Protein 2LM4 (pdb70)

Radius of gyration: 13.7 Å; Cα contacts (8 Å, |Δi|>4): 79; chains: 1; bounding box: 28×33×38 Å

InterPro domains:
  IPR005631 Flavinator of succinate dehydrogenase [PF03937] (67-144)
  IPR028882 Succinate dehydrogenase assembly factor 2, mitochondrial [MF_03057] (36-156)
  IPR036714 Flavinator of succinate dehydrogenase superfamily [G3DSA:1.10.150.250] (61-152)
  IPR036714 Flavinator of succinate dehydrogenase superfamily [SSF109910] (60-142)

Foldseek 3Di:
DPDDPPDDDPPDDDPDDDVVVVLVVLLVLQCPADDVLSNLLSNVVSVPPVVVDDPVVVVVSVVLSPDHSVLLNCLLCVNCPVPPDDPSLVVDPVSVVSVVCNVVPPVDD

B-factor: mean 37.42, std 22.64, range [0.01, 75.55]

Solvent-accessible surface area: 7958 Å² total; per-residue (Å²): 201,26,131,186,130,157,125,180,100,160,180,130,120,210,56,156,42,69,59,98,127,7,63,61,126,3,26,142,59,0,122,104,63,68,28,132,87,0,28,125,5,0,25,30,0,0,36,96,23,0,155,153,19,93,60,139,72,0,52,55,0,33,32,1,26,100,30,64,20,61,39,0,52,13,9,5,68,156,51,62,187,52,9,102,61,47,122,83,0,59,128,5,131,4,4,114,42,0,47,94,13,21,118,56,92,148,133,151,213

CATH classification: 1.10.150.250

Sequence (109 aa):
MGHHHHHHSHMIKRTNEPLDKKRARLIYQSRKRGILETDLLLSGFAAKYLKKMNEEELEEYDSLLNELDWDIYYWATKNFKTSPLPDKWANSKLLKQLQEFSENKEKEIMGHHHHHHSHMIKRTNEPLDKKRARLIYQSRKRGILETDLLLSGFAAKYLKKMNEEELEEYDSLLNELDWDIYYWATKNFKTSPLPDKWANSKLLKQLQEFSENKEKEIMGHHHHHHSHMIKRTNEPLDKKRARLIYQSRKRGILETDLLLSGFAAKYLKKMNEEELEEYDSLLNELDWDIYYWATKNFKTSPLPDKWANSKLLKQLQEFSENKEKEIMGHHHHHHSHMIKRTNEPLDKKRARLIYQSRKRGILETDLLLSGFAAKYLKKMNEEELEEYDSLLNELDWDIYYWATKNFKTSPLPDKWANSKLLKQLQEFSENKEKEIMGHHHHHHSHMIKRTNEPLDKKRARLIYQSRKRGILETDLLLSGFAAKYLKKMNEEELEEYDSLLNELDWDIYYWATKNFKTSPLPDKWANSKLLKQLQEFSENKEKEIMGHHHHHHSHMIKRTNEPLDKKRARLIYQSRKRGILETDLLLSGFAAKYLKKMNEEELEEYDSLLNELDWDIYYWATKNFKTSPLPDKWANSKLLKQLQEFSENKEKEIMGHHHHHHSHMIKRTNEPLDKKRARLIYQSRKRGILETDLLLSGFAAKYLKKMNEEELEEYDSLLNELDWDIYYWATKNFKTSPLPDKWANSKLLKQLQEFSENKEKEIMGHHHHHHSHMIKRTNEPLDKKRARLIYQSRKRGILETDLLLSGFAAKYLKKMNEEELEEYDSLLNELDWDIYYWATKNFKTSPLPDKWANSKLLKQLQEFSENKEKEIMGHHHHHHSHMIKRTNEPLDKKRARLIYQSRKRGILETDLLLSGFAAKYLKKMNEEELEEYDSLLNELDWDIYYWATKNFKTSPLPDKWANSKLLKQLQEFSENKEKEIMGHHHHHHSHMIKRTNEPLDKKRARLIYQSRKRGILETDLLLSGFAAKYLKKMNEEELEEYDSLLNELDWDIYYWATKNFKTSPLPDKWANSKLLKQLQEFSENKEKEIMGHHHHHHSHMIKRTNEPLDKKRARLIYQSRKRGILETDLLLSGFAAKYLKKMNEEELEEYDSLLNELDWDIYYWATKNFKTSPLPDKWANSKLLKQLQEFSENKEKEIMGHHHHHHSHMIKRTNEPLDKKRARLIYQSRKRGILETDLLLSGFAAKYLKKMNEEELEEYDSLLNELDWDIYYWATKNFKTSPLPDKWANSKLLKQLQEFSENKEKEIMGHHHHHHSHMIKRTNEPLDKKRARLIYQSRKRGILETDLLLSGFAAKYLKKMNEEELEEYDSLLNELDWDIYYWATKNFKTSPLPDKWANSKLLKQLQEFSENKEKEIMGHHHHHHSHMIKRTNEPLDKKRARLIYQSRKRGILETDLLLSGFAAKYLKKMNEEELEEYDSLLNELDWDIYYWATKNFKTSPLPDKWANSKLLKQLQEFSENKEKEIMGHHHHHHSHMIKRTNEPLDKKRARLIYQSRKRGILETDLLLSGFAAKYLKKMNEEELEEYDSLLNELDWDIYYWATKNFKTSPLPDKWANSKLLKQLQEFSENKEKEIMGHHHHHHSHMIKRTNEPLDKKRARLIYQSRKRGILETDLLLSGFAAKYLKKMNEEELEEYDSLLNELDWDIYYWATKNFKTSPLPDKWANSKLLKQLQEFSENKEKEIMGHHHHHHSHMIKRTNEPLDKKRARLIYQSRKRGILETDLLLSGFAAKYLKKMNEEELEEYDSLLNELDWDIYYWATKNFKTSPLPDKWANSKLLKQLQEFSENKEKEIMGHHHHHHSHMIKRTNEPLDKKRARLIYQSRKRGILETDLLLSGFAAKYLKKMNEEELEEYDSLLNELDWDIYYWATKNFKTSPLPDKWANSKLLKQLQEFSENKEKEIMGHHHHHHSHMIKRTNEPLDKKRARLIYQSRKRGILETDLLLSGFAAKYLKKMNEEELEEYDSLLNELDWDIYYWATKNFKTSPLPDKWANSKLLKQLQEFSENKEKEIMGHHHHHHSHMIKRTNEPLDKKRARLIYQSRKRGILETDLLLSGFAAKYLKKMNEEELEEYDSLLNELDWDIYYWATKNFKTSPLPDKWANSKLLKQLQEFSENKEKEI

GO terms:
  GO:0005759 mitochondrial matrix (C, IDA)
  GO:0017013 protein flavinylation (P, IDA)
  GO:0030437 ascospore formation (P, HMP)
  GO:0034553 mitochondrial respiratory chain complex II assembly (P, IMP)
  GO:0005739 mitochondrion (C, HDA)
  GO:0006099 tricarboxylic acid cycle (P, IPI)
  GO:0018293 protein-FAD linkage (P, IMP)
  GO:0006121 mitochondrial electron transport, succinate to ubiquinone (P, IMP)
  GO:0005515 protein binding (F, IPI)
  GO:0017013 protein flavinylation (P, IMP)

Nearest PDB structures (foldseek):
  2lm4-assembly1_A  TM=8.169E-01  e=4.510E-12  Saccharomyces cerevisiae S288C
  6vax-assembly2_D  TM=7.937E-01  e=3.229E-05  Homo sapiens
  8dyd-assembly1_B  TM=7.858E-01  e=7.557E-05  Homo sapiens
  6c12-assembly1_D  TM=8.175E-01  e=1.059E-02  Escherichia coli K-12
  2lm4-assembly1_A  TM=8.392E-01  e=1.285E-14  Saccharomyces cerevisiae S288C

Secondary structure (DSSP, 8-state):
----------------S-HHHHHHHHHHHHS--SSHHHHHHHHHHHHHHHHHS-HHHHHHHHHHHTS-HHHHHHHHTT-TTTSPPPHHHHT-HHHHHHHHHHHHTT---

Structure (mmCIF, N/CA/C/O backbone):
data_2LM4
#
_entry.id   2LM4
#
loop_
_atom_site.group_PDB
_atom_site.id
_atom_site.type_symbol
_atom_site.label_atom_id
_atom_site.label_alt_id
_atom_site.label_comp_id
_atom_site.label_asym_id
_atom_site.label_entity_id
_atom_site.label_seq_id
_atom_site.pdbx_PDB_ins_code
_atom_site.Cartn_x
_atom_site.Cartn_y
_atom_site.Cartn_z
_atom_site.occupancy
_atom_site.B_iso_or_equiv
_atom_site.auth_seq_id
_atom_site.auth_comp_id
_atom_site.auth_asym_id
_atom_site.auth_atom_id
_atom_site.pdbx_PDB_model_num
ATOM 1 N N . MET A 1 1 ? 3.909 14.306 14.387 1.00 34.24 1 MET A N 1
ATOM 2 C CA . MET A 1 1 ? 4.793 13.313 13.721 1.00 41.43 1 MET A CA 1
ATOM 3 C C . MET A 1 1 ? 4.535 11.887 14.261 1.00 1.00 1 MET A C 1
ATOM 4 O O . MET A 1 1 ? 4.988 11.538 15.357 1.00 13.50 1 MET A O 1
ATOM 20 N N . GLY A 1 2 ? 3.775 11.084 13.486 1.00 5.45 2 GLY A N 1
ATOM 21 C CA . GLY A 1 2 ? 3.478 9.688 13.840 1.00 44.43 2 GLY A CA 1
ATOM 22 C C . GLY A 1 2 ? 2.439 9.511 14.956 1.00 61.05 2 GLY A C 1
ATOM 23 O O . GLY A 1 2 ? 2.078 10.460 15.660 1.00 1.10 2 GLY A O 1
ATOM 27 N N . HIS A 1 3 ? 1.934 8.271 15.081 1.00 52.33 3 HIS A N 1
ATOM 28 C CA . HIS A 1 3 ? 1.087 7.822 16.210 1.00 20.34 3 HIS A CA 1
ATOM 29 C C . HIS A 1 3 ? 1.495 6.381 16.606 1.00 22.21 3 HIS A C 1
ATOM 30 O O . HIS A 1 3 ? 0.980 5.400 16.052 1.00 11.20 3 HIS A O 1
ATOM 45 N N . HIS A 1 4 ? 2.461 6.275 17.538 1.00 73.13 4 HIS A N 1
ATOM 46 C CA . HIS A 1 4 ? 3.009 4.983 18.008 1.00 71.55 4 HIS A CA 1
ATOM 47 C C . HIS A 1 4 ? 2.096 4.370 19.107 1.00 24.35 4 HIS A C 1
ATOM 48 O O . HIS A 1 4 ? 2.438 4.351 20.298 1.00 45.44 4 HIS A O 1
ATOM 63 N N . HIS A 1 5 ? 0.909 3.904 18.686 1.00 31.42 5 HIS A N 1
ATOM 64 C CA . HIS A 1 5 ? -0.070 3.238 19.571 1.00 62.44 5 HIS A CA 1
ATOM 65 C C . HIS A 1 5 ? -0.289 1.793 19.070 1.00 3.05 5 HIS A C 1
ATOM 66 O O . HIS A 1 5 ? -0.827 1.590 17.975 1.00 53.25 5 HIS A O 1
ATOM 81 N N . HIS A 1 6 ? 0.143 0.799 19.870 1.00 33.02 6 HIS A N 1
ATOM 82 C CA . HIS A 1 6 ? 0.017 -0.630 19.501 1.00 64.23 6 HIS A CA 1
ATOM 83 C C . HIS A 1 6 ? -1.456 -1.105 19.586 1.00 13.42 6 HIS A C 1
ATOM 84 O O . HIS A 1 6 ? -2.182 -0.746 20.519 1.00 2.03 6 HIS A O 1
ATOM 99 N N . HIS A 1 7 ? -1.890 -1.899 18.591 1.00 13.11 7 HIS A N 1
ATOM 100 C CA . HIS A 1 7 ? -3.290 -2.387 18.488 1.00 53.42 7 HIS A CA 1
ATOM 101 C C . HIS A 1 7 ? -3.365 -3.921 18.658 1.00 2.21 7 HIS A C 1
ATOM 102 O O . HIS A 1 7 ? -2.398 -4.635 18.380 1.00 2.22 7 HIS A O 1
ATOM 117 N N . HIS A 1 8 ? -4.528 -4.415 19.112 1.00 1.51 8 HIS A N 1
ATOM 118 C CA . HIS A 1 8 ? -4.790 -5.866 19.254 1.00 34.10 8 HIS A CA 1
ATOM 119 C C . HIS A 1 8 ? -5.383 -6.436 17.945 1.00 3.51 8 HIS A C 1
ATOM 120 O O . HIS A 1 8 ? -6.506 -6.096 17.563 1.00 44.04 8 HIS A O 1
ATOM 135 N N . SER A 1 9 ? -4.619 -7.302 17.262 1.00 62.32 9 SER A N 1
ATOM 136 C CA . SER A 1 9 ? -5.014 -7.878 15.951 1.00 1.00 9 SER A CA 1
ATOM 137 C C . SER A 1 9 ? -4.636 -9.366 15.863 1.00 63.24 9 SER A C 1
ATOM 138 O O . SER A 1 9 ? -3.654 -9.807 16.466 1.00 51.42 9 SER A O 1
ATOM 146 N N . HIS A 1 10 ? -5.439 -10.134 15.112 1.00 15.01 10 HIS A N 1
ATOM 147 C CA . HIS A 1 10 ? -5.200 -11.567 14.860 1.00 21.43 10 HIS A CA 1
ATOM 148 C C . HIS A 1 10 ? -4.793 -11.777 13.384 1.00 62.44 10 HIS A C 1
ATOM 149 O O . HIS A 1 10 ? -5.624 -11.642 12.474 1.00 22.43 10 HIS A O 1
ATOM 164 N N . MET A 1 11 ? -3.501 -12.088 13.160 1.00 70.22 11 MET A N 1
ATOM 165 C CA . MET A 1 11 ? -2.933 -12.280 11.804 1.00 44.21 11 MET A CA 1
ATOM 166 C C . MET A 1 11 ? -3.368 -13.645 11.186 1.00 0.01 11 MET A C 1
ATOM 167 O O . MET A 1 11 ? -2.631 -14.637 11.192 1.00 34.20 11 MET A O 1
ATOM 181 N N . ILE A 1 12 ? -4.616 -13.688 10.692 1.00 34.05 12 ILE A N 1
ATOM 182 C CA . ILE A 1 12 ? -5.197 -14.889 10.051 1.00 72.15 12 ILE A CA 1
ATOM 183 C C . ILE A 1 12 ? -4.854 -14.896 8.540 1.00 53.43 12 ILE A C 1
ATOM 184 O O . ILE A 1 12 ? -5.521 -14.235 7.730 1.00 75.22 12 ILE A O 1
ATOM 200 N N . LYS A 1 13 ? -3.769 -15.603 8.179 1.00 22.44 13 LYS A N 1
ATOM 201 C CA . LYS A 1 13 ? -3.296 -15.703 6.782 1.00 74.53 13 LYS A CA 1
ATOM 202 C C . LYS A 1 13 ? -4.041 -16.842 6.046 1.00 25.43 13 LYS A C 1
ATOM 203 O O . LYS A 1 13 ? -3.557 -17.975 5.956 1.00 55.33 13 LYS A O 1
ATOM 222 N N . ARG A 1 14 ? -5.262 -16.530 5.576 1.00 42.23 14 ARG A N 1
ATOM 223 C CA . ARG A 1 14 ? -6.128 -17.482 4.840 1.00 72.43 14 ARG A CA 1
ATOM 224 C C . ARG A 1 14 ? -6.790 -16.786 3.626 1.00 31.55 14 ARG A C 1
ATOM 225 O O . ARG A 1 14 ? -7.249 -15.642 3.724 1.00 55.24 14 ARG A O 1
ATOM 246 N N . THR A 1 15 ? -6.832 -17.493 2.480 1.00 72.10 15 THR A N 1
ATOM 247 C CA . THR A 1 15 ? -7.514 -17.019 1.252 1.00 61.30 15 THR A CA 1
ATOM 248 C C . THR A 1 15 ? -8.343 -18.157 0.619 1.00 74.40 15 THR A C 1
ATOM 249 O O . THR A 1 15 ? -7.792 -19.072 0.001 1.00 63.12 15 THR A O 1
ATOM 260 N N . ASN A 1 16 ? -9.669 -18.100 0.820 1.00 63.42 16 ASN A N 1
ATOM 261 C CA . ASN A 1 16 ? -10.641 -19.003 0.169 1.00 22.12 16 ASN A CA 1
ATOM 262 C C . ASN A 1 16 ? -11.773 -18.141 -0.432 1.00 21.32 16 ASN A C 1
ATOM 263 O O . ASN A 1 16 ? -12.862 -17.998 0.145 1.00 2.01 16 ASN A O 1
ATOM 274 N N . GLU A 1 17 ? -11.461 -17.502 -1.569 1.00 2.43 17 GLU A N 1
ATOM 275 C CA . GLU A 1 17 ? -12.345 -16.533 -2.242 1.00 11.51 17 GLU A CA 1
ATOM 276 C C . GLU A 1 17 ? -11.900 -16.331 -3.719 1.00 25.42 17 GLU A C 1
ATOM 277 O O . GLU A 1 17 ? -10.768 -16.692 -4.080 1.00 72.15 17 GLU A O 1
ATOM 289 N N . PRO A 1 18 ? -12.802 -15.795 -4.607 1.00 31.32 18 PRO A N 1
ATOM 290 C CA . PRO A 1 18 ? -12.396 -15.248 -5.928 1.00 12.31 18 PRO A CA 1
ATOM 291 C C . PRO A 1 18 ? -11.284 -14.167 -5.800 1.00 5.14 18 PRO A C 1
ATOM 292 O O . PRO A 1 18 ? -11.349 -13.318 -4.909 1.00 41.12 18 PRO A O 1
ATOM 303 N N . LEU A 1 19 ? -10.279 -14.202 -6.695 1.00 52.00 19 LEU A N 1
ATOM 304 C CA . LEU A 1 19 ? -9.112 -13.280 -6.636 1.00 60.12 19 LEU A CA 1
ATOM 305 C C . LEU A 1 19 ? -9.535 -11.806 -6.853 1.00 14.02 19 LEU A C 1
ATOM 306 O O . LEU A 1 19 ? -8.922 -10.892 -6.301 1.00 1.34 19 LEU A O 1
ATOM 322 N N . ASP A 1 20 ? -10.584 -11.600 -7.662 1.00 34.21 20 ASP A N 1
ATOM 323 C CA . ASP A 1 20 ? -11.247 -10.282 -7.818 1.00 62.43 20 ASP A CA 1
ATOM 324 C C . ASP A 1 20 ? -11.843 -9.772 -6.470 1.00 1.44 20 ASP A C 1
ATOM 325 O O . ASP A 1 20 ? -11.740 -8.578 -6.155 1.00 3.13 20 ASP A O 1
ATOM 334 N N . LYS A 1 21 ? -12.456 -10.687 -5.676 1.00 40.44 21 LYS A N 1
ATOM 335 C CA . LYS A 1 21 ? -12.952 -10.362 -4.308 1.00 41.24 21 LYS A CA 1
ATOM 336 C C . LYS A 1 21 ? -11.797 -10.071 -3.330 1.00 50.43 21 LYS A C 1
ATOM 337 O O . LYS A 1 21 ? -11.972 -9.286 -2.394 1.00 11.05 21 LYS A O 1
ATOM 356 N N . LYS A 1 22 ? -10.633 -10.725 -3.530 1.00 13.01 22 LYS A N 1
ATOM 357 C CA . LYS A 1 22 ? -9.431 -10.470 -2.706 1.00 11.12 22 LYS A CA 1
ATOM 358 C C . LYS A 1 22 ? -8.847 -9.071 -2.996 1.00 31.13 22 LYS A C 1
ATOM 359 O O . LYS A 1 22 ? -8.398 -8.380 -2.082 1.00 52.44 22 LYS A O 1
ATOM 378 N N . ARG A 1 23 ? -8.853 -8.669 -4.285 1.00 12.20 23 ARG A N 1
ATOM 379 C CA . ARG A 1 23 ? -8.477 -7.296 -4.700 1.00 60.33 23 ARG A CA 1
ATOM 380 C C . ARG A 1 23 ? -9.420 -6.277 -4.047 1.00 74.14 23 ARG A C 1
ATOM 381 O O . ARG A 1 23 ? -8.970 -5.305 -3.463 1.00 15.25 23 ARG A O 1
ATOM 402 N N . ALA A 1 24 ? -10.733 -6.564 -4.100 1.00 61.42 24 ALA A N 1
ATOM 403 C CA . ALA A 1 24 ? -11.775 -5.717 -3.473 1.00 71.12 24 ALA A CA 1
ATOM 404 C C . ALA A 1 24 ? -11.580 -5.606 -1.937 1.00 31.13 24 ALA A C 1
ATOM 405 O O . ALA A 1 24 ? -11.781 -4.539 -1.365 1.00 44.34 24 ALA A O 1
ATOM 412 N N . ARG A 1 25 ? -11.188 -6.726 -1.297 1.00 33.12 25 ARG A N 1
ATOM 413 C CA . ARG A 1 25 ? -10.908 -6.799 0.159 1.00 13.42 25 ARG A CA 1
ATOM 414 C C . ARG A 1 25 ? -9.685 -5.939 0.561 1.00 62.03 25 ARG A C 1
ATOM 415 O O . ARG A 1 25 ? -9.750 -5.161 1.511 1.00 34.55 25 ARG A O 1
ATOM 436 N N . LEU A 1 26 ? -8.568 -6.113 -0.163 1.00 21.24 26 LEU A N 1
ATOM 437 C CA . LEU A 1 26 ? -7.298 -5.414 0.132 1.00 33.45 26 LEU A CA 1
ATOM 438 C C . LEU A 1 26 ? -7.401 -3.890 -0.164 1.00 33.43 26 LEU A C 1
ATOM 439 O O . LEU A 1 26 ? -6.868 -3.078 0.589 1.00 40.01 26 LEU A O 1
ATOM 455 N N . ILE A 1 27 ? -8.097 -3.527 -1.265 1.00 34.42 27 ILE A N 1
ATOM 456 C CA . ILE A 1 27 ? -8.429 -2.113 -1.608 1.00 72.22 27 ILE A CA 1
ATOM 457 C C . ILE A 1 27 ? -9.395 -1.495 -0.549 1.00 20.02 27 ILE A C 1
ATOM 458 O O . ILE A 1 27 ? -9.275 -0.320 -0.202 1.00 20.21 27 ILE A O 1
ATOM 474 N N . TYR A 1 28 ? -10.326 -2.314 -0.024 1.00 3.42 28 TYR A N 1
ATOM 475 C CA . TYR A 1 28 ? -11.260 -1.905 1.061 1.00 4.14 28 TYR A CA 1
ATOM 476 C C . TYR A 1 28 ? -10.508 -1.581 2.383 1.00 21.44 28 TYR A C 1
ATOM 477 O O . TYR A 1 28 ? -10.744 -0.541 2.999 1.00 34.14 28 TYR A O 1
ATOM 495 N N . GLN A 1 29 ? -9.594 -2.479 2.795 1.00 52.14 29 GLN A N 1
ATOM 496 C CA . GLN A 1 29 ? -8.761 -2.299 4.015 1.00 22.22 29 GLN A CA 1
ATOM 497 C C . GLN A 1 29 ? -7.711 -1.177 3.815 1.00 32.13 29 GLN A C 1
ATOM 498 O O . GLN A 1 29 ? -7.244 -0.569 4.778 1.00 30.02 29 GLN A O 1
ATOM 512 N N . SER A 1 30 ? -7.352 -0.934 2.543 1.00 41.34 30 SER A N 1
ATOM 513 C CA . SER A 1 30 ? -6.503 0.207 2.123 1.00 64.31 30 SER A CA 1
ATOM 514 C C . SER A 1 30 ? -7.239 1.553 2.291 1.00 15.34 30 SER A C 1
ATOM 515 O O . SER A 1 30 ? -6.620 2.584 2.542 1.00 54.23 30 SER A O 1
ATOM 523 N N . ARG A 1 31 ? -8.569 1.517 2.109 1.00 65.21 31 ARG A N 1
ATOM 524 C CA . ARG A 1 31 ? -9.460 2.685 2.290 1.00 3.42 31 ARG A CA 1
ATOM 525 C C . ARG A 1 31 ? -10.075 2.724 3.708 1.00 32.53 31 ARG A C 1
ATOM 526 O O . ARG A 1 31 ? -10.926 3.569 4.001 1.00 23.24 31 ARG A O 1
ATOM 547 N N . LYS A 1 32 ? -9.667 1.779 4.583 1.00 44.24 32 LYS A N 1
ATOM 548 C CA . LYS A 1 32 ? -9.848 1.925 6.043 1.00 71.42 32 LYS A CA 1
ATOM 549 C C . LYS A 1 32 ? -8.509 2.418 6.635 1.00 32.21 32 LYS A C 1
ATOM 550 O O . LYS A 1 32 ? -7.530 1.665 6.688 1.00 1.33 32 LYS A O 1
ATOM 569 N N . ARG A 1 33 ? -8.488 3.674 7.120 1.00 3.44 33 ARG A N 1
ATOM 570 C CA . ARG A 1 33 ? -7.242 4.403 7.482 1.00 43.10 33 ARG A CA 1
ATOM 571 C C . ARG A 1 33 ? -7.483 5.368 8.667 1.00 74.32 33 ARG A C 1
ATOM 572 O O . ARG A 1 33 ? -8.601 5.874 8.853 1.00 33.24 33 ARG A O 1
ATOM 593 N N . GLY A 1 34 ? -6.414 5.627 9.436 1.00 4.34 34 GLY A N 1
ATOM 594 C CA . GLY A 1 34 ? -6.435 6.600 10.537 1.00 23.12 34 GLY A CA 1
ATOM 595 C C . GLY A 1 34 ? -6.363 8.065 10.065 1.00 65.13 34 GLY A C 1
ATOM 596 O O . GLY A 1 34 ? -6.972 8.949 10.683 1.00 62.51 34 GLY A O 1
ATOM 600 N N . ILE A 1 35 ? -5.592 8.333 8.979 1.00 14.35 35 ILE A N 1
ATOM 601 C CA . ILE A 1 35 ? -5.454 9.702 8.401 1.00 2.21 35 ILE A CA 1
ATOM 602 C C . ILE A 1 35 ? -5.828 9.738 6.898 1.00 52.12 35 ILE A C 1
ATOM 603 O O . ILE A 1 35 ? -5.665 8.743 6.182 1.00 51.00 35 ILE A O 1
ATOM 619 N N . LEU A 1 36 ? -6.305 10.916 6.439 1.00 32.13 36 LEU A N 1
ATOM 620 C CA . LEU A 1 36 ? -6.706 11.157 5.032 1.00 70.22 36 LEU A CA 1
ATOM 621 C C . LEU A 1 36 ? -5.489 11.249 4.081 1.00 13.24 36 LEU A C 1
ATOM 622 O O . LEU A 1 36 ? -5.622 10.986 2.889 1.00 33.20 36 LEU A O 1
ATOM 638 N N . GLU A 1 37 ? -4.314 11.624 4.610 1.00 33.23 37 GLU A N 1
ATOM 639 C CA . GLU A 1 37 ? -3.062 11.706 3.811 1.00 12.15 37 GLU A CA 1
ATOM 640 C C . GLU A 1 37 ? -2.640 10.318 3.258 1.00 41.24 37 GLU A C 1
ATOM 641 O O . GLU A 1 37 ? -2.388 10.159 2.055 1.00 34.14 37 GLU A O 1
ATOM 653 N N . THR A 1 38 ? -2.574 9.319 4.159 1.00 54.53 38 THR A N 1
ATOM 654 C CA . THR A 1 38 ? -2.290 7.908 3.792 1.00 15.43 38 THR A CA 1
ATOM 655 C C . THR A 1 38 ? -3.503 7.257 3.087 1.00 31.11 38 THR A C 1
ATOM 656 O O . THR A 1 38 ? -3.335 6.347 2.272 1.00 51.24 38 THR A O 1
ATOM 667 N N . ASP A 1 39 ? -4.725 7.719 3.431 1.00 22.12 39 ASP A N 1
ATOM 668 C CA . ASP A 1 39 ? -5.975 7.266 2.773 1.00 55.52 39 ASP A CA 1
ATOM 669 C C . ASP A 1 39 ? -5.962 7.553 1.251 1.00 33.32 39 ASP A C 1
ATOM 670 O O . ASP A 1 39 ? -6.141 6.645 0.464 1.00 43.31 39 ASP A O 1
ATOM 679 N N . LEU A 1 40 ? -5.729 8.819 0.862 1.00 24.40 40 LEU A N 1
ATOM 680 C CA . LEU A 1 40 ? -5.659 9.243 -0.564 1.00 14.14 40 LEU A CA 1
ATOM 681 C C . LEU A 1 40 ? -4.489 8.552 -1.311 1.00 34.24 40 LEU A C 1
ATOM 682 O O . LEU A 1 40 ? -4.620 8.171 -2.485 1.00 4.03 40 LEU A O 1
ATOM 698 N N . LEU A 1 41 ? -3.354 8.399 -0.600 1.00 53.34 41 LEU A N 1
ATOM 699 C CA . LEU A 1 41 ? -2.148 7.706 -1.111 1.00 21.34 41 LEU A CA 1
ATOM 700 C C . LEU A 1 41 ? -2.450 6.228 -1.483 1.00 45.31 41 LEU A C 1
ATOM 701 O O . LEU A 1 41 ? -2.330 5.831 -2.642 1.00 13.10 41 LEU A O 1
ATOM 717 N N . LEU A 1 42 ? -2.902 5.447 -0.493 1.00 13.44 42 LEU A N 1
ATOM 718 C CA . LEU A 1 42 ? -3.164 4.004 -0.658 1.00 33.33 42 LEU A CA 1
ATOM 719 C C . LEU A 1 42 ? -4.459 3.713 -1.451 1.00 64.32 42 LEU A C 1
ATOM 720 O O . LEU A 1 42 ? -4.559 2.666 -2.058 1.00 45.51 42 LEU A O 1
ATOM 736 N N . SER A 1 43 ? -5.444 4.628 -1.434 1.00 60.34 43 SER A N 1
ATOM 737 C CA . SER A 1 43 ? -6.710 4.476 -2.224 1.00 41.11 43 SER A CA 1
ATOM 738 C C . SER A 1 43 ? -6.436 4.493 -3.739 1.00 62.41 43 SER A C 1
ATOM 739 O O . SER A 1 43 ? -6.929 3.632 -4.480 1.00 15.22 43 SER A O 1
ATOM 747 N N . GLY A 1 44 ? -5.643 5.490 -4.175 1.00 12.34 44 GLY A N 1
ATOM 748 C CA . GLY A 1 44 ? -5.225 5.604 -5.577 1.00 11.22 44 GLY A CA 1
ATOM 749 C C . GLY A 1 44 ? -4.243 4.501 -5.995 1.00 52.54 44 GLY A C 1
ATOM 750 O O . GLY A 1 44 ? -4.330 3.972 -7.108 1.00 4.41 44 GLY A O 1
ATOM 754 N N . PHE A 1 45 ? -3.303 4.173 -5.085 1.00 34.22 45 PHE A N 1
ATOM 755 C CA . PHE A 1 45 ? -2.304 3.098 -5.283 1.00 43.22 45 PHE A CA 1
ATOM 756 C C . PHE A 1 45 ? -2.978 1.714 -5.437 1.00 12.35 45 PHE A C 1
ATOM 757 O O . PHE A 1 45 ? -2.670 0.967 -6.354 1.00 1.40 45 PHE A O 1
ATOM 774 N N . ALA A 1 46 ? -3.906 1.404 -4.528 1.00 44.11 46 ALA A N 1
ATOM 775 C CA . ALA A 1 46 ? -4.601 0.100 -4.489 1.00 42.41 46 ALA A CA 1
ATOM 776 C C . ALA A 1 46 ? -5.496 -0.114 -5.717 1.00 41.34 46 ALA A C 1
ATOM 777 O O . ALA A 1 46 ? -5.425 -1.157 -6.377 1.00 42.23 46 ALA A O 1
ATOM 784 N N . ALA A 1 47 ? -6.314 0.907 -6.028 1.00 42.41 47 ALA A N 1
ATOM 785 C CA . ALA A 1 47 ? -7.253 0.874 -7.173 1.00 44.32 47 ALA A CA 1
ATOM 786 C C . ALA A 1 47 ? -6.523 0.717 -8.530 1.00 33.50 47 ALA A C 1
ATOM 787 O O . ALA A 1 47 ? -7.110 0.237 -9.487 1.00 65.32 47 ALA A O 1
ATOM 794 N N . LYS A 1 48 ? -5.248 1.146 -8.583 1.00 71.15 48 LYS A N 1
ATOM 795 C CA . LYS A 1 48 ? -4.408 1.099 -9.802 1.00 75.22 48 LYS A CA 1
ATOM 796 C C . LYS A 1 48 ? -3.593 -0.222 -9.913 1.00 23.31 48 LYS A C 1
ATOM 797 O O . LYS A 1 48 ? -3.666 -0.943 -10.916 1.00 71.51 48 LYS A O 1
ATOM 816 N N . TYR A 1 49 ? -2.818 -0.516 -8.859 1.00 53.01 49 TYR A N 1
ATOM 817 C CA . TYR A 1 49 ? -1.789 -1.578 -8.852 1.00 74.11 49 TYR A CA 1
ATOM 818 C C . TYR A 1 49 ? -2.376 -2.988 -8.638 1.00 72.21 49 TYR A C 1
ATOM 819 O O . TYR A 1 49 ? -1.880 -3.942 -9.229 1.00 5.41 49 TYR A O 1
ATOM 837 N N . LEU A 1 50 ? -3.424 -3.131 -7.804 1.00 52.34 50 LEU A N 1
ATOM 838 C CA . LEU A 1 50 ? -4.036 -4.466 -7.542 1.00 22.50 50 LEU A CA 1
ATOM 839 C C . LEU A 1 50 ? -4.681 -5.084 -8.801 1.00 20.21 50 LEU A C 1
ATOM 840 O O . LEU A 1 50 ? -4.852 -6.299 -8.865 1.00 51.30 50 LEU A O 1
ATOM 856 N N . LYS A 1 51 ? -5.034 -4.246 -9.785 1.00 43.52 51 LYS A N 1
ATOM 857 C CA . LYS A 1 51 ? -5.521 -4.716 -11.101 1.00 12.12 51 LYS A CA 1
ATOM 858 C C . LYS A 1 51 ? -4.402 -5.455 -11.891 1.00 14.33 51 LYS A C 1
ATOM 859 O O . LYS A 1 51 ? -4.637 -6.520 -12.467 1.00 44.21 51 LYS A O 1
ATOM 878 N N . LYS A 1 52 ? -3.177 -4.884 -11.889 1.00 62.50 52 LYS A N 1
ATOM 879 C CA . LYS A 1 52 ? -2.031 -5.422 -12.671 1.00 12.05 52 LYS A CA 1
ATOM 880 C C . LYS A 1 52 ? -1.204 -6.481 -11.887 1.00 31.32 52 LYS A C 1
ATOM 881 O O . LYS A 1 52 ? -0.527 -7.318 -12.499 1.00 23.53 52 LYS A O 1
ATOM 900 N N . MET A 1 53 ? -1.253 -6.438 -10.540 1.00 64.23 53 MET A N 1
ATOM 901 C CA . MET A 1 53 ? -0.410 -7.310 -9.676 1.00 64.31 53 MET A CA 1
ATOM 902 C C . MET A 1 53 ? -1.006 -8.728 -9.479 1.00 35.41 53 MET A C 1
ATOM 903 O O . MET A 1 53 ? -2.223 -8.901 -9.356 1.00 43.21 53 MET A O 1
ATOM 917 N N . ASN A 1 54 ? -0.100 -9.725 -9.426 1.00 12.35 54 ASN A N 1
ATOM 918 C CA . ASN A 1 54 ? -0.423 -11.140 -9.103 1.00 22.15 54 ASN A CA 1
ATOM 919 C C . ASN A 1 54 ? -0.635 -11.297 -7.577 1.00 73.40 54 ASN A C 1
ATOM 920 O O . ASN A 1 54 ? -0.213 -10.428 -6.814 1.00 30.21 54 ASN A O 1
ATOM 931 N N . GLU A 1 55 ? -1.253 -12.421 -7.141 1.00 52.15 55 GLU A N 1
ATOM 932 C CA . GLU A 1 55 ? -1.576 -12.664 -5.717 1.00 64.35 55 GLU A CA 1
ATOM 933 C C . GLU A 1 55 ? -0.324 -12.564 -4.798 1.00 74.52 55 GLU A C 1
ATOM 934 O O . GLU A 1 55 ? -0.422 -12.080 -3.677 1.00 51.32 55 GLU A O 1
ATOM 946 N N . GLU A 1 56 ? 0.843 -12.999 -5.309 1.00 51.34 56 GLU A N 1
ATOM 947 C CA . GLU A 1 56 ? 2.149 -12.896 -4.596 1.00 25.42 56 GLU A CA 1
ATOM 948 C C . GLU A 1 56 ? 2.471 -11.424 -4.214 1.00 21.41 56 GLU A C 1
ATOM 949 O O . GLU A 1 56 ? 2.816 -11.121 -3.064 1.00 72.45 56 GLU A O 1
ATOM 961 N N . GLU A 1 57 ? 2.331 -10.521 -5.204 1.00 21.43 57 GLU A N 1
ATOM 962 C CA . GLU A 1 57 ? 2.487 -9.059 -5.012 1.00 14.52 57 GLU A CA 1
ATOM 963 C C . GLU A 1 57 ? 1.387 -8.481 -4.081 1.00 40.31 57 GLU A C 1
ATOM 964 O O . GLU A 1 57 ? 1.640 -7.566 -3.297 1.00 14.12 57 GLU A O 1
ATOM 976 N N . LEU A 1 58 ? 0.154 -9.010 -4.222 1.00 53.15 58 LEU A N 1
ATOM 977 C CA . LEU A 1 58 ? -0.994 -8.683 -3.328 1.00 62.14 58 LEU A CA 1
ATOM 978 C C . LEU A 1 58 ? -0.740 -9.106 -1.852 1.00 54.12 58 LEU A C 1
ATOM 979 O O . LEU A 1 58 ? -1.301 -8.509 -0.933 1.00 40.25 58 LEU A O 1
ATOM 995 N N . GLU A 1 59 ? 0.072 -10.162 -1.641 1.00 13.21 59 GLU A N 1
ATOM 996 C CA . GLU A 1 59 ? 0.480 -10.624 -0.289 1.00 64.35 59 GLU A CA 1
ATOM 997 C C . GLU A 1 59 ? 1.577 -9.723 0.312 1.00 32.43 59 GLU A C 1
ATOM 998 O O . GLU A 1 59 ? 1.640 -9.537 1.533 1.00 40.14 59 GLU A O 1
ATOM 1010 N N . GLU A 1 60 ? 2.434 -9.162 -0.555 1.00 54.24 60 GLU A N 1
ATOM 1011 C CA . GLU A 1 60 ? 3.361 -8.088 -0.161 1.00 40.44 60 GLU A CA 1
ATOM 1012 C C . GLU A 1 60 ? 2.559 -6.809 0.196 1.00 62.04 60 GLU A C 1
ATOM 1013 O O . GLU A 1 60 ? 2.913 -6.069 1.121 1.00 14.23 60 GLU A O 1
ATOM 1025 N N . TYR A 1 61 ? 1.453 -6.581 -0.546 1.00 22.42 61 TYR A N 1
ATOM 1026 C CA . TYR A 1 61 ? 0.525 -5.464 -0.286 1.00 34.13 61 TYR A CA 1
ATOM 1027 C C . TYR A 1 61 ? -0.271 -5.683 1.025 1.00 52.22 61 TYR A C 1
ATOM 1028 O O . TYR A 1 61 ? -0.592 -4.724 1.737 1.00 44.41 61 TYR A O 1
ATOM 1046 N N . ASP A 1 62 ? -0.591 -6.951 1.329 1.00 1.23 62 ASP A N 1
ATOM 1047 C CA . ASP A 1 62 ? -1.209 -7.348 2.611 1.00 33.13 62 ASP A CA 1
ATOM 1048 C C . ASP A 1 62 ? -0.268 -6.977 3.781 1.00 13.44 62 ASP A C 1
ATOM 1049 O O . ASP A 1 62 ? -0.704 -6.414 4.789 1.00 34.30 62 ASP A O 1
ATOM 1058 N N . SER A 1 63 ? 1.037 -7.260 3.596 1.00 55.23 63 SER A N 1
ATOM 1059 C CA . SER A 1 63 ? 2.107 -6.854 4.540 1.00 52.12 63 SER A CA 1
ATOM 1060 C C . SER A 1 63 ? 2.165 -5.316 4.745 1.00 1.31 63 SER A C 1
ATOM 1061 O O . SER A 1 63 ? 2.566 -4.853 5.814 1.00 62.35 63 SER A O 1
ATOM 1069 N N . LEU A 1 64 ? 1.775 -4.537 3.705 1.00 3.25 64 LEU A N 1
ATOM 1070 C CA . LEU A 1 64 ? 1.681 -3.053 3.775 1.00 35.50 64 LEU A CA 1
ATOM 1071 C C . LEU A 1 64 ? 0.430 -2.597 4.574 1.00 50.02 64 LEU A C 1
ATOM 1072 O O . LEU A 1 64 ? 0.466 -1.578 5.270 1.00 50.55 64 LEU A O 1
ATOM 1088 N N . LEU A 1 65 ? -0.669 -3.369 4.471 1.00 51.31 65 LEU A N 1
ATOM 1089 C CA . LEU A 1 65 ? -1.924 -3.098 5.222 1.00 62.12 65 LEU A CA 1
ATOM 1090 C C . LEU A 1 65 ? -1.759 -3.339 6.746 1.00 13.42 65 LEU A C 1
ATOM 1091 O O . LEU A 1 65 ? -2.504 -2.769 7.552 1.00 70.12 65 LEU A O 1
ATOM 1107 N N . ASN A 1 66 ? -0.788 -4.195 7.124 1.00 22.13 66 ASN A N 1
ATOM 1108 C CA . ASN A 1 66 ? -0.426 -4.447 8.545 1.00 74.15 66 ASN A CA 1
ATOM 1109 C C . ASN A 1 66 ? 0.371 -3.264 9.173 1.00 44.13 66 ASN A C 1
ATOM 1110 O O . ASN A 1 66 ? 0.489 -3.183 10.400 1.00 63.35 66 ASN A O 1
ATOM 1121 N N . GLU A 1 67 ? 0.897 -2.352 8.330 1.00 73.15 67 GLU A N 1
ATOM 1122 C CA . GLU A 1 67 ? 1.736 -1.213 8.785 1.00 31.03 67 GLU A CA 1
ATOM 1123 C C . GLU A 1 67 ? 0.862 0.013 9.181 1.00 33.43 67 GLU A C 1
ATOM 1124 O O . GLU A 1 67 ? -0.303 0.130 8.765 1.00 3.50 67 GLU A O 1
ATOM 1136 N N . LEU A 1 68 ? 1.450 0.934 9.973 1.00 75.41 68 LEU A N 1
ATOM 1137 C CA . LEU A 1 68 ? 0.744 2.140 10.479 1.00 40.14 68 LEU A CA 1
ATOM 1138 C C . LEU A 1 68 ? 0.723 3.273 9.430 1.00 15.24 68 LEU A C 1
ATOM 1139 O O . LEU A 1 68 ? 1.689 3.438 8.688 1.00 31.31 68 LEU A O 1
ATOM 1155 N N . ASP A 1 69 ? -0.393 4.038 9.412 1.00 74.44 69 ASP A N 1
ATOM 1156 C CA . ASP A 1 69 ? -0.632 5.186 8.493 1.00 34.02 69 ASP A CA 1
ATOM 1157 C C . ASP A 1 69 ? 0.603 6.083 8.263 1.00 64.40 69 ASP A C 1
ATOM 1158 O O . ASP A 1 69 ? 1.135 6.136 7.149 1.00 72.55 69 ASP A O 1
ATOM 1167 N N . TRP A 1 70 ? 1.056 6.760 9.333 1.00 11.12 70 TRP A N 1
ATOM 1168 C CA . TRP A 1 70 ? 2.155 7.738 9.244 1.00 20.11 70 TRP A CA 1
ATOM 1169 C C . TRP A 1 70 ? 3.475 7.089 8.803 1.00 55.03 70 TRP A C 1
ATOM 1170 O O . TRP A 1 70 ? 4.216 7.697 8.045 1.00 4.01 70 TRP A O 1
ATOM 1191 N N . ASP A 1 71 ? 3.733 5.841 9.242 1.00 52.03 71 ASP A N 1
ATOM 1192 C CA . ASP A 1 71 ? 4.953 5.100 8.850 1.00 51.32 71 ASP A CA 1
ATOM 1193 C C . ASP A 1 71 ? 4.976 4.848 7.319 1.00 34.44 71 ASP A C 1
ATOM 1194 O O . ASP A 1 71 ? 5.961 5.164 6.653 1.00 34.32 71 ASP A O 1
ATOM 1203 N N . ILE A 1 72 ? 3.849 4.333 6.778 1.00 1.43 72 ILE A N 1
ATOM 1204 C CA . ILE A 1 72 ? 3.636 4.149 5.314 1.00 72.21 72 ILE A CA 1
ATOM 1205 C C . ILE A 1 72 ? 3.845 5.481 4.547 1.00 70.22 72 ILE A C 1
ATOM 1206 O O . ILE A 1 72 ? 4.529 5.525 3.515 1.00 25.51 72 ILE A O 1
ATOM 1222 N N . TYR A 1 73 ? 3.265 6.561 5.100 1.00 34.12 73 TYR A N 1
ATOM 1223 C CA . TYR A 1 73 ? 3.305 7.908 4.501 1.00 50.44 73 TYR A CA 1
ATOM 1224 C C . TYR A 1 73 ? 4.748 8.475 4.464 1.00 2.43 73 TYR A C 1
ATOM 1225 O O . TYR A 1 73 ? 5.148 9.077 3.473 1.00 52.12 73 TYR A O 1
ATOM 1243 N N . TYR A 1 74 ? 5.525 8.248 5.541 1.00 1.00 74 TYR A N 1
ATOM 1244 C CA . TYR A 1 74 ? 6.920 8.739 5.647 1.00 34.52 74 TYR A CA 1
ATOM 1245 C C . TYR A 1 74 ? 7.867 7.973 4.703 1.00 61.01 74 TYR A C 1
ATOM 1246 O O . TYR A 1 74 ? 8.722 8.580 4.073 1.00 72.13 74 TYR A O 1
ATOM 1264 N N . TRP A 1 75 ? 7.695 6.645 4.590 1.00 32.14 75 TRP A N 1
ATOM 1265 C CA . TRP A 1 75 ? 8.510 5.822 3.661 1.00 51.00 75 TRP A CA 1
ATOM 1266 C C . TRP A 1 75 ? 8.230 6.199 2.182 1.00 24.54 75 TRP A C 1
ATOM 1267 O O . TRP A 1 75 ? 9.138 6.200 1.348 1.00 5.12 75 TRP A O 1
ATOM 1288 N N . ALA A 1 76 ? 6.959 6.532 1.888 1.00 30.32 76 ALA A N 1
ATOM 1289 C CA . ALA A 1 76 ? 6.515 6.987 0.550 1.00 43.35 76 ALA A CA 1
ATOM 1290 C C . ALA A 1 76 ? 7.052 8.399 0.197 1.00 14.44 76 ALA A C 1
ATOM 1291 O O . ALA A 1 76 ? 7.442 8.661 -0.948 1.00 64.21 76 ALA A O 1
ATOM 1298 N N . THR A 1 77 ? 7.055 9.309 1.196 1.00 1.13 77 THR A N 1
ATOM 1299 C CA . THR A 1 77 ? 7.566 10.704 1.038 1.00 74.45 77 THR A CA 1
ATOM 1300 C C . THR A 1 77 ? 9.097 10.794 1.255 1.00 10.22 77 THR A C 1
ATOM 1301 O O . THR A 1 77 ? 9.669 11.886 1.145 1.00 71.33 77 THR A O 1
ATOM 1312 N N . LYS A 1 78 ? 9.734 9.640 1.574 1.00 72.40 78 LYS A N 1
ATOM 1313 C CA . LYS A 1 78 ? 11.198 9.507 1.804 1.00 40.21 78 LYS A CA 1
ATOM 1314 C C . LYS A 1 78 ? 11.662 10.206 3.129 1.00 53.14 78 LYS A C 1
ATOM 1315 O O . LYS A 1 78 ? 12.855 10.473 3.343 1.00 11.41 78 LYS A O 1
ATOM 1334 N N . ASN A 1 79 ? 10.706 10.461 4.044 1.00 72.40 79 ASN A N 1
ATOM 1335 C CA . ASN A 1 79 ? 10.987 10.974 5.403 1.00 4.44 79 ASN A CA 1
ATOM 1336 C C . ASN A 1 79 ? 11.386 9.792 6.348 1.00 1.31 79 ASN A C 1
ATOM 1337 O O . ASN A 1 79 ? 10.666 9.438 7.296 1.00 34.44 79 ASN A O 1
ATOM 1348 N N . PHE A 1 80 ? 12.554 9.188 6.054 1.00 0.13 80 PHE A N 1
ATOM 1349 C CA . PHE A 1 80 ? 13.130 8.074 6.847 1.00 52.12 80 PHE A CA 1
ATOM 1350 C C . PHE A 1 80 ? 13.765 8.572 8.171 1.00 44.10 80 PHE A C 1
ATOM 1351 O O . PHE A 1 80 ? 14.154 7.766 9.028 1.00 21.34 80 PHE A O 1
ATOM 1368 N N . LYS A 1 81 ? 13.879 9.907 8.313 1.00 1.20 81 LYS A N 1
ATOM 1369 C CA . LYS A 1 81 ? 14.300 10.570 9.560 1.00 22.22 81 LYS A CA 1
ATOM 1370 C C . LYS A 1 81 ? 13.315 10.261 10.716 1.00 51.51 81 LYS A C 1
ATOM 1371 O O . LYS A 1 81 ? 13.729 9.848 11.806 1.00 42.03 81 LYS A O 1
ATOM 1390 N N . THR A 1 82 ? 12.007 10.470 10.460 1.00 45.41 82 THR A N 1
ATOM 1391 C CA . THR A 1 82 ? 10.954 10.258 11.481 1.00 50.24 82 THR A CA 1
ATOM 1392 C C . THR A 1 82 ? 10.672 8.749 11.668 1.00 62.42 82 THR A C 1
ATOM 1393 O O . THR A 1 82 ? 10.762 8.226 12.783 1.00 63.43 82 THR A O 1
ATOM 1404 N N . SER A 1 83 ? 10.341 8.057 10.561 1.00 22.42 83 SER A N 1
ATOM 1405 C CA . SER A 1 83 ? 10.112 6.588 10.552 1.00 20.41 83 SER A CA 1
ATOM 1406 C C . SER A 1 83 ? 11.227 5.869 9.752 1.00 23.53 83 SER A C 1
ATOM 1407 O O . SER A 1 83 ? 11.215 5.916 8.516 1.00 14.11 83 SER A O 1
ATOM 1415 N N . PRO A 1 84 ? 12.230 5.211 10.442 1.00 32.12 84 PRO A N 1
ATOM 1416 C CA . PRO A 1 84 ? 13.296 4.412 9.763 1.00 2.34 84 PRO A CA 1
ATOM 1417 C C . PRO A 1 84 ? 12.723 3.263 8.900 1.00 13.33 84 PRO A C 1
ATOM 1418 O O . PRO A 1 84 ? 11.675 2.694 9.229 1.00 42.45 84 PRO A O 1
ATOM 1429 N N . LEU A 1 85 ? 13.414 2.930 7.801 1.00 25.30 85 LEU A N 1
ATOM 1430 C CA . LEU A 1 85 ? 12.960 1.894 6.863 1.00 65.01 85 LEU A CA 1
ATOM 1431 C C . LEU A 1 85 ? 13.316 0.463 7.367 1.00 51.43 85 LEU A C 1
ATOM 1432 O O . LEU A 1 85 ? 14.502 0.157 7.530 1.00 75.24 85 LEU A O 1
ATOM 1448 N N . PRO A 1 86 ? 12.294 -0.432 7.623 1.00 22.32 86 PRO A N 1
ATOM 1449 C CA . PRO A 1 86 ? 12.527 -1.848 8.032 1.00 1.34 86 PRO A CA 1
ATOM 1450 C C . PRO A 1 86 ? 13.057 -2.735 6.879 1.00 31.41 86 PRO A C 1
ATOM 1451 O O . PRO A 1 86 ? 12.958 -2.364 5.703 1.00 3.43 86 PRO A O 1
ATOM 1462 N N . ASP A 1 87 ? 13.578 -3.928 7.246 1.00 33.50 87 ASP A N 1
ATOM 1463 C CA . ASP A 1 87 ? 14.160 -4.914 6.293 1.00 50.13 87 ASP A CA 1
ATOM 1464 C C . ASP A 1 87 ? 13.149 -5.351 5.209 1.00 72.52 87 ASP A C 1
ATOM 1465 O O . ASP A 1 87 ? 13.483 -5.383 4.020 1.00 23.22 87 ASP A O 1
ATOM 1474 N N . LYS A 1 88 ? 11.912 -5.667 5.650 1.00 2.24 88 LYS A N 1
ATOM 1475 C CA . LYS A 1 88 ? 10.802 -6.106 4.760 1.00 34.15 88 LYS A CA 1
ATOM 1476 C C . LYS A 1 88 ? 10.500 -5.104 3.612 1.00 75.42 88 LYS A C 1
ATOM 1477 O O . LYS A 1 88 ? 9.950 -5.494 2.582 1.00 45.50 88 LYS A O 1
ATOM 1496 N N . TRP A 1 89 ? 10.853 -3.812 3.806 1.00 61.12 89 TRP A N 1
ATOM 1497 C CA . TRP A 1 89 ? 10.663 -2.756 2.780 1.00 61.42 89 TRP A CA 1
ATOM 1498 C C . TRP A 1 89 ? 11.987 -2.331 2.117 1.00 5.13 89 TRP A C 1
ATOM 1499 O O . TRP A 1 89 ? 11.984 -1.840 0.984 1.00 22.45 89 TRP A O 1
ATOM 1520 N N . ALA A 1 90 ? 13.109 -2.555 2.820 1.00 44.54 90 ALA A N 1
ATOM 1521 C CA . ALA A 1 90 ? 14.469 -2.199 2.346 1.00 22.15 90 ALA A CA 1
ATOM 1522 C C . ALA A 1 90 ? 14.835 -2.886 1.006 1.00 30.34 90 ALA A C 1
ATOM 1523 O O . ALA A 1 90 ? 15.525 -2.302 0.158 1.00 11.21 90 ALA A O 1
ATOM 1530 N N . ASN A 1 91 ? 14.375 -4.141 0.832 1.00 72.23 91 ASN A N 1
ATOM 1531 C CA . ASN A 1 91 ? 14.587 -4.919 -0.419 1.00 75.42 91 ASN A CA 1
ATOM 1532 C C . ASN A 1 91 ? 13.262 -5.143 -1.205 1.00 21.14 91 ASN A C 1
ATOM 1533 O O . ASN A 1 91 ? 13.228 -5.928 -2.156 1.00 11.51 91 ASN A O 1
ATOM 1544 N N . SER A 1 92 ? 12.183 -4.429 -0.817 1.00 2.40 92 SER A N 1
ATOM 1545 C CA . SER A 1 92 ? 10.839 -4.596 -1.436 1.00 71.31 92 SER A CA 1
ATOM 1546 C C . SER A 1 92 ? 10.657 -3.692 -2.664 1.00 55.11 92 SER A C 1
ATOM 1547 O O . SER A 1 92 ? 10.965 -2.492 -2.620 1.00 4.21 92 SER A O 1
ATOM 1555 N N . LYS A 1 93 ? 10.146 -4.279 -3.762 1.00 73.54 93 LYS A N 1
ATOM 1556 C CA . LYS A 1 93 ? 9.746 -3.519 -4.958 1.00 70.41 93 LYS A CA 1
ATOM 1557 C C . LYS A 1 93 ? 8.478 -2.670 -4.687 1.00 52.40 93 LYS A C 1
ATOM 1558 O O . LYS A 1 93 ? 8.391 -1.537 -5.153 1.00 2.53 93 LYS A O 1
ATOM 1577 N N . LEU A 1 94 ? 7.517 -3.227 -3.908 1.00 30.14 94 LEU A N 1
ATOM 1578 C CA . LEU A 1 94 ? 6.224 -2.559 -3.579 1.00 72.42 94 LEU A CA 1
ATOM 1579 C C . LEU A 1 94 ? 6.428 -1.169 -2.934 1.00 62.11 94 LEU A C 1
ATOM 1580 O O . LEU A 1 94 ? 5.719 -0.209 -3.266 1.00 63.03 94 LEU A O 1
ATOM 1596 N N . LEU A 1 95 ? 7.387 -1.089 -1.996 1.00 72.12 95 LEU A N 1
ATOM 1597 C CA . LEU A 1 95 ? 7.776 0.184 -1.353 1.00 4.55 95 LEU A CA 1
ATOM 1598 C C . LEU A 1 95 ? 8.200 1.238 -2.405 1.00 54.54 95 LEU A C 1
ATOM 1599 O O . LEU A 1 95 ? 7.757 2.391 -2.375 1.00 72.33 95 LEU A O 1
ATOM 1615 N N . LYS A 1 96 ? 9.078 0.804 -3.324 1.00 54.33 96 LYS A N 1
ATOM 1616 C CA . LYS A 1 96 ? 9.620 1.663 -4.394 1.00 72.42 96 LYS A CA 1
ATOM 1617 C C . LYS A 1 96 ? 8.519 2.069 -5.393 1.00 43.21 96 LYS A C 1
ATOM 1618 O O . LYS A 1 96 ? 8.550 3.166 -5.917 1.00 70.55 96 LYS A O 1
ATOM 1637 N N . GLN A 1 97 ? 7.527 1.174 -5.607 1.00 50.44 97 GLN A N 1
ATOM 1638 C CA . GLN A 1 97 ? 6.317 1.468 -6.414 1.00 60.01 97 GLN A CA 1
ATOM 1639 C C . GLN A 1 97 ? 5.480 2.584 -5.756 1.00 42.41 97 GLN A C 1
ATOM 1640 O O . GLN A 1 97 ? 4.929 3.439 -6.443 1.00 41.32 97 GLN A O 1
ATOM 1654 N N . LEU A 1 98 ? 5.389 2.532 -4.411 1.00 11.53 98 LEU A N 1
ATOM 1655 C CA . LEU A 1 98 ? 4.634 3.508 -3.591 1.00 53.11 98 LEU A CA 1
ATOM 1656 C C . LEU A 1 98 ? 5.309 4.904 -3.611 1.00 11.14 98 LEU A C 1
ATOM 1657 O O . LEU A 1 98 ? 4.629 5.927 -3.637 1.00 1.43 98 LEU A O 1
ATOM 1673 N N . GLN A 1 99 ? 6.655 4.920 -3.611 1.00 1.20 99 GLN A N 1
ATOM 1674 C CA . GLN A 1 99 ? 7.456 6.166 -3.745 1.00 61.43 99 GLN A CA 1
ATOM 1675 C C . GLN A 1 99 ? 7.329 6.768 -5.172 1.00 54.03 99 GLN A C 1
ATOM 1676 O O . GLN A 1 99 ? 7.111 7.977 -5.333 1.00 33.22 99 GLN A O 1
ATOM 1690 N N . GLU A 1 100 ? 7.454 5.899 -6.195 1.00 34.34 100 GLU A N 1
ATOM 1691 C CA . GLU A 1 100 ? 7.276 6.271 -7.622 1.00 4.03 100 GLU A CA 1
ATOM 1692 C C . GLU A 1 100 ? 5.819 6.667 -7.933 1.00 4.14 100 GLU A C 1
ATOM 1693 O O . GLU A 1 100 ? 5.554 7.370 -8.900 1.00 41.04 100 GLU A O 1
ATOM 1705 N N . PHE A 1 101 ? 4.882 6.179 -7.124 1.00 74.41 101 PHE A N 1
ATOM 1706 C CA . PHE A 1 101 ? 3.479 6.627 -7.163 1.00 64.40 101 PHE A CA 1
ATOM 1707 C C . PHE A 1 101 ? 3.346 8.037 -6.541 1.00 20.23 101 PHE A C 1
ATOM 1708 O O . PHE A 1 101 ? 2.736 8.921 -7.140 1.00 15.03 101 PHE A O 1
ATOM 1725 N N . SER A 1 102 ? 3.953 8.228 -5.352 1.00 43.33 102 SER A N 1
ATOM 1726 C CA . SER A 1 102 ? 3.864 9.492 -4.565 1.00 32.34 102 SER A CA 1
ATOM 1727 C C . SER A 1 102 ? 4.321 10.740 -5.359 1.00 75.50 102 SER A C 1
ATOM 1728 O O . SER A 1 102 ? 3.732 11.818 -5.219 1.00 34.02 102 SER A O 1
ATOM 1736 N N . GLU A 1 103 ? 5.375 10.584 -6.184 1.00 52.31 103 GLU A N 1
ATOM 1737 C CA . GLU A 1 103 ? 5.898 11.680 -7.039 1.00 1.34 103 GLU A CA 1
ATOM 1738 C C . GLU A 1 103 ? 4.893 12.062 -8.163 1.00 34.11 103 GLU A C 1
ATOM 1739 O O . GLU A 1 103 ? 4.788 13.236 -8.547 1.00 53.30 103 GLU A O 1
ATOM 1751 N N . ASN A 1 104 ? 4.134 11.062 -8.666 1.00 11.32 104 ASN A N 1
ATOM 1752 C CA . ASN A 1 104 ? 3.124 11.272 -9.724 1.00 72.12 104 ASN A CA 1
ATOM 1753 C C . ASN A 1 104 ? 1.730 11.607 -9.125 1.00 11.31 104 ASN A C 1
ATOM 1754 O O . ASN A 1 104 ? 1.359 12.783 -9.053 1.00 31.32 104 ASN A O 1
ATOM 1765 N N . LYS A 1 105 ? 1.034 10.566 -8.625 1.00 22.35 105 LYS A N 1
ATOM 1766 C CA . LYS A 1 105 ? -0.367 10.617 -8.112 1.00 32.40 105 LYS A CA 1
ATOM 1767 C C . LYS A 1 105 ? -1.346 11.403 -9.048 1.00 1.11 105 LYS A C 1
ATOM 1768 O O . LYS A 1 105 ? -2.069 10.800 -9.846 1.00 71.30 105 LYS A O 1
ATOM 1787 N N . GLU A 1 106 ? -1.339 12.746 -8.957 1.00 25.23 106 GLU A N 1
ATOM 1788 C CA . GLU A 1 106 ? -2.245 13.630 -9.734 1.00 24.54 106 GLU A CA 1
ATOM 1789 C C . GLU A 1 106 ? -1.587 14.112 -11.058 1.00 2.42 106 GLU A C 1
ATOM 1790 O O . GLU A 1 106 ? -2.211 14.820 -11.858 1.00 61.31 106 GLU A O 1
ATOM 1802 N N . LYS A 1 107 ? -0.326 13.715 -11.270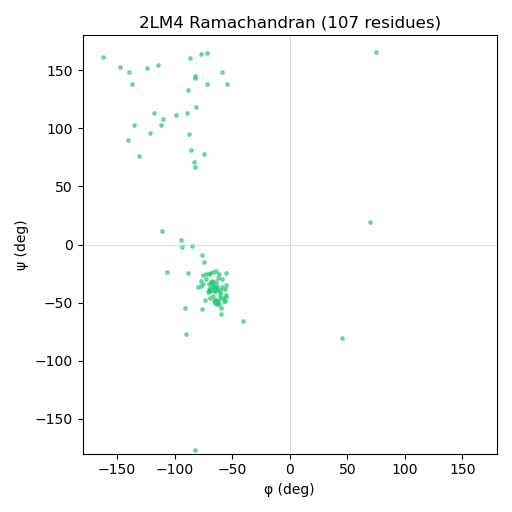 1.00 40.24 107 LYS A N 1
ATOM 1803 C CA . LYS A 1 107 ? 0.470 14.059 -12.467 1.00 10.21 107 LYS A CA 1
ATOM 1804 C C . LYS A 1 107 ? 0.935 12.773 -13.188 1.00 30.44 107 LYS A C 1
ATOM 1805 O O . LYS A 1 107 ? 1.922 12.160 -12.792 1.00 44.12 107 LYS A O 1
ATOM 1824 N N . GLU A 1 108 ? 0.191 12.344 -14.211 1.00 63.31 108 GLU A N 1
ATOM 1825 C CA . GLU A 1 108 ? 0.612 11.234 -15.101 1.00 52.44 108 GLU A CA 1
ATOM 1826 C C . GLU A 1 108 ? 1.576 11.742 -16.208 1.00 53.33 108 GLU A C 1
ATOM 1827 O O . GLU A 1 108 ? 1.948 12.923 -16.218 1.00 64.23 108 GLU A O 1
ATOM 1839 N N . ILE A 1 109 ? 1.977 10.834 -17.124 1.00 21.13 109 ILE A N 1
ATOM 1840 C CA . ILE A 1 109 ? 2.858 11.152 -18.281 1.00 40.01 109 ILE A CA 1
ATOM 1841 C C . ILE A 1 109 ? 4.246 11.671 -17.816 1.00 21.13 109 ILE A C 1
ATOM 1842 O O . ILE A 1 109 ? 5.133 10.889 -17.463 1.00 11.42 109 ILE A O 1
ATOM 1858 N N . MET A 1 1 ? -24.748 23.165 -2.561 1.00 0.00 1 MET A N 2
ATOM 1859 C CA . MET A 1 1 ? -23.392 22.637 -2.871 1.00 52.33 1 MET A CA 2
ATOM 1860 C C . MET A 1 1 ? -23.134 21.290 -2.161 1.00 45.23 1 MET A C 2
ATOM 1861 O O . MET A 1 1 ? -23.923 20.857 -1.312 1.00 52.32 1 MET A O 2
ATOM 1877 N N . GLY A 1 2 ? -22.010 20.639 -2.520 1.00 34.21 2 GLY A N 2
ATOM 1878 C CA . GLY A 1 2 ? -21.595 19.367 -1.896 1.00 0.05 2 GLY A CA 2
ATOM 1879 C C . GLY A 1 2 ? -22.124 18.117 -2.607 1.00 24.34 2 GLY A C 2
ATOM 1880 O O . GLY A 1 2 ? -22.945 18.206 -3.531 1.00 71.44 2 GLY A O 2
ATOM 1884 N N . HIS A 1 3 ? -21.643 16.941 -2.157 1.00 43.24 3 HIS A N 2
ATOM 1885 C CA . HIS A 1 3 ? -22.027 15.622 -2.712 1.00 51.23 3 HIS A CA 2
ATOM 1886 C C . HIS A 1 3 ? -21.726 14.499 -1.679 1.00 71.45 3 HIS A C 2
ATOM 1887 O O . HIS A 1 3 ? -20.588 14.373 -1.196 1.00 54.04 3 HIS A O 2
ATOM 1902 N N . HIS A 1 4 ? -22.749 13.693 -1.333 1.00 12.13 4 HIS A N 2
ATOM 1903 C CA . HIS A 1 4 ? -22.610 12.613 -0.327 1.00 44.04 4 HIS A CA 2
ATOM 1904 C C . HIS A 1 4 ? -23.657 11.490 -0.566 1.00 23.31 4 HIS A C 2
ATOM 1905 O O . HIS A 1 4 ? -24.706 11.442 0.089 1.00 43.34 4 HIS A O 2
ATOM 1920 N N . HIS A 1 5 ? -23.366 10.606 -1.545 1.00 1.15 5 HIS A N 2
ATOM 1921 C CA . HIS A 1 5 ? -24.215 9.430 -1.885 1.00 25.14 5 HIS A CA 2
ATOM 1922 C C . HIS A 1 5 ? -23.335 8.203 -2.232 1.00 71.24 5 HIS A C 2
ATOM 1923 O O . HIS A 1 5 ? -22.442 8.295 -3.081 1.00 73.01 5 HIS A O 2
ATOM 1938 N N . HIS A 1 6 ? -23.595 7.063 -1.559 1.00 1.34 6 HIS A N 2
ATOM 1939 C CA . HIS A 1 6 ? -22.959 5.762 -1.880 1.00 44.11 6 HIS A CA 2
ATOM 1940 C C . HIS A 1 6 ? -23.845 4.586 -1.399 1.00 65.33 6 HIS A C 2
ATOM 1941 O O . HIS A 1 6 ? -24.289 4.564 -0.246 1.00 20.10 6 HIS A O 2
ATOM 1956 N N . HIS A 1 7 ? -24.120 3.625 -2.303 1.00 24.43 7 HIS A N 2
ATOM 1957 C CA . HIS A 1 7 ? -24.920 2.412 -2.003 1.00 74.33 7 HIS A CA 2
ATOM 1958 C C . HIS A 1 7 ? -24.239 1.163 -2.607 1.00 65.13 7 HIS A C 2
ATOM 1959 O O . HIS A 1 7 ? -24.012 1.104 -3.822 1.00 30.33 7 HIS A O 2
ATOM 1974 N N . HIS A 1 8 ? -23.923 0.171 -1.754 1.00 50.30 8 HIS A N 2
ATOM 1975 C CA . HIS A 1 8 ? -23.315 -1.106 -2.183 1.00 1.42 8 HIS A CA 2
ATOM 1976 C C . HIS A 1 8 ? -23.734 -2.245 -1.222 1.00 23.11 8 HIS A C 2
ATOM 1977 O O . HIS A 1 8 ? -23.295 -2.286 -0.063 1.00 40.34 8 HIS A O 2
ATOM 1992 N N . SER A 1 9 ? -24.592 -3.154 -1.711 1.00 22.34 9 SER A N 2
ATOM 1993 C CA . SER A 1 9 ? -25.049 -4.340 -0.953 1.00 5.21 9 SER A CA 2
ATOM 1994 C C . SER A 1 9 ? -23.997 -5.469 -1.002 1.00 41.23 9 SER A C 2
ATOM 1995 O O . SER A 1 9 ? -23.281 -5.622 -2.000 1.00 25.34 9 SER A O 2
ATOM 2003 N N . HIS A 1 10 ? -23.917 -6.265 0.083 1.00 5.45 10 HIS A N 2
ATOM 2004 C CA . HIS A 1 10 ? -22.985 -7.410 0.184 1.00 32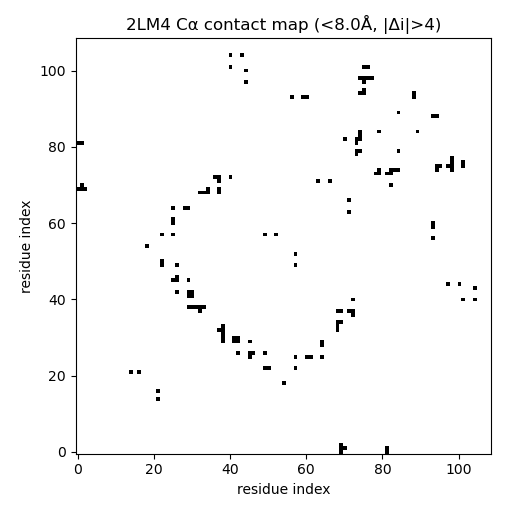.14 10 HIS A CA 2
ATOM 2005 C C . HIS A 1 10 ? -23.554 -8.494 1.135 1.00 63.45 10 HIS A C 2
ATOM 2006 O O . HIS A 1 10 ? -24.043 -8.181 2.229 1.00 2.41 10 HIS A O 2
ATOM 2021 N N . MET A 1 11 ? -23.511 -9.762 0.699 1.00 61.21 11 MET A N 2
ATOM 2022 C CA . MET A 1 11 ? -23.964 -10.910 1.515 1.00 52.20 11 MET A CA 2
ATOM 2023 C C . MET A 1 11 ? -22.796 -11.444 2.377 1.00 51.40 11 MET A C 2
ATOM 2024 O O . MET A 1 11 ? -21.681 -11.652 1.874 1.00 25.25 11 MET A O 2
ATOM 2038 N N . ILE A 1 12 ? -23.044 -11.633 3.687 1.00 53.03 12 ILE A N 2
ATOM 2039 C CA . ILE A 1 12 ? -22.019 -12.120 4.636 1.00 5.44 12 ILE A CA 2
ATOM 2040 C C . ILE A 1 12 ? -21.909 -13.665 4.555 1.00 50.32 12 ILE A C 2
ATOM 2041 O O . ILE A 1 12 ? -22.492 -14.405 5.358 1.00 44.15 12 ILE A O 2
ATOM 2057 N N . LYS A 1 13 ? -21.220 -14.130 3.497 1.00 43.25 13 LYS A N 2
ATOM 2058 C CA . LYS A 1 13 ? -20.923 -15.555 3.254 1.00 24.35 13 LYS A CA 2
ATOM 2059 C C . LYS A 1 13 ? -19.455 -15.696 2.791 1.00 34.03 13 LYS A C 2
ATOM 2060 O O . LYS A 1 13 ? -19.131 -15.400 1.635 1.00 75.14 13 LYS A O 2
ATOM 2079 N N . ARG A 1 14 ? -18.567 -16.106 3.712 1.00 23.20 14 ARG A N 2
ATOM 2080 C CA . ARG A 1 14 ? -17.129 -16.293 3.421 1.00 22.24 14 ARG A CA 2
ATOM 2081 C C . ARG A 1 14 ? -16.902 -17.662 2.722 1.00 25.22 14 ARG A C 2
ATOM 2082 O O . ARG A 1 14 ? -16.475 -18.648 3.338 1.00 21.31 14 ARG A O 2
ATOM 2103 N N . THR A 1 15 ? -17.268 -17.723 1.428 1.00 41.50 15 THR A N 2
ATOM 2104 C CA . THR A 1 15 ? -17.133 -18.939 0.601 1.00 61.15 15 THR A CA 2
ATOM 2105 C C . THR A 1 15 ? -15.735 -18.961 -0.057 1.00 64.11 15 THR A C 2
ATOM 2106 O O . THR A 1 15 ? -15.563 -18.494 -1.193 1.00 44.23 15 THR A O 2
ATOM 2117 N N . ASN A 1 16 ? -14.733 -19.444 0.716 1.00 73.02 16 ASN A N 2
ATOM 2118 C CA . ASN A 1 16 ? -13.293 -19.411 0.329 1.00 62.13 16 ASN A CA 2
ATOM 2119 C C . ASN A 1 16 ? -12.793 -17.950 0.098 1.00 25.44 16 ASN A C 2
ATOM 2120 O O . ASN A 1 16 ? -13.417 -16.990 0.576 1.00 54.23 16 ASN A O 2
ATOM 2131 N N . GLU A 1 17 ? -11.648 -17.788 -0.600 1.00 64.12 17 GLU A N 2
ATOM 2132 C CA . GLU A 1 17 ? -11.126 -16.458 -0.999 1.00 51.44 17 GLU A CA 2
ATOM 2133 C C . GLU A 1 17 ? -11.116 -16.330 -2.550 1.00 41.34 17 GLU A C 2
ATOM 2134 O O . GLU A 1 17 ? -10.190 -16.829 -3.204 1.00 5.42 17 GLU A O 2
ATOM 2146 N N . PRO A 1 18 ? -12.183 -15.720 -3.174 1.00 43.45 18 PRO A N 2
ATOM 2147 C CA . PRO A 1 18 ? -12.138 -15.283 -4.598 1.00 33.41 18 PRO A CA 2
ATOM 2148 C C . PRO A 1 18 ? -11.039 -14.218 -4.830 1.00 34.43 18 PRO A C 2
ATOM 2149 O O . PRO A 1 18 ? -10.783 -13.393 -3.949 1.00 40.04 18 PRO A O 2
ATOM 2160 N N . LEU A 1 19 ? -10.405 -14.236 -6.015 1.00 31.52 19 LEU A N 2
ATOM 2161 C CA . LEU A 1 19 ? -9.208 -13.405 -6.297 1.00 52.32 19 LEU A CA 2
ATOM 2162 C C . LEU A 1 19 ? -9.558 -11.897 -6.399 1.00 5.12 19 LEU A C 2
ATOM 2163 O O . LEU A 1 19 ? -8.794 -11.045 -5.935 1.00 35.24 19 LEU A O 2
ATOM 2179 N N . ASP A 1 20 ? -10.704 -11.574 -7.019 1.00 23.11 20 ASP A N 2
ATOM 2180 C CA . ASP A 1 20 ? -11.229 -10.190 -7.047 1.00 72.25 20 ASP A CA 2
ATOM 2181 C C . ASP A 1 20 ? -11.829 -9.754 -5.681 1.00 61.03 20 ASP A C 2
ATOM 2182 O O . ASP A 1 20 ? -11.871 -8.561 -5.392 1.00 61.03 20 ASP A O 2
ATOM 2191 N N . LYS A 1 21 ? -12.336 -10.708 -4.860 1.00 41.32 21 LYS A N 2
ATOM 2192 C CA . LYS A 1 21 ? -12.697 -10.418 -3.442 1.00 11.20 21 LYS A CA 2
ATOM 2193 C C . LYS A 1 21 ? -11.443 -10.130 -2.586 1.00 14.20 21 LYS A C 2
ATOM 2194 O O . LYS A 1 21 ? -11.517 -9.361 -1.630 1.00 33.22 21 LYS A O 2
ATOM 2213 N N . LYS A 1 22 ? -10.310 -10.776 -2.918 1.00 35.54 22 LYS A N 2
ATOM 2214 C CA . LYS A 1 22 ? -9.008 -10.481 -2.280 1.00 0.40 22 LYS A CA 2
ATOM 2215 C C . LYS A 1 22 ? -8.598 -9.042 -2.637 1.00 30.32 22 LYS A C 2
ATOM 2216 O O . LYS A 1 22 ? -8.375 -8.220 -1.759 1.00 3.24 22 LYS A O 2
ATOM 2235 N N . ARG A 1 23 ? -8.567 -8.771 -3.959 1.00 1.44 23 ARG A N 2
ATOM 2236 C CA . ARG A 1 23 ? -8.221 -7.457 -4.545 1.00 1.13 23 ARG A CA 2
ATOM 2237 C C . ARG A 1 23 ? -9.076 -6.309 -3.952 1.00 61.44 23 ARG A C 2
ATOM 2238 O O . ARG A 1 23 ? -8.534 -5.346 -3.421 1.00 64.33 23 ARG A O 2
ATOM 2259 N N . ALA A 1 24 ? -10.408 -6.454 -4.011 1.00 72.33 24 ALA A N 2
ATOM 2260 C CA . ALA A 1 24 ? -11.366 -5.441 -3.496 1.00 43.34 24 ALA A CA 2
ATOM 2261 C C . ALA A 1 24 ? -11.193 -5.183 -1.980 1.00 34.55 24 ALA A C 2
ATOM 2262 O O . ALA A 1 24 ? -11.341 -4.051 -1.512 1.00 31.23 24 ALA A O 2
ATOM 2269 N N . ARG A 1 25 ? -10.893 -6.259 -1.231 1.00 64.31 25 ARG A N 2
ATOM 2270 C CA . ARG A 1 25 ? -10.645 -6.201 0.226 1.00 2.10 25 ARG A CA 2
ATOM 2271 C C . ARG A 1 25 ? -9.280 -5.540 0.553 1.00 64.33 25 ARG A C 2
ATOM 2272 O O . ARG A 1 25 ? -9.146 -4.877 1.580 1.00 70.12 25 ARG A O 2
ATOM 2293 N N . LEU A 1 26 ? -8.270 -5.715 -0.326 1.00 11.12 26 LEU A N 2
ATOM 2294 C CA . LEU A 1 26 ? -6.966 -5.018 -0.187 1.00 24.14 26 LEU A CA 2
ATOM 2295 C C . LEU A 1 26 ? -7.148 -3.490 -0.378 1.00 54.22 26 LEU A C 2
ATOM 2296 O O . LEU A 1 26 ? -6.649 -2.686 0.416 1.00 21.21 26 LEU A O 2
ATOM 2312 N N . ILE A 1 27 ? -7.882 -3.123 -1.449 1.00 21.45 27 ILE A N 2
ATOM 2313 C CA . ILE A 1 27 ? -8.257 -1.719 -1.754 1.00 71.22 27 ILE A CA 2
ATOM 2314 C C . ILE A 1 27 ? -9.155 -1.112 -0.632 1.00 64.33 27 ILE A C 2
ATOM 2315 O O . ILE A 1 27 ? -9.110 0.089 -0.366 1.00 24.42 27 ILE A O 2
ATOM 2331 N N . TYR A 1 28 ? -9.959 -1.970 0.017 1.00 61.32 28 TYR A N 2
ATOM 2332 C CA . TYR A 1 28 ? -10.816 -1.589 1.166 1.00 41.22 28 TYR A CA 2
ATOM 2333 C C . TYR A 1 28 ? -9.966 -1.227 2.415 1.00 13.32 28 TYR A C 2
ATOM 2334 O O . TYR A 1 28 ? -10.143 -0.164 3.006 1.00 62.03 28 TYR A O 2
ATOM 2352 N N . GLN A 1 29 ? -9.034 -2.120 2.789 1.00 34.13 29 GLN A N 2
ATOM 2353 C CA . GLN A 1 29 ? -8.178 -1.949 3.997 1.00 12.14 29 GLN A CA 2
ATOM 2354 C C . GLN A 1 29 ? -7.072 -0.880 3.790 1.00 51.05 29 GLN A C 2
ATOM 2355 O O . GLN A 1 29 ? -6.408 -0.472 4.747 1.00 61.42 29 GLN A O 2
ATOM 2369 N N . SER A 1 30 ? -6.855 -0.472 2.531 1.00 24.11 30 SER A N 2
ATOM 2370 C CA . SER A 1 30 ? -5.930 0.629 2.182 1.00 31.42 30 SER A CA 2
ATOM 2371 C C . SER A 1 30 ? -6.653 1.992 2.198 1.00 12.01 30 SER A C 2
ATOM 2372 O O . SER A 1 30 ? -6.075 3.007 2.605 1.00 44.30 30 SER A O 2
ATOM 2380 N N . ARG A 1 31 ? -7.922 2.008 1.716 1.00 11.14 31 ARG A N 2
ATOM 2381 C CA . ARG A 1 31 ? -8.784 3.212 1.774 1.00 21.55 31 ARG A CA 2
ATOM 2382 C C . ARG A 1 31 ? -9.357 3.391 3.206 1.00 62.32 31 ARG A C 2
ATOM 2383 O O . ARG A 1 31 ? -10.020 4.382 3.509 1.00 22.35 31 ARG A O 2
ATOM 2404 N N . LYS A 1 32 ? -9.157 2.371 4.060 1.00 24.11 32 LYS A N 2
ATOM 2405 C CA . LYS A 1 32 ? -9.300 2.491 5.521 1.00 20.52 32 LYS A CA 2
ATOM 2406 C C . LYS A 1 32 ? -7.896 2.714 6.137 1.00 61.25 32 LYS A C 2
ATOM 2407 O O . LYS A 1 32 ? -7.078 1.806 6.149 1.00 50.30 32 LYS A O 2
ATOM 2426 N N . ARG A 1 33 ? -7.656 3.916 6.678 1.00 1.23 33 ARG A N 2
ATOM 2427 C CA . ARG A 1 33 ? -6.393 4.298 7.374 1.00 30.41 33 ARG A CA 2
ATOM 2428 C C . ARG A 1 33 ? -6.712 5.290 8.520 1.00 74.54 33 ARG A C 2
ATOM 2429 O O . ARG A 1 33 ? -7.836 5.810 8.606 1.00 1.53 33 ARG A O 2
ATOM 2450 N N . GLY A 1 34 ? -5.715 5.545 9.392 1.00 33.31 34 GLY A N 2
ATOM 2451 C CA . GLY A 1 34 ? -5.851 6.540 10.465 1.00 12.22 34 GLY A CA 2
ATOM 2452 C C . GLY A 1 34 ? -5.966 7.979 9.940 1.00 62.21 34 GLY A C 2
ATOM 2453 O O . GLY A 1 34 ? -6.960 8.668 10.197 1.00 33.12 34 GLY A O 2
ATOM 2457 N N . ILE A 1 35 ? -4.940 8.424 9.195 1.00 62.33 35 ILE A N 2
ATOM 2458 C CA . ILE A 1 35 ? -4.904 9.780 8.591 1.00 53.30 35 ILE A CA 2
ATOM 2459 C C . ILE A 1 35 ? -5.384 9.785 7.119 1.00 44.14 35 ILE A C 2
ATOM 2460 O O . ILE A 1 35 ? -5.283 8.776 6.407 1.00 43.34 35 ILE A O 2
ATOM 2476 N N . LEU A 1 36 ? -5.891 10.956 6.679 1.00 14.25 36 LEU A N 2
ATOM 2477 C CA . LEU A 1 36 ? -6.339 11.185 5.285 1.00 12.23 36 LEU A CA 2
ATOM 2478 C C . LEU A 1 36 ? -5.134 11.281 4.306 1.00 21.45 36 LEU A C 2
ATOM 2479 O O . LEU A 1 36 ? -5.283 11.052 3.108 1.00 73.13 36 LEU A O 2
ATOM 2495 N N . GLU A 1 37 ? -3.948 11.624 4.837 1.00 3.13 37 GLU A N 2
ATOM 2496 C CA . GLU A 1 37 ? -2.703 11.771 4.036 1.00 4.31 37 GLU A CA 2
ATOM 2497 C C . GLU A 1 37 ? -2.298 10.424 3.389 1.00 3.24 37 GLU A C 2
ATOM 2498 O O . GLU A 1 37 ? -2.076 10.338 2.172 1.00 2.21 37 GLU A O 2
ATOM 2510 N N . THR A 1 38 ? -2.215 9.380 4.225 1.00 15.12 38 THR A N 2
ATOM 2511 C CA . THR A 1 38 ? -1.935 7.995 3.778 1.00 65.11 38 THR A CA 2
ATOM 2512 C C . THR A 1 38 ? -3.165 7.371 3.072 1.00 23.34 38 THR A C 2
ATOM 2513 O O . THR A 1 38 ? -3.007 6.500 2.221 1.00 30.21 38 THR A O 2
ATOM 2524 N N . ASP A 1 39 ? -4.387 7.792 3.473 1.00 3.23 39 ASP A N 2
ATOM 2525 C CA . ASP A 1 39 ? -5.648 7.378 2.800 1.00 75.02 39 ASP A CA 2
ATOM 2526 C C . ASP A 1 39 ? -5.610 7.685 1.277 1.00 32.32 39 ASP A C 2
ATOM 2527 O O . ASP A 1 39 ? -5.726 6.776 0.470 1.00 64.24 39 ASP A O 2
ATOM 2536 N N . LEU A 1 40 ? -5.424 8.972 0.912 1.00 54.21 40 LEU A N 2
ATOM 2537 C CA . LEU A 1 40 ? -5.341 9.426 -0.509 1.00 42.12 40 LEU A CA 2
ATOM 2538 C C . LEU A 1 40 ? -4.230 8.669 -1.292 1.00 73.45 40 LEU A C 2
ATOM 2539 O O . LEU A 1 40 ? -4.383 8.358 -2.482 1.00 75.30 40 LEU A O 2
ATOM 2555 N N . LEU A 1 41 ? -3.128 8.371 -0.584 1.00 75.51 41 LEU A N 2
ATOM 2556 C CA . LEU A 1 41 ? -1.967 7.631 -1.129 1.00 44.10 41 LEU A CA 2
ATOM 2557 C C . LEU A 1 41 ? -2.334 6.157 -1.490 1.00 45.01 41 LEU A C 2
ATOM 2558 O O . LEU A 1 41 ? -2.261 5.759 -2.654 1.00 61.13 41 LEU A O 2
ATOM 2574 N N . LEU A 1 42 ? -2.772 5.385 -0.477 1.00 14.44 42 LEU A N 2
ATOM 2575 C CA . LEU A 1 42 ? -3.039 3.929 -0.601 1.00 11.44 42 LEU A CA 2
ATOM 2576 C C . LEU A 1 42 ? -4.358 3.590 -1.337 1.00 0.21 42 LEU A C 2
ATOM 2577 O O . LEU A 1 42 ? -4.444 2.545 -1.964 1.00 35.44 42 LEU A O 2
ATOM 2593 N N . SER A 1 43 ? -5.391 4.444 -1.214 1.00 33.01 43 SER A N 2
ATOM 2594 C CA . SER A 1 43 ? -6.705 4.230 -1.899 1.00 35.23 43 SER A CA 2
ATOM 2595 C C . SER A 1 43 ? -6.534 4.235 -3.434 1.00 13.24 43 SER A C 2
ATOM 2596 O O . SER A 1 43 ? -7.019 3.332 -4.130 1.00 54.14 43 SER A O 2
ATOM 2604 N N . GLY A 1 44 ? -5.821 5.264 -3.934 1.00 10.11 44 GLY A N 2
ATOM 2605 C CA . GLY A 1 44 ? -5.475 5.374 -5.355 1.00 2.03 44 GLY A CA 2
ATOM 2606 C C . GLY A 1 44 ? -4.492 4.290 -5.820 1.00 32.42 44 GLY A C 2
ATOM 2607 O O . GLY A 1 44 ? -4.687 3.682 -6.873 1.00 14.55 44 GLY A O 2
ATOM 2611 N N . PHE A 1 45 ? -3.440 4.052 -5.004 1.00 40.04 45 PHE A N 2
ATOM 2612 C CA . PHE A 1 45 ? -2.392 3.026 -5.272 1.00 31.12 45 PHE A CA 2
ATOM 2613 C C . PHE A 1 45 ? -2.997 1.623 -5.436 1.00 22.23 45 PHE A C 2
ATOM 2614 O O . PHE A 1 45 ? -2.616 0.863 -6.320 1.00 73.43 45 PHE A O 2
ATOM 2631 N N . ALA A 1 46 ? -3.941 1.310 -4.557 1.00 43.01 46 ALA A N 2
ATOM 2632 C CA . ALA A 1 46 ? -4.623 0.016 -4.542 1.00 3.21 46 ALA A CA 2
ATOM 2633 C C . ALA A 1 46 ? -5.547 -0.159 -5.760 1.00 61.23 46 ALA A C 2
ATOM 2634 O O . ALA A 1 46 ? -5.521 -1.190 -6.434 1.00 12.54 46 ALA A O 2
ATOM 2641 N N . ALA A 1 47 ? -6.349 0.871 -6.039 1.00 0.40 47 ALA A N 2
ATOM 2642 C CA . ALA A 1 47 ? -7.301 0.862 -7.166 1.00 61.13 47 ALA A CA 2
ATOM 2643 C C . ALA A 1 47 ? -6.580 0.764 -8.538 1.00 3.31 47 ALA A C 2
ATOM 2644 O O . ALA A 1 47 ? -7.102 0.169 -9.477 1.00 42.32 47 ALA A O 2
ATOM 2651 N N . LYS A 1 48 ? -5.371 1.341 -8.610 1.00 75.44 48 LYS A N 2
ATOM 2652 C CA . LYS A 1 48 ? -4.589 1.471 -9.863 1.00 31.12 48 LYS A CA 2
ATOM 2653 C C . LYS A 1 48 ? -3.627 0.263 -10.092 1.00 24.21 48 LYS A C 2
ATOM 2654 O O . LYS A 1 48 ? -3.686 -0.407 -11.126 1.00 63.42 48 LYS A O 2
ATOM 2673 N N . TYR A 1 49 ? -2.746 -0.008 -9.103 1.00 24.33 49 TYR A N 2
ATOM 2674 C CA . TYR A 1 49 ? -1.634 -1.000 -9.227 1.00 75.12 49 TYR A CA 2
ATOM 2675 C C . TYR A 1 49 ? -2.093 -2.471 -9.066 1.00 4.31 49 TYR A C 2
ATOM 2676 O O . TYR A 1 49 ? -1.447 -3.373 -9.607 1.00 3.43 49 TYR A O 2
ATOM 2694 N N . LEU A 1 50 ? -3.192 -2.724 -8.328 1.00 21.43 50 LEU A N 2
ATOM 2695 C CA . LEU A 1 50 ? -3.739 -4.111 -8.186 1.00 32.14 50 LEU A CA 2
ATOM 2696 C C . LEU A 1 50 ? -4.287 -4.658 -9.520 1.00 34.14 50 LEU A C 2
ATOM 2697 O O . LEU A 1 50 ? -4.387 -5.876 -9.692 1.00 24.52 50 LEU A O 2
ATOM 2713 N N . LYS A 1 51 ? -4.637 -3.750 -10.447 1.00 73.14 51 LYS A N 2
ATOM 2714 C CA . LYS A 1 51 ? -5.090 -4.117 -11.804 1.00 64.21 51 LYS A CA 2
ATOM 2715 C C . LYS A 1 51 ? -3.975 -4.856 -12.590 1.00 72.20 51 LYS A C 2
ATOM 2716 O O . LYS A 1 51 ? -4.250 -5.844 -13.285 1.00 3.11 51 LYS A O 2
ATOM 2735 N N . LYS A 1 52 ? -2.716 -4.363 -12.470 1.00 24.52 52 LYS A N 2
ATOM 2736 C CA . LYS A 1 52 ? -1.543 -5.002 -13.117 1.00 12.30 52 LYS A CA 2
ATOM 2737 C C . LYS A 1 52 ? -0.905 -6.114 -12.237 1.00 60.21 52 LYS A C 2
ATOM 2738 O O . LYS A 1 52 ? -0.217 -6.993 -12.769 1.00 35.11 52 LYS A O 2
ATOM 2757 N N . MET A 1 53 ? -1.126 -6.082 -10.897 1.00 62.14 53 MET A N 2
ATOM 2758 C CA . MET A 1 53 ? -0.494 -7.059 -9.968 1.00 31.33 53 MET A CA 2
ATOM 2759 C C . MET A 1 53 ? -1.257 -8.407 -9.934 1.00 3.21 53 MET A C 2
ATOM 2760 O O . MET A 1 53 ? -2.495 -8.449 -9.899 1.00 2.52 53 MET A O 2
ATOM 2774 N N . ASN A 1 54 ? -0.462 -9.490 -9.918 1.00 40.32 54 ASN A N 2
ATOM 2775 C CA . ASN A 1 54 ? -0.927 -10.890 -9.949 1.00 20.13 54 ASN A CA 2
ATOM 2776 C C . ASN A 1 54 ? -0.984 -11.462 -8.497 1.00 74.22 54 ASN A C 2
ATOM 2777 O O . ASN A 1 54 ? -0.541 -10.794 -7.555 1.00 51.32 54 ASN A O 2
ATOM 2788 N N . GLU A 1 55 ? -1.491 -12.707 -8.343 1.00 51.25 55 GLU A N 2
ATOM 2789 C CA . GLU A 1 55 ? -1.842 -13.338 -7.033 1.00 54.13 55 GLU A CA 2
ATOM 2790 C C . GLU A 1 55 ? -0.731 -13.201 -5.953 1.00 45.14 55 GLU A C 2
ATOM 2791 O O . GLU A 1 55 ? -1.005 -12.816 -4.811 1.00 54.34 55 GLU A O 2
ATOM 2803 N N . GLU A 1 56 ? 0.510 -13.506 -6.350 1.00 3.21 56 GLU A N 2
ATOM 2804 C CA . GLU A 1 56 ? 1.676 -13.566 -5.434 1.00 33.24 56 GLU A CA 2
ATOM 2805 C C . GLU A 1 56 ? 2.107 -12.143 -4.975 1.00 52.51 56 GLU A C 2
ATOM 2806 O O . GLU A 1 56 ? 2.513 -11.938 -3.825 1.00 64.14 56 GLU A O 2
ATOM 2818 N N . GLU A 1 57 ? 2.022 -11.171 -5.905 1.00 72.11 57 GLU A N 2
ATOM 2819 C CA . GLU A 1 57 ? 2.304 -9.734 -5.632 1.00 35.24 57 GLU A CA 2
ATOM 2820 C C . GLU A 1 57 ? 1.278 -9.128 -4.630 1.00 30.43 57 GLU A C 2
ATOM 2821 O O . GLU A 1 57 ? 1.641 -8.355 -3.732 1.00 52.14 57 GLU A O 2
ATOM 2833 N N . LEU A 1 58 ? -0.004 -9.497 -4.814 1.00 35.15 58 LEU A N 2
ATOM 2834 C CA . LEU A 1 58 ? -1.130 -9.073 -3.932 1.00 42.14 58 LEU A CA 2
ATOM 2835 C C . LEU A 1 58 ? -0.932 -9.492 -2.445 1.00 23.33 58 LEU A C 2
ATOM 2836 O O . LEU A 1 58 ? -1.431 -8.824 -1.535 1.00 25.40 58 LEU A O 2
ATOM 2852 N N . GLU A 1 59 ? -0.210 -10.605 -2.214 1.00 62.35 59 GLU A N 2
ATOM 2853 C CA . GLU A 1 59 ? 0.103 -11.098 -0.848 1.00 45.41 59 GLU A CA 2
ATOM 2854 C C . GLU A 1 59 ? 1.094 -10.165 -0.112 1.00 74.21 59 GLU A C 2
ATOM 2855 O O . GLU A 1 59 ? 0.965 -9.935 1.099 1.00 31.34 59 GLU A O 2
ATOM 2867 N N . GLU A 1 60 ? 2.089 -9.642 -0.857 1.00 40.42 60 GLU A N 2
ATOM 2868 C CA . GLU A 1 60 ? 3.063 -8.657 -0.326 1.00 52.44 60 GLU A CA 2
ATOM 2869 C C . GLU A 1 60 ? 2.350 -7.328 0.017 1.00 52.53 60 GLU A C 2
ATOM 2870 O O . GLU A 1 60 ? 2.711 -6.643 0.983 1.00 1.31 60 GLU A O 2
ATOM 2882 N N . TYR A 1 61 ? 1.318 -6.979 -0.783 1.00 65.44 61 TYR A N 2
ATOM 2883 C CA . TYR A 1 61 ? 0.482 -5.787 -0.531 1.00 45.25 61 TYR A CA 2
ATOM 2884 C C . TYR A 1 61 ? -0.367 -5.938 0.755 1.00 75.21 61 TYR A C 2
ATOM 2885 O O . TYR A 1 61 ? -0.523 -4.979 1.522 1.00 42.54 61 TYR A O 2
ATOM 2903 N N . ASP A 1 62 ? -0.905 -7.150 0.971 1.00 42.04 62 ASP A N 2
ATOM 2904 C CA . ASP A 1 62 ? -1.688 -7.488 2.181 1.00 61.11 62 ASP A CA 2
ATOM 2905 C C . ASP A 1 62 ? -0.838 -7.282 3.466 1.00 62.41 62 ASP A C 2
ATOM 2906 O O . ASP A 1 62 ? -1.349 -6.845 4.500 1.00 34.42 62 ASP A O 2
ATOM 2915 N N . SER A 1 63 ? 0.475 -7.561 3.353 1.00 41.14 63 SER A N 2
ATOM 2916 C CA . SER A 1 63 ? 1.468 -7.319 4.429 1.00 25.41 63 SER A CA 2
ATOM 2917 C C . SER A 1 63 ? 1.601 -5.808 4.784 1.00 73.00 63 SER A C 2
ATOM 2918 O O . SER A 1 63 ? 1.756 -5.456 5.957 1.00 65.42 63 SER A O 2
ATOM 2926 N N . LEU A 1 64 ? 1.532 -4.924 3.760 1.00 11.41 64 LEU A N 2
ATOM 2927 C CA . LEU A 1 64 ? 1.665 -3.446 3.939 1.00 63.23 64 LEU A CA 2
ATOM 2928 C C . LEU A 1 64 ? 0.474 -2.847 4.729 1.00 23.04 64 LEU A C 2
ATOM 2929 O O . LEU A 1 64 ? 0.623 -1.858 5.456 1.00 32.35 64 LEU A O 2
ATOM 2945 N N . LEU A 1 65 ? -0.705 -3.469 4.578 1.00 34.54 65 LEU A N 2
ATOM 2946 C CA . LEU A 1 65 ? -1.954 -3.023 5.242 1.00 34.30 65 LEU A CA 2
ATOM 2947 C C . LEU A 1 65 ? -1.907 -3.223 6.785 1.00 32.25 65 LEU A C 2
ATOM 2948 O O . LEU A 1 65 ? -2.641 -2.558 7.525 1.00 40.54 65 LEU A O 2
ATOM 2964 N N . ASN A 1 66 ? -1.020 -4.128 7.261 1.00 21.41 66 ASN A N 2
ATOM 2965 C CA . ASN A 1 66 ? -0.822 -4.386 8.713 1.00 63.35 66 ASN A CA 2
ATOM 2966 C C . ASN A 1 66 ? 0.129 -3.343 9.365 1.00 2.35 66 ASN A C 2
ATOM 2967 O O . ASN A 1 66 ? 0.298 -3.340 10.591 1.00 22.22 66 ASN A O 2
ATOM 2978 N N . GLU A 1 67 ? 0.739 -2.464 8.545 1.00 41.21 67 GLU A N 2
ATOM 2979 C CA . GLU A 1 67 ? 1.637 -1.392 9.036 1.00 0.54 67 GLU A CA 2
ATOM 2980 C C . GLU A 1 67 ? 0.819 -0.123 9.400 1.00 12.24 67 GLU A C 2
ATOM 2981 O O . GLU A 1 67 ? -0.342 0.021 8.990 1.00 25.50 67 GLU A O 2
ATOM 2993 N N . LEU A 1 68 ? 1.435 0.800 10.159 1.00 63.01 68 LEU A N 2
ATOM 2994 C CA . LEU A 1 68 ? 0.763 2.045 10.609 1.00 42.14 68 LEU A CA 2
ATOM 2995 C C . LEU A 1 68 ? 0.779 3.116 9.500 1.00 44.34 68 LEU A C 2
ATOM 2996 O O . LEU A 1 68 ? 1.797 3.290 8.831 1.00 15.10 68 LEU A O 2
ATOM 3012 N N . ASP A 1 69 ? -0.361 3.811 9.324 1.00 13.20 69 ASP A N 2
ATOM 3013 C CA . ASP A 1 69 ? -0.545 4.859 8.290 1.00 13.35 69 ASP A CA 2
ATOM 3014 C C . ASP A 1 69 ? 0.622 5.897 8.229 1.00 30.32 69 ASP A C 2
ATOM 3015 O O . ASP A 1 69 ? 1.198 6.109 7.154 1.00 54.34 69 ASP A O 2
ATOM 3024 N N . TRP A 1 70 ? 0.982 6.506 9.383 1.00 4.32 70 TRP A N 2
ATOM 3025 C CA . TRP A 1 70 ? 2.113 7.477 9.463 1.00 31.52 70 TRP A CA 2
ATOM 3026 C C . TRP A 1 70 ? 3.445 6.870 8.959 1.00 3.44 70 TRP A C 2
ATOM 3027 O O . TRP A 1 70 ? 4.164 7.517 8.193 1.00 74.52 70 TRP A O 2
ATOM 3048 N N . ASP A 1 71 ? 3.750 5.621 9.371 1.00 2.31 71 ASP A N 2
ATOM 3049 C CA . ASP A 1 71 ? 4.985 4.922 8.946 1.00 41.34 71 ASP A CA 2
ATOM 3050 C C . ASP A 1 71 ? 5.006 4.711 7.416 1.00 31.02 71 ASP A C 2
ATOM 3051 O O . ASP A 1 71 ? 5.965 5.101 6.750 1.00 41.42 71 ASP A O 2
ATOM 3060 N N . ILE A 1 72 ? 3.904 4.141 6.877 1.00 62.34 72 ILE A N 2
ATOM 3061 C CA . ILE A 1 72 ? 3.698 3.939 5.412 1.00 11.41 72 ILE A CA 2
ATOM 3062 C C . ILE A 1 72 ? 3.923 5.259 4.622 1.00 14.42 72 ILE A C 2
ATOM 3063 O O . ILE A 1 72 ? 4.505 5.254 3.531 1.00 51.15 72 ILE A O 2
ATOM 3079 N N . TYR A 1 73 ? 3.478 6.382 5.217 1.00 2.33 73 TYR A N 2
ATOM 3080 C CA . TYR A 1 73 ? 3.589 7.717 4.601 1.00 4.42 73 TYR A CA 2
ATOM 3081 C C . TYR A 1 73 ? 5.064 8.192 4.531 1.00 3.44 73 TYR A C 2
ATOM 3082 O O . TYR A 1 73 ? 5.516 8.631 3.484 1.00 34.22 73 TYR A O 2
ATOM 3100 N N . TYR A 1 74 ? 5.813 8.058 5.643 1.00 31.31 74 TYR A N 2
ATOM 3101 C CA . TYR A 1 74 ? 7.223 8.537 5.721 1.00 61.23 74 TYR A CA 2
ATOM 3102 C C . TYR A 1 74 ? 8.198 7.620 4.951 1.00 14.25 74 TYR A C 2
ATOM 3103 O O . TYR A 1 74 ? 9.316 8.039 4.623 1.00 63.33 74 TYR A O 2
ATOM 3121 N N . TRP A 1 75 ? 7.777 6.368 4.697 1.00 43.23 75 TRP A N 2
ATOM 3122 C CA . TRP A 1 75 ? 8.521 5.432 3.831 1.00 35.22 75 TRP A CA 2
ATOM 3123 C C . TRP A 1 75 ? 8.300 5.778 2.336 1.00 21.31 75 TRP A C 2
ATOM 3124 O O . TRP A 1 75 ? 9.246 5.779 1.537 1.00 44.42 75 TRP A O 2
ATOM 3145 N N . ALA A 1 76 ? 7.029 6.052 1.974 1.00 14.10 76 ALA A N 2
ATOM 3146 C CA . ALA A 1 76 ? 6.641 6.447 0.600 1.00 2.54 76 ALA A CA 2
ATOM 3147 C C . ALA A 1 76 ? 7.183 7.852 0.249 1.00 33.43 76 ALA A C 2
ATOM 3148 O O . ALA A 1 76 ? 8.083 7.988 -0.587 1.00 52.45 76 ALA A O 2
ATOM 3155 N N . THR A 1 77 ? 6.616 8.892 0.898 1.00 24.55 77 THR A N 2
ATOM 3156 C CA . THR A 1 77 ? 7.131 10.272 0.806 1.00 72.52 77 THR A CA 2
ATOM 3157 C C . THR A 1 77 ? 8.411 10.379 1.669 1.00 22.42 77 THR A C 2
ATOM 3158 O O . THR A 1 77 ? 8.348 10.262 2.898 1.00 10.41 77 THR A O 2
ATOM 3169 N N . LYS A 1 78 ? 9.573 10.551 1.009 1.00 34.23 78 LYS A N 2
ATOM 3170 C CA . LYS A 1 78 ? 10.901 10.459 1.642 1.00 24.43 78 LYS A CA 2
ATOM 3171 C C . LYS A 1 78 ? 11.158 11.605 2.647 1.00 73.11 78 LYS A C 2
ATOM 3172 O O . LYS A 1 78 ? 11.712 12.655 2.307 1.00 21.12 78 LYS A O 2
ATOM 3191 N N . ASN A 1 79 ? 10.682 11.392 3.873 1.00 30.20 79 ASN A N 2
ATOM 3192 C CA . ASN A 1 79 ? 10.976 12.259 5.034 1.00 71.34 79 ASN A CA 2
ATOM 3193 C C . ASN A 1 79 ? 11.882 11.499 6.034 1.00 63.50 79 ASN A C 2
ATOM 3194 O O . ASN A 1 79 ? 12.990 11.950 6.349 1.00 41.15 79 ASN A O 2
ATOM 3205 N N . PHE A 1 80 ? 11.373 10.338 6.533 1.00 61.41 80 PHE A N 2
ATOM 3206 C CA . PHE A 1 80 ? 12.087 9.449 7.506 1.00 63.25 80 PHE A CA 2
ATOM 3207 C C . PHE A 1 80 ? 12.550 10.191 8.803 1.00 41.32 80 PHE A C 2
ATOM 3208 O O . PHE A 1 80 ? 13.393 9.694 9.558 1.00 21.04 80 PHE A O 2
ATOM 3225 N N . LYS A 1 81 ? 11.917 11.346 9.083 1.00 53.20 81 LYS A N 2
ATOM 3226 C CA . LYS A 1 81 ? 12.308 12.277 10.181 1.00 55.43 81 LYS A CA 2
ATOM 3227 C C . LYS A 1 81 ? 11.757 11.854 11.570 1.00 65.11 81 LYS A C 2
ATOM 3228 O O . LYS A 1 81 ? 11.913 12.579 12.557 1.00 54.13 81 LYS A O 2
ATOM 3247 N N . THR A 1 82 ? 11.114 10.679 11.616 1.00 13.12 82 THR A N 2
ATOM 3248 C CA . THR A 1 82 ? 10.522 10.098 12.848 1.00 4.23 82 THR A CA 2
ATOM 3249 C C . THR A 1 82 ? 10.247 8.589 12.659 1.00 11.54 82 THR A C 2
ATOM 3250 O O . THR A 1 82 ? 10.325 7.807 13.612 1.00 15.45 82 THR A O 2
ATOM 3261 N N . SER A 1 83 ? 9.914 8.190 11.412 1.00 52.31 83 SER A N 2
ATOM 3262 C CA . SER A 1 83 ? 9.747 6.766 11.020 1.00 64.15 83 SER A CA 2
ATOM 3263 C C . SER A 1 83 ? 10.898 6.316 10.080 1.00 51.12 83 SER A C 2
ATOM 3264 O O . SER A 1 83 ? 10.870 6.626 8.884 1.00 34.42 83 SER A O 2
ATOM 3272 N N . PRO A 1 84 ? 11.962 5.632 10.615 1.00 62.24 84 PRO A N 2
ATOM 3273 C CA . PRO A 1 84 ? 13.016 5.010 9.767 1.00 20.51 84 PRO A CA 2
ATOM 3274 C C . PRO A 1 84 ? 12.498 3.753 9.018 1.00 20.25 84 PRO A C 2
ATOM 3275 O O . PRO A 1 84 ? 11.514 3.122 9.439 1.00 31.51 84 PRO A O 2
ATOM 3286 N N . LEU A 1 85 ? 13.169 3.399 7.910 1.00 14.10 85 LEU A N 2
ATOM 3287 C CA . LEU A 1 85 ? 12.758 2.274 7.050 1.00 34.43 85 LEU A CA 2
ATOM 3288 C C . LEU A 1 85 ? 13.326 0.924 7.569 1.00 71.44 85 LEU A C 2
ATOM 3289 O O . LEU A 1 85 ? 14.551 0.782 7.687 1.00 3.40 85 LEU A O 2
ATOM 3305 N N . PRO A 1 86 ? 12.450 -0.089 7.882 1.00 73.13 86 PRO A N 2
ATOM 3306 C CA . PRO A 1 86 ? 12.899 -1.451 8.252 1.00 70.21 86 PRO A CA 2
ATOM 3307 C C . PRO A 1 86 ? 13.345 -2.280 7.014 1.00 63.13 86 PRO A C 2
ATOM 3308 O O . PRO A 1 86 ? 12.965 -1.981 5.874 1.00 51.41 86 PRO A O 2
ATOM 3319 N N . ASP A 1 87 ? 14.132 -3.343 7.272 1.00 63.42 87 ASP A N 2
ATOM 3320 C CA . ASP A 1 87 ? 14.689 -4.246 6.231 1.00 63.51 87 ASP A CA 2
ATOM 3321 C C . ASP A 1 87 ? 13.572 -4.965 5.429 1.00 53.24 87 ASP A C 2
ATOM 3322 O O . ASP A 1 87 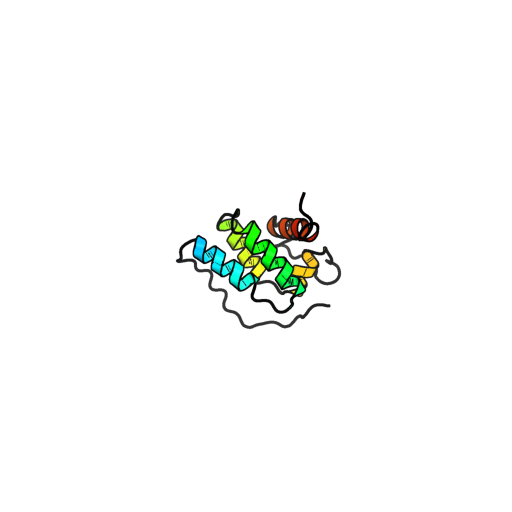? 13.717 -5.223 4.224 1.00 53.22 87 ASP A O 2
ATOM 3331 N N . LYS A 1 88 ? 12.458 -5.259 6.127 1.00 23.04 88 LYS A N 2
ATOM 3332 C CA . LYS A 1 88 ? 11.249 -5.899 5.550 1.00 34.35 88 LYS A CA 2
ATOM 3333 C C . LYS A 1 88 ? 10.616 -5.082 4.384 1.00 75.32 88 LYS A C 2
ATOM 3334 O O . LYS A 1 88 ? 9.881 -5.643 3.569 1.00 31.22 88 LYS A O 2
ATOM 3353 N N . TRP A 1 89 ? 10.878 -3.752 4.333 1.00 32.30 89 TRP A N 2
ATOM 3354 C CA . TRP A 1 89 ? 10.403 -2.868 3.228 1.00 25.02 89 TRP A CA 2
ATOM 3355 C C . TRP A 1 89 ? 11.560 -2.272 2.408 1.00 14.34 89 TRP A C 2
ATOM 3356 O O . TRP A 1 89 ? 11.341 -1.788 1.292 1.00 13.02 89 TRP A O 2
ATOM 3377 N N . ALA A 1 90 ? 12.784 -2.320 2.958 1.00 65.41 90 ALA A N 2
ATOM 3378 C CA . ALA A 1 90 ? 14.007 -1.874 2.249 1.00 54.15 90 ALA A CA 2
ATOM 3379 C C . ALA A 1 90 ? 14.279 -2.746 0.996 1.00 72.05 90 ALA A C 2
ATOM 3380 O O . ALA A 1 90 ? 14.705 -2.247 -0.051 1.00 1.42 90 ALA A O 2
ATOM 3387 N N . ASN A 1 91 ? 14.005 -4.057 1.124 1.00 60.22 91 ASN A N 2
ATOM 3388 C CA . ASN A 1 91 ? 14.196 -5.049 0.038 1.00 1.25 91 ASN A CA 2
ATOM 3389 C C . ASN A 1 91 ? 12.866 -5.377 -0.711 1.00 15.31 91 ASN A C 2
ATOM 3390 O O . ASN A 1 91 ? 12.820 -6.312 -1.521 1.00 65.35 91 ASN A O 2
ATOM 3401 N N . SER A 1 92 ? 11.797 -4.601 -0.444 1.00 15.32 92 SER A N 2
ATOM 3402 C CA . SER A 1 92 ? 10.477 -4.779 -1.115 1.00 24.01 92 SER A CA 2
ATOM 3403 C C . SER A 1 92 ? 10.303 -3.784 -2.282 1.00 25.22 92 SER A C 2
ATOM 3404 O O . SER A 1 92 ? 10.440 -2.566 -2.099 1.00 61.52 92 SER A O 2
ATOM 3412 N N . LYS A 1 93 ? 9.987 -4.316 -3.481 1.00 25.31 93 LYS A N 2
ATOM 3413 C CA . LYS A 1 93 ? 9.688 -3.486 -4.669 1.00 30.45 93 LYS A CA 2
ATOM 3414 C C . LYS A 1 93 ? 8.331 -2.756 -4.507 1.00 2.32 93 LYS A C 2
ATOM 3415 O O . LYS A 1 93 ? 8.142 -1.682 -5.068 1.00 63.45 93 LYS A O 2
ATOM 3434 N N . LEU A 1 94 ? 7.405 -3.348 -3.716 1.00 71.14 94 LEU A N 2
ATOM 3435 C CA . LEU A 1 94 ? 6.084 -2.739 -3.396 1.00 74.03 94 LEU A CA 2
ATOM 3436 C C . LEU A 1 94 ? 6.219 -1.292 -2.856 1.00 71.50 94 LEU A C 2
ATOM 3437 O O . LEU A 1 94 ? 5.444 -0.399 -3.225 1.00 54.24 94 LEU A O 2
ATOM 3453 N N . LEU A 1 95 ? 7.206 -1.095 -1.966 1.00 75.02 95 LEU A N 2
ATOM 3454 C CA . LEU A 1 95 ? 7.524 0.230 -1.409 1.00 52.54 95 LEU A CA 2
ATOM 3455 C C . LEU A 1 95 ? 7.951 1.216 -2.518 1.00 14.15 95 LEU A C 2
ATOM 3456 O O . LEU A 1 95 ? 7.500 2.351 -2.553 1.00 35.44 95 LEU A O 2
ATOM 3472 N N . LYS A 1 96 ? 8.832 0.751 -3.410 1.00 62.00 96 LYS A N 2
ATOM 3473 C CA . LYS A 1 96 ? 9.370 1.564 -4.528 1.00 74.41 96 LYS A CA 2
ATOM 3474 C C . LYS A 1 96 ? 8.269 1.892 -5.571 1.00 50.33 96 LYS A C 2
ATOM 3475 O O . LYS A 1 96 ? 8.322 2.926 -6.235 1.00 61.12 96 LYS A O 2
ATOM 3494 N N . GLN A 1 97 ? 7.270 0.995 -5.674 1.00 33.34 97 GLN A N 2
ATOM 3495 C CA . GLN A 1 97 ? 6.024 1.223 -6.444 1.00 0.13 97 GLN A CA 2
ATOM 3496 C C . GLN A 1 97 ? 5.162 2.332 -5.785 1.00 4.43 97 GLN A C 2
ATOM 3497 O O . GLN A 1 97 ? 4.495 3.110 -6.469 1.00 53.40 97 GLN A O 2
ATOM 3511 N N . LEU A 1 98 ? 5.174 2.367 -4.446 1.00 24.44 98 LEU A N 2
ATOM 3512 C CA . LEU A 1 98 ? 4.429 3.363 -3.639 1.00 14.01 98 LEU A CA 2
ATOM 3513 C C . LEU A 1 98 ? 5.132 4.753 -3.663 1.00 4.35 98 LEU A C 2
ATOM 3514 O O . LEU A 1 98 ? 4.471 5.797 -3.639 1.00 52.03 98 LEU A O 2
ATOM 3530 N N . GLN A 1 99 ? 6.480 4.738 -3.721 1.00 60.12 99 GLN A N 2
ATOM 3531 C CA . GLN A 1 99 ? 7.319 5.960 -3.809 1.00 35.12 99 GLN A CA 2
ATOM 3532 C C . GLN A 1 99 ? 7.155 6.655 -5.182 1.00 30.05 99 GLN A C 2
ATOM 3533 O O . GLN A 1 99 ? 6.984 7.878 -5.251 1.00 71.24 99 GLN A O 2
ATOM 3547 N N . GLU A 1 100 ? 7.201 5.854 -6.272 1.00 34.44 100 GLU A N 2
ATOM 3548 C CA . GLU A 1 100 ? 7.000 6.364 -7.650 1.00 12.24 100 GLU A CA 2
ATOM 3549 C C . GLU A 1 100 ? 5.534 6.828 -7.855 1.00 42.24 100 GLU A C 2
ATOM 3550 O O . GLU A 1 100 ? 5.289 7.823 -8.535 1.00 63.13 100 GLU A O 2
ATOM 3562 N N . PHE A 1 101 ? 4.563 6.101 -7.244 1.00 21.01 101 PHE A N 2
ATOM 3563 C CA . PHE A 1 101 ? 3.133 6.471 -7.318 1.00 2.54 101 PHE A CA 2
ATOM 3564 C C . PHE A 1 101 ? 2.863 7.803 -6.595 1.00 11.52 101 PHE A C 2
ATOM 3565 O O . PHE A 1 101 ? 2.039 8.597 -7.047 1.00 3.01 101 PHE A O 2
ATOM 3582 N N . SER A 1 102 ? 3.554 8.026 -5.465 1.00 32.43 102 SER A N 2
ATOM 3583 C CA . SER A 1 102 ? 3.454 9.292 -4.695 1.00 33.12 102 SER A CA 2
ATOM 3584 C C . SER A 1 102 ? 3.766 10.528 -5.580 1.00 42.44 102 SER A C 2
ATOM 3585 O O . SER A 1 102 ? 3.237 11.621 -5.354 1.00 43.15 102 SER A O 2
ATOM 3593 N N . GLU A 1 103 ? 4.609 10.315 -6.605 1.00 53.00 103 GLU A N 2
ATOM 3594 C CA . GLU A 1 103 ? 4.915 11.322 -7.643 1.00 24.40 103 GLU A CA 2
ATOM 3595 C C . GLU A 1 103 ? 3.778 11.384 -8.715 1.00 54.44 103 GLU A C 2
ATOM 3596 O O . GLU A 1 103 ? 3.352 12.461 -9.134 1.00 2.21 103 GLU A O 2
ATOM 3608 N N . ASN A 1 104 ? 3.297 10.199 -9.137 1.00 31.32 104 ASN A N 2
ATOM 3609 C CA . ASN A 1 104 ? 2.432 10.023 -10.341 1.00 32.25 104 ASN A CA 2
ATOM 3610 C C . ASN A 1 104 ? 0.906 10.134 -10.066 1.00 44.54 104 ASN A C 2
ATOM 3611 O O . ASN A 1 104 ? 0.115 10.214 -11.016 1.00 51.42 104 ASN A O 2
ATOM 3622 N N . LYS A 1 105 ? 0.505 10.148 -8.782 1.00 31.14 105 LYS A N 2
ATOM 3623 C CA . LYS A 1 105 ? -0.937 10.188 -8.379 1.00 32.55 105 LYS A CA 2
ATOM 3624 C C . LYS A 1 105 ? -1.656 11.487 -8.812 1.00 3.04 105 LYS A C 2
ATOM 3625 O O . LYS A 1 105 ? -2.873 11.501 -9.005 1.00 1.20 105 LYS A O 2
ATOM 3644 N N . GLU A 1 106 ? -0.887 12.572 -8.954 1.00 72.53 106 GLU A N 2
ATOM 3645 C CA . GLU A 1 106 ? -1.409 13.907 -9.333 1.00 61.42 106 GLU A CA 2
ATOM 3646 C C . GLU A 1 106 ? -1.109 14.236 -10.815 1.00 31.32 106 GLU A C 2
ATOM 3647 O O . GLU A 1 106 ? -1.428 15.331 -11.290 1.00 5.03 106 GLU A O 2
ATOM 3659 N N . LYS A 1 107 ? -0.476 13.285 -11.531 1.00 30.32 107 LYS A N 2
ATOM 3660 C CA . LYS A 1 107 ? -0.145 13.421 -12.977 1.00 54.14 107 LYS A CA 2
ATOM 3661 C C . LYS A 1 107 ? -1.129 12.640 -13.884 1.00 74.44 107 LYS A C 2
ATOM 3662 O O . LYS A 1 107 ? -1.006 12.659 -15.114 1.00 31.22 107 LYS A O 2
ATOM 3681 N N . GLU A 1 108 ? -2.099 11.959 -13.257 1.00 33.41 108 GLU A N 2
ATOM 3682 C CA . GLU A 1 108 ? -3.205 11.267 -13.956 1.00 34.30 108 GLU A CA 2
ATOM 3683 C C . GLU A 1 108 ? -4.464 12.168 -13.971 1.00 0.44 108 GLU A C 2
ATOM 3684 O O . GLU A 1 108 ? -4.632 13.039 -13.106 1.00 63.22 108 GLU A O 2
ATOM 3696 N N . ILE A 1 109 ? -5.343 11.951 -14.959 1.00 63.23 109 ILE A N 2
ATOM 3697 C CA . ILE A 1 109 ? -6.556 12.786 -15.161 1.00 65.25 109 ILE A CA 2
ATOM 3698 C C . ILE A 1 109 ? -7.753 12.265 -14.334 1.00 53.34 109 ILE A C 2
ATOM 3699 O O . ILE A 1 109 ? -7.685 11.241 -13.642 1.00 12.43 109 ILE A O 2
ATOM 3715 N N . MET A 1 1 ? -23.968 1.370 11.026 1.00 64.22 1 MET A N 3
ATOM 3716 C CA . MET A 1 1 ? -22.599 0.943 11.424 1.00 32.31 1 MET A CA 3
ATOM 3717 C C . MET A 1 1 ? -22.367 1.140 12.938 1.00 21.32 1 MET A C 3
ATOM 3718 O O . MET A 1 1 ? -23.153 1.806 13.622 1.00 13.12 1 MET A O 3
ATOM 3734 N N . GLY A 1 2 ? -21.269 0.537 13.442 1.00 40.25 2 GLY A N 3
ATOM 3735 C CA . GLY A 1 2 ? -20.888 0.634 14.856 1.00 23.43 2 GLY A CA 3
ATOM 3736 C C . GLY A 1 2 ? -19.914 -0.467 15.264 1.00 32.34 2 GLY A C 3
ATOM 3737 O O . GLY A 1 2 ? -20.226 -1.290 16.135 1.00 53.34 2 GLY A O 3
ATOM 3741 N N . HIS A 1 3 ? -18.728 -0.484 14.616 1.00 55.21 3 HIS A N 3
ATOM 3742 C CA . HIS A 1 3 ? -17.697 -1.520 14.856 1.00 12.11 3 HIS A CA 3
ATOM 3743 C C . HIS A 1 3 ? -17.111 -1.443 16.289 1.00 43.33 3 HIS A C 3
ATOM 3744 O O . HIS A 1 3 ? -16.702 -0.374 16.761 1.00 44.50 3 HIS A O 3
ATOM 3759 N N . HIS A 1 4 ? -17.098 -2.594 16.975 1.00 31.45 4 HIS A N 3
ATOM 3760 C CA . HIS A 1 4 ? -16.478 -2.736 18.305 1.00 74.33 4 HIS A CA 3
ATOM 3761 C C . HIS A 1 4 ? -14.969 -3.014 18.142 1.00 34.24 4 HIS A C 3
ATOM 3762 O O . HIS A 1 4 ? -14.563 -3.763 17.243 1.00 64.02 4 HIS A O 3
ATOM 3777 N N . HIS A 1 5 ? -14.143 -2.397 18.996 1.00 65.24 5 HIS A N 3
ATOM 3778 C CA . HIS A 1 5 ? -12.671 -2.547 18.955 1.00 2.41 5 HIS A CA 3
ATOM 3779 C C . HIS A 1 5 ? -12.226 -3.814 19.723 1.00 1.34 5 HIS A C 3
ATOM 3780 O O . HIS A 1 5 ? -11.637 -3.738 20.804 1.00 24.34 5 HIS A O 3
ATOM 3795 N N . HIS A 1 6 ? -12.552 -4.987 19.148 1.00 13.43 6 HIS A N 3
ATOM 3796 C CA . HIS A 1 6 ? -12.196 -6.297 19.730 1.00 43.12 6 HIS A CA 3
ATOM 3797 C C . HIS A 1 6 ? -10.865 -6.815 19.129 1.00 72.14 6 HIS A C 3
ATOM 3798 O O . HIS A 1 6 ? -10.842 -7.646 18.213 1.00 32.33 6 HIS A O 3
ATOM 3813 N N . HIS A 1 7 ? -9.749 -6.266 19.637 1.00 11.24 7 HIS A N 3
ATOM 3814 C CA . HIS A 1 7 ? -8.389 -6.678 19.237 1.00 21.53 7 HIS A CA 3
ATOM 3815 C C . HIS A 1 7 ? -7.986 -7.954 20.028 1.00 1.21 7 HIS A C 3
ATOM 3816 O O . HIS A 1 7 ? -7.189 -7.908 20.971 1.00 31.31 7 HIS A O 3
ATOM 3831 N N . HIS A 1 8 ? -8.617 -9.084 19.659 1.00 0.40 8 HIS A N 3
ATOM 3832 C CA . HIS A 1 8 ? -8.447 -10.387 20.336 1.00 24.52 8 HIS A CA 3
ATOM 3833 C C . HIS A 1 8 ? -8.112 -11.476 19.294 1.00 40.14 8 HIS A C 3
ATOM 3834 O O . HIS A 1 8 ? -9.022 -12.041 18.663 1.00 1.24 8 HIS A O 3
ATOM 3849 N N . SER A 1 9 ? -6.792 -11.716 19.098 1.00 53.32 9 SER A N 3
ATOM 3850 C CA . SER A 1 9 ? -6.241 -12.677 18.102 1.00 75.22 9 SER A CA 3
ATOM 3851 C C . SER A 1 9 ? -6.604 -12.294 16.638 1.00 1.04 9 SER A C 3
ATOM 3852 O O . SER A 1 9 ? -7.256 -11.275 16.383 1.00 33.11 9 SER A O 3
ATOM 3860 N N . HIS A 1 10 ? -6.142 -13.106 15.670 1.00 52.01 10 HIS A N 3
ATOM 3861 C CA . HIS A 1 10 ? -6.472 -12.923 14.236 1.00 11.14 10 HIS A CA 3
ATOM 3862 C C . HIS A 1 10 ? -7.230 -14.160 13.691 1.00 73.23 10 HIS A C 3
ATOM 3863 O O . HIS A 1 10 ? -6.613 -15.161 13.317 1.00 23.14 10 HIS A O 3
ATOM 3878 N N . MET A 1 11 ? -8.580 -14.090 13.692 1.00 31.12 11 MET A N 3
ATOM 3879 C CA . MET A 1 11 ? -9.446 -15.132 13.087 1.00 71.44 11 MET A CA 3
ATOM 3880 C C . MET A 1 11 ? -9.509 -14.934 11.550 1.00 60.33 11 MET A C 3
ATOM 3881 O O . MET A 1 11 ? -10.460 -14.350 11.015 1.00 72.24 11 MET A O 3
ATOM 3895 N N . ILE A 1 12 ? -8.436 -15.359 10.863 1.00 44.13 12 ILE A N 3
ATOM 3896 C CA . ILE A 1 12 ? -8.259 -15.145 9.412 1.00 21.10 12 ILE A CA 3
ATOM 3897 C C . ILE A 1 12 ? -8.954 -16.261 8.593 1.00 12.24 12 ILE A C 3
ATOM 3898 O O . ILE A 1 12 ? -8.599 -17.444 8.710 1.00 62.52 12 ILE A O 3
ATOM 3914 N N . LYS A 1 13 ? -9.956 -15.876 7.777 1.00 45.23 13 LYS A N 3
ATOM 3915 C CA . LYS A 1 13 ? -10.627 -16.789 6.825 1.00 10.12 13 LYS A CA 3
ATOM 3916 C C . LYS A 1 13 ? -10.163 -16.516 5.377 1.00 22.23 13 LYS A C 3
ATOM 3917 O O . LYS A 1 13 ? -10.698 -15.652 4.677 1.00 11.03 13 LYS A O 3
ATOM 3936 N N . ARG A 1 14 ? -9.114 -17.243 4.979 1.00 63.15 14 ARG A N 3
ATOM 3937 C CA . ARG A 1 14 ? -8.612 -17.297 3.590 1.00 53.52 14 ARG A CA 3
ATOM 3938 C C . ARG A 1 14 ? -9.386 -18.389 2.783 1.00 52.34 14 ARG A C 3
ATOM 3939 O O . ARG A 1 14 ? -9.257 -18.497 1.554 1.00 1.34 14 ARG A O 3
ATOM 3960 N N . THR A 1 15 ? -10.191 -19.188 3.517 1.00 23.14 15 THR A N 3
ATOM 3961 C CA . THR A 1 15 ? -10.994 -20.305 2.978 1.00 55.34 15 THR A CA 3
ATOM 3962 C C . THR A 1 15 ? -12.095 -19.818 2.000 1.00 32.01 15 THR A C 3
ATOM 3963 O O . THR A 1 15 ? -12.895 -18.941 2.354 1.00 20.33 15 THR A O 3
ATOM 3974 N N . ASN A 1 16 ? -12.103 -20.395 0.771 1.00 61.30 16 ASN A N 3
ATOM 3975 C CA . ASN A 1 16 ? -13.091 -20.085 -0.308 1.00 64.31 16 ASN A CA 3
ATOM 3976 C C . ASN A 1 16 ? -13.052 -18.594 -0.756 1.00 14.13 16 ASN A C 3
ATOM 3977 O O . ASN A 1 16 ? -14.049 -18.079 -1.275 1.00 54.33 16 ASN A O 3
ATOM 3988 N N . GLU A 1 17 ? -11.900 -17.918 -0.570 1.00 42.41 17 GLU A N 3
ATOM 3989 C CA . GLU A 1 17 ? -11.689 -16.546 -1.071 1.00 54.43 17 GLU A CA 3
ATOM 3990 C C . GLU A 1 17 ? -10.993 -16.580 -2.458 1.00 15.22 17 GLU A C 3
ATOM 3991 O O . GLU A 1 17 ? -9.823 -16.988 -2.550 1.00 54.50 17 GLU A O 3
ATOM 4003 N N . PRO A 1 18 ? -11.720 -16.202 -3.572 1.00 31.04 18 PRO A N 3
ATOM 4004 C CA . PRO A 1 18 ? -11.085 -15.923 -4.884 1.00 11.42 18 PRO A CA 3
ATOM 4005 C C . PRO A 1 18 ? -10.076 -14.756 -4.793 1.00 23.52 18 PRO A C 3
ATOM 4006 O O . PRO A 1 18 ? -10.292 -13.808 -4.033 1.00 23.41 18 PRO A O 3
ATOM 4017 N N . LEU A 1 19 ? -8.998 -14.833 -5.591 1.00 13.41 19 LEU A N 3
ATOM 4018 C CA . LEU A 1 19 ? -7.923 -13.818 -5.619 1.00 34.21 19 LEU A CA 3
ATOM 4019 C C . LEU A 1 19 ? -8.492 -12.414 -6.004 1.00 63.23 19 LEU A C 3
ATOM 4020 O O . LEU A 1 19 ? -8.011 -11.386 -5.517 1.00 70.12 19 LEU A O 3
ATOM 4036 N N . ASP A 1 20 ? -9.528 -12.403 -6.862 1.00 44.31 20 ASP A N 3
ATOM 4037 C CA . ASP A 1 20 ? -10.232 -11.169 -7.285 1.00 11.41 20 ASP A CA 3
ATOM 4038 C C . ASP A 1 20 ? -11.009 -10.520 -6.099 1.00 41.05 20 ASP A C 3
ATOM 4039 O O . ASP A 1 20 ? -11.038 -9.290 -5.954 1.00 3.13 20 ASP A O 3
ATOM 4048 N N . LYS A 1 21 ? -11.637 -11.372 -5.257 1.00 45.21 21 LYS A N 3
ATOM 4049 C CA . LYS A 1 21 ? -12.341 -10.918 -4.027 1.00 23.20 21 LYS A CA 3
ATOM 4050 C C . LYS A 1 21 ? -11.344 -10.499 -2.921 1.00 72.50 21 LYS A C 3
ATOM 4051 O O . LYS A 1 21 ? -11.662 -9.644 -2.091 1.00 0.42 21 LYS A O 3
ATOM 4070 N N . LYS A 1 22 ? -10.146 -11.111 -2.913 1.00 31.42 22 LYS A N 3
ATOM 4071 C CA . LYS A 1 22 ? -9.019 -10.657 -2.065 1.00 61.24 22 LYS A CA 3
ATOM 4072 C C . LYS A 1 22 ? -8.593 -9.230 -2.451 1.00 5.30 22 LYS A C 3
ATOM 4073 O O . LYS A 1 22 ? -8.396 -8.378 -1.588 1.00 34.13 22 LYS A O 3
ATOM 4092 N N . ARG A 1 23 ? -8.449 -9.008 -3.768 1.00 31.01 23 ARG A N 3
ATOM 4093 C CA . ARG A 1 23 ? -8.107 -7.697 -4.353 1.00 52.01 23 ARG A CA 3
ATOM 4094 C C . ARG A 1 23 ? -9.131 -6.616 -3.919 1.00 71.02 23 ARG A C 3
ATOM 4095 O O . ARG A 1 23 ? -8.757 -5.487 -3.609 1.00 63.51 23 ARG A O 3
ATOM 4116 N N . ALA A 1 24 ? -10.423 -7.006 -3.873 1.00 14.24 24 ALA A N 3
ATOM 4117 C CA . ALA A 1 24 ? -11.521 -6.148 -3.352 1.00 23.14 24 ALA A CA 3
ATOM 4118 C C . ALA A 1 24 ? -11.348 -5.844 -1.838 1.00 61.32 24 ALA A C 3
ATOM 4119 O O . ALA A 1 24 ? -11.530 -4.706 -1.403 1.00 44.43 24 ALA A O 3
ATOM 4126 N N . ARG A 1 25 ? -10.997 -6.887 -1.058 1.00 52.14 25 ARG A N 3
ATOM 4127 C CA . ARG A 1 25 ? -10.733 -6.781 0.400 1.00 15.21 25 ARG A CA 3
ATOM 4128 C C . ARG A 1 25 ? -9.508 -5.870 0.713 1.00 53.43 25 ARG A C 3
ATOM 4129 O O . ARG A 1 25 ? -9.487 -5.172 1.734 1.00 42.23 25 ARG A O 3
ATOM 4150 N N . LEU A 1 26 ? -8.495 -5.881 -0.177 1.00 71.51 26 LEU A N 3
ATOM 4151 C CA . LEU A 1 26 ? -7.276 -5.059 -0.011 1.00 71.11 26 LEU A CA 3
ATOM 4152 C C . LEU A 1 26 ? -7.560 -3.566 -0.328 1.00 21.45 26 LEU A C 3
ATOM 4153 O O . LEU A 1 26 ? -7.196 -2.693 0.459 1.00 43.25 26 LEU A O 3
ATOM 4169 N N . ILE A 1 27 ? -8.212 -3.294 -1.488 1.00 70.10 27 ILE A N 3
ATOM 4170 C CA . ILE A 1 27 ? -8.673 -1.923 -1.870 1.00 41.32 27 ILE A CA 3
ATOM 4171 C C . ILE A 1 27 ? -9.633 -1.329 -0.793 1.00 54.34 27 ILE A C 3
ATOM 4172 O O . ILE A 1 27 ? -9.638 -0.119 -0.540 1.00 43.12 27 ILE A O 3
ATOM 4188 N N . TYR A 1 28 ? -10.420 -2.209 -0.153 1.00 21.20 28 TYR A N 3
ATOM 4189 C CA . TYR A 1 28 ? -11.316 -1.846 0.967 1.00 32.10 28 TYR A CA 3
ATOM 4190 C C . TYR A 1 28 ? -10.511 -1.329 2.198 1.00 15.13 28 TYR A C 3
ATOM 4191 O O . TYR A 1 28 ? -10.808 -0.260 2.741 1.00 43.53 28 TYR A O 3
ATOM 4209 N N . GLN A 1 29 ? -9.485 -2.100 2.607 1.00 71.34 29 GLN A N 3
ATOM 4210 C CA . GLN A 1 29 ? -8.639 -1.778 3.789 1.00 20.34 29 GLN A CA 3
ATOM 4211 C C . GLN A 1 29 ? -7.529 -0.741 3.465 1.00 53.12 29 GLN A C 3
ATOM 4212 O O . GLN A 1 29 ? -6.834 -0.272 4.371 1.00 54.33 29 GLN A O 3
ATOM 4226 N N . SER A 1 30 ? -7.352 -0.414 2.171 1.00 64.23 30 SER A N 3
ATOM 4227 C CA . SER A 1 30 ? -6.382 0.613 1.723 1.00 72.31 30 SER A CA 3
ATOM 4228 C C . SER A 1 30 ? -6.996 2.015 1.809 1.00 64.23 30 SER A C 3
ATOM 4229 O O . SER A 1 30 ? -6.362 2.959 2.295 1.00 74.25 30 SER A O 3
ATOM 4237 N N . ARG A 1 31 ? -8.247 2.134 1.311 1.00 25.22 31 ARG A N 3
ATOM 4238 C CA . ARG A 1 31 ? -9.020 3.388 1.391 1.00 11.12 31 ARG A CA 3
ATOM 4239 C C . ARG A 1 31 ? -9.654 3.577 2.788 1.00 54.41 31 ARG A C 3
ATOM 4240 O O . ARG A 1 31 ? -10.430 4.507 2.985 1.00 2.33 31 ARG A O 3
ATOM 4261 N N . LYS A 1 32 ? -9.381 2.647 3.728 1.00 33.45 32 LYS A N 3
ATOM 4262 C CA . LYS A 1 32 ? -9.622 2.866 5.166 1.00 54.11 32 LYS A CA 3
ATOM 4263 C C . LYS A 1 32 ? -8.274 2.869 5.919 1.00 21.04 32 LYS A C 3
ATOM 4264 O O . LYS A 1 32 ? -7.624 1.830 6.050 1.00 25.53 32 LYS A O 3
ATOM 4283 N N . ARG A 1 33 ? -7.890 4.040 6.443 1.00 64.41 33 ARG A N 3
ATOM 4284 C CA . ARG A 1 33 ? -6.657 4.248 7.240 1.00 14.20 33 ARG A CA 3
ATOM 4285 C C . ARG A 1 33 ? -6.972 5.146 8.464 1.00 65.52 33 ARG A C 3
ATOM 4286 O O . ARG A 1 33 ? -8.037 5.782 8.526 1.00 54.51 33 ARG A O 3
ATOM 4307 N N . GLY A 1 34 ? -6.036 5.192 9.429 1.00 61.12 34 GLY A N 3
ATOM 4308 C CA . GLY A 1 34 ? -6.151 6.068 10.608 1.00 24.45 34 GLY A CA 3
ATOM 4309 C C . GLY A 1 34 ? -6.084 7.566 10.264 1.00 15.24 34 GLY A C 3
ATOM 4310 O O . GLY A 1 34 ? -6.828 8.372 10.836 1.00 31.01 34 GLY A O 3
ATOM 4314 N N . ILE A 1 35 ? -5.188 7.940 9.322 1.00 72.13 35 ILE A N 3
ATOM 4315 C CA . ILE A 1 35 ? -5.092 9.335 8.808 1.00 23.02 35 ILE A CA 3
ATOM 4316 C C . ILE A 1 35 ? -5.616 9.424 7.357 1.00 70.31 35 ILE A C 3
ATOM 4317 O O . ILE A 1 35 ? -5.496 8.466 6.584 1.00 2.32 35 ILE A O 3
ATOM 4333 N N . LEU A 1 36 ? -6.179 10.594 7.001 1.00 12.23 36 LEU A N 3
ATOM 4334 C CA . LEU A 1 36 ? -6.772 10.852 5.667 1.00 71.30 36 LEU A CA 3
ATOM 4335 C C . LEU A 1 36 ? -5.700 11.034 4.556 1.00 24.34 36 LEU A C 3
ATOM 4336 O O . LEU A 1 36 ? -6.006 10.843 3.371 1.00 13.00 36 LEU A O 3
ATOM 4352 N N . GLU A 1 37 ? -4.453 11.396 4.935 1.00 3.43 37 GLU A N 3
ATOM 4353 C CA . GLU A 1 37 ? -3.336 11.544 3.963 1.00 42.11 37 GLU A CA 3
ATOM 4354 C C . GLU A 1 37 ? -2.957 10.183 3.322 1.00 15.14 37 GLU A C 3
ATOM 4355 O O . GLU A 1 37 ? -2.913 10.050 2.094 1.00 53.22 37 GLU A O 3
ATOM 4367 N N . THR A 1 38 ? -2.707 9.177 4.178 1.00 2.14 38 THR A N 3
ATOM 4368 C CA . THR A 1 38 ? -2.393 7.792 3.740 1.00 21.21 38 THR A CA 3
ATOM 4369 C C . THR A 1 38 ? -3.649 7.075 3.193 1.00 52.21 38 THR A C 3
ATOM 4370 O O . THR A 1 38 ? -3.544 6.188 2.345 1.00 62.14 38 THR A O 3
ATOM 4381 N N . ASP A 1 39 ? -4.830 7.460 3.718 1.00 15.43 39 ASP A N 3
ATOM 4382 C CA . ASP A 1 39 ? -6.148 6.954 3.253 1.00 13.30 39 ASP A CA 3
ATOM 4383 C C . ASP A 1 39 ? -6.318 7.159 1.727 1.00 43.31 39 ASP A C 3
ATOM 4384 O O . ASP A 1 39 ? -6.553 6.202 0.989 1.00 74.33 39 ASP A O 3
ATOM 4393 N N . LEU A 1 40 ? -6.152 8.419 1.282 1.00 2.30 40 LEU A N 3
ATOM 4394 C CA . LEU A 1 40 ? -6.234 8.809 -0.146 1.00 32.32 40 LEU A CA 3
ATOM 4395 C C . LEU A 1 40 ? -5.020 8.291 -0.962 1.00 5.41 40 LEU A C 3
ATOM 4396 O O . LEU A 1 40 ? -5.160 7.972 -2.151 1.00 31.33 40 LEU A O 3
ATOM 4412 N N . LEU A 1 41 ? -3.835 8.224 -0.316 1.00 11.54 41 LEU A N 3
ATOM 4413 C CA . LEU A 1 41 ? -2.588 7.719 -0.949 1.00 74.40 41 LEU A CA 3
ATOM 4414 C C . LEU A 1 41 ? -2.745 6.248 -1.409 1.00 53.34 41 LEU A C 3
ATOM 4415 O O . LEU A 1 41 ? -2.573 5.934 -2.590 1.00 35.53 41 LEU A O 3
ATOM 4431 N N . LEU A 1 42 ? -3.101 5.370 -0.457 1.00 11.31 42 LEU A N 3
ATOM 4432 C CA . LEU A 1 42 ? -3.306 3.928 -0.709 1.00 60.43 42 LEU A CA 3
ATOM 4433 C C . LEU A 1 42 ? -4.623 3.644 -1.459 1.00 23.32 42 LEU A C 3
ATOM 4434 O O . LEU A 1 42 ? -4.737 2.604 -2.092 1.00 51.30 42 LEU A O 3
ATOM 4450 N N . SER A 1 43 ? -5.620 4.550 -1.355 1.00 30.42 43 SER A N 3
ATOM 4451 C CA . SER A 1 43 ? -6.875 4.458 -2.153 1.00 15.10 43 SER A CA 3
ATOM 4452 C C . SER A 1 43 ? -6.578 4.569 -3.668 1.00 52.14 43 SER A C 3
ATOM 4453 O O . SER A 1 43 ? -6.938 3.678 -4.443 1.00 13.41 43 SER A O 3
ATOM 4461 N N . GLY A 1 44 ? -5.891 5.665 -4.059 1.00 42.00 44 GLY A N 3
ATOM 4462 C CA . GLY A 1 44 ? -5.478 5.885 -5.457 1.00 13.42 44 GLY A CA 3
ATOM 4463 C C . GLY A 1 44 ? -4.461 4.849 -5.955 1.00 21.50 44 GLY A C 3
ATOM 4464 O O . GLY A 1 44 ? -4.519 4.410 -7.112 1.00 11.44 44 GLY A O 3
ATOM 4468 N N . PHE A 1 45 ? -3.526 4.465 -5.058 1.00 10.14 45 PHE A N 3
ATOM 4469 C CA . PHE A 1 45 ? -2.524 3.407 -5.313 1.00 54.33 45 PHE A CA 3
ATOM 4470 C C . PHE A 1 45 ? -3.203 2.047 -5.579 1.00 3.32 45 PHE A C 3
ATOM 4471 O O . PHE A 1 45 ? -2.815 1.325 -6.482 1.00 74.24 45 PHE A O 3
ATOM 4488 N N . ALA A 1 46 ? -4.223 1.716 -4.777 1.00 41.33 46 ALA A N 3
ATOM 4489 C CA . ALA A 1 46 ? -4.961 0.442 -4.906 1.00 32.12 46 ALA A CA 3
ATOM 4490 C C . ALA A 1 46 ? -5.840 0.407 -6.170 1.00 52.11 46 ALA A C 3
ATOM 4491 O O . ALA A 1 46 ? -5.964 -0.629 -6.828 1.00 21.13 46 ALA A O 3
ATOM 4498 N N . ALA A 1 47 ? -6.421 1.563 -6.502 1.00 64.41 47 ALA A N 3
ATOM 4499 C CA . ALA A 1 47 ? -7.297 1.725 -7.677 1.00 44.21 47 ALA A CA 3
ATOM 4500 C C . ALA A 1 47 ? -6.523 1.546 -9.010 1.00 42.15 47 ALA A C 3
ATOM 4501 O O . ALA A 1 47 ? -7.042 0.964 -9.972 1.00 45.12 47 ALA A O 3
ATOM 4508 N N . LYS A 1 48 ? -5.274 2.047 -9.041 1.00 22.31 48 LYS A N 3
ATOM 4509 C CA . LYS A 1 48 ? -4.395 1.952 -10.227 1.00 71.31 48 LYS A CA 3
ATOM 4510 C C . LYS A 1 48 ? -3.604 0.616 -10.250 1.00 15.12 48 LYS A C 3
ATOM 4511 O O . LYS A 1 48 ? -3.693 -0.158 -11.212 1.00 12.11 48 LYS A O 3
ATOM 4530 N N . TYR A 1 49 ? -2.852 0.351 -9.165 1.00 71.54 49 TYR A N 3
ATOM 4531 C CA . TYR A 1 49 ? -1.872 -0.761 -9.110 1.00 44.35 49 TYR A CA 3
ATOM 4532 C C . TYR A 1 49 ? -2.531 -2.141 -8.961 1.00 3.12 49 TYR A C 3
ATOM 4533 O O . TYR A 1 49 ? -2.264 -2.997 -9.787 1.00 12.12 49 TYR A O 3
ATOM 4551 N N . LEU A 1 50 ? -3.402 -2.352 -7.936 1.00 73.11 50 LEU A N 3
ATOM 4552 C CA . LEU A 1 50 ? -4.055 -3.688 -7.700 1.00 1.03 50 LEU A CA 3
ATOM 4553 C C . LEU A 1 50 ? -4.798 -4.229 -8.943 1.00 34.32 50 LEU A C 3
ATOM 4554 O O . LEU A 1 50 ? -4.883 -5.444 -9.142 1.00 10.24 50 LEU A O 3
ATOM 4570 N N . LYS A 1 51 ? -5.310 -3.309 -9.761 1.00 2.25 51 LYS A N 3
ATOM 4571 C CA . LYS A 1 51 ? -6.041 -3.632 -11.001 1.00 62.51 51 LYS A CA 3
ATOM 4572 C C . LYS A 1 51 ? -5.147 -4.384 -12.034 1.00 34.24 51 LYS A C 3
ATOM 4573 O O . LYS A 1 51 ? -5.643 -5.189 -12.825 1.00 44.51 51 LYS A O 3
ATOM 4592 N N . LYS A 1 52 ? -3.823 -4.113 -12.004 1.00 11.45 52 LYS A N 3
ATOM 4593 C CA . LYS A 1 52 ? -2.823 -4.744 -12.917 1.00 14.22 52 LYS A CA 3
ATOM 4594 C C . LYS A 1 52 ? -1.690 -5.496 -12.151 1.00 15.34 52 LYS A C 3
ATOM 4595 O O . LYS A 1 52 ? -0.822 -6.116 -12.780 1.00 42.15 52 LYS A O 3
ATOM 4614 N N . MET A 1 53 ? -1.695 -5.425 -10.804 1.00 61.42 53 MET A N 3
ATOM 4615 C CA . MET A 1 53 ? -0.638 -5.989 -9.944 1.00 2.43 53 MET A CA 3
ATOM 4616 C C . MET A 1 53 ? -0.705 -7.535 -9.903 1.00 13.23 53 MET A C 3
ATOM 4617 O O . MET A 1 53 ? -1.790 -8.121 -10.015 1.00 35.21 53 MET A O 3
ATOM 4631 N N . ASN A 1 54 ? 0.459 -8.182 -9.711 1.00 5.15 54 ASN A N 3
ATOM 4632 C CA . ASN A 1 54 ? 0.570 -9.652 -9.666 1.00 35.54 54 ASN A CA 3
ATOM 4633 C C . ASN A 1 54 ? 0.093 -10.202 -8.303 1.00 44.02 54 ASN A C 3
ATOM 4634 O O . ASN A 1 54 ? 0.213 -9.530 -7.272 1.00 13.32 54 ASN A O 3
ATOM 4645 N N . GLU A 1 55 ? -0.413 -11.446 -8.327 1.00 71.51 55 GLU A N 3
ATOM 4646 C CA . GLU A 1 55 ? -0.945 -12.162 -7.141 1.00 31.41 55 GLU A CA 3
ATOM 4647 C C . GLU A 1 55 ? 0.113 -12.251 -6.006 1.00 50.33 55 GLU A C 3
ATOM 4648 O O . GLU A 1 55 ? -0.200 -12.060 -4.830 1.00 34.34 55 GLU A O 3
ATOM 4660 N N . GLU A 1 56 ? 1.371 -12.505 -6.411 1.00 24.21 56 GLU A N 3
ATOM 4661 C CA . GLU A 1 56 ? 2.550 -12.552 -5.511 1.00 41.01 56 GLU A CA 3
ATOM 4662 C C . GLU A 1 56 ? 2.807 -11.203 -4.765 1.00 5.22 56 GLU A C 3
ATOM 4663 O O . GLU A 1 56 ? 3.280 -11.193 -3.627 1.00 1.23 56 GLU A O 3
ATOM 4675 N N . GLU A 1 57 ? 2.533 -10.075 -5.448 1.00 34.10 57 GLU A N 3
ATOM 4676 C CA . GLU A 1 57 ? 2.674 -8.716 -4.867 1.00 73.23 57 GLU A CA 3
ATOM 4677 C C . GLU A 1 57 ? 1.483 -8.350 -3.942 1.00 5.54 57 GLU A C 3
ATOM 4678 O O . GLU A 1 57 ? 1.658 -7.609 -2.977 1.00 3.20 57 GLU A O 3
ATOM 4690 N N . LEU A 1 58 ? 0.271 -8.854 -4.268 1.00 52.22 58 LEU A N 3
ATOM 4691 C CA . LEU A 1 58 ? -0.974 -8.572 -3.488 1.00 10.32 58 LEU A CA 3
ATOM 4692 C C . LEU A 1 58 ? -0.902 -9.036 -2.007 1.00 23.31 58 LEU A C 3
ATOM 4693 O O . LEU A 1 58 ? -1.463 -8.386 -1.118 1.00 21.55 58 LEU A O 3
ATOM 4709 N N . GLU A 1 59 ? -0.233 -10.171 -1.751 1.00 3.30 59 GLU A N 3
ATOM 4710 C CA . GLU A 1 59 ? -0.015 -10.678 -0.371 1.00 64.01 59 GLU A CA 3
ATOM 4711 C C . GLU A 1 59 ? 1.028 -9.826 0.394 1.00 64.02 59 GLU A C 3
ATOM 4712 O O . GLU A 1 59 ? 0.971 -9.714 1.623 1.00 1.13 59 GLU A O 3
ATOM 4724 N N . GLU A 1 60 ? 1.968 -9.222 -0.352 1.00 75.01 60 GLU A N 3
ATOM 4725 C CA . GLU A 1 60 ? 2.929 -8.243 0.201 1.00 25.33 60 GLU A CA 3
ATOM 4726 C C . GLU A 1 60 ? 2.206 -6.899 0.509 1.00 65.43 60 GLU A C 3
ATOM 4727 O O . GLU A 1 60 ? 2.542 -6.206 1.480 1.00 71.44 60 GLU A O 3
ATOM 4739 N N . TYR A 1 61 ? 1.189 -6.551 -0.323 1.00 10.14 61 TYR A N 3
ATOM 4740 C CA . TYR A 1 61 ? 0.311 -5.379 -0.087 1.00 23.32 61 TYR A CA 3
ATOM 4741 C C . TYR A 1 61 ? -0.570 -5.560 1.167 1.00 13.01 61 TYR A C 3
ATOM 4742 O O . TYR A 1 61 ? -0.826 -4.594 1.896 1.00 34.14 61 TYR A O 3
ATOM 4760 N N . ASP A 1 62 ? -1.039 -6.800 1.388 1.00 3.22 62 ASP A N 3
ATOM 4761 C CA . ASP A 1 62 ? -1.782 -7.182 2.608 1.00 2.33 62 ASP A CA 3
ATOM 4762 C C . ASP A 1 62 ? -0.957 -6.831 3.872 1.00 74.32 62 ASP A C 3
ATOM 4763 O O . ASP A 1 62 ? -1.470 -6.213 4.808 1.00 32.41 62 ASP A O 3
ATOM 4772 N N . SER A 1 63 ? 0.345 -7.188 3.834 1.00 32.22 63 SER A N 3
ATOM 4773 C CA . SER A 1 63 ? 1.321 -6.879 4.909 1.00 12.33 63 SER A CA 3
ATOM 4774 C C . SER A 1 63 ? 1.456 -5.352 5.160 1.00 53.44 63 SER A C 3
ATOM 4775 O O . SER A 1 63 ? 1.618 -4.923 6.304 1.00 54.04 63 SER A O 3
ATOM 4783 N N . LEU A 1 64 ? 1.376 -4.544 4.072 1.00 44.53 64 LEU A N 3
ATOM 4784 C CA . LEU A 1 64 ? 1.452 -3.061 4.148 1.00 44.43 64 LEU A CA 3
ATOM 4785 C C . LEU A 1 64 ? 0.222 -2.456 4.872 1.00 2.23 64 LEU A C 3
ATOM 4786 O O . LEU A 1 64 ? 0.336 -1.449 5.571 1.00 42.31 64 LEU A O 3
ATOM 4802 N N . LEU A 1 65 ? -0.948 -3.088 4.691 1.00 15.33 65 LEU A N 3
ATOM 4803 C CA . LEU A 1 65 ? -2.207 -2.660 5.346 1.00 51.45 65 LEU A CA 3
ATOM 4804 C C . LEU A 1 65 ? -2.201 -2.965 6.870 1.00 15.02 65 LEU A C 3
ATOM 4805 O O . LEU A 1 65 ? -2.989 -2.384 7.627 1.00 24.12 65 LEU A O 3
ATOM 4821 N N . ASN A 1 66 ? -1.304 -3.881 7.305 1.00 42.33 66 ASN A N 3
ATOM 4822 C CA . ASN A 1 66 ? -1.053 -4.165 8.744 1.00 51.35 66 ASN A CA 3
ATOM 4823 C C . ASN A 1 66 ? -0.031 -3.167 9.371 1.00 42.05 66 ASN A C 3
ATOM 4824 O O . ASN A 1 66 ? 0.183 -3.187 10.590 1.00 43.32 66 ASN A O 3
ATOM 4835 N N . GLU A 1 67 ? 0.606 -2.313 8.538 1.00 64.31 67 GLU A N 3
ATOM 4836 C CA . GLU A 1 67 ? 1.571 -1.285 9.016 1.00 72.52 67 GLU A CA 3
ATOM 4837 C C . GLU A 1 67 ? 0.850 0.004 9.482 1.00 31.22 67 GLU A C 3
ATOM 4838 O O . GLU A 1 67 ? -0.347 0.204 9.220 1.00 15.15 67 GLU A O 3
ATOM 4850 N N . LEU A 1 68 ? 1.612 0.877 10.168 1.00 34.34 68 LEU A N 3
ATOM 4851 C CA . LEU A 1 68 ? 1.110 2.176 10.659 1.00 72.45 68 LEU A CA 3
ATOM 4852 C C . LEU A 1 68 ? 1.035 3.205 9.512 1.00 62.14 68 LEU A C 3
ATOM 4853 O O . LEU A 1 68 ? 1.988 3.348 8.742 1.00 34.43 68 LEU A O 3
ATOM 4869 N N . ASP A 1 69 ? -0.103 3.910 9.450 1.00 23.02 69 ASP A N 3
ATOM 4870 C CA . ASP A 1 69 ? -0.466 4.860 8.361 1.00 41.12 69 ASP A CA 3
ATOM 4871 C C . ASP A 1 69 ? 0.659 5.876 8.045 1.00 20.24 69 ASP A C 3
ATOM 4872 O O . ASP A 1 69 ? 1.094 5.992 6.895 1.00 35.32 69 ASP A O 3
ATOM 4881 N N . TRP A 1 70 ? 1.122 6.597 9.093 1.00 13.31 70 TRP A N 3
ATOM 4882 C CA . TRP A 1 70 ? 2.235 7.571 8.985 1.00 2.11 70 TRP A CA 3
ATOM 4883 C C . TRP A 1 70 ? 3.505 6.943 8.375 1.00 35.41 70 TRP A C 3
ATOM 4884 O O . TRP A 1 70 ? 4.091 7.510 7.456 1.00 60.04 70 TRP A O 3
ATOM 4905 N N . ASP A 1 71 ? 3.890 5.754 8.874 1.00 71.21 71 ASP A N 3
ATOM 4906 C CA . ASP A 1 71 ? 5.108 5.043 8.426 1.00 24.22 71 ASP A CA 3
ATOM 4907 C C . ASP A 1 71 ? 5.037 4.691 6.918 1.00 52.20 71 ASP A C 3
ATOM 4908 O O . ASP A 1 71 ? 5.992 4.938 6.184 1.00 54.10 71 ASP A O 3
ATOM 4917 N N . ILE A 1 72 ? 3.874 4.157 6.479 1.00 10.32 72 ILE A N 3
ATOM 4918 C CA . ILE A 1 72 ? 3.577 3.865 5.043 1.00 55.42 72 ILE A CA 3
ATOM 4919 C C . ILE A 1 72 ? 3.804 5.122 4.160 1.00 43.44 72 ILE A C 3
ATOM 4920 O O . ILE A 1 72 ? 4.457 5.065 3.107 1.00 63.24 72 ILE A O 3
ATOM 4936 N N . TYR A 1 73 ? 3.266 6.253 4.647 1.00 44.22 73 TYR A N 3
ATOM 4937 C CA . TYR A 1 73 ? 3.353 7.567 3.988 1.00 62.44 73 TYR A CA 3
ATOM 4938 C C . TYR A 1 73 ? 4.825 8.043 3.862 1.00 50.42 73 TYR A C 3
ATOM 4939 O O . TYR A 1 73 ? 5.237 8.504 2.800 1.00 52.03 73 TYR A O 3
ATOM 4957 N N . TYR A 1 74 ? 5.603 7.904 4.954 1.00 5.40 74 TYR A N 3
ATOM 4958 C CA . TYR A 1 74 ? 7.003 8.399 5.028 1.00 21.14 74 TYR A CA 3
ATOM 4959 C C . TYR A 1 74 ? 7.975 7.590 4.143 1.00 13.33 74 TYR A C 3
ATOM 4960 O O . TYR A 1 74 ? 8.868 8.168 3.518 1.00 22.15 74 TYR A O 3
ATOM 4978 N N . TRP A 1 75 ? 7.808 6.250 4.108 1.00 62.54 75 TRP A N 3
ATOM 4979 C CA . TRP A 1 75 ? 8.646 5.366 3.259 1.00 32.52 75 TRP A CA 3
ATOM 4980 C C . TRP A 1 75 ? 8.425 5.672 1.760 1.00 1.55 75 TRP A C 3
ATOM 4981 O O . TRP A 1 75 ? 9.368 5.657 0.958 1.00 22.15 75 TRP A O 3
ATOM 5002 N N . ALA A 1 76 ? 7.159 5.958 1.421 1.00 12.53 76 ALA A N 3
ATOM 5003 C CA . ALA A 1 76 ? 6.735 6.324 0.060 1.00 2.45 76 ALA A CA 3
ATOM 5004 C C . ALA A 1 76 ? 7.308 7.696 -0.372 1.00 21.23 76 ALA A C 3
ATOM 5005 O O . ALA A 1 76 ? 7.999 7.809 -1.390 1.00 61.54 76 ALA A O 3
ATOM 5012 N N . THR A 1 77 ? 7.030 8.730 0.445 1.00 14.13 77 THR A N 3
ATOM 5013 C CA . THR A 1 77 ? 7.390 10.145 0.150 1.00 3.11 77 THR A CA 3
ATOM 5014 C C . THR A 1 77 ? 8.844 10.486 0.552 1.00 2.32 77 THR A C 3
ATOM 5015 O O . THR A 1 77 ? 9.244 11.656 0.494 1.00 13.02 77 THR A O 3
ATOM 5026 N N . LYS A 1 78 ? 9.613 9.453 0.974 1.00 14.31 78 LYS A N 3
ATOM 5027 C CA . LYS A 1 78 ? 11.067 9.548 1.285 1.00 52.55 78 LYS A CA 3
ATOM 5028 C C . LYS A 1 78 ? 11.368 10.416 2.540 1.00 3.53 78 LYS A C 3
ATOM 5029 O O . LYS A 1 78 ? 12.508 10.849 2.755 1.00 32.42 78 LYS A O 3
ATOM 5048 N N . ASN A 1 79 ? 10.346 10.605 3.395 1.00 65.01 79 ASN A N 3
ATOM 5049 C CA . ASN A 1 79 ? 10.463 11.371 4.656 1.00 53.20 79 ASN A CA 3
ATOM 5050 C C . ASN A 1 79 ? 10.874 10.447 5.833 1.00 61.30 79 ASN A C 3
ATOM 5051 O O . ASN A 1 79 ? 10.170 10.332 6.848 1.00 62.13 79 ASN A O 3
ATOM 5062 N N . PHE A 1 80 ? 12.063 9.820 5.703 1.00 25.21 80 PHE A N 3
ATOM 5063 C CA . PHE A 1 80 ? 12.624 8.895 6.732 1.00 34.14 80 PHE A CA 3
ATOM 5064 C C . PHE A 1 80 ? 13.178 9.650 7.973 1.00 11.32 80 PHE A C 3
ATOM 5065 O O . PHE A 1 80 ? 13.677 9.022 8.912 1.00 24.43 80 PHE A O 3
ATOM 5082 N N . LYS A 1 81 ? 13.057 10.991 7.952 1.00 25.12 81 LYS A N 3
ATOM 5083 C CA . LYS A 1 81 ? 13.499 11.913 9.024 1.00 21.05 81 LYS A CA 3
ATOM 5084 C C . LYS A 1 81 ? 12.943 11.550 10.436 1.00 45.54 81 LYS A C 3
ATOM 5085 O O . LYS A 1 81 ? 13.563 11.880 11.452 1.00 50.40 81 LYS A O 3
ATOM 5104 N N . THR A 1 82 ? 11.774 10.870 10.482 1.00 42.41 82 THR A N 3
ATOM 5105 C CA . THR A 1 82 ? 11.101 10.486 11.752 1.00 5.15 82 THR A CA 3
ATOM 5106 C C . THR A 1 82 ? 10.740 8.974 11.785 1.00 31.32 82 THR A C 3
ATOM 5107 O O . THR A 1 82 ? 10.796 8.343 12.849 1.00 73.54 82 THR A O 3
ATOM 5118 N N . SER A 1 83 ? 10.355 8.396 10.623 1.00 53.02 83 SER A N 3
ATOM 5119 C CA . SER A 1 83 ? 10.105 6.934 10.488 1.00 31.45 83 SER A CA 3
ATOM 5120 C C . SER A 1 83 ? 11.116 6.307 9.501 1.00 24.30 83 SER A C 3
ATOM 5121 O O . SER A 1 83 ? 10.952 6.441 8.281 1.00 72.44 83 SER A O 3
ATOM 5129 N N . PRO A 1 84 ? 12.196 5.629 10.013 1.00 4.21 84 PRO A N 3
ATOM 5130 C CA . PRO A 1 84 ? 13.202 4.949 9.152 1.00 72.32 84 PRO A CA 3
ATOM 5131 C C . PRO A 1 84 ? 12.644 3.669 8.468 1.00 73.42 84 PRO A C 3
ATOM 5132 O O . PRO A 1 84 ? 11.637 3.093 8.917 1.00 21.55 84 PRO A O 3
ATOM 5143 N N . LEU A 1 85 ? 13.316 3.229 7.387 1.00 40.50 85 LEU A N 3
ATOM 5144 C CA . LEU A 1 85 ? 12.894 2.048 6.609 1.00 33.40 85 LEU A CA 3
ATOM 5145 C C . LEU A 1 85 ? 13.370 0.731 7.285 1.00 71.24 85 LEU A C 3
ATOM 5146 O O . LEU A 1 85 ? 14.574 0.565 7.516 1.00 14.12 85 LEU A O 3
ATOM 5162 N N . PRO A 1 86 ? 12.433 -0.225 7.620 1.00 31.42 86 PRO A N 3
ATOM 5163 C CA . PRO A 1 86 ? 12.795 -1.547 8.187 1.00 62.43 86 PRO A CA 3
ATOM 5164 C C . PRO A 1 86 ? 13.302 -2.551 7.112 1.00 10.51 86 PRO A C 3
ATOM 5165 O O . PRO A 1 86 ? 13.104 -2.349 5.906 1.00 10.51 86 PRO A O 3
ATOM 5176 N N . ASP A 1 87 ? 13.924 -3.646 7.591 1.00 52.44 87 ASP A N 3
ATOM 5177 C CA . ASP A 1 87 ? 14.510 -4.715 6.739 1.00 13.34 87 ASP A CA 3
ATOM 5178 C C . ASP A 1 87 ? 13.427 -5.468 5.921 1.00 21.53 87 ASP A C 3
ATOM 5179 O O . ASP A 1 87 ? 13.682 -5.926 4.800 1.00 22.02 87 ASP A O 3
ATOM 5188 N N . LYS A 1 88 ? 12.220 -5.575 6.511 1.00 1.44 88 LYS A N 3
ATOM 5189 C CA . LYS A 1 88 ? 11.045 -6.225 5.884 1.00 34.23 88 LYS A CA 3
ATOM 5190 C C . LYS A 1 88 ? 10.578 -5.506 4.583 1.00 5.25 88 LYS A C 3
ATOM 5191 O O . LYS A 1 88 ? 10.010 -6.147 3.697 1.00 34.31 88 LYS A O 3
ATOM 5210 N N . TRP A 1 89 ? 10.802 -4.174 4.481 1.00 64.22 89 TRP A N 3
ATOM 5211 C CA . TRP A 1 89 ? 10.439 -3.383 3.267 1.00 33.33 89 TRP A CA 3
ATOM 5212 C C . TRP A 1 89 ? 11.659 -3.054 2.390 1.00 72.33 89 TRP A C 3
ATOM 5213 O O . TRP A 1 89 ? 11.499 -2.716 1.214 1.00 62.11 89 TRP A O 3
ATOM 5234 N N . ALA A 1 90 ? 12.870 -3.188 2.962 1.00 61.22 90 ALA A N 3
ATOM 5235 C CA . ALA A 1 90 ? 14.150 -3.006 2.228 1.00 71.33 90 ALA A CA 3
ATOM 5236 C C . ALA A 1 90 ? 14.269 -3.952 0.997 1.00 25.34 90 ALA A C 3
ATOM 5237 O O . ALA A 1 90 ? 14.886 -3.603 -0.011 1.00 71.23 90 ALA A O 3
ATOM 5244 N N . ASN A 1 91 ? 13.659 -5.147 1.105 1.00 63.41 91 ASN A N 3
ATOM 5245 C CA . ASN A 1 91 ? 13.701 -6.195 0.052 1.00 30.33 91 ASN A CA 3
ATOM 5246 C C . ASN A 1 91 ? 12.415 -6.214 -0.826 1.00 52.40 91 ASN A C 3
ATOM 5247 O O . ASN A 1 91 ? 12.351 -6.949 -1.818 1.00 31.23 91 ASN A O 3
ATOM 5258 N N . SER A 1 92 ? 11.409 -5.395 -0.467 1.00 70.22 92 SER A N 3
ATOM 5259 C CA . SER A 1 92 ? 10.056 -5.448 -1.083 1.00 52.10 92 SER A CA 3
ATOM 5260 C C . SER A 1 92 ? 9.959 -4.666 -2.413 1.00 71.22 92 SER A C 3
ATOM 5261 O O . SER A 1 92 ? 10.413 -3.522 -2.513 1.00 74.21 92 SER A O 3
ATOM 5269 N N . LYS A 1 93 ? 9.343 -5.309 -3.420 1.00 45.23 93 LYS A N 3
ATOM 5270 C CA . LYS A 1 93 ? 9.024 -4.691 -4.729 1.00 3.03 93 LYS A CA 3
ATOM 5271 C C . LYS A 1 93 ? 7.903 -3.636 -4.586 1.00 72.30 93 LYS A C 3
ATOM 5272 O O . LYS A 1 93 ? 7.963 -2.559 -5.186 1.00 32.44 93 LYS A O 3
ATOM 5291 N N . LEU A 1 94 ? 6.890 -3.991 -3.770 1.00 14.54 94 LEU A N 3
ATOM 5292 C CA . LEU A 1 94 ? 5.717 -3.144 -3.455 1.00 2.12 94 LEU A CA 3
ATOM 5293 C C . LEU A 1 94 ? 6.112 -1.731 -2.973 1.00 24.21 94 LEU A C 3
ATOM 5294 O O . LEU A 1 94 ? 5.489 -0.735 -3.366 1.00 33.31 94 LEU A O 3
ATOM 5310 N N . LEU A 1 95 ? 7.118 -1.677 -2.075 1.00 22.42 95 LEU A N 3
ATOM 5311 C CA . LEU A 1 95 ? 7.651 -0.408 -1.543 1.00 54.12 95 LEU A CA 3
ATOM 5312 C C . LEU A 1 95 ? 8.061 0.538 -2.693 1.00 74.42 95 LEU A C 3
ATOM 5313 O O . LEU A 1 95 ? 7.668 1.697 -2.720 1.00 65.40 95 LEU A O 3
ATOM 5329 N N . LYS A 1 96 ? 8.816 -0.021 -3.652 1.00 3.32 96 LYS A N 3
ATOM 5330 C CA . LYS A 1 96 ? 9.327 0.712 -4.828 1.00 73.33 96 LYS A CA 3
ATOM 5331 C C . LYS A 1 96 ? 8.169 1.200 -5.734 1.00 21.11 96 LYS A C 3
ATOM 5332 O O . LYS A 1 96 ? 8.226 2.309 -6.267 1.00 73.53 96 LYS A O 3
ATOM 5351 N N . GLN A 1 97 ? 7.112 0.366 -5.860 1.00 24.11 97 GLN A N 3
ATOM 5352 C CA . GLN A 1 97 ? 5.862 0.714 -6.591 1.00 70.34 97 GLN A CA 3
ATOM 5353 C C . GLN A 1 97 ? 5.178 1.959 -5.962 1.00 0.43 97 GLN A C 3
ATOM 5354 O O . GLN A 1 97 ? 4.740 2.878 -6.667 1.00 31.21 97 GLN A O 3
ATOM 5368 N N . LEU A 1 98 ? 5.117 1.964 -4.615 1.00 11.12 98 LEU A N 3
ATOM 5369 C CA . LEU A 1 98 ? 4.459 3.027 -3.819 1.00 72.51 98 LEU A CA 3
ATOM 5370 C C . LEU A 1 98 ? 5.290 4.333 -3.808 1.00 11.30 98 LEU A C 3
ATOM 5371 O O . LEU A 1 98 ? 4.730 5.424 -3.768 1.00 52.33 98 LEU A O 3
ATOM 5387 N N . GLN A 1 99 ? 6.623 4.198 -3.841 1.00 70.42 99 GLN A N 3
ATOM 5388 C CA . GLN A 1 99 ? 7.563 5.344 -3.930 1.00 24.40 99 GLN A CA 3
ATOM 5389 C C . GLN A 1 99 ? 7.449 6.061 -5.299 1.00 52.53 99 GLN A C 3
ATOM 5390 O O . GLN A 1 99 ? 7.479 7.293 -5.363 1.00 64.13 99 GLN A O 3
ATOM 5404 N N . GLU A 1 100 ? 7.290 5.272 -6.383 1.00 13.35 100 GLU A N 3
ATOM 5405 C CA . GLU A 1 100 ? 7.064 5.813 -7.749 1.00 2.31 100 GLU A CA 3
ATOM 5406 C C . GLU A 1 100 ? 5.694 6.510 -7.867 1.00 4.14 100 GLU A C 3
ATOM 5407 O O . GLU A 1 100 ? 5.565 7.522 -8.561 1.00 24.23 100 GLU A O 3
ATOM 5419 N N . PHE A 1 101 ? 4.672 5.952 -7.191 1.00 20.53 101 PHE A N 3
ATOM 5420 C CA . PHE A 1 101 ? 3.312 6.531 -7.204 1.00 42.21 101 PHE A CA 3
ATOM 5421 C C . PHE A 1 101 ? 3.249 7.853 -6.397 1.00 1.04 101 PHE A C 3
ATOM 5422 O O . PHE A 1 101 ? 2.913 8.889 -6.946 1.00 30.25 101 PHE A O 3
ATOM 5439 N N . SER A 1 102 ? 3.649 7.795 -5.115 1.00 74.02 102 SER A N 3
ATOM 5440 C CA . SER A 1 102 ? 3.443 8.891 -4.122 1.00 24.13 102 SER A CA 3
ATOM 5441 C C . SER A 1 102 ? 4.095 10.222 -4.543 1.00 13.34 102 SER A C 3
ATOM 5442 O O . SER A 1 102 ? 3.481 11.293 -4.445 1.00 53.23 102 SER A O 3
ATOM 5450 N N . GLU A 1 103 ? 5.342 10.128 -5.010 1.00 72.33 103 GLU A N 3
ATOM 5451 C CA . GLU A 1 103 ? 6.145 11.294 -5.419 1.00 35.10 103 GLU A CA 3
ATOM 5452 C C . GLU A 1 103 ? 5.669 11.883 -6.777 1.00 20.34 103 GLU A C 3
ATOM 5453 O O . GLU A 1 103 ? 5.859 13.074 -7.043 1.00 34.11 103 GLU A O 3
ATOM 5465 N N . ASN A 1 104 ? 5.037 11.039 -7.627 1.00 71.11 104 ASN A N 3
ATOM 5466 C CA . ASN A 1 104 ? 4.640 11.420 -9.015 1.00 60.04 104 ASN A CA 3
ATOM 5467 C C . ASN A 1 104 ? 3.102 11.376 -9.267 1.00 51.35 104 ASN A C 3
ATOM 5468 O O . ASN A 1 104 ? 2.668 11.498 -10.419 1.00 53.00 104 ASN A O 3
ATOM 5479 N N . LYS A 1 105 ? 2.270 11.230 -8.205 1.00 21.23 105 LYS A N 3
ATOM 5480 C CA . LYS A 1 105 ? 0.778 11.163 -8.358 1.00 70.53 105 LYS A CA 3
ATOM 5481 C C . LYS A 1 105 ? 0.123 12.548 -8.574 1.00 70.24 105 LYS A C 3
ATOM 5482 O O . LYS A 1 105 ? -1.086 12.651 -8.785 1.00 25.23 105 LYS A O 3
ATOM 5501 N N . GLU A 1 106 ? 0.952 13.597 -8.531 1.00 23.11 106 GLU A N 3
ATOM 5502 C CA . GLU A 1 106 ? 0.560 14.981 -8.885 1.00 43.33 106 GLU A CA 3
ATOM 5503 C C . GLU A 1 106 ? 0.922 15.303 -10.359 1.00 5.21 106 GLU A C 3
ATOM 5504 O O . GLU A 1 106 ? 0.406 16.269 -10.928 1.00 54.22 106 GLU A O 3
ATOM 5516 N N . LYS A 1 107 ? 1.784 14.437 -10.956 1.00 44.31 107 LYS A N 3
ATOM 5517 C CA . LYS A 1 107 ? 2.345 14.567 -12.317 1.00 71.44 107 LYS A CA 3
ATOM 5518 C C . LYS A 1 107 ? 2.816 16.006 -12.672 1.00 25.33 107 LYS A C 3
ATOM 5519 O O . LYS A 1 107 ? 2.069 16.794 -13.263 1.00 13.23 107 LYS A O 3
ATOM 5538 N N . GLU A 1 108 ? 4.055 16.334 -12.279 1.00 35.34 108 GLU A N 3
ATOM 5539 C CA . GLU A 1 108 ? 4.666 17.658 -12.522 1.00 74.13 108 GLU A CA 3
ATOM 5540 C C . GLU A 1 108 ? 6.199 17.530 -12.711 1.00 61.41 108 GLU A C 3
ATOM 5541 O O . GLU A 1 108 ? 6.747 16.418 -12.702 1.00 30.03 108 GLU A O 3
ATOM 5553 N N . ILE A 1 109 ? 6.885 18.678 -12.878 1.00 44.21 109 ILE A N 3
ATOM 5554 C CA . ILE A 1 109 ? 8.357 18.727 -13.064 1.00 35.04 109 ILE A CA 3
ATOM 5555 C C . ILE A 1 109 ? 9.115 18.483 -11.736 1.00 73.22 109 ILE A C 3
ATOM 5556 O O . ILE A 1 109 ? 8.575 18.647 -10.634 1.00 1.13 109 ILE A O 3
ATOM 5572 N N . MET A 1 1 ? -25.814 -14.153 -28.602 1.00 44.13 1 MET A N 4
ATOM 5573 C CA . MET A 1 1 ? -24.758 -13.219 -28.129 1.00 3.13 1 MET A CA 4
ATOM 5574 C C . MET A 1 1 ? -23.761 -12.899 -29.265 1.00 54.11 1 MET A C 4
ATOM 5575 O O . MET A 1 1 ? -23.701 -11.761 -29.748 1.00 25.24 1 MET A O 4
ATOM 5591 N N . GLY A 1 2 ? -22.989 -13.919 -29.685 1.00 53.42 2 GLY A N 4
ATOM 5592 C CA . GLY A 1 2 ? -21.954 -13.763 -30.718 1.00 61.50 2 GLY A CA 4
ATOM 5593 C C . GLY A 1 2 ? -20.815 -14.769 -30.543 1.00 61.02 2 GLY A C 4
ATOM 5594 O O . GLY A 1 2 ? -20.309 -14.936 -29.429 1.00 51.12 2 GLY A O 4
ATOM 5598 N N . HIS A 1 3 ? -20.408 -15.427 -31.647 1.00 41.41 3 HIS A N 4
ATOM 5599 C CA . HIS A 1 3 ? -19.396 -16.513 -31.622 1.00 74.02 3 HIS A CA 4
ATOM 5600 C C . HIS A 1 3 ? -17.954 -15.975 -31.400 1.00 22.42 3 HIS A C 4
ATOM 5601 O O . HIS A 1 3 ? -17.114 -16.659 -30.811 1.00 52.21 3 HIS A O 4
ATOM 5616 N N . HIS A 1 4 ? -17.680 -14.756 -31.888 1.00 64.33 4 HIS A N 4
ATOM 5617 C CA . HIS A 1 4 ? -16.356 -14.096 -31.749 1.00 13.23 4 HIS A CA 4
ATOM 5618 C C . HIS A 1 4 ? -16.384 -13.020 -30.640 1.00 30.31 4 HIS A C 4
ATOM 5619 O O . HIS A 1 4 ? -17.391 -12.326 -30.483 1.00 2.40 4 HIS A O 4
ATOM 5634 N N . HIS A 1 5 ? -15.256 -12.897 -29.901 1.00 41.03 5 HIS A N 4
ATOM 5635 C CA . HIS A 1 5 ? -15.041 -11.870 -28.845 1.00 45.44 5 HIS A CA 4
ATOM 5636 C C . HIS A 1 5 ? -16.160 -11.884 -27.758 1.00 51.12 5 HIS A C 4
ATOM 5637 O O . HIS A 1 5 ? -17.107 -11.087 -27.807 1.00 63.31 5 HIS A O 4
ATOM 5652 N N . HIS A 1 6 ? -16.053 -12.822 -26.802 1.00 32.50 6 HIS A N 4
ATOM 5653 C CA . HIS A 1 6 ? -17.063 -13.020 -25.735 1.00 21.04 6 HIS A CA 4
ATOM 5654 C C . HIS A 1 6 ? -16.808 -12.057 -24.545 1.00 34.52 6 HIS A C 4
ATOM 5655 O O . HIS A 1 6 ? -16.007 -12.346 -23.652 1.00 52.34 6 HIS A O 4
ATOM 5670 N N . HIS A 1 7 ? -17.469 -10.886 -24.580 1.00 13.00 7 HIS A N 4
ATOM 5671 C CA . HIS A 1 7 ? -17.373 -9.852 -23.516 1.00 62.30 7 HIS A CA 4
ATOM 5672 C C . HIS A 1 7 ? -18.596 -9.919 -22.564 1.00 65.14 7 HIS A C 4
ATOM 5673 O O . HIS A 1 7 ? -19.736 -10.029 -23.016 1.00 2.32 7 HIS A O 4
ATOM 5688 N N . HIS A 1 8 ? -18.334 -9.843 -21.246 1.00 10.24 8 HIS A N 4
ATOM 5689 C CA . HIS A 1 8 ? -19.376 -9.933 -20.190 1.00 13.53 8 HIS A CA 4
ATOM 5690 C C . HIS A 1 8 ? -19.969 -8.539 -19.854 1.00 62.41 8 HIS A C 4
ATOM 5691 O O . HIS A 1 8 ? -19.341 -7.502 -20.100 1.00 43.12 8 HIS A O 4
ATOM 5706 N N . SER A 1 9 ? -21.185 -8.540 -19.276 1.00 24.13 9 SER A N 4
ATOM 5707 C CA . SER A 1 9 ? -21.912 -7.303 -18.882 1.00 3.03 9 SER A CA 4
ATOM 5708 C C . SER A 1 9 ? -22.545 -7.468 -17.482 1.00 1.04 9 SER A C 4
ATOM 5709 O O . SER A 1 9 ? -22.118 -6.829 -16.511 1.00 34.15 9 SER A O 4
ATOM 5717 N N . HIS A 1 10 ? -23.569 -8.340 -17.381 1.00 61.13 10 HIS A N 4
ATOM 5718 C CA . HIS A 1 10 ? -24.253 -8.639 -16.102 1.00 72.54 10 HIS A CA 4
ATOM 5719 C C . HIS A 1 10 ? -23.525 -9.789 -15.358 1.00 11.33 10 HIS A C 4
ATOM 5720 O O . HIS A 1 10 ? -23.986 -10.936 -15.336 1.00 51.24 10 HIS A O 4
ATOM 5735 N N . MET A 1 11 ? -22.350 -9.468 -14.787 1.00 2.22 11 MET A N 4
ATOM 5736 C CA . MET A 1 11 ? -21.499 -10.436 -14.059 1.00 45.51 11 MET A CA 4
ATOM 5737 C C . MET A 1 11 ? -21.483 -10.116 -12.541 1.00 72.14 11 MET A C 4
ATOM 5738 O O . MET A 1 11 ? -20.681 -9.307 -12.066 1.00 33.43 11 MET A O 4
ATOM 5752 N N . ILE A 1 12 ? -22.435 -10.714 -11.803 1.00 11.30 12 ILE A N 4
ATOM 5753 C CA . ILE A 1 12 ? -22.508 -10.643 -10.319 1.00 42.13 12 ILE A CA 4
ATOM 5754 C C . ILE A 1 12 ? -22.167 -12.036 -9.733 1.00 74.45 12 ILE A C 4
ATOM 5755 O O . ILE A 1 12 ? -22.791 -13.027 -10.133 1.00 72.32 12 ILE A O 4
ATOM 5771 N N . LYS A 1 13 ? -21.183 -12.090 -8.800 1.00 11.51 13 LYS A N 4
ATOM 5772 C CA . LYS A 1 13 ? -20.692 -13.346 -8.181 1.00 33.44 13 LYS A CA 4
ATOM 5773 C C . LYS A 1 13 ? -20.031 -14.272 -9.239 1.00 3.20 13 LYS A C 4
ATOM 5774 O O . LYS A 1 13 ? -20.720 -15.015 -9.948 1.00 65.41 13 LYS A O 4
ATOM 5793 N N . ARG A 1 14 ? -18.693 -14.191 -9.358 1.00 43.14 14 ARG A N 4
ATOM 5794 C CA . ARG A 1 14 ? -17.927 -14.968 -10.361 1.00 23.52 14 ARG A CA 4
ATOM 5795 C C . ARG A 1 14 ? -17.965 -16.492 -10.051 1.00 33.11 14 ARG A C 4
ATOM 5796 O O . ARG A 1 14 ? -18.283 -17.305 -10.929 1.00 41.20 14 ARG A O 4
ATOM 5817 N N . THR A 1 15 ? -17.640 -16.866 -8.789 1.00 63.25 15 THR A N 4
ATOM 5818 C CA . THR A 1 15 ? -17.717 -18.278 -8.311 1.00 64.31 15 THR A CA 4
ATOM 5819 C C . THR A 1 15 ? -17.988 -18.329 -6.779 1.00 23.30 15 THR A C 4
ATOM 5820 O O . THR A 1 15 ? -19.131 -18.532 -6.351 1.00 44.02 15 THR A O 4
ATOM 5831 N N . ASN A 1 16 ? -16.930 -18.113 -5.965 1.00 63.45 16 ASN A N 4
ATOM 5832 C CA . ASN A 1 16 ? -17.008 -18.144 -4.481 1.00 21.14 16 ASN A CA 4
ATOM 5833 C C . ASN A 1 16 ? -16.158 -16.989 -3.902 1.00 75.55 16 ASN A C 4
ATOM 5834 O O . ASN A 1 16 ? -16.686 -16.046 -3.305 1.00 62.44 16 ASN A O 4
ATOM 5845 N N . GLU A 1 17 ? -14.832 -17.076 -4.108 1.00 42.22 17 GLU A N 4
ATOM 5846 C CA . GLU A 1 17 ? -13.880 -15.999 -3.774 1.00 4.14 17 GLU A CA 4
ATOM 5847 C C . GLU A 1 17 ? -12.810 -15.893 -4.896 1.00 50.31 17 GLU A C 4
ATOM 5848 O O . GLU A 1 17 ? -11.746 -16.522 -4.811 1.00 32.42 17 GLU A O 4
ATOM 5860 N N . PRO A 1 18 ? -13.115 -15.159 -6.016 1.00 22.13 18 PRO A N 4
ATOM 5861 C CA . PRO A 1 18 ? -12.118 -14.871 -7.082 1.00 24.11 18 PRO A CA 4
ATOM 5862 C C . PRO A 1 18 ? -10.972 -13.941 -6.613 1.00 44.30 18 PRO A C 4
ATOM 5863 O O . PRO A 1 18 ? -11.005 -13.380 -5.506 1.00 55.12 18 PRO A O 4
ATOM 5874 N N . LEU A 1 19 ? -9.975 -13.775 -7.495 1.00 23.41 19 LEU A N 4
ATOM 5875 C CA . LEU A 1 19 ? -8.840 -12.842 -7.296 1.00 14.24 19 LEU A CA 4
ATOM 5876 C C . LEU A 1 19 ? -9.358 -11.377 -7.244 1.00 25.51 19 LEU A C 4
ATOM 5877 O O . LEU A 1 19 ? -8.775 -10.515 -6.585 1.00 70.12 19 LEU A O 4
ATOM 5893 N N . ASP A 1 20 ? -10.476 -11.147 -7.949 1.00 3.53 20 ASP A N 4
ATOM 5894 C CA . ASP A 1 20 ? -11.218 -9.871 -7.958 1.00 63.32 20 ASP A CA 4
ATOM 5895 C C . ASP A 1 20 ? -11.750 -9.491 -6.545 1.00 1.40 20 ASP A C 4
ATOM 5896 O O . ASP A 1 20 ? -11.735 -8.313 -6.174 1.00 3.22 20 ASP A O 4
ATOM 5905 N N . LYS A 1 21 ? -12.214 -10.499 -5.758 1.00 63.31 21 LYS A N 4
ATOM 5906 C CA . LYS A 1 21 ? -12.660 -10.275 -4.353 1.00 12.15 21 LYS A CA 4
ATOM 5907 C C . LYS A 1 21 ? -11.476 -9.954 -3.426 1.00 34.31 21 LYS A C 4
ATOM 5908 O O . LYS A 1 21 ? -11.618 -9.133 -2.517 1.00 40.24 21 LYS A O 4
ATOM 5927 N N . LYS A 1 22 ? -10.322 -10.618 -3.651 1.00 32.15 22 LYS A N 4
ATOM 5928 C CA . LYS A 1 22 ? -9.084 -10.345 -2.884 1.00 61.12 22 LYS A CA 4
ATOM 5929 C C . LYS A 1 22 ? -8.641 -8.879 -3.091 1.00 63.12 22 LYS A C 4
ATOM 5930 O O . LYS A 1 22 ? -8.355 -8.165 -2.129 1.00 65.01 22 LYS A O 4
ATOM 5949 N N . ARG A 1 23 ? -8.614 -8.457 -4.375 1.00 70.41 23 ARG A N 4
ATOM 5950 C CA . ARG A 1 23 ? -8.294 -7.070 -4.777 1.00 25.34 23 ARG A CA 4
ATOM 5951 C C . ARG A 1 23 ? -9.232 -6.062 -4.098 1.00 14.43 23 ARG A C 4
ATOM 5952 O O . ARG A 1 23 ? -8.765 -5.184 -3.390 1.00 51.52 23 ARG A O 4
ATOM 5973 N N . ALA A 1 24 ? -10.554 -6.256 -4.267 1.00 3.21 24 ALA A N 4
ATOM 5974 C CA . ALA A 1 24 ? -11.594 -5.366 -3.682 1.00 52.11 24 ALA A CA 4
ATOM 5975 C C . ALA A 1 24 ? -11.463 -5.243 -2.141 1.00 40.22 24 ALA A C 4
ATOM 5976 O O . ALA A 1 24 ? -11.677 -4.169 -1.571 1.00 71.32 24 ALA A O 4
ATOM 5983 N N . ARG A 1 25 ? -11.102 -6.368 -1.498 1.00 65.15 25 ARG A N 4
ATOM 5984 C CA . ARG A 1 25 ? -10.875 -6.465 -0.036 1.00 3.11 25 ARG A CA 4
ATOM 5985 C C . ARG A 1 25 ? -9.629 -5.667 0.426 1.00 63.02 25 ARG A C 4
ATOM 5986 O O . ARG A 1 25 ? -9.646 -5.045 1.487 1.00 12.33 25 ARG A O 4
ATOM 6007 N N . LEU A 1 26 ? -8.545 -5.711 -0.367 1.00 40.41 26 LEU A N 4
ATOM 6008 C CA . LEU A 1 26 ? -7.293 -4.978 -0.051 1.00 1.03 26 LEU A CA 4
ATOM 6009 C C . LEU A 1 26 ? -7.451 -3.456 -0.305 1.00 21.45 26 LEU A C 4
ATOM 6010 O O . LEU A 1 26 ? -6.964 -2.638 0.477 1.00 62.42 26 LEU A O 4
ATOM 6026 N N . ILE A 1 27 ? -8.135 -3.106 -1.416 1.00 71.31 27 ILE A N 4
ATOM 6027 C CA . ILE A 1 27 ? -8.581 -1.719 -1.709 1.00 1.43 27 ILE A CA 4
ATOM 6028 C C . ILE A 1 27 ? -9.518 -1.201 -0.572 1.00 51.12 27 ILE A C 4
ATOM 6029 O O . ILE A 1 27 ? -9.515 -0.019 -0.227 1.00 11.23 27 ILE A O 4
ATOM 6045 N N . TYR A 1 28 ? -10.319 -2.114 0.005 1.00 73.14 28 TYR A N 4
ATOM 6046 C CA . TYR A 1 28 ? -11.168 -1.834 1.190 1.00 3.00 28 TYR A CA 4
ATOM 6047 C C . TYR A 1 28 ? -10.312 -1.601 2.465 1.00 15.14 28 TYR A C 4
ATOM 6048 O O . TYR A 1 28 ? -10.619 -0.719 3.267 1.00 74.05 28 TYR A O 4
ATOM 6066 N N . GLN A 1 29 ? -9.234 -2.389 2.633 1.00 34.34 29 GLN A N 4
ATOM 6067 C CA . GLN A 1 29 ? -8.315 -2.274 3.799 1.00 52.51 29 GLN A CA 4
ATOM 6068 C C . GLN A 1 29 ? -7.319 -1.092 3.652 1.00 54.25 29 GLN A C 4
ATOM 6069 O O . GLN A 1 29 ? -6.593 -0.780 4.594 1.00 15.11 29 GLN A O 4
ATOM 6083 N N . SER A 1 30 ? -7.258 -0.475 2.454 1.00 50.11 30 SER A N 4
ATOM 6084 C CA . SER A 1 30 ? -6.553 0.818 2.240 1.00 24.32 30 SER A CA 4
ATOM 6085 C C . SER A 1 30 ? -7.506 2.001 2.504 1.00 23.22 30 SER A C 4
ATOM 6086 O O . SER A 1 30 ? -7.078 3.065 2.963 1.00 54.15 30 SER A O 4
ATOM 6094 N N . ARG A 1 31 ? -8.808 1.780 2.199 1.00 45.54 31 ARG A N 4
ATOM 6095 C CA . ARG A 1 31 ? -9.910 2.706 2.556 1.00 13.51 31 ARG A CA 4
ATOM 6096 C C . ARG A 1 31 ? -10.269 2.592 4.063 1.00 23.54 31 ARG A C 4
ATOM 6097 O O . ARG A 1 31 ? -11.067 3.375 4.577 1.00 15.44 31 ARG A O 4
ATOM 6118 N N . LYS A 1 32 ? -9.711 1.574 4.746 1.00 71.34 32 LYS A N 4
ATOM 6119 C CA . LYS A 1 32 ? -9.593 1.561 6.216 1.00 53.52 32 LYS A CA 4
ATOM 6120 C C . LYS A 1 32 ? -8.159 1.999 6.588 1.00 70.12 32 LYS A C 4
ATOM 6121 O O . LYS A 1 32 ? -7.197 1.299 6.261 1.00 21.04 32 LYS A O 4
ATOM 6140 N N . ARG A 1 33 ? -8.014 3.137 7.277 1.00 71.15 33 ARG A N 4
ATOM 6141 C CA . ARG A 1 33 ? -6.686 3.680 7.655 1.00 23.35 33 ARG A CA 4
ATOM 6142 C C . ARG A 1 33 ? -6.797 4.506 8.963 1.00 74.10 33 ARG A C 4
ATOM 6143 O O . ARG A 1 33 ? -7.904 4.704 9.489 1.00 35.54 33 ARG A O 4
ATOM 6164 N N . GLY A 1 34 ? -5.647 4.952 9.510 1.00 41.44 34 GLY A N 4
ATOM 6165 C CA . GLY A 1 34 ? -5.640 5.929 10.613 1.00 70.23 34 GLY A CA 4
ATOM 6166 C C . GLY A 1 34 ? -5.875 7.360 10.116 1.00 64.04 34 GLY A C 4
ATOM 6167 O O . GLY A 1 34 ? -6.876 7.993 10.470 1.00 1.20 34 GLY A O 4
ATOM 6171 N N . ILE A 1 35 ? -4.941 7.863 9.284 1.00 13.24 35 ILE A N 4
ATOM 6172 C CA . ILE A 1 35 ? -5.059 9.199 8.644 1.00 24.21 35 ILE A CA 4
ATOM 6173 C C . ILE A 1 35 ? -5.568 9.103 7.185 1.00 42.23 35 ILE A C 4
ATOM 6174 O O . ILE A 1 35 ? -5.363 8.090 6.502 1.00 74.31 35 ILE A O 4
ATOM 6190 N N . LEU A 1 36 ? -6.221 10.187 6.722 1.00 51.24 36 LEU A N 4
ATOM 6191 C CA . LEU A 1 36 ? -6.752 10.301 5.343 1.00 74.42 36 LEU A CA 4
ATOM 6192 C C . LEU A 1 36 ? -5.632 10.526 4.292 1.00 54.03 36 LEU A C 4
ATOM 6193 O O . LEU A 1 36 ? -5.816 10.199 3.114 1.00 22.31 36 LEU A O 4
ATOM 6209 N N . GLU A 1 37 ? -4.480 11.086 4.721 1.00 21.01 37 GLU A N 4
ATOM 6210 C CA . GLU A 1 37 ? -3.305 11.295 3.829 1.00 50.25 37 GLU A CA 4
ATOM 6211 C C . GLU A 1 37 ? -2.786 9.962 3.226 1.00 25.20 37 GLU A C 4
ATOM 6212 O O . GLU A 1 37 ? -2.646 9.829 2.003 1.00 64.44 37 GLU A O 4
ATOM 6224 N N . THR A 1 38 ? -2.511 8.983 4.102 1.00 1.24 38 THR A N 4
ATOM 6225 C CA . THR A 1 38 ? -2.070 7.630 3.685 1.00 62.11 38 THR A CA 4
ATOM 6226 C C . THR A 1 38 ? -3.236 6.809 3.092 1.00 52.32 38 THR A C 4
ATOM 6227 O O . THR A 1 38 ? -3.013 5.930 2.259 1.00 71.24 38 THR A O 4
ATOM 6238 N N . ASP A 1 39 ? -4.469 7.081 3.570 1.00 73.50 39 ASP A N 4
ATOM 6239 C CA . ASP A 1 39 ? -5.700 6.422 3.068 1.00 32.45 39 ASP A CA 4
ATOM 6240 C C . ASP A 1 39 ? -5.829 6.583 1.534 1.00 23.42 39 ASP A C 4
ATOM 6241 O O . ASP A 1 39 ? -5.898 5.600 0.811 1.00 51.21 39 ASP A O 4
ATOM 6250 N N . LEU A 1 40 ? -5.807 7.845 1.065 1.00 14.34 40 LEU A N 4
ATOM 6251 C CA . LEU A 1 40 ? -5.933 8.188 -0.373 1.00 41.42 40 LEU A CA 4
ATOM 6252 C C . LEU A 1 40 ? -4.670 7.790 -1.181 1.00 3.43 40 LEU A C 4
ATOM 6253 O O . LEU A 1 40 ? -4.766 7.472 -2.376 1.00 31.45 40 LEU A O 4
ATOM 6269 N N . LEU A 1 41 ? -3.491 7.819 -0.519 1.00 2.25 41 LEU A N 4
ATOM 6270 C CA . LEU A 1 41 ? -2.210 7.358 -1.117 1.00 21.32 41 LEU A CA 4
ATOM 6271 C C . LEU A 1 41 ? -2.289 5.855 -1.499 1.00 60.21 41 LEU A C 4
ATOM 6272 O O . LEU A 1 41 ? -2.022 5.476 -2.640 1.00 24.01 41 LEU A O 4
ATOM 6288 N N . LEU A 1 42 ? -2.698 5.022 -0.531 1.00 53.41 42 LEU A N 4
ATOM 6289 C CA . LEU A 1 42 ? -2.819 3.561 -0.713 1.00 72.54 42 LEU A CA 4
ATOM 6290 C C . LEU A 1 42 ? -4.055 3.175 -1.554 1.00 31.51 42 LEU A C 4
ATOM 6291 O O . LEU A 1 42 ? -3.982 2.229 -2.318 1.00 34.44 42 LEU A O 4
ATOM 6307 N N . SER A 1 43 ? -5.173 3.915 -1.413 1.00 24.02 43 SER A N 4
ATOM 6308 C CA . SER A 1 43 ? -6.454 3.609 -2.131 1.00 24.11 43 SER A CA 4
ATOM 6309 C C . SER A 1 43 ? -6.386 3.956 -3.635 1.00 1.34 43 SER A C 4
ATOM 6310 O O . SER A 1 43 ? -6.971 3.248 -4.465 1.00 40.53 43 SER A O 4
ATOM 6318 N N . GLY A 1 44 ? -5.675 5.050 -3.975 1.00 24.52 44 GLY A N 4
ATOM 6319 C CA . GLY A 1 44 ? -5.371 5.384 -5.382 1.00 63.02 44 GLY A CA 4
ATOM 6320 C C . GLY A 1 44 ? -4.386 4.386 -6.011 1.00 51.22 44 GLY A C 4
ATOM 6321 O O . GLY A 1 44 ? -4.534 3.976 -7.171 1.00 35.24 44 GLY A O 4
ATOM 6325 N N . PHE A 1 45 ? -3.370 4.005 -5.204 1.00 60.32 45 PHE A N 4
ATOM 6326 C CA . PHE A 1 45 ? -2.397 2.932 -5.532 1.00 21.41 45 PHE A CA 4
ATOM 6327 C C . PHE A 1 45 ? -3.121 1.581 -5.707 1.00 14.23 45 PHE A C 4
ATOM 6328 O O . PHE A 1 45 ? -2.747 0.760 -6.541 1.00 10.11 45 PHE A O 4
ATOM 6345 N N . ALA A 1 46 ? -4.176 1.387 -4.910 1.00 41.34 46 ALA A N 4
ATOM 6346 C CA . ALA A 1 46 ? -4.956 0.146 -4.887 1.00 52.22 46 ALA A CA 4
ATOM 6347 C C . ALA A 1 46 ? -5.858 -0.007 -6.124 1.00 31.21 46 ALA A C 4
ATOM 6348 O O . ALA A 1 46 ? -6.009 -1.106 -6.664 1.00 62.43 46 ALA A O 4
ATOM 6355 N N . ALA A 1 47 ? -6.446 1.109 -6.564 1.00 43.22 47 ALA A N 4
ATOM 6356 C CA . ALA A 1 47 ? -7.275 1.154 -7.789 1.00 41.43 47 ALA A CA 4
ATOM 6357 C C . ALA A 1 47 ? -6.442 0.878 -9.070 1.00 34.23 47 ALA A C 4
ATOM 6358 O O . ALA A 1 47 ? -6.918 0.235 -10.015 1.00 54.41 47 ALA A O 4
ATOM 6365 N N . LYS A 1 48 ? -5.186 1.361 -9.074 1.00 32.05 48 LYS A N 4
ATOM 6366 C CA . LYS A 1 48 ? -4.294 1.306 -10.254 1.00 15.43 48 LYS A CA 4
ATOM 6367 C C . LYS A 1 48 ? -3.461 -0.011 -10.323 1.00 54.54 48 LYS A C 4
ATOM 6368 O O . LYS A 1 48 ? -3.511 -0.740 -11.318 1.00 3.45 48 LYS A O 4
ATOM 6387 N N . TYR A 1 49 ? -2.714 -0.302 -9.244 1.00 20.20 49 TYR A N 4
ATOM 6388 C CA . TYR A 1 49 ? -1.690 -1.378 -9.223 1.00 43.14 49 TYR A CA 4
ATOM 6389 C C . TYR A 1 49 ? -2.291 -2.785 -9.012 1.00 1.20 49 TYR A C 4
ATOM 6390 O O . TYR A 1 49 ? -1.959 -3.702 -9.769 1.00 3.14 49 TYR A O 4
ATOM 6408 N N . LEU A 1 50 ? -3.163 -2.951 -7.984 1.00 22.44 50 LEU A N 4
ATOM 6409 C CA . LEU A 1 50 ? -3.766 -4.279 -7.630 1.00 3.22 50 LEU A CA 4
ATOM 6410 C C . LEU A 1 50 ? -4.378 -5.010 -8.835 1.00 61.35 50 LEU A C 4
ATOM 6411 O O . LEU A 1 50 ? -4.203 -6.222 -8.996 1.00 61.10 50 LEU A O 4
ATOM 6427 N N . LYS A 1 51 ? -5.068 -4.233 -9.674 1.00 43.33 51 LYS A N 4
ATOM 6428 C CA . LYS A 1 51 ? -5.857 -4.737 -10.808 1.00 23.21 51 LYS A CA 4
ATOM 6429 C C . LYS A 1 51 ? -4.975 -5.453 -11.872 1.00 51.44 51 LYS A C 4
ATOM 6430 O O . LYS A 1 51 ? -5.466 -6.268 -12.661 1.00 31.34 51 LYS A O 4
ATOM 6449 N N . LYS A 1 52 ? -3.668 -5.135 -11.869 1.00 4.12 52 LYS A N 4
ATOM 6450 C CA . LYS A 1 52 ? -2.664 -5.756 -12.760 1.00 55.13 52 LYS A CA 4
ATOM 6451 C C . LYS A 1 52 ? -1.648 -6.637 -11.970 1.00 1.01 52 LYS A C 4
ATOM 6452 O O . LYS A 1 52 ? -0.969 -7.483 -12.567 1.00 25.15 52 LYS A O 4
ATOM 6471 N N . MET A 1 53 ? -1.539 -6.434 -10.631 1.00 23.44 53 MET A N 4
ATOM 6472 C CA . MET A 1 53 ? -0.632 -7.244 -9.765 1.00 55.15 53 MET A CA 4
ATOM 6473 C C . MET A 1 53 ? -1.214 -8.651 -9.478 1.00 41.50 53 MET A C 4
ATOM 6474 O O . MET A 1 53 ? -2.435 -8.846 -9.419 1.00 35.55 53 MET A O 4
ATOM 6488 N N . ASN A 1 54 ? -0.302 -9.614 -9.272 1.00 2.55 54 ASN A N 4
ATOM 6489 C CA . ASN A 1 54 ? -0.640 -11.028 -8.990 1.00 13.30 54 ASN A CA 4
ATOM 6490 C C . ASN A 1 54 ? -0.848 -11.254 -7.476 1.00 63.42 54 ASN A C 4
ATOM 6491 O O . ASN A 1 54 ? -0.399 -10.446 -6.662 1.00 53.10 54 ASN A O 4
ATOM 6502 N N . GLU A 1 55 ? -1.478 -12.396 -7.128 1.00 11.42 55 GLU A N 4
ATOM 6503 C CA . GLU A 1 55 ? -1.859 -12.767 -5.734 1.00 74.32 55 GLU A CA 4
ATOM 6504 C C . GLU A 1 55 ? -0.661 -12.644 -4.750 1.00 30.20 55 GLU A C 4
ATOM 6505 O O . GLU A 1 55 ? -0.815 -12.155 -3.630 1.00 62.41 55 GLU A O 4
ATOM 6517 N N . GLU A 1 56 ? 0.524 -13.078 -5.222 1.00 72.22 56 GLU A N 4
ATOM 6518 C CA . GLU A 1 56 ? 1.801 -13.027 -4.465 1.00 32.05 56 GLU A CA 4
ATOM 6519 C C . GLU A 1 56 ? 2.226 -11.577 -4.083 1.00 33.41 56 GLU A C 4
ATOM 6520 O O . GLU A 1 56 ? 2.703 -11.335 -2.966 1.00 42.11 56 GLU A O 4
ATOM 6532 N N . GLU A 1 57 ? 2.068 -10.631 -5.026 1.00 52.55 57 GLU A N 4
ATOM 6533 C CA . GLU A 1 57 ? 2.372 -9.190 -4.808 1.00 22.13 57 GLU A CA 4
ATOM 6534 C C . GLU A 1 57 ? 1.335 -8.553 -3.859 1.00 55.34 57 GLU A C 4
ATOM 6535 O O . GLU A 1 57 ? 1.673 -7.776 -2.963 1.00 34.40 57 GLU A O 4
ATOM 6547 N N . LEU A 1 58 ? 0.065 -8.894 -4.112 1.00 65.21 58 LEU A N 4
ATOM 6548 C CA . LEU A 1 58 ? -1.087 -8.533 -3.253 1.00 64.10 58 LEU A CA 4
ATOM 6549 C C . LEU A 1 58 ? -0.925 -8.997 -1.773 1.00 43.14 58 LEU A C 4
ATOM 6550 O O . LEU A 1 58 ? -1.441 -8.346 -0.861 1.00 55.20 58 LEU A O 4
ATOM 6566 N N . GLU A 1 59 ? -0.226 -10.129 -1.549 1.00 2.23 59 GLU A N 4
ATOM 6567 C CA . GLU A 1 59 ? 0.118 -10.616 -0.186 1.00 23.01 59 GLU A CA 4
ATOM 6568 C C . GLU A 1 59 ? 1.078 -9.654 0.548 1.00 63.03 59 GLU A C 4
ATOM 6569 O O . GLU A 1 59 ? 0.910 -9.379 1.744 1.00 43.13 59 GLU A O 4
ATOM 6581 N N . GLU A 1 60 ? 2.082 -9.143 -0.179 1.00 1.22 60 GLU A N 4
ATOM 6582 C CA . GLU A 1 60 ? 3.018 -8.139 0.359 1.00 53.15 60 GLU A CA 4
ATOM 6583 C C . GLU A 1 60 ? 2.286 -6.788 0.591 1.00 11.23 60 GLU A C 4
ATOM 6584 O O . GLU A 1 60 ? 2.578 -6.067 1.555 1.00 30.43 60 GLU A O 4
ATOM 6596 N N . TYR A 1 61 ? 1.308 -6.478 -0.292 1.00 61.01 61 TYR A N 4
ATOM 6597 C CA . TYR A 1 61 ? 0.436 -5.291 -0.142 1.00 1.31 61 TYR A CA 4
ATOM 6598 C C . TYR A 1 61 ? -0.439 -5.393 1.130 1.00 20.40 61 TYR A C 4
ATOM 6599 O O . TYR A 1 61 ? -0.658 -4.394 1.811 1.00 31.14 61 TYR A O 4
ATOM 6617 N N . ASP A 1 62 ? -0.908 -6.614 1.444 1.00 53.10 62 ASP A N 4
ATOM 6618 C CA . ASP A 1 62 ? -1.681 -6.901 2.676 1.00 64.31 62 ASP A CA 4
ATOM 6619 C C . ASP A 1 62 ? -0.841 -6.564 3.943 1.00 20.45 62 ASP A C 4
ATOM 6620 O O . ASP A 1 62 ? -1.354 -5.992 4.910 1.00 43.33 62 ASP A O 4
ATOM 6629 N N . SER A 1 63 ? 0.460 -6.912 3.899 1.00 0.53 63 SER A N 4
ATOM 6630 C CA . SER A 1 63 ? 1.437 -6.561 4.963 1.00 60.25 63 SER A CA 4
ATOM 6631 C C . SER A 1 63 ? 1.644 -5.031 5.075 1.00 53.02 63 SER A C 4
ATOM 6632 O O . SER A 1 63 ? 1.846 -4.523 6.172 1.00 23.51 63 SER A O 4
ATOM 6640 N N . LEU A 1 64 ? 1.577 -4.305 3.935 1.00 21.32 64 LEU A N 4
ATOM 6641 C CA . LEU A 1 64 ? 1.680 -2.821 3.913 1.00 23.34 64 LEU A CA 4
ATOM 6642 C C . LEU A 1 64 ? 0.424 -2.165 4.549 1.00 11.54 64 LEU A C 4
ATOM 6643 O O . LEU A 1 64 ? 0.518 -1.145 5.230 1.00 24.54 64 LEU A O 4
ATOM 6659 N N . LEU A 1 65 ? -0.751 -2.783 4.322 1.00 2.42 65 LEU A N 4
ATOM 6660 C CA . LEU A 1 65 ? -2.026 -2.392 4.977 1.00 14.24 65 LEU A CA 4
ATOM 6661 C C . LEU A 1 65 ? -1.959 -2.645 6.501 1.00 3.35 65 LEU A C 4
ATOM 6662 O O . LEU A 1 65 ? -2.506 -1.878 7.301 1.00 72.03 65 LEU A O 4
ATOM 6678 N N . ASN A 1 66 ? -1.264 -3.735 6.864 1.00 41.23 66 ASN A N 4
ATOM 6679 C CA . ASN A 1 66 ? -0.986 -4.133 8.261 1.00 73.35 66 ASN A CA 4
ATOM 6680 C C . ASN A 1 66 ? -0.038 -3.120 8.979 1.00 62.45 66 ASN A C 4
ATOM 6681 O O . ASN A 1 66 ? -0.037 -3.038 10.213 1.00 42.10 66 ASN A O 4
ATOM 6692 N N . GLU A 1 67 ? 0.737 -2.332 8.200 1.00 22.53 67 GLU A N 4
ATOM 6693 C CA . GLU A 1 67 ? 1.651 -1.300 8.760 1.00 55.42 67 GLU A CA 4
ATOM 6694 C C . GLU A 1 67 ? 0.876 -0.043 9.215 1.00 44.31 67 GLU A C 4
ATOM 6695 O O . GLU A 1 67 ? -0.237 0.226 8.739 1.00 63.52 67 GLU A O 4
ATOM 6707 N N . LEU A 1 68 ? 1.489 0.722 10.133 1.00 34.22 68 LEU A N 4
ATOM 6708 C CA . LEU A 1 68 ? 0.913 1.962 10.672 1.00 35.04 68 LEU A CA 4
ATOM 6709 C C . LEU A 1 68 ? 1.027 3.096 9.610 1.00 65.03 68 LEU A C 4
ATOM 6710 O O . LEU A 1 68 ? 2.122 3.382 9.110 1.00 33.41 68 LEU A O 4
ATOM 6726 N N . ASP A 1 69 ? -0.130 3.708 9.299 1.00 71.12 69 ASP A N 4
ATOM 6727 C CA . ASP A 1 69 ? -0.312 4.735 8.237 1.00 75.43 69 ASP A CA 4
ATOM 6728 C C . ASP A 1 69 ? 0.799 5.822 8.158 1.00 31.12 69 ASP A C 4
ATOM 6729 O O . ASP A 1 69 ? 1.359 6.047 7.073 1.00 64.13 69 ASP A O 4
ATOM 6738 N N . TRP A 1 70 ? 1.106 6.495 9.290 1.00 45.50 70 TRP A N 4
ATOM 6739 C CA . TRP A 1 70 ? 2.156 7.549 9.331 1.00 41.51 70 TRP A CA 4
ATOM 6740 C C . TRP A 1 70 ? 3.526 7.034 8.826 1.00 75.53 70 TRP A C 4
ATOM 6741 O O . TRP A 1 70 ? 4.160 7.699 8.002 1.00 54.32 70 TRP A O 4
ATOM 6762 N N . ASP A 1 71 ? 3.938 5.831 9.281 1.00 35.22 71 ASP A N 4
ATOM 6763 C CA . ASP A 1 71 ? 5.228 5.220 8.880 1.00 20.51 71 ASP A CA 4
ATOM 6764 C C . ASP A 1 71 ? 5.279 4.968 7.355 1.00 33.50 71 ASP A C 4
ATOM 6765 O O . ASP A 1 71 ? 6.245 5.348 6.697 1.00 55.50 71 ASP A O 4
ATOM 6774 N N . ILE A 1 72 ? 4.195 4.364 6.817 1.00 41.45 72 ILE A N 4
ATOM 6775 C CA . ILE A 1 72 ? 4.005 4.125 5.353 1.00 12.54 72 ILE A CA 4
ATOM 6776 C C . ILE A 1 72 ? 4.203 5.427 4.538 1.00 70.44 72 ILE A C 4
ATOM 6777 O O . ILE A 1 72 ? 4.899 5.450 3.515 1.00 71.44 72 ILE A O 4
ATOM 6793 N N . TYR A 1 73 ? 3.585 6.507 5.044 1.00 74.51 73 TYR A N 4
ATOM 6794 C CA . TYR A 1 73 ? 3.577 7.827 4.393 1.00 23.30 73 TYR A CA 4
ATOM 6795 C C . TYR A 1 73 ? 4.992 8.447 4.374 1.00 51.33 73 TYR A C 4
ATOM 6796 O O . TYR A 1 73 ? 5.416 9.002 3.361 1.00 4.42 73 TYR A O 4
ATOM 6814 N N . TYR A 1 74 ? 5.719 8.315 5.502 1.00 70.11 74 TYR A N 4
ATOM 6815 C CA . TYR A 1 74 ? 7.093 8.849 5.645 1.00 43.21 74 TYR A CA 4
ATOM 6816 C C . TYR A 1 74 ? 8.104 8.080 4.763 1.00 63.04 74 TYR A C 4
ATOM 6817 O O . TYR A 1 74 ? 9.046 8.671 4.240 1.00 75.11 74 TYR A O 4
ATOM 6835 N N . TRP A 1 75 ? 7.896 6.761 4.595 1.00 24.04 75 TRP A N 4
ATOM 6836 C CA . TRP A 1 75 ? 8.728 5.935 3.684 1.00 2.43 75 TRP A CA 4
ATOM 6837 C C . TRP A 1 75 ? 8.465 6.324 2.204 1.00 34.32 75 TRP A C 4
ATOM 6838 O O . TRP A 1 75 ? 9.388 6.361 1.383 1.00 40.11 75 TRP A O 4
ATOM 6859 N N . ALA A 1 76 ? 7.191 6.639 1.895 1.00 5.02 76 ALA A N 4
ATOM 6860 C CA . ALA A 1 76 ? 6.756 7.087 0.551 1.00 71.45 76 ALA A CA 4
ATOM 6861 C C . ALA A 1 76 ? 7.152 8.560 0.245 1.00 43.33 76 ALA A C 4
ATOM 6862 O O . ALA A 1 76 ? 7.104 8.986 -0.913 1.00 2.20 76 ALA A O 4
ATOM 6869 N N . THR A 1 77 ? 7.520 9.338 1.292 1.00 23.11 77 THR A N 4
ATOM 6870 C CA . THR A 1 77 ? 7.946 10.767 1.149 1.00 54.03 77 THR A CA 4
ATOM 6871 C C . THR A 1 77 ? 9.434 10.993 1.533 1.00 12.22 77 THR A C 4
ATOM 6872 O O . THR A 1 77 ? 9.893 12.141 1.544 1.00 54.45 77 THR A O 4
ATOM 6883 N N . LYS A 1 78 ? 10.168 9.893 1.832 1.00 64.30 78 LYS A N 4
ATOM 6884 C CA . LYS A 1 78 ? 11.633 9.905 2.166 1.00 10.22 78 LYS A CA 4
ATOM 6885 C C . LYS A 1 78 ? 11.975 10.594 3.522 1.00 73.23 78 LYS A C 4
ATOM 6886 O O . LYS A 1 78 ? 13.127 10.990 3.756 1.00 42.40 78 LYS A O 4
ATOM 6905 N N . ASN A 1 79 ? 10.990 10.692 4.425 1.00 44.12 79 ASN A N 4
ATOM 6906 C CA . ASN A 1 79 ? 11.191 11.214 5.800 1.00 62.23 79 ASN A CA 4
ATOM 6907 C C . ASN A 1 79 ? 11.678 10.083 6.755 1.00 2.10 79 ASN A C 4
ATOM 6908 O O . ASN A 1 79 ? 11.049 9.785 7.782 1.00 62.53 79 ASN A O 4
ATOM 6919 N N . PHE A 1 80 ? 12.834 9.477 6.410 1.00 15.23 80 PHE A N 4
ATOM 6920 C CA . PHE A 1 80 ? 13.436 8.357 7.177 1.00 33.13 80 PHE A CA 4
ATOM 6921 C C . PHE A 1 80 ? 14.124 8.838 8.483 1.00 62.44 80 PHE A C 4
ATOM 6922 O O . PHE A 1 80 ? 14.538 8.027 9.321 1.00 5.11 80 PHE A O 4
ATOM 6939 N N . LYS A 1 81 ? 14.263 10.166 8.626 1.00 42.43 81 LYS A N 4
ATOM 6940 C CA . LYS A 1 81 ? 14.766 10.806 9.858 1.00 25.00 81 LYS A CA 4
ATOM 6941 C C . LYS A 1 81 ? 13.757 10.677 11.034 1.00 23.33 81 LYS A C 4
ATOM 6942 O O . LYS A 1 81 ? 14.159 10.450 12.182 1.00 62.14 81 LYS A O 4
ATOM 6961 N N . THR A 1 82 ? 12.441 10.821 10.742 1.00 0.00 82 THR A N 4
ATOM 6962 C CA . THR A 1 82 ? 11.367 10.716 11.772 1.00 72.53 82 THR A CA 4
ATOM 6963 C C . THR A 1 82 ? 10.835 9.264 11.882 1.00 74.13 82 THR A C 4
ATOM 6964 O O . THR A 1 82 ? 10.580 8.773 12.990 1.00 52.22 82 THR A O 4
ATOM 6975 N N . SER A 1 83 ? 10.676 8.583 10.725 1.00 12.42 83 SER A N 4
ATOM 6976 C CA . SER A 1 83 ? 10.328 7.137 10.662 1.00 42.31 83 SER A CA 4
ATOM 6977 C C . SER A 1 83 ? 11.348 6.393 9.782 1.00 5.42 83 SER A C 4
ATOM 6978 O O . SER A 1 83 ? 11.222 6.409 8.548 1.00 55.32 83 SER A O 4
ATOM 6986 N N . PRO A 1 84 ? 12.388 5.741 10.393 1.00 75.23 84 PRO A N 4
ATOM 6987 C CA . PRO A 1 84 ? 13.418 4.995 9.631 1.00 23.44 84 PRO A CA 4
ATOM 6988 C C . PRO A 1 84 ? 12.843 3.755 8.924 1.00 75.13 84 PRO A C 4
ATOM 6989 O O . PRO A 1 84 ? 11.842 3.165 9.367 1.00 72.12 84 PRO A O 4
ATOM 7000 N N . LEU A 1 85 ? 13.483 3.368 7.817 1.00 54.30 85 LEU A N 4
ATOM 7001 C CA . LEU A 1 85 ? 13.061 2.217 7.023 1.00 51.25 85 LEU A CA 4
ATOM 7002 C C . LEU A 1 85 ? 13.520 0.893 7.693 1.00 44.14 85 LEU A C 4
ATOM 7003 O O . LEU A 1 85 ? 14.716 0.728 7.970 1.00 5.05 85 LEU A O 4
ATOM 7019 N N . PRO A 1 86 ? 12.580 -0.062 7.976 1.00 1.15 86 PRO A N 4
ATOM 7020 C CA . PRO A 1 86 ? 12.934 -1.389 8.505 1.00 25.40 86 PRO A CA 4
ATOM 7021 C C . PRO A 1 86 ? 13.355 -2.366 7.375 1.00 13.04 86 PRO A C 4
ATOM 7022 O O . PRO A 1 86 ? 12.985 -2.188 6.206 1.00 71.02 86 PRO A O 4
ATOM 7033 N N . ASP A 1 87 ? 14.126 -3.398 7.756 1.00 14.53 87 ASP A N 4
ATOM 7034 C CA . ASP A 1 87 ? 14.719 -4.388 6.822 1.00 33.41 87 ASP A CA 4
ATOM 7035 C C . ASP A 1 87 ? 13.644 -5.169 6.024 1.00 2.13 87 ASP A C 4
ATOM 7036 O O . ASP A 1 87 ? 13.888 -5.584 4.889 1.00 33.44 87 ASP A O 4
ATOM 7045 N N . LYS A 1 88 ? 12.457 -5.338 6.634 1.00 43.23 88 LYS A N 4
ATOM 7046 C CA . LYS A 1 88 ? 11.279 -5.978 5.991 1.00 73.32 88 LYS A CA 4
ATOM 7047 C C . LYS A 1 88 ? 10.775 -5.212 4.727 1.00 3.54 88 LYS A C 4
ATOM 7048 O O . LYS A 1 88 ? 10.153 -5.814 3.848 1.00 42.33 88 LYS A O 4
ATOM 7067 N N . TRP A 1 89 ? 11.009 -3.880 4.661 1.00 23.44 89 TRP A N 4
ATOM 7068 C CA . TRP A 1 89 ? 10.655 -3.050 3.469 1.00 12.30 89 TRP A CA 4
ATOM 7069 C C . TRP A 1 89 ? 11.903 -2.527 2.722 1.00 51.24 89 TRP A C 4
ATOM 7070 O O . TRP A 1 89 ? 11.785 -1.990 1.618 1.00 14.14 89 TRP A O 4
ATOM 7091 N N . ALA A 1 90 ? 13.100 -2.723 3.309 1.00 54.04 90 ALA A N 4
ATOM 7092 C CA . ALA A 1 90 ? 14.383 -2.264 2.712 1.00 42.45 90 ALA A CA 4
ATOM 7093 C C . ALA A 1 90 ? 14.849 -3.135 1.510 1.00 32.21 90 ALA A C 4
ATOM 7094 O O . ALA A 1 90 ? 15.916 -2.887 0.933 1.00 32.33 90 ALA A O 4
ATOM 7101 N N . ASN A 1 91 ? 14.050 -4.156 1.147 1.00 70.15 91 ASN A N 4
ATOM 7102 C CA . ASN A 1 91 ? 14.266 -4.966 -0.080 1.00 23.03 91 ASN A CA 4
ATOM 7103 C C . ASN A 1 91 ? 12.917 -5.259 -0.802 1.00 42.33 91 ASN A C 4
ATOM 7104 O O . ASN A 1 91 ? 12.835 -6.150 -1.656 1.00 24.32 91 ASN A O 4
ATOM 7115 N N . SER A 1 92 ? 11.881 -4.461 -0.471 1.00 74.41 92 SER A N 4
ATOM 7116 C CA . SER A 1 92 ? 10.531 -4.566 -1.079 1.00 45.40 92 SER A CA 4
ATOM 7117 C C . SER A 1 92 ? 10.424 -3.753 -2.386 1.00 42.53 92 SER A C 4
ATOM 7118 O O . SER A 1 92 ? 10.787 -2.567 -2.423 1.00 40.32 92 SER A O 4
ATOM 7126 N N . LYS A 1 93 ? 9.916 -4.404 -3.452 1.00 35.44 93 LYS A N 4
ATOM 7127 C CA . LYS A 1 93 ? 9.559 -3.728 -4.716 1.00 65.01 93 LYS A CA 4
ATOM 7128 C C . LYS A 1 93 ? 8.316 -2.829 -4.512 1.00 40.24 93 LYS A C 4
ATOM 7129 O O . LYS A 1 93 ? 8.286 -1.693 -4.977 1.00 21.34 93 LYS A O 4
ATOM 7148 N N . LEU A 1 94 ? 7.312 -3.374 -3.786 1.00 64.44 94 LEU A N 4
ATOM 7149 C CA . LEU A 1 94 ? 6.015 -2.704 -3.486 1.00 1.24 94 LEU A CA 4
ATOM 7150 C C . LEU A 1 94 ? 6.188 -1.275 -2.918 1.00 1.41 94 LEU A C 4
ATOM 7151 O O . LEU A 1 94 ? 5.508 -0.331 -3.344 1.00 21.14 94 LEU A O 4
ATOM 7167 N N . LEU A 1 95 ? 7.093 -1.152 -1.934 1.00 35.21 95 LEU A N 4
ATOM 7168 C CA . LEU A 1 95 ? 7.444 0.132 -1.293 1.00 73.14 95 LEU A CA 4
ATOM 7169 C C . LEU A 1 95 ? 7.923 1.178 -2.331 1.00 13.33 95 LEU A C 4
ATOM 7170 O O . LEU A 1 95 ? 7.501 2.339 -2.316 1.00 32.30 95 LEU A O 4
ATOM 7186 N N . LYS A 1 96 ? 8.815 0.729 -3.224 1.00 54.24 96 LYS A N 4
ATOM 7187 C CA . LYS A 1 96 ? 9.424 1.577 -4.266 1.00 62.25 96 LYS A CA 4
ATOM 7188 C C . LYS A 1 96 ? 8.401 1.938 -5.368 1.00 62.44 96 LYS A C 4
ATOM 7189 O O . LYS A 1 96 ? 8.448 3.036 -5.911 1.00 35.23 96 LYS A O 4
ATOM 7208 N N . GLN A 1 97 ? 7.464 1.005 -5.655 1.00 73.05 97 GLN A N 4
ATOM 7209 C CA . GLN A 1 97 ? 6.302 1.245 -6.552 1.00 14.15 97 GLN A CA 4
ATOM 7210 C C . GLN A 1 97 ? 5.374 2.342 -5.972 1.00 13.02 97 GLN A C 4
ATOM 7211 O O . GLN A 1 97 ? 4.820 3.153 -6.714 1.00 75.44 97 GLN A O 4
ATOM 7225 N N . LEU A 1 98 ? 5.214 2.330 -4.631 1.00 73.20 98 LEU A N 4
ATOM 7226 C CA . LEU A 1 98 ? 4.409 3.327 -3.883 1.00 32.35 98 LEU A CA 4
ATOM 7227 C C . LEU A 1 98 ? 5.058 4.734 -3.942 1.00 33.21 98 LEU A C 4
ATOM 7228 O O . LEU A 1 98 ? 4.361 5.745 -4.022 1.00 31.33 98 LEU A O 4
ATOM 7244 N N . GLN A 1 99 ? 6.401 4.767 -3.891 1.00 54.01 99 GLN A N 4
ATOM 7245 C CA . GLN A 1 99 ? 7.203 6.010 -4.014 1.00 3.34 99 GLN A CA 4
ATOM 7246 C C . GLN A 1 99 ? 7.163 6.582 -5.454 1.00 22.00 99 GLN A C 4
ATOM 7247 O O . GLN A 1 99 ? 7.048 7.802 -5.640 1.00 71.41 99 GLN A O 4
ATOM 7261 N N . GLU A 1 100 ? 7.265 5.687 -6.457 1.00 30.33 100 GLU A N 4
ATOM 7262 C CA . GLU A 1 100 ? 7.106 6.037 -7.896 1.00 55.02 100 GLU A CA 4
ATOM 7263 C C . GLU A 1 100 ? 5.714 6.662 -8.150 1.00 34.00 100 GLU A C 4
ATOM 7264 O O . GLU A 1 100 ? 5.595 7.717 -8.776 1.00 11.31 100 GLU A O 4
ATOM 7276 N N . PHE A 1 101 ? 4.683 5.988 -7.610 1.00 54.35 101 PHE A N 4
ATOM 7277 C CA . PHE A 1 101 ? 3.277 6.448 -7.626 1.00 2.15 101 PHE A CA 4
ATOM 7278 C C . PHE A 1 101 ? 3.128 7.837 -6.948 1.00 63.03 101 PHE A C 4
ATOM 7279 O O . PHE A 1 101 ? 2.536 8.753 -7.523 1.00 33.24 101 PHE A O 4
ATOM 7296 N N . SER A 1 102 ? 3.735 7.972 -5.745 1.00 73.01 102 SER A N 4
ATOM 7297 C CA . SER A 1 102 ? 3.614 9.170 -4.857 1.00 24.21 102 SER A CA 4
ATOM 7298 C C . SER A 1 102 ? 3.974 10.508 -5.562 1.00 74.20 102 SER A C 4
ATOM 7299 O O . SER A 1 102 ? 3.480 11.571 -5.176 1.00 25.15 102 SER A O 4
ATOM 7307 N N . GLU A 1 103 ? 4.813 10.441 -6.611 1.00 53.11 103 GLU A N 4
ATOM 7308 C CA . GLU A 1 103 ? 5.265 11.636 -7.361 1.00 63.30 103 GLU A CA 4
ATOM 7309 C C . GLU A 1 103 ? 4.191 12.159 -8.366 1.00 10.14 103 GLU A C 4
ATOM 7310 O O . GLU A 1 103 ? 3.951 13.372 -8.454 1.00 60.23 103 GLU A O 4
ATOM 7322 N N . ASN A 1 104 ? 3.534 11.239 -9.097 1.00 14.33 104 ASN A N 4
ATOM 7323 C CA . ASN A 1 104 ? 2.638 11.591 -10.251 1.00 52.52 104 ASN A CA 4
ATOM 7324 C C . ASN A 1 104 ? 1.155 11.184 -10.039 1.00 70.21 104 ASN A C 4
ATOM 7325 O O . ASN A 1 104 ? 0.352 11.223 -10.982 1.00 61.24 104 ASN A O 4
ATOM 7336 N N . LYS A 1 105 ? 0.798 10.832 -8.795 1.00 15.05 105 LYS A N 4
ATOM 7337 C CA . LYS A 1 105 ? -0.557 10.302 -8.447 1.00 62.54 105 LYS A CA 4
ATOM 7338 C C . LYS A 1 105 ? -1.730 11.309 -8.608 1.00 3.12 105 LYS A C 4
ATOM 7339 O O . LYS A 1 105 ? -2.896 10.898 -8.634 1.00 3.23 105 LYS A O 4
ATOM 7358 N N . GLU A 1 106 ? -1.426 12.611 -8.692 1.00 10.21 106 GLU A N 4
ATOM 7359 C CA . GLU A 1 106 ? -2.434 13.674 -8.979 1.00 61.31 106 GLU A CA 4
ATOM 7360 C C . GLU A 1 106 ? -2.072 14.452 -10.262 1.00 11.40 106 GLU A C 4
ATOM 7361 O O . GLU A 1 106 ? -2.750 15.414 -10.629 1.00 42.34 106 GLU A O 4
ATOM 7373 N N . LYS A 1 107 ? -1.001 14.011 -10.944 1.00 74.33 107 LYS A N 4
ATOM 7374 C CA . LYS A 1 107 ? -0.443 14.686 -12.140 1.00 4.31 107 LYS A CA 4
ATOM 7375 C C . LYS A 1 107 ? -0.596 13.821 -13.416 1.00 32.12 107 LYS A C 4
ATOM 7376 O O . LYS A 1 107 ? -0.035 14.140 -14.472 1.00 3.53 107 LYS A O 4
ATOM 7395 N N . GLU A 1 108 ? -1.371 12.733 -13.298 1.00 43.43 108 GLU A N 4
ATOM 7396 C CA . GLU A 1 108 ? -1.650 11.782 -14.401 1.00 4.55 108 GLU A CA 4
ATOM 7397 C C . GLU A 1 108 ? -2.876 12.225 -15.250 1.00 43.42 108 GLU A C 4
ATOM 7398 O O . GLU A 1 108 ? -3.341 13.368 -15.148 1.00 52.40 108 GLU A O 4
ATOM 7410 N N . ILE A 1 109 ? -3.375 11.301 -16.105 1.00 53.14 109 ILE A N 4
ATOM 7411 C CA . ILE A 1 109 ? -4.621 11.489 -16.886 1.00 74.10 109 ILE A CA 4
ATOM 7412 C C . ILE A 1 109 ? -5.825 11.807 -15.962 1.00 42.51 109 ILE A C 4
ATOM 7413 O O . ILE A 1 109 ? -6.962 11.996 -16.416 1.00 44.22 109 ILE A O 4
ATOM 7429 N N . MET A 1 1 ? -43.267 -32.501 22.646 1.00 24.12 1 MET A N 5
ATOM 7430 C CA . MET A 1 1 ? -44.078 -32.633 21.399 1.00 74.31 1 MET A CA 5
ATOM 7431 C C . MET A 1 1 ? -43.215 -32.344 20.146 1.00 74.52 1 MET A C 5
ATOM 7432 O O . MET A 1 1 ? -42.154 -31.711 20.241 1.00 20.14 1 MET A O 5
ATOM 7448 N N . GLY A 1 2 ? -43.688 -32.818 18.972 1.00 41.02 2 GLY A N 5
ATOM 7449 C CA . GLY A 1 2 ? -42.943 -32.699 17.705 1.00 23.35 2 GLY A CA 5
ATOM 7450 C C . GLY A 1 2 ? -41.872 -33.785 17.514 1.00 61.34 2 GLY A C 5
ATOM 7451 O O . GLY A 1 2 ? -41.482 -34.462 18.472 1.00 11.41 2 GLY A O 5
ATOM 7455 N N . HIS A 1 3 ? -41.404 -33.954 16.262 1.00 1.22 3 HIS A N 5
ATOM 7456 C CA . HIS A 1 3 ? -40.362 -34.953 15.899 1.00 43.35 3 HIS A CA 5
ATOM 7457 C C . HIS A 1 3 ? -39.106 -34.251 15.318 1.00 61.12 3 HIS A C 5
ATOM 7458 O O . HIS A 1 3 ? -39.204 -33.150 14.756 1.00 13.42 3 HIS A O 5
ATOM 7473 N N . HIS A 1 4 ? -37.929 -34.900 15.453 1.00 62.41 4 HIS A N 5
ATOM 7474 C CA . HIS A 1 4 ? -36.643 -34.353 14.951 1.00 40.20 4 HIS A CA 5
ATOM 7475 C C . HIS A 1 4 ? -36.575 -34.406 13.400 1.00 32.22 4 HIS A C 5
ATOM 7476 O O . HIS A 1 4 ? -36.431 -35.481 12.806 1.00 12.14 4 HIS A O 5
ATOM 7491 N N . HIS A 1 5 ? -36.672 -33.222 12.752 1.00 63.30 5 HIS A N 5
ATOM 7492 C CA . HIS A 1 5 ? -36.744 -33.103 11.275 1.00 3.22 5 HIS A CA 5
ATOM 7493 C C . HIS A 1 5 ? -35.684 -32.119 10.716 1.00 53.24 5 HIS A C 5
ATOM 7494 O O . HIS A 1 5 ? -34.962 -31.453 11.476 1.00 15.01 5 HIS A O 5
ATOM 7509 N N . HIS A 1 6 ? -35.623 -32.035 9.371 1.00 75.32 6 HIS A N 5
ATOM 7510 C CA . HIS A 1 6 ? -34.665 -31.166 8.642 1.00 42.42 6 HIS A CA 5
ATOM 7511 C C . HIS A 1 6 ? -35.037 -29.671 8.785 1.00 50.02 6 HIS A C 5
ATOM 7512 O O . HIS A 1 6 ? -36.199 -29.300 8.609 1.00 72.44 6 HIS A O 5
ATOM 7527 N N . HIS A 1 7 ? -34.039 -28.813 9.100 1.00 30.33 7 HIS A N 5
ATOM 7528 C CA . HIS A 1 7 ? -34.268 -27.357 9.318 1.00 32.44 7 HIS A CA 5
ATOM 7529 C C . HIS A 1 7 ? -33.332 -26.455 8.462 1.00 61.51 7 HIS A C 5
ATOM 7530 O O . HIS A 1 7 ? -33.724 -25.332 8.125 1.00 62.02 7 HIS A O 5
ATOM 7545 N N . HIS A 1 8 ? -32.109 -26.936 8.123 1.00 10.35 8 HIS A N 5
ATOM 7546 C CA . HIS A 1 8 ? -31.225 -26.265 7.119 1.00 13.21 8 HIS A CA 5
ATOM 7547 C C . HIS A 1 8 ? -30.037 -27.166 6.709 1.00 23.43 8 HIS A C 5
ATOM 7548 O O . HIS A 1 8 ? -29.679 -28.104 7.425 1.00 13.15 8 HIS A O 5
ATOM 7563 N N . SER A 1 9 ? -29.433 -26.858 5.548 1.00 63.20 9 SER A N 5
ATOM 7564 C CA . SER A 1 9 ? -28.214 -27.543 5.051 1.00 11.30 9 SER A CA 5
ATOM 7565 C C . SER A 1 9 ? -27.222 -26.509 4.461 1.00 61.51 9 SER A C 5
ATOM 7566 O O . SER A 1 9 ? -27.532 -25.312 4.380 1.00 52.13 9 SER A O 5
ATOM 7574 N N . HIS A 1 10 ? -26.023 -26.975 4.059 1.00 32.41 10 HIS A N 5
ATOM 7575 C CA . HIS A 1 10 ? -24.957 -26.106 3.500 1.00 32.02 10 HIS A CA 5
ATOM 7576 C C . HIS A 1 10 ? -24.331 -26.743 2.234 1.00 15.30 10 HIS A C 5
ATOM 7577 O O . HIS A 1 10 ? -23.851 -27.884 2.267 1.00 25.12 10 HIS A O 5
ATOM 7592 N N . MET A 1 11 ? -24.364 -25.994 1.117 1.00 42.23 11 MET A N 5
ATOM 7593 C CA . MET A 1 11 ? -23.737 -26.403 -0.156 1.00 23.55 11 MET A CA 5
ATOM 7594 C C . MET A 1 11 ? -22.202 -26.229 -0.080 1.00 51.54 11 MET A C 5
ATOM 7595 O O . MET A 1 11 ? -21.702 -25.358 0.651 1.00 33.42 11 MET A O 5
ATOM 7609 N N . ILE A 1 12 ? -21.466 -27.058 -0.836 1.00 1.13 12 ILE A N 5
ATOM 7610 C CA . ILE A 1 12 ? -19.987 -27.126 -0.756 1.00 31.20 12 ILE A CA 5
ATOM 7611 C C . ILE A 1 12 ? -19.323 -25.830 -1.297 1.00 41.30 12 ILE A C 5
ATOM 7612 O O . ILE A 1 12 ? -19.536 -25.444 -2.454 1.00 10.01 12 ILE A O 5
ATOM 7628 N N . LYS A 1 13 ? -18.521 -25.176 -0.427 1.00 3.42 13 LYS A N 5
ATOM 7629 C CA . LYS A 1 13 ? -17.819 -23.914 -0.744 1.00 25.04 13 LYS A CA 5
ATOM 7630 C C . LYS A 1 13 ? -16.680 -24.179 -1.761 1.00 24.42 13 LYS A C 5
ATOM 7631 O O . LYS A 1 13 ? -15.550 -24.514 -1.385 1.00 31.43 13 LYS A O 5
ATOM 7650 N N . ARG A 1 14 ? -17.021 -24.080 -3.056 1.00 23.24 14 ARG A N 5
ATOM 7651 C CA . ARG A 1 14 ? -16.072 -24.279 -4.174 1.00 13.03 14 ARG A CA 5
ATOM 7652 C C . ARG A 1 14 ? -15.017 -23.152 -4.224 1.00 43.20 14 ARG A C 5
ATOM 7653 O O . ARG A 1 14 ? -13.817 -23.411 -4.395 1.00 73.13 14 ARG A O 5
ATOM 7674 N N . THR A 1 15 ? -15.476 -21.904 -4.056 1.00 11.41 15 THR A N 5
ATOM 7675 C CA . THR A 1 15 ? -14.595 -20.711 -4.010 1.00 1.23 15 THR A CA 5
ATOM 7676 C C . THR A 1 15 ? -14.624 -20.074 -2.602 1.00 72.51 15 THR A C 5
ATOM 7677 O O . THR A 1 15 ? -15.692 -19.930 -1.995 1.00 41.54 15 THR A O 5
ATOM 7688 N N . ASN A 1 16 ? -13.437 -19.709 -2.088 1.00 62.02 16 ASN A N 5
ATOM 7689 C CA . ASN A 1 16 ? -13.282 -19.070 -0.762 1.00 21.24 16 ASN A CA 5
ATOM 7690 C C . ASN A 1 16 ? -12.204 -17.960 -0.862 1.00 45.34 16 ASN A C 5
ATOM 7691 O O . ASN A 1 16 ? -10.997 -18.241 -0.815 1.00 3.44 16 ASN A O 5
ATOM 7702 N N . GLU A 1 17 ? -12.680 -16.709 -1.015 1.00 3.52 17 GLU A N 5
ATOM 7703 C CA . GLU A 1 17 ? -11.875 -15.531 -1.428 1.00 33.00 17 GLU A CA 5
ATOM 7704 C C . GLU A 1 17 ? -11.145 -15.781 -2.789 1.00 2.31 17 GLU A C 5
ATOM 7705 O O . GLU A 1 17 ? -9.963 -16.159 -2.808 1.00 44.22 17 GLU A O 5
ATOM 7717 N N . PRO A 1 18 ? -11.881 -15.648 -3.953 1.00 55.22 18 PRO A N 5
ATOM 7718 C CA . PRO A 1 18 ? -11.261 -15.569 -5.312 1.00 34.32 18 PRO A CA 5
ATOM 7719 C C . PRO A 1 18 ? -10.217 -14.425 -5.436 1.00 62.33 18 PRO A C 5
ATOM 7720 O O . PRO A 1 18 ? -10.130 -13.557 -4.568 1.00 1.14 18 PRO A O 5
ATOM 7731 N N . LEU A 1 19 ? -9.449 -14.424 -6.539 1.00 23.21 19 LEU A N 5
ATOM 7732 C CA . LEU A 1 19 ? -8.303 -13.504 -6.720 1.00 43.41 19 LEU A CA 5
ATOM 7733 C C . LEU A 1 19 ? -8.767 -12.031 -6.897 1.00 70.10 19 LEU A C 5
ATOM 7734 O O . LEU A 1 19 ? -8.171 -11.119 -6.319 1.00 61.42 19 LEU A O 5
ATOM 7750 N N . ASP A 1 20 ? -9.824 -11.815 -7.697 1.00 31.24 20 ASP A N 5
ATOM 7751 C CA . ASP A 1 20 ? -10.415 -10.471 -7.906 1.00 54.41 20 ASP A CA 5
ATOM 7752 C C . ASP A 1 20 ? -11.216 -9.978 -6.672 1.00 12.41 20 ASP A C 5
ATOM 7753 O O . ASP A 1 20 ? -11.278 -8.769 -6.413 1.00 44.02 20 ASP A O 5
ATOM 7762 N N . LYS A 1 21 ? -11.824 -10.912 -5.905 1.00 40.31 21 LYS A N 5
ATOM 7763 C CA . LYS A 1 21 ? -12.485 -10.565 -4.619 1.00 44.34 21 LYS A CA 5
ATOM 7764 C C . LYS A 1 21 ? -11.444 -10.238 -3.516 1.00 10.13 21 LYS A C 5
ATOM 7765 O O . LYS A 1 21 ? -11.706 -9.403 -2.645 1.00 51.11 21 LYS A O 5
ATOM 7784 N N . LYS A 1 22 ? -10.270 -10.903 -3.568 1.00 61.24 22 LYS A N 5
ATOM 7785 C CA . LYS A 1 22 ? -9.119 -10.587 -2.686 1.00 24.04 22 LYS A CA 5
ATOM 7786 C C . LYS A 1 22 ? -8.590 -9.188 -3.011 1.00 21.04 22 LYS A C 5
ATOM 7787 O O . LYS A 1 22 ? -8.361 -8.377 -2.115 1.00 1.44 22 LYS A O 5
ATOM 7806 N N . ARG A 1 23 ? -8.390 -8.957 -4.322 1.00 53.15 23 ARG A N 5
ATOM 7807 C CA . ARG A 1 23 ? -7.936 -7.675 -4.893 1.00 4.24 23 ARG A CA 5
ATOM 7808 C C . ARG A 1 23 ? -8.784 -6.512 -4.333 1.00 10.34 23 ARG A C 5
ATOM 7809 O O . ARG A 1 23 ? -8.256 -5.555 -3.776 1.00 4.31 23 ARG A O 5
ATOM 7830 N N . ALA A 1 24 ? -10.117 -6.675 -4.426 1.00 0.31 24 ALA A N 5
ATOM 7831 C CA . ALA A 1 24 ? -11.102 -5.707 -3.899 1.00 10.45 24 ALA A CA 5
ATOM 7832 C C . ALA A 1 24 ? -11.032 -5.569 -2.351 1.00 4.53 24 ALA A C 5
ATOM 7833 O O . ALA A 1 24 ? -11.170 -4.467 -1.815 1.00 1.21 24 ALA A O 5
ATOM 7840 N N . ARG A 1 25 ? -10.856 -6.707 -1.648 1.00 54.34 25 ARG A N 5
ATOM 7841 C CA . ARG A 1 25 ? -10.792 -6.750 -0.157 1.00 3.32 25 ARG A CA 5
ATOM 7842 C C . ARG A 1 25 ? -9.539 -6.003 0.383 1.00 74.14 25 ARG A C 5
ATOM 7843 O O . ARG A 1 25 ? -9.582 -5.399 1.462 1.00 41.11 25 ARG A O 5
ATOM 7864 N N . LEU A 1 26 ? -8.435 -6.048 -0.384 1.00 11.12 26 LEU A N 5
ATOM 7865 C CA . LEU A 1 26 ? -7.195 -5.312 -0.053 1.00 71.03 26 LEU A CA 5
ATOM 7866 C C . LEU A 1 26 ? -7.393 -3.784 -0.255 1.00 42.03 26 LEU A C 5
ATOM 7867 O O . LEU A 1 26 ? -6.976 -2.977 0.586 1.00 33.00 26 LEU A O 5
ATOM 7883 N N . ILE A 1 27 ? -8.014 -3.416 -1.404 1.00 40.33 27 ILE A N 5
ATOM 7884 C CA . ILE A 1 27 ? -8.441 -2.020 -1.706 1.00 35.45 27 ILE A CA 5
ATOM 7885 C C . ILE A 1 27 ? -9.348 -1.443 -0.577 1.00 23.13 27 ILE A C 5
ATOM 7886 O O . ILE A 1 27 ? -9.213 -0.288 -0.188 1.00 42.13 27 ILE A O 5
ATOM 7902 N N . TYR A 1 28 ? -10.255 -2.284 -0.057 1.00 3.02 28 TYR A N 5
ATOM 7903 C CA . TYR A 1 28 ? -11.171 -1.926 1.056 1.00 43.01 28 TYR A CA 5
ATOM 7904 C C . TYR A 1 28 ? -10.395 -1.500 2.336 1.00 42.22 28 TYR A C 5
ATOM 7905 O O . TYR A 1 28 ? -10.661 -0.435 2.913 1.00 22.44 28 TYR A O 5
ATOM 7923 N N . GLN A 1 29 ? -9.431 -2.338 2.752 1.00 14.33 29 GLN A N 5
ATOM 7924 C CA . GLN A 1 29 ? -8.651 -2.120 3.994 1.00 23.21 29 GLN A CA 5
ATOM 7925 C C . GLN A 1 29 ? -7.628 -0.957 3.862 1.00 42.24 29 GLN A C 5
ATOM 7926 O O . GLN A 1 29 ? -7.080 -0.489 4.863 1.00 75.14 29 GLN A O 5
ATOM 7940 N N . SER A 1 30 ? -7.351 -0.519 2.620 1.00 11.15 30 SER A N 5
ATOM 7941 C CA . SER A 1 30 ? -6.497 0.669 2.350 1.00 31.11 30 SER A CA 5
ATOM 7942 C C . SER A 1 30 ? -7.314 1.974 2.287 1.00 61.35 30 SER A C 5
ATOM 7943 O O . SER A 1 30 ? -6.798 3.051 2.612 1.00 63.15 30 SER A O 5
ATOM 7951 N N . ARG A 1 31 ? -8.582 1.869 1.841 1.00 73.34 31 ARG A N 5
ATOM 7952 C CA . ARG A 1 31 ? -9.506 3.025 1.762 1.00 32.30 31 ARG A CA 5
ATOM 7953 C C . ARG A 1 31 ? -10.079 3.400 3.145 1.00 30.22 31 ARG A C 5
ATOM 7954 O O . ARG A 1 31 ? -10.750 4.425 3.283 1.00 0.13 31 ARG A O 5
ATOM 7975 N N . LYS A 1 32 ? -9.853 2.536 4.148 1.00 53.52 32 LYS A N 5
ATOM 7976 C CA . LYS A 1 32 ? -10.016 2.894 5.566 1.00 31.22 32 LYS A CA 5
ATOM 7977 C C . LYS A 1 32 ? -8.620 3.062 6.205 1.00 52.31 32 LYS A C 5
ATOM 7978 O O . LYS A 1 32 ? -7.879 2.082 6.360 1.00 32.53 32 LYS A O 5
ATOM 7997 N N . ARG A 1 33 ? -8.285 4.308 6.596 1.00 42.21 33 ARG A N 5
ATOM 7998 C CA . ARG A 1 33 ? -6.987 4.662 7.230 1.00 43.13 33 ARG A CA 5
ATOM 7999 C C . ARG A 1 33 ? -7.157 5.854 8.208 1.00 61.33 33 ARG A C 5
ATOM 8000 O O . ARG A 1 33 ? -7.967 6.754 7.968 1.00 25.41 33 ARG A O 5
ATOM 8021 N N . GLY A 1 34 ? -6.376 5.846 9.308 1.00 34.34 34 GLY A N 5
ATOM 8022 C CA . GLY A 1 34 ? -6.461 6.880 10.358 1.00 63.41 34 GLY A CA 5
ATOM 8023 C C . GLY A 1 34 ? -5.952 8.270 9.929 1.00 4.10 34 GLY A C 5
ATOM 8024 O O . GLY A 1 34 ? -6.378 9.290 10.480 1.00 75.44 34 GLY A O 5
ATOM 8028 N N . ILE A 1 35 ? -5.015 8.306 8.960 1.00 61.10 35 ILE A N 5
ATOM 8029 C CA . ILE A 1 35 ? -4.457 9.568 8.405 1.00 71.00 35 ILE A CA 5
ATOM 8030 C C . ILE A 1 35 ? -5.035 9.836 7.000 1.00 44.41 35 ILE A C 5
ATOM 8031 O O . ILE A 1 35 ? -5.076 8.926 6.180 1.00 42.14 35 ILE A O 5
ATOM 8047 N N . LEU A 1 36 ? -5.460 11.094 6.731 1.00 25.33 36 LEU A N 5
ATOM 8048 C CA . LEU A 1 36 ? -6.072 11.490 5.427 1.00 74.30 36 LEU A CA 5
ATOM 8049 C C . LEU A 1 36 ? -5.079 11.351 4.242 1.00 71.40 36 LEU A C 5
ATOM 8050 O O . LEU A 1 36 ? -5.462 10.898 3.165 1.00 40.11 36 LEU A O 5
ATOM 8066 N N . GLU A 1 37 ? -3.813 11.750 4.451 1.00 12.52 37 GLU A N 5
ATOM 8067 C CA . GLU A 1 37 ? -2.760 11.650 3.403 1.00 34.25 37 GLU A CA 5
ATOM 8068 C C . GLU A 1 37 ? -2.354 10.188 3.114 1.00 40.31 37 GLU A C 5
ATOM 8069 O O . GLU A 1 37 ? -2.092 9.832 1.963 1.00 20.45 37 GLU A O 5
ATOM 8081 N N . THR A 1 38 ? -2.295 9.361 4.169 1.00 15.24 38 THR A N 5
ATOM 8082 C CA . THR A 1 38 ? -2.055 7.903 4.044 1.00 74.44 38 THR A CA 5
ATOM 8083 C C . THR A 1 38 ? -3.260 7.202 3.376 1.00 31.31 38 THR A C 5
ATOM 8084 O O . THR A 1 38 ? -3.094 6.247 2.610 1.00 63.35 38 THR A O 5
ATOM 8095 N N . ASP A 1 39 ? -4.465 7.705 3.689 1.00 42.41 39 ASP A N 5
ATOM 8096 C CA . ASP A 1 39 ? -5.740 7.199 3.149 1.00 5.45 39 ASP A CA 5
ATOM 8097 C C . ASP A 1 39 ? -5.788 7.373 1.616 1.00 33.14 39 ASP A C 5
ATOM 8098 O O . ASP A 1 39 ? -5.936 6.401 0.897 1.00 4.03 39 ASP A O 5
ATOM 8107 N N . LEU A 1 40 ? -5.615 8.622 1.146 1.00 53.45 40 LEU A N 5
ATOM 8108 C CA . LEU A 1 40 ? -5.632 8.965 -0.300 1.00 73.10 40 LEU A CA 5
ATOM 8109 C C . LEU A 1 40 ? -4.425 8.345 -1.062 1.00 43.14 40 LEU A C 5
ATOM 8110 O O . LEU A 1 40 ? -4.518 8.064 -2.265 1.00 52.12 40 LEU A O 5
ATOM 8126 N N . LEU A 1 41 ? -3.303 8.139 -0.341 1.00 11.13 41 LEU A N 5
ATOM 8127 C CA . LEU A 1 41 ? -2.107 7.441 -0.877 1.00 43.13 41 LEU A CA 5
ATOM 8128 C C . LEU A 1 41 ? -2.436 5.965 -1.210 1.00 34.44 41 LEU A C 5
ATOM 8129 O O . LEU A 1 41 ? -2.333 5.547 -2.359 1.00 42.03 41 LEU A O 5
ATOM 8145 N N . LEU A 1 42 ? -2.881 5.205 -0.200 1.00 14.21 42 LEU A N 5
ATOM 8146 C CA . LEU A 1 42 ? -3.156 3.753 -0.334 1.00 42.12 42 LEU A CA 5
ATOM 8147 C C . LEU A 1 42 ? -4.459 3.456 -1.113 1.00 54.32 42 LEU A C 5
ATOM 8148 O O . LEU A 1 42 ? -4.568 2.418 -1.756 1.00 40.02 42 LEU A O 5
ATOM 8164 N N . SER A 1 43 ? -5.442 4.365 -1.027 1.00 40.43 43 SER A N 5
ATOM 8165 C CA . SER A 1 43 ? -6.726 4.262 -1.784 1.00 62.12 43 SER A CA 5
ATOM 8166 C C . SER A 1 43 ? -6.495 4.306 -3.311 1.00 52.33 43 SER A C 5
ATOM 8167 O O . SER A 1 43 ? -6.888 3.385 -4.039 1.00 32.43 43 SER A O 5
ATOM 8175 N N . GLY A 1 44 ? -5.845 5.394 -3.773 1.00 0.22 44 GLY A N 5
ATOM 8176 C CA . GLY A 1 44 ? -5.533 5.577 -5.196 1.00 42.45 44 GLY A CA 5
ATOM 8177 C C . GLY A 1 44 ? -4.505 4.568 -5.724 1.00 61.52 44 GLY A C 5
ATOM 8178 O O . GLY A 1 44 ? -4.553 4.171 -6.898 1.00 52.54 44 GLY A O 5
ATOM 8182 N N . PHE A 1 45 ? -3.556 4.186 -4.843 1.00 60.44 45 PHE A N 5
ATOM 8183 C CA . PHE A 1 45 ? -2.569 3.116 -5.111 1.00 24.43 45 PHE A CA 5
ATOM 8184 C C . PHE A 1 45 ? -3.285 1.781 -5.380 1.00 63.33 45 PHE A C 5
ATOM 8185 O O . PHE A 1 45 ? -2.910 1.027 -6.271 1.00 51.32 45 PHE A O 5
ATOM 8202 N N . ALA A 1 46 ? -4.314 1.512 -4.577 1.00 62.44 46 ALA A N 5
ATOM 8203 C CA . ALA A 1 46 ? -5.067 0.257 -4.641 1.00 50.04 46 ALA A CA 5
ATOM 8204 C C . ALA A 1 46 ? -5.926 0.144 -5.921 1.00 35.03 46 ALA A C 5
ATOM 8205 O O . ALA A 1 46 ? -6.006 -0.926 -6.532 1.00 4.13 46 ALA A O 5
ATOM 8212 N N . ALA A 1 47 ? -6.553 1.256 -6.323 1.00 43.23 47 ALA A N 5
ATOM 8213 C CA . ALA A 1 47 ? -7.377 1.312 -7.553 1.00 10.12 47 ALA A CA 5
ATOM 8214 C C . ALA A 1 47 ? -6.526 1.126 -8.841 1.00 14.12 47 ALA A C 5
ATOM 8215 O O . ALA A 1 47 ? -6.957 0.475 -9.804 1.00 74.51 47 ALA A O 5
ATOM 8222 N N . LYS A 1 48 ? -5.305 1.688 -8.818 1.00 65.20 48 LYS A N 5
ATOM 8223 C CA . LYS A 1 48 ? -4.396 1.707 -9.988 1.00 43.14 48 LYS A CA 5
ATOM 8224 C C . LYS A 1 48 ? -3.507 0.435 -10.079 1.00 42.32 48 LYS A C 5
ATOM 8225 O O . LYS A 1 48 ? -3.498 -0.264 -11.098 1.00 70.42 48 LYS A O 5
ATOM 8244 N N . TYR A 1 49 ? -2.758 0.155 -9.000 1.00 54.20 49 TYR A N 5
ATOM 8245 C CA . TYR A 1 49 ? -1.700 -0.885 -8.994 1.00 22.41 49 TYR A CA 5
ATOM 8246 C C . TYR A 1 49 ? -2.266 -2.305 -8.824 1.00 5.40 49 TYR A C 5
ATOM 8247 O O . TYR A 1 49 ? -1.893 -3.187 -9.585 1.00 43.23 49 TYR A O 5
ATOM 8265 N N . LEU A 1 50 ? -3.163 -2.525 -7.831 1.00 13.22 50 LEU A N 5
ATOM 8266 C CA . LEU A 1 50 ? -3.784 -3.870 -7.606 1.00 61.10 50 LEU A CA 5
ATOM 8267 C C . LEU A 1 50 ? -4.493 -4.406 -8.865 1.00 73.41 50 LEU A C 5
ATOM 8268 O O . LEU A 1 50 ? -4.573 -5.618 -9.063 1.00 0.14 50 LEU A O 5
ATOM 8284 N N . LYS A 1 51 ? -4.988 -3.480 -9.696 1.00 12.31 51 LYS A N 5
ATOM 8285 C CA . LYS A 1 51 ? -5.637 -3.783 -10.985 1.00 3.53 51 LYS A CA 5
ATOM 8286 C C . LYS A 1 51 ? -4.720 -4.639 -11.903 1.00 61.21 51 LYS A C 5
ATOM 8287 O O . LYS A 1 51 ? -5.167 -5.602 -12.536 1.00 33.42 51 LYS A O 5
ATOM 8306 N N . LYS A 1 52 ? -3.424 -4.271 -11.933 1.00 35.34 52 LYS A N 5
ATOM 8307 C CA . LYS A 1 52 ? -2.399 -4.895 -12.809 1.00 75.33 52 LYS A CA 5
ATOM 8308 C C . LYS A 1 52 ? -1.410 -5.813 -12.031 1.00 41.30 52 LYS A C 5
ATOM 8309 O O . LYS A 1 52 ? -0.674 -6.592 -12.644 1.00 61.14 52 LYS A O 5
ATOM 8328 N N . MET A 1 53 ? -1.411 -5.710 -10.685 1.00 52.24 53 MET A N 5
ATOM 8329 C CA . MET A 1 53 ? -0.434 -6.366 -9.792 1.00 10.31 53 MET A CA 5
ATOM 8330 C C . MET A 1 53 ? -0.589 -7.914 -9.740 1.00 44.03 53 MET A C 5
ATOM 8331 O O . MET A 1 53 ? -1.705 -8.441 -9.823 1.00 33.42 53 MET A O 5
ATOM 8345 N N . ASN A 1 54 ? 0.555 -8.616 -9.582 1.00 73.23 54 ASN A N 5
ATOM 8346 C CA . ASN A 1 54 ? 0.606 -10.097 -9.480 1.00 55.35 54 ASN A CA 5
ATOM 8347 C C . ASN A 1 54 ? 0.084 -10.607 -8.106 1.00 44.31 54 ASN A C 5
ATOM 8348 O O . ASN A 1 54 ? 0.154 -9.899 -7.097 1.00 41.53 54 ASN A O 5
ATOM 8359 N N . GLU A 1 55 ? -0.379 -11.871 -8.109 1.00 64.23 55 GLU A N 5
ATOM 8360 C CA . GLU A 1 55 ? -0.945 -12.598 -6.929 1.00 64.33 55 GLU A CA 5
ATOM 8361 C C . GLU A 1 55 ? -0.012 -12.532 -5.694 1.00 51.15 55 GLU A C 5
ATOM 8362 O O . GLU A 1 55 ? -0.456 -12.310 -4.561 1.00 60.12 55 GLU A O 5
ATOM 8374 N N . GLU A 1 56 ? 1.290 -12.732 -5.957 1.00 14.31 56 GLU A N 5
ATOM 8375 C CA . GLU A 1 56 ? 2.356 -12.742 -4.930 1.00 4.11 56 GLU A CA 5
ATOM 8376 C C . GLU A 1 56 ? 2.518 -11.361 -4.254 1.00 22.33 56 GLU A C 5
ATOM 8377 O O . GLU A 1 56 ? 2.597 -11.250 -3.024 1.00 54.10 56 GLU A O 5
ATOM 8389 N N . GLU A 1 57 ? 2.564 -10.320 -5.095 1.00 43.44 57 GLU A N 5
ATOM 8390 C CA . GLU A 1 57 ? 2.710 -8.913 -4.660 1.00 21.34 57 GLU A CA 5
ATOM 8391 C C . GLU A 1 57 ? 1.432 -8.395 -3.940 1.00 0.22 57 GLU A C 5
ATOM 8392 O O . GLU A 1 57 ? 1.514 -7.484 -3.114 1.00 11.22 57 GLU A O 5
ATOM 8404 N N . LEU A 1 58 ? 0.249 -8.957 -4.296 1.00 2.24 58 LEU A N 5
ATOM 8405 C CA . LEU A 1 58 ? -1.021 -8.704 -3.560 1.00 22.34 58 LEU A CA 5
ATOM 8406 C C . LEU A 1 58 ? -0.927 -9.156 -2.077 1.00 15.13 58 LEU A C 5
ATOM 8407 O O . LEU A 1 58 ? -1.494 -8.516 -1.190 1.00 54.54 58 LEU A O 5
ATOM 8423 N N . GLU A 1 59 ? -0.227 -10.278 -1.824 1.00 55.44 59 GLU A N 5
ATOM 8424 C CA . GLU A 1 59 ? 0.013 -10.781 -0.450 1.00 75.00 59 GLU A CA 5
ATOM 8425 C C . GLU A 1 59 ? 1.051 -9.904 0.295 1.00 51.51 59 GLU A C 5
ATOM 8426 O O . GLU A 1 59 ? 1.000 -9.768 1.523 1.00 15.22 59 GLU A O 5
ATOM 8438 N N . GLU A 1 60 ? 1.991 -9.317 -0.464 1.00 64.40 60 GLU A N 5
ATOM 8439 C CA . GLU A 1 60 ? 2.927 -8.300 0.063 1.00 41.43 60 GLU A CA 5
ATOM 8440 C C . GLU A 1 60 ? 2.156 -7.005 0.442 1.00 12.23 60 GLU A C 5
ATOM 8441 O O . GLU A 1 60 ? 2.503 -6.314 1.405 1.00 62.20 60 GLU A O 5
ATOM 8453 N N . TYR A 1 61 ? 1.099 -6.686 -0.340 1.00 21.51 61 TYR A N 5
ATOM 8454 C CA . TYR A 1 61 ? 0.179 -5.564 -0.048 1.00 51.12 61 TYR A CA 5
ATOM 8455 C C . TYR A 1 61 ? -0.694 -5.839 1.199 1.00 40.21 61 TYR A C 5
ATOM 8456 O O . TYR A 1 61 ? -1.002 -4.919 1.965 1.00 40.34 61 TYR A O 5
ATOM 8474 N N . ASP A 1 62 ? -1.094 -7.111 1.374 1.00 11.32 62 ASP A N 5
ATOM 8475 C CA . ASP A 1 62 ? -1.831 -7.586 2.570 1.00 53.00 62 ASP A CA 5
ATOM 8476 C C . ASP A 1 62 ? -1.017 -7.253 3.856 1.00 10.02 62 ASP A C 5
ATOM 8477 O O . ASP A 1 62 ? -1.567 -6.801 4.862 1.00 41.41 62 ASP A O 5
ATOM 8486 N N . SER A 1 63 ? 0.312 -7.444 3.755 1.00 24.23 63 SER A N 5
ATOM 8487 C CA . SER A 1 63 ? 1.289 -7.071 4.806 1.00 11.34 63 SER A CA 5
ATOM 8488 C C . SER A 1 63 ? 1.273 -5.545 5.108 1.00 41.25 63 SER A C 5
ATOM 8489 O O . SER A 1 63 ? 1.294 -5.137 6.270 1.00 61.24 63 SER A O 5
ATOM 8497 N N . LEU A 1 64 ? 1.219 -4.714 4.035 1.00 53.44 64 LEU A N 5
ATOM 8498 C CA . LEU A 1 64 ? 1.232 -3.227 4.130 1.00 21.22 64 LEU A CA 5
ATOM 8499 C C . LEU A 1 64 ? -0.012 -2.675 4.882 1.00 32.43 64 LEU A C 5
ATOM 8500 O O . LEU A 1 64 ? 0.038 -1.618 5.520 1.00 73.42 64 LEU A O 5
ATOM 8516 N N . LEU A 1 65 ? -1.125 -3.415 4.793 1.00 51.51 65 LEU A N 5
ATOM 8517 C CA . LEU A 1 65 ? -2.401 -3.057 5.455 1.00 45.31 65 LEU A CA 5
ATOM 8518 C C . LEU A 1 65 ? -2.341 -3.215 6.999 1.00 34.33 65 LEU A C 5
ATOM 8519 O O . LEU A 1 65 ? -3.139 -2.606 7.720 1.00 50.24 65 LEU A O 5
ATOM 8535 N N . ASN A 1 66 ? -1.373 -4.016 7.488 1.00 12.02 66 ASN A N 5
ATOM 8536 C CA . ASN A 1 66 ? -1.099 -4.178 8.939 1.00 64.31 66 ASN A CA 5
ATOM 8537 C C . ASN A 1 66 ? -0.112 -3.096 9.464 1.00 11.44 66 ASN A C 5
ATOM 8538 O O . ASN A 1 66 ? 0.038 -2.929 10.682 1.00 53.04 66 ASN A O 5
ATOM 8549 N N . GLU A 1 67 ? 0.556 -2.369 8.541 1.00 0.34 67 GLU A N 5
ATOM 8550 C CA . GLU A 1 67 ? 1.596 -1.369 8.895 1.00 41.54 67 GLU A CA 5
ATOM 8551 C C . GLU A 1 67 ? 0.994 -0.028 9.381 1.00 54.41 67 GLU A C 5
ATOM 8552 O O . GLU A 1 67 ? -0.187 0.266 9.154 1.00 53.10 67 GLU A O 5
ATOM 8564 N N . LEU A 1 68 ? 1.848 0.779 10.033 1.00 52.13 68 LEU A N 5
ATOM 8565 C CA . LEU A 1 68 ? 1.464 2.065 10.650 1.00 62.44 68 LEU A CA 5
ATOM 8566 C C . LEU A 1 68 ? 1.313 3.193 9.600 1.00 0.33 68 LEU A C 5
ATOM 8567 O O . LEU A 1 68 ? 2.189 3.373 8.757 1.00 2.24 68 LEU A O 5
ATOM 8583 N N . ASP A 1 69 ? 0.204 3.944 9.704 1.00 1.14 69 ASP A N 5
ATOM 8584 C CA . ASP A 1 69 ? -0.210 4.996 8.736 1.00 52.34 69 ASP A CA 5
ATOM 8585 C C . ASP A 1 69 ? 0.904 5.997 8.317 1.00 31.50 69 ASP A C 5
ATOM 8586 O O . ASP A 1 69 ? 1.324 5.990 7.147 1.00 75.45 69 ASP A O 5
ATOM 8595 N N . TRP A 1 70 ? 1.355 6.868 9.251 1.00 13.33 70 TRP A N 5
ATOM 8596 C CA . TRP A 1 70 ? 2.423 7.863 8.955 1.00 41.21 70 TRP A CA 5
ATOM 8597 C C . TRP A 1 70 ? 3.709 7.179 8.442 1.00 34.44 70 TRP A C 5
ATOM 8598 O O . TRP A 1 70 ? 4.338 7.679 7.516 1.00 54.44 70 TRP A O 5
ATOM 8619 N N . ASP A 1 71 ? 4.054 6.007 9.014 1.00 61.31 71 ASP A N 5
ATOM 8620 C CA . ASP A 1 71 ? 5.277 5.265 8.632 1.00 0.23 71 ASP A CA 5
ATOM 8621 C C . ASP A 1 71 ? 5.257 4.883 7.130 1.00 53.45 71 ASP A C 5
ATOM 8622 O O . ASP A 1 71 ? 6.224 5.140 6.422 1.00 35.13 71 ASP A O 5
ATOM 8631 N N . ILE A 1 72 ? 4.120 4.328 6.664 1.00 71.23 72 ILE A N 5
ATOM 8632 C CA . ILE A 1 72 ? 3.872 4.017 5.226 1.00 51.40 72 ILE A CA 5
ATOM 8633 C C . ILE A 1 72 ? 4.094 5.260 4.330 1.00 22.12 72 ILE A C 5
ATOM 8634 O O . ILE A 1 72 ? 4.747 5.184 3.283 1.00 65.22 72 ILE A O 5
ATOM 8650 N N . TYR A 1 73 ? 3.550 6.399 4.788 1.00 64.13 73 TYR A N 5
ATOM 8651 C CA . TYR A 1 73 ? 3.628 7.687 4.077 1.00 34.53 73 TYR A CA 5
ATOM 8652 C C . TYR A 1 73 ? 5.097 8.162 3.903 1.00 2.12 73 TYR A C 5
ATOM 8653 O O . TYR A 1 73 ? 5.486 8.608 2.826 1.00 1.24 73 TYR A O 5
ATOM 8671 N N . TYR A 1 74 ? 5.901 8.044 4.973 1.00 40.52 74 TYR A N 5
ATOM 8672 C CA . TYR A 1 74 ? 7.305 8.521 4.981 1.00 43.33 74 TYR A CA 5
ATOM 8673 C C . TYR A 1 74 ? 8.271 7.553 4.266 1.00 42.24 74 TYR A C 5
ATOM 8674 O O . TYR A 1 74 ? 9.318 7.980 3.779 1.00 2.13 74 TYR A O 5
ATOM 8692 N N . TRP A 1 75 ? 7.931 6.252 4.220 1.00 13.42 75 TRP A N 5
ATOM 8693 C CA . TRP A 1 75 ? 8.672 5.272 3.392 1.00 1.43 75 TRP A CA 5
ATOM 8694 C C . TRP A 1 75 ? 8.442 5.558 1.890 1.00 61.50 75 TRP A C 5
ATOM 8695 O O . TRP A 1 75 ? 9.362 5.469 1.071 1.00 24.31 75 TRP A O 5
ATOM 8716 N N . ALA A 1 76 ? 7.184 5.897 1.566 1.00 62.51 76 ALA A N 5
ATOM 8717 C CA . ALA A 1 76 ? 6.751 6.237 0.200 1.00 25.10 76 ALA A CA 5
ATOM 8718 C C . ALA A 1 76 ? 7.371 7.571 -0.300 1.00 32.30 76 ALA A C 5
ATOM 8719 O O . ALA A 1 76 ? 7.740 7.696 -1.470 1.00 44.22 76 ALA A O 5
ATOM 8726 N N . THR A 1 77 ? 7.473 8.564 0.604 1.00 42.35 77 THR A N 5
ATOM 8727 C CA . THR A 1 77 ? 8.088 9.887 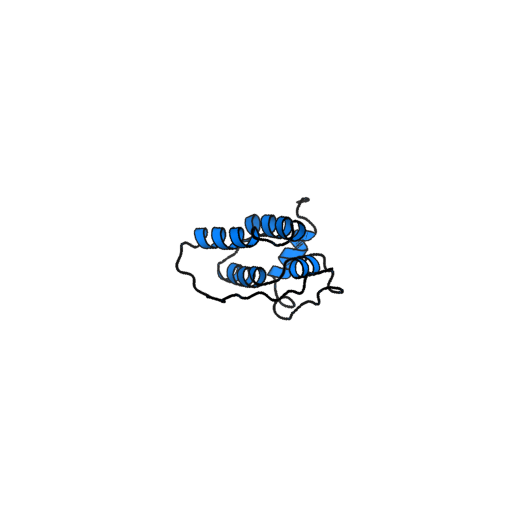0.295 1.00 72.01 77 THR A CA 5
ATOM 8728 C C . THR A 1 77 ? 9.623 9.889 0.513 1.00 55.42 77 THR A C 5
ATOM 8729 O O . THR A 1 77 ? 10.293 10.888 0.213 1.00 54.01 77 THR A O 5
ATOM 8740 N N . LYS A 1 78 ? 10.153 8.768 1.063 1.00 74.41 78 LYS A N 5
ATOM 8741 C CA . LYS A 1 78 ? 11.597 8.564 1.365 1.00 23.11 78 LYS A CA 5
ATOM 8742 C C . LYS A 1 78 ? 12.116 9.567 2.460 1.00 74.45 78 LYS A C 5
ATOM 8743 O O . LYS A 1 78 ? 13.323 9.809 2.607 1.00 64.14 78 LYS A O 5
ATOM 8762 N N . ASN A 1 79 ? 11.168 10.101 3.262 1.00 72.12 79 ASN A N 5
ATOM 8763 C CA . ASN A 1 79 ? 11.452 11.029 4.383 1.00 53.14 79 ASN A CA 5
ATOM 8764 C C . ASN A 1 79 ? 11.611 10.244 5.706 1.00 41.21 79 ASN A C 5
ATOM 8765 O O . ASN A 1 79 ? 10.700 10.201 6.542 1.00 31.22 79 ASN A O 5
ATOM 8776 N N . PHE A 1 80 ? 12.790 9.634 5.900 1.00 12.44 80 PHE A N 5
ATOM 8777 C CA . PHE A 1 80 ? 13.049 8.724 7.046 1.00 63.50 80 PHE A CA 5
ATOM 8778 C C . PHE A 1 80 ? 13.432 9.477 8.356 1.00 72.14 80 PHE A C 5
ATOM 8779 O O . PHE A 1 80 ? 13.821 8.848 9.347 1.00 4.05 80 PHE A O 5
ATOM 8796 N N . LYS A 1 81 ? 13.277 10.817 8.357 1.00 30.31 81 LYS A N 5
ATOM 8797 C CA . LYS A 1 81 ? 13.564 11.683 9.530 1.00 52.55 81 LYS A CA 5
ATOM 8798 C C . LYS A 1 81 ? 12.679 11.332 10.757 1.00 75.11 81 LYS A C 5
ATOM 8799 O O . LYS A 1 81 ? 13.161 11.290 11.893 1.00 14.14 81 LYS A O 5
ATOM 8818 N N . THR A 1 82 ? 11.378 11.110 10.502 1.00 43.25 82 THR A N 5
ATOM 8819 C CA . THR A 1 82 ? 10.387 10.741 11.548 1.00 32.21 82 THR A CA 5
ATOM 8820 C C . THR A 1 82 ? 10.204 9.210 11.617 1.00 0.13 82 THR A C 5
ATOM 8821 O O . THR A 1 82 ? 10.024 8.631 12.693 1.00 23.12 82 THR A O 5
ATOM 8832 N N . SER A 1 83 ? 10.253 8.575 10.434 1.00 62.21 83 SER A N 5
ATOM 8833 C CA . SER A 1 83 ? 9.904 7.154 10.242 1.00 22.44 83 SER A CA 5
ATOM 8834 C C . SER A 1 83 ? 10.952 6.445 9.355 1.00 50.12 83 SER A C 5
ATOM 8835 O O . SER A 1 83 ? 10.817 6.432 8.125 1.00 21.12 83 SER A O 5
ATOM 8843 N N . PRO A 1 84 ? 12.058 5.899 9.967 1.00 30.34 84 PRO A N 5
ATOM 8844 C CA . PRO A 1 84 ? 13.081 5.107 9.228 1.00 50.53 84 PRO A CA 5
ATOM 8845 C C . PRO A 1 84 ? 12.509 3.825 8.570 1.00 44.23 84 PRO A C 5
ATOM 8846 O O . PRO A 1 84 ? 11.529 3.245 9.055 1.00 73.23 84 PRO A O 5
ATOM 8857 N N . LEU A 1 85 ? 13.145 3.392 7.472 1.00 30.54 85 LEU A N 5
ATOM 8858 C CA . LEU A 1 85 ? 12.739 2.194 6.721 1.00 60.12 85 LEU A CA 5
ATOM 8859 C C . LEU A 1 85 ? 13.267 0.905 7.398 1.00 3.51 85 LEU A C 5
ATOM 8860 O O . LEU A 1 85 ? 14.482 0.776 7.596 1.00 44.30 85 LEU A O 5
ATOM 8876 N N . PRO A 1 86 ? 12.369 -0.068 7.772 1.00 53.12 86 PRO A N 5
ATOM 8877 C CA . PRO A 1 86 ? 12.788 -1.400 8.261 1.00 33.42 86 PRO A CA 5
ATOM 8878 C C . PRO A 1 86 ? 13.311 -2.302 7.110 1.00 51.15 86 PRO A C 5
ATOM 8879 O O . PRO A 1 86 ? 12.914 -2.141 5.945 1.00 22.13 86 PRO A O 5
ATOM 8890 N N . ASP A 1 87 ? 14.183 -3.260 7.470 1.00 11.02 87 ASP A N 5
ATOM 8891 C CA . ASP A 1 87 ? 14.865 -4.169 6.514 1.00 1.21 87 ASP A CA 5
ATOM 8892 C C . ASP A 1 87 ? 13.871 -4.992 5.647 1.00 53.45 87 ASP A C 5
ATOM 8893 O O . ASP A 1 87 ? 14.175 -5.322 4.499 1.00 23.40 87 ASP A O 5
ATOM 8902 N N . LYS A 1 88 ? 12.684 -5.298 6.215 1.00 4.30 88 LYS A N 5
ATOM 8903 C CA . LYS A 1 88 ? 11.587 -5.995 5.499 1.00 44.42 88 LYS A CA 5
ATOM 8904 C C . LYS A 1 88 ? 11.169 -5.264 4.185 1.00 3.45 88 LYS A C 5
ATOM 8905 O O . LYS A 1 88 ? 11.108 -5.885 3.116 1.00 63.41 88 LYS A O 5
ATOM 8924 N N . TRP A 1 89 ? 10.933 -3.939 4.265 1.00 62.51 89 TRP A N 5
ATOM 8925 C CA . TRP A 1 89 ? 10.462 -3.134 3.105 1.00 20.14 89 TRP A CA 5
ATOM 8926 C C . TRP A 1 89 ? 11.622 -2.688 2.195 1.00 14.33 89 TRP A C 5
ATOM 8927 O O . TRP A 1 89 ? 11.395 -2.358 1.028 1.00 60.31 89 TRP A O 5
ATOM 8948 N N . ALA A 1 90 ? 12.855 -2.718 2.731 1.00 21.54 90 ALA A N 5
ATOM 8949 C CA . ALA A 1 90 ? 14.085 -2.315 2.000 1.00 23.51 90 ALA A CA 5
ATOM 8950 C C . ALA A 1 90 ? 14.288 -3.085 0.663 1.00 63.51 90 ALA A C 5
ATOM 8951 O O . ALA A 1 90 ? 14.909 -2.566 -0.271 1.00 51.30 90 ALA A O 5
ATOM 8958 N N . ASN A 1 91 ? 13.760 -4.323 0.587 1.00 50.32 91 ASN A N 5
ATOM 8959 C CA . ASN A 1 91 ? 13.904 -5.204 -0.603 1.00 21.45 91 ASN A CA 5
ATOM 8960 C C . ASN A 1 91 ? 12.538 -5.498 -1.292 1.00 75.24 91 ASN A C 5
ATOM 8961 O O . ASN A 1 91 ? 12.491 -6.226 -2.289 1.00 11.53 91 ASN A O 5
ATOM 8972 N N . SER A 1 92 ? 11.435 -4.925 -0.766 1.00 22.52 92 SER A N 5
ATOM 8973 C CA . SER A 1 92 ? 10.062 -5.208 -1.269 1.00 70.13 92 SER A CA 5
ATOM 8974 C C . SER A 1 92 ? 9.774 -4.546 -2.638 1.00 4.33 92 SER A C 5
ATOM 8975 O O . SER A 1 92 ? 10.034 -3.352 -2.832 1.00 12.41 92 SER A O 5
ATOM 8983 N N . LYS A 1 93 ? 9.223 -5.352 -3.568 1.00 31.12 93 LYS A N 5
ATOM 8984 C CA . LYS A 1 93 ? 8.704 -4.887 -4.881 1.00 50.40 93 LYS A CA 5
ATOM 8985 C C . LYS A 1 93 ? 7.605 -3.814 -4.701 1.00 14.30 93 LYS A C 5
ATOM 8986 O O . LYS A 1 93 ? 7.595 -2.787 -5.387 1.00 14.23 93 LYS A O 5
ATOM 9005 N N . LEU A 1 94 ? 6.702 -4.083 -3.745 1.00 11.51 94 LEU A N 5
ATOM 9006 C CA . LEU A 1 94 ? 5.557 -3.210 -3.418 1.00 74.14 94 LEU A CA 5
ATOM 9007 C C . LEU A 1 94 ? 5.984 -1.770 -3.038 1.00 61.31 94 LEU A C 5
ATOM 9008 O O . LEU A 1 94 ? 5.388 -0.806 -3.513 1.00 65.43 94 LEU A O 5
ATOM 9024 N N . LEU A 1 95 ? 7.004 -1.650 -2.158 1.00 11.31 95 LEU A N 5
ATOM 9025 C CA . LEU A 1 95 ? 7.502 -0.336 -1.678 1.00 41.23 95 LEU A CA 5
ATOM 9026 C C . LEU A 1 95 ? 8.008 0.547 -2.844 1.00 73.33 95 LEU A C 5
ATOM 9027 O O . LEU A 1 95 ? 7.792 1.756 -2.853 1.00 53.01 95 LEU A O 5
ATOM 9043 N N . LYS A 1 96 ? 8.685 -0.087 -3.813 1.00 21.45 96 LYS A N 5
ATOM 9044 C CA . LYS A 1 96 ? 9.203 0.593 -5.023 1.00 33.43 96 LYS A CA 5
ATOM 9045 C C . LYS A 1 96 ? 8.050 1.196 -5.860 1.00 32.13 96 LYS A C 5
ATOM 9046 O O . LYS A 1 96 ? 8.145 2.325 -6.345 1.00 55.25 96 LYS A O 5
ATOM 9065 N N . GLN A 1 97 ? 6.956 0.425 -5.976 1.00 41.20 97 GLN A N 5
ATOM 9066 C CA . GLN A 1 97 ? 5.700 0.857 -6.637 1.00 55.22 97 GLN A CA 5
ATOM 9067 C C . GLN A 1 97 ? 4.985 1.970 -5.819 1.00 44.01 97 GLN A C 5
ATOM 9068 O O . GLN A 1 97 ? 4.374 2.884 -6.385 1.00 23.53 97 GLN A O 5
ATOM 9082 N N . LEU A 1 98 ? 5.076 1.861 -4.479 1.00 30.52 98 LEU A N 5
ATOM 9083 C CA . LEU A 1 98 ? 4.439 2.802 -3.525 1.00 74.21 98 LEU A CA 5
ATOM 9084 C C . LEU A 1 98 ? 5.097 4.200 -3.599 1.00 74.14 98 LEU A C 5
ATOM 9085 O O . LEU A 1 98 ? 4.415 5.218 -3.516 1.00 52.42 98 LEU A O 5
ATOM 9101 N N . GLN A 1 99 ? 6.433 4.214 -3.758 1.00 51.14 99 GLN A N 5
ATOM 9102 C CA . GLN A 1 99 ? 7.220 5.446 -4.008 1.00 1.42 99 GLN A CA 5
ATOM 9103 C C . GLN A 1 99 ? 6.860 6.090 -5.372 1.00 70.52 99 GLN A C 5
ATOM 9104 O O . GLN A 1 99 ? 6.787 7.322 -5.483 1.00 70.30 99 GLN A O 5
ATOM 9118 N N . GLU A 1 100 ? 6.618 5.246 -6.398 1.00 20.42 100 GLU A N 5
ATOM 9119 C CA . GLU A 1 100 ? 6.187 5.714 -7.741 1.00 50.32 100 GLU A CA 5
ATOM 9120 C C . GLU A 1 100 ? 4.825 6.427 -7.690 1.00 24.01 100 GLU A C 5
ATOM 9121 O O . GLU A 1 100 ? 4.621 7.430 -8.373 1.00 21.13 100 GLU A O 5
ATOM 9133 N N . PHE A 1 101 ? 3.894 5.899 -6.879 1.00 62.13 101 PHE A N 5
ATOM 9134 C CA . PHE A 1 101 ? 2.572 6.525 -6.706 1.00 12.32 101 PHE A CA 5
ATOM 9135 C C . PHE A 1 101 ? 2.664 7.797 -5.837 1.00 11.30 101 PHE A C 5
ATOM 9136 O O . PHE A 1 101 ? 2.086 8.824 -6.178 1.00 61.41 101 PHE A O 5
ATOM 9153 N N . SER A 1 102 ? 3.399 7.686 -4.720 1.00 1.21 102 SER A N 5
ATOM 9154 C CA . SER A 1 102 ? 3.552 8.764 -3.709 1.00 51.30 102 SER A CA 5
ATOM 9155 C C . SER A 1 102 ? 3.945 10.114 -4.327 1.00 12.20 102 SER A C 5
ATOM 9156 O O . SER A 1 102 ? 3.266 11.123 -4.128 1.00 23.35 102 SER A O 5
ATOM 9164 N N . GLU A 1 103 ? 5.033 10.099 -5.098 1.00 33.11 103 GLU A N 5
ATOM 9165 C CA . GLU A 1 103 ? 5.619 11.316 -5.701 1.00 52.32 103 GLU A CA 5
ATOM 9166 C C . GLU A 1 103 ? 4.816 11.788 -6.932 1.00 35.40 103 GLU A C 5
ATOM 9167 O O . GLU A 1 103 ? 4.853 12.965 -7.301 1.00 44.44 103 GLU A O 5
ATOM 9179 N N . ASN A 1 104 ? 4.078 10.848 -7.550 1.00 64.02 104 ASN A N 5
ATOM 9180 C CA . ASN A 1 104 ? 3.260 11.104 -8.765 1.00 51.23 104 ASN A CA 5
ATOM 9181 C C . ASN A 1 104 ? 1.743 10.929 -8.480 1.00 64.21 104 ASN A C 5
ATOM 9182 O O . ASN A 1 104 ? 0.996 10.418 -9.330 1.00 44.02 104 ASN A O 5
ATOM 9193 N N . LYS A 1 105 ? 1.287 11.362 -7.273 1.00 72.24 105 LYS A N 5
ATOM 9194 C CA . LYS A 1 105 ? -0.165 11.430 -6.946 1.00 31.25 105 LYS A CA 5
ATOM 9195 C C . LYS A 1 105 ? -0.840 12.542 -7.783 1.00 73.32 105 LYS A C 5
ATOM 9196 O O . LYS A 1 105 ? -0.901 13.706 -7.375 1.00 4.21 105 LYS A O 5
ATOM 9215 N N . GLU A 1 106 ? -1.285 12.154 -8.988 1.00 34.51 106 GLU A N 5
ATOM 9216 C CA . GLU A 1 106 ? -1.907 13.063 -9.973 1.00 41.23 106 GLU A CA 5
ATOM 9217 C C . GLU A 1 106 ? -3.326 12.579 -10.363 1.00 51.15 106 GLU A C 5
ATOM 9218 O O . GLU A 1 106 ? -3.840 12.966 -11.419 1.00 75.43 106 GLU A O 5
ATOM 9230 N N . LYS A 1 107 ? -3.958 11.746 -9.497 1.00 32.23 107 LYS A N 5
ATOM 9231 C CA . LYS A 1 107 ? -5.347 11.256 -9.699 1.00 53.24 107 LYS A CA 5
ATOM 9232 C C . LYS A 1 107 ? -6.375 12.386 -9.445 1.00 54.11 107 LYS A C 5
ATOM 9233 O O . LYS A 1 107 ? -7.023 12.460 -8.393 1.00 34.14 107 LYS A O 5
ATOM 9252 N N . GLU A 1 108 ? -6.455 13.281 -10.434 1.00 74.20 108 GLU A N 5
ATOM 9253 C CA . GLU A 1 108 ? -7.293 14.486 -10.408 1.00 64.30 108 GLU A CA 5
ATOM 9254 C C . GLU A 1 108 ? -7.528 14.998 -11.852 1.00 3.21 108 GLU A C 5
ATOM 9255 O O . GLU A 1 108 ? -6.866 14.552 -12.801 1.00 13.23 108 GLU A O 5
ATOM 9267 N N . ILE A 1 109 ? -8.486 15.918 -12.013 1.00 13.22 109 ILE A N 5
ATOM 9268 C CA . ILE A 1 109 ? -8.857 16.480 -13.337 1.00 43.33 109 ILE A CA 5
ATOM 9269 C C . ILE A 1 109 ? -7.969 17.695 -13.686 1.00 13.34 109 ILE A C 5
ATOM 9270 O O . ILE A 1 109 ? -7.601 18.507 -12.832 1.00 52.20 109 ILE A O 5
ATOM 9286 N N . MET A 1 1 ? -21.637 -39.010 -16.265 1.00 30.32 1 MET A N 6
ATOM 9287 C CA . MET A 1 1 ? -20.548 -38.050 -15.916 1.00 22.43 1 MET A CA 6
ATOM 9288 C C . MET A 1 1 ? -21.134 -36.651 -15.609 1.00 3.15 1 MET A C 6
ATOM 9289 O O . MET A 1 1 ? -22.136 -36.246 -16.217 1.00 31.30 1 MET A O 6
ATOM 9305 N N . GLY A 1 2 ? -20.512 -35.918 -14.660 1.00 1.32 2 GLY A N 6
ATOM 9306 C CA . GLY A 1 2 ? -20.965 -34.562 -14.309 1.00 10.11 2 GLY A CA 6
ATOM 9307 C C . GLY A 1 2 ? -20.375 -34.036 -12.995 1.00 42.53 2 GLY A C 6
ATOM 9308 O O . GLY A 1 2 ? -20.302 -34.768 -12.003 1.00 21.42 2 GLY A O 6
ATOM 9312 N N . HIS A 1 3 ? -19.952 -32.758 -12.991 1.00 51.04 3 HIS A N 6
ATOM 9313 C CA . HIS A 1 3 ? -19.473 -32.061 -11.780 1.00 25.25 3 HIS A CA 6
ATOM 9314 C C . HIS A 1 3 ? -20.578 -31.105 -11.261 1.00 71.30 3 HIS A C 6
ATOM 9315 O O . HIS A 1 3 ? -20.570 -29.904 -11.543 1.00 13.22 3 HIS A O 6
ATOM 9330 N N . HIS A 1 4 ? -21.562 -31.679 -10.543 1.00 44.03 4 HIS A N 6
ATOM 9331 C CA . HIS A 1 4 ? -22.717 -30.933 -9.996 1.00 30.21 4 HIS A CA 6
ATOM 9332 C C . HIS A 1 4 ? -22.333 -30.205 -8.683 1.00 55.35 4 HIS A C 6
ATOM 9333 O O . HIS A 1 4 ? -21.938 -30.847 -7.696 1.00 72.52 4 HIS A O 6
ATOM 9348 N N . HIS A 1 5 ? -22.452 -28.861 -8.687 1.00 40.23 5 HIS A N 6
ATOM 9349 C CA . HIS A 1 5 ? -22.221 -28.027 -7.485 1.00 33.04 5 HIS A CA 6
ATOM 9350 C C . HIS A 1 5 ? -23.287 -28.324 -6.390 1.00 45.43 5 HIS A C 6
ATOM 9351 O O . HIS A 1 5 ? -24.475 -28.485 -6.691 1.00 1.31 5 HIS A O 6
ATOM 9366 N N . HIS A 1 6 ? -22.849 -28.385 -5.121 1.00 62.40 6 HIS A N 6
ATOM 9367 C CA . HIS A 1 6 ? -23.690 -28.860 -3.991 1.00 41.21 6 HIS A CA 6
ATOM 9368 C C . HIS A 1 6 ? -24.439 -27.675 -3.315 1.00 61.02 6 HIS A C 6
ATOM 9369 O O . HIS A 1 6 ? -24.134 -27.288 -2.176 1.00 65.13 6 HIS A O 6
ATOM 9384 N N . HIS A 1 7 ? -25.416 -27.100 -4.046 1.00 22.41 7 HIS A N 6
ATOM 9385 C CA . HIS A 1 7 ? -26.163 -25.896 -3.607 1.00 43.24 7 HIS A CA 6
ATOM 9386 C C . HIS A 1 7 ? -27.323 -26.265 -2.643 1.00 23.11 7 HIS A C 6
ATOM 9387 O O . HIS A 1 7 ? -28.485 -26.411 -3.047 1.00 61.45 7 HIS A O 6
ATOM 9402 N N . HIS A 1 8 ? -26.967 -26.474 -1.363 1.00 61.31 8 HIS A N 6
ATOM 9403 C CA . HIS A 1 8 ? -27.936 -26.698 -0.263 1.00 52.32 8 HIS A CA 6
ATOM 9404 C C . HIS A 1 8 ? -27.503 -25.872 0.973 1.00 14.15 8 HIS A C 6
ATOM 9405 O O . HIS A 1 8 ? -26.398 -26.057 1.500 1.00 31.20 8 HIS A O 6
ATOM 9420 N N . SER A 1 9 ? -28.402 -24.983 1.435 1.00 72.42 9 SER A N 6
ATOM 9421 C CA . SER A 1 9 ? -28.101 -23.950 2.461 1.00 63.43 9 SER A CA 6
ATOM 9422 C C . SER A 1 9 ? -27.748 -24.531 3.853 1.00 63.33 9 SER A C 6
ATOM 9423 O O . SER A 1 9 ? -27.069 -23.862 4.639 1.00 74.40 9 SER A O 6
ATOM 9431 N N . HIS A 1 10 ? -28.205 -25.766 4.156 1.00 22.35 10 HIS A N 6
ATOM 9432 C CA . HIS A 1 10 ? -27.966 -26.398 5.481 1.00 14.41 10 HIS A CA 6
ATOM 9433 C C . HIS A 1 10 ? -26.477 -26.805 5.682 1.00 74.43 10 HIS A C 6
ATOM 9434 O O . HIS A 1 10 ? -25.984 -26.838 6.814 1.00 63.11 10 HIS A O 6
ATOM 9449 N N . MET A 1 11 ? -25.771 -27.110 4.572 1.00 32.44 11 MET A N 6
ATOM 9450 C CA . MET A 1 11 ? -24.352 -27.543 4.615 1.00 4.21 11 MET A CA 6
ATOM 9451 C C . MET A 1 11 ? -23.424 -26.318 4.801 1.00 61.23 11 MET A C 6
ATOM 9452 O O . MET A 1 11 ? -23.433 -25.398 3.977 1.00 31.51 11 MET A O 6
ATOM 9466 N N . ILE A 1 12 ? -22.628 -26.324 5.891 1.00 14.54 12 ILE A N 6
ATOM 9467 C CA . ILE A 1 12 ? -21.752 -25.188 6.268 1.00 14.53 12 ILE A CA 6
ATOM 9468 C C . ILE A 1 12 ? -20.428 -25.206 5.454 1.00 60.41 12 ILE A C 6
ATOM 9469 O O . ILE A 1 12 ? -19.545 -26.045 5.682 1.00 72.45 12 ILE A O 6
ATOM 9485 N N . LYS A 1 13 ? -20.317 -24.270 4.499 1.00 15.11 13 LYS A N 6
ATOM 9486 C CA . LYS A 1 13 ? -19.129 -24.100 3.629 1.00 0.55 13 LYS A CA 6
ATOM 9487 C C . LYS A 1 13 ? -18.675 -22.615 3.630 1.00 23.22 13 LYS A C 6
ATOM 9488 O O . LYS A 1 13 ? -19.127 -21.795 2.824 1.00 12.53 13 LYS A O 6
ATOM 9507 N N . ARG A 1 14 ? -17.806 -22.278 4.594 1.00 23.20 14 ARG A N 6
ATOM 9508 C CA . ARG A 1 14 ? -17.348 -20.889 4.834 1.00 75.35 14 ARG A CA 6
ATOM 9509 C C . ARG A 1 14 ? -16.414 -20.377 3.707 1.00 35.21 14 ARG A C 6
ATOM 9510 O O . ARG A 1 14 ? -16.573 -19.245 3.227 1.00 44.55 14 ARG A O 6
ATOM 9531 N N . THR A 1 15 ? -15.432 -21.214 3.303 1.00 13.11 15 THR A N 6
ATOM 9532 C CA . THR A 1 15 ? -14.431 -20.840 2.276 1.00 21.23 15 THR A CA 6
ATOM 9533 C C . THR A 1 15 ? -15.074 -20.786 0.864 1.00 62.12 15 THR A C 6
ATOM 9534 O O . THR A 1 15 ? -15.091 -21.777 0.122 1.00 33.21 15 THR A O 6
ATOM 9545 N N . ASN A 1 16 ? -15.673 -19.627 0.545 1.00 34.21 16 ASN A N 6
ATOM 9546 C CA . ASN A 1 16 ? -16.198 -19.301 -0.797 1.00 2.53 16 ASN A CA 6
ATOM 9547 C C . ASN A 1 16 ? -15.456 -18.048 -1.331 1.00 72.34 16 ASN A C 6
ATOM 9548 O O . ASN A 1 16 ? -16.061 -17.132 -1.903 1.00 64.31 16 ASN A O 6
ATOM 9559 N N . GLU A 1 17 ? -14.123 -18.055 -1.146 1.00 25.40 17 GLU A N 6
ATOM 9560 C CA . GLU A 1 17 ? -13.221 -16.933 -1.496 1.00 24.00 17 GLU A CA 6
ATOM 9561 C C . GLU A 1 17 ? -12.565 -17.142 -2.894 1.00 15.23 17 GLU A C 6
ATOM 9562 O O . GLU A 1 17 ? -11.740 -18.053 -3.057 1.00 50.22 17 GLU A O 6
ATOM 9574 N N . PRO A 1 18 ? -12.945 -16.338 -3.935 1.00 34.30 18 PRO A N 6
ATOM 9575 C CA . PRO A 1 18 ? -12.093 -16.134 -5.129 1.00 73.22 18 PRO A CA 6
ATOM 9576 C C . PRO A 1 18 ? -10.912 -15.184 -4.816 1.00 52.41 18 PRO A C 6
ATOM 9577 O O . PRO A 1 18 ? -10.926 -14.453 -3.814 1.00 53.10 18 PRO A O 6
ATOM 9588 N N . LEU A 1 19 ? -9.905 -15.185 -5.697 1.00 20.41 19 LEU A N 6
ATOM 9589 C CA . LEU A 1 19 ? -8.729 -14.296 -5.584 1.00 42.12 19 LEU A CA 6
ATOM 9590 C C . LEU A 1 19 ? -9.168 -12.806 -5.742 1.00 71.04 19 LEU A C 6
ATOM 9591 O O . LEU A 1 19 ? -8.553 -11.895 -5.184 1.00 55.23 19 LEU A O 6
ATOM 9607 N N . ASP A 1 20 ? -10.267 -12.594 -6.489 1.00 13.42 20 ASP A N 6
ATOM 9608 C CA . ASP A 1 20 ? -10.916 -11.272 -6.637 1.00 40.31 20 ASP A CA 6
ATOM 9609 C C . ASP A 1 20 ? -11.468 -10.714 -5.296 1.00 23.50 20 ASP A C 6
ATOM 9610 O O . ASP A 1 20 ? -11.524 -9.500 -5.126 1.00 53.14 20 ASP A O 6
ATOM 9619 N N . LYS A 1 21 ? -11.884 -11.597 -4.356 1.00 41.21 21 LYS A N 6
ATOM 9620 C CA . LYS A 1 21 ? -12.297 -11.168 -2.990 1.00 13.51 21 LYS A CA 6
ATOM 9621 C C . LYS A 1 21 ? -11.091 -10.721 -2.138 1.00 13.32 21 LYS A C 6
ATOM 9622 O O . LYS A 1 21 ? -11.258 -9.902 -1.233 1.00 35.04 21 LYS A O 6
ATOM 9641 N N . LYS A 1 22 ? -9.889 -11.268 -2.417 1.00 72.41 22 LYS A N 6
ATOM 9642 C CA . LYS A 1 22 ? -8.639 -10.772 -1.796 1.00 54.30 22 LYS A CA 6
ATOM 9643 C C . LYS A 1 22 ? -8.314 -9.360 -2.325 1.00 64.41 22 LYS A C 6
ATOM 9644 O O . LYS A 1 22 ? -8.074 -8.443 -1.549 1.00 13.21 22 LYS A O 6
ATOM 9663 N N . ARG A 1 23 ? -8.321 -9.213 -3.666 1.00 11.40 23 ARG A N 6
ATOM 9664 C CA . ARG A 1 23 ? -8.085 -7.919 -4.352 1.00 15.41 23 ARG A CA 6
ATOM 9665 C C . ARG A 1 23 ? -9.089 -6.828 -3.880 1.00 23.13 23 ARG A C 6
ATOM 9666 O O . ARG A 1 23 ? -8.704 -5.686 -3.617 1.00 72.23 23 ARG A O 6
ATOM 9687 N N . ALA A 1 24 ? -10.370 -7.223 -3.742 1.00 62.21 24 ALA A N 6
ATOM 9688 C CA . ALA A 1 24 ? -11.448 -6.348 -3.211 1.00 11.51 24 ALA A CA 6
ATOM 9689 C C . ALA A 1 24 ? -11.210 -5.983 -1.722 1.00 40.25 24 ALA A C 6
ATOM 9690 O O . ALA A 1 24 ? -11.473 -4.851 -1.306 1.00 65.20 24 ALA A O 6
ATOM 9697 N N . ARG A 1 25 ? -10.725 -6.969 -0.935 1.00 13.05 25 ARG A N 6
ATOM 9698 C CA . ARG A 1 25 ? -10.338 -6.781 0.491 1.00 54.21 25 ARG A CA 6
ATOM 9699 C C . ARG A 1 25 ? -9.205 -5.742 0.636 1.00 32.22 25 ARG A C 6
ATOM 9700 O O . ARG A 1 25 ? -9.226 -4.917 1.545 1.00 23.33 25 ARG A O 6
ATOM 9721 N N . LEU A 1 26 ? -8.217 -5.799 -0.270 1.00 51.21 26 LEU A N 6
ATOM 9722 C CA . LEU A 1 26 ? -7.018 -4.939 -0.208 1.00 0.14 26 LEU A CA 6
ATOM 9723 C C . LEU A 1 26 ? -7.343 -3.469 -0.553 1.00 35.22 26 LEU A C 6
ATOM 9724 O O . LEU A 1 26 ? -6.876 -2.545 0.126 1.00 33.43 26 LEU A O 6
ATOM 9740 N N . ILE A 1 27 ? -8.146 -3.269 -1.614 1.00 43.12 27 ILE A N 6
ATOM 9741 C CA . ILE A 1 27 ? -8.701 -1.940 -1.968 1.00 23.51 27 ILE A CA 6
ATOM 9742 C C . ILE A 1 27 ? -9.636 -1.405 -0.830 1.00 42.23 27 ILE A C 6
ATOM 9743 O O . ILE A 1 27 ? -9.736 -0.205 -0.613 1.00 45.21 27 ILE A O 6
ATOM 9759 N N . TYR A 1 28 ? -10.281 -2.324 -0.090 1.00 53.33 28 TYR A N 6
ATOM 9760 C CA . TYR A 1 28 ? -11.127 -1.992 1.091 1.00 11.33 28 TYR A CA 6
ATOM 9761 C C . TYR A 1 28 ? -10.277 -1.571 2.333 1.00 44.20 28 TYR A C 6
ATOM 9762 O O . TYR A 1 28 ? -10.639 -0.638 3.056 1.00 72.33 28 TYR A O 6
ATOM 9780 N N . GLN A 1 29 ? -9.145 -2.261 2.561 1.00 64.40 29 GLN A N 6
ATOM 9781 C CA . GLN A 1 29 ? -8.237 -1.985 3.713 1.00 21.15 29 GLN A CA 6
ATOM 9782 C C . GLN A 1 29 ? -7.377 -0.714 3.477 1.00 63.45 29 GLN A C 6
ATOM 9783 O O . GLN A 1 29 ? -6.759 -0.188 4.409 1.00 35.35 29 GLN A O 6
ATOM 9797 N N . SER A 1 30 ? -7.334 -0.247 2.220 1.00 32.21 30 SER A N 6
ATOM 9798 C CA . SER A 1 30 ? -6.726 1.054 1.852 1.00 54.24 30 SER A CA 6
ATOM 9799 C C . SER A 1 30 ? -7.751 2.206 1.984 1.00 1.31 30 SER A C 6
ATOM 9800 O O . SER A 1 30 ? -7.370 3.377 2.018 1.00 25.42 30 SER A O 6
ATOM 9808 N N . ARG A 1 31 ? -9.055 1.855 2.028 1.00 74.01 31 ARG A N 6
ATOM 9809 C CA . ARG A 1 31 ? -10.145 2.809 2.343 1.00 44.11 31 ARG A CA 6
ATOM 9810 C C . ARG A 1 31 ? -10.342 2.952 3.871 1.00 22.02 31 ARG A C 6
ATOM 9811 O O . ARG A 1 31 ? -10.920 3.936 4.332 1.00 34.41 31 ARG A O 6
ATOM 9832 N N . LYS A 1 32 ? -9.875 1.953 4.655 1.00 35.03 32 LYS A N 6
ATOM 9833 C CA . LYS A 1 32 ? -9.829 2.049 6.136 1.00 72.24 32 LYS A CA 6
ATOM 9834 C C . LYS A 1 32 ? -8.414 2.492 6.555 1.00 0.45 32 LYS A C 6
ATOM 9835 O O . LYS A 1 32 ? -7.464 1.716 6.456 1.00 12.33 32 LYS A O 6
ATOM 9854 N N . ARG A 1 33 ? -8.308 3.723 7.080 1.00 33.45 33 ARG A N 6
ATOM 9855 C CA . ARG A 1 33 ? -7.010 4.389 7.366 1.00 22.24 33 ARG A CA 6
ATOM 9856 C C . ARG A 1 33 ? -7.132 5.305 8.608 1.00 1.03 33 ARG A C 6
ATOM 9857 O O . ARG A 1 33 ? -8.226 5.775 8.946 1.00 74.44 33 ARG A O 6
ATOM 9878 N N . GLY A 1 34 ? -5.988 5.560 9.261 1.00 23.52 34 GLY A N 6
ATOM 9879 C CA . GLY A 1 34 ? -5.879 6.538 10.353 1.00 23.11 34 GLY A CA 6
ATOM 9880 C C . GLY A 1 34 ? -5.821 8.002 9.874 1.00 71.02 34 GLY A C 6
ATOM 9881 O O . GLY A 1 34 ? -6.338 8.897 10.553 1.00 23.54 34 GLY A O 6
ATOM 9885 N N . ILE A 1 35 ? -5.163 8.258 8.710 1.00 33.14 35 ILE A N 6
ATOM 9886 C CA . ILE A 1 35 ? -5.112 9.617 8.087 1.00 65.22 35 ILE A CA 6
ATOM 9887 C C . ILE A 1 35 ? -5.541 9.582 6.599 1.00 70.02 35 ILE A C 6
ATOM 9888 O O . ILE A 1 35 ? -5.405 8.554 5.915 1.00 44.31 35 ILE A O 6
ATOM 9904 N N . LEU A 1 36 ? -6.031 10.741 6.108 1.00 45.31 36 LEU A N 6
ATOM 9905 C CA . LEU A 1 36 ? -6.537 10.903 4.727 1.00 65.31 36 LEU A CA 6
ATOM 9906 C C . LEU A 1 36 ? -5.403 10.927 3.671 1.00 73.31 36 LEU A C 6
ATOM 9907 O O . LEU A 1 36 ? -5.620 10.526 2.533 1.00 43.01 36 LEU A O 6
ATOM 9923 N N . GLU A 1 37 ? -4.197 11.389 4.046 1.00 44.21 37 GLU A N 6
ATOM 9924 C CA . GLU A 1 37 ? -3.034 11.424 3.110 1.00 63.02 37 GLU A CA 6
ATOM 9925 C C . GLU A 1 37 ? -2.546 10.004 2.734 1.00 75.33 37 GLU A C 6
ATOM 9926 O O . GLU A 1 37 ? -2.148 9.765 1.587 1.00 22.55 37 GLU A O 6
ATOM 9938 N N . THR A 1 38 ? -2.559 9.081 3.711 1.00 44.53 38 THR A N 6
ATOM 9939 C CA . THR A 1 38 ? -2.264 7.647 3.469 1.00 15.23 38 THR A CA 6
ATOM 9940 C C . THR A 1 38 ? -3.438 6.951 2.739 1.00 24.21 38 THR A C 6
ATOM 9941 O O . THR A 1 38 ? -3.235 5.969 2.034 1.00 3.20 38 THR A O 6
ATOM 9952 N N . ASP A 1 39 ? -4.672 7.448 2.945 1.00 60.14 39 ASP A N 6
ATOM 9953 C CA . ASP A 1 39 ? -5.860 6.996 2.176 1.00 62.53 39 ASP A CA 6
ATOM 9954 C C . ASP A 1 39 ? -5.742 7.359 0.667 1.00 22.03 39 ASP A C 6
ATOM 9955 O O . ASP A 1 39 ? -5.974 6.525 -0.197 1.00 64.13 39 ASP A O 6
ATOM 9964 N N . LEU A 1 40 ? -5.387 8.617 0.363 1.00 3.33 40 LEU A N 6
ATOM 9965 C CA . LEU A 1 40 ? -5.197 9.095 -1.033 1.00 23.14 40 LEU A CA 6
ATOM 9966 C C . LEU A 1 40 ? -3.971 8.411 -1.696 1.00 51.11 40 LEU A C 6
ATOM 9967 O O . LEU A 1 40 ? -3.926 8.220 -2.920 1.00 71.24 40 LEU A O 6
ATOM 9983 N N . LEU A 1 41 ? -2.997 8.031 -0.853 1.00 13.41 41 LEU A N 6
ATOM 9984 C CA . LEU A 1 41 ? -1.799 7.277 -1.270 1.00 4.11 41 LEU A CA 6
ATOM 9985 C C . LEU A 1 41 ? -2.146 5.794 -1.595 1.00 51.32 41 LEU A C 6
ATOM 9986 O O . LEU A 1 41 ? -1.912 5.325 -2.699 1.00 53.22 41 LEU A O 6
ATOM 10002 N N . LEU A 1 42 ? -2.720 5.075 -0.623 1.00 15.45 42 LEU A N 6
ATOM 10003 C CA . LEU A 1 42 ? -3.006 3.627 -0.745 1.00 72.33 42 LEU A CA 6
ATOM 10004 C C . LEU A 1 42 ? -4.241 3.311 -1.621 1.00 52.35 42 LEU A C 6
ATOM 10005 O O . LEU A 1 42 ? -4.166 2.433 -2.461 1.00 61.23 42 LEU A O 6
ATOM 10021 N N . SER A 1 43 ? -5.368 4.016 -1.417 1.00 62.12 43 SER A N 6
ATOM 10022 C CA . SER A 1 43 ? -6.628 3.760 -2.192 1.00 14.54 43 SER A CA 6
ATOM 10023 C C . SER A 1 43 ? -6.481 4.183 -3.680 1.00 31.33 43 SER A C 6
ATOM 10024 O O . SER A 1 43 ? -7.087 3.572 -4.572 1.00 15.43 43 SER A O 6
ATOM 10032 N N . GLY A 1 44 ? -5.657 5.218 -3.937 1.00 13.03 44 GLY A N 6
ATOM 10033 C CA . GLY A 1 44 ? -5.256 5.582 -5.311 1.00 62.33 44 GLY A CA 6
ATOM 10034 C C . GLY A 1 44 ? -4.349 4.518 -5.958 1.00 21.11 44 GLY A C 6
ATOM 10035 O O . GLY A 1 44 ? -4.550 4.114 -7.107 1.00 61.34 44 GLY A O 6
ATOM 10039 N N . PHE A 1 45 ? -3.355 4.059 -5.169 1.00 25.33 45 PHE A N 6
ATOM 10040 C CA . PHE A 1 45 ? -2.453 2.931 -5.521 1.00 20.54 45 PHE A CA 6
ATOM 10041 C C . PHE A 1 45 ? -3.265 1.629 -5.762 1.00 70.53 45 PHE A C 6
ATOM 10042 O O . PHE A 1 45 ? -2.908 0.798 -6.591 1.00 72.32 45 PHE A O 6
ATOM 10059 N N . ALA A 1 46 ? -4.361 1.478 -5.012 1.00 0.13 46 ALA A N 6
ATOM 10060 C CA . ALA A 1 46 ? -5.221 0.289 -5.057 1.00 34.24 46 ALA A CA 6
ATOM 10061 C C . ALA A 1 46 ? -6.085 0.237 -6.333 1.00 21.12 46 ALA A C 6
ATOM 10062 O O . ALA A 1 46 ? -6.293 -0.836 -6.912 1.00 74.03 46 ALA A O 6
ATOM 10069 N N . ALA A 1 47 ? -6.590 1.402 -6.758 1.00 35.21 47 ALA A N 6
ATOM 10070 C CA . ALA A 1 47 ? -7.389 1.522 -7.995 1.00 21.14 47 ALA A CA 6
ATOM 10071 C C . ALA A 1 47 ? -6.519 1.365 -9.270 1.00 73.35 47 ALA A C 6
ATOM 10072 O O . ALA A 1 47 ? -6.980 0.836 -10.292 1.00 34.12 47 ALA A O 6
ATOM 10079 N N . LYS A 1 48 ? -5.259 1.820 -9.184 1.00 63.01 48 LYS A N 6
ATOM 10080 C CA . LYS A 1 48 ? -4.327 1.840 -10.331 1.00 54.13 48 LYS A CA 6
ATOM 10081 C C . LYS A 1 48 ? -3.520 0.515 -10.457 1.00 73.42 48 LYS A C 6
ATOM 10082 O O . LYS A 1 48 ? -3.592 -0.173 -11.478 1.00 71.42 48 LYS A O 6
ATOM 10101 N N . TYR A 1 49 ? -2.794 0.141 -9.389 1.00 45.14 49 TYR A N 6
ATOM 10102 C CA . TYR A 1 49 ? -1.797 -0.966 -9.425 1.00 34.04 49 TYR A CA 6
ATOM 10103 C C . TYR A 1 49 ? -2.437 -2.375 -9.298 1.00 75.50 49 TYR A C 6
ATOM 10104 O O . TYR A 1 49 ? -2.027 -3.293 -10.020 1.00 71.13 49 TYR A O 6
ATOM 10122 N N . LEU A 1 50 ? -3.442 -2.548 -8.396 1.00 14.04 50 LEU A N 6
ATOM 10123 C CA . LEU A 1 50 ? -4.128 -3.876 -8.196 1.00 21.33 50 LEU A CA 6
ATOM 10124 C C . LEU A 1 50 ? -4.823 -4.397 -9.476 1.00 22.42 50 LEU A C 6
ATOM 10125 O O . LEU A 1 50 ? -5.081 -5.600 -9.606 1.00 74.23 50 LEU A O 6
ATOM 10141 N N . LYS A 1 51 ? -5.109 -3.484 -10.402 1.00 21.03 51 LYS A N 6
ATOM 10142 C CA . LYS A 1 51 ? -5.703 -3.798 -11.717 1.00 2.13 51 LYS A CA 6
ATOM 10143 C C . LYS A 1 51 ? -4.780 -4.713 -12.585 1.00 54.21 51 LYS A C 6
ATOM 10144 O O . LYS A 1 51 ? -5.261 -5.455 -13.442 1.00 64.35 51 LYS A O 6
ATOM 10163 N N . LYS A 1 52 ? -3.451 -4.640 -12.342 1.00 72.05 52 LYS A N 6
ATOM 10164 C CA . LYS A 1 52 ? -2.429 -5.478 -13.035 1.00 32.21 52 LYS A CA 6
ATOM 10165 C C . LYS A 1 52 ? -1.710 -6.462 -12.063 1.00 34.34 52 LYS A C 6
ATOM 10166 O O . LYS A 1 52 ? -1.009 -7.383 -12.506 1.00 64.45 52 LYS A O 6
ATOM 10185 N N . MET A 1 53 ? -1.877 -6.237 -10.750 1.00 24.51 53 MET A N 6
ATOM 10186 C CA . MET A 1 53 ? -1.077 -6.874 -9.689 1.00 45.14 53 MET A CA 6
ATOM 10187 C C . MET A 1 53 ? -1.383 -8.391 -9.494 1.00 45.30 53 MET A C 6
ATOM 10188 O O . MET A 1 53 ? -2.548 -8.792 -9.370 1.00 3.42 53 MET A O 6
ATOM 10202 N N . ASN A 1 54 ? -0.308 -9.210 -9.457 1.00 62.10 54 ASN A N 6
ATOM 10203 C CA . ASN A 1 54 ? -0.389 -10.680 -9.226 1.00 14.31 54 ASN A CA 6
ATOM 10204 C C . ASN A 1 54 ? -0.474 -11.024 -7.716 1.00 12.02 54 ASN A C 6
ATOM 10205 O O . ASN A 1 54 ? -0.185 -10.176 -6.872 1.00 61.52 54 ASN A O 6
ATOM 10216 N N . GLU A 1 55 ? -0.822 -12.298 -7.405 1.00 42.03 55 GLU A N 6
ATOM 10217 C CA . GLU A 1 55 ? -1.034 -12.808 -6.016 1.00 25.41 55 GLU A CA 6
ATOM 10218 C C . GLU A 1 55 ? 0.167 -12.511 -5.081 1.00 24.22 55 GLU A C 6
ATOM 10219 O O . GLU A 1 55 ? -0.014 -12.089 -3.932 1.00 32.42 55 GLU A O 6
ATOM 10231 N N . GLU A 1 56 ? 1.380 -12.748 -5.609 1.00 41.54 56 GLU A N 6
ATOM 10232 C CA . GLU A 1 56 ? 2.668 -12.515 -4.901 1.00 30.44 56 GLU A CA 6
ATOM 10233 C C . GLU A 1 56 ? 2.864 -11.027 -4.482 1.00 13.54 56 GLU A C 6
ATOM 10234 O O . GLU A 1 56 ? 3.375 -10.732 -3.397 1.00 41.31 56 GLU A O 6
ATOM 10246 N N . GLU A 1 57 ? 2.470 -10.109 -5.370 1.00 40.52 57 GLU A N 6
ATOM 10247 C CA . GLU A 1 57 ? 2.530 -8.649 -5.129 1.00 12.21 57 GLU A CA 6
ATOM 10248 C C . GLU A 1 57 ? 1.350 -8.175 -4.226 1.00 42.42 57 GLU A C 6
ATOM 10249 O O . GLU A 1 57 ? 1.486 -7.213 -3.465 1.00 71.35 57 GLU A O 6
ATOM 10261 N N . LEU A 1 58 ? 0.190 -8.866 -4.343 1.00 63.33 58 LEU A N 6
ATOM 10262 C CA . LEU A 1 58 ? -1.041 -8.586 -3.553 1.00 53.11 58 LEU A CA 6
ATOM 10263 C C . LEU A 1 58 ? -0.832 -8.862 -2.042 1.00 22.00 58 LEU A C 6
ATOM 10264 O O . LEU A 1 58 ? -1.244 -8.064 -1.199 1.00 11.42 58 LEU A O 6
ATOM 10280 N N . GLU A 1 59 ? -0.201 -10.007 -1.712 1.00 64.32 59 GLU A N 6
ATOM 10281 C CA . GLU A 1 59 ? 0.085 -10.384 -0.302 1.00 3.54 59 GLU A CA 6
ATOM 10282 C C . GLU A 1 59 ? 1.126 -9.438 0.338 1.00 62.21 59 GLU A C 6
ATOM 10283 O O . GLU A 1 59 ? 1.106 -9.200 1.552 1.00 52.31 59 GLU A O 6
ATOM 10295 N N . GLU A 1 60 ? 2.019 -8.889 -0.505 1.00 70.00 60 GLU A N 6
ATOM 10296 C CA . GLU A 1 60 ? 2.960 -7.831 -0.100 1.00 71.32 60 GLU A CA 6
ATOM 10297 C C . GLU A 1 60 ? 2.201 -6.523 0.213 1.00 10.21 60 GLU A C 6
ATOM 10298 O O . GLU A 1 60 ? 2.485 -5.841 1.204 1.00 4.21 60 GLU A O 6
ATOM 10310 N N . TYR A 1 61 ? 1.219 -6.187 -0.659 1.00 75.12 61 TYR A N 6
ATOM 10311 C CA . TYR A 1 61 ? 0.351 -5.003 -0.486 1.00 72.10 61 TYR A CA 6
ATOM 10312 C C . TYR A 1 61 ? -0.493 -5.100 0.803 1.00 11.21 61 TYR A C 6
ATOM 10313 O O . TYR A 1 61 ? -0.702 -4.095 1.486 1.00 45.12 61 TYR A O 6
ATOM 10331 N N . ASP A 1 62 ? -0.947 -6.325 1.132 1.00 13.15 62 ASP A N 6
ATOM 10332 C CA . ASP A 1 62 ? -1.663 -6.606 2.396 1.00 53.32 62 ASP A CA 6
ATOM 10333 C C . ASP A 1 62 ? -0.805 -6.198 3.613 1.00 23.42 62 ASP A C 6
ATOM 10334 O O . ASP A 1 62 ? -1.279 -5.498 4.512 1.00 75.13 62 ASP A O 6
ATOM 10343 N N . SER A 1 63 ? 0.471 -6.616 3.590 1.00 74.33 63 SER A N 6
ATOM 10344 C CA . SER A 1 63 ? 1.462 -6.284 4.639 1.00 61.53 63 SER A CA 6
ATOM 10345 C C . SER A 1 63 ? 1.568 -4.757 4.869 1.00 23.23 63 SER A C 6
ATOM 10346 O O . SER A 1 63 ? 1.627 -4.304 6.013 1.00 13.14 63 SER A O 6
ATOM 10354 N N . LEU A 1 64 ? 1.528 -3.983 3.763 1.00 40.00 64 LEU A N 6
ATOM 10355 C CA . LEU A 1 64 ? 1.589 -2.501 3.785 1.00 24.04 64 LEU A CA 6
ATOM 10356 C C . LEU A 1 64 ? 0.329 -1.881 4.445 1.00 50.14 64 LEU A C 6
ATOM 10357 O O . LEU A 1 64 ? 0.406 -0.856 5.123 1.00 62.30 64 LEU A O 6
ATOM 10373 N N . LEU A 1 65 ? -0.822 -2.533 4.244 1.00 13.23 65 LEU A N 6
ATOM 10374 C CA . LEU A 1 65 ? -2.110 -2.137 4.864 1.00 44.10 65 LEU A CA 6
ATOM 10375 C C . LEU A 1 65 ? -2.123 -2.415 6.389 1.00 54.25 65 LEU A C 6
ATOM 10376 O O . LEU A 1 65 ? -2.828 -1.739 7.142 1.00 61.42 65 LEU A O 6
ATOM 10392 N N . ASN A 1 66 ? -1.339 -3.421 6.830 1.00 34.02 66 ASN A N 6
ATOM 10393 C CA . ASN A 1 66 ? -1.175 -3.751 8.270 1.00 13.25 66 ASN A CA 6
ATOM 10394 C C . ASN A 1 66 ? -0.087 -2.869 8.951 1.00 14.11 66 ASN A C 6
ATOM 10395 O O . ASN A 1 66 ? 0.123 -2.976 10.170 1.00 11.44 66 ASN A O 6
ATOM 10406 N N . GLU A 1 67 ? 0.596 -2.004 8.169 1.00 14.03 67 GLU A N 6
ATOM 10407 C CA . GLU A 1 67 ? 1.557 -1.013 8.711 1.00 53.41 67 GLU A CA 6
ATOM 10408 C C . GLU A 1 67 ? 0.817 0.265 9.178 1.00 13.12 67 GLU A C 6
ATOM 10409 O O . GLU A 1 67 ? -0.350 0.500 8.820 1.00 21.11 67 GLU A O 6
ATOM 10421 N N . LEU A 1 68 ? 1.514 1.093 9.973 1.00 33.41 68 LEU A N 6
ATOM 10422 C CA . LEU A 1 68 ? 0.946 2.342 10.533 1.00 51.25 68 LEU A CA 6
ATOM 10423 C C . LEU A 1 68 ? 0.989 3.474 9.486 1.00 61.34 68 LEU A C 6
ATOM 10424 O O . LEU A 1 68 ? 2.009 3.683 8.838 1.00 71.35 68 LEU A O 6
ATOM 10440 N N . ASP A 1 69 ? -0.142 4.172 9.360 1.00 0.54 69 ASP A N 6
ATOM 10441 C CA . ASP A 1 69 ? -0.408 5.199 8.311 1.00 24.45 69 ASP A CA 6
ATOM 10442 C C . ASP A 1 69 ? 0.726 6.221 8.095 1.00 71.42 69 ASP A C 6
ATOM 10443 O O . ASP A 1 69 ? 1.248 6.332 6.979 1.00 23.02 69 ASP A O 6
ATOM 10452 N N . TRP A 1 70 ? 1.101 6.965 9.157 1.00 43.30 70 TRP A N 6
ATOM 10453 C CA . TRP A 1 70 ? 2.187 7.967 9.071 1.00 74.33 70 TRP A CA 6
ATOM 10454 C C . TRP A 1 70 ? 3.527 7.318 8.657 1.00 72.33 70 TRP A C 6
ATOM 10455 O O . TRP A 1 70 ? 4.270 7.913 7.895 1.00 43.15 70 TRP A O 6
ATOM 10476 N N . ASP A 1 71 ? 3.782 6.077 9.112 1.00 41.11 71 ASP A N 6
ATOM 10477 C CA . ASP A 1 71 ? 5.026 5.337 8.794 1.00 44.53 71 ASP A CA 6
ATOM 10478 C C . ASP A 1 71 ? 5.086 4.981 7.291 1.00 74.41 71 ASP A C 6
ATOM 10479 O O . ASP A 1 71 ? 6.094 5.221 6.643 1.00 65.43 71 ASP A O 6
ATOM 10488 N N . ILE A 1 72 ? 3.966 4.440 6.757 1.00 72.43 72 ILE A N 6
ATOM 10489 C CA . ILE A 1 72 ? 3.762 4.187 5.298 1.00 44.23 72 ILE A CA 6
ATOM 10490 C C . ILE A 1 72 ? 4.080 5.463 4.477 1.00 3.21 72 ILE A C 6
ATOM 10491 O O . ILE A 1 72 ? 4.819 5.434 3.488 1.00 12.33 72 ILE A O 6
ATOM 10507 N N . TYR A 1 73 ? 3.520 6.579 4.964 1.00 50.32 73 TYR A N 6
ATOM 10508 C CA . TYR A 1 73 ? 3.634 7.908 4.343 1.00 71.44 73 TYR A CA 6
ATOM 10509 C C . TYR A 1 73 ? 5.085 8.457 4.411 1.00 71.24 73 TYR A C 6
ATOM 10510 O O . TYR A 1 73 ? 5.561 9.061 3.452 1.00 24.21 73 TYR A O 6
ATOM 10528 N N . TYR A 1 74 ? 5.782 8.221 5.542 1.00 73.12 74 TYR A N 6
ATOM 10529 C CA . TYR A 1 74 ? 7.178 8.685 5.749 1.00 53.22 74 TYR A CA 6
ATOM 10530 C C . TYR A 1 74 ? 8.170 7.892 4.878 1.00 34.43 74 TYR A C 6
ATOM 10531 O O . TYR A 1 74 ? 9.067 8.475 4.286 1.00 75.13 74 TYR A O 6
ATOM 10549 N N . TRP A 1 75 ? 7.985 6.562 4.794 1.00 71.02 75 TRP A N 6
ATOM 10550 C CA . TRP A 1 75 ? 8.797 5.692 3.908 1.00 73.34 75 TRP A CA 6
ATOM 10551 C C . TRP A 1 75 ? 8.571 6.070 2.422 1.00 73.53 75 TRP A C 6
ATOM 10552 O O . TRP A 1 75 ? 9.487 6.006 1.602 1.00 21.23 75 TRP A O 6
ATOM 10573 N N . ALA A 1 76 ? 7.326 6.477 2.112 1.00 44.42 76 ALA A N 6
ATOM 10574 C CA . ALA A 1 76 ? 6.930 6.965 0.776 1.00 25.44 76 ALA A CA 6
ATOM 10575 C C . ALA A 1 76 ? 7.525 8.366 0.446 1.00 22.02 76 ALA A C 6
ATOM 10576 O O . ALA A 1 76 ? 7.818 8.664 -0.717 1.00 60.44 76 ALA A O 6
ATOM 10583 N N . THR A 1 77 ? 7.701 9.215 1.481 1.00 65.33 77 THR A N 6
ATOM 10584 C CA . THR A 1 77 ? 8.282 10.585 1.338 1.00 20.30 77 THR A CA 6
ATOM 10585 C C . THR A 1 77 ? 9.768 10.643 1.788 1.00 73.35 77 THR A C 6
ATOM 10586 O O . THR A 1 77 ? 10.330 11.739 1.929 1.00 61.44 77 THR A O 6
ATOM 10597 N N . LYS A 1 78 ? 10.382 9.455 1.992 1.00 31.12 78 LYS A N 6
ATOM 10598 C CA . LYS A 1 78 ? 11.794 9.289 2.416 1.00 61.01 78 LYS A CA 6
ATOM 10599 C C . LYS A 1 78 ? 12.118 10.065 3.737 1.00 65.23 78 LYS A C 6
ATOM 10600 O O . LYS A 1 78 ? 12.797 11.099 3.725 1.00 25.12 78 LYS A O 6
ATOM 10619 N N . ASN A 1 79 ? 11.579 9.573 4.864 1.00 12.34 79 ASN A N 6
ATOM 10620 C CA . ASN A 1 79 ? 11.816 10.148 6.213 1.00 60.43 79 ASN A CA 6
ATOM 10621 C C . ASN A 1 79 ? 11.966 8.995 7.233 1.00 3.11 79 ASN A C 6
ATOM 10622 O O . ASN A 1 79 ? 10.980 8.379 7.648 1.00 45.05 79 ASN A O 6
ATOM 10633 N N . PHE A 1 80 ? 13.220 8.708 7.617 1.00 44.22 80 PHE A N 6
ATOM 10634 C CA . PHE A 1 80 ? 13.570 7.559 8.486 1.00 1.13 80 PHE A CA 6
ATOM 10635 C C . PHE A 1 80 ? 14.136 8.024 9.852 1.00 2.34 80 PHE A C 6
ATOM 10636 O O . PHE A 1 80 ? 14.551 7.205 10.679 1.00 21.03 80 PHE A O 6
ATOM 10653 N N . LYS A 1 81 ? 14.119 9.352 10.075 1.00 20.15 81 LYS A N 6
ATOM 10654 C CA . LYS A 1 81 ? 14.488 9.979 11.360 1.00 22.24 81 LYS A CA 6
ATOM 10655 C C . LYS A 1 81 ? 13.377 9.756 12.421 1.00 10.52 81 LYS A C 6
ATOM 10656 O O . LYS A 1 81 ? 13.662 9.522 13.600 1.00 3.21 81 LYS A O 6
ATOM 10675 N N . THR A 1 82 ? 12.103 9.864 11.980 1.00 52.12 82 THR A N 6
ATOM 10676 C CA . THR A 1 82 ? 10.912 9.644 12.847 1.00 21.15 82 THR A CA 6
ATOM 10677 C C . THR A 1 82 ? 10.339 8.208 12.694 1.00 61.45 82 THR A C 6
ATOM 10678 O O . THR A 1 82 ? 9.819 7.632 13.658 1.00 72.32 82 THR A O 6
ATOM 10689 N N . SER A 1 83 ? 10.434 7.641 11.474 1.00 73.23 83 SER A N 6
ATOM 10690 C CA . SER A 1 83 ? 9.972 6.257 11.178 1.00 52.44 83 SER A CA 6
ATOM 10691 C C . SER A 1 83 ? 11.024 5.498 10.336 1.00 52.11 83 SER A C 6
ATOM 10692 O O . SER A 1 83 ? 11.018 5.606 9.107 1.00 52.14 83 SER A O 6
ATOM 10700 N N . PRO A 1 84 ? 11.967 4.730 10.988 1.00 51.25 84 PRO A N 6
ATOM 10701 C CA . PRO A 1 84 ? 13.020 3.947 10.271 1.00 44.52 84 PRO A CA 6
ATOM 10702 C C . PRO A 1 84 ? 12.434 2.831 9.364 1.00 3.22 84 PRO A C 6
ATOM 10703 O O . PRO A 1 84 ? 11.332 2.321 9.614 1.00 4.33 84 PRO A O 6
ATOM 10714 N N . LEU A 1 85 ? 13.191 2.457 8.320 1.00 63.13 85 LEU A N 6
ATOM 10715 C CA . LEU A 1 85 ? 12.742 1.484 7.305 1.00 22.42 85 LEU A CA 6
ATOM 10716 C C . LEU A 1 85 ? 13.120 0.026 7.698 1.00 52.02 85 LEU A C 6
ATOM 10717 O O . LEU A 1 85 ? 14.302 -0.258 7.928 1.00 42.34 85 LEU A O 6
ATOM 10733 N N . PRO A 1 86 ? 12.124 -0.916 7.791 1.00 75.20 86 PRO A N 6
ATOM 10734 C CA . PRO A 1 86 ? 12.404 -2.368 7.967 1.00 64.54 86 PRO A CA 6
ATOM 10735 C C . PRO A 1 86 ? 13.019 -3.018 6.694 1.00 12.34 86 PRO A C 6
ATOM 10736 O O . PRO A 1 86 ? 12.776 -2.554 5.573 1.00 53.42 86 PRO A O 6
ATOM 10747 N N . ASP A 1 87 ? 13.802 -4.103 6.891 1.00 44.05 87 ASP A N 6
ATOM 10748 C CA . ASP A 1 87 ? 14.440 -4.883 5.791 1.00 44.53 87 ASP A CA 6
ATOM 10749 C C . ASP A 1 87 ? 13.397 -5.443 4.789 1.00 15.01 87 ASP A C 6
ATOM 10750 O O . ASP A 1 87 ? 13.673 -5.547 3.585 1.00 34.21 87 ASP A O 6
ATOM 10759 N N . LYS A 1 88 ? 12.194 -5.775 5.312 1.00 33.53 88 LYS A N 6
ATOM 10760 C CA . LYS A 1 88 ? 11.066 -6.301 4.504 1.00 75.13 88 LYS A CA 6
ATOM 10761 C C . LYS A 1 88 ? 10.561 -5.275 3.452 1.00 1.24 88 LYS A C 6
ATOM 10762 O O . LYS A 1 88 ? 9.977 -5.657 2.435 1.00 61.03 88 LYS A O 6
ATOM 10781 N N . TRP A 1 89 ? 10.776 -3.969 3.721 1.00 44.21 89 TRP A N 6
ATOM 10782 C CA . TRP A 1 89 ? 10.437 -2.879 2.775 1.00 74.41 89 TRP A CA 6
ATOM 10783 C C . TRP A 1 89 ? 11.675 -2.364 2.010 1.00 12.24 89 TRP A C 6
ATOM 10784 O O . TRP A 1 89 ? 11.546 -1.869 0.885 1.00 45.51 89 TRP A O 6
ATOM 10805 N N . ALA A 1 90 ? 12.869 -2.503 2.617 1.00 74.34 90 ALA A N 6
ATOM 10806 C CA . ALA A 1 90 ? 14.149 -2.044 2.018 1.00 55.41 90 ALA A CA 6
ATOM 10807 C C . ALA A 1 90 ? 14.466 -2.754 0.678 1.00 20.35 90 ALA A C 6
ATOM 10808 O O . ALA A 1 90 ? 15.092 -2.173 -0.213 1.00 62.15 90 ALA A O 6
ATOM 10815 N N . ASN A 1 91 ? 14.030 -4.022 0.551 1.00 10.41 91 ASN A N 6
ATOM 10816 C CA . ASN A 1 91 ? 14.216 -4.833 -0.682 1.00 40.34 91 ASN A CA 6
ATOM 10817 C C . ASN A 1 91 ? 12.899 -4.980 -1.496 1.00 70.42 91 ASN A C 6
ATOM 10818 O O . ASN A 1 91 ? 12.882 -5.644 -2.536 1.00 64.35 91 ASN A O 6
ATOM 10829 N N . SER A 1 92 ? 11.807 -4.344 -1.029 1.00 4.13 92 SER A N 6
ATOM 10830 C CA . SER A 1 92 ? 10.445 -4.553 -1.593 1.00 74.43 92 SER A CA 6
ATOM 10831 C C . SER A 1 92 ? 10.192 -3.723 -2.868 1.00 75.42 92 SER A C 6
ATOM 10832 O O . SER A 1 92 ? 10.377 -2.502 -2.872 1.00 74.20 92 SER A O 6
ATOM 10840 N N . LYS A 1 93 ? 9.732 -4.416 -3.931 1.00 13.21 93 LYS A N 6
ATOM 10841 C CA . LYS A 1 93 ? 9.255 -3.793 -5.195 1.00 2.20 93 LYS A CA 6
ATOM 10842 C C . LYS A 1 93 ? 8.050 -2.861 -4.928 1.00 53.24 93 LYS A C 6
ATOM 10843 O O . LYS A 1 93 ? 7.942 -1.787 -5.515 1.00 60.40 93 LYS A O 6
ATOM 10862 N N . LEU A 1 94 ? 7.173 -3.302 -4.008 1.00 33.03 94 LEU A N 6
ATOM 10863 C CA . LEU A 1 94 ? 5.951 -2.574 -3.618 1.00 54.03 94 LEU A CA 6
ATOM 10864 C C . LEU A 1 94 ? 6.254 -1.154 -3.082 1.00 73.22 94 LEU A C 6
ATOM 10865 O O . LEU A 1 94 ? 5.612 -0.185 -3.490 1.00 0.04 94 LEU A O 6
ATOM 10881 N N . LEU A 1 95 ? 7.232 -1.061 -2.150 1.00 51.12 95 LEU A N 6
ATOM 10882 C CA . LEU A 1 95 ? 7.637 0.228 -1.535 1.00 1.25 95 LEU A CA 6
ATOM 10883 C C . LEU A 1 95 ? 8.191 1.207 -2.597 1.00 13.21 95 LEU A C 6
ATOM 10884 O O . LEU A 1 95 ? 7.920 2.407 -2.549 1.00 33.41 95 LEU A O 6
ATOM 10900 N N . LYS A 1 96 ? 8.978 0.663 -3.542 1.00 70.01 96 LYS A N 6
ATOM 10901 C CA . LYS A 1 96 ? 9.557 1.434 -4.669 1.00 31.13 96 LYS A CA 6
ATOM 10902 C C . LYS A 1 96 ? 8.435 2.035 -5.552 1.00 12.40 96 LYS A C 6
ATOM 10903 O O . LYS A 1 96 ? 8.419 3.232 -5.816 1.00 1.33 96 LYS A O 6
ATOM 10922 N N . GLN A 1 97 ? 7.470 1.174 -5.933 1.00 5.53 97 GLN A N 6
ATOM 10923 C CA . GLN A 1 97 ? 6.262 1.562 -6.708 1.00 41.54 97 GLN A CA 6
ATOM 10924 C C . GLN A 1 97 ? 5.387 2.583 -5.934 1.00 71.31 97 GLN A C 6
ATOM 10925 O O . GLN A 1 97 ? 4.748 3.446 -6.537 1.00 13.42 97 GLN A O 6
ATOM 10939 N N . LEU A 1 98 ? 5.358 2.444 -4.591 1.00 22.01 98 LEU A N 6
ATOM 10940 C CA . LEU A 1 98 ? 4.605 3.347 -3.684 1.00 54.14 98 LEU A CA 6
ATOM 10941 C C . LEU A 1 98 ? 5.213 4.769 -3.666 1.00 33.34 98 LEU A C 6
ATOM 10942 O O . LEU A 1 98 ? 4.485 5.758 -3.707 1.00 32.32 98 LEU A O 6
ATOM 10958 N N . GLN A 1 99 ? 6.556 4.841 -3.577 1.00 4.21 99 GLN A N 6
ATOM 10959 C CA . GLN A 1 99 ? 7.316 6.115 -3.640 1.00 51.34 99 GLN A CA 6
ATOM 10960 C C . GLN A 1 99 ? 7.174 6.789 -5.026 1.00 54.25 99 GLN A C 6
ATOM 10961 O O . GLN A 1 99 ? 7.075 8.015 -5.123 1.00 12.03 99 GLN A O 6
ATOM 10975 N N . GLU A 1 100 ? 7.152 5.962 -6.088 1.00 42.01 100 GLU A N 6
ATOM 10976 C CA . GLU A 1 100 ? 6.899 6.421 -7.475 1.00 51.02 100 GLU A CA 6
ATOM 10977 C C . GLU A 1 100 ? 5.452 6.940 -7.634 1.00 73.23 100 GLU A C 6
ATOM 10978 O O . GLU A 1 100 ? 5.204 7.903 -8.366 1.00 45.55 100 GLU A O 6
ATOM 10990 N N . PHE A 1 101 ? 4.502 6.303 -6.923 1.00 34.14 101 PHE A N 6
ATOM 10991 C CA . PHE A 1 101 ? 3.102 6.772 -6.869 1.00 40.22 101 PHE A CA 6
ATOM 10992 C C . PHE A 1 101 ? 2.990 8.064 -6.026 1.00 51.23 101 PHE A C 6
ATOM 10993 O O . PHE A 1 101 ? 2.189 8.922 -6.341 1.00 24.12 101 PHE A O 6
ATOM 11010 N N . SER A 1 102 ? 3.805 8.197 -4.960 1.00 5.14 102 SER A N 6
ATOM 11011 C CA . SER A 1 102 ? 3.851 9.439 -4.126 1.00 53.12 102 SER A CA 6
ATOM 11012 C C . SER A 1 102 ? 4.271 10.662 -4.965 1.00 44.20 102 SER A C 6
ATOM 11013 O O . SER A 1 102 ? 3.831 11.786 -4.712 1.00 11.35 102 SER A O 6
ATOM 11021 N N . GLU A 1 103 ? 5.132 10.412 -5.964 1.00 51.24 103 GLU A N 6
ATOM 11022 C CA . GLU A 1 103 ? 5.545 11.427 -6.952 1.00 72.22 103 GLU A CA 6
ATOM 11023 C C . GLU A 1 103 ? 4.428 11.693 -7.999 1.00 33.30 103 GLU A C 6
ATOM 11024 O O . GLU A 1 103 ? 4.286 12.813 -8.484 1.00 30.51 103 GLU A O 6
ATOM 11036 N N . ASN A 1 104 ? 3.650 10.642 -8.338 1.00 13.11 104 ASN A N 6
ATOM 11037 C CA . ASN A 1 104 ? 2.582 10.690 -9.378 1.00 2.03 104 ASN A CA 6
ATOM 11038 C C . ASN A 1 104 ? 1.161 10.402 -8.806 1.00 52.42 104 ASN A C 6
ATOM 11039 O O . ASN A 1 104 ? 0.366 9.703 -9.444 1.00 73.42 104 ASN A O 6
ATOM 11050 N N . LYS A 1 105 ? 0.844 10.919 -7.595 1.00 50.12 105 LYS A N 6
ATOM 11051 C CA . LYS A 1 105 ? -0.530 10.804 -7.016 1.00 41.02 105 LYS A CA 6
ATOM 11052 C C . LYS A 1 105 ? -1.533 11.636 -7.843 1.00 75.32 105 LYS A C 6
ATOM 11053 O O . LYS A 1 105 ? -2.547 11.126 -8.327 1.00 75.41 105 LYS A O 6
ATOM 11072 N N . GLU A 1 106 ? -1.216 12.928 -7.986 1.00 40.12 106 GLU A N 6
ATOM 11073 C CA . GLU A 1 106 ? -2.039 13.920 -8.716 1.00 2.42 106 GLU A CA 6
ATOM 11074 C C . GLU A 1 106 ? -1.187 14.614 -9.812 1.00 30.43 106 GLU A C 6
ATOM 11075 O O . GLU A 1 106 ? -1.585 15.645 -10.362 1.00 1.34 106 GLU A O 6
ATOM 11087 N N . LYS A 1 107 ? -0.010 14.024 -10.137 1.00 11.43 107 LYS A N 6
ATOM 11088 C CA . LYS A 1 107 ? 1.037 14.681 -10.969 1.00 10.32 107 LYS A CA 6
ATOM 11089 C C . LYS A 1 107 ? 1.319 13.944 -12.305 1.00 5.33 107 LYS A C 6
ATOM 11090 O O . LYS A 1 107 ? 2.036 14.476 -13.170 1.00 23.41 107 LYS A O 6
ATOM 11109 N N . GLU A 1 108 ? 0.763 12.731 -12.461 1.00 43.44 108 GLU A N 6
ATOM 11110 C CA . GLU A 1 108 ? 0.974 11.883 -13.663 1.00 31.01 108 GLU A CA 6
ATOM 11111 C C . GLU A 1 108 ? 0.332 12.527 -14.926 1.00 13.11 108 GLU A C 6
ATOM 11112 O O . GLU A 1 108 ? -0.815 12.992 -14.895 1.00 44.04 108 GLU A O 6
ATOM 11124 N N . ILE A 1 109 ? 1.101 12.578 -16.026 1.00 71.53 109 ILE A N 6
ATOM 11125 C CA . ILE A 1 109 ? 0.670 13.202 -17.316 1.00 3.14 109 ILE A CA 6
ATOM 11126 C C . ILE A 1 109 ? 1.050 12.331 -18.532 1.00 40.14 109 ILE A C 6
ATOM 11127 O O . ILE A 1 109 ? 1.606 11.236 -18.400 1.00 31.13 109 ILE A O 6
ATOM 11143 N N . MET A 1 1 ? -15.091 -49.957 1.365 1.00 13.41 1 MET A N 7
ATOM 11144 C CA . MET A 1 1 ? -15.216 -49.561 2.796 1.00 21.03 1 MET A CA 7
ATOM 11145 C C . MET A 1 1 ? -16.275 -48.416 2.933 1.00 33.13 1 MET A C 7
ATOM 11146 O O . MET A 1 1 ? -17.455 -48.673 2.687 1.00 53.12 1 MET A O 7
ATOM 11162 N N . GLY A 1 2 ? -15.859 -47.173 3.315 1.00 52.41 2 GLY A N 7
ATOM 11163 C CA . GLY A 1 2 ? -16.722 -45.965 3.245 1.00 55.50 2 GLY A CA 7
ATOM 11164 C C . GLY A 1 2 ? -18.058 -46.012 4.020 1.00 30.20 2 GLY A C 7
ATOM 11165 O O . GLY A 1 2 ? -19.007 -45.320 3.645 1.00 23.34 2 GLY A O 7
ATOM 11169 N N . HIS A 1 3 ? -18.132 -46.805 5.105 1.00 21.54 3 HIS A N 7
ATOM 11170 C CA . HIS A 1 3 ? -19.385 -46.984 5.892 1.00 34.14 3 HIS A CA 7
ATOM 11171 C C . HIS A 1 3 ? -19.620 -45.779 6.858 1.00 54.14 3 HIS A C 7
ATOM 11172 O O . HIS A 1 3 ? -20.365 -44.857 6.521 1.00 32.53 3 HIS A O 7
ATOM 11187 N N . HIS A 1 4 ? -18.961 -45.777 8.041 1.00 23.14 4 HIS A N 7
ATOM 11188 C CA . HIS A 1 4 ? -19.087 -44.674 9.028 1.00 31.13 4 HIS A CA 7
ATOM 11189 C C . HIS A 1 4 ? -17.964 -43.633 8.773 1.00 23.10 4 HIS A C 7
ATOM 11190 O O . HIS A 1 4 ? -16.917 -43.640 9.428 1.00 20.24 4 HIS A O 7
ATOM 11205 N N . HIS A 1 5 ? -18.194 -42.761 7.775 1.00 33.04 5 HIS A N 7
ATOM 11206 C CA . HIS A 1 5 ? -17.167 -41.830 7.239 1.00 62.51 5 HIS A CA 7
ATOM 11207 C C . HIS A 1 5 ? -17.383 -40.371 7.718 1.00 30.11 5 HIS A C 7
ATOM 11208 O O . HIS A 1 5 ? -18.520 -39.942 7.936 1.00 41.43 5 HIS A O 7
ATOM 11223 N N . HIS A 1 6 ? -16.273 -39.629 7.907 1.00 32.02 6 HIS A N 7
ATOM 11224 C CA . HIS A 1 6 ? -16.293 -38.161 8.141 1.00 25.24 6 HIS A CA 7
ATOM 11225 C C . HIS A 1 6 ? -15.259 -37.467 7.216 1.00 53.13 6 HIS A C 7
ATOM 11226 O O . HIS A 1 6 ? -15.624 -36.894 6.185 1.00 31.34 6 HIS A O 7
ATOM 11241 N N . HIS A 1 7 ? -13.964 -37.526 7.586 1.00 34.04 7 HIS A N 7
ATOM 11242 C CA . HIS A 1 7 ? -12.852 -36.971 6.765 1.00 3.40 7 HIS A CA 7
ATOM 11243 C C . HIS A 1 7 ? -11.602 -37.890 6.825 1.00 32.10 7 HIS A C 7
ATOM 11244 O O . HIS A 1 7 ? -11.375 -38.691 5.906 1.00 4.31 7 HIS A O 7
ATOM 11259 N N . HIS A 1 8 ? -10.819 -37.783 7.934 1.00 53.44 8 HIS A N 7
ATOM 11260 C CA . HIS A 1 8 ? -9.461 -38.393 8.057 1.00 70.32 8 HIS A CA 7
ATOM 11261 C C . HIS A 1 8 ? -8.509 -37.864 6.941 1.00 31.32 8 HIS A C 7
ATOM 11262 O O . HIS A 1 8 ? -8.783 -36.811 6.340 1.00 22.12 8 HIS A O 7
ATOM 11277 N N . SER A 1 9 ? -7.373 -38.565 6.712 1.00 43.20 9 SER A N 7
ATOM 11278 C CA . SER A 1 9 ? -6.466 -38.319 5.555 1.00 10.42 9 SER A CA 7
ATOM 11279 C C . SER A 1 9 ? -5.728 -36.948 5.625 1.00 11.54 9 SER A C 7
ATOM 11280 O O . SER A 1 9 ? -5.796 -36.242 6.637 1.00 34.40 9 SER A O 7
ATOM 11288 N N . HIS A 1 10 ? -4.993 -36.598 4.546 1.00 63.33 10 HIS A N 7
ATOM 11289 C CA . HIS A 1 10 ? -4.199 -35.348 4.478 1.00 61.51 10 HIS A CA 7
ATOM 11290 C C . HIS A 1 10 ? -5.031 -34.169 3.901 1.00 44.34 10 HIS A C 7
ATOM 11291 O O . HIS A 1 10 ? -4.999 -33.060 4.451 1.00 74.42 10 HIS A O 7
ATOM 11306 N N . MET A 1 11 ? -5.750 -34.429 2.780 1.00 41.44 11 MET A N 7
ATOM 11307 C CA . MET A 1 11 ? -6.611 -33.431 2.068 1.00 64.45 11 MET A CA 7
ATOM 11308 C C . MET A 1 11 ? -5.807 -32.217 1.491 1.00 1.25 11 MET A C 7
ATOM 11309 O O . MET A 1 11 ? -4.581 -32.135 1.629 1.00 60.22 11 MET A O 7
ATOM 11323 N N . ILE A 1 12 ? -6.519 -31.292 0.807 1.00 32.33 12 ILE A N 7
ATOM 11324 C CA . ILE A 1 12 ? -5.927 -30.055 0.211 1.00 12.20 12 ILE A CA 7
ATOM 11325 C C . ILE A 1 12 ? -6.688 -28.795 0.719 1.00 31.31 12 ILE A C 7
ATOM 11326 O O . ILE A 1 12 ? -7.903 -28.843 0.937 1.00 33.12 12 ILE A O 7
ATOM 11342 N N . LYS A 1 13 ? -5.951 -27.675 0.897 1.00 23.53 13 LYS A N 7
ATOM 11343 C CA . LYS A 1 13 ? -6.507 -26.388 1.382 1.00 60.53 13 LYS A CA 7
ATOM 11344 C C . LYS A 1 13 ? -7.330 -25.679 0.271 1.00 54.24 13 LYS A C 7
ATOM 11345 O O . LYS A 1 13 ? -6.776 -24.986 -0.590 1.00 31.43 13 LYS A O 7
ATOM 11364 N N . ARG A 1 14 ? -8.655 -25.912 0.272 1.00 61.21 14 ARG A N 7
ATOM 11365 C CA . ARG A 1 14 ? -9.586 -25.346 -0.740 1.00 20.34 14 ARG A CA 7
ATOM 11366 C C . ARG A 1 14 ? -10.247 -24.028 -0.259 1.00 42.43 14 ARG A C 7
ATOM 11367 O O . ARG A 1 14 ? -10.620 -23.181 -1.085 1.00 41.21 14 ARG A O 7
ATOM 11388 N N . THR A 1 15 ? -10.398 -23.873 1.069 1.00 1.22 15 THR A N 7
ATOM 11389 C CA . THR A 1 15 ? -10.993 -22.658 1.678 1.00 54.23 15 THR A CA 7
ATOM 11390 C C . THR A 1 15 ? -10.008 -21.458 1.607 1.00 11.14 15 THR A C 7
ATOM 11391 O O . THR A 1 15 ? -8.974 -21.451 2.290 1.00 1.53 15 THR A O 7
ATOM 11402 N N . ASN A 1 16 ? -10.342 -20.462 0.762 1.00 14.25 16 ASN A N 7
ATOM 11403 C CA . ASN A 1 16 ? -9.564 -19.206 0.626 1.00 34.03 16 ASN A CA 7
ATOM 11404 C C . ASN A 1 16 ? -10.478 -18.025 0.204 1.00 44.51 16 ASN A C 7
ATOM 11405 O O . ASN A 1 16 ? -11.703 -18.182 0.094 1.00 3.41 16 ASN A O 7
ATOM 11416 N N . GLU A 1 17 ? -9.872 -16.850 -0.019 1.00 70.41 17 GLU A N 7
ATOM 11417 C CA . GLU A 1 17 ? -10.539 -15.718 -0.700 1.00 51.14 17 GLU A CA 7
ATOM 11418 C C . GLU A 1 17 ? -10.068 -15.646 -2.184 1.00 42.14 17 GLU A C 7
ATOM 11419 O O . GLU A 1 17 ? -8.865 -15.503 -2.442 1.00 14.11 17 GLU A O 7
ATOM 11431 N N . PRO A 1 18 ? -11.006 -15.816 -3.193 1.00 73.43 18 PRO A N 7
ATOM 11432 C CA . PRO A 1 18 ? -10.690 -15.629 -4.643 1.00 12.22 18 PRO A CA 7
ATOM 11433 C C . PRO A 1 18 ? -10.094 -14.241 -4.943 1.00 25.43 18 PRO A C 7
ATOM 11434 O O . PRO A 1 18 ? -10.395 -13.300 -4.236 1.00 73.32 18 PRO A O 7
ATOM 11445 N N . LEU A 1 19 ? -9.300 -14.122 -6.020 1.00 61.54 19 LEU A N 7
ATOM 11446 C CA . LEU A 1 19 ? -8.595 -12.853 -6.387 1.00 54.32 19 LEU A CA 7
ATOM 11447 C C . LEU A 1 19 ? -9.559 -11.672 -6.653 1.00 14.42 19 LEU A C 7
ATOM 11448 O O . LEU A 1 19 ? -9.184 -10.518 -6.464 1.00 52.01 19 LEU A O 7
ATOM 11464 N N . ASP A 1 20 ? -10.774 -11.980 -7.107 1.00 32.44 20 ASP A N 7
ATOM 11465 C CA . ASP A 1 20 ? -11.871 -10.989 -7.233 1.00 54.13 20 ASP A CA 7
ATOM 11466 C C . ASP A 1 20 ? -12.271 -10.411 -5.844 1.00 70.20 20 ASP A C 7
ATOM 11467 O O . ASP A 1 20 ? -12.378 -9.191 -5.666 1.00 70.11 20 ASP A O 7
ATOM 11476 N N . LYS A 1 21 ? -12.463 -11.310 -4.862 1.00 15.52 21 LYS A N 7
ATOM 11477 C CA . LYS A 1 21 ? -12.802 -10.933 -3.467 1.00 22.11 21 LYS A CA 7
ATOM 11478 C C . LYS A 1 21 ? -11.582 -10.352 -2.705 1.00 2.13 21 LYS A C 7
ATOM 11479 O O . LYS A 1 21 ? -11.748 -9.524 -1.814 1.00 23.53 21 LYS A O 7
ATOM 11498 N N . LYS A 1 22 ? -10.370 -10.799 -3.078 1.00 23.35 22 LYS A N 7
ATOM 11499 C CA . LYS A 1 22 ? -9.104 -10.402 -2.421 1.00 52.35 22 LYS A CA 7
ATOM 11500 C C . LYS A 1 22 ? -8.753 -8.954 -2.783 1.00 64.23 22 LYS A C 7
ATOM 11501 O O . LYS A 1 22 ? -8.538 -8.127 -1.910 1.00 63.33 22 LYS A O 7
ATOM 11520 N N . ARG A 1 23 ? -8.711 -8.681 -4.101 1.00 73.12 23 ARG A N 7
ATOM 11521 C CA . ARG A 1 23 ? -8.470 -7.333 -4.667 1.00 1.42 23 ARG A CA 7
ATOM 11522 C C . ARG A 1 23 ? -9.491 -6.304 -4.127 1.00 61.43 23 ARG A C 7
ATOM 11523 O O . ARG A 1 23 ? -9.125 -5.184 -3.780 1.00 3.01 23 ARG A O 7
ATOM 11544 N N . ALA A 1 24 ? -10.765 -6.725 -4.027 1.00 23.32 24 ALA A N 7
ATOM 11545 C CA . ALA A 1 24 ? -11.842 -5.909 -3.414 1.00 64.25 24 ALA A CA 7
ATOM 11546 C C . ALA A 1 24 ? -11.564 -5.630 -1.908 1.00 61.24 24 ALA A C 7
ATOM 11547 O O . ALA A 1 24 ? -11.710 -4.499 -1.438 1.00 64.25 24 ALA A O 7
ATOM 11554 N N . ARG A 1 25 ? -11.144 -6.686 -1.181 1.00 62.41 25 ARG A N 7
ATOM 11555 C CA . ARG A 1 25 ? -10.840 -6.633 0.275 1.00 3.22 25 ARG A CA 7
ATOM 11556 C C . ARG A 1 25 ? -9.581 -5.769 0.573 1.00 20.24 25 ARG A C 7
ATOM 11557 O O . ARG A 1 25 ? -9.500 -5.127 1.620 1.00 5.03 25 ARG A O 7
ATOM 11578 N N . LEU A 1 26 ? -8.606 -5.760 -0.351 1.00 34.25 26 LEU A N 7
ATOM 11579 C CA . LEU A 1 26 ? -7.358 -4.976 -0.198 1.00 32.05 26 LEU A CA 7
ATOM 11580 C C . LEU A 1 26 ? -7.602 -3.466 -0.433 1.00 21.53 26 LEU A C 7
ATOM 11581 O O . LEU A 1 26 ? -7.101 -2.631 0.331 1.00 22.34 26 LEU A O 7
ATOM 11597 N N . ILE A 1 27 ? -8.374 -3.126 -1.492 1.00 54.01 27 ILE A N 7
ATOM 11598 C CA . ILE A 1 27 ? -8.833 -1.731 -1.734 1.00 74.41 27 ILE A CA 7
ATOM 11599 C C . ILE A 1 27 ? -9.744 -1.242 -0.564 1.00 63.23 27 ILE A C 7
ATOM 11600 O O . ILE A 1 27 ? -9.724 -0.075 -0.191 1.00 60.10 27 ILE A O 7
ATOM 11616 N N . TYR A 1 28 ? -10.514 -2.167 0.021 1.00 54.42 28 TYR A N 7
ATOM 11617 C CA . TYR A 1 28 ? -11.292 -1.933 1.268 1.00 14.00 28 TYR A CA 7
ATOM 11618 C C . TYR A 1 28 ? -10.369 -1.540 2.468 1.00 1.31 28 TYR A C 7
ATOM 11619 O O . TYR A 1 28 ? -10.653 -0.573 3.188 1.00 32.01 28 TYR A O 7
ATOM 11637 N N . GLN A 1 29 ? -9.265 -2.291 2.657 1.00 43.13 29 GLN A N 7
ATOM 11638 C CA . GLN A 1 29 ? -8.295 -2.049 3.762 1.00 21.43 29 GLN A CA 7
ATOM 11639 C C . GLN A 1 29 ? -7.402 -0.805 3.503 1.00 24.42 29 GLN A C 7
ATOM 11640 O O . GLN A 1 29 ? -6.748 -0.310 4.424 1.00 31.54 29 GLN A O 7
ATOM 11654 N N . SER A 1 30 ? -7.340 -0.334 2.245 1.00 44.50 30 SER A N 7
ATOM 11655 C CA . SER A 1 30 ? -6.642 0.928 1.893 1.00 70.34 30 SER A CA 7
ATOM 11656 C C . SER A 1 30 ? -7.551 2.152 2.124 1.00 3.23 30 SER A C 7
ATOM 11657 O O . SER A 1 30 ? -7.059 3.267 2.333 1.00 53.42 30 SER A O 7
ATOM 11665 N N . ARG A 1 31 ? -8.879 1.930 2.047 1.00 2.33 31 ARG A N 7
ATOM 11666 C CA . ARG A 1 31 ? -9.895 2.961 2.362 1.00 1.41 31 ARG A CA 7
ATOM 11667 C C . ARG A 1 31 ? -10.213 3.002 3.883 1.00 54.11 31 ARG A C 7
ATOM 11668 O O . ARG A 1 31 ? -10.922 3.898 4.348 1.00 30.31 31 ARG A O 7
ATOM 11689 N N . LYS A 1 32 ? -9.710 2.011 4.649 1.00 73.15 32 LYS A N 7
ATOM 11690 C CA . LYS A 1 32 ? -9.646 2.088 6.126 1.00 32.04 32 LYS A CA 7
ATOM 11691 C C . LYS A 1 32 ? -8.183 2.289 6.567 1.00 2.12 32 LYS A C 7
ATOM 11692 O O . LYS A 1 32 ? -7.391 1.356 6.493 1.00 31.53 32 LYS A O 7
ATOM 11711 N N . ARG A 1 33 ? -7.858 3.475 7.105 1.00 0.41 33 ARG A N 7
ATOM 11712 C CA . ARG A 1 33 ? -6.509 3.817 7.623 1.00 40.33 33 ARG A CA 7
ATOM 11713 C C . ARG A 1 33 ? -6.632 4.601 8.959 1.00 15.44 33 ARG A C 7
ATOM 11714 O O . ARG A 1 33 ? -7.713 4.651 9.573 1.00 72.35 33 ARG A O 7
ATOM 11735 N N . GLY A 1 34 ? -5.507 5.182 9.409 1.00 74.53 34 GLY A N 7
ATOM 11736 C CA . GLY A 1 34 ? -5.474 6.071 10.584 1.00 32.23 34 GLY A CA 7
ATOM 11737 C C . GLY A 1 34 ? -5.595 7.554 10.207 1.00 24.24 34 GLY A C 7
ATOM 11738 O O . GLY A 1 34 ? -6.343 8.308 10.841 1.00 42.43 34 GLY A O 7
ATOM 11742 N N . ILE A 1 35 ? -4.839 7.970 9.165 1.00 74.21 35 ILE A N 7
ATOM 11743 C CA . ILE A 1 35 ? -4.865 9.359 8.633 1.00 1.42 35 ILE A CA 7
ATOM 11744 C C . ILE A 1 35 ? -5.353 9.377 7.161 1.00 61.31 35 ILE A C 7
ATOM 11745 O O . ILE A 1 35 ? -5.117 8.425 6.403 1.00 70.23 35 ILE A O 7
ATOM 11761 N N . LEU A 1 36 ? -5.988 10.500 6.765 1.00 52.53 36 LEU A N 7
ATOM 11762 C CA . LEU A 1 36 ? -6.581 10.668 5.417 1.00 23.24 36 LEU A CA 7
ATOM 11763 C C . LEU A 1 36 ? -5.513 10.829 4.311 1.00 32.01 36 LEU A C 7
ATOM 11764 O O . LEU A 1 36 ? -5.811 10.605 3.137 1.00 32.21 36 LEU A O 7
ATOM 11780 N N . GLU A 1 37 ? -4.275 11.207 4.683 1.00 70.32 37 GLU A N 7
ATOM 11781 C CA . GLU A 1 37 ? -3.136 11.221 3.734 1.00 63.24 37 GLU A CA 7
ATOM 11782 C C . GLU A 1 37 ? -2.770 9.795 3.269 1.00 23.04 37 GLU A C 7
ATOM 11783 O O . GLU A 1 37 ? -2.531 9.571 2.084 1.00 21.23 37 GLU A O 7
ATOM 11795 N N . THR A 1 38 ? -2.727 8.836 4.213 1.00 32.12 38 THR A N 7
ATOM 11796 C CA . THR A 1 38 ? -2.444 7.416 3.887 1.00 4.41 38 THR A CA 7
ATOM 11797 C C . THR A 1 38 ? -3.662 6.746 3.191 1.00 1.11 38 THR A C 7
ATOM 11798 O O . THR A 1 38 ? -3.481 5.812 2.409 1.00 35.43 38 THR A O 7
ATOM 11809 N N . ASP A 1 39 ? -4.907 7.205 3.505 1.00 44.40 39 ASP A N 7
ATOM 11810 C CA . ASP A 1 39 ? -6.120 6.813 2.727 1.00 2.00 39 ASP A CA 7
ATOM 11811 C C . ASP A 1 39 ? -5.967 7.187 1.232 1.00 73.14 39 ASP A C 7
ATOM 11812 O O . ASP A 1 39 ? -6.016 6.320 0.377 1.00 23.21 39 ASP A O 7
ATOM 11821 N N . LEU A 1 40 ? -5.745 8.485 0.942 1.00 45.15 40 LEU A N 7
ATOM 11822 C CA . LEU A 1 40 ? -5.593 9.002 -0.449 1.00 10.32 40 LEU A CA 7
ATOM 11823 C C . LEU A 1 40 ? -4.363 8.384 -1.170 1.00 33.41 40 LEU A C 7
ATOM 11824 O O . LEU A 1 40 ? -4.388 8.172 -2.392 1.00 75.52 40 LEU A O 7
ATOM 11840 N N . LEU A 1 41 ? -3.309 8.070 -0.394 1.00 22.34 41 LEU A N 7
ATOM 11841 C CA . LEU A 1 41 ? -2.083 7.419 -0.913 1.00 34.24 41 LEU A CA 7
ATOM 11842 C C . LEU A 1 41 ? -2.366 5.953 -1.342 1.00 50.12 41 LEU A C 7
ATOM 11843 O O . LEU A 1 41 ? -2.240 5.607 -2.512 1.00 33.24 41 LEU A O 7
ATOM 11859 N N . LEU A 1 42 ? -2.811 5.119 -0.395 1.00 51.04 42 LEU A N 7
ATOM 11860 C CA . LEU A 1 42 ? -2.989 3.667 -0.628 1.00 60.24 42 LEU A CA 7
ATOM 11861 C C . LEU A 1 42 ? -4.220 3.328 -1.485 1.00 44.22 42 LEU A C 7
ATOM 11862 O O . LEU A 1 42 ? -4.179 2.363 -2.225 1.00 63.12 42 LEU A O 7
ATOM 11878 N N . SER A 1 43 ? -5.304 4.108 -1.374 1.00 31.22 43 SER A N 7
ATOM 11879 C CA . SER A 1 43 ? -6.551 3.879 -2.167 1.00 22.11 43 SER A CA 7
ATOM 11880 C C . SER A 1 43 ? -6.344 4.216 -3.660 1.00 12.24 43 SER A C 7
ATOM 11881 O O . SER A 1 43 ? -6.892 3.536 -4.538 1.00 44.33 43 SER A O 7
ATOM 11889 N N . GLY A 1 44 ? -5.556 5.274 -3.936 1.00 40.15 44 GLY A N 7
ATOM 11890 C CA . GLY A 1 44 ? -5.127 5.593 -5.311 1.00 20.13 44 GLY A CA 7
ATOM 11891 C C . GLY A 1 44 ? -4.168 4.536 -5.875 1.00 20.30 44 GLY A C 7
ATOM 11892 O O . GLY A 1 44 ? -4.267 4.131 -7.039 1.00 31.31 44 GLY A O 7
ATOM 11896 N N . PHE A 1 45 ? -3.230 4.094 -5.006 1.00 1.22 45 PHE A N 7
ATOM 11897 C CA . PHE A 1 45 ? -2.304 2.968 -5.273 1.00 74.33 45 PHE A CA 7
ATOM 11898 C C . PHE A 1 45 ? -3.100 1.661 -5.509 1.00 43.13 45 PHE A C 7
ATOM 11899 O O . PHE A 1 45 ? -2.699 0.813 -6.296 1.00 12.11 45 PHE A O 7
ATOM 11916 N N . ALA A 1 46 ? -4.232 1.527 -4.814 1.00 2.12 46 ALA A N 7
ATOM 11917 C CA . ALA A 1 46 ? -5.085 0.335 -4.879 1.00 43.52 46 ALA A CA 7
ATOM 11918 C C . ALA A 1 46 ? -5.867 0.248 -6.207 1.00 70.30 46 ALA A C 7
ATOM 11919 O O . ALA A 1 46 ? -6.002 -0.833 -6.788 1.00 62.33 46 ALA A O 7
ATOM 11926 N N . ALA A 1 47 ? -6.369 1.396 -6.681 1.00 51.41 47 ALA A N 7
ATOM 11927 C CA . ALA A 1 47 ? -7.086 1.490 -7.975 1.00 24.12 47 ALA A CA 7
ATOM 11928 C C . ALA A 1 47 ? -6.138 1.268 -9.184 1.00 2.13 47 ALA A C 7
ATOM 11929 O O . ALA A 1 47 ? -6.529 0.693 -10.208 1.00 51.34 47 ALA A O 7
ATOM 11936 N N . LYS A 1 48 ? -4.883 1.724 -9.035 1.00 65.11 48 LYS A N 7
ATOM 11937 C CA . LYS A 1 48 ? -3.876 1.715 -10.117 1.00 14.31 48 LYS A CA 7
ATOM 11938 C C . LYS A 1 48 ? -3.082 0.387 -10.178 1.00 54.54 48 LYS A C 7
ATOM 11939 O O . LYS A 1 48 ? -2.999 -0.257 -11.228 1.00 2.32 48 LYS A O 7
ATOM 11958 N N . TYR A 1 49 ? -2.477 0.004 -9.046 1.00 31.32 49 TYR A N 7
ATOM 11959 C CA . TYR A 1 49 ? -1.517 -1.120 -8.978 1.00 11.15 49 TYR A CA 7
ATOM 11960 C C . TYR A 1 49 ? -2.183 -2.505 -8.864 1.00 53.24 49 TYR A C 7
ATOM 11961 O O . TYR A 1 49 ? -1.718 -3.436 -9.507 1.00 33.22 49 TYR A O 7
ATOM 11979 N N . LEU A 1 50 ? -3.258 -2.657 -8.051 1.00 61.40 50 LEU A N 7
ATOM 11980 C CA . LEU A 1 50 ? -4.022 -3.953 -7.977 1.00 4.31 50 LEU A CA 7
ATOM 11981 C C . LEU A 1 50 ? -4.631 -4.345 -9.343 1.00 71.42 50 LEU A C 7
ATOM 11982 O O . LEU A 1 50 ? -4.948 -5.514 -9.581 1.00 42.03 50 LEU A O 7
ATOM 11998 N N . LYS A 1 51 ? -4.804 -3.342 -10.210 1.00 2.13 51 LYS A N 7
ATOM 11999 C CA . LYS A 1 51 ? -5.266 -3.521 -11.596 1.00 2.30 51 LYS A CA 7
ATOM 12000 C C . LYS A 1 51 ? -4.274 -4.382 -12.438 1.00 43.05 51 LYS A C 7
ATOM 12001 O O . LYS A 1 51 ? -4.687 -5.072 -13.378 1.00 63.01 51 LYS A O 7
ATOM 12020 N N . LYS A 1 52 ? -2.965 -4.315 -12.094 1.00 55.04 52 LYS A N 7
ATOM 12021 C CA . LYS A 1 52 ? -1.875 -5.023 -12.826 1.00 42.42 52 LYS A CA 7
ATOM 12022 C C . LYS A 1 52 ? -1.095 -6.065 -11.965 1.00 63.10 52 LYS A C 7
ATOM 12023 O O . LYS A 1 52 ? -0.491 -6.989 -12.525 1.00 24.21 52 LYS A O 7
ATOM 12042 N N . MET A 1 53 ? -1.085 -5.912 -10.620 1.00 13.12 53 MET A N 7
ATOM 12043 C CA . MET A 1 53 ? -0.205 -6.725 -9.725 1.00 4.54 53 MET A CA 7
ATOM 12044 C C . MET A 1 53 ? -0.658 -8.201 -9.613 1.00 41.04 53 MET A C 7
ATOM 12045 O O . MET A 1 53 ? -1.854 -8.517 -9.669 1.00 61.12 53 MET A O 7
ATOM 12059 N N . ASN A 1 54 ? 0.340 -9.081 -9.427 1.00 31.32 54 ASN A N 7
ATOM 12060 C CA . ASN A 1 54 ? 0.142 -10.536 -9.279 1.00 23.21 54 ASN A CA 7
ATOM 12061 C C . ASN A 1 54 ? -0.256 -10.903 -7.834 1.00 12.21 54 ASN A C 7
ATOM 12062 O O . ASN A 1 54 ? -0.111 -10.084 -6.924 1.00 12.55 54 ASN A O 7
ATOM 12073 N N . GLU A 1 55 ? -0.726 -12.157 -7.646 1.00 53.45 55 GLU A N 7
ATOM 12074 C CA . GLU A 1 55 ? -1.206 -12.685 -6.340 1.00 34.04 55 GLU A CA 7
ATOM 12075 C C . GLU A 1 55 ? -0.200 -12.438 -5.190 1.00 0.52 55 GLU A C 7
ATOM 12076 O O . GLU A 1 55 ? -0.580 -11.963 -4.114 1.00 75.23 55 GLU A O 7
ATOM 12088 N N . GLU A 1 56 ? 1.087 -12.740 -5.469 1.00 24.53 56 GLU A N 7
ATOM 12089 C CA . GLU A 1 56 ? 2.198 -12.589 -4.497 1.00 4.23 56 GLU A CA 7
ATOM 12090 C C . GLU A 1 56 ? 2.447 -11.104 -4.089 1.00 34.42 56 GLU A C 7
ATOM 12091 O O . GLU A 1 56 ? 2.777 -10.819 -2.936 1.00 12.51 56 GLU A O 7
ATOM 12103 N N . GLU A 1 57 ? 2.281 -10.175 -5.050 1.00 31.22 57 GLU A N 7
ATOM 12104 C CA . GLU A 1 57 ? 2.411 -8.714 -4.809 1.00 34.43 57 GLU A CA 7
ATOM 12105 C C . GLU A 1 57 ? 1.214 -8.169 -3.992 1.00 11.24 57 GLU A C 7
ATOM 12106 O O . GLU A 1 57 ? 1.381 -7.310 -3.130 1.00 21.40 57 GLU A O 7
ATOM 12118 N N . LEU A 1 58 ? 0.008 -8.669 -4.313 1.00 1.02 58 LEU A N 7
ATOM 12119 C CA . LEU A 1 58 ? -1.248 -8.343 -3.592 1.00 1.42 58 LEU A CA 7
ATOM 12120 C C . LEU A 1 58 ? -1.225 -8.735 -2.087 1.00 30.41 58 LEU A C 7
ATOM 12121 O O . LEU A 1 58 ? -1.667 -7.964 -1.239 1.00 24.04 58 LEU A O 7
ATOM 12137 N N . GLU A 1 59 ? -0.741 -9.944 -1.764 1.00 52.15 59 GLU A N 7
ATOM 12138 C CA . GLU A 1 59 ? -0.648 -10.418 -0.355 1.00 3.44 59 GLU A CA 7
ATOM 12139 C C . GLU A 1 59 ? 0.503 -9.717 0.401 1.00 50.32 59 GLU A C 7
ATOM 12140 O O . GLU A 1 59 ? 0.470 -9.592 1.629 1.00 11.13 59 GLU A O 7
ATOM 12152 N N . GLU A 1 60 ? 1.525 -9.269 -0.346 1.00 25.31 60 GLU A N 7
ATOM 12153 C CA . GLU A 1 60 ? 2.560 -8.364 0.188 1.00 54.44 60 GLU A CA 7
ATOM 12154 C C . GLU A 1 60 ? 1.957 -6.959 0.476 1.00 73.43 60 GLU A C 7
ATOM 12155 O O . GLU A 1 60 ? 2.313 -6.304 1.463 1.00 54.10 60 GLU A O 7
ATOM 12167 N N . TYR A 1 61 ? 1.031 -6.513 -0.403 1.00 23.34 61 TYR A N 7
ATOM 12168 C CA . TYR A 1 61 ? 0.267 -5.261 -0.215 1.00 52.14 61 TYR A CA 7
ATOM 12169 C C . TYR A 1 61 ? -0.646 -5.346 1.023 1.00 54.45 61 TYR A C 7
ATOM 12170 O O . TYR A 1 61 ? -0.843 -4.349 1.714 1.00 34.15 61 TYR A O 7
ATOM 12188 N N . ASP A 1 62 ? -1.180 -6.549 1.295 1.00 43.13 62 ASP A N 7
ATOM 12189 C CA . ASP A 1 62 ? -1.944 -6.836 2.527 1.00 71.04 62 ASP A CA 7
ATOM 12190 C C . ASP A 1 62 ? -1.076 -6.521 3.774 1.00 44.21 62 ASP A C 7
ATOM 12191 O O . ASP A 1 62 ? -1.513 -5.822 4.682 1.00 53.21 62 ASP A O 7
ATOM 12200 N N . SER A 1 63 ? 0.183 -7.000 3.754 1.00 23.25 63 SER A N 7
ATOM 12201 C CA . SER A 1 63 ? 1.186 -6.715 4.815 1.00 20.34 63 SER A CA 7
ATOM 12202 C C . SER A 1 63 ? 1.466 -5.200 4.980 1.00 52.42 63 SER A C 7
ATOM 12203 O O . SER A 1 63 ? 1.706 -4.737 6.095 1.00 61.21 63 SER A O 7
ATOM 12211 N N . LEU A 1 64 ? 1.424 -4.440 3.859 1.00 31.13 64 LEU A N 7
ATOM 12212 C CA . LEU A 1 64 ? 1.560 -2.960 3.868 1.00 54.43 64 LEU A CA 7
ATOM 12213 C C . LEU A 1 64 ? 0.335 -2.286 4.548 1.00 22.14 64 LEU A C 7
ATOM 12214 O O . LEU A 1 64 ? 0.467 -1.267 5.224 1.00 45.15 64 LEU A O 7
ATOM 12230 N N . LEU A 1 65 ? -0.853 -2.881 4.356 1.00 73.22 65 LEU A N 7
ATOM 12231 C CA . LEU A 1 65 ? -2.111 -2.450 5.018 1.00 41.01 65 LEU A CA 7
ATOM 12232 C C . LEU A 1 65 ? -2.098 -2.786 6.536 1.00 12.30 65 LEU A C 7
ATOM 12233 O O . LEU A 1 65 ? -2.806 -2.164 7.328 1.00 33.40 65 LEU A O 7
ATOM 12249 N N . ASN A 1 66 ? -1.277 -3.778 6.933 1.00 15.15 66 ASN A N 7
ATOM 12250 C CA . ASN A 1 66 ? -1.043 -4.115 8.361 1.00 31.34 66 ASN A CA 7
ATOM 12251 C C . ASN A 1 66 ? 0.136 -3.290 8.975 1.00 5.55 66 ASN A C 7
ATOM 12252 O O . ASN A 1 66 ? 0.539 -3.546 10.117 1.00 35.22 66 ASN A O 7
ATOM 12263 N N . GLU A 1 67 ? 0.678 -2.299 8.226 1.00 63.33 67 GLU A N 7
ATOM 12264 C CA . GLU A 1 67 ? 1.728 -1.368 8.745 1.00 44.00 67 GLU A CA 7
ATOM 12265 C C . GLU A 1 67 ? 1.127 -0.080 9.350 1.00 3.22 67 GLU A C 7
ATOM 12266 O O . GLU A 1 67 ? -0.077 0.191 9.231 1.00 13.03 67 GLU A O 7
ATOM 12278 N N . LEU A 1 68 ? 2.008 0.712 9.988 1.00 33.32 68 LEU A N 7
ATOM 12279 C CA . LEU A 1 68 ? 1.660 2.013 10.592 1.00 0.10 68 LEU A CA 7
ATOM 12280 C C . LEU A 1 68 ? 1.530 3.111 9.507 1.00 10.22 68 LEU A C 7
ATOM 12281 O O . LEU A 1 68 ? 2.423 3.280 8.683 1.00 13.10 68 LEU A O 7
ATOM 12297 N N . ASP A 1 69 ? 0.403 3.829 9.544 1.00 33.23 69 ASP A N 7
ATOM 12298 C CA . ASP A 1 69 ? -0.025 4.800 8.501 1.00 4.43 69 ASP A CA 7
ATOM 12299 C C . ASP A 1 69 ? 1.030 5.877 8.156 1.00 11.30 69 ASP A C 7
ATOM 12300 O O . ASP A 1 69 ? 1.370 6.053 6.978 1.00 72.43 69 ASP A O 7
ATOM 12309 N N . TRP A 1 70 ? 1.545 6.594 9.180 1.00 35.33 70 TRP A N 7
ATOM 12310 C CA . TRP A 1 70 ? 2.613 7.610 8.980 1.00 73.44 70 TRP A CA 7
ATOM 12311 C C . TRP A 1 70 ? 3.895 6.988 8.389 1.00 12.14 70 TRP A C 7
ATOM 12312 O O . TRP A 1 70 ? 4.546 7.613 7.565 1.00 3.21 70 TRP A O 7
ATOM 12333 N N . ASP A 1 71 ? 4.224 5.745 8.792 1.00 25.40 71 ASP A N 7
ATOM 12334 C CA . ASP A 1 71 ? 5.400 5.020 8.264 1.00 1.14 71 ASP A CA 7
ATOM 12335 C C . ASP A 1 71 ? 5.251 4.769 6.751 1.00 31.25 71 ASP A C 7
ATOM 12336 O O . ASP A 1 71 ? 6.126 5.149 5.983 1.00 14.22 71 ASP A O 7
ATOM 12345 N N . ILE A 1 72 ? 4.100 4.196 6.346 1.00 25.44 72 ILE A N 7
ATOM 12346 C CA . ILE A 1 72 ? 3.727 3.987 4.916 1.00 74.11 72 ILE A CA 7
ATOM 12347 C C . ILE A 1 72 ? 3.892 5.295 4.093 1.00 72.12 72 ILE A C 7
ATOM 12348 O O . ILE A 1 72 ? 4.470 5.303 2.996 1.00 22.34 72 ILE A O 7
ATOM 12364 N N . TYR A 1 73 ? 3.406 6.399 4.685 1.00 32.34 73 TYR A N 7
ATOM 12365 C CA . TYR A 1 73 ? 3.411 7.736 4.069 1.00 13.51 73 TYR A CA 7
ATOM 12366 C C . TYR A 1 73 ? 4.853 8.300 3.918 1.00 21.03 73 TYR A C 7
ATOM 12367 O O . TYR A 1 73 ? 5.204 8.849 2.875 1.00 65.33 73 TYR A O 7
ATOM 12385 N N . TYR A 1 74 ? 5.682 8.135 4.964 1.00 53.11 74 TYR A N 7
ATOM 12386 C CA . TYR A 1 74 ? 7.069 8.667 5.001 1.00 62.52 74 TYR A CA 7
ATOM 12387 C C . TYR A 1 74 ? 8.062 7.827 4.153 1.00 65.35 74 TYR A C 7
ATOM 12388 O O . TYR A 1 74 ? 9.059 8.374 3.658 1.00 20.31 74 TYR A O 7
ATOM 12406 N N . TRP A 1 75 ? 7.794 6.513 3.993 1.00 3.41 75 TRP A N 7
ATOM 12407 C CA . TRP A 1 75 ? 8.583 5.644 3.083 1.00 32.13 75 TRP A CA 7
ATOM 12408 C C . TRP A 1 75 ? 8.321 6.050 1.611 1.00 71.51 75 TRP A C 7
ATOM 12409 O O . TRP A 1 75 ? 9.251 6.141 0.805 1.00 0.14 75 TRP A O 7
ATOM 12430 N N . ALA A 1 76 ? 7.027 6.291 1.306 1.00 21.13 76 ALA A N 7
ATOM 12431 C CA . ALA A 1 76 ? 6.544 6.685 -0.038 1.00 50.54 76 ALA A CA 7
ATOM 12432 C C . ALA A 1 76 ? 7.111 8.050 -0.487 1.00 65.22 76 ALA A C 7
ATOM 12433 O O . ALA A 1 76 ? 7.676 8.184 -1.576 1.00 13.41 76 ALA A O 7
ATOM 12440 N N . THR A 1 77 ? 6.943 9.064 0.377 1.00 14.13 77 THR A N 7
ATOM 12441 C CA . THR A 1 77 ? 7.469 10.433 0.142 1.00 4.52 77 THR A CA 7
ATOM 12442 C C . THR A 1 77 ? 9.017 10.479 0.211 1.00 33.32 77 THR A C 7
ATOM 12443 O O . THR A 1 77 ? 9.632 11.467 -0.209 1.00 55.52 77 THR A O 7
ATOM 12454 N N . LYS A 1 78 ? 9.617 9.407 0.792 1.00 32.22 78 LYS A N 7
ATOM 12455 C CA . LYS A 1 78 ? 11.081 9.241 0.970 1.00 32.52 78 LYS A CA 7
ATOM 12456 C C . LYS A 1 78 ? 11.662 10.328 1.933 1.00 54.03 78 LYS A C 7
ATOM 12457 O O . LYS A 1 78 ? 12.866 10.609 1.951 1.00 72.04 78 LYS A O 7
ATOM 12476 N N . ASN A 1 79 ? 10.771 10.910 2.759 1.00 75.44 79 ASN A N 7
ATOM 12477 C CA . ASN A 1 79 ? 11.142 11.848 3.831 1.00 5.22 79 ASN A CA 7
ATOM 12478 C C . ASN A 1 79 ? 11.728 11.042 5.014 1.00 64.13 79 ASN A C 7
ATOM 12479 O O . ASN A 1 79 ? 12.841 11.311 5.466 1.00 0.30 79 ASN A O 7
ATOM 12490 N N . PHE A 1 80 ? 10.947 10.027 5.457 1.00 33.43 80 PHE A N 7
ATOM 12491 C CA . PHE A 1 80 ? 11.209 9.190 6.649 1.00 22.03 80 PHE A CA 7
ATOM 12492 C C . PHE A 1 80 ? 11.134 10.043 7.940 1.00 20.24 80 PHE A C 7
ATOM 12493 O O . PHE A 1 80 ? 10.095 10.091 8.608 1.00 62.43 80 PHE A O 7
ATOM 12510 N N . LYS A 1 81 ? 12.227 10.773 8.188 1.00 10.01 81 LYS A N 7
ATOM 12511 C CA . LYS A 1 81 ? 12.460 11.654 9.357 1.00 43.43 81 LYS A CA 7
ATOM 12512 C C . LYS A 1 81 ? 12.202 10.962 10.726 1.00 5.30 81 LYS A C 7
ATOM 12513 O O . LYS A 1 81 ? 13.145 10.592 11.436 1.00 75.20 81 LYS A O 7
ATOM 12532 N N . THR A 1 82 ? 10.917 10.774 11.061 1.00 3.45 82 THR A N 7
ATOM 12533 C CA . THR A 1 82 ? 10.467 10.152 12.343 1.00 43.31 82 THR A CA 7
ATOM 12534 C C . THR A 1 82 ? 10.171 8.638 12.173 1.00 12.30 82 THR A C 7
ATOM 12535 O O . THR A 1 82 ? 10.220 7.870 13.142 1.00 13.04 82 THR A O 7
ATOM 12546 N N . SER A 1 83 ? 9.857 8.237 10.931 1.00 12.14 83 SER A N 7
ATOM 12547 C CA . SER A 1 83 ? 9.503 6.845 10.565 1.00 13.14 83 SER A CA 7
ATOM 12548 C C . SER A 1 83 ? 10.595 6.218 9.655 1.00 22.32 83 SER A C 7
ATOM 12549 O O . SER A 1 83 ? 10.597 6.457 8.443 1.00 53.25 83 SER A O 7
ATOM 12557 N N . PRO A 1 84 ? 11.563 5.424 10.223 1.00 10.14 84 PRO A N 7
ATOM 12558 C CA . PRO A 1 84 ? 12.653 4.782 9.433 1.00 44.04 84 PRO A CA 7
ATOM 12559 C C . PRO A 1 84 ? 12.183 3.529 8.643 1.00 45.01 84 PRO A C 7
ATOM 12560 O O . PRO A 1 84 ? 11.067 3.034 8.846 1.00 30.44 84 PRO A O 7
ATOM 12571 N N . LEU A 1 85 ? 13.047 3.020 7.746 1.00 52.33 85 LEU A N 7
ATOM 12572 C CA . LEU A 1 85 ? 12.727 1.852 6.901 1.00 22.41 85 LEU A CA 7
ATOM 12573 C C . LEU A 1 85 ? 13.120 0.516 7.600 1.00 14.01 85 LEU A C 7
ATOM 12574 O O . LEU A 1 85 ? 14.298 0.319 7.915 1.00 24.05 85 LEU A O 7
ATOM 12590 N N . PRO A 1 86 ? 12.142 -0.418 7.852 1.00 40.12 86 PRO A N 7
ATOM 12591 C CA . PRO A 1 86 ? 12.432 -1.783 8.383 1.00 43.21 86 PRO A CA 7
ATOM 12592 C C . PRO A 1 86 ? 13.111 -2.711 7.336 1.00 12.52 86 PRO A C 7
ATOM 12593 O O . PRO A 1 86 ? 13.112 -2.423 6.132 1.00 63.12 86 PRO A O 7
ATOM 12604 N N . ASP A 1 87 ? 13.648 -3.845 7.822 1.00 4.31 87 ASP A N 7
ATOM 12605 C CA . ASP A 1 87 ? 14.438 -4.805 7.008 1.00 23.31 87 ASP A CA 7
ATOM 12606 C C . ASP A 1 87 ? 13.576 -5.513 5.932 1.00 12.32 87 ASP A C 7
ATOM 12607 O O . ASP A 1 87 ? 14.017 -5.703 4.793 1.00 3.54 87 ASP A O 7
ATOM 12616 N N . LYS A 1 88 ? 12.343 -5.897 6.321 1.00 21.01 88 LYS A N 7
ATOM 12617 C CA . LYS A 1 88 ? 11.373 -6.578 5.425 1.00 61.32 88 LYS A CA 7
ATOM 12618 C C . LYS A 1 88 ? 10.858 -5.662 4.278 1.00 34.52 88 LYS A C 7
ATOM 12619 O O . LYS A 1 88 ? 10.252 -6.148 3.323 1.00 72.13 88 LYS A O 7
ATOM 12638 N N . TRP A 1 89 ? 11.097 -4.337 4.388 1.00 2.13 89 TRP A N 7
ATOM 12639 C CA . TRP A 1 89 ? 10.762 -3.353 3.323 1.00 14.35 89 TRP A CA 7
ATOM 12640 C C . TRP A 1 89 ? 12.014 -2.863 2.571 1.00 35.45 89 TRP A C 7
ATOM 12641 O O . TRP A 1 89 ? 11.899 -2.268 1.494 1.00 3.44 89 TRP A O 7
ATOM 12662 N N . ALA A 1 90 ? 13.207 -3.097 3.148 1.00 22.30 90 ALA A N 7
ATOM 12663 C CA . ALA A 1 90 ? 14.482 -2.873 2.445 1.00 12.31 90 ALA A CA 7
ATOM 12664 C C . ALA A 1 90 ? 14.593 -3.840 1.229 1.00 23.41 90 ALA A C 7
ATOM 12665 O O . ALA A 1 90 ? 14.556 -5.067 1.405 1.00 33.41 90 ALA A O 7
ATOM 12672 N N . ASN A 1 91 ? 14.681 -3.246 0.015 1.00 1.11 91 ASN A N 7
ATOM 12673 C CA . ASN A 1 91 ? 14.710 -3.954 -1.304 1.00 41.21 91 ASN A CA 7
ATOM 12674 C C . ASN A 1 91 ? 13.327 -4.574 -1.680 1.00 23.32 91 ASN A C 7
ATOM 12675 O O . ASN A 1 91 ? 13.256 -5.549 -2.439 1.00 5.23 91 ASN A O 7
ATOM 12686 N N . SER A 1 92 ? 12.227 -3.984 -1.163 1.00 62.31 92 SER A N 7
ATOM 12687 C CA . SER A 1 92 ? 10.838 -4.389 -1.529 1.00 30.41 92 SER A CA 7
ATOM 12688 C C . SER A 1 92 ? 10.395 -3.768 -2.874 1.00 54.33 92 SER A C 7
ATOM 12689 O O . SER A 1 92 ? 10.520 -2.554 -3.063 1.00 50.01 92 SER A O 7
ATOM 12697 N N . LYS A 1 93 ? 9.860 -4.610 -3.788 1.00 74.14 93 LYS A N 7
ATOM 12698 C CA . LYS A 1 93 ? 9.281 -4.147 -5.081 1.00 22.35 93 LYS A CA 7
ATOM 12699 C C . LYS A 1 93 ? 8.049 -3.249 -4.837 1.00 71.13 93 LYS A C 7
ATOM 12700 O O . LYS A 1 93 ? 7.906 -2.196 -5.461 1.00 3.21 93 LYS A O 7
ATOM 12719 N N . LEU A 1 94 ? 7.188 -3.686 -3.900 1.00 42.45 94 LEU A N 7
ATOM 12720 C CA . LEU A 1 94 ? 5.967 -2.956 -3.482 1.00 40.21 94 LEU A CA 7
ATOM 12721 C C . LEU A 1 94 ? 6.298 -1.536 -2.959 1.00 51.34 94 LEU A C 7
ATOM 12722 O O . LEU A 1 94 ? 5.580 -0.566 -3.245 1.00 75.13 94 LEU A O 7
ATOM 12738 N N . LEU A 1 95 ? 7.400 -1.438 -2.186 1.00 22.24 95 LEU A N 7
ATOM 12739 C CA . LEU A 1 95 ? 7.907 -0.151 -1.668 1.00 10.54 95 LEU A CA 7
ATOM 12740 C C . LEU A 1 95 ? 8.311 0.797 -2.821 1.00 55.13 95 LEU A C 7
ATOM 12741 O O . LEU A 1 95 ? 7.923 1.959 -2.835 1.00 31.23 95 LEU A O 7
ATOM 12757 N N . LYS A 1 96 ? 9.089 0.262 -3.782 1.00 13.03 96 LYS A N 7
ATOM 12758 C CA . LYS A 1 96 ? 9.577 1.021 -4.966 1.00 12.51 96 LYS A CA 7
ATOM 12759 C C . LYS A 1 96 ? 8.402 1.587 -5.801 1.00 24.45 96 LYS A C 7
ATOM 12760 O O . LYS A 1 96 ? 8.436 2.738 -6.246 1.00 42.23 96 LYS A O 7
ATOM 12779 N N . GLN A 1 97 ? 7.363 0.748 -5.962 1.00 53.20 97 GLN A N 7
ATOM 12780 C CA . GLN A 1 97 ? 6.081 1.115 -6.599 1.00 72.01 97 GLN A CA 7
ATOM 12781 C C . GLN A 1 97 ? 5.385 2.281 -5.850 1.00 0.23 97 GLN A C 7
ATOM 12782 O O . GLN A 1 97 ? 4.860 3.201 -6.473 1.00 62.13 97 GLN A O 7
ATOM 12796 N N . LEU A 1 98 ? 5.389 2.207 -4.506 1.00 35.40 98 LEU A N 7
ATOM 12797 C CA . LEU A 1 98 ? 4.733 3.201 -3.615 1.00 5.43 98 LEU A CA 7
ATOM 12798 C C . LEU A 1 98 ? 5.471 4.571 -3.621 1.00 73.34 98 LEU A C 7
ATOM 12799 O O . LEU A 1 98 ? 4.836 5.631 -3.553 1.00 35.42 98 LEU A O 7
ATOM 12815 N N . GLN A 1 99 ? 6.811 4.519 -3.700 1.00 24.45 99 GLN A N 7
ATOM 12816 C CA . GLN A 1 99 ? 7.679 5.722 -3.717 1.00 12.43 99 GLN A CA 7
ATOM 12817 C C . GLN A 1 99 ? 7.504 6.549 -5.009 1.00 3.34 99 GLN A C 7
ATOM 12818 O O . GLN A 1 99 ? 7.282 7.764 -4.951 1.00 45.43 99 GLN A O 7
ATOM 12832 N N . GLU A 1 100 ? 7.573 5.866 -6.167 1.00 15.11 100 GLU A N 7
ATOM 12833 C CA . GLU A 1 100 ? 7.382 6.505 -7.490 1.00 63.31 100 GLU A CA 7
ATOM 12834 C C . GLU A 1 100 ? 5.901 6.923 -7.691 1.00 65.34 100 GLU A C 7
ATOM 12835 O O . GLU A 1 100 ? 5.613 7.868 -8.436 1.00 64.22 100 GLU A O 7
ATOM 12847 N N . PHE A 1 101 ? 4.969 6.197 -7.022 1.00 24.12 101 PHE A N 7
ATOM 12848 C CA . PHE A 1 101 ? 3.541 6.553 -7.007 1.00 22.20 101 PHE A CA 7
ATOM 12849 C C . PHE A 1 101 ? 3.320 7.902 -6.291 1.00 74.30 101 PHE A C 7
ATOM 12850 O O . PHE A 1 101 ? 2.684 8.784 -6.844 1.00 4.31 101 PHE A O 7
ATOM 12867 N N . SER A 1 102 ? 3.877 8.049 -5.070 1.00 71.10 102 SER A N 7
ATOM 12868 C CA . SER A 1 102 ? 3.702 9.271 -4.225 1.00 31.35 102 SER A CA 7
ATOM 12869 C C . SER A 1 102 ? 4.116 10.571 -4.967 1.00 70.21 102 SER A C 7
ATOM 12870 O O . SER A 1 102 ? 3.591 11.661 -4.689 1.00 54.24 102 SER A O 7
ATOM 12878 N N . GLU A 1 103 ? 5.061 10.430 -5.908 1.00 41.01 103 GLU A N 7
ATOM 12879 C CA . GLU A 1 103 ? 5.514 11.527 -6.785 1.00 24.42 103 GLU A CA 7
ATOM 12880 C C . GLU A 1 103 ? 4.417 11.945 -7.804 1.00 62.30 103 GLU A C 7
ATOM 12881 O O . GLU A 1 103 ? 4.165 13.138 -8.022 1.00 24.04 103 GLU A O 7
ATOM 12893 N N . ASN A 1 104 ? 3.775 10.934 -8.422 1.00 44.32 104 ASN A N 7
ATOM 12894 C CA . ASN A 1 104 ? 2.841 11.115 -9.568 1.00 41.52 104 ASN A CA 7
ATOM 12895 C C . ASN A 1 104 ? 1.385 10.670 -9.237 1.00 62.12 104 ASN A C 7
ATOM 12896 O O . ASN A 1 104 ? 0.590 10.409 -10.151 1.00 61.44 104 ASN A O 7
ATOM 12907 N N . LYS A 1 105 ? 1.039 10.644 -7.935 1.00 71.53 105 LYS A N 7
ATOM 12908 C CA . LYS A 1 105 ? -0.226 10.027 -7.427 1.00 74.01 105 LYS A CA 7
ATOM 12909 C C . LYS A 1 105 ? -1.517 10.722 -7.914 1.00 72.30 105 LYS A C 7
ATOM 12910 O O . LYS A 1 105 ? -2.566 10.080 -8.061 1.00 73.01 105 LYS A O 7
ATOM 12929 N N . GLU A 1 106 ? -1.428 12.031 -8.174 1.00 31.42 106 GLU A N 7
ATOM 12930 C CA . GLU A 1 106 ? -2.576 12.862 -8.603 1.00 11.21 106 GLU A CA 7
ATOM 12931 C C . GLU A 1 106 ? -2.377 13.408 -10.043 1.00 2.23 106 GLU A C 7
ATOM 12932 O O . GLU A 1 106 ? -3.044 14.366 -10.460 1.00 52.33 106 GLU A O 7
ATOM 12944 N N . LYS A 1 107 ? -1.485 12.762 -10.824 1.00 13.20 107 LYS A N 7
ATOM 12945 C CA . LYS A 1 107 ? -1.216 13.145 -12.228 1.00 1.14 107 LYS A CA 7
ATOM 12946 C C . LYS A 1 107 ? -2.095 12.342 -13.212 1.00 0.23 107 LYS A C 7
ATOM 12947 O O . LYS A 1 107 ? -1.652 11.355 -13.817 1.00 20.24 107 LYS A O 7
ATOM 12966 N N . GLU A 1 108 ? -3.367 12.745 -13.323 1.00 42.35 108 GLU A N 7
ATOM 12967 C CA . GLU A 1 108 ? -4.295 12.244 -14.366 1.00 3.14 108 GLU A CA 7
ATOM 12968 C C . GLU A 1 108 ? -4.534 13.354 -15.425 1.00 24.45 108 GLU A C 7
ATOM 12969 O O . GLU A 1 108 ? -3.900 14.415 -15.358 1.00 64.40 108 GLU A O 7
ATOM 12981 N N . ILE A 1 109 ? -5.437 13.099 -16.406 1.00 23.24 109 ILE A N 7
ATOM 12982 C CA . ILE A 1 109 ? -5.820 14.092 -17.455 1.00 5.40 109 ILE A CA 7
ATOM 12983 C C . ILE A 1 109 ? -4.607 14.503 -18.332 1.00 60.41 109 ILE A C 7
ATOM 12984 O O . ILE A 1 109 ? -3.818 13.664 -18.775 1.00 52.31 109 ILE A O 7
ATOM 13000 N N . MET A 1 1 ? -9.060 -34.619 -34.852 1.00 11.52 1 MET A N 8
ATOM 13001 C CA . MET A 1 1 ? -8.885 -34.801 -33.385 1.00 41.01 1 MET A CA 8
ATOM 13002 C C . MET A 1 1 ? -10.031 -34.115 -32.605 1.00 54.33 1 MET A C 8
ATOM 13003 O O . MET A 1 1 ? -9.995 -32.900 -32.380 1.00 52.21 1 MET A O 8
ATOM 13019 N N . GLY A 1 2 ? -11.066 -34.894 -32.234 1.00 74.52 2 GLY A N 8
ATOM 13020 C CA . GLY A 1 2 ? -12.166 -34.382 -31.403 1.00 52.41 2 GLY A CA 8
ATOM 13021 C C . GLY A 1 2 ? -13.417 -35.270 -31.385 1.00 34.41 2 GLY A C 8
ATOM 13022 O O . GLY A 1 2 ? -13.404 -36.398 -31.898 1.00 41.52 2 GLY A O 8
ATOM 13026 N N . HIS A 1 3 ? -14.473 -34.757 -30.709 1.00 21.14 3 HIS A N 8
ATOM 13027 C CA . HIS A 1 3 ? -15.846 -35.333 -30.694 1.00 40.13 3 HIS A CA 8
ATOM 13028 C C . HIS A 1 3 ? -15.965 -36.699 -29.931 1.00 60.30 3 HIS A C 8
ATOM 13029 O O . HIS A 1 3 ? -17.060 -37.275 -29.860 1.00 23.13 3 HIS A O 8
ATOM 13044 N N . HIS A 1 4 ? -14.861 -37.212 -29.339 1.00 2.21 4 HIS A N 8
ATOM 13045 C CA . HIS A 1 4 ? -14.862 -38.537 -28.629 1.00 33.20 4 HIS A CA 8
ATOM 13046 C C . HIS A 1 4 ? -13.934 -38.580 -27.382 1.00 50.15 4 HIS A C 8
ATOM 13047 O O . HIS A 1 4 ? -13.971 -39.560 -26.626 1.00 51.12 4 HIS A O 8
ATOM 13062 N N . HIS A 1 5 ? -13.129 -37.526 -27.150 1.00 64.14 5 HIS A N 8
ATOM 13063 C CA . HIS A 1 5 ? -12.097 -37.530 -26.076 1.00 54.21 5 HIS A CA 8
ATOM 13064 C C . HIS A 1 5 ? -12.701 -37.319 -24.665 1.00 72.54 5 HIS A C 8
ATOM 13065 O O . HIS A 1 5 ? -12.289 -37.991 -23.712 1.00 71.40 5 HIS A O 8
ATOM 13080 N N . HIS A 1 6 ? -13.663 -36.375 -24.552 1.00 73.14 6 HIS A N 8
ATOM 13081 C CA . HIS A 1 6 ? -14.393 -36.067 -23.287 1.00 64.14 6 HIS A CA 8
ATOM 13082 C C . HIS A 1 6 ? -13.462 -35.495 -22.174 1.00 61.43 6 HIS A C 8
ATOM 13083 O O . HIS A 1 6 ? -13.720 -35.688 -20.973 1.00 60.50 6 HIS A O 8
ATOM 13098 N N . HIS A 1 7 ? -12.398 -34.761 -22.581 1.00 72.31 7 HIS A N 8
ATOM 13099 C CA . HIS A 1 7 ? -11.513 -34.047 -21.637 1.00 3.20 7 HIS A CA 8
ATOM 13100 C C . HIS A 1 7 ? -12.275 -32.839 -21.021 1.00 11.00 7 HIS A C 8
ATOM 13101 O O . HIS A 1 7 ? -12.254 -31.720 -21.550 1.00 24.00 7 HIS A O 8
ATOM 13116 N N . HIS A 1 8 ? -12.977 -33.111 -19.910 1.00 44.21 8 HIS A N 8
ATOM 13117 C CA . HIS A 1 8 ? -13.877 -32.140 -19.239 1.00 43.52 8 HIS A CA 8
ATOM 13118 C C . HIS A 1 8 ? -13.115 -31.098 -18.379 1.00 31.03 8 HIS A C 8
ATOM 13119 O O . HIS A 1 8 ? -13.689 -30.063 -18.019 1.00 21.31 8 HIS A O 8
ATOM 13134 N N . SER A 1 9 ? -11.834 -31.404 -18.044 1.00 33.22 9 SER A N 8
ATOM 13135 C CA . SER A 1 9 ? -10.953 -30.532 -17.212 1.00 11.40 9 SER A CA 8
ATOM 13136 C C . SER A 1 9 ? -11.569 -30.293 -15.797 1.00 0.02 9 SER A C 8
ATOM 13137 O O . SER A 1 9 ? -12.467 -31.034 -15.370 1.00 50.55 9 SER A O 8
ATOM 13145 N N . HIS A 1 10 ? -11.042 -29.311 -15.043 1.00 51.03 10 HIS A N 8
ATOM 13146 C CA . HIS A 1 10 ? -11.634 -28.858 -13.754 1.00 31.44 10 HIS A CA 8
ATOM 13147 C C . HIS A 1 10 ? -11.678 -27.312 -13.706 1.00 13.52 10 HIS A C 8
ATOM 13148 O O . HIS A 1 10 ? -10.804 -26.637 -14.258 1.00 23.04 10 HIS A O 8
ATOM 13163 N N . MET A 1 11 ? -12.716 -26.761 -13.056 1.00 23.14 11 MET A N 8
ATOM 13164 C CA . MET A 1 11 ? -12.867 -25.300 -12.830 1.00 72.32 11 MET A CA 8
ATOM 13165 C C . MET A 1 11 ? -12.719 -24.977 -11.318 1.00 13.42 11 MET A C 8
ATOM 13166 O O . MET A 1 11 ? -12.324 -25.847 -10.530 1.00 75.41 11 MET A O 8
ATOM 13180 N N . ILE A 1 12 ? -13.026 -23.723 -10.924 1.00 64.24 12 ILE A N 8
ATOM 13181 C CA . ILE A 1 12 ? -12.898 -23.262 -9.519 1.00 53.42 12 ILE A CA 8
ATOM 13182 C C . ILE A 1 12 ? -14.090 -23.802 -8.665 1.00 42.21 12 ILE A C 8
ATOM 13183 O O . ILE A 1 12 ? -15.180 -23.214 -8.642 1.00 31.14 12 ILE A O 8
ATOM 13199 N N . LYS A 1 13 ? -13.879 -24.979 -8.040 1.00 1.30 13 LYS A N 8
ATOM 13200 C CA . LYS A 1 13 ? -14.857 -25.622 -7.117 1.00 20.54 13 LYS A CA 8
ATOM 13201 C C . LYS A 1 13 ? -14.435 -25.407 -5.643 1.00 34.13 13 LYS A C 8
ATOM 13202 O O . LYS A 1 13 ? -13.246 -25.503 -5.319 1.00 52.10 13 LYS A O 8
ATOM 13221 N N . ARG A 1 14 ? -15.444 -25.140 -4.774 1.00 71.24 14 ARG A N 8
ATOM 13222 C CA . ARG A 1 14 ? -15.293 -25.019 -3.297 1.00 63.33 14 ARG A CA 8
ATOM 13223 C C . ARG A 1 14 ? -14.251 -23.955 -2.881 1.00 44.43 14 ARG A C 8
ATOM 13224 O O . ARG A 1 14 ? -13.084 -24.268 -2.609 1.00 42.22 14 ARG A O 8
ATOM 13245 N N . THR A 1 15 ? -14.695 -22.692 -2.852 1.00 42.31 15 THR A N 8
ATOM 13246 C CA . THR A 1 15 ? -13.838 -21.534 -2.533 1.00 13.02 15 THR A CA 8
ATOM 13247 C C . THR A 1 15 ? -14.569 -20.550 -1.589 1.00 45.15 15 THR A C 8
ATOM 13248 O O . THR A 1 15 ? -15.764 -20.279 -1.762 1.00 45.24 15 THR A O 8
ATOM 13259 N N . ASN A 1 16 ? -13.852 -20.057 -0.570 1.00 41.43 16 ASN A N 8
ATOM 13260 C CA . ASN A 1 16 ? -14.362 -19.018 0.358 1.00 3.13 16 ASN A CA 8
ATOM 13261 C C . ASN A 1 16 ? -14.079 -17.618 -0.231 1.00 51.13 16 ASN A C 8
ATOM 13262 O O . ASN A 1 16 ? -14.974 -16.762 -0.337 1.00 71.43 16 ASN A O 8
ATOM 13273 N N . GLU A 1 17 ? -12.811 -17.419 -0.636 1.00 60.15 17 GLU A N 8
ATOM 13274 C CA . GLU A 1 17 ? -12.331 -16.193 -1.279 1.00 22.24 17 GLU A CA 8
ATOM 13275 C C . GLU A 1 17 ? -11.508 -16.537 -2.551 1.00 21.25 17 GLU A C 8
ATOM 13276 O O . GLU A 1 17 ? -10.350 -16.980 -2.448 1.00 70.33 17 GLU A O 8
ATOM 13288 N N . PRO A 1 18 ? -12.119 -16.410 -3.773 1.00 44.43 18 PRO A N 8
ATOM 13289 C CA . PRO A 1 18 ? -11.351 -16.284 -5.034 1.00 1.12 18 PRO A CA 8
ATOM 13290 C C . PRO A 1 18 ? -10.418 -15.045 -5.014 1.00 35.34 18 PRO A C 8
ATOM 13291 O O . PRO A 1 18 ? -10.638 -14.105 -4.239 1.00 62.00 18 PRO A O 8
ATOM 13302 N N . LEU A 1 19 ? -9.407 -15.034 -5.893 1.00 74.05 19 LEU A N 8
ATOM 13303 C CA . LEU A 1 19 ? -8.397 -13.947 -5.954 1.00 25.13 19 LEU A CA 8
ATOM 13304 C C . LEU A 1 19 ? -9.054 -12.583 -6.315 1.00 3.34 19 LEU A C 8
ATOM 13305 O O . LEU A 1 19 ? -8.570 -11.523 -5.915 1.00 73.24 19 LEU A O 8
ATOM 13321 N N . ASP A 1 20 ? -10.168 -12.642 -7.062 1.00 52.42 20 ASP A N 8
ATOM 13322 C CA . ASP A 1 20 ? -11.002 -11.462 -7.385 1.00 64.32 20 ASP A CA 8
ATOM 13323 C C . ASP A 1 20 ? -11.560 -10.787 -6.096 1.00 5.42 20 ASP A C 8
ATOM 13324 O O . ASP A 1 20 ? -11.555 -9.551 -5.978 1.00 44.40 20 ASP A O 8
ATOM 13333 N N . LYS A 1 21 ? -12.016 -11.621 -5.122 1.00 2.04 21 LYS A N 8
ATOM 13334 C CA . LYS A 1 21 ? -12.476 -11.128 -3.797 1.00 71.14 21 LYS A CA 8
ATOM 13335 C C . LYS A 1 21 ? -11.308 -10.536 -2.960 1.00 4.43 21 LYS A C 8
ATOM 13336 O O . LYS A 1 21 ? -11.515 -9.563 -2.228 1.00 63.42 21 LYS A O 8
ATOM 13355 N N . LYS A 1 22 ? -10.096 -11.150 -3.045 1.00 63.04 22 LYS A N 8
ATOM 13356 C CA . LYS A 1 22 ? -8.877 -10.622 -2.362 1.00 45.04 22 LYS A CA 8
ATOM 13357 C C . LYS A 1 22 ? -8.534 -9.202 -2.862 1.00 21.55 22 LYS A C 8
ATOM 13358 O O . LYS A 1 22 ? -8.320 -8.299 -2.057 1.00 43.14 22 LYS A O 8
ATOM 13377 N N . ARG A 1 23 ? -8.488 -9.038 -4.197 1.00 55.41 23 ARG A N 8
ATOM 13378 C CA . ARG A 1 23 ? -8.231 -7.739 -4.857 1.00 73.42 23 ARG A CA 8
ATOM 13379 C C . ARG A 1 23 ? -9.211 -6.647 -4.357 1.00 2.32 23 ARG A C 8
ATOM 13380 O O . ARG A 1 23 ? -8.792 -5.568 -3.932 1.00 14.34 23 ARG A O 8
ATOM 13401 N N . ALA A 1 24 ? -10.514 -6.969 -4.375 1.00 64.23 24 ALA A N 8
ATOM 13402 C CA . ALA A 1 24 ? -11.581 -6.050 -3.914 1.00 54.13 24 ALA A CA 8
ATOM 13403 C C . ALA A 1 24 ? -11.455 -5.702 -2.402 1.00 44.54 24 ALA A C 8
ATOM 13404 O O . ALA A 1 24 ? -11.674 -4.549 -2.001 1.00 22.02 24 ALA A O 8
ATOM 13411 N N . ARG A 1 25 ? -11.097 -6.717 -1.580 1.00 44.43 25 ARG A N 8
ATOM 13412 C CA . ARG A 1 25 ? -10.875 -6.550 -0.121 1.00 51.15 25 ARG A CA 8
ATOM 13413 C C . ARG A 1 25 ? -9.681 -5.609 0.173 1.00 3.35 25 ARG A C 8
ATOM 13414 O O . ARG A 1 25 ? -9.763 -4.762 1.054 1.00 74.24 25 ARG A O 8
ATOM 13435 N N . LEU A 1 26 ? -8.580 -5.773 -0.580 1.00 4.33 26 LEU A N 8
ATOM 13436 C CA . LEU A 1 26 ? -7.355 -4.960 -0.407 1.00 42.02 26 LEU A CA 8
ATOM 13437 C C . LEU A 1 26 ? -7.608 -3.475 -0.720 1.00 43.53 26 LEU A C 8
ATOM 13438 O O . LEU A 1 26 ? -7.177 -2.605 0.033 1.00 71.52 26 LEU A O 8
ATOM 13454 N N . ILE A 1 27 ? -8.325 -3.202 -1.835 1.00 21.14 27 ILE A N 8
ATOM 13455 C CA . ILE A 1 27 ? -8.766 -1.830 -2.195 1.00 53.25 27 ILE A CA 8
ATOM 13456 C C . ILE A 1 27 ? -9.593 -1.195 -1.039 1.00 63.11 27 ILE A C 8
ATOM 13457 O O . ILE A 1 27 ? -9.382 -0.038 -0.681 1.00 64.21 27 ILE A O 8
ATOM 13473 N N . TYR A 1 28 ? -10.497 -1.996 -0.440 1.00 40.24 28 TYR A N 8
ATOM 13474 C CA . TYR A 1 28 ? -11.283 -1.587 0.753 1.00 0.23 28 TYR A CA 8
ATOM 13475 C C . TYR A 1 28 ? -10.363 -1.259 1.973 1.00 62.01 28 TYR A C 8
ATOM 13476 O O . TYR A 1 28 ? -10.543 -0.231 2.621 1.00 72.03 28 TYR A O 8
ATOM 13494 N N . GLN A 1 29 ? -9.376 -2.139 2.252 1.00 72.34 29 GLN A N 8
ATOM 13495 C CA . GLN A 1 29 ? -8.428 -1.978 3.398 1.00 53.44 29 GLN A CA 8
ATOM 13496 C C . GLN A 1 29 ? -7.407 -0.829 3.158 1.00 2.12 29 GLN A C 8
ATOM 13497 O O . GLN A 1 29 ? -6.713 -0.395 4.082 1.00 45.40 29 GLN A O 8
ATOM 13511 N N . SER A 1 30 ? -7.301 -0.389 1.900 1.00 24.01 30 SER A N 8
ATOM 13512 C CA . SER A 1 30 ? -6.502 0.790 1.499 1.00 40.15 30 SER A CA 8
ATOM 13513 C C . SER A 1 30 ? -7.253 2.096 1.805 1.00 34.22 30 SER A C 8
ATOM 13514 O O . SER A 1 30 ? -6.662 3.089 2.242 1.00 50.13 30 SER A O 8
ATOM 13522 N N . ARG A 1 31 ? -8.570 2.071 1.544 1.00 12.34 31 ARG A N 8
ATOM 13523 C CA . ARG A 1 31 ? -9.486 3.189 1.856 1.00 12.44 31 ARG A CA 8
ATOM 13524 C C . ARG A 1 31 ? -9.880 3.176 3.353 1.00 62.22 31 ARG A C 8
ATOM 13525 O O . ARG A 1 31 ? -10.440 4.146 3.870 1.00 61.21 31 ARG A O 8
ATOM 13546 N N . LYS A 1 32 ? -9.602 2.042 4.031 1.00 1.12 32 LYS A N 8
ATOM 13547 C CA . LYS A 1 32 ? -9.714 1.918 5.494 1.00 34.42 32 LYS A CA 8
ATOM 13548 C C . LYS A 1 32 ? -8.371 2.388 6.101 1.00 23.55 32 LYS A C 8
ATOM 13549 O O . LYS A 1 32 ? -7.348 1.714 5.932 1.00 3.12 32 LYS A O 8
ATOM 13568 N N . ARG A 1 33 ? -8.366 3.536 6.800 1.00 12.41 33 ARG A N 8
ATOM 13569 C CA . ARG A 1 33 ? -7.103 4.156 7.277 1.00 54.11 33 ARG A CA 8
ATOM 13570 C C . ARG A 1 33 ? -7.340 5.041 8.529 1.00 21.31 33 ARG A C 8
ATOM 13571 O O . ARG A 1 33 ? -8.426 5.624 8.704 1.00 2.22 33 ARG A O 8
ATOM 13592 N N . GLY A 1 34 ? -6.307 5.135 9.383 1.00 24.31 34 GLY A N 8
ATOM 13593 C CA . GLY A 1 34 ? -6.316 6.007 10.564 1.00 15.24 34 GLY A CA 8
ATOM 13594 C C . GLY A 1 34 ? -6.167 7.497 10.233 1.00 65.14 34 GLY A C 8
ATOM 13595 O O . GLY A 1 34 ? -6.846 8.342 10.830 1.00 32.40 34 GLY A O 8
ATOM 13599 N N . ILE A 1 35 ? -5.262 7.828 9.289 1.00 44.52 35 ILE A N 8
ATOM 13600 C CA . ILE A 1 35 ? -5.035 9.228 8.846 1.00 53.23 35 ILE A CA 8
ATOM 13601 C C . ILE A 1 35 ? -5.403 9.416 7.357 1.00 44.40 35 ILE A C 8
ATOM 13602 O O . ILE A 1 35 ? -5.353 8.467 6.566 1.00 72.13 35 ILE A O 8
ATOM 13618 N N . LEU A 1 36 ? -5.754 10.665 6.996 1.00 2.15 36 LEU A N 8
ATOM 13619 C CA . LEU A 1 36 ? -6.124 11.058 5.612 1.00 13.00 36 LEU A CA 8
ATOM 13620 C C . LEU A 1 36 ? -4.903 11.125 4.661 1.00 50.50 36 LEU A C 8
ATOM 13621 O O . LEU A 1 36 ? -5.057 10.980 3.442 1.00 51.04 36 LEU A O 8
ATOM 13637 N N . GLU A 1 37 ? -3.700 11.332 5.223 1.00 63.24 37 GLU A N 8
ATOM 13638 C CA . GLU A 1 37 ? -2.447 11.405 4.431 1.00 72.12 37 GLU A CA 8
ATOM 13639 C C . GLU A 1 37 ? -2.134 10.055 3.742 1.00 31.24 37 GLU A C 8
ATOM 13640 O O . GLU A 1 37 ? -1.927 9.986 2.522 1.00 64.10 37 GLU A O 8
ATOM 13652 N N . THR A 1 38 ? -2.109 8.987 4.550 1.00 14.35 38 THR A N 8
ATOM 13653 C CA . THR A 1 38 ? -1.902 7.598 4.076 1.00 52.02 38 THR A CA 8
ATOM 13654 C C . THR A 1 38 ? -3.153 7.062 3.343 1.00 53.44 38 THR A C 8
ATOM 13655 O O . THR A 1 38 ? -3.042 6.194 2.473 1.00 31.20 38 THR A O 8
ATOM 13666 N N . ASP A 1 39 ? -4.340 7.561 3.744 1.00 33.13 39 ASP A N 8
ATOM 13667 C CA . ASP A 1 39 ? -5.631 7.206 3.112 1.00 41.20 39 ASP A CA 8
ATOM 13668 C C . ASP A 1 39 ? -5.626 7.478 1.588 1.00 44.41 39 ASP A C 8
ATOM 13669 O O . ASP A 1 39 ? -5.816 6.564 0.802 1.00 71.20 39 ASP A O 8
ATOM 13678 N N . LEU A 1 40 ? -5.385 8.743 1.199 1.00 10.11 40 LEU A N 8
ATOM 13679 C CA . LEU A 1 40 ? -5.364 9.168 -0.228 1.00 41.51 40 LEU A CA 8
ATOM 13680 C C . LEU A 1 40 ? -4.175 8.529 -1.003 1.00 60.21 40 LEU A C 8
ATOM 13681 O O . LEU A 1 40 ? -4.247 8.325 -2.227 1.00 63.35 40 LEU A O 8
ATOM 13697 N N . LEU A 1 41 ? -3.090 8.222 -0.268 1.00 54.32 41 LEU A N 8
ATOM 13698 C CA . LEU A 1 41 ? -1.902 7.516 -0.805 1.00 51.35 41 LEU A CA 8
ATOM 13699 C C . LEU A 1 41 ? -2.251 6.067 -1.259 1.00 31.13 41 LEU A C 8
ATOM 13700 O O . LEU A 1 41 ? -2.103 5.725 -2.439 1.00 22.05 41 LEU A O 8
ATOM 13716 N N . LEU A 1 42 ? -2.742 5.247 -0.311 1.00 0.14 42 LEU A N 8
ATOM 13717 C CA . LEU A 1 42 ? -3.058 3.816 -0.543 1.00 21.42 42 LEU A CA 8
ATOM 13718 C C . LEU A 1 42 ? -4.363 3.604 -1.341 1.00 40.33 42 LEU A C 8
ATOM 13719 O O . LEU A 1 42 ? -4.467 2.632 -2.079 1.00 54.42 42 LEU A O 8
ATOM 13735 N N . SER A 1 43 ? -5.359 4.496 -1.171 1.00 42.43 43 SER A N 8
ATOM 13736 C CA . SER A 1 43 ? -6.656 4.422 -1.914 1.00 21.53 43 SER A CA 8
ATOM 13737 C C . SER A 1 43 ? -6.430 4.582 -3.433 1.00 42.43 43 SER A C 8
ATOM 13738 O O . SER A 1 43 ? -6.950 3.800 -4.240 1.00 0.44 43 SER A O 8
ATOM 13746 N N . GLY A 1 44 ? -5.626 5.602 -3.795 1.00 20.13 44 GLY A N 8
ATOM 13747 C CA . GLY A 1 44 ? -5.220 5.829 -5.187 1.00 64.31 44 GLY A CA 8
ATOM 13748 C C . GLY A 1 44 ? -4.307 4.720 -5.731 1.00 35.11 44 GLY A C 8
ATOM 13749 O O . GLY A 1 44 ? -4.434 4.310 -6.887 1.00 34.10 44 GLY A O 8
ATOM 13753 N N . PHE A 1 45 ? -3.382 4.246 -4.875 1.00 1.33 45 PHE A N 8
ATOM 13754 C CA . PHE A 1 45 ? -2.444 3.146 -5.201 1.00 12.13 45 PHE A CA 8
ATOM 13755 C C . PHE A 1 45 ? -3.204 1.835 -5.514 1.00 55.10 45 PHE A C 8
ATOM 13756 O O . PHE A 1 45 ? -2.863 1.116 -6.447 1.00 3.25 45 PHE A O 8
ATOM 13773 N N . ALA A 1 46 ? -4.240 1.552 -4.721 1.00 55.32 46 ALA A N 8
ATOM 13774 C CA . ALA A 1 46 ? -5.038 0.320 -4.847 1.00 14.50 46 ALA A CA 8
ATOM 13775 C C . ALA A 1 46 ? -5.916 0.315 -6.115 1.00 20.04 46 ALA A C 8
ATOM 13776 O O . ALA A 1 46 ? -6.044 -0.711 -6.795 1.00 21.40 46 ALA A O 8
ATOM 13783 N N . ALA A 1 47 ? -6.501 1.476 -6.423 1.00 3.34 47 ALA A N 8
ATOM 13784 C CA . ALA A 1 47 ? -7.354 1.664 -7.617 1.00 0.21 47 ALA A CA 8
ATOM 13785 C C . ALA A 1 47 ? -6.537 1.613 -8.937 1.00 74.24 47 ALA A C 8
ATOM 13786 O O . ALA A 1 47 ? -7.074 1.304 -10.001 1.00 54.23 47 ALA A O 8
ATOM 13793 N N . LYS A 1 48 ? -5.244 1.949 -8.849 1.00 14.05 48 LYS A N 8
ATOM 13794 C CA . LYS A 1 48 ? -4.329 2.004 -10.012 1.00 23.41 48 LYS A CA 8
ATOM 13795 C C . LYS A 1 48 ? -3.572 0.661 -10.251 1.00 71.34 48 LYS A C 8
ATOM 13796 O O . LYS A 1 48 ? -3.608 0.100 -11.349 1.00 74.40 48 LYS A O 8
ATOM 13815 N N . TYR A 1 49 ? -2.888 0.170 -9.200 1.00 12.14 49 TYR A N 8
ATOM 13816 C CA . TYR A 1 49 ? -1.904 -0.944 -9.282 1.00 75.31 49 TYR A CA 8
ATOM 13817 C C . TYR A 1 49 ? -2.544 -2.352 -9.274 1.00 30.24 49 TYR A C 8
ATOM 13818 O O . TYR A 1 49 ? -2.163 -3.194 -10.093 1.00 53.44 49 TYR A O 8
ATOM 13836 N N . LEU A 1 50 ? -3.509 -2.604 -8.355 1.00 10.33 50 LEU A N 8
ATOM 13837 C CA . LEU A 1 50 ? -4.178 -3.950 -8.220 1.00 31.32 50 LEU A CA 8
ATOM 13838 C C . LEU A 1 50 ? -4.804 -4.472 -9.541 1.00 32.01 50 LEU A C 8
ATOM 13839 O O . LEU A 1 50 ? -5.078 -5.673 -9.676 1.00 73.42 50 LEU A O 8
ATOM 13855 N N . LYS A 1 51 ? -5.058 -3.547 -10.476 1.00 24.43 51 LYS A N 8
ATOM 13856 C CA . LYS A 1 51 ? -5.542 -3.859 -11.834 1.00 72.03 51 LYS A CA 8
ATOM 13857 C C . LYS A 1 51 ? -4.609 -4.865 -12.584 1.00 33.15 51 LYS A C 8
ATOM 13858 O O . LYS A 1 51 ? -5.093 -5.778 -13.262 1.00 61.55 51 LYS A O 8
ATOM 13877 N N . LYS A 1 52 ? -3.270 -4.674 -12.469 1.00 1.33 52 LYS A N 8
ATOM 13878 C CA . LYS A 1 52 ? -2.254 -5.524 -13.163 1.00 5.10 52 LYS A CA 8
ATOM 13879 C C . LYS A 1 52 ? -1.395 -6.358 -12.172 1.00 11.04 52 LYS A C 8
ATOM 13880 O O . LYS A 1 52 ? -0.818 -7.382 -12.568 1.00 12.30 52 LYS A O 8
ATOM 13899 N N . MET A 1 53 ? -1.303 -5.919 -10.900 1.00 52.33 53 MET A N 8
ATOM 13900 C CA . MET A 1 53 ? -0.369 -6.483 -9.912 1.00 33.31 53 MET A CA 8
ATOM 13901 C C . MET A 1 53 ? -0.776 -7.924 -9.473 1.00 1.04 53 MET A C 8
ATOM 13902 O O . MET A 1 53 ? -1.943 -8.185 -9.168 1.00 62.13 53 MET A O 8
ATOM 13916 N N . ASN A 1 54 ? 0.222 -8.835 -9.449 1.00 32.43 54 ASN A N 8
ATOM 13917 C CA . ASN A 1 54 ? 0.021 -10.297 -9.259 1.00 64.15 54 ASN A CA 8
ATOM 13918 C C . ASN A 1 54 ? -0.428 -10.689 -7.836 1.00 3.34 54 ASN A C 8
ATOM 13919 O O . ASN A 1 54 ? -0.186 -9.975 -6.876 1.00 10.42 54 ASN A O 8
ATOM 13930 N N . GLU A 1 55 ? -1.010 -11.899 -7.759 1.00 32.30 55 GLU A N 8
ATOM 13931 C CA . GLU A 1 55 ? -1.584 -12.525 -6.532 1.00 33.23 55 GLU A CA 8
ATOM 13932 C C . GLU A 1 55 ? -0.613 -12.452 -5.336 1.00 33.11 55 GLU A C 8
ATOM 13933 O O . GLU A 1 55 ? -0.965 -12.021 -4.236 1.00 42.05 55 GLU A O 8
ATOM 13945 N N . GLU A 1 56 ? 0.611 -12.907 -5.607 1.00 31.51 56 GLU A N 8
ATOM 13946 C CA . GLU A 1 56 ? 1.714 -12.965 -4.634 1.00 55.11 56 GLU A CA 8
ATOM 13947 C C . GLU A 1 56 ? 2.179 -11.556 -4.171 1.00 44.41 56 GLU A C 8
ATOM 13948 O O . GLU A 1 56 ? 2.531 -11.363 -3.000 1.00 51.10 56 GLU A O 8
ATOM 13960 N N . GLU A 1 57 ? 2.168 -10.583 -5.101 1.00 32.14 57 GLU A N 8
ATOM 13961 C CA . GLU A 1 57 ? 2.490 -9.164 -4.803 1.00 75.33 57 GLU A CA 8
ATOM 13962 C C . GLU A 1 57 ? 1.360 -8.494 -3.969 1.00 13.43 57 GLU A C 8
ATOM 13963 O O . GLU A 1 57 ? 1.617 -7.606 -3.151 1.00 64.52 57 GLU A O 8
ATOM 13975 N N . LEU A 1 58 ? 0.109 -8.939 -4.207 1.00 62.25 58 LEU A N 8
ATOM 13976 C CA . LEU A 1 58 ? -1.094 -8.479 -3.467 1.00 23.43 58 LEU A CA 8
ATOM 13977 C C . LEU A 1 58 ? -1.046 -8.873 -1.969 1.00 11.34 58 LEU A C 8
ATOM 13978 O O . LEU A 1 58 ? -1.572 -8.160 -1.113 1.00 1.53 58 LEU A O 8
ATOM 13994 N N . GLU A 1 59 ? -0.424 -10.023 -1.670 1.00 73.42 59 GLU A N 8
ATOM 13995 C CA . GLU A 1 59 ? -0.245 -10.506 -0.283 1.00 24.42 59 GLU A CA 8
ATOM 13996 C C . GLU A 1 59 ? 0.864 -9.718 0.461 1.00 43.43 59 GLU A C 8
ATOM 13997 O O . GLU A 1 59 ? 0.816 -9.575 1.692 1.00 5.10 59 GLU A O 8
ATOM 14009 N N . GLU A 1 60 ? 1.860 -9.206 -0.298 1.00 74.11 60 GLU A N 8
ATOM 14010 C CA . GLU A 1 60 ? 2.845 -8.230 0.233 1.00 52.12 60 GLU A CA 8
ATOM 14011 C C . GLU A 1 60 ? 2.147 -6.875 0.519 1.00 33.22 60 GLU A C 8
ATOM 14012 O O . GLU A 1 60 ? 2.491 -6.174 1.481 1.00 53.40 60 GLU A O 8
ATOM 14024 N N . TYR A 1 61 ? 1.149 -6.521 -0.323 1.00 52.20 61 TYR A N 8
ATOM 14025 C CA . TYR A 1 61 ? 0.328 -5.308 -0.119 1.00 31.14 61 TYR A CA 8
ATOM 14026 C C . TYR A 1 61 ? -0.550 -5.410 1.147 1.00 45.02 61 TYR A C 8
ATOM 14027 O O . TYR A 1 61 ? -0.713 -4.424 1.866 1.00 55.23 61 TYR A O 8
ATOM 14045 N N . ASP A 1 62 ? -1.097 -6.611 1.409 1.00 4.25 62 ASP A N 8
ATOM 14046 C CA . ASP A 1 62 ? -1.880 -6.901 2.636 1.00 62.44 62 ASP A CA 8
ATOM 14047 C C . ASP A 1 62 ? -1.030 -6.638 3.907 1.00 65.02 62 ASP A C 8
ATOM 14048 O O . ASP A 1 62 ? -1.521 -6.070 4.890 1.00 64.33 62 ASP A O 8
ATOM 14057 N N . SER A 1 63 ? 0.256 -7.030 3.841 1.00 31.23 63 SER A N 8
ATOM 14058 C CA . SER A 1 63 ? 1.254 -6.754 4.905 1.00 23.21 63 SER A CA 8
ATOM 14059 C C . SER A 1 63 ? 1.412 -5.233 5.163 1.00 34.03 63 SER A C 8
ATOM 14060 O O . SER A 1 63 ? 1.484 -4.796 6.315 1.00 25.52 63 SER A O 8
ATOM 14068 N N . LEU A 1 64 ? 1.442 -4.434 4.071 1.00 3.32 64 LEU A N 8
ATOM 14069 C CA . LEU A 1 64 ? 1.567 -2.955 4.141 1.00 4.22 64 LEU A CA 8
ATOM 14070 C C . LEU A 1 64 ? 0.289 -2.301 4.726 1.00 70.01 64 LEU A C 8
ATOM 14071 O O . LEU A 1 64 ? 0.363 -1.302 5.441 1.00 60.35 64 LEU A O 8
ATOM 14087 N N . LEU A 1 65 ? -0.881 -2.884 4.417 1.00 2.22 65 LEU A N 8
ATOM 14088 C CA . LEU A 1 65 ? -2.189 -2.422 4.955 1.00 0.42 65 LEU A CA 8
ATOM 14089 C C . LEU A 1 65 ? -2.322 -2.726 6.470 1.00 31.32 65 LEU A C 8
ATOM 14090 O O . LEU A 1 65 ? -3.162 -2.136 7.158 1.00 2.31 65 LEU A O 8
ATOM 14106 N N . ASN A 1 66 ? -1.490 -3.663 6.970 1.00 65.33 66 ASN A N 8
ATOM 14107 C CA . ASN A 1 66 ? -1.389 -4.003 8.411 1.00 42.51 66 ASN A CA 8
ATOM 14108 C C . ASN A 1 66 ? -0.233 -3.234 9.118 1.00 42.42 66 ASN A C 8
ATOM 14109 O O . ASN A 1 66 ? -0.031 -3.397 10.328 1.00 22.32 66 ASN A O 8
ATOM 14120 N N . GLU A 1 67 ? 0.519 -2.400 8.361 1.00 63.30 67 GLU A N 8
ATOM 14121 C CA . GLU A 1 67 ? 1.556 -1.488 8.928 1.00 44.12 67 GLU A CA 8
ATOM 14122 C C . GLU A 1 67 ? 0.914 -0.218 9.545 1.00 44.13 67 GLU A C 8
ATOM 14123 O O . GLU A 1 67 ? -0.281 0.049 9.352 1.00 53.12 67 GLU A O 8
ATOM 14135 N N . LEU A 1 68 ? 1.732 0.563 10.278 1.00 2.42 68 LEU A N 8
ATOM 14136 C CA . LEU A 1 68 ? 1.289 1.822 10.918 1.00 55.41 68 LEU A CA 8
ATOM 14137 C C . LEU A 1 68 ? 1.118 2.953 9.877 1.00 54.23 68 LEU A C 8
ATOM 14138 O O . LEU A 1 68 ? 1.948 3.097 8.969 1.00 52.24 68 LEU A O 8
ATOM 14154 N N . ASP A 1 69 ? 0.052 3.757 10.069 1.00 74.41 69 ASP A N 8
ATOM 14155 C CA . ASP A 1 69 ? -0.392 4.806 9.120 1.00 32.53 69 ASP A CA 8
ATOM 14156 C C . ASP A 1 69 ? 0.740 5.772 8.694 1.00 2.35 69 ASP A C 8
ATOM 14157 O O . ASP A 1 69 ? 1.204 5.711 7.548 1.00 54.25 69 ASP A O 8
ATOM 14166 N N . TRP A 1 70 ? 1.208 6.615 9.640 1.00 54.42 70 TRP A N 8
ATOM 14167 C CA . TRP A 1 70 ? 2.234 7.658 9.370 1.00 40.14 70 TRP A CA 8
ATOM 14168 C C . TRP A 1 70 ? 3.519 7.080 8.724 1.00 33.04 70 TRP A C 8
ATOM 14169 O O . TRP A 1 70 ? 4.094 7.706 7.837 1.00 3.13 70 TRP A O 8
ATOM 14190 N N . ASP A 1 71 ? 3.915 5.867 9.148 1.00 63.10 71 ASP A N 8
ATOM 14191 C CA . ASP A 1 71 ? 5.129 5.180 8.651 1.00 43.14 71 ASP A CA 8
ATOM 14192 C C . ASP A 1 71 ? 5.053 4.898 7.131 1.00 10.02 71 ASP A C 8
ATOM 14193 O O . ASP A 1 71 ? 5.984 5.235 6.399 1.00 2.22 71 ASP A O 8
ATOM 14202 N N . ILE A 1 72 ? 3.921 4.308 6.678 1.00 65.11 72 ILE A N 8
ATOM 14203 C CA . ILE A 1 72 ? 3.653 4.027 5.231 1.00 3.10 72 ILE A CA 8
ATOM 14204 C C . ILE A 1 72 ? 3.820 5.312 4.375 1.00 34.01 72 ILE A C 8
ATOM 14205 O O . ILE A 1 72 ? 4.446 5.300 3.303 1.00 32.31 72 ILE A O 8
ATOM 14221 N N . TYR A 1 73 ? 3.269 6.417 4.904 1.00 10.12 73 TYR A N 8
ATOM 14222 C CA . TYR A 1 73 ? 3.302 7.741 4.258 1.00 35.01 73 TYR A CA 8
ATOM 14223 C C . TYR A 1 73 ? 4.743 8.290 4.152 1.00 1.13 73 TYR A C 8
ATOM 14224 O O . TYR A 1 73 ? 5.155 8.755 3.093 1.00 12.44 73 TYR A O 8
ATOM 14242 N N . TYR A 1 74 ? 5.502 8.204 5.257 1.00 22.43 74 TYR A N 8
ATOM 14243 C CA . TYR A 1 74 ? 6.872 8.764 5.345 1.00 12.25 74 TYR A CA 8
ATOM 14244 C C . TYR A 1 74 ? 7.894 7.982 4.483 1.00 12.55 74 TYR A C 8
ATOM 14245 O O . TYR A 1 74 ? 8.835 8.577 3.950 1.00 73.00 74 TYR A O 8
ATOM 14263 N N . TRP A 1 75 ? 7.701 6.654 4.349 1.00 34.33 75 TRP A N 8
ATOM 14264 C CA . TRP A 1 75 ? 8.539 5.813 3.457 1.00 60.13 75 TRP A CA 8
ATOM 14265 C C . TRP A 1 75 ? 8.304 6.187 1.975 1.00 10.03 75 TRP A C 8
ATOM 14266 O O . TRP A 1 75 ? 9.243 6.240 1.174 1.00 62.31 75 TRP A O 8
ATOM 14287 N N . ALA A 1 76 ? 7.030 6.450 1.639 1.00 24.23 76 ALA A N 8
ATOM 14288 C CA . ALA A 1 76 ? 6.613 6.860 0.285 1.00 31.53 76 ALA A CA 8
ATOM 14289 C C . ALA A 1 76 ? 7.080 8.300 -0.054 1.00 51.54 76 ALA A C 8
ATOM 14290 O O . ALA A 1 76 ? 7.406 8.602 -1.205 1.00 42.11 76 ALA A O 8
ATOM 14297 N N . THR A 1 77 ? 7.104 9.183 0.966 1.00 31.50 77 THR A N 8
ATOM 14298 C CA . THR A 1 77 ? 7.478 10.617 0.807 1.00 12.21 77 THR A CA 8
ATOM 14299 C C . THR A 1 77 ? 8.947 10.896 1.204 1.00 64.02 77 THR A C 8
ATOM 14300 O O . THR A 1 77 ? 9.317 12.062 1.403 1.00 4.14 77 THR A O 8
ATOM 14311 N N . LYS A 1 78 ? 9.779 9.820 1.326 1.00 62.31 78 LYS A N 8
ATOM 14312 C CA . LYS A 1 78 ? 11.250 9.919 1.538 1.00 24.42 78 LYS A CA 8
ATOM 14313 C C . LYS A 1 78 ? 11.636 10.516 2.943 1.00 52.32 78 LYS A C 8
ATOM 14314 O O . LYS A 1 78 ? 12.819 10.681 3.273 1.00 44.53 78 LYS A O 8
ATOM 14333 N N . ASN A 1 79 ? 10.637 10.766 3.807 1.00 14.11 79 ASN A N 8
ATOM 14334 C CA . ASN A 1 79 ? 10.848 11.412 5.121 1.00 52.13 79 ASN A CA 8
ATOM 14335 C C . ASN A 1 79 ? 11.175 10.345 6.212 1.00 71.31 79 ASN A C 8
ATOM 14336 O O . ASN A 1 79 ? 10.377 10.070 7.114 1.00 42.44 79 ASN A O 8
ATOM 14347 N N . PHE A 1 80 ? 12.383 9.747 6.102 1.00 71.20 80 PHE A N 8
ATOM 14348 C CA . PHE A 1 80 ? 12.842 8.644 6.986 1.00 10.33 80 PHE A CA 8
ATOM 14349 C C . PHE A 1 80 ? 13.386 9.145 8.349 1.00 23.25 80 PHE A C 8
ATOM 14350 O O . PHE A 1 80 ? 13.618 8.339 9.253 1.00 2.43 80 PHE A O 8
ATOM 14367 N N . LYS A 1 81 ? 13.603 10.466 8.484 1.00 45.33 81 LYS A N 8
ATOM 14368 C CA . LYS A 1 81 ? 14.072 11.096 9.754 1.00 23.31 81 LYS A CA 8
ATOM 14369 C C . LYS A 1 81 ? 13.111 10.791 10.932 1.00 45.32 81 LYS A C 8
ATOM 14370 O O . LYS A 1 81 ? 13.539 10.449 12.040 1.00 30.32 81 LYS A O 8
ATOM 14389 N N . THR A 1 82 ? 11.809 10.915 10.648 1.00 21.43 82 THR A N 8
ATOM 14390 C CA . THR A 1 82 ? 10.728 10.661 11.628 1.00 2.00 82 THR A CA 8
ATOM 14391 C C . THR A 1 82 ? 10.328 9.163 11.671 1.00 21.31 82 THR A C 8
ATOM 14392 O O . THR A 1 82 ? 10.106 8.620 12.753 1.00 40.45 82 THR A O 8
ATOM 14403 N N . SER A 1 83 ? 10.230 8.505 10.495 1.00 2.32 83 SER A N 8
ATOM 14404 C CA . SER A 1 83 ? 9.962 7.039 10.401 1.00 54.20 83 SER A CA 8
ATOM 14405 C C . SER A 1 83 ? 11.027 6.343 9.531 1.00 31.32 83 SER A C 8
ATOM 14406 O O . SER A 1 83 ? 10.911 6.338 8.298 1.00 43.35 83 SER A O 8
ATOM 14414 N N . PRO A 1 84 ? 12.108 5.771 10.163 1.00 5.42 84 PRO A N 8
ATOM 14415 C CA . PRO A 1 84 ? 13.178 5.034 9.434 1.00 41.20 84 PRO A CA 8
ATOM 14416 C C . PRO A 1 84 ? 12.649 3.794 8.678 1.00 43.33 84 PRO A C 8
ATOM 14417 O O . PRO A 1 84 ? 11.658 3.177 9.094 1.00 64.12 84 PRO A O 8
ATOM 14428 N N . LEU A 1 85 ? 13.324 3.431 7.573 1.00 22.12 85 LEU A N 8
ATOM 14429 C CA . LEU A 1 85 ? 12.935 2.278 6.749 1.00 5.21 85 LEU A CA 8
ATOM 14430 C C . LEU A 1 85 ? 13.487 0.955 7.351 1.00 50.13 85 LEU A C 8
ATOM 14431 O O . LEU A 1 85 ? 14.709 0.815 7.497 1.00 71.34 85 LEU A O 8
ATOM 14447 N N . PRO A 1 86 ? 12.601 -0.027 7.720 1.00 3.24 86 PRO A N 8
ATOM 14448 C CA . PRO A 1 86 ? 13.034 -1.371 8.170 1.00 25.54 86 PRO A CA 8
ATOM 14449 C C . PRO A 1 86 ? 13.537 -2.258 6.994 1.00 15.50 86 PRO A C 8
ATOM 14450 O O . PRO A 1 86 ? 13.166 -2.044 5.830 1.00 25.04 86 PRO A O 8
ATOM 14461 N N . ASP A 1 87 ? 14.357 -3.274 7.336 1.00 55.14 87 ASP A N 8
ATOM 14462 C CA . ASP A 1 87 ? 14.957 -4.226 6.365 1.00 63.24 87 ASP A CA 8
ATOM 14463 C C . ASP A 1 87 ? 13.877 -5.020 5.580 1.00 74.01 87 ASP A C 8
ATOM 14464 O O . ASP A 1 87 ? 14.080 -5.375 4.409 1.00 64.05 87 ASP A O 8
ATOM 14473 N N . LYS A 1 88 ? 12.730 -5.271 6.246 1.00 23.31 88 LYS A N 8
ATOM 14474 C CA . LYS A 1 88 ? 11.571 -5.992 5.664 1.00 41.40 88 LYS A CA 8
ATOM 14475 C C . LYS A 1 88 ? 10.961 -5.278 4.427 1.00 40.21 88 LYS A C 8
ATOM 14476 O O . LYS A 1 88 ? 10.340 -5.931 3.584 1.00 0.23 88 LYS A O 8
ATOM 14495 N N . TRP A 1 89 ? 11.113 -3.939 4.335 1.00 34.24 89 TRP A N 8
ATOM 14496 C CA . TRP A 1 89 ? 10.632 -3.148 3.165 1.00 10.32 89 TRP A CA 8
ATOM 14497 C C . TRP A 1 89 ? 11.785 -2.659 2.263 1.00 3.11 89 TRP A C 8
ATOM 14498 O O . TRP A 1 89 ? 11.535 -2.201 1.143 1.00 23.14 89 TRP A O 8
ATOM 14519 N N . ALA A 1 90 ? 13.038 -2.798 2.740 1.00 50.55 90 ALA A N 8
ATOM 14520 C CA . ALA A 1 90 ? 14.252 -2.321 2.023 1.00 24.21 90 ALA A CA 8
ATOM 14521 C C . ALA A 1 90 ? 14.389 -2.915 0.593 1.00 3.41 90 ALA A C 8
ATOM 14522 O O . ALA A 1 90 ? 14.816 -2.229 -0.343 1.00 3.14 90 ALA A O 8
ATOM 14529 N N . ASN A 1 91 ? 14.023 -4.202 0.442 1.00 3.13 91 ASN A N 8
ATOM 14530 C CA . ASN A 1 91 ? 14.156 -4.950 -0.843 1.00 54.12 91 ASN A CA 8
ATOM 14531 C C . ASN A 1 91 ? 12.777 -5.248 -1.499 1.00 23.21 91 ASN A C 8
ATOM 14532 O O . ASN A 1 91 ? 12.713 -5.931 -2.528 1.00 63.01 91 ASN A O 8
ATOM 14543 N N . SER A 1 92 ? 11.688 -4.725 -0.900 1.00 21.04 92 SER A N 8
ATOM 14544 C CA . SER A 1 92 ? 10.297 -5.022 -1.333 1.00 50.32 92 SER A CA 8
ATOM 14545 C C . SER A 1 92 ? 9.922 -4.317 -2.653 1.00 72.44 92 SER A C 8
ATOM 14546 O O . SER A 1 92 ? 10.039 -3.094 -2.762 1.00 74.40 92 SER A O 8
ATOM 14554 N N . LYS A 1 93 ? 9.440 -5.117 -3.628 1.00 52.34 93 LYS A N 8
ATOM 14555 C CA . LYS A 1 93 ? 8.904 -4.634 -4.927 1.00 51.23 93 LYS A CA 8
ATOM 14556 C C . LYS A 1 93 ? 7.806 -3.556 -4.719 1.00 22.11 93 LYS A C 8
ATOM 14557 O O . LYS A 1 93 ? 7.847 -2.479 -5.325 1.00 33.34 93 LYS A O 8
ATOM 14576 N N . LEU A 1 94 ? 6.865 -3.880 -3.823 1.00 34.23 94 LEU A N 8
ATOM 14577 C CA . LEU A 1 94 ? 5.715 -3.032 -3.457 1.00 20.04 94 LEU A CA 8
ATOM 14578 C C . LEU A 1 94 ? 6.107 -1.594 -3.042 1.00 51.43 94 LEU A C 8
ATOM 14579 O O . LEU A 1 94 ? 5.484 -0.623 -3.481 1.00 34.22 94 LEU A O 8
ATOM 14595 N N . LEU A 1 95 ? 7.123 -1.480 -2.164 1.00 35.22 95 LEU A N 8
ATOM 14596 C CA . LEU A 1 95 ? 7.554 -0.180 -1.611 1.00 42.22 95 LEU A CA 8
ATOM 14597 C C . LEU A 1 95 ? 8.069 0.764 -2.721 1.00 51.32 95 LEU A C 8
ATOM 14598 O O . LEU A 1 95 ? 7.764 1.953 -2.717 1.00 63.52 95 LEU A O 8
ATOM 14614 N N . LYS A 1 96 ? 8.843 0.205 -3.666 1.00 32.15 96 LYS A N 8
ATOM 14615 C CA . LYS A 1 96 ? 9.385 0.971 -4.812 1.00 1.55 96 LYS A CA 8
ATOM 14616 C C . LYS A 1 96 ? 8.244 1.457 -5.738 1.00 31.12 96 LYS A C 8
ATOM 14617 O O . LYS A 1 96 ? 8.289 2.578 -6.235 1.00 51.44 96 LYS A O 8
ATOM 14636 N N . GLN A 1 97 ? 7.209 0.609 -5.913 1.00 34.21 97 GLN A N 8
ATOM 14637 C CA . GLN A 1 97 ? 5.947 0.981 -6.609 1.00 32.43 97 GLN A CA 8
ATOM 14638 C C . GLN A 1 97 ? 5.239 2.166 -5.897 1.00 12.33 97 GLN A C 8
ATOM 14639 O O . GLN A 1 97 ? 4.740 3.093 -6.544 1.00 1.53 97 GLN A O 8
ATOM 14653 N N . LEU A 1 98 ? 5.214 2.106 -4.549 1.00 62.04 98 LEU A N 8
ATOM 14654 C CA . LEU A 1 98 ? 4.537 3.103 -3.682 1.00 14.25 98 LEU A CA 8
ATOM 14655 C C . LEU A 1 98 ? 5.241 4.479 -3.739 1.00 72.21 98 LEU A C 8
ATOM 14656 O O . LEU A 1 98 ? 4.586 5.521 -3.749 1.00 61.53 98 LEU A O 8
ATOM 14672 N N . GLN A 1 99 ? 6.584 4.452 -3.763 1.00 73.44 99 GLN A N 8
ATOM 14673 C CA . GLN A 1 99 ? 7.429 5.664 -3.884 1.00 73.24 99 GLN A CA 8
ATOM 14674 C C . GLN A 1 99 ? 7.288 6.317 -5.282 1.00 72.21 99 GLN A C 8
ATOM 14675 O O . GLN A 1 99 ? 7.251 7.549 -5.390 1.00 61.11 99 GLN A O 8
ATOM 14689 N N . GLU A 1 100 ? 7.197 5.473 -6.336 1.00 35.22 100 GLU A N 8
ATOM 14690 C CA . GLU A 1 100 ? 6.937 5.930 -7.725 1.00 63.54 100 GLU A CA 8
ATOM 14691 C C . GLU A 1 100 ? 5.569 6.637 -7.831 1.00 71.31 100 GLU A C 8
ATOM 14692 O O . GLU A 1 100 ? 5.454 7.684 -8.469 1.00 42.31 100 GLU A O 8
ATOM 14704 N N . PHE A 1 101 ? 4.542 6.052 -7.185 1.00 65.24 101 PHE A N 8
ATOM 14705 C CA . PHE A 1 101 ? 3.180 6.624 -7.172 1.00 42.03 101 PHE A CA 8
ATOM 14706 C C . PHE A 1 101 ? 3.108 7.917 -6.335 1.00 43.12 101 PHE A C 8
ATOM 14707 O O . PHE A 1 101 ? 2.507 8.891 -6.768 1.00 23.24 101 PHE A O 8
ATOM 14724 N N . SER A 1 102 ? 3.729 7.900 -5.143 1.00 5.33 102 SER A N 8
ATOM 14725 C CA . SER A 1 102 ? 3.643 9.003 -4.146 1.00 24.03 102 SER A CA 8
ATOM 14726 C C . SER A 1 102 ? 3.984 10.384 -4.747 1.00 3.04 102 SER A C 8
ATOM 14727 O O . SER A 1 102 ? 3.219 11.338 -4.601 1.00 63.20 102 SER A O 8
ATOM 14735 N N . GLU A 1 103 ? 5.124 10.462 -5.440 1.00 44.30 103 GLU A N 8
ATOM 14736 C CA . GLU A 1 103 ? 5.565 11.698 -6.123 1.00 3.45 103 GLU A CA 8
ATOM 14737 C C . GLU A 1 103 ? 4.755 11.954 -7.430 1.00 72.20 103 GLU A C 8
ATOM 14738 O O . GLU A 1 103 ? 4.453 13.100 -7.773 1.00 5.22 103 GLU A O 8
ATOM 14750 N N . ASN A 1 104 ? 4.378 10.866 -8.133 1.00 21.41 104 ASN A N 8
ATOM 14751 C CA . ASN A 1 104 ? 3.768 10.924 -9.485 1.00 52.24 104 ASN A CA 8
ATOM 14752 C C . ASN A 1 104 ? 2.279 10.477 -9.486 1.00 1.02 104 ASN A C 8
ATOM 14753 O O . ASN A 1 104 ? 1.842 9.770 -10.406 1.00 74.25 104 ASN A O 8
ATOM 14764 N N . LYS A 1 105 ? 1.501 10.879 -8.450 1.00 44.23 105 LYS A N 8
ATOM 14765 C CA . LYS A 1 105 ? 0.034 10.616 -8.410 1.00 55.01 105 LYS A CA 8
ATOM 14766 C C . LYS A 1 105 ? -0.672 11.351 -9.574 1.00 0.44 105 LYS A C 8
ATOM 14767 O O . LYS A 1 105 ? -1.331 10.729 -10.413 1.00 4.21 105 LYS A O 8
ATOM 14786 N N . GLU A 1 106 ? -0.531 12.689 -9.590 1.00 5.50 106 GLU A N 8
ATOM 14787 C CA . GLU A 1 106 ? -1.038 13.579 -10.664 1.00 20.02 106 GLU A CA 8
ATOM 14788 C C . GLU A 1 106 ? -0.056 14.768 -10.837 1.00 44.03 106 GLU A C 8
ATOM 14789 O O . GLU A 1 106 ? 0.725 14.819 -11.794 1.00 53.13 106 GLU A O 8
ATOM 14801 N N . LYS A 1 107 ? -0.103 15.720 -9.873 1.00 3.22 107 LYS A N 8
ATOM 14802 C CA . LYS A 1 107 ? 0.776 16.901 -9.824 1.00 72.11 107 LYS A CA 8
ATOM 14803 C C . LYS A 1 107 ? 1.074 17.306 -8.343 1.00 2.14 107 LYS A C 8
ATOM 14804 O O . LYS A 1 107 ? 0.225 17.882 -7.646 1.00 1.31 107 LYS A O 8
ATOM 14823 N N . GLU A 1 108 ? 2.277 16.940 -7.855 1.00 13.24 108 GLU A N 8
ATOM 14824 C CA . GLU A 1 108 ? 2.752 17.298 -6.499 1.00 35.03 108 GLU A CA 8
ATOM 14825 C C . GLU A 1 108 ? 4.290 17.167 -6.389 1.00 30.24 108 GLU A C 8
ATOM 14826 O O . GLU A 1 108 ? 4.962 16.791 -7.355 1.00 51.21 108 GLU A O 8
ATOM 14838 N N . ILE A 1 109 ? 4.839 17.509 -5.204 1.00 45.42 109 ILE A N 8
ATOM 14839 C CA . ILE A 1 109 ? 6.282 17.355 -4.909 1.00 60.15 109 ILE A CA 8
ATOM 14840 C C . ILE A 1 109 ? 6.507 16.258 -3.844 1.00 3.34 109 ILE A C 8
ATOM 14841 O O . ILE A 1 109 ? 7.611 15.721 -3.712 1.00 21.02 109 ILE A O 8
ATOM 14857 N N . MET A 1 1 ? 25.800 -25.373 -3.201 1.00 51.44 1 MET A N 9
ATOM 14858 C CA . MET A 1 1 ? 24.638 -24.624 -2.641 1.00 73.55 1 MET A CA 9
ATOM 14859 C C . MET A 1 1 ? 23.758 -24.045 -3.775 1.00 64.34 1 MET A C 9
ATOM 14860 O O . MET A 1 1 ? 24.284 -23.498 -4.753 1.00 2.23 1 MET A O 9
ATOM 14876 N N . GLY A 1 2 ? 22.423 -24.185 -3.637 1.00 44.31 2 GLY A N 9
ATOM 14877 C CA . GLY A 1 2 ? 21.461 -23.645 -4.615 1.00 65.10 2 GLY A CA 9
ATOM 14878 C C . GLY A 1 2 ? 20.380 -24.655 -4.997 1.00 32.24 2 GLY A C 9
ATOM 14879 O O . GLY A 1 2 ? 20.384 -25.203 -6.109 1.00 45.04 2 GLY A O 9
ATOM 14883 N N . HIS A 1 3 ? 19.447 -24.915 -4.060 1.00 40.10 3 HIS A N 9
ATOM 14884 C CA . HIS A 1 3 ? 18.318 -25.850 -4.285 1.00 3.03 3 HIS A CA 9
ATOM 14885 C C . HIS A 1 3 ? 16.995 -25.097 -4.568 1.00 72.11 3 HIS A C 9
ATOM 14886 O O . HIS A 1 3 ? 16.862 -23.907 -4.274 1.00 24.12 3 HIS A O 9
ATOM 14901 N N . HIS A 1 4 ? 16.017 -25.832 -5.115 1.00 13.32 4 HIS A N 9
ATOM 14902 C CA . HIS A 1 4 ? 14.662 -25.316 -5.418 1.00 0.23 4 HIS A CA 9
ATOM 14903 C C . HIS A 1 4 ? 13.600 -26.394 -5.120 1.00 64.14 4 HIS A C 9
ATOM 14904 O O . HIS A 1 4 ? 13.933 -27.572 -4.941 1.00 0.14 4 HIS A O 9
ATOM 14919 N N . HIS A 1 5 ? 12.328 -25.975 -5.065 1.00 1.14 5 HIS A N 9
ATOM 14920 C CA . HIS A 1 5 ? 11.180 -26.890 -4.880 1.00 64.10 5 HIS A CA 9
ATOM 14921 C C . HIS A 1 5 ? 10.738 -27.498 -6.233 1.00 42.34 5 HIS A C 9
ATOM 14922 O O . HIS A 1 5 ? 10.948 -26.897 -7.296 1.00 3.21 5 HIS A O 9
ATOM 14937 N N . HIS A 1 6 ? 10.132 -28.699 -6.179 1.00 41.51 6 HIS A N 9
ATOM 14938 C CA . HIS A 1 6 ? 9.585 -29.377 -7.373 1.00 62.41 6 HIS A CA 9
ATOM 14939 C C . HIS A 1 6 ? 8.245 -28.710 -7.794 1.00 33.51 6 HIS A C 9
ATOM 14940 O O . HIS A 1 6 ? 7.150 -29.168 -7.426 1.00 62.13 6 HIS A O 9
ATOM 14955 N N . HIS A 1 7 ? 8.355 -27.600 -8.544 1.00 24.51 7 HIS A N 9
ATOM 14956 C CA . HIS A 1 7 ? 7.199 -26.792 -8.974 1.00 71.33 7 HIS A CA 9
ATOM 14957 C C . HIS A 1 7 ? 6.770 -27.172 -10.416 1.00 72.23 7 HIS A C 9
ATOM 14958 O O . HIS A 1 7 ? 6.996 -26.426 -11.379 1.00 52.21 7 HIS A O 9
ATOM 14973 N N . HIS A 1 8 ? 6.176 -28.374 -10.535 1.00 13.21 8 HIS A N 9
ATOM 14974 C CA . HIS A 1 8 ? 5.672 -28.925 -11.822 1.00 73.01 8 HIS A CA 9
ATOM 14975 C C . HIS A 1 8 ? 4.665 -30.091 -11.570 1.00 73.24 8 HIS A C 9
ATOM 14976 O O . HIS A 1 8 ? 4.267 -30.806 -12.497 1.00 61.04 8 HIS A O 9
ATOM 14991 N N . SER A 1 9 ? 4.231 -30.247 -10.303 1.00 12.44 9 SER A N 9
ATOM 14992 C CA . SER A 1 9 ? 3.351 -31.361 -9.873 1.00 33.41 9 SER A CA 9
ATOM 14993 C C . SER A 1 9 ? 1.856 -31.001 -10.038 1.00 15.43 9 SER A C 9
ATOM 14994 O O . SER A 1 9 ? 1.505 -29.849 -10.316 1.00 3.33 9 SER A O 9
ATOM 15002 N N . HIS A 1 10 ? 0.978 -32.000 -9.861 1.00 44.41 10 HIS A N 9
ATOM 15003 C CA . HIS A 1 10 ? -0.482 -31.811 -9.953 1.00 1.54 10 HIS A CA 9
ATOM 15004 C C . HIS A 1 10 ? -1.057 -31.253 -8.627 1.00 2.32 10 HIS A C 9
ATOM 15005 O O . HIS A 1 10 ? -1.404 -32.017 -7.716 1.00 43.43 10 HIS A O 9
ATOM 15020 N N . MET A 1 11 ? -1.126 -29.909 -8.514 1.00 33.02 11 MET A N 9
ATOM 15021 C CA . MET A 1 11 ? -1.742 -29.240 -7.347 1.00 51.34 11 MET A CA 9
ATOM 15022 C C . MET A 1 11 ? -2.460 -27.930 -7.757 1.00 20.40 11 MET A C 9
ATOM 15023 O O . MET A 1 11 ? -1.943 -26.818 -7.581 1.00 63.05 11 MET A O 9
ATOM 15037 N N . ILE A 1 12 ? -3.634 -28.092 -8.387 1.00 5.55 12 ILE A N 9
ATOM 15038 C CA . ILE A 1 12 ? -4.613 -27.003 -8.580 1.00 22.45 12 ILE A CA 9
ATOM 15039 C C . ILE A 1 12 ? -5.722 -27.179 -7.509 1.00 41.31 12 ILE A C 9
ATOM 15040 O O . ILE A 1 12 ? -6.810 -27.700 -7.778 1.00 15.24 12 ILE A O 9
ATOM 15056 N N . LYS A 1 13 ? -5.384 -26.806 -6.265 1.00 63.41 13 LYS A N 9
ATOM 15057 C CA . LYS A 1 13 ? -6.208 -27.108 -5.068 1.00 65.14 13 LYS A CA 9
ATOM 15058 C C . LYS A 1 13 ? -6.880 -25.844 -4.481 1.00 24.21 13 LYS A C 9
ATOM 15059 O O . LYS A 1 13 ? -7.977 -25.923 -3.906 1.00 21.25 13 LYS A O 9
ATOM 15078 N N . ARG A 1 14 ? -6.228 -24.680 -4.636 1.00 63.44 14 ARG A N 9
ATOM 15079 C CA . ARG A 1 14 ? -6.710 -23.412 -4.040 1.00 33.22 14 ARG A CA 9
ATOM 15080 C C . ARG A 1 14 ? -8.024 -22.913 -4.692 1.00 64.14 14 ARG A C 9
ATOM 15081 O O . ARG A 1 14 ? -8.041 -22.486 -5.847 1.00 33.14 14 ARG A O 9
ATOM 15102 N N . THR A 1 15 ? -9.123 -23.033 -3.940 1.00 33.15 15 THR A N 9
ATOM 15103 C CA . THR A 1 15 ? -10.409 -22.352 -4.228 1.00 55.14 15 THR A CA 9
ATOM 15104 C C . THR A 1 15 ? -10.697 -21.342 -3.079 1.00 54.20 15 THR A C 9
ATOM 15105 O O . THR A 1 15 ? -10.069 -21.425 -2.012 1.00 14.54 15 THR A O 9
ATOM 15116 N N . ASN A 1 16 ? -11.611 -20.375 -3.316 1.00 63.23 16 ASN A N 9
ATOM 15117 C CA . ASN A 1 16 ? -11.992 -19.317 -2.336 1.00 3.42 16 ASN A CA 9
ATOM 15118 C C . ASN A 1 16 ? -10.874 -18.252 -2.161 1.00 13.32 16 ASN A C 9
ATOM 15119 O O . ASN A 1 16 ? -9.708 -18.474 -2.529 1.00 73.22 16 ASN A O 9
ATOM 15130 N N . GLU A 1 17 ? -11.262 -17.103 -1.559 1.00 4.41 17 GLU A N 9
ATOM 15131 C CA . GLU A 1 17 ? -10.504 -15.831 -1.648 1.00 13.52 17 GLU A CA 9
ATOM 15132 C C . GLU A 1 17 ? -10.190 -15.514 -3.144 1.00 1.01 17 GLU A C 9
ATOM 15133 O O . GLU A 1 17 ? -9.019 -15.523 -3.558 1.00 65.44 17 GLU A O 9
ATOM 15145 N N . PRO A 1 18 ? -11.259 -15.297 -4.008 1.00 33.35 18 PRO A N 9
ATOM 15146 C CA . PRO A 1 18 ? -11.075 -14.977 -5.446 1.00 52.54 18 PRO A CA 9
ATOM 15147 C C . PRO A 1 18 ? -10.301 -13.663 -5.638 1.00 31.41 18 PRO A C 9
ATOM 15148 O O . PRO A 1 18 ? -10.495 -12.745 -4.865 1.00 24.40 18 PRO A O 9
ATOM 15159 N N . LEU A 1 19 ? -9.445 -13.582 -6.668 1.00 63.23 19 LEU A N 9
ATOM 15160 C CA . LEU A 1 19 ? -8.611 -12.379 -6.942 1.00 0.44 19 LEU A CA 9
ATOM 15161 C C . LEU A 1 19 ? -9.466 -11.107 -7.135 1.00 63.30 19 LEU A C 9
ATOM 15162 O O . LEU A 1 19 ? -9.042 -10.017 -6.776 1.00 12.44 19 LEU A O 9
ATOM 15178 N N . ASP A 1 20 ? -10.670 -11.288 -7.683 1.00 1.21 20 ASP A N 9
ATOM 15179 C CA . ASP A 1 20 ? -11.684 -10.215 -7.813 1.00 0.14 20 ASP A CA 9
ATOM 15180 C C . ASP A 1 20 ? -12.052 -9.632 -6.416 1.00 11.20 20 ASP A C 9
ATOM 15181 O O . ASP A 1 20 ? -12.027 -8.414 -6.197 1.00 24.32 20 ASP A O 9
ATOM 15190 N N . LYS A 1 21 ? -12.361 -10.547 -5.478 1.00 30.14 21 LYS A N 9
ATOM 15191 C CA . LYS A 1 21 ? -12.739 -10.217 -4.084 1.00 72.42 21 LYS A CA 9
ATOM 15192 C C . LYS A 1 21 ? -11.519 -9.849 -3.201 1.00 35.21 21 LYS A C 9
ATOM 15193 O O . LYS A 1 21 ? -11.667 -9.111 -2.224 1.00 44.33 21 LYS A O 9
ATOM 15212 N N . LYS A 1 22 ? -10.325 -10.375 -3.540 1.00 24.01 22 LYS A N 9
ATOM 15213 C CA . LYS A 1 22 ? -9.083 -10.129 -2.772 1.00 43.41 22 LYS A CA 9
ATOM 15214 C C . LYS A 1 22 ? -8.628 -8.689 -3.003 1.00 2.01 22 LYS A C 9
ATOM 15215 O O . LYS A 1 22 ? -8.268 -7.982 -2.067 1.00 31.33 22 LYS A O 9
ATOM 15234 N N . ARG A 1 23 ? -8.649 -8.282 -4.288 1.00 64.13 23 ARG A N 9
ATOM 15235 C CA . ARG A 1 23 ? -8.397 -6.891 -4.698 1.00 51.42 23 ARG A CA 9
ATOM 15236 C C . ARG A 1 23 ? -9.395 -5.941 -4.020 1.00 64.52 23 ARG A C 9
ATOM 15237 O O . ARG A 1 23 ? -8.990 -4.960 -3.433 1.00 24.23 23 ARG A O 9
ATOM 15258 N N . ALA A 1 24 ? -10.693 -6.295 -4.047 1.00 30.44 24 ALA A N 9
ATOM 15259 C CA . ALA A 1 24 ? -11.766 -5.483 -3.412 1.00 71.22 24 ALA A CA 9
ATOM 15260 C C . ALA A 1 24 ? -11.518 -5.288 -1.887 1.00 53.10 24 ALA A C 9
ATOM 15261 O O . ALA A 1 24 ? -11.677 -4.188 -1.353 1.00 12.12 24 ALA A O 9
ATOM 15268 N N . ARG A 1 25 ? -11.122 -6.385 -1.218 1.00 31.33 25 ARG A N 9
ATOM 15269 C CA . ARG A 1 25 ? -10.835 -6.421 0.238 1.00 65.44 25 ARG A CA 9
ATOM 15270 C C . ARG A 1 25 ? -9.545 -5.630 0.604 1.00 0.11 25 ARG A C 9
ATOM 15271 O O . ARG A 1 25 ? -9.499 -4.961 1.643 1.00 0.01 25 ARG A O 9
ATOM 15292 N N . LEU A 1 26 ? -8.500 -5.712 -0.248 1.00 21.12 26 LEU A N 9
ATOM 15293 C CA . LEU A 1 26 ? -7.223 -4.987 -0.015 1.00 50.03 26 LEU A CA 9
ATOM 15294 C C . LEU A 1 26 ? -7.392 -3.457 -0.266 1.00 11.02 26 LEU A C 9
ATOM 15295 O O . LEU A 1 26 ? -6.916 -2.639 0.523 1.00 15.24 26 LEU A O 9
ATOM 15311 N N . ILE A 1 27 ? -8.070 -3.096 -1.379 1.00 4.25 27 ILE A N 9
ATOM 15312 C CA . ILE A 1 27 ? -8.449 -1.688 -1.695 1.00 74.22 27 ILE A CA 9
ATOM 15313 C C . ILE A 1 27 ? -9.407 -1.106 -0.609 1.00 5.21 27 ILE A C 9
ATOM 15314 O O . ILE A 1 27 ? -9.385 0.092 -0.324 1.00 62.21 27 ILE A O 9
ATOM 15330 N N . TYR A 1 28 ? -10.235 -1.971 0.007 1.00 33.51 28 TYR A N 9
ATOM 15331 C CA . TYR A 1 28 ? -11.076 -1.586 1.168 1.00 43.23 28 TYR A CA 9
ATOM 15332 C C . TYR A 1 28 ? -10.203 -1.188 2.385 1.00 34.23 28 TYR A C 9
ATOM 15333 O O . TYR A 1 28 ? -10.434 -0.151 3.000 1.00 34.13 28 TYR A O 9
ATOM 15351 N N . GLN A 1 29 ? -9.205 -2.022 2.714 1.00 74.23 29 GLN A N 9
ATOM 15352 C CA . GLN A 1 29 ? -8.318 -1.804 3.888 1.00 41.34 29 GLN A CA 9
ATOM 15353 C C . GLN A 1 29 ? -7.188 -0.777 3.601 1.00 12.11 29 GLN A C 9
ATOM 15354 O O . GLN A 1 29 ? -6.420 -0.412 4.503 1.00 72.44 29 GLN A O 9
ATOM 15368 N N . SER A 1 30 ? -7.082 -0.335 2.339 1.00 55.32 30 SER A N 9
ATOM 15369 C CA . SER A 1 30 ? -6.243 0.826 1.963 1.00 70.55 30 SER A CA 9
ATOM 15370 C C . SER A 1 30 ? -7.039 2.130 2.143 1.00 12.02 30 SER A C 9
ATOM 15371 O O . SER A 1 30 ? -6.466 3.198 2.373 1.00 25.11 30 SER A O 9
ATOM 15379 N N . ARG A 1 31 ? -8.375 2.024 1.990 1.00 73.44 31 ARG A N 9
ATOM 15380 C CA . ARG A 1 31 ? -9.311 3.114 2.321 1.00 35.20 31 ARG A CA 9
ATOM 15381 C C . ARG A 1 31 ? -9.687 3.111 3.820 1.00 22.40 31 ARG A C 9
ATOM 15382 O O . ARG A 1 31 ? -10.141 4.130 4.353 1.00 33.13 31 ARG A O 9
ATOM 15403 N N . LYS A 1 32 ? -9.479 1.968 4.499 1.00 22.11 32 LYS A N 9
ATOM 15404 C CA . LYS A 1 32 ? -9.737 1.845 5.939 1.00 34.05 32 LYS A CA 9
ATOM 15405 C C . LYS A 1 32 ? -8.408 2.132 6.660 1.00 61.12 32 LYS A C 9
ATOM 15406 O O . LYS A 1 32 ? -7.478 1.328 6.602 1.00 24.44 32 LYS A O 9
ATOM 15425 N N . ARG A 1 33 ? -8.350 3.268 7.364 1.00 63.35 33 ARG A N 9
ATOM 15426 C CA . ARG A 1 33 ? -7.082 3.881 7.825 1.00 41.20 33 ARG A CA 9
ATOM 15427 C C . ARG A 1 33 ? -7.271 4.639 9.157 1.00 53.21 33 ARG A C 9
ATOM 15428 O O . ARG A 1 33 ? -8.401 4.865 9.612 1.00 71.24 33 ARG A O 9
ATOM 15449 N N . GLY A 1 34 ? -6.132 5.034 9.753 1.00 30.52 34 GLY A N 9
ATOM 15450 C CA . GLY A 1 34 ? -6.105 6.014 10.840 1.00 25.35 34 GLY A CA 9
ATOM 15451 C C . GLY A 1 34 ? -6.313 7.443 10.313 1.00 71.02 34 GLY A C 9
ATOM 15452 O O . GLY A 1 34 ? -7.284 8.119 10.683 1.00 71.31 34 GLY A O 9
ATOM 15456 N N . ILE A 1 35 ? -5.412 7.886 9.403 1.00 53.11 35 ILE A N 9
ATOM 15457 C CA . ILE A 1 35 ? -5.461 9.252 8.812 1.00 13.33 35 ILE A CA 9
ATOM 15458 C C . ILE A 1 35 ? -5.913 9.215 7.325 1.00 40.15 35 ILE A C 9
ATOM 15459 O O . ILE A 1 35 ? -5.649 8.243 6.600 1.00 3.22 35 ILE A O 9
ATOM 15475 N N . LEU A 1 36 ? -6.594 10.294 6.884 1.00 63.43 36 LEU A N 9
ATOM 15476 C CA . LEU A 1 36 ? -7.103 10.429 5.495 1.00 50.33 36 LEU A CA 9
ATOM 15477 C C . LEU A 1 36 ? -5.975 10.724 4.463 1.00 13.21 36 LEU A C 9
ATOM 15478 O O . LEU A 1 36 ? -6.192 10.565 3.262 1.00 61.54 36 LEU A O 9
ATOM 15494 N N . GLU A 1 37 ? -4.784 11.162 4.925 1.00 61.33 37 GLU A N 9
ATOM 15495 C CA . GLU A 1 37 ? -3.621 11.411 4.024 1.00 51.42 37 GLU A CA 9
ATOM 15496 C C . GLU A 1 37 ? -3.037 10.085 3.474 1.00 34.03 37 GLU A C 9
ATOM 15497 O O . GLU A 1 37 ? -2.763 9.960 2.270 1.00 22.43 37 GLU A O 9
ATOM 15509 N N . THR A 1 38 ? -2.853 9.100 4.374 1.00 45.42 38 THR A N 9
ATOM 15510 C CA . THR A 1 38 ? -2.425 7.730 3.998 1.00 0.34 38 THR A CA 9
ATOM 15511 C C . THR A 1 38 ? -3.559 6.984 3.251 1.00 44.35 38 THR A C 9
ATOM 15512 O O . THR A 1 38 ? -3.287 6.110 2.421 1.00 23.22 38 THR A O 9
ATOM 15523 N N . ASP A 1 39 ? -4.829 7.321 3.574 1.00 11.53 39 ASP A N 9
ATOM 15524 C CA . ASP A 1 39 ? -6.005 6.878 2.782 1.00 45.12 39 ASP A CA 9
ATOM 15525 C C . ASP A 1 39 ? -5.849 7.267 1.290 1.00 15.12 39 ASP A C 9
ATOM 15526 O O . ASP A 1 39 ? -5.855 6.402 0.441 1.00 23.03 39 ASP A O 9
ATOM 15535 N N . LEU A 1 40 ? -5.682 8.566 0.998 1.00 31.20 40 LEU A N 9
ATOM 15536 C CA . LEU A 1 40 ? -5.535 9.083 -0.394 1.00 33.15 40 LEU A CA 9
ATOM 15537 C C . LEU A 1 40 ? -4.302 8.472 -1.124 1.00 72.14 40 LEU A C 9
ATOM 15538 O O . LEU A 1 40 ? -4.333 8.251 -2.344 1.00 40.33 40 LEU A O 9
ATOM 15554 N N . LEU A 1 41 ? -3.233 8.199 -0.355 1.00 13.22 41 LEU A N 9
ATOM 15555 C CA . LEU A 1 41 ? -2.006 7.538 -0.857 1.00 45.11 41 LEU A CA 9
ATOM 15556 C C . LEU A 1 41 ? -2.282 6.078 -1.317 1.00 10.04 41 LEU A C 9
ATOM 15557 O O . LEU A 1 41 ? -2.105 5.737 -2.494 1.00 72.32 41 LEU A O 9
ATOM 15573 N N . LEU A 1 42 ? -2.752 5.247 -0.373 1.00 20.43 42 LEU A N 9
ATOM 15574 C CA . LEU A 1 42 ? -2.961 3.799 -0.587 1.00 0.53 42 LEU A CA 9
ATOM 15575 C C . LEU A 1 42 ? -4.219 3.486 -1.425 1.00 24.24 42 LEU A C 9
ATOM 15576 O O . LEU A 1 42 ? -4.268 2.454 -2.065 1.00 2.53 42 LEU A O 9
ATOM 15592 N N . SER A 1 43 ? -5.233 4.364 -1.388 1.00 74.32 43 SER A N 9
ATOM 15593 C CA . SER A 1 43 ? -6.502 4.188 -2.161 1.00 11.23 43 SER A CA 9
ATOM 15594 C C . SER A 1 43 ? -6.239 4.228 -3.679 1.00 24.11 43 SER A C 9
ATOM 15595 O O . SER A 1 43 ? -6.675 3.337 -4.420 1.00 72.01 43 SER A O 9
ATOM 15603 N N . GLY A 1 44 ? -5.515 5.275 -4.122 1.00 4.40 44 GLY A N 9
ATOM 15604 C CA . GLY A 1 44 ? -5.119 5.416 -5.532 1.00 51.42 44 GLY A CA 9
ATOM 15605 C C . GLY A 1 44 ? -4.131 4.332 -5.985 1.00 70.42 44 GLY A C 9
ATOM 15606 O O . GLY A 1 44 ? -4.243 3.799 -7.097 1.00 40.13 44 GLY A O 9
ATOM 15610 N N . PHE A 1 45 ? -3.154 4.018 -5.102 1.00 42.32 45 PHE A N 9
ATOM 15611 C CA . PHE A 1 45 ? -2.149 2.950 -5.331 1.00 35.33 45 PHE A CA 9
ATOM 15612 C C . PHE A 1 45 ? -2.837 1.587 -5.516 1.00 55.34 45 PHE A C 9
ATOM 15613 O O . PHE A 1 45 ? -2.486 0.808 -6.401 1.00 34.02 45 PHE A O 9
ATOM 15630 N N . ALA A 1 46 ? -3.830 1.336 -4.667 1.00 50.43 46 ALA A N 9
ATOM 15631 C CA . ALA A 1 46 ? -4.585 0.082 -4.664 1.00 74.20 46 ALA A CA 9
ATOM 15632 C C . ALA A 1 46 ? -5.434 -0.089 -5.941 1.00 15.32 46 ALA A C 9
ATOM 15633 O O . ALA A 1 46 ? -5.426 -1.148 -6.572 1.00 12.33 46 ALA A O 9
ATOM 15640 N N . ALA A 1 47 ? -6.140 0.982 -6.320 1.00 23.32 47 ALA A N 9
ATOM 15641 C CA . ALA A 1 47 ? -7.030 0.986 -7.501 1.00 0.45 47 ALA A CA 9
ATOM 15642 C C . ALA A 1 47 ? -6.248 0.844 -8.833 1.00 50.45 47 ALA A C 9
ATOM 15643 O O . ALA A 1 47 ? -6.744 0.261 -9.789 1.00 23.22 47 ALA A O 9
ATOM 15650 N N . LYS A 1 48 ? -5.020 1.381 -8.873 1.00 43.43 48 LYS A N 9
ATOM 15651 C CA . LYS A 1 48 ? -4.161 1.345 -10.079 1.00 30.20 48 LYS A CA 9
ATOM 15652 C C . LYS A 1 48 ? -3.381 0.004 -10.197 1.00 30.14 48 LYS A C 9
ATOM 15653 O O . LYS A 1 48 ? -3.453 -0.690 -11.220 1.00 60.03 48 LYS A O 9
ATOM 15672 N N . TYR A 1 49 ? -2.648 -0.345 -9.133 1.00 33.30 49 TYR A N 9
ATOM 15673 C CA . TYR A 1 49 ? -1.650 -1.440 -9.146 1.00 3.33 49 TYR A CA 9
ATOM 15674 C C . TYR A 1 49 ? -2.263 -2.847 -8.962 1.00 63.44 49 TYR A C 9
ATOM 15675 O O . TYR A 1 49 ? -1.833 -3.783 -9.633 1.00 61.23 49 TYR A O 9
ATOM 15693 N N . LEU A 1 50 ? -3.248 -3.005 -8.051 1.00 11.20 50 LEU A N 9
ATOM 15694 C CA . LEU A 1 50 ? -3.831 -4.351 -7.747 1.00 42.12 50 LEU A CA 9
ATOM 15695 C C . LEU A 1 50 ? -4.457 -5.028 -8.980 1.00 41.34 50 LEU A C 9
ATOM 15696 O O . LEU A 1 50 ? -4.328 -6.238 -9.148 1.00 12.22 50 LEU A O 9
ATOM 15712 N N . LYS A 1 51 ? -5.110 -4.223 -9.829 1.00 53.15 51 LYS A N 9
ATOM 15713 C CA . LYS A 1 51 ? -5.797 -4.705 -11.053 1.00 12.41 51 LYS A CA 9
ATOM 15714 C C . LYS A 1 51 ? -4.831 -5.430 -12.022 1.00 2.32 51 LYS A C 9
ATOM 15715 O O . LYS A 1 51 ? -5.229 -6.369 -12.727 1.00 44.41 51 LYS A O 9
ATOM 15734 N N . LYS A 1 52 ? -3.568 -4.969 -12.061 1.00 40.31 52 LYS A N 9
ATOM 15735 C CA . LYS A 1 52 ? -2.509 -5.570 -12.904 1.00 51.21 52 LYS A CA 9
ATOM 15736 C C . LYS A 1 52 ? -1.579 -6.517 -12.092 1.00 10.11 52 LYS A C 9
ATOM 15737 O O . LYS A 1 52 ? -0.812 -7.283 -12.683 1.00 4.31 52 LYS A O 9
ATOM 15756 N N . MET A 1 53 ? -1.643 -6.462 -10.739 1.00 3.14 53 MET A N 9
ATOM 15757 C CA . MET A 1 53 ? -0.851 -7.365 -9.857 1.00 30.33 53 MET A CA 9
ATOM 15758 C C . MET A 1 53 ? -1.604 -8.689 -9.560 1.00 42.23 53 MET A C 9
ATOM 15759 O O . MET A 1 53 ? -2.812 -8.700 -9.308 1.00 24.04 53 MET A O 9
ATOM 15773 N N . ASN A 1 54 ? -0.840 -9.794 -9.558 1.00 22.11 54 ASN A N 9
ATOM 15774 C CA . ASN A 1 54 ? -1.346 -11.153 -9.248 1.00 21.44 54 ASN A CA 9
ATOM 15775 C C . ASN A 1 54 ? -1.216 -11.430 -7.733 1.00 25.13 54 ASN A C 9
ATOM 15776 O O . ASN A 1 54 ? -0.592 -10.653 -7.026 1.00 4.52 54 ASN A O 9
ATOM 15787 N N . GLU A 1 55 ? -1.746 -12.577 -7.260 1.00 61.54 55 GLU A N 9
ATOM 15788 C CA . GLU A 1 55 ? -1.856 -12.892 -5.814 1.00 24.22 55 GLU A CA 9
ATOM 15789 C C . GLU A 1 55 ? -0.467 -12.988 -5.121 1.00 73.52 55 GLU A C 9
ATOM 15790 O O . GLU A 1 55 ? -0.314 -12.613 -3.951 1.00 54.11 55 GLU A O 9
ATOM 15802 N N . GLU A 1 56 ? 0.529 -13.474 -5.877 1.00 12.10 56 GLU A N 9
ATOM 15803 C CA . GLU A 1 56 ? 1.939 -13.560 -5.429 1.00 54.22 56 GLU A CA 9
ATOM 15804 C C . GLU A 1 56 ? 2.568 -12.160 -5.166 1.00 70.41 56 GLU A C 9
ATOM 15805 O O . GLU A 1 56 ? 3.492 -12.026 -4.368 1.00 73.13 56 GLU A O 9
ATOM 15817 N N . GLU A 1 57 ? 2.105 -11.143 -5.907 1.00 4.54 57 GLU A N 9
ATOM 15818 C CA . GLU A 1 57 ? 2.454 -9.720 -5.663 1.00 33.32 57 GLU A CA 9
ATOM 15819 C C . GLU A 1 57 ? 1.591 -9.121 -4.505 1.00 22.23 57 GLU A C 9
ATOM 15820 O O . GLU A 1 57 ? 2.102 -8.445 -3.603 1.00 43.22 57 GLU A O 9
ATOM 15832 N N . LEU A 1 58 ? 0.272 -9.398 -4.565 1.00 31.32 58 LEU A N 9
ATOM 15833 C CA . LEU A 1 58 ? -0.747 -8.943 -3.569 1.00 44.52 58 LEU A CA 9
ATOM 15834 C C . LEU A 1 58 ? -0.475 -9.397 -2.113 1.00 41.31 58 LEU A C 9
ATOM 15835 O O . LEU A 1 58 ? -0.970 -8.765 -1.184 1.00 61.02 58 LEU A O 9
ATOM 15851 N N . GLU A 1 59 ? 0.224 -10.534 -1.921 1.00 22.21 59 GLU A N 9
ATOM 15852 C CA . GLU A 1 59 ? 0.598 -11.026 -0.563 1.00 32.34 59 GLU A CA 9
ATOM 15853 C C . GLU A 1 59 ? 1.585 -10.061 0.158 1.00 5.41 59 GLU A C 9
ATOM 15854 O O . GLU A 1 59 ? 1.554 -9.933 1.388 1.00 52.31 59 GLU A O 9
ATOM 15866 N N . GLU A 1 60 ? 2.454 -9.379 -0.625 1.00 61.24 60 GLU A N 9
ATOM 15867 C CA . GLU A 1 60 ? 3.363 -8.333 -0.096 1.00 1.31 60 GLU A CA 9
ATOM 15868 C C . GLU A 1 60 ? 2.559 -7.048 0.228 1.00 13.32 60 GLU A C 9
ATOM 15869 O O . GLU A 1 60 ? 2.808 -6.376 1.238 1.00 13.10 60 GLU A O 9
ATOM 15881 N N . TYR A 1 61 ? 1.558 -6.744 -0.627 1.00 44.21 61 TYR A N 9
ATOM 15882 C CA . TYR A 1 61 ? 0.630 -5.608 -0.407 1.00 23.40 61 TYR A CA 9
ATOM 15883 C C . TYR A 1 61 ? -0.290 -5.850 0.816 1.00 23.03 61 TYR A C 9
ATOM 15884 O O . TYR A 1 61 ? -0.683 -4.907 1.514 1.00 51.52 61 TYR A O 9
ATOM 15902 N N . ASP A 1 62 ? -0.611 -7.130 1.058 1.00 42.41 62 ASP A N 9
ATOM 15903 C CA . ASP A 1 62 ? -1.463 -7.578 2.185 1.00 2.40 62 ASP A CA 9
ATOM 15904 C C . ASP A 1 62 ? -0.813 -7.166 3.538 1.00 63.15 62 ASP A C 9
ATOM 15905 O O . ASP A 1 62 ? -1.491 -6.784 4.496 1.00 11.34 62 ASP A O 9
ATOM 15914 N N . SER A 1 63 ? 0.532 -7.216 3.548 1.00 2.44 63 SER A N 9
ATOM 15915 C CA . SER A 1 63 ? 1.369 -6.858 4.713 1.00 32.42 63 SER A CA 9
ATOM 15916 C C . SER A 1 63 ? 1.454 -5.323 4.926 1.00 2.42 63 SER A C 9
ATOM 15917 O O . SER A 1 63 ? 1.596 -4.861 6.058 1.00 41.13 63 SER A O 9
ATOM 15925 N N . LEU A 1 64 ? 1.361 -4.543 3.825 1.00 23.14 64 LEU A N 9
ATOM 15926 C CA . LEU A 1 64 ? 1.467 -3.059 3.862 1.00 34.32 64 LEU A CA 9
ATOM 15927 C C . LEU A 1 64 ? 0.265 -2.412 4.598 1.00 41.22 64 LEU A C 9
ATOM 15928 O O . LEU A 1 64 ? 0.401 -1.376 5.254 1.00 42.22 64 LEU A O 9
ATOM 15944 N N . LEU A 1 65 ? -0.906 -3.053 4.486 1.00 21.24 65 LEU A N 9
ATOM 15945 C CA . LEU A 1 65 ? -2.151 -2.605 5.158 1.00 24.12 65 LEU A CA 9
ATOM 15946 C C . LEU A 1 65 ? -2.096 -2.828 6.696 1.00 11.23 65 LEU A C 9
ATOM 15947 O O . LEU A 1 65 ? -2.858 -2.211 7.451 1.00 60.53 65 LEU A O 9
ATOM 15963 N N . ASN A 1 66 ? -1.185 -3.713 7.139 1.00 72.54 66 ASN A N 9
ATOM 15964 C CA . ASN A 1 66 ? -0.933 -3.988 8.576 1.00 22.00 66 ASN A CA 9
ATOM 15965 C C . ASN A 1 66 ? 0.024 -2.940 9.200 1.00 2.20 66 ASN A C 9
ATOM 15966 O O . ASN A 1 66 ? 0.174 -2.879 10.426 1.00 73.00 66 ASN A O 9
ATOM 15977 N N . GLU A 1 67 ? 0.661 -2.111 8.348 1.00 14.30 67 GLU A N 9
ATOM 15978 C CA . GLU A 1 67 ? 1.672 -1.124 8.785 1.00 44.51 67 GLU A CA 9
ATOM 15979 C C . GLU A 1 67 ? 1.028 0.195 9.270 1.00 75.40 67 GLU A C 9
ATOM 15980 O O . GLU A 1 67 ? -0.164 0.454 9.049 1.00 64.32 67 GLU A O 9
ATOM 15992 N N . LEU A 1 68 ? 1.857 1.028 9.908 1.00 42.05 68 LEU A N 9
ATOM 15993 C CA . LEU A 1 68 ? 1.418 2.265 10.585 1.00 15.30 68 LEU A CA 9
ATOM 15994 C C . LEU A 1 68 ? 1.236 3.419 9.572 1.00 4.32 68 LEU A C 9
ATOM 15995 O O . LEU A 1 68 ? 2.145 3.682 8.804 1.00 45.20 68 LEU A O 9
ATOM 16011 N N . ASP A 1 69 ? 0.063 4.084 9.599 1.00 14.12 69 ASP A N 9
ATOM 16012 C CA . ASP A 1 69 ? -0.322 5.171 8.639 1.00 62.14 69 ASP A CA 9
ATOM 16013 C C . ASP A 1 69 ? 0.806 6.189 8.323 1.00 64.43 69 ASP A C 9
ATOM 16014 O O . ASP A 1 69 ? 1.246 6.281 7.168 1.00 75.24 69 ASP A O 9
ATOM 16023 N N . TRP A 1 70 ? 1.264 6.942 9.346 1.00 24.20 70 TRP A N 9
ATOM 16024 C CA . TRP A 1 70 ? 2.327 7.967 9.169 1.00 74.24 70 TRP A CA 9
ATOM 16025 C C . TRP A 1 70 ? 3.631 7.351 8.629 1.00 32.25 70 TRP A C 9
ATOM 16026 O O . TRP A 1 70 ? 4.298 7.958 7.796 1.00 24.32 70 TRP A O 9
ATOM 16047 N N . ASP A 1 71 ? 3.957 6.126 9.081 1.00 14.30 71 ASP A N 9
ATOM 16048 C CA . ASP A 1 71 ? 5.173 5.411 8.650 1.00 1.12 71 ASP A CA 9
ATOM 16049 C C . ASP A 1 71 ? 5.107 5.056 7.146 1.00 22.51 71 ASP A C 9
ATOM 16050 O O . ASP A 1 71 ? 6.057 5.308 6.424 1.00 5.31 71 ASP A O 9
ATOM 16059 N N . ILE A 1 72 ? 3.952 4.523 6.690 1.00 11.24 72 ILE A N 9
ATOM 16060 C CA . ILE A 1 72 ? 3.689 4.219 5.252 1.00 50.13 72 ILE A CA 9
ATOM 16061 C C . ILE A 1 72 ? 3.868 5.489 4.393 1.00 30.22 72 ILE A C 9
ATOM 16062 O O . ILE A 1 72 ? 4.517 5.459 3.344 1.00 70.44 72 ILE A O 9
ATOM 16078 N N . TYR A 1 73 ? 3.295 6.598 4.891 1.00 15.35 73 TYR A N 9
ATOM 16079 C CA . TYR A 1 73 ? 3.331 7.907 4.220 1.00 64.03 73 TYR A CA 9
ATOM 16080 C C . TYR A 1 73 ? 4.779 8.442 4.093 1.00 31.25 73 TYR A C 9
ATOM 16081 O O . TYR A 1 73 ? 5.166 8.940 3.040 1.00 3.24 73 TYR A O 9
ATOM 16099 N N . TYR A 1 74 ? 5.574 8.305 5.169 1.00 41.32 74 TYR A N 9
ATOM 16100 C CA . TYR A 1 74 ? 6.961 8.823 5.208 1.00 40.01 74 TYR A CA 9
ATOM 16101 C C . TYR A 1 74 ? 7.930 7.954 4.380 1.00 14.30 74 TYR A C 9
ATOM 16102 O O . TYR A 1 74 ? 8.833 8.481 3.741 1.00 53.01 74 TYR A O 9
ATOM 16120 N N . TRP A 1 75 ? 7.739 6.623 4.393 1.00 2.13 75 TRP A N 9
ATOM 16121 C CA . TRP A 1 75 ? 8.510 5.706 3.522 1.00 44.03 75 TRP A CA 9
ATOM 16122 C C . TRP A 1 75 ? 8.217 6.019 2.032 1.00 31.54 75 TRP A C 9
ATOM 16123 O O . TRP A 1 75 ? 9.120 6.019 1.194 1.00 23.32 75 TRP A O 9
ATOM 16144 N N . ALA A 1 76 ? 6.936 6.315 1.741 1.00 55.14 76 ALA A N 9
ATOM 16145 C CA . ALA A 1 76 ? 6.452 6.666 0.387 1.00 1.41 76 ALA A CA 9
ATOM 16146 C C . ALA A 1 76 ? 6.964 8.047 -0.100 1.00 63.34 76 ALA A C 9
ATOM 16147 O O . ALA A 1 76 ? 7.185 8.243 -1.295 1.00 61.24 76 ALA A O 9
ATOM 16154 N N . THR A 1 77 ? 7.132 9.007 0.831 1.00 51.32 77 THR A N 9
ATOM 16155 C CA . THR A 1 77 ? 7.662 10.366 0.510 1.00 30.40 77 THR A CA 9
ATOM 16156 C C . THR A 1 77 ? 9.199 10.453 0.709 1.00 32.33 77 THR A C 9
ATOM 16157 O O . THR A 1 77 ? 9.779 11.540 0.596 1.00 73.11 77 THR A O 9
ATOM 16168 N N . LYS A 1 78 ? 9.834 9.293 1.016 1.00 71.33 78 LYS A N 9
ATOM 16169 C CA . LYS A 1 78 ? 11.294 9.159 1.270 1.00 10.42 78 LYS A CA 9
ATOM 16170 C C . LYS A 1 78 ? 11.745 9.918 2.568 1.00 2.12 78 LYS A C 9
ATOM 16171 O O . LYS A 1 78 ? 12.939 10.079 2.837 1.00 62.32 78 LYS A O 9
ATOM 16190 N N . ASN A 1 79 ? 10.772 10.340 3.397 1.00 33.21 79 ASN A N 9
ATOM 16191 C CA . ASN A 1 79 ? 11.028 11.028 4.682 1.00 25.23 79 ASN A CA 9
ATOM 16192 C C . ASN A 1 79 ? 11.360 9.990 5.797 1.00 45.45 79 ASN A C 9
ATOM 16193 O O . ASN A 1 79 ? 10.621 9.827 6.781 1.00 50.11 79 ASN A O 9
ATOM 16204 N N . PHE A 1 80 ? 12.498 9.285 5.623 1.00 62.44 80 PHE A N 9
ATOM 16205 C CA . PHE A 1 80 ? 12.956 8.223 6.556 1.00 41.33 80 PHE A CA 9
ATOM 16206 C C . PHE A 1 80 ? 13.525 8.804 7.875 1.00 21.52 80 PHE A C 9
ATOM 16207 O O . PHE A 1 80 ? 13.739 8.064 8.842 1.00 52.35 80 PHE A O 9
ATOM 16224 N N . LYS A 1 81 ? 13.762 10.129 7.889 1.00 71.03 81 LYS A N 9
ATOM 16225 C CA . LYS A 1 81 ? 14.280 10.864 9.064 1.00 55.40 81 LYS A CA 9
ATOM 16226 C C . LYS A 1 81 ? 13.330 10.755 10.291 1.00 50.50 81 LYS A C 9
ATOM 16227 O O . LYS A 1 81 ? 13.792 10.663 11.429 1.00 40.43 81 LYS A O 9
ATOM 16246 N N . THR A 1 82 ? 12.006 10.761 10.038 1.00 23.42 82 THR A N 9
ATOM 16247 C CA . THR A 1 82 ? 10.973 10.659 11.097 1.00 71.11 82 THR A CA 9
ATOM 16248 C C . THR A 1 82 ? 10.600 9.181 11.345 1.00 53.34 82 THR A C 9
ATOM 16249 O O . THR A 1 82 ? 10.593 8.708 12.488 1.00 53.41 82 THR A O 9
ATOM 16260 N N . SER A 1 83 ? 10.286 8.465 10.248 1.00 14.12 83 SER A N 9
ATOM 16261 C CA . SER A 1 83 ? 9.934 7.025 10.282 1.00 15.12 83 SER A CA 9
ATOM 16262 C C . SER A 1 83 ? 11.035 6.171 9.617 1.00 23.41 83 SER A C 9
ATOM 16263 O O . SER A 1 83 ? 11.161 6.182 8.386 1.00 13.23 83 SER A O 9
ATOM 16271 N N . PRO A 1 84 ? 11.861 5.422 10.423 1.00 71.21 84 PRO A N 9
ATOM 16272 C CA . PRO A 1 84 ? 12.952 4.572 9.879 1.00 45.41 84 PRO A CA 9
ATOM 16273 C C . PRO A 1 84 ? 12.408 3.356 9.086 1.00 64.31 84 PRO A C 9
ATOM 16274 O O . PRO A 1 84 ? 11.335 2.817 9.402 1.00 34.12 84 PRO A O 9
ATOM 16285 N N . LEU A 1 85 ? 13.150 2.943 8.047 1.00 13.51 85 LEU A N 9
ATOM 16286 C CA . LEU A 1 85 ? 12.754 1.826 7.173 1.00 24.44 85 LEU A CA 9
ATOM 16287 C C . LEU A 1 85 ? 13.144 0.458 7.804 1.00 25.23 85 LEU A C 9
ATOM 16288 O O . LEU A 1 85 ? 14.326 0.246 8.097 1.00 50.34 85 LEU A O 9
ATOM 16304 N N . PRO A 1 86 ? 12.159 -0.480 8.037 1.00 74.22 86 PRO A N 9
ATOM 16305 C CA . PRO A 1 86 ? 12.444 -1.853 8.538 1.00 73.21 86 PRO A CA 9
ATOM 16306 C C . PRO A 1 86 ? 13.118 -2.755 7.471 1.00 22.03 86 PRO A C 9
ATOM 16307 O O . PRO A 1 86 ? 13.029 -2.480 6.272 1.00 23.21 86 PRO A O 9
ATOM 16318 N N . ASP A 1 87 ? 13.763 -3.848 7.929 1.00 12.43 87 ASP A N 9
ATOM 16319 C CA . ASP A 1 87 ? 14.406 -4.853 7.047 1.00 74.12 87 ASP A CA 9
ATOM 16320 C C . ASP A 1 87 ? 13.367 -5.584 6.156 1.00 44.14 87 ASP A C 9
ATOM 16321 O O . ASP A 1 87 ? 13.645 -5.919 5.000 1.00 74.13 87 ASP A O 9
ATOM 16330 N N . LYS A 1 88 ? 12.158 -5.803 6.713 1.00 14.41 88 LYS A N 9
ATOM 16331 C CA . LYS A 1 88 ? 11.005 -6.389 5.973 1.00 32.13 88 LYS A CA 9
ATOM 16332 C C . LYS A 1 88 ? 10.294 -5.370 5.021 1.00 0.44 88 LYS A C 9
ATOM 16333 O O . LYS A 1 88 ? 9.219 -5.670 4.492 1.00 34.13 88 LYS A O 9
ATOM 16352 N N . TRP A 1 89 ? 10.893 -4.165 4.828 1.00 62.44 89 TRP A N 9
ATOM 16353 C CA . TRP A 1 89 ? 10.543 -3.227 3.715 1.00 52.11 89 TRP A CA 9
ATOM 16354 C C . TRP A 1 89 ? 11.809 -2.628 3.049 1.00 35.00 89 TRP A C 9
ATOM 16355 O O . TRP A 1 89 ? 11.701 -1.781 2.149 1.00 13.45 89 TRP A O 9
ATOM 16376 N N . ALA A 1 90 ? 13.004 -3.089 3.474 1.00 72.11 90 ALA A N 9
ATOM 16377 C CA . ALA A 1 90 ? 14.296 -2.569 2.973 1.00 53.10 90 ALA A CA 9
ATOM 16378 C C . ALA A 1 90 ? 14.525 -2.952 1.491 1.00 24.31 90 ALA A C 9
ATOM 16379 O O . ALA A 1 90 ? 14.769 -4.127 1.175 1.00 15.11 90 ALA A O 9
ATOM 16386 N N . ASN A 1 91 ? 14.399 -1.938 0.600 1.00 33.32 91 ASN A N 9
ATOM 16387 C CA . ASN A 1 91 ? 14.530 -2.087 -0.875 1.00 70.24 91 ASN A CA 9
ATOM 16388 C C . ASN A 1 91 ? 13.446 -3.032 -1.475 1.00 4.13 91 ASN A C 9
ATOM 16389 O O . ASN A 1 91 ? 13.647 -3.623 -2.544 1.00 53.50 91 ASN A O 9
ATOM 16400 N N . SER A 1 92 ? 12.289 -3.140 -0.785 1.00 1.34 92 SER A N 9
ATOM 16401 C CA . SER A 1 92 ? 11.145 -3.958 -1.263 1.00 62.41 92 SER A CA 9
ATOM 16402 C C . SER A 1 92 ? 10.530 -3.357 -2.550 1.00 53.41 92 SER A C 9
ATOM 16403 O O . SER A 1 92 ? 10.410 -2.134 -2.683 1.00 2.21 92 SER A O 9
ATOM 16411 N N . LYS A 1 93 ? 10.147 -4.242 -3.486 1.00 40.15 93 LYS A N 9
ATOM 16412 C CA . LYS A 1 93 ? 9.622 -3.873 -4.823 1.00 1.11 93 LYS A CA 9
ATOM 16413 C C . LYS A 1 93 ? 8.324 -3.028 -4.712 1.00 50.25 93 LYS A C 9
ATOM 16414 O O . LYS A 1 93 ? 8.151 -2.037 -5.436 1.00 24.44 93 LYS A O 9
ATOM 16433 N N . LEU A 1 94 ? 7.440 -3.438 -3.786 1.00 4.44 94 LEU A N 9
ATOM 16434 C CA . LEU A 1 94 ? 6.180 -2.720 -3.472 1.00 44.41 94 LEU A CA 9
ATOM 16435 C C . LEU A 1 94 ? 6.440 -1.261 -3.024 1.00 70.35 94 LEU A C 9
ATOM 16436 O O . LEU A 1 94 ? 5.750 -0.333 -3.466 1.00 54.43 94 LEU A O 9
ATOM 16452 N N . LEU A 1 95 ? 7.438 -1.081 -2.131 1.00 14.41 95 LEU A N 9
ATOM 16453 C CA . LEU A 1 95 ? 7.829 0.251 -1.619 1.00 44.15 95 LEU A CA 9
ATOM 16454 C C . LEU A 1 95 ? 8.331 1.162 -2.756 1.00 51.40 95 LEU A C 9
ATOM 16455 O O . LEU A 1 95 ? 7.962 2.326 -2.819 1.00 33.24 95 LEU A O 9
ATOM 16471 N N . LYS A 1 96 ? 9.174 0.607 -3.644 1.00 51.31 96 LYS A N 9
ATOM 16472 C CA . LYS A 1 96 ? 9.729 1.347 -4.807 1.00 64.31 96 LYS A CA 9
ATOM 16473 C C . LYS A 1 96 ? 8.603 1.902 -5.712 1.00 0.05 96 LYS A C 9
ATOM 16474 O O . LYS A 1 96 ? 8.659 3.052 -6.150 1.00 73.42 96 LYS A O 9
ATOM 16493 N N . GLN A 1 97 ? 7.571 1.071 -5.943 1.00 22.04 97 GLN A N 9
ATOM 16494 C CA . GLN A 1 97 ? 6.344 1.479 -6.663 1.00 23.43 97 GLN A CA 9
ATOM 16495 C C . GLN A 1 97 ? 5.576 2.586 -5.904 1.00 62.51 97 GLN A C 9
ATOM 16496 O O . GLN A 1 97 ? 5.094 3.534 -6.516 1.00 42.13 97 GLN A O 9
ATOM 16510 N N . LEU A 1 98 ? 5.461 2.425 -4.569 1.00 51.31 98 LEU A N 9
ATOM 16511 C CA . LEU A 1 98 ? 4.708 3.349 -3.675 1.00 50.51 98 LEU A CA 9
ATOM 16512 C C . LEU A 1 98 ? 5.349 4.763 -3.632 1.00 0.20 98 LEU A C 9
ATOM 16513 O O . LEU A 1 98 ? 4.648 5.776 -3.629 1.00 64.41 98 LEU A O 9
ATOM 16529 N N . GLN A 1 99 ? 6.691 4.798 -3.607 1.00 52.35 99 GLN A N 9
ATOM 16530 C CA . GLN A 1 99 ? 7.485 6.049 -3.622 1.00 64.31 99 GLN A CA 9
ATOM 16531 C C . GLN A 1 99 ? 7.320 6.808 -4.958 1.00 22.21 99 GLN A C 9
ATOM 16532 O O . GLN A 1 99 ? 7.048 8.016 -4.977 1.00 21.45 99 GLN A O 9
ATOM 16546 N N . GLU A 1 100 ? 7.480 6.069 -6.067 1.00 12.22 100 GLU A N 9
ATOM 16547 C CA . GLU A 1 100 ? 7.326 6.613 -7.435 1.00 1.33 100 GLU A CA 9
ATOM 16548 C C . GLU A 1 100 ? 5.851 6.962 -7.743 1.00 31.42 100 GLU A C 9
ATOM 16549 O O . GLU A 1 100 ? 5.571 7.803 -8.596 1.00 50.42 100 GLU A O 9
ATOM 16561 N N . PHE A 1 101 ? 4.910 6.285 -7.060 1.00 74.31 101 PHE A N 9
ATOM 16562 C CA . PHE A 1 101 ? 3.468 6.602 -7.158 1.00 34.32 101 PHE A CA 9
ATOM 16563 C C . PHE A 1 101 ? 3.108 7.890 -6.381 1.00 63.23 101 PHE A C 9
ATOM 16564 O O . PHE A 1 101 ? 2.234 8.634 -6.816 1.00 2.11 101 PHE A O 9
ATOM 16581 N N . SER A 1 102 ? 3.748 8.128 -5.220 1.00 44.54 102 SER A N 9
ATOM 16582 C CA . SER A 1 102 ? 3.496 9.346 -4.392 1.00 33.15 102 SER A CA 9
ATOM 16583 C C . SER A 1 102 ? 3.689 10.645 -5.212 1.00 61.43 102 SER A C 9
ATOM 16584 O O . SER A 1 102 ? 2.878 11.580 -5.125 1.00 12.05 102 SER A O 9
ATOM 16592 N N . GLU A 1 103 ? 4.746 10.662 -6.043 1.00 51.21 103 GLU A N 9
ATOM 16593 C CA . GLU A 1 103 ? 5.017 11.770 -6.989 1.00 2.44 103 GLU A CA 9
ATOM 16594 C C . GLU A 1 103 ? 4.148 11.701 -8.279 1.00 2.21 103 GLU A C 9
ATOM 16595 O O . GLU A 1 103 ? 4.138 12.636 -9.077 1.00 71.05 103 GLU A O 9
ATOM 16607 N N . ASN A 1 104 ? 3.439 10.585 -8.483 1.00 1.33 104 ASN A N 9
ATOM 16608 C CA . ASN A 1 104 ? 2.523 10.388 -9.644 1.00 25.53 104 ASN A CA 9
ATOM 16609 C C . ASN A 1 104 ? 1.031 10.211 -9.222 1.00 51.45 104 ASN A C 9
ATOM 16610 O O . ASN A 1 104 ? 0.220 9.705 -10.010 1.00 31.33 104 ASN A O 9
ATOM 16621 N N . LYS A 1 105 ? 0.671 10.634 -7.988 1.00 41.22 105 LYS A N 9
ATOM 16622 C CA . LYS A 1 105 ? -0.749 10.655 -7.532 1.00 43.44 105 LYS A CA 9
ATOM 16623 C C . LYS A 1 105 ? -1.540 11.746 -8.287 1.00 74.43 105 LYS A C 9
ATOM 16624 O O . LYS A 1 105 ? -2.582 11.476 -8.894 1.00 2.41 105 LYS A O 9
ATOM 16643 N N . GLU A 1 106 ? -1.014 12.980 -8.243 1.00 1.11 106 GLU A N 9
ATOM 16644 C CA . GLU A 1 106 ? -1.597 14.158 -8.935 1.00 1.24 106 GLU A CA 9
ATOM 16645 C C . GLU A 1 106 ? -0.597 14.744 -9.971 1.00 31.40 106 GLU A C 9
ATOM 16646 O O . GLU A 1 106 ? -0.823 15.834 -10.506 1.00 5.21 106 GLU A O 9
ATOM 16658 N N . LYS A 1 107 ? 0.472 13.966 -10.267 1.00 71.44 107 LYS A N 9
ATOM 16659 C CA . LYS A 1 107 ? 1.615 14.362 -11.122 1.00 53.00 107 LYS A CA 9
ATOM 16660 C C . LYS A 1 107 ? 2.371 15.604 -10.547 1.00 21.35 107 LYS A C 9
ATOM 16661 O O . LYS A 1 107 ? 1.918 16.751 -10.655 1.00 21.22 107 LYS A O 9
ATOM 16680 N N . GLU A 1 108 ? 3.534 15.337 -9.947 1.00 41.54 108 GLU A N 9
ATOM 16681 C CA . GLU A 1 108 ? 4.420 16.361 -9.353 1.00 72.30 108 GLU A CA 9
ATOM 16682 C C . GLU A 1 108 ? 5.907 15.965 -9.571 1.00 71.05 108 GLU A C 9
ATOM 16683 O O . GLU A 1 108 ? 6.204 14.995 -10.287 1.00 51.43 108 GLU A O 9
ATOM 16695 N N . ILE A 1 109 ? 6.837 16.732 -8.966 1.00 41.42 109 ILE A N 9
ATOM 16696 C CA . ILE A 1 109 ? 8.281 16.404 -8.979 1.00 55.31 109 ILE A CA 9
ATOM 16697 C C . ILE A 1 109 ? 8.548 15.207 -8.042 1.00 52.40 109 ILE A C 9
ATOM 16698 O O . ILE A 1 109 ? 8.050 15.147 -6.916 1.00 23.40 109 ILE A O 9
ATOM 16714 N N . MET A 1 1 ? -4.572 -59.906 9.194 1.00 21.13 1 MET A N 10
ATOM 16715 C CA . MET A 1 1 ? -3.888 -59.004 10.168 1.00 74.51 1 MET A CA 10
ATOM 16716 C C . MET A 1 1 ? -2.967 -57.992 9.438 1.00 31.32 1 MET A C 10
ATOM 16717 O O . MET A 1 1 ? -2.875 -58.009 8.205 1.00 10.40 1 MET A O 10
ATOM 16733 N N . GLY A 1 2 ? -2.303 -57.098 10.203 1.00 25.54 2 GLY A N 10
ATOM 16734 C CA . GLY A 1 2 ? -1.288 -56.190 9.638 1.00 73.40 2 GLY A CA 10
ATOM 16735 C C . GLY A 1 2 ? -1.327 -54.773 10.203 1.00 54.03 2 GLY A C 10
ATOM 16736 O O . GLY A 1 2 ? -2.098 -54.470 11.117 1.00 21.51 2 GLY A O 10
ATOM 16740 N N . HIS A 1 3 ? -0.468 -53.907 9.643 1.00 43.14 3 HIS A N 10
ATOM 16741 C CA . HIS A 1 3 ? -0.384 -52.479 10.022 1.00 34.45 3 HIS A CA 10
ATOM 16742 C C . HIS A 1 3 ? -1.456 -51.639 9.269 1.00 63.44 3 HIS A C 10
ATOM 16743 O O . HIS A 1 3 ? -1.245 -51.186 8.135 1.00 71.34 3 HIS A O 10
ATOM 16758 N N . HIS A 1 4 ? -2.624 -51.469 9.915 1.00 73.41 4 HIS A N 10
ATOM 16759 C CA . HIS A 1 4 ? -3.761 -50.697 9.365 1.00 51.54 4 HIS A CA 10
ATOM 16760 C C . HIS A 1 4 ? -3.640 -49.206 9.787 1.00 22.42 4 HIS A C 10
ATOM 16761 O O . HIS A 1 4 ? -3.849 -48.868 10.958 1.00 65.53 4 HIS A O 10
ATOM 16776 N N . HIS A 1 5 ? -3.272 -48.330 8.831 1.00 3.40 5 HIS A N 10
ATOM 16777 C CA . HIS A 1 5 ? -3.064 -46.879 9.084 1.00 4.43 5 HIS A CA 10
ATOM 16778 C C . HIS A 1 5 ? -4.298 -46.032 8.697 1.00 65.51 5 HIS A C 10
ATOM 16779 O O . HIS A 1 5 ? -5.143 -46.466 7.906 1.00 75.12 5 HIS A O 10
ATOM 16794 N N . HIS A 1 6 ? -4.370 -44.811 9.259 1.00 20.32 6 HIS A N 10
ATOM 16795 C CA . HIS A 1 6 ? -5.450 -43.834 8.974 1.00 2.11 6 HIS A CA 10
ATOM 16796 C C . HIS A 1 6 ? -5.075 -42.906 7.780 1.00 1.13 6 HIS A C 10
ATOM 16797 O O . HIS A 1 6 ? -3.896 -42.635 7.529 1.00 75.20 6 HIS A O 10
ATOM 16812 N N . HIS A 1 7 ? -6.108 -42.420 7.062 1.00 51.35 7 HIS A N 10
ATOM 16813 C CA . HIS A 1 7 ? -5.956 -41.467 5.933 1.00 1.24 7 HIS A CA 10
ATOM 16814 C C . HIS A 1 7 ? -7.091 -40.404 5.954 1.00 21.11 7 HIS A C 10
ATOM 16815 O O . HIS A 1 7 ? -8.107 -40.581 6.639 1.00 4.40 7 HIS A O 10
ATOM 16830 N N . HIS A 1 8 ? -6.897 -39.300 5.204 1.00 53.31 8 HIS A N 10
ATOM 16831 C CA . HIS A 1 8 ? -7.931 -38.247 5.013 1.00 42.54 8 HIS A CA 10
ATOM 16832 C C . HIS A 1 8 ? -9.006 -38.697 3.999 1.00 3.23 8 HIS A C 10
ATOM 16833 O O . HIS A 1 8 ? -8.795 -39.639 3.229 1.00 1.33 8 HIS A O 10
ATOM 16848 N N . SER A 1 9 ? -10.158 -37.999 4.012 1.00 1.15 9 SER A N 10
ATOM 16849 C CA . SER A 1 9 ? -11.296 -38.299 3.121 1.00 25.11 9 SER A CA 10
ATOM 16850 C C . SER A 1 9 ? -10.952 -37.964 1.643 1.00 71.23 9 SER A C 10
ATOM 16851 O O . SER A 1 9 ? -10.459 -38.837 0.918 1.00 72.21 9 SER A O 10
ATOM 16859 N N . HIS A 1 10 ? -11.189 -36.694 1.206 1.00 61.20 10 HIS A N 10
ATOM 16860 C CA . HIS A 1 10 ? -10.908 -36.225 -0.188 1.00 43.33 10 HIS A CA 10
ATOM 16861 C C . HIS A 1 10 ? -10.661 -34.695 -0.215 1.00 22.24 10 HIS A C 10
ATOM 16862 O O . HIS A 1 10 ? -11.255 -33.950 0.571 1.00 1.31 10 HIS A O 10
ATOM 16877 N N . MET A 1 11 ? -9.781 -34.244 -1.122 1.00 42.14 11 MET A N 10
ATOM 16878 C CA . MET A 1 11 ? -9.613 -32.807 -1.435 1.00 1.52 11 MET A CA 10
ATOM 16879 C C . MET A 1 11 ? -10.650 -32.382 -2.505 1.00 32.45 11 MET A C 10
ATOM 16880 O O . MET A 1 11 ? -10.607 -32.868 -3.640 1.00 4.23 11 MET A O 10
ATOM 16894 N N . ILE A 1 12 ? -11.579 -31.486 -2.125 1.00 34.24 12 ILE A N 10
ATOM 16895 C CA . ILE A 1 12 ? -12.615 -30.953 -3.037 1.00 73.14 12 ILE A CA 10
ATOM 16896 C C . ILE A 1 12 ? -11.999 -29.848 -3.936 1.00 0.21 12 ILE A C 10
ATOM 16897 O O . ILE A 1 12 ? -11.589 -28.791 -3.438 1.00 31.02 12 ILE A O 10
ATOM 16913 N N . LYS A 1 13 ? -11.908 -30.121 -5.255 1.00 72.01 13 LYS A N 10
ATOM 16914 C CA . LYS A 1 13 ? -11.427 -29.138 -6.244 1.00 14.41 13 LYS A CA 10
ATOM 16915 C C . LYS A 1 13 ? -12.458 -27.999 -6.417 1.00 44.25 13 LYS A C 10
ATOM 16916 O O . LYS A 1 13 ? -13.483 -28.167 -7.087 1.00 54.13 13 LYS A O 10
ATOM 16935 N N . ARG A 1 14 ? -12.194 -26.868 -5.758 1.00 44.52 14 ARG A N 10
ATOM 16936 C CA . ARG A 1 14 ? -13.001 -25.642 -5.879 1.00 14.32 14 ARG A CA 10
ATOM 16937 C C . ARG A 1 14 ? -12.156 -24.427 -5.456 1.00 51.04 14 ARG A C 10
ATOM 16938 O O . ARG A 1 14 ? -11.509 -24.454 -4.402 1.00 44.01 14 ARG A O 10
ATOM 16959 N N . THR A 1 15 ? -12.158 -23.372 -6.289 1.00 32.11 15 THR A N 10
ATOM 16960 C CA . THR A 1 15 ? -11.448 -22.108 -5.990 1.00 24.43 15 THR A CA 10
ATOM 16961 C C . THR A 1 15 ? -12.225 -21.276 -4.937 1.00 52.44 15 THR A C 10
ATOM 16962 O O . THR A 1 15 ? -12.978 -20.346 -5.262 1.00 71.34 15 THR A O 10
ATOM 16973 N N . ASN A 1 16 ? -12.081 -21.682 -3.660 1.00 5.04 16 ASN A N 10
ATOM 16974 C CA . ASN A 1 16 ? -12.694 -20.995 -2.507 1.00 61.10 16 ASN A CA 10
ATOM 16975 C C . ASN A 1 16 ? -11.981 -19.655 -2.236 1.00 12.40 16 ASN A C 10
ATOM 16976 O O . ASN A 1 16 ? -10.743 -19.613 -2.168 1.00 32.10 16 ASN A O 10
ATOM 16987 N N . GLU A 1 17 ? -12.797 -18.587 -2.073 1.00 31.33 17 GLU A N 10
ATOM 16988 C CA . GLU A 1 17 ? -12.350 -17.183 -2.008 1.00 1.25 17 GLU A CA 10
ATOM 16989 C C . GLU A 1 17 ? -11.692 -16.755 -3.350 1.00 72.23 17 GLU A C 10
ATOM 16990 O O . GLU A 1 17 ? -10.490 -16.985 -3.550 1.00 60.23 17 GLU A O 10
ATOM 17002 N N . PRO A 1 18 ? -12.489 -16.177 -4.321 1.00 1.03 18 PRO A N 10
ATOM 17003 C CA . PRO A 1 18 ? -11.934 -15.554 -5.555 1.00 24.43 18 PRO A CA 10
ATOM 17004 C C . PRO A 1 18 ? -10.804 -14.532 -5.260 1.00 72.35 18 PRO A C 10
ATOM 17005 O O . PRO A 1 18 ? -10.850 -13.814 -4.258 1.00 20.11 18 PRO A O 10
ATOM 17016 N N . LEU A 1 19 ? -9.802 -14.478 -6.144 1.00 42.22 19 LEU A N 10
ATOM 17017 C CA . LEU A 1 19 ? -8.687 -13.508 -6.050 1.00 51.43 19 LEU A CA 10
ATOM 17018 C C . LEU A 1 19 ? -9.201 -12.064 -6.315 1.00 14.45 19 LEU A C 10
ATOM 17019 O O . LEU A 1 19 ? -8.574 -11.086 -5.919 1.00 1.11 19 LEU A O 10
ATOM 17035 N N . ASP A 1 20 ? -10.321 -11.966 -7.043 1.00 52.01 20 ASP A N 10
ATOM 17036 C CA . ASP A 1 20 ? -11.118 -10.722 -7.154 1.00 31.44 20 ASP A CA 10
ATOM 17037 C C . ASP A 1 20 ? -11.61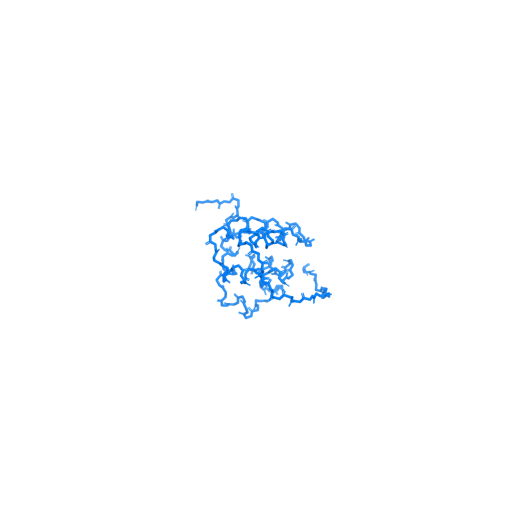3 -10.222 -5.756 1.00 4.23 20 ASP A C 10
ATOM 17038 O O . ASP A 1 20 ? -11.669 -9.012 -5.512 1.00 53.20 20 ASP A O 10
ATOM 17047 N N . LYS A 1 21 ? -11.981 -11.162 -4.854 1.00 50.01 21 LYS A N 10
ATOM 17048 C CA . LYS A 1 21 ? -12.357 -10.834 -3.446 1.00 21.02 21 LYS A CA 10
ATOM 17049 C C . LYS A 1 21 ? -11.124 -10.443 -2.597 1.00 23.22 21 LYS A C 10
ATOM 17050 O O . LYS A 1 21 ? -11.227 -9.593 -1.710 1.00 74.21 21 LYS A O 10
ATOM 17069 N N . LYS A 1 22 ? -9.974 -11.101 -2.863 1.00 44.42 22 LYS A N 10
ATOM 17070 C CA . LYS A 1 22 ? -8.651 -10.701 -2.306 1.00 60.13 22 LYS A CA 10
ATOM 17071 C C . LYS A 1 22 ? -8.336 -9.231 -2.683 1.00 14.32 22 LYS A C 10
ATOM 17072 O O . LYS A 1 22 ? -7.990 -8.411 -1.832 1.00 11.25 22 LYS A O 10
ATOM 17091 N N . ARG A 1 23 ? -8.498 -8.939 -3.977 1.00 45.45 23 ARG A N 10
ATOM 17092 C CA . ARG A 1 23 ? -8.225 -7.625 -4.588 1.00 54.13 23 ARG A CA 10
ATOM 17093 C C . ARG A 1 23 ? -9.138 -6.525 -3.994 1.00 52.35 23 ARG A C 10
ATOM 17094 O O . ARG A 1 23 ? -8.668 -5.449 -3.628 1.00 63.43 23 ARG A O 10
ATOM 17115 N N . ALA A 1 24 ? -10.441 -6.838 -3.871 1.00 33.24 24 ALA A N 10
ATOM 17116 C CA . ALA A 1 24 ? -11.442 -5.917 -3.272 1.00 72.40 24 ALA A CA 10
ATOM 17117 C C . ALA A 1 24 ? -11.158 -5.657 -1.770 1.00 42.32 24 ALA A C 10
ATOM 17118 O O . ALA A 1 24 ? -11.344 -4.541 -1.285 1.00 14.24 24 ALA A O 10
ATOM 17125 N N . ARG A 1 25 ? -10.723 -6.718 -1.054 1.00 4.42 25 ARG A N 10
ATOM 17126 C CA . ARG A 1 25 ? -10.333 -6.642 0.381 1.00 40.34 25 ARG A CA 10
ATOM 17127 C C . ARG A 1 25 ? -9.186 -5.631 0.603 1.00 54.45 25 ARG A C 10
ATOM 17128 O O . ARG A 1 25 ? -9.179 -4.887 1.583 1.00 63.13 25 ARG A O 10
ATOM 17149 N N . LEU A 1 26 ? -8.196 -5.661 -0.301 1.00 13.04 26 LEU A N 10
ATOM 17150 C CA . LEU A 1 26 ? -7.022 -4.778 -0.227 1.00 20.04 26 LEU A CA 10
ATOM 17151 C C . LEU A 1 26 ? -7.407 -3.301 -0.434 1.00 41.00 26 LEU A C 10
ATOM 17152 O O . LEU A 1 26 ? -7.058 -2.451 0.383 1.00 54.43 26 LEU A O 10
ATOM 17168 N N . ILE A 1 27 ? -8.145 -3.026 -1.527 1.00 61.15 27 ILE A N 10
ATOM 17169 C CA . ILE A 1 27 ? -8.683 -1.676 -1.826 1.00 24.23 27 ILE A CA 10
ATOM 17170 C C . ILE A 1 27 ? -9.562 -1.153 -0.645 1.00 63.25 27 ILE A C 10
ATOM 17171 O O . ILE A 1 27 ? -9.563 0.039 -0.339 1.00 34.21 27 ILE A O 10
ATOM 17187 N N . TYR A 1 28 ? -10.266 -2.085 0.023 1.00 61.04 28 TYR A N 10
ATOM 17188 C CA . TYR A 1 28 ? -11.063 -1.814 1.246 1.00 25.33 28 TYR A CA 10
ATOM 17189 C C . TYR A 1 28 ? -10.157 -1.360 2.432 1.00 14.52 28 TYR A C 10
ATOM 17190 O O . TYR A 1 28 ? -10.432 -0.345 3.072 1.00 71.51 28 TYR A O 10
ATOM 17208 N N . GLN A 1 29 ? -9.078 -2.126 2.700 1.00 15.23 29 GLN A N 10
ATOM 17209 C CA . GLN A 1 29 ? -8.105 -1.824 3.797 1.00 33.42 29 GLN A CA 10
ATOM 17210 C C . GLN A 1 29 ? -7.263 -0.554 3.493 1.00 73.30 29 GLN A C 10
ATOM 17211 O O . GLN A 1 29 ? -6.642 0.025 4.389 1.00 73.34 29 GLN A O 10
ATOM 17225 N N . SER A 1 30 ? -7.216 -0.176 2.210 1.00 52.23 30 SER A N 10
ATOM 17226 C CA . SER A 1 30 ? -6.606 1.082 1.740 1.00 4.42 30 SER A CA 10
ATOM 17227 C C . SER A 1 30 ? -7.534 2.283 2.031 1.00 22.54 30 SER A C 10
ATOM 17228 O O . SER A 1 30 ? -7.069 3.370 2.384 1.00 24.21 30 SER A O 10
ATOM 17236 N N . ARG A 1 31 ? -8.854 2.052 1.848 1.00 62.53 31 ARG A N 10
ATOM 17237 C CA . ARG A 1 31 ? -9.918 3.046 2.132 1.00 32.02 31 ARG A CA 10
ATOM 17238 C C . ARG A 1 31 ? -10.234 3.149 3.643 1.00 52.23 31 ARG A C 10
ATOM 17239 O O . ARG A 1 31 ? -11.008 4.018 4.056 1.00 42.42 31 ARG A O 10
ATOM 17260 N N . LYS A 1 32 ? -9.688 2.225 4.458 1.00 63.13 32 LYS A N 10
ATOM 17261 C CA . LYS A 1 32 ? -9.718 2.338 5.935 1.00 24.43 32 LYS A CA 10
ATOM 17262 C C . LYS A 1 32 ? -8.297 2.656 6.444 1.00 33.34 32 LYS A C 10
ATOM 17263 O O . LYS A 1 32 ? -7.421 1.790 6.419 1.00 53.35 32 LYS A O 10
ATOM 17282 N N . ARG A 1 33 ? -8.095 3.887 6.956 1.00 2.00 33 ARG A N 10
ATOM 17283 C CA . ARG A 1 33 ? -6.781 4.360 7.456 1.00 22.33 33 ARG A CA 10
ATOM 17284 C C . ARG A 1 33 ? -6.969 5.432 8.559 1.00 54.32 33 ARG A C 10
ATOM 17285 O O . ARG A 1 33 ? -7.937 6.203 8.524 1.00 44.34 33 ARG A O 10
ATOM 17306 N N . GLY A 1 34 ? -6.026 5.476 9.526 1.00 22.24 34 GLY A N 10
ATOM 17307 C CA . GLY A 1 34 ? -6.042 6.492 10.593 1.00 13.21 34 GLY A CA 10
ATOM 17308 C C . GLY A 1 34 ? -5.536 7.875 10.136 1.00 12.51 34 GLY A C 10
ATOM 17309 O O . GLY A 1 34 ? -5.758 8.871 10.822 1.00 72.55 34 GLY A O 10
ATOM 17313 N N . ILE A 1 35 ? -4.837 7.926 8.972 1.00 5.12 35 ILE A N 10
ATOM 17314 C CA . ILE A 1 35 ? -4.278 9.183 8.398 1.00 51.40 35 ILE A CA 10
ATOM 17315 C C . ILE A 1 35 ? -4.917 9.462 7.022 1.00 2.42 35 ILE A C 10
ATOM 17316 O O . ILE A 1 35 ? -4.934 8.575 6.174 1.00 70.52 35 ILE A O 10
ATOM 17332 N N . LEU A 1 36 ? -5.411 10.701 6.808 1.00 22.40 36 LEU A N 10
ATOM 17333 C CA . LEU A 1 36 ? -6.031 11.125 5.518 1.00 21.32 36 LEU A CA 10
ATOM 17334 C C . LEU A 1 36 ? -5.005 11.149 4.359 1.00 25.41 36 LEU A C 10
ATOM 17335 O O . LEU A 1 36 ? -5.337 10.780 3.229 1.00 34.44 36 LEU A O 10
ATOM 17351 N N . GLU A 1 37 ? -3.764 11.582 4.654 1.00 2.33 37 GLU A N 10
ATOM 17352 C CA . GLU A 1 37 ? -2.649 11.566 3.669 1.00 25.04 37 GLU A CA 10
ATOM 17353 C C . GLU A 1 37 ? -2.344 10.127 3.186 1.00 1.43 37 GLU A C 10
ATOM 17354 O O . GLU A 1 37 ? -2.242 9.871 1.982 1.00 50.21 37 GLU A O 10
ATOM 17366 N N . THR A 1 38 ? -2.219 9.203 4.150 1.00 14.14 38 THR A N 10
ATOM 17367 C CA . THR A 1 38 ? -1.959 7.770 3.884 1.00 41.05 38 THR A CA 10
ATOM 17368 C C . THR A 1 38 ? -3.180 7.077 3.230 1.00 22.43 38 THR A C 10
ATOM 17369 O O . THR A 1 38 ? -3.023 6.136 2.445 1.00 70.43 38 THR A O 10
ATOM 17380 N N . ASP A 1 39 ? -4.386 7.550 3.589 1.00 24.54 39 ASP A N 10
ATOM 17381 C CA . ASP A 1 39 ? -5.664 7.008 3.079 1.00 34.30 39 ASP A CA 10
ATOM 17382 C C . ASP A 1 39 ? -5.771 7.206 1.553 1.00 75.34 39 ASP A C 10
ATOM 17383 O O . ASP A 1 39 ? -5.904 6.243 0.810 1.00 22.34 39 ASP A O 10
ATOM 17392 N N . LEU A 1 40 ? -5.648 8.467 1.109 1.00 11.01 40 LEU A N 10
ATOM 17393 C CA . LEU A 1 40 ? -5.731 8.842 -0.325 1.00 13.24 40 LEU A CA 10
ATOM 17394 C C . LEU A 1 40 ? -4.524 8.282 -1.134 1.00 2.24 40 LEU A C 10
ATOM 17395 O O . LEU A 1 40 ? -4.648 7.989 -2.332 1.00 61.45 40 LEU A O 10
ATOM 17411 N N . LEU A 1 41 ? -3.366 8.137 -0.451 1.00 23.53 41 LEU A N 10
ATOM 17412 C CA . LEU A 1 41 ? -2.152 7.485 -1.009 1.00 24.54 41 LEU A CA 10
ATOM 17413 C C . LEU A 1 41 ? -2.429 6.005 -1.382 1.00 14.10 41 LEU A C 10
ATOM 17414 O O . LEU A 1 41 ? -2.316 5.613 -2.542 1.00 11.01 41 LEU A O 10
ATOM 17430 N N . LEU A 1 42 ? -2.832 5.206 -0.383 1.00 54.34 42 LEU A N 10
ATOM 17431 C CA . LEU A 1 42 ? -3.054 3.753 -0.555 1.00 53.44 42 LEU A CA 10
ATOM 17432 C C . LEU A 1 42 ? -4.304 3.456 -1.403 1.00 10.02 42 LEU A C 10
ATOM 17433 O O . LEU A 1 42 ? -4.295 2.520 -2.183 1.00 14.54 42 LEU A O 10
ATOM 17449 N N . SE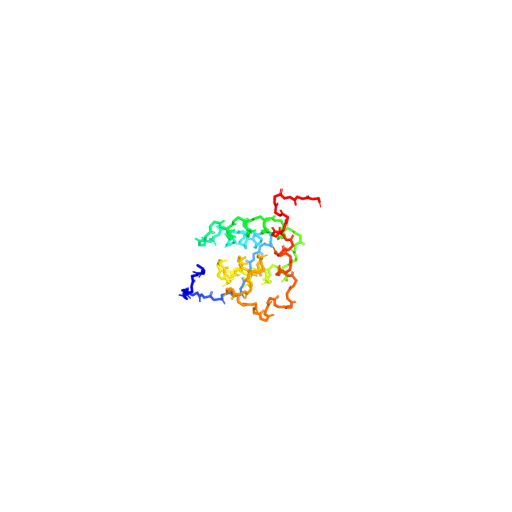R A 1 43 ? -5.367 4.257 -1.232 1.00 62.22 43 SER A N 10
ATOM 17450 C CA . SER A 1 43 ? -6.637 4.111 -2.007 1.00 54.33 43 SER A CA 10
ATOM 17451 C C . SER A 1 43 ? -6.420 4.357 -3.517 1.00 35.21 43 SER A C 10
ATOM 17452 O O . SER A 1 43 ? -6.911 3.591 -4.356 1.00 72.12 43 SER A O 10
ATOM 17460 N N . GLY A 1 44 ? -5.673 5.429 -3.848 1.00 51.14 44 GLY A N 10
ATOM 17461 C CA . GLY A 1 44 ? -5.286 5.723 -5.239 1.00 53.33 44 GLY A CA 10
ATOM 17462 C C . GLY A 1 44 ? -4.372 4.643 -5.838 1.00 64.02 44 GLY A C 10
ATOM 17463 O O . GLY A 1 44 ? -4.531 4.244 -6.997 1.00 71.13 44 GLY A O 10
ATOM 17467 N N . PHE A 1 45 ? -3.417 4.168 -5.012 1.00 43.24 45 PHE A N 10
ATOM 17468 C CA . PHE A 1 45 ? -2.501 3.052 -5.353 1.00 2.03 45 PHE A CA 10
ATOM 17469 C C . PHE A 1 45 ? -3.291 1.736 -5.563 1.00 54.22 45 PHE A C 10
ATOM 17470 O O . PHE A 1 45 ? -2.947 0.923 -6.415 1.00 15.44 45 PHE A O 10
ATOM 17487 N N . ALA A 1 46 ? -4.355 1.557 -4.772 1.00 3.30 46 ALA A N 10
ATOM 17488 C CA . ALA A 1 46 ? -5.151 0.318 -4.756 1.00 20.21 46 ALA A CA 10
ATOM 17489 C C . ALA A 1 46 ? -6.025 0.166 -6.016 1.00 43.02 46 ALA A C 10
ATOM 17490 O O . ALA A 1 46 ? -6.073 -0.903 -6.631 1.00 53.00 46 ALA A O 10
ATOM 17497 N N . ALA A 1 47 ? -6.699 1.252 -6.392 1.00 22.52 47 ALA A N 10
ATOM 17498 C CA . ALA A 1 47 ? -7.570 1.290 -7.588 1.00 64.04 47 ALA A CA 10
ATOM 17499 C C . ALA A 1 47 ? -6.756 1.198 -8.908 1.00 34.04 47 ALA A C 10
ATOM 17500 O O . ALA A 1 47 ? -7.267 0.743 -9.933 1.00 12.33 47 ALA A O 10
ATOM 17507 N N . LYS A 1 48 ? -5.493 1.657 -8.857 1.00 55.34 48 LYS A N 10
ATOM 17508 C CA . LYS A 1 48 ? -4.600 1.758 -10.033 1.00 42.32 48 LYS A CA 10
ATOM 17509 C C . LYS A 1 48 ? -3.724 0.487 -10.251 1.00 45.20 48 LYS A C 10
ATOM 17510 O O . LYS A 1 48 ? -3.733 -0.113 -11.329 1.00 2.41 48 LYS A O 10
ATOM 17529 N N . TYR A 1 49 ? -2.967 0.094 -9.211 1.00 62.12 49 TYR A N 10
ATOM 17530 C CA . TYR A 1 49 ? -1.906 -0.947 -9.310 1.00 72.21 49 TYR A CA 10
ATOM 17531 C C . TYR A 1 49 ? -2.454 -2.386 -9.251 1.00 41.23 49 TYR A C 10
ATOM 17532 O O . TYR A 1 49 ? -1.949 -3.272 -9.951 1.00 42.23 49 TYR A O 10
ATOM 17550 N N . LEU A 1 50 ? -3.474 -2.621 -8.413 1.00 54.01 50 LEU A N 10
ATOM 17551 C CA . LEU A 1 50 ? -4.083 -3.971 -8.251 1.00 65.10 50 LEU A CA 10
ATOM 17552 C C . LEU A 1 50 ? -4.678 -4.526 -9.567 1.00 63.21 50 LEU A C 10
ATOM 17553 O O . LEU A 1 50 ? -4.857 -5.733 -9.693 1.00 64.14 50 LEU A O 10
ATOM 17569 N N . LYS A 1 51 ? -4.989 -3.626 -10.514 1.00 11.43 51 LYS A N 10
ATOM 17570 C CA . LYS A 1 51 ? -5.538 -3.979 -11.844 1.00 62.25 51 LYS A CA 10
ATOM 17571 C C . LYS A 1 51 ? -4.660 -5.008 -12.608 1.00 44.14 51 LYS A C 10
ATOM 17572 O O . LYS A 1 51 ? -5.180 -5.966 -13.196 1.00 42.32 51 LYS A O 10
ATOM 17591 N N . LYS A 1 52 ? -3.329 -4.806 -12.575 1.00 22.35 52 LYS A N 10
ATOM 17592 C CA . LYS A 1 52 ? -2.359 -5.670 -13.301 1.00 43.32 52 LYS A CA 10
ATOM 17593 C C . LYS A 1 52 ? -1.431 -6.466 -12.346 1.00 52.52 52 LYS A C 10
ATOM 17594 O O . LYS A 1 52 ? -0.668 -7.326 -12.810 1.00 13.11 52 LYS A O 10
ATOM 17613 N N . MET A 1 53 ? -1.484 -6.186 -11.021 1.00 63.10 53 MET A N 10
ATOM 17614 C CA . MET A 1 53 ? -0.631 -6.896 -10.032 1.00 23.34 53 MET A CA 10
ATOM 17615 C C . MET A 1 53 ? -1.111 -8.350 -9.773 1.00 75.25 53 MET A C 10
ATOM 17616 O O . MET A 1 53 ? -2.310 -8.620 -9.625 1.00 73.42 53 MET A O 10
ATOM 17630 N N . ASN A 1 54 ? -0.125 -9.264 -9.714 1.00 21.11 54 ASN A N 10
ATOM 17631 C CA . ASN A 1 54 ? -0.333 -10.712 -9.475 1.00 21.23 54 ASN A CA 10
ATOM 17632 C C . ASN A 1 54 ? -0.640 -11.014 -7.983 1.00 65.44 54 ASN A C 10
ATOM 17633 O O . ASN A 1 54 ? -0.527 -10.137 -7.124 1.00 22.11 54 ASN A O 10
ATOM 17644 N N . GLU A 1 55 ? -0.982 -12.291 -7.711 1.00 10.05 55 GLU A N 10
ATOM 17645 C CA . GLU A 1 55 ? -1.275 -12.827 -6.349 1.00 72.53 55 GLU A CA 10
ATOM 17646 C C . GLU A 1 55 ? -0.155 -12.474 -5.334 1.00 3.41 55 GLU A C 10
ATOM 17647 O O . GLU A 1 55 ? -0.432 -12.046 -4.209 1.00 13.50 55 GLU A O 10
ATOM 17659 N N . GLU A 1 56 ? 1.103 -12.640 -5.788 1.00 75.41 56 GLU A N 10
ATOM 17660 C CA . GLU A 1 56 ? 2.314 -12.438 -4.959 1.00 22.44 56 GLU A CA 10
ATOM 17661 C C . GLU A 1 56 ? 2.523 -10.945 -4.601 1.00 3.31 56 GLU A C 10
ATOM 17662 O O . GLU A 1 56 ? 2.968 -10.613 -3.497 1.00 52.30 56 GLU A O 10
ATOM 17674 N N . GLU A 1 57 ? 2.199 -10.064 -5.555 1.00 20.32 57 GLU A N 10
ATOM 17675 C CA . GLU A 1 57 ? 2.244 -8.597 -5.353 1.00 13.25 57 GLU A CA 10
ATOM 17676 C C . GLU A 1 57 ? 1.169 -8.157 -4.327 1.00 20.31 57 GLU A C 10
ATOM 17677 O O . GLU A 1 57 ? 1.435 -7.380 -3.406 1.00 12.04 57 GLU A O 10
ATOM 17689 N N . LEU A 1 58 ? -0.064 -8.655 -4.559 1.00 15.21 58 LEU A N 10
ATOM 17690 C CA . LEU A 1 58 ? -1.249 -8.414 -3.695 1.00 13.03 58 LEU A CA 10
ATOM 17691 C C . LEU A 1 58 ? -1.055 -8.827 -2.212 1.00 51.53 58 LEU A C 10
ATOM 17692 O O . LEU A 1 58 ? -1.519 -8.128 -1.309 1.00 24.25 58 LEU A O 10
ATOM 17708 N N . GLU A 1 59 ? -0.414 -9.979 -1.964 1.00 2.01 59 GLU A N 10
ATOM 17709 C CA . GLU A 1 59 ? -0.179 -10.472 -0.584 1.00 72.32 59 GLU A CA 10
ATOM 17710 C C . GLU A 1 59 ? 0.966 -9.702 0.117 1.00 5.21 59 GLU A C 10
ATOM 17711 O O . GLU A 1 59 ? 0.974 -9.583 1.346 1.00 2.11 59 GLU A O 10
ATOM 17723 N N . GLU A 1 60 ? 1.930 -9.182 -0.677 1.00 32.23 60 GLU A N 10
ATOM 17724 C CA . GLU A 1 60 ? 2.955 -8.235 -0.170 1.00 32.13 60 GLU A CA 10
ATOM 17725 C C . GLU A 1 60 ? 2.274 -6.892 0.216 1.00 25.02 60 GLU A C 10
ATOM 17726 O O . GLU A 1 60 ? 2.615 -6.265 1.229 1.00 73.02 60 GLU A O 10
ATOM 17738 N N . TYR A 1 61 ? 1.277 -6.484 -0.603 1.00 23.52 61 TYR A N 10
ATOM 17739 C CA . TYR A 1 61 ? 0.452 -5.283 -0.352 1.00 50.22 61 TYR A CA 10
ATOM 17740 C C . TYR A 1 61 ? -0.456 -5.455 0.888 1.00 13.00 61 TYR A C 10
ATOM 17741 O O . TYR A 1 61 ? -0.702 -4.494 1.613 1.00 71.20 61 TYR A O 10
ATOM 17759 N N . ASP A 1 62 ? -0.936 -6.691 1.117 1.00 24.40 62 ASP A N 10
ATOM 17760 C CA . ASP A 1 62 ? -1.747 -7.044 2.306 1.00 24.41 62 ASP A CA 10
ATOM 17761 C C . ASP A 1 62 ? -0.947 -6.734 3.594 1.00 2.50 62 ASP A C 10
ATOM 17762 O O . ASP A 1 62 ? -1.445 -6.072 4.506 1.00 33.20 62 ASP A O 10
ATOM 17771 N N . SER A 1 63 ? 0.320 -7.192 3.610 1.00 5.40 63 SER A N 10
ATOM 17772 C CA . SER A 1 63 ? 1.275 -6.940 4.716 1.00 31.11 63 SER A CA 10
ATOM 17773 C C . SER A 1 63 ? 1.489 -5.429 4.976 1.00 4.10 63 SER A C 10
ATOM 17774 O O . SER A 1 63 ? 1.629 -5.015 6.129 1.00 54.43 63 SER A O 10
ATOM 17782 N N . LEU A 1 64 ? 1.500 -4.617 3.892 1.00 23.05 64 LEU A N 10
ATOM 17783 C CA . LEU A 1 64 ? 1.618 -3.138 3.980 1.00 32.25 64 LEU A CA 10
ATOM 17784 C C . LEU A 1 64 ? 0.359 -2.507 4.634 1.00 30.42 64 LEU A C 10
ATOM 17785 O O . LEU A 1 64 ? 0.447 -1.524 5.367 1.00 1.31 64 LEU A O 10
ATOM 17801 N N . LEU A 1 65 ? -0.813 -3.092 4.352 1.00 50.30 65 LEU A N 10
ATOM 17802 C CA . LEU A 1 65 ? -2.105 -2.651 4.928 1.00 25.23 65 LEU A CA 10
ATOM 17803 C C . LEU A 1 65 ? -2.257 -3.072 6.414 1.00 45.43 65 LEU A C 10
ATOM 17804 O O . LEU A 1 65 ? -3.114 -2.539 7.128 1.00 54.40 65 LEU A O 10
ATOM 17820 N N . ASN A 1 66 ? -1.420 -4.027 6.869 1.00 70.44 66 ASN A N 10
ATOM 17821 C CA . ASN A 1 66 ? -1.305 -4.387 8.305 1.00 73.30 66 ASN A CA 10
ATOM 17822 C C . ASN A 1 66 ? -0.211 -3.542 9.027 1.00 61.32 66 ASN A C 10
ATOM 17823 O O . ASN A 1 66 ? 0.041 -3.746 10.222 1.00 73.30 66 ASN A O 10
ATOM 17834 N N . GLU A 1 67 ? 0.441 -2.599 8.306 1.00 23.34 67 GLU A N 10
ATOM 17835 C CA . GLU A 1 67 ? 1.445 -1.675 8.907 1.00 72.13 67 GLU A CA 10
ATOM 17836 C C . GLU A 1 67 ? 0.790 -0.407 9.505 1.00 1.21 67 GLU A C 10
ATOM 17837 O O . GLU A 1 67 ? -0.405 -0.136 9.303 1.00 30.00 67 GLU A O 10
ATOM 17849 N N . LEU A 1 68 ? 1.615 0.376 10.225 1.00 62.54 68 LEU A N 10
ATOM 17850 C CA . LEU A 1 68 ? 1.208 1.656 10.839 1.00 74.15 68 LEU A CA 10
ATOM 17851 C C . LEU A 1 68 ? 1.037 2.747 9.756 1.00 43.12 68 LEU A C 10
ATOM 17852 O O . LEU A 1 68 ? 1.981 3.040 9.021 1.00 24.44 68 LEU A O 10
ATOM 17868 N N . ASP A 1 69 ? -0.178 3.321 9.681 1.00 61.44 69 ASP A N 10
ATOM 17869 C CA . ASP A 1 69 ? -0.578 4.305 8.638 1.00 14.14 69 ASP A CA 10
ATOM 17870 C C . ASP A 1 69 ? 0.459 5.450 8.392 1.00 74.52 69 ASP A C 10
ATOM 17871 O O . ASP A 1 69 ? 0.929 5.599 7.258 1.00 33.14 69 ASP A O 10
ATOM 17880 N N . TRP A 1 70 ? 0.826 6.240 9.432 1.00 4.23 70 TRP A N 10
ATOM 17881 C CA . TRP A 1 70 ? 1.821 7.340 9.276 1.00 1.23 70 TRP A CA 10
ATOM 17882 C C . TRP A 1 70 ? 3.158 6.842 8.675 1.00 13.21 70 TRP A C 10
ATOM 17883 O O . TRP A 1 70 ? 3.693 7.462 7.748 1.00 40.14 70 TRP A O 10
ATOM 17904 N N . ASP A 1 71 ? 3.652 5.707 9.197 1.00 10.42 71 ASP A N 10
ATOM 17905 C CA . ASP A 1 71 ? 4.946 5.118 8.789 1.00 60.15 71 ASP A CA 10
ATOM 17906 C C . ASP A 1 71 ? 4.959 4.770 7.282 1.00 42.41 71 ASP A C 10
ATOM 17907 O O . ASP A 1 71 ? 5.940 5.039 6.596 1.00 24.42 71 ASP A O 10
ATOM 17916 N N . ILE A 1 72 ? 3.831 4.215 6.783 1.00 51.14 72 ILE A N 10
ATOM 17917 C CA . ILE A 1 72 ? 3.626 3.907 5.338 1.00 5.51 72 ILE A CA 10
ATOM 17918 C C . ILE A 1 72 ? 3.849 5.160 4.452 1.00 3.32 72 ILE A C 10
ATOM 17919 O O . ILE A 1 72 ? 4.498 5.079 3.407 1.00 44.01 72 ILE A O 10
ATOM 17935 N N . TYR A 1 73 ? 3.307 6.311 4.895 1.00 52.05 73 TYR A N 10
ATOM 17936 C CA . TYR A 1 73 ? 3.408 7.588 4.153 1.00 14.21 73 TYR A CA 10
ATOM 17937 C C . TYR A 1 73 ? 4.866 8.118 4.129 1.00 50.14 73 TYR A C 10
ATOM 17938 O O . TYR A 1 73 ? 5.323 8.652 3.117 1.00 14.44 73 TYR A O 10
ATOM 17956 N N . TYR A 1 74 ? 5.583 7.955 5.258 1.00 63.33 74 TYR A N 10
ATOM 17957 C CA . TYR A 1 74 ? 6.994 8.402 5.391 1.00 3.10 74 TYR A CA 10
ATOM 17958 C C . TYR A 1 74 ? 7.966 7.502 4.589 1.00 51.01 74 TYR A C 10
ATOM 17959 O O . TYR A 1 74 ? 9.038 7.957 4.172 1.00 41.22 74 TYR A O 10
ATOM 17977 N N . TRP A 1 75 ? 7.585 6.222 4.401 1.00 24.52 75 TRP A N 10
ATOM 17978 C CA . TRP A 1 75 ? 8.342 5.267 3.558 1.00 54.22 75 TRP A CA 10
ATOM 17979 C C . TRP A 1 75 ? 8.047 5.498 2.060 1.00 22.34 75 TRP A C 10
ATOM 17980 O O . TRP A 1 75 ? 8.923 5.325 1.210 1.00 65.34 75 TRP A O 10
ATOM 18001 N N . ALA A 1 76 ? 6.783 5.854 1.758 1.00 50.34 76 ALA A N 10
ATOM 18002 C CA . ALA A 1 76 ? 6.336 6.219 0.393 1.00 2.40 76 ALA A CA 10
ATOM 18003 C C . ALA A 1 76 ? 7.051 7.486 -0.120 1.00 44.34 76 ALA A C 10
ATOM 18004 O O . ALA A 1 76 ? 7.317 7.637 -1.314 1.00 21.11 76 ALA A O 10
ATOM 18011 N N . THR A 1 77 ? 7.319 8.407 0.808 1.00 74.42 77 THR A N 10
ATOM 18012 C CA . THR A 1 77 ? 8.131 9.608 0.550 1.00 41.12 77 THR A CA 10
ATOM 18013 C C . THR A 1 77 ? 9.589 9.365 1.009 1.00 51.00 77 THR A C 10
ATOM 18014 O O . THR A 1 77 ? 9.968 8.242 1.359 1.00 71.14 77 THR A O 10
ATOM 18025 N N . LYS A 1 78 ? 10.419 10.417 0.982 1.00 25.42 78 LYS A N 10
ATOM 18026 C CA . LYS A 1 78 ? 11.806 10.361 1.502 1.00 12.11 78 LYS A CA 10
ATOM 18027 C C . LYS A 1 78 ? 11.903 11.067 2.877 1.00 73.41 78 LYS A C 10
ATOM 18028 O O . LYS A 1 78 ? 12.934 11.646 3.238 1.00 53.54 78 LYS A O 10
ATOM 18047 N N . ASN A 1 79 ? 10.812 10.953 3.663 1.00 55.31 79 ASN A N 10
ATOM 18048 C CA . ASN A 1 79 ? 10.723 11.477 5.048 1.00 60.43 79 ASN A CA 10
ATOM 18049 C C . ASN A 1 79 ? 11.083 10.374 6.080 1.00 51.23 79 ASN A C 10
ATOM 18050 O O . ASN A 1 79 ? 10.407 10.204 7.108 1.00 53.21 79 ASN A O 10
ATOM 18061 N N . PHE A 1 80 ? 12.219 9.684 5.833 1.00 13.02 80 PHE A N 10
ATOM 18062 C CA . PHE A 1 80 ? 12.729 8.591 6.704 1.00 11.32 80 PHE A CA 10
ATOM 18063 C C . PHE A 1 80 ? 13.408 9.118 8.013 1.00 11.13 80 PHE A C 10
ATOM 18064 O O . PHE A 1 80 ? 14.133 8.373 8.683 1.00 72.43 80 PHE A O 10
ATOM 18081 N N . LYS A 1 81 ? 13.165 10.395 8.371 1.00 61.14 81 LYS A N 10
ATOM 18082 C CA . LYS A 1 81 ? 13.703 11.017 9.594 1.00 4.11 81 LYS A CA 10
ATOM 18083 C C . LYS A 1 81 ? 12.945 10.515 10.851 1.00 74.02 81 LYS A C 10
ATOM 18084 O O . LYS A 1 81 ? 13.523 9.831 11.708 1.00 12.05 81 LYS A O 10
ATOM 18103 N N . THR A 1 82 ? 11.638 10.853 10.942 1.00 22.30 82 THR A N 10
ATOM 18104 C CA . THR A 1 82 ? 10.778 10.478 12.098 1.00 15.14 82 THR A CA 10
ATOM 18105 C C . THR A 1 82 ? 10.344 8.990 12.051 1.00 74.31 82 THR A C 10
ATOM 18106 O O . THR A 1 82 ? 10.184 8.348 13.096 1.00 42.20 82 THR A O 10
ATOM 18117 N N . SER A 1 83 ? 10.150 8.451 10.833 1.00 54.24 83 SER A N 10
ATOM 18118 C CA . SER A 1 83 ? 9.883 7.004 10.618 1.00 53.55 83 SER A CA 10
ATOM 18119 C C . SER A 1 83 ? 10.896 6.427 9.607 1.00 33.34 83 SER A C 10
ATOM 18120 O O . SER A 1 83 ? 10.677 6.512 8.390 1.00 24.24 83 SER A O 10
ATOM 18128 N N . PRO A 1 84 ? 12.062 5.884 10.093 1.00 21.55 84 PRO A N 10
ATOM 18129 C CA . PRO A 1 84 ? 13.065 5.236 9.212 1.00 40.32 84 PRO A CA 10
ATOM 18130 C C . PRO A 1 84 ? 12.585 3.874 8.664 1.00 5.52 84 PRO A C 10
ATOM 18131 O O . PRO A 1 84 ? 11.650 3.258 9.202 1.00 3.13 84 PRO A O 10
ATOM 18142 N N . LEU A 1 85 ? 13.239 3.413 7.592 1.00 13.32 85 LEU A N 10
ATOM 18143 C CA . LEU A 1 85 ? 12.830 2.205 6.868 1.00 45.01 85 LEU A CA 10
ATOM 18144 C C . LEU A 1 85 ? 13.342 0.915 7.576 1.00 41.54 85 LEU A C 10
ATOM 18145 O O . LEU A 1 85 ? 14.552 0.774 7.792 1.00 41.35 85 LEU A O 10
ATOM 18161 N N . PRO A 1 86 ? 12.430 -0.048 7.940 1.00 10.35 86 PRO A N 10
ATOM 18162 C CA . PRO A 1 86 ? 12.820 -1.330 8.566 1.00 75.10 86 PRO A CA 10
ATOM 18163 C C . PRO A 1 86 ? 13.310 -2.364 7.517 1.00 73.34 86 PRO A C 10
ATOM 18164 O O . PRO A 1 86 ? 13.047 -2.224 6.316 1.00 15.34 86 PRO A O 10
ATOM 18175 N N . ASP A 1 87 ? 14.004 -3.407 8.002 1.00 51.44 87 ASP A N 10
ATOM 18176 C CA . ASP A 1 87 ? 14.639 -4.447 7.153 1.00 0.41 87 ASP A CA 10
ATOM 18177 C C . ASP A 1 87 ? 13.605 -5.235 6.303 1.00 4.11 87 ASP A C 10
ATOM 18178 O O . ASP A 1 87 ? 13.901 -5.667 5.183 1.00 70.11 87 ASP A O 10
ATOM 18187 N N . LYS A 1 88 ? 12.385 -5.382 6.851 1.00 60.32 88 LYS A N 10
ATOM 18188 C CA . LYS A 1 88 ? 11.246 -6.045 6.171 1.00 2.21 88 LYS A CA 10
ATOM 18189 C C . LYS A 1 88 ? 10.756 -5.272 4.910 1.00 4.53 88 LYS A C 10
ATOM 18190 O O . LYS A 1 88 ? 10.139 -5.867 4.019 1.00 23.35 88 LYS A O 10
ATOM 18209 N N . TRP A 1 89 ? 10.997 -3.940 4.855 1.00 53.54 89 TRP A N 10
ATOM 18210 C CA . TRP A 1 89 ? 10.641 -3.097 3.677 1.00 22.54 89 TRP A CA 10
ATOM 18211 C C . TRP A 1 89 ? 11.889 -2.464 3.013 1.00 61.13 89 TRP A C 10
ATOM 18212 O O . TRP A 1 89 ? 11.751 -1.678 2.066 1.00 12.13 89 TRP A O 10
ATOM 18233 N N . ALA A 1 90 ? 13.100 -2.808 3.504 1.00 32.23 90 ALA A N 10
ATOM 18234 C CA . ALA A 1 90 ? 14.371 -2.302 2.932 1.00 41.53 90 ALA A CA 10
ATOM 18235 C C . ALA A 1 90 ? 14.553 -2.793 1.471 1.00 4.23 90 ALA A C 10
ATOM 18236 O O . ALA A 1 90 ? 14.879 -3.965 1.237 1.00 71.22 90 ALA A O 10
ATOM 18243 N N . ASN A 1 91 ? 14.273 -1.878 0.513 1.00 44.15 91 ASN A N 10
ATOM 18244 C CA . ASN A 1 91 ? 14.310 -2.140 -0.946 1.00 31.20 91 ASN A CA 10
ATOM 18245 C C . ASN A 1 91 ? 13.212 -3.151 -1.384 1.00 15.20 91 ASN A C 10
ATOM 18246 O O . ASN A 1 91 ? 13.394 -3.918 -2.335 1.00 33.23 91 ASN A O 10
ATOM 18257 N N . SER A 1 92 ? 12.060 -3.112 -0.681 1.00 75.00 92 SER A N 10
ATOM 18258 C CA . SER A 1 92 ? 10.851 -3.889 -1.062 1.00 30.21 92 SER A CA 10
ATOM 18259 C C . SER A 1 92 ? 10.342 -3.473 -2.460 1.00 10.13 92 SER A C 10
ATOM 18260 O O . SER A 1 92 ? 10.268 -2.283 -2.762 1.00 12.30 92 SER A O 10
ATOM 18268 N N . LYS A 1 93 ? 9.991 -4.471 -3.289 1.00 42.20 93 LYS A N 10
ATOM 18269 C CA . LYS A 1 93 ? 9.514 -4.265 -4.677 1.00 65.12 93 LYS A CA 10
ATOM 18270 C C . LYS A 1 93 ? 8.222 -3.404 -4.689 1.00 14.03 93 LYS A C 10
ATOM 18271 O O . LYS A 1 93 ? 8.117 -2.423 -5.445 1.00 73.32 93 LYS A O 10
ATOM 18290 N N . LEU A 1 94 ? 7.258 -3.795 -3.839 1.00 63.45 94 LEU A N 10
ATOM 18291 C CA . LEU A 1 94 ? 6.012 -3.030 -3.587 1.00 22.14 94 LEU A CA 10
ATOM 18292 C C . LEU A 1 94 ? 6.297 -1.562 -3.195 1.00 54.04 94 LEU A C 10
ATOM 18293 O O . LEU A 1 94 ? 5.688 -0.630 -3.738 1.00 52.44 94 LEU A O 10
ATOM 18309 N N . LEU A 1 95 ? 7.221 -1.383 -2.225 1.00 52.15 95 LEU A N 10
ATOM 18310 C CA . LEU A 1 95 ? 7.587 -0.054 -1.693 1.00 5.42 95 LEU A CA 10
ATOM 18311 C C . LEU A 1 95 ? 8.088 0.888 -2.807 1.00 75.34 95 LEU A C 10
ATOM 18312 O O . LEU A 1 95 ? 7.719 2.051 -2.842 1.00 42.31 95 LEU A O 10
ATOM 18328 N N . LYS A 1 96 ? 8.930 0.357 -3.711 1.00 73.50 96 LYS A N 10
ATOM 18329 C CA . LYS A 1 96 ? 9.491 1.136 -4.837 1.00 4.11 96 LYS A CA 10
ATOM 18330 C C . LYS A 1 96 ? 8.383 1.636 -5.795 1.00 1.22 96 LYS A C 10
ATOM 18331 O O . LYS A 1 96 ? 8.461 2.756 -6.298 1.00 63.01 96 LYS A O 10
ATOM 18350 N N . GLN A 1 97 ? 7.348 0.800 -6.016 1.00 40.34 97 GLN A N 10
ATOM 18351 C CA . GLN A 1 97 ? 6.133 1.194 -6.777 1.00 62.10 97 GLN A CA 10
ATOM 18352 C C . GLN A 1 97 ? 5.340 2.309 -6.053 1.00 61.14 97 GLN A C 10
ATOM 18353 O O . GLN A 1 97 ? 4.777 3.198 -6.696 1.00 73.22 97 GLN A O 10
ATOM 18367 N N . LEU A 1 98 ? 5.301 2.230 -4.709 1.00 3.33 98 LEU A N 10
ATOM 18368 C CA . LEU A 1 98 ? 4.592 3.204 -3.838 1.00 33.52 98 LEU A CA 10
ATOM 18369 C C . LEU A 1 98 ? 5.330 4.576 -3.790 1.00 10.14 98 LEU A C 10
ATOM 18370 O O . LEU A 1 98 ? 4.694 5.630 -3.726 1.00 53.11 98 LEU A O 10
ATOM 18386 N N . GLN A 1 99 ? 6.673 4.531 -3.815 1.00 12.31 99 GLN A N 10
ATOM 18387 C CA . GLN A 1 99 ? 7.546 5.735 -3.864 1.00 33.44 99 GLN A CA 10
ATOM 18388 C C . GLN A 1 99 ? 7.435 6.459 -5.222 1.00 10.32 99 GLN A C 10
ATOM 18389 O O . GLN A 1 99 ? 7.365 7.695 -5.278 1.00 62.40 99 GLN A O 10
ATOM 18403 N N . GLU A 1 100 ? 7.400 5.667 -6.307 1.00 14.21 100 GLU A N 10
ATOM 18404 C CA . GLU A 1 100 ? 7.139 6.172 -7.672 1.00 31.23 100 GLU A CA 10
ATOM 18405 C C . GLU A 1 100 ? 5.714 6.760 -7.778 1.00 24.35 100 GLU A C 10
ATOM 18406 O O . GLU A 1 100 ? 5.495 7.760 -8.474 1.00 33.02 100 GLU A O 10
ATOM 18418 N N . PHE A 1 101 ? 4.751 6.104 -7.099 1.00 3.12 101 PHE A N 10
ATOM 18419 C CA . PHE A 1 101 ? 3.347 6.563 -7.046 1.00 61.55 101 PHE A CA 10
ATOM 18420 C C . PHE A 1 101 ? 3.219 7.918 -6.316 1.00 73.30 101 PHE A C 10
ATOM 18421 O O . PHE A 1 101 ? 2.493 8.783 -6.771 1.00 21.01 101 PHE A O 10
ATOM 18438 N N . SER A 1 102 ? 3.912 8.067 -5.175 1.00 1.45 102 SER A N 10
ATOM 18439 C CA . SER A 1 102 ? 3.896 9.320 -4.369 1.00 72.51 102 SER A CA 10
ATOM 18440 C C . SER A 1 102 ? 4.242 10.559 -5.221 1.00 53.25 102 SER A C 10
ATOM 18441 O O . SER A 1 102 ? 3.587 11.606 -5.110 1.00 24.33 102 SER A O 10
ATOM 18449 N N . GLU A 1 103 ? 5.259 10.404 -6.088 1.00 45.23 103 GLU A N 10
ATOM 18450 C CA . GLU A 1 103 ? 5.660 11.433 -7.069 1.00 22.22 103 GLU A CA 10
ATOM 18451 C C . GLU A 1 103 ? 4.510 11.738 -8.063 1.00 64.13 103 GLU A C 10
ATOM 18452 O O . GLU A 1 103 ? 4.121 12.887 -8.255 1.00 72.02 103 GLU A O 10
ATOM 18464 N N . ASN A 1 104 ? 3.958 10.667 -8.657 1.00 34.14 104 ASN A N 10
ATOM 18465 C CA . ASN A 1 104 ? 2.994 10.748 -9.780 1.00 24.13 104 ASN A CA 10
ATOM 18466 C C . ASN A 1 104 ? 1.516 10.619 -9.321 1.00 21.34 104 ASN A C 10
ATOM 18467 O O . ASN A 1 104 ? 0.635 10.408 -10.148 1.00 14.52 104 ASN A O 10
ATOM 18478 N N . LYS A 1 105 ? 1.259 10.761 -8.010 1.00 65.25 105 LYS A N 10
ATOM 18479 C CA . LYS A 1 105 ? -0.078 10.665 -7.417 1.00 43.40 105 LYS A CA 10
ATOM 18480 C C . LYS A 1 105 ? -1.056 11.689 -8.042 1.00 32.22 105 LYS A C 10
ATOM 18481 O O . LYS A 1 105 ? -2.188 11.357 -8.411 1.00 0.23 105 LYS A O 10
ATOM 18500 N N . GLU A 1 106 ? -0.581 12.935 -8.160 1.00 51.34 106 GLU A N 10
ATOM 18501 C CA . GLU A 1 106 ? -1.342 14.066 -8.736 1.00 12.12 106 GLU A CA 10
ATOM 18502 C C . GLU A 1 106 ? -0.702 14.550 -10.058 1.00 14.33 106 GLU A C 10
ATOM 18503 O O . GLU A 1 106 ? -1.225 15.454 -10.722 1.00 41.40 106 GLU A O 10
ATOM 18515 N N . LYS A 1 107 ? 0.431 13.929 -10.436 1.00 41.20 107 LYS A N 10
ATOM 18516 C CA . LYS A 1 107 ? 1.340 14.446 -11.492 1.00 4.50 107 LYS A CA 10
ATOM 18517 C C . LYS A 1 107 ? 1.450 13.481 -12.694 1.00 14.53 107 LYS A C 10
ATOM 18518 O O . LYS A 1 107 ? 2.218 13.733 -13.634 1.00 54.31 107 LYS A O 10
ATOM 18537 N N . GLU A 1 108 ? 0.695 12.378 -12.647 1.00 40.01 108 GLU A N 10
ATOM 18538 C CA . GLU A 1 108 ? 0.733 11.323 -13.672 1.00 53.32 108 GLU A CA 10
ATOM 18539 C C . GLU A 1 108 ? 0.105 11.806 -15.001 1.00 11.43 108 GLU A C 10
ATOM 18540 O O . GLU A 1 108 ? -1.030 12.305 -15.000 1.00 64.41 108 GLU A O 10
ATOM 18552 N N . ILE A 1 109 ? 0.854 11.605 -16.112 1.00 62.00 109 ILE A N 10
ATOM 18553 C CA . ILE A 1 109 ? 0.471 11.970 -17.509 1.00 12.23 109 ILE A CA 10
ATOM 18554 C C . ILE A 1 109 ? -0.345 13.278 -17.638 1.00 33.32 109 ILE A C 10
ATOM 18555 O O . ILE A 1 109 ? -0.216 14.028 -18.610 1.00 34.55 109 ILE A O 10
ATOM 18571 N N . MET A 1 1 ? 23.309 -20.148 -11.170 1.00 2.50 1 MET A N 11
ATOM 18572 C CA . MET A 1 1 ? 22.273 -20.015 -10.108 1.00 53.43 1 MET A CA 11
ATOM 18573 C C . MET A 1 1 ? 21.889 -21.387 -9.516 1.00 53.50 1 MET A C 11
ATOM 18574 O O . MET A 1 1 ? 21.850 -22.397 -10.232 1.00 35.43 1 MET A O 11
ATOM 18590 N N . GLY A 1 2 ? 21.618 -21.403 -8.195 1.00 75.31 2 GLY A N 11
ATOM 18591 C CA . GLY A 1 2 ? 21.221 -22.624 -7.482 1.00 4.55 2 GLY A CA 11
ATOM 18592 C C . GLY A 1 2 ? 20.457 -22.360 -6.184 1.00 44.13 2 GLY A C 11
ATOM 18593 O O . GLY A 1 2 ? 20.298 -23.271 -5.364 1.00 13.01 2 GLY A O 11
ATOM 18597 N N . HIS A 1 3 ? 19.973 -21.114 -5.993 1.00 54.13 3 HIS A N 11
ATOM 18598 C CA . HIS A 1 3 ? 19.167 -20.739 -4.812 1.00 10.25 3 HIS A CA 11
ATOM 18599 C C . HIS A 1 3 ? 17.723 -21.291 -4.943 1.00 54.41 3 HIS A C 11
ATOM 18600 O O . HIS A 1 3 ? 16.887 -20.738 -5.664 1.00 41.53 3 HIS A O 11
ATOM 18615 N N . HIS A 1 4 ? 17.463 -22.425 -4.271 1.00 14.52 4 HIS A N 11
ATOM 18616 C CA . HIS A 1 4 ? 16.143 -23.094 -4.286 1.00 51.52 4 HIS A CA 11
ATOM 18617 C C . HIS A 1 4 ? 15.605 -23.320 -2.852 1.00 12.04 4 HIS A C 11
ATOM 18618 O O . HIS A 1 4 ? 14.812 -24.238 -2.621 1.00 11.15 4 HIS A O 11
ATOM 18633 N N . HIS A 1 5 ? 16.018 -22.456 -1.903 1.00 31.11 5 HIS A N 11
ATOM 18634 C CA . HIS A 1 5 ? 15.527 -22.491 -0.504 1.00 75.05 5 HIS A CA 11
ATOM 18635 C C . HIS A 1 5 ? 13.998 -22.212 -0.451 1.00 21.21 5 HIS A C 11
ATOM 18636 O O . HIS A 1 5 ? 13.560 -21.058 -0.499 1.00 74.10 5 HIS A O 11
ATOM 18651 N N . HIS A 1 6 ? 13.195 -23.294 -0.393 1.00 34.44 6 HIS A N 11
ATOM 18652 C CA . HIS A 1 6 ? 11.713 -23.223 -0.403 1.00 64.12 6 HIS A CA 11
ATOM 18653 C C . HIS A 1 6 ? 11.101 -24.239 0.583 1.00 45.02 6 HIS A C 11
ATOM 18654 O O . HIS A 1 6 ? 11.675 -25.296 0.848 1.00 11.52 6 HIS A O 11
ATOM 18669 N N . HIS A 1 7 ? 9.922 -23.891 1.115 1.00 21.53 7 HIS A N 11
ATOM 18670 C CA . HIS A 1 7 ? 9.063 -24.800 1.905 1.00 2.40 7 HIS A CA 11
ATOM 18671 C C . HIS A 1 7 ? 7.604 -24.705 1.410 1.00 0.24 7 HIS A C 11
ATOM 18672 O O . HIS A 1 7 ? 6.883 -25.714 1.384 1.00 1.04 7 HIS A O 11
ATOM 18687 N N . HIS A 1 8 ? 7.182 -23.464 1.042 1.00 32.20 8 HIS A N 11
ATOM 18688 C CA . HIS A 1 8 ? 5.825 -23.160 0.509 1.00 21.43 8 HIS A CA 11
ATOM 18689 C C . HIS A 1 8 ? 4.706 -23.516 1.540 1.00 11.44 8 HIS A C 11
ATOM 18690 O O . HIS A 1 8 ? 3.528 -23.629 1.192 1.00 43.45 8 HIS A O 11
ATOM 18705 N N . SER A 1 9 ? 5.094 -23.644 2.826 1.00 55.02 9 SER A N 11
ATOM 18706 C CA . SER A 1 9 ? 4.182 -24.058 3.910 1.00 61.45 9 SER A CA 11
ATOM 18707 C C . SER A 1 9 ? 3.266 -22.886 4.331 1.00 52.12 9 SER A C 11
ATOM 18708 O O . SER A 1 9 ? 3.606 -22.093 5.218 1.00 74.53 9 SER A O 11
ATOM 18716 N N . HIS A 1 10 ? 2.125 -22.759 3.626 1.00 1.54 10 HIS A N 11
ATOM 18717 C CA . HIS A 1 10 ? 1.128 -21.701 3.871 1.00 72.11 10 HIS A CA 11
ATOM 18718 C C . HIS A 1 10 ? 0.391 -21.954 5.210 1.00 14.11 10 HIS A C 11
ATOM 18719 O O . HIS A 1 10 ? -0.345 -22.940 5.331 1.00 43.13 10 HIS A O 11
ATOM 18734 N N . MET A 1 11 ? 0.621 -21.063 6.204 1.00 61.33 11 MET A N 11
ATOM 18735 C CA . MET A 1 11 ? -0.012 -21.142 7.548 1.00 60.35 11 MET A CA 11
ATOM 18736 C C . MET A 1 11 ? -1.557 -21.174 7.443 1.00 60.04 11 MET A C 11
ATOM 18737 O O . MET A 1 11 ? -2.184 -20.139 7.167 1.00 30.10 11 MET A O 11
ATOM 18751 N N . ILE A 1 12 ? -2.134 -22.387 7.658 1.00 71.34 12 ILE A N 11
ATOM 18752 C CA . ILE A 1 12 ? -3.574 -22.693 7.495 1.00 20.12 12 ILE A CA 11
ATOM 18753 C C . ILE A 1 12 ? -4.028 -22.509 6.016 1.00 60.22 12 ILE A C 11
ATOM 18754 O O . ILE A 1 12 ? -3.804 -21.459 5.407 1.00 55.05 12 ILE A O 11
ATOM 18770 N N . LYS A 1 13 ? -4.696 -23.523 5.444 1.00 34.01 13 LYS A N 11
ATOM 18771 C CA . LYS A 1 13 ? -5.232 -23.458 4.056 1.00 71.44 13 LYS A CA 11
ATOM 18772 C C . LYS A 1 13 ? -6.627 -22.773 4.060 1.00 31.34 13 LYS A C 11
ATOM 18773 O O . LYS A 1 13 ? -7.618 -23.300 3.541 1.00 35.44 13 LYS A O 11
ATOM 18792 N N . ARG A 1 14 ? -6.650 -21.572 4.664 1.00 11.41 14 ARG A N 11
ATOM 18793 C CA . ARG A 1 14 ? -7.844 -20.726 4.867 1.00 0.43 14 ARG A CA 11
ATOM 18794 C C . ARG A 1 14 ? -8.396 -20.178 3.533 1.00 41.10 14 ARG A C 11
ATOM 18795 O O . ARG A 1 14 ? -9.612 -20.068 3.350 1.00 11.35 14 ARG A O 11
ATOM 18816 N N . THR A 1 15 ? -7.473 -19.841 2.613 1.00 20.14 15 THR A N 11
ATOM 18817 C CA . THR A 1 15 ? -7.790 -19.202 1.318 1.00 61.22 15 THR A CA 11
ATOM 18818 C C . THR A 1 15 ? -8.513 -20.165 0.341 1.00 61.43 15 THR A C 11
ATOM 18819 O O . THR A 1 15 ? -7.897 -20.801 -0.523 1.00 20.12 15 THR A O 11
ATOM 18830 N N . ASN A 1 16 ? -9.833 -20.299 0.547 1.00 12.21 16 ASN A N 11
ATOM 18831 C CA . ASN A 1 16 ? -10.753 -21.014 -0.362 1.00 11.33 16 ASN A CA 11
ATOM 18832 C C . ASN A 1 16 ? -11.505 -19.989 -1.255 1.00 35.44 16 ASN A C 11
ATOM 18833 O O . ASN A 1 16 ? -12.066 -20.344 -2.301 1.00 24.10 16 ASN A O 11
ATOM 18844 N N . GLU A 1 17 ? -11.499 -18.711 -0.815 1.00 5.54 17 GLU A N 11
ATOM 18845 C CA . GLU A 1 17 ? -12.111 -17.584 -1.550 1.00 62.11 17 GLU A CA 11
ATOM 18846 C C . GLU A 1 17 ? -11.441 -17.364 -2.940 1.00 0.50 17 GLU A C 11
ATOM 18847 O O . GLU A 1 17 ? -10.249 -17.669 -3.112 1.00 32.32 17 GLU A O 11
ATOM 18859 N N . PRO A 1 18 ? -12.213 -16.875 -3.964 1.00 2.54 18 PRO A N 11
ATOM 18860 C CA . PRO A 1 18 ? -11.637 -16.373 -5.241 1.00 14.40 18 PRO A CA 11
ATOM 18861 C C . PRO A 1 18 ? -10.557 -15.272 -5.052 1.00 12.32 18 PRO A C 11
ATOM 18862 O O . PRO A 1 18 ? -10.586 -14.508 -4.079 1.00 21.35 18 PRO A O 11
ATOM 18873 N N . LEU A 1 19 ? -9.624 -15.203 -6.012 1.00 4.41 19 LEU A N 11
ATOM 18874 C CA . LEU A 1 19 ? -8.538 -14.197 -6.033 1.00 42.14 19 LEU A CA 11
ATOM 18875 C C . LEU A 1 19 ? -9.123 -12.766 -6.233 1.00 33.41 19 LEU A C 11
ATOM 18876 O O . LEU A 1 19 ? -8.570 -11.774 -5.736 1.00 12.23 19 LEU A O 11
ATOM 18892 N N . ASP A 1 20 ? -10.249 -12.693 -6.974 1.00 73.52 20 ASP A N 11
ATOM 18893 C CA . ASP A 1 20 ? -11.042 -11.454 -7.148 1.00 73.23 20 ASP A CA 11
ATOM 18894 C C . ASP A 1 20 ? -11.515 -10.870 -5.788 1.00 72.24 20 ASP A C 11
ATOM 18895 O O . ASP A 1 20 ? -11.506 -9.642 -5.593 1.00 71.44 20 ASP A O 11
ATOM 18904 N N . LYS A 1 21 ? -11.942 -11.759 -4.869 1.00 24.33 21 LYS A N 11
ATOM 18905 C CA . LYS A 1 21 ? -12.368 -11.357 -3.511 1.00 40.43 21 LYS A CA 11
ATOM 18906 C C . LYS A 1 21 ? -11.227 -10.697 -2.709 1.00 64.43 21 LYS A C 11
ATOM 18907 O O . LYS A 1 21 ? -11.460 -9.692 -2.035 1.00 34.13 21 LYS A O 11
ATOM 18926 N N . LYS A 1 22 ? -10.010 -11.269 -2.779 1.00 4.15 22 LYS A N 11
ATOM 18927 C CA . LYS A 1 22 ? -8.825 -10.691 -2.107 1.00 45.51 22 LYS A CA 11
ATOM 18928 C C . LYS A 1 22 ? -8.516 -9.271 -2.643 1.00 21.53 22 LYS A C 11
ATOM 18929 O O . LYS A 1 22 ? -8.288 -8.354 -1.858 1.00 51.35 22 LYS A O 11
ATOM 18948 N N . ARG A 1 23 ? -8.532 -9.115 -3.985 1.00 52.53 23 ARG A N 11
ATOM 18949 C CA . ARG A 1 23 ? -8.370 -7.800 -4.670 1.00 3.54 23 ARG A CA 11
ATOM 18950 C C . ARG A 1 23 ? -9.318 -6.724 -4.070 1.00 13.15 23 ARG A C 11
ATOM 18951 O O . ARG A 1 23 ? -8.887 -5.618 -3.721 1.00 0.11 23 ARG A O 11
ATOM 18972 N N . ALA A 1 24 ? -10.604 -7.089 -3.925 1.00 14.32 24 ALA A N 11
ATOM 18973 C CA . ALA A 1 24 ? -11.628 -6.212 -3.314 1.00 1.00 24 ALA A CA 11
ATOM 18974 C C . ALA A 1 24 ? -11.339 -5.925 -1.815 1.00 51.20 24 ALA A C 11
ATOM 18975 O O . ALA A 1 24 ? -11.493 -4.795 -1.355 1.00 25.32 24 ALA A O 11
ATOM 18982 N N . ARG A 1 25 ? -10.913 -6.963 -1.069 1.00 30.20 25 ARG A N 11
ATOM 18983 C CA . ARG A 1 25 ? -10.569 -6.862 0.380 1.00 12.31 25 ARG A CA 11
ATOM 18984 C C . ARG A 1 25 ? -9.391 -5.894 0.650 1.00 63.43 25 ARG A C 11
ATOM 18985 O O . ARG A 1 25 ? -9.344 -5.243 1.696 1.00 74.12 25 ARG A O 11
ATOM 19006 N N . LEU A 1 26 ? -8.437 -5.828 -0.283 1.00 31.22 26 LEU A N 11
ATOM 19007 C CA . LEU A 1 26 ? -7.252 -4.956 -0.160 1.00 4.33 26 LEU A CA 11
ATOM 19008 C C . LEU A 1 26 ? -7.630 -3.469 -0.322 1.00 21.01 26 LEU A C 11
ATOM 19009 O O . LEU A 1 26 ? -7.242 -2.617 0.491 1.00 3.45 26 LEU A O 11
ATOM 19025 N N . ILE A 1 27 ? -8.385 -3.183 -1.392 1.00 20.34 27 ILE A N 11
ATOM 19026 C CA . ILE A 1 27 ? -8.951 -1.840 -1.654 1.00 10.30 27 ILE A CA 11
ATOM 19027 C C . ILE A 1 27 ? -9.908 -1.410 -0.501 1.00 35.32 27 ILE A C 11
ATOM 19028 O O . ILE A 1 27 ? -9.996 -0.234 -0.166 1.00 25.03 27 ILE A O 11
ATOM 19044 N N . TYR A 1 28 ? -10.586 -2.394 0.114 1.00 14.54 28 TYR A N 11
ATOM 19045 C CA . TYR A 1 28 ? -11.404 -2.195 1.335 1.00 33.52 28 TYR A CA 11
ATOM 19046 C C . TYR A 1 28 ? -10.537 -1.697 2.529 1.00 5.32 28 TYR A C 11
ATOM 19047 O O . TYR A 1 28 ? -10.906 -0.737 3.209 1.00 41.21 28 TYR A O 11
ATOM 19065 N N . GLN A 1 29 ? -9.377 -2.343 2.755 1.00 33.44 29 GLN A N 11
ATOM 19066 C CA . GLN A 1 29 ? -8.454 -1.995 3.874 1.00 23.43 29 GLN A CA 11
ATOM 19067 C C . GLN A 1 29 ? -7.759 -0.619 3.672 1.00 52.04 29 GLN A C 11
ATOM 19068 O O . GLN A 1 29 ? -7.319 0.002 4.644 1.00 72.25 29 GLN A O 11
ATOM 19082 N N . SER A 1 30 ? -7.670 -0.148 2.411 1.00 11.13 30 SER A N 11
ATOM 19083 C CA . SER A 1 30 ? -7.110 1.197 2.103 1.00 54.33 30 SER A CA 11
ATOM 19084 C C . SER A 1 30 ? -8.127 2.323 2.451 1.00 50.21 30 SER A C 11
ATOM 19085 O O . SER A 1 30 ? -7.762 3.500 2.478 1.00 34.31 30 SER A O 11
ATOM 19093 N N . ARG A 1 31 ? -9.409 1.939 2.703 1.00 11.30 31 ARG A N 11
ATOM 19094 C CA . ARG A 1 31 ? -10.471 2.870 3.180 1.00 3.50 31 ARG A CA 11
ATOM 19095 C C . ARG A 1 31 ? -10.467 3.028 4.722 1.00 1.31 31 ARG A C 11
ATOM 19096 O O . ARG A 1 31 ? -11.080 3.966 5.242 1.00 34.05 31 ARG A O 11
ATOM 19117 N N . LYS A 1 32 ? -9.807 2.111 5.468 1.00 44.32 32 LYS A N 11
ATOM 19118 C CA . LYS A 1 32 ? -9.622 2.291 6.930 1.00 13.50 32 LYS A CA 11
ATOM 19119 C C . LYS A 1 32 ? -8.146 2.658 7.207 1.00 40.21 32 LYS A C 11
ATOM 19120 O O . LYS A 1 32 ? -7.252 1.820 7.052 1.00 60.44 32 LYS A O 11
ATOM 19139 N N . ARG A 1 33 ? -7.925 3.905 7.652 1.00 33.22 33 ARG A N 11
ATOM 19140 C CA . ARG A 1 33 ? -6.585 4.473 7.924 1.00 74.05 33 ARG A CA 11
ATOM 19141 C C . ARG A 1 33 ? -6.704 5.550 9.035 1.00 2.14 33 ARG A C 11
ATOM 19142 O O . ARG A 1 33 ? -7.775 6.151 9.214 1.00 74.13 33 ARG A O 11
ATOM 19163 N N . GLY A 1 34 ? -5.602 5.792 9.771 1.00 44.31 34 GLY A N 11
ATOM 19164 C CA . GLY A 1 34 ? -5.572 6.825 10.823 1.00 3.45 34 GLY A CA 11
ATOM 19165 C C . GLY A 1 34 ? -5.628 8.264 10.280 1.00 71.13 34 GLY A C 11
ATOM 19166 O O . GLY A 1 34 ? -6.108 9.180 10.959 1.00 63.25 34 GLY A O 11
ATOM 19170 N N . ILE A 1 35 ? -5.133 8.453 9.037 1.00 14.35 35 ILE A N 11
ATOM 19171 C CA . ILE A 1 35 ? -5.019 9.782 8.386 1.00 55.21 35 ILE A CA 11
ATOM 19172 C C . ILE A 1 35 ? -5.448 9.740 6.904 1.00 24.04 35 ILE A C 11
ATOM 19173 O O . ILE A 1 35 ? -5.362 8.693 6.245 1.00 24.35 35 ILE A O 11
ATOM 19189 N N . LEU A 1 36 ? -5.885 10.909 6.387 1.00 33.22 36 LEU A N 11
ATOM 19190 C CA . LEU A 1 36 ? -6.219 11.094 4.958 1.00 0.52 36 LEU A CA 11
ATOM 19191 C C . LEU A 1 36 ? -4.945 11.131 4.071 1.00 53.51 36 LEU A C 11
ATOM 19192 O O . LEU A 1 36 ? -5.006 10.803 2.886 1.00 0.54 36 LEU A O 11
ATOM 19208 N N . GLU A 1 37 ? -3.792 11.512 4.664 1.00 24.33 37 GLU A N 11
ATOM 19209 C CA . GLU A 1 37 ? -2.482 11.556 3.950 1.00 63.04 37 GLU A CA 11
ATOM 19210 C C . GLU A 1 37 ? -2.133 10.189 3.300 1.00 25.35 37 GLU A C 11
ATOM 19211 O O . GLU A 1 37 ? -1.889 10.098 2.085 1.00 74.51 37 GLU A O 11
ATOM 19223 N N . THR A 1 38 ? -2.141 9.134 4.125 1.00 4.51 38 THR A N 11
ATOM 19224 C CA . THR A 1 38 ? -1.892 7.747 3.676 1.00 72.45 38 THR A CA 11
ATOM 19225 C C . THR A 1 38 ? -3.104 7.152 2.930 1.00 61.13 38 THR A C 11
ATOM 19226 O O . THR A 1 38 ? -2.941 6.291 2.073 1.00 63.42 38 THR A O 11
ATOM 19237 N N . ASP A 1 39 ? -4.320 7.591 3.301 1.00 65.31 39 ASP A N 11
ATOM 19238 C CA . ASP A 1 39 ? -5.578 7.121 2.669 1.00 50.14 39 ASP A CA 11
ATOM 19239 C C . ASP A 1 39 ? -5.605 7.440 1.145 1.00 64.24 39 ASP A C 11
ATOM 19240 O O . ASP A 1 39 ? -5.869 6.563 0.335 1.00 14.21 39 ASP A O 11
ATOM 19249 N N . LEU A 1 40 ? -5.307 8.704 0.784 1.00 41.44 40 LEU A N 11
ATOM 19250 C CA . LEU A 1 40 ? -5.196 9.156 -0.634 1.00 12.00 40 LEU A CA 11
ATOM 19251 C C . LEU A 1 40 ? -4.070 8.397 -1.385 1.00 54.13 40 LEU A C 11
ATOM 19252 O O . LEU A 1 40 ? -4.189 8.087 -2.581 1.00 74.43 40 LEU A O 11
ATOM 19268 N N . LEU A 1 41 ? -2.982 8.120 -0.653 1.00 12.41 41 LEU A N 11
ATOM 19269 C CA . LEU A 1 41 ? -1.813 7.377 -1.166 1.00 55.45 41 LEU A CA 11
ATOM 19270 C C . LEU A 1 41 ? -2.184 5.913 -1.543 1.00 0.22 41 LEU A C 11
ATOM 19271 O O . LEU A 1 41 ? -1.992 5.492 -2.675 1.00 20.30 41 LEU A O 11
ATOM 19287 N N . LEU A 1 42 ? -2.752 5.166 -0.584 1.00 51.42 42 LEU A N 11
ATOM 19288 C CA . LEU A 1 42 ? -3.079 3.730 -0.748 1.00 34.42 42 LEU A CA 11
ATOM 19289 C C . LEU A 1 42 ? -4.320 3.487 -1.630 1.00 14.23 42 LEU A C 11
ATOM 19290 O O . LEU A 1 42 ? -4.353 2.516 -2.370 1.00 65.12 42 LEU A O 11
ATOM 19306 N N . SER A 1 43 ? -5.337 4.357 -1.529 1.00 14.40 43 SER A N 11
ATOM 19307 C CA . SER A 1 43 ? -6.587 4.234 -2.332 1.00 24.31 43 SER A CA 11
ATOM 19308 C C . SER A 1 43 ? -6.322 4.493 -3.832 1.00 70.31 43 SER A C 11
ATOM 19309 O O . SER A 1 43 ? -6.866 3.793 -4.696 1.00 52.23 43 SER A O 11
ATOM 19317 N N . GLY A 1 44 ? -5.472 5.497 -4.126 1.00 54.24 44 GLY A N 11
ATOM 19318 C CA . GLY A 1 44 ? -5.002 5.751 -5.500 1.00 65.01 44 GLY A CA 11
ATOM 19319 C C . GLY A 1 44 ? -4.091 4.633 -6.027 1.00 44.12 44 GLY A C 11
ATOM 19320 O O . GLY A 1 44 ? -4.206 4.206 -7.181 1.00 54.13 44 GLY A O 11
ATOM 19324 N N . PHE A 1 45 ? -3.185 4.162 -5.146 1.00 64.30 45 PHE A N 11
ATOM 19325 C CA . PHE A 1 45 ? -2.278 3.020 -5.416 1.00 41.03 45 PHE A CA 11
ATOM 19326 C C . PHE A 1 45 ? -3.093 1.725 -5.673 1.00 74.43 45 PHE A C 11
ATOM 19327 O O . PHE A 1 45 ? -2.697 0.874 -6.463 1.00 12.32 45 PHE A O 11
ATOM 19344 N N . ALA A 1 46 ? -4.236 1.603 -4.986 1.00 43.21 46 ALA A N 11
ATOM 19345 C CA . ALA A 1 46 ? -5.135 0.444 -5.106 1.00 54.33 46 ALA A CA 11
ATOM 19346 C C . ALA A 1 46 ? -5.899 0.445 -6.447 1.00 61.04 46 ALA A C 11
ATOM 19347 O O . ALA A 1 46 ? -6.051 -0.596 -7.097 1.00 4.52 46 ALA A O 11
ATOM 19354 N N . ALA A 1 47 ? -6.363 1.637 -6.851 1.00 12.12 47 ALA A N 11
ATOM 19355 C CA . ALA A 1 47 ? -7.107 1.831 -8.116 1.00 44.44 47 ALA A CA 11
ATOM 19356 C C . ALA A 1 47 ? -6.184 1.798 -9.359 1.00 43.53 47 ALA A C 11
ATOM 19357 O O . ALA A 1 47 ? -6.655 1.618 -10.485 1.00 44.23 47 ALA A O 11
ATOM 19364 N N . LYS A 1 48 ? -4.879 2.029 -9.153 1.00 42.24 48 LYS A N 11
ATOM 19365 C CA . LYS A 1 48 ? -3.881 1.979 -10.242 1.00 25.05 48 LYS A CA 11
ATOM 19366 C C . LYS A 1 48 ? -3.190 0.586 -10.362 1.00 4.20 48 LYS A C 11
ATOM 19367 O O . LYS A 1 48 ? -3.257 -0.069 -11.407 1.00 20.23 48 LYS A O 11
ATOM 19386 N N . TYR A 1 49 ? -2.551 0.131 -9.271 1.00 73.54 49 TYR A N 11
ATOM 19387 C CA . TYR A 1 49 ? -1.619 -1.026 -9.300 1.00 60.45 49 TYR A CA 11
ATOM 19388 C C . TYR A 1 49 ? -2.315 -2.411 -9.223 1.00 2.20 49 TYR A C 11
ATOM 19389 O O . TYR A 1 49 ? -1.899 -3.326 -9.931 1.00 71.11 49 TYR A O 11
ATOM 19407 N N . LEU A 1 50 ? -3.367 -2.570 -8.377 1.00 0.13 50 LEU A N 11
ATOM 19408 C CA . LEU A 1 50 ? -4.058 -3.901 -8.192 1.00 25.12 50 LEU A CA 11
ATOM 19409 C C . LEU A 1 50 ? -4.616 -4.500 -9.512 1.00 51.31 50 LEU A C 11
ATOM 19410 O O . LEU A 1 50 ? -4.845 -5.713 -9.607 1.00 23.42 50 LEU A O 11
ATOM 19426 N N . LYS A 1 51 ? -4.842 -3.636 -10.506 1.00 54.34 51 LYS A N 11
ATOM 19427 C CA . LYS A 1 51 ? -5.276 -4.033 -11.865 1.00 0.30 51 LYS A CA 11
ATOM 19428 C C . LYS A 1 51 ? -4.204 -4.922 -12.558 1.00 63.40 51 LYS A C 11
ATOM 19429 O O . LYS A 1 51 ? -4.529 -5.914 -13.218 1.00 0.34 51 LYS A O 11
ATOM 19448 N N . LYS A 1 52 ? -2.926 -4.550 -12.377 1.00 52.20 52 LYS A N 11
ATOM 19449 C CA . LYS A 1 52 ? -1.764 -5.208 -13.033 1.00 62.04 52 LYS A CA 11
ATOM 19450 C C . LYS A 1 52 ? -0.954 -6.119 -12.055 1.00 72.11 52 LYS A C 11
ATOM 19451 O O . LYS A 1 52 ? -0.070 -6.868 -12.491 1.00 20.42 52 LYS A O 11
ATOM 19470 N N . MET A 1 53 ? -1.255 -6.029 -10.746 1.00 54.04 53 MET A N 11
ATOM 19471 C CA . MET A 1 53 ? -0.494 -6.691 -9.670 1.00 74.33 53 MET A CA 11
ATOM 19472 C C . MET A 1 53 ? -0.764 -8.226 -9.600 1.00 61.24 53 MET A C 11
ATOM 19473 O O . MET A 1 53 ? -1.893 -8.680 -9.839 1.00 40.33 53 MET A O 11
ATOM 19487 N N . ASN A 1 54 ? 0.292 -9.013 -9.287 1.00 15.40 54 ASN A N 11
ATOM 19488 C CA . ASN A 1 54 ? 0.203 -10.497 -9.166 1.00 24.21 54 ASN A CA 11
ATOM 19489 C C . ASN A 1 54 ? -0.431 -10.941 -7.825 1.00 74.11 54 ASN A C 11
ATOM 19490 O O . ASN A 1 54 ? -0.405 -10.201 -6.851 1.00 32.21 54 ASN A O 11
ATOM 19501 N N . GLU A 1 55 ? -0.955 -12.181 -7.805 1.00 53.13 55 GLU A N 11
ATOM 19502 C CA . GLU A 1 55 ? -1.612 -12.813 -6.628 1.00 2.13 55 GLU A CA 11
ATOM 19503 C C . GLU A 1 55 ? -0.745 -12.724 -5.342 1.00 52.40 55 GLU A C 11
ATOM 19504 O O . GLU A 1 55 ? -1.222 -12.332 -4.269 1.00 52.15 55 GLU A O 11
ATOM 19516 N N . GLU A 1 56 ? 0.525 -13.121 -5.491 1.00 41.04 56 GLU A N 11
ATOM 19517 C CA . GLU A 1 56 ? 1.548 -13.065 -4.419 1.00 41.01 56 GLU A CA 11
ATOM 19518 C C . GLU A 1 56 ? 1.839 -11.609 -3.953 1.00 34.15 56 GLU A C 11
ATOM 19519 O O . GLU A 1 56 ? 1.969 -11.345 -2.753 1.00 12.33 56 GLU A O 11
ATOM 19531 N N . GLU A 1 57 ? 1.926 -10.675 -4.922 1.00 54.55 57 GLU A N 11
ATOM 19532 C CA . GLU A 1 57 ? 2.175 -9.237 -4.653 1.00 21.44 57 GLU A CA 11
ATOM 19533 C C . GLU A 1 57 ? 0.968 -8.571 -3.944 1.00 25.30 57 GLU A C 11
ATOM 19534 O O . GLU A 1 57 ? 1.136 -7.584 -3.234 1.00 41.05 57 GLU A O 11
ATOM 19546 N N . LEU A 1 58 ? -0.246 -9.085 -4.210 1.00 1.25 58 LEU A N 11
ATOM 19547 C CA . LEU A 1 58 ? -1.486 -8.651 -3.524 1.00 71.12 58 LEU A CA 11
ATOM 19548 C C . LEU A 1 58 ? -1.419 -8.940 -1.996 1.00 35.44 58 LEU A C 11
ATOM 19549 O O . LEU A 1 58 ? -1.898 -8.150 -1.185 1.00 21.33 58 LEU A O 11
ATOM 19565 N N . GLU A 1 59 ? -0.816 -10.080 -1.622 1.00 54.44 59 GLU A N 11
ATOM 19566 C CA . GLU A 1 59 ? -0.580 -10.438 -0.198 1.00 2.41 59 GLU A CA 11
ATOM 19567 C C . GLU A 1 59 ? 0.569 -9.609 0.419 1.00 31.41 59 GLU A C 11
ATOM 19568 O O . GLU A 1 59 ? 0.607 -9.385 1.638 1.00 63.54 59 GLU A O 11
ATOM 19580 N N . GLU A 1 60 ? 1.514 -9.182 -0.429 1.00 51.24 60 GLU A N 11
ATOM 19581 C CA . GLU A 1 60 ? 2.564 -8.226 -0.034 1.00 41.00 60 GLU A CA 11
ATOM 19582 C C . GLU A 1 60 ? 1.942 -6.832 0.247 1.00 41.22 60 GLU A C 11
ATOM 19583 O O . GLU A 1 60 ? 2.338 -6.138 1.191 1.00 35.10 60 GLU A O 11
ATOM 19595 N N . TYR A 1 61 ? 0.954 -6.440 -0.591 1.00 30.30 61 TYR A N 11
ATOM 19596 C CA . TYR A 1 61 ? 0.153 -5.214 -0.386 1.00 42.33 61 TYR A CA 11
ATOM 19597 C C . TYR A 1 61 ? -0.723 -5.335 0.882 1.00 74.54 61 TYR A C 11
ATOM 19598 O O . TYR A 1 61 ? -0.928 -4.352 1.590 1.00 22.12 61 TYR A O 11
ATOM 19616 N N . ASP A 1 62 ? -1.222 -6.556 1.159 1.00 62.14 62 ASP A N 11
ATOM 19617 C CA . ASP A 1 62 ? -1.962 -6.864 2.407 1.00 61.33 62 ASP A CA 11
ATOM 19618 C C . ASP A 1 62 ? -1.064 -6.587 3.637 1.00 41.23 62 ASP A C 11
ATOM 19619 O O . ASP A 1 62 ? -1.505 -5.993 4.619 1.00 71.02 62 ASP A O 11
ATOM 19628 N N . SER A 1 63 ? 0.211 -7.007 3.540 1.00 3.55 63 SER A N 11
ATOM 19629 C CA . SER A 1 63 ? 1.240 -6.748 4.579 1.00 64.12 63 SER A CA 11
ATOM 19630 C C . SER A 1 63 ? 1.452 -5.233 4.805 1.00 3.31 63 SER A C 11
ATOM 19631 O O . SER A 1 63 ? 1.624 -4.788 5.945 1.00 11.24 63 SER A O 11
ATOM 19639 N N . LEU A 1 64 ? 1.420 -4.451 3.706 1.00 4.05 64 LEU A N 11
ATOM 19640 C CA . LEU A 1 64 ? 1.500 -2.970 3.752 1.00 11.25 64 LEU A CA 11
ATOM 19641 C C . LEU A 1 64 ? 0.245 -2.363 4.446 1.00 23.31 64 LEU A C 11
ATOM 19642 O O . LEU A 1 64 ? 0.331 -1.346 5.133 1.00 25.12 64 LEU A O 11
ATOM 19658 N N . LEU A 1 65 ? -0.915 -3.020 4.266 1.00 33.30 65 LEU A N 11
ATOM 19659 C CA . LEU A 1 65 ? -2.184 -2.656 4.943 1.00 14.11 65 LEU A CA 11
ATOM 19660 C C . LEU A 1 65 ? -2.171 -3.060 6.444 1.00 60.10 65 LEU A C 11
ATOM 19661 O O . LEU A 1 65 ? -2.944 -2.515 7.240 1.00 24.21 65 LEU A O 11
ATOM 19677 N N . ASN A 1 66 ? -1.292 -4.022 6.816 1.00 3.43 66 ASN A N 11
ATOM 19678 C CA . ASN A 1 66 ? -1.030 -4.386 8.237 1.00 50.34 66 ASN A CA 11
ATOM 19679 C C . ASN A 1 66 ? 0.064 -3.475 8.877 1.00 3.20 66 ASN A C 11
ATOM 19680 O O . ASN A 1 66 ? 0.393 -3.642 10.060 1.00 73.34 66 ASN A O 11
ATOM 19691 N N . GLU A 1 67 ? 0.630 -2.527 8.098 1.00 32.53 67 GLU A N 11
ATOM 19692 C CA . GLU A 1 67 ? 1.565 -1.492 8.624 1.00 34.11 67 GLU A CA 11
ATOM 19693 C C . GLU A 1 67 ? 0.803 -0.221 9.077 1.00 34.11 67 GLU A C 11
ATOM 19694 O O . GLU A 1 67 ? -0.330 0.029 8.644 1.00 5.14 67 GLU A O 11
ATOM 19706 N N . LEU A 1 68 ? 1.447 0.577 9.947 1.00 72.24 68 LEU A N 11
ATOM 19707 C CA . LEU A 1 68 ? 0.888 1.842 10.461 1.00 44.31 68 LEU A CA 11
ATOM 19708 C C . LEU A 1 68 ? 0.947 2.943 9.361 1.00 43.32 68 LEU A C 11
ATOM 19709 O O . LEU A 1 68 ? 1.972 3.105 8.695 1.00 2.33 68 LEU A O 11
ATOM 19725 N N . ASP A 1 69 ? -0.177 3.670 9.190 1.00 32.45 69 ASP A N 11
ATOM 19726 C CA . ASP A 1 69 ? -0.347 4.735 8.164 1.00 3.42 69 ASP A CA 11
ATOM 19727 C C . ASP A 1 69 ? 0.846 5.736 8.070 1.00 12.22 69 ASP A C 11
ATOM 19728 O O . ASP A 1 69 ? 1.382 5.948 6.971 1.00 3.11 69 ASP A O 11
ATOM 19737 N N . TRP A 1 70 ? 1.252 6.336 9.215 1.00 72.52 70 TRP A N 11
ATOM 19738 C CA . TRP A 1 70 ? 2.402 7.286 9.266 1.00 64.10 70 TRP A CA 11
ATOM 19739 C C . TRP A 1 70 ? 3.679 6.695 8.622 1.00 55.05 70 TRP A C 11
ATOM 19740 O O . TRP A 1 70 ? 4.311 7.353 7.786 1.00 40.32 70 TRP A O 11
ATOM 19761 N N . ASP A 1 71 ? 4.009 5.437 8.978 1.00 73.12 71 ASP A N 11
ATOM 19762 C CA . ASP A 1 71 ? 5.164 4.709 8.404 1.00 21.13 71 ASP A CA 11
ATOM 19763 C C . ASP A 1 71 ? 5.064 4.627 6.862 1.00 42.42 71 ASP A C 11
ATOM 19764 O O . ASP A 1 71 ? 5.960 5.085 6.157 1.00 23.31 71 ASP A O 11
ATOM 19773 N N . ILE A 1 72 ? 3.926 4.095 6.375 1.00 22.24 72 ILE A N 11
ATOM 19774 C CA . ILE A 1 72 ? 3.638 3.901 4.923 1.00 15.45 72 ILE A CA 11
ATOM 19775 C C . ILE A 1 72 ? 3.866 5.203 4.103 1.00 44.12 72 ILE A C 11
ATOM 19776 O O . ILE A 1 72 ? 4.487 5.186 3.031 1.00 54.24 72 ILE A O 11
ATOM 19792 N N . TYR A 1 73 ? 3.370 6.328 4.650 1.00 20.52 73 TYR A N 11
ATOM 19793 C CA . TYR A 1 73 ? 3.425 7.642 3.981 1.00 30.33 73 TYR A CA 11
ATOM 19794 C C . TYR A 1 73 ? 4.868 8.203 3.944 1.00 13.54 73 TYR A C 11
ATOM 19795 O O . TYR A 1 73 ? 5.311 8.692 2.909 1.00 40.44 73 TYR A O 11
ATOM 19813 N N . TYR A 1 74 ? 5.595 8.102 5.073 1.00 73.30 74 TYR A N 11
ATOM 19814 C CA . TYR A 1 74 ? 6.975 8.643 5.193 1.00 45.15 74 TYR A CA 11
ATOM 19815 C C . TYR A 1 74 ? 8.029 7.771 4.473 1.00 1.31 74 TYR A C 11
ATOM 19816 O O . TYR A 1 74 ? 9.130 8.245 4.173 1.00 11.40 74 TYR A O 11
ATOM 19834 N N . TRP A 1 75 ? 7.700 6.496 4.222 1.00 40.34 75 TRP A N 11
ATOM 19835 C CA . TRP A 1 75 ? 8.521 5.624 3.359 1.00 51.24 75 TRP A CA 11
ATOM 19836 C C . TRP A 1 75 ? 8.381 6.053 1.883 1.00 0.22 75 TRP A C 11
ATOM 19837 O O . TRP A 1 75 ? 9.375 6.193 1.164 1.00 64.50 75 TRP A O 11
ATOM 19858 N N . ALA A 1 76 ? 7.118 6.268 1.470 1.00 33.54 76 ALA A N 11
ATOM 19859 C CA . ALA A 1 76 ? 6.761 6.677 0.098 1.00 42.21 76 ALA A CA 11
ATOM 19860 C C . ALA A 1 76 ? 7.379 8.049 -0.269 1.00 54.02 76 ALA A C 11
ATOM 19861 O O . ALA A 1 76 ? 8.032 8.202 -1.310 1.00 51.02 76 ALA A O 11
ATOM 19868 N N . THR A 1 77 ? 7.189 9.033 0.626 1.00 22.34 77 THR A N 11
ATOM 19869 C CA . THR A 1 77 ? 7.688 10.419 0.442 1.00 52.12 77 THR A CA 11
ATOM 19870 C C . THR A 1 77 ? 9.214 10.541 0.696 1.00 43.24 77 THR A C 11
ATOM 19871 O O . THR A 1 77 ? 9.763 11.644 0.607 1.00 0.30 77 THR A O 11
ATOM 19882 N N . LYS A 1 78 ? 9.882 9.397 1.002 1.00 34.43 78 LYS A N 11
ATOM 19883 C CA . LYS A 1 78 ? 11.360 9.297 1.170 1.00 23.45 78 LYS A CA 11
ATOM 19884 C C . LYS A 1 78 ? 11.872 10.117 2.387 1.00 63.10 78 LYS A C 11
ATOM 19885 O O . LYS A 1 78 ? 13.046 10.510 2.444 1.00 13.04 78 LYS A O 11
ATOM 19904 N N . ASN A 1 79 ? 10.975 10.319 3.370 1.00 32.41 79 ASN A N 11
ATOM 19905 C CA . ASN A 1 79 ? 11.275 11.027 4.628 1.00 74.31 79 ASN A CA 11
ATOM 19906 C C . ASN A 1 79 ? 12.312 10.227 5.471 1.00 63.54 79 ASN A C 11
ATOM 19907 O O . ASN A 1 79 ? 13.474 10.627 5.572 1.00 45.40 79 ASN A O 11
ATOM 19918 N N . PHE A 1 80 ? 11.858 9.096 6.067 1.00 2.43 80 PHE A N 11
ATOM 19919 C CA . PHE A 1 80 ? 12.694 8.174 6.899 1.00 43.42 80 PHE A CA 11
ATOM 19920 C C . PHE A 1 80 ? 13.248 8.827 8.208 1.00 42.30 80 PHE A C 11
ATOM 19921 O O . PHE A 1 80 ? 13.949 8.168 8.985 1.00 21.43 80 PHE A O 11
ATOM 19938 N N . LYS A 1 81 ? 12.896 10.104 8.456 1.00 12.22 81 LYS A N 11
ATOM 19939 C CA . LYS A 1 81 ? 13.397 10.890 9.605 1.00 41.13 81 LYS A CA 11
ATOM 19940 C C . LYS A 1 81 ? 12.636 10.512 10.898 1.00 24.51 81 LYS A C 11
ATOM 19941 O O . LYS A 1 81 ? 13.231 10.073 11.888 1.00 60.15 81 LYS A O 11
ATOM 19960 N N . THR A 1 82 ? 11.302 10.701 10.858 1.00 53.01 82 THR A N 11
ATOM 19961 C CA . THR A 1 82 ? 10.390 10.385 11.987 1.00 70.30 82 THR A CA 11
ATOM 19962 C C . THR A 1 82 ? 9.914 8.910 11.948 1.00 1.15 82 THR A C 11
ATOM 19963 O O . THR A 1 82 ? 9.710 8.288 12.999 1.00 23.41 82 THR A O 11
ATOM 19974 N N . SER A 1 83 ? 9.754 8.356 10.733 1.00 0.54 83 SER A N 11
ATOM 19975 C CA . SER A 1 83 ? 9.393 6.926 10.524 1.00 62.22 83 SER A CA 11
ATOM 19976 C C . SER A 1 83 ? 10.469 6.222 9.652 1.00 0.45 83 SER A C 11
ATOM 19977 O O . SER A 1 83 ? 10.409 6.296 8.420 1.00 61.40 83 SER A O 11
ATOM 19985 N N . PRO A 1 84 ? 11.505 5.561 10.293 1.00 53.25 84 PRO A N 11
ATOM 19986 C CA . PRO A 1 84 ? 12.614 4.867 9.560 1.00 0.54 84 PRO A CA 11
ATOM 19987 C C . PRO A 1 84 ? 12.147 3.592 8.809 1.00 22.44 84 PRO A C 11
ATOM 19988 O O . PRO A 1 84 ? 11.086 3.040 9.107 1.00 2.33 84 PRO A O 11
ATOM 19999 N N . LEU A 1 85 ? 12.966 3.121 7.850 1.00 20.34 85 LEU A N 11
ATOM 20000 C CA . LEU A 1 85 ? 12.624 1.963 6.995 1.00 41.35 85 LEU A CA 11
ATOM 20001 C C . LEU A 1 85 ? 13.152 0.624 7.589 1.00 65.04 85 LEU A C 11
ATOM 20002 O O . LEU A 1 85 ? 14.356 0.504 7.839 1.00 2.14 85 LEU A O 11
ATOM 20018 N N . PRO A 1 86 ? 12.256 -0.396 7.833 1.00 21.32 86 PRO A N 11
ATOM 20019 C CA . PRO A 1 86 ? 12.680 -1.770 8.212 1.00 23.21 86 PRO A CA 11
ATOM 20020 C C . PRO A 1 86 ? 13.235 -2.586 7.006 1.00 21.25 86 PRO A C 11
ATOM 20021 O O . PRO A 1 86 ? 12.930 -2.291 5.840 1.00 34.15 86 PRO A O 11
ATOM 20032 N N . ASP A 1 87 ? 14.021 -3.641 7.320 1.00 65.33 87 ASP A N 11
ATOM 20033 C CA . ASP A 1 87 ? 14.697 -4.513 6.316 1.00 22.43 87 ASP A CA 11
ATOM 20034 C C . ASP A 1 87 ? 13.690 -5.263 5.396 1.00 52.53 87 ASP A C 11
ATOM 20035 O O . ASP A 1 87 ? 14.017 -5.595 4.246 1.00 32.12 87 ASP A O 11
ATOM 20044 N N . LYS A 1 88 ? 12.481 -5.523 5.934 1.00 20.04 88 LYS A N 11
ATOM 20045 C CA . LYS A 1 88 ? 11.362 -6.162 5.196 1.00 53.14 88 LYS A CA 11
ATOM 20046 C C . LYS A 1 88 ? 10.978 -5.380 3.905 1.00 73.20 88 LYS A C 11
ATOM 20047 O O . LYS A 1 88 ? 10.740 -5.983 2.852 1.00 55.00 88 LYS A O 11
ATOM 20066 N N . TRP A 1 89 ? 10.951 -4.033 3.991 1.00 40.51 89 TRP A N 11
ATOM 20067 C CA . TRP A 1 89 ? 10.576 -3.165 2.845 1.00 14.34 89 TRP A CA 11
ATOM 20068 C C . TRP A 1 89 ? 11.809 -2.640 2.076 1.00 33.30 89 TRP A C 11
ATOM 20069 O O . TRP A 1 89 ? 11.677 -2.224 0.924 1.00 35.53 89 TRP A O 11
ATOM 20090 N N . ALA A 1 90 ? 12.996 -2.691 2.715 1.00 74.34 90 ALA A N 11
ATOM 20091 C CA . ALA A 1 90 ? 14.274 -2.191 2.133 1.00 1.22 90 ALA A CA 11
ATOM 20092 C C . ALA A 1 90 ? 14.588 -2.798 0.735 1.00 10.03 90 ALA A C 11
ATOM 20093 O O . ALA A 1 90 ? 15.142 -2.126 -0.141 1.00 42.10 90 ALA A O 11
ATOM 20100 N N . ASN A 1 91 ? 14.206 -4.072 0.547 1.00 2.21 91 ASN A N 11
ATOM 20101 C CA . ASN A 1 91 ? 14.419 -4.824 -0.717 1.00 61.32 91 ASN A CA 11
ATOM 20102 C C . ASN A 1 91 ? 13.082 -5.131 -1.461 1.00 60.30 91 ASN A C 11
ATOM 20103 O O . ASN A 1 91 ? 13.081 -5.832 -2.480 1.00 23.43 91 ASN A O 11
ATOM 20114 N N . SER A 1 92 ? 11.956 -4.591 -0.950 1.00 13.00 92 SER A N 11
ATOM 20115 C CA . SER A 1 92 ? 10.603 -4.798 -1.542 1.00 73.55 92 SER A CA 11
ATOM 20116 C C . SER A 1 92 ? 10.357 -3.842 -2.730 1.00 11.54 92 SER A C 11
ATOM 20117 O O . SER A 1 92 ? 10.548 -2.627 -2.608 1.00 23.44 92 SER A O 11
ATOM 20125 N N . LYS A 1 93 ? 9.922 -4.404 -3.872 1.00 60.01 93 LYS A N 11
ATOM 20126 C CA . LYS A 1 93 ? 9.568 -3.612 -5.070 1.00 41.24 93 LYS A CA 11
ATOM 20127 C C . LYS A 1 93 ? 8.275 -2.797 -4.839 1.00 34.13 93 LYS A C 11
ATOM 20128 O O . LYS A 1 93 ? 8.176 -1.666 -5.304 1.00 41.13 93 LYS A O 11
ATOM 20147 N N . LEU A 1 94 ? 7.300 -3.398 -4.112 1.00 62.44 94 LEU A N 11
ATOM 20148 C CA . LEU A 1 94 ? 6.009 -2.746 -3.744 1.00 53.04 94 LEU A CA 11
ATOM 20149 C C . LEU A 1 94 ? 6.236 -1.347 -3.124 1.00 14.43 94 LEU A C 11
ATOM 20150 O O . LEU A 1 94 ? 5.560 -0.368 -3.479 1.00 44.04 94 LEU A O 11
ATOM 20166 N N . LEU A 1 95 ? 7.203 -1.293 -2.195 1.00 71.42 95 LEU A N 11
ATOM 20167 C CA . LEU A 1 95 ? 7.618 -0.050 -1.527 1.00 21.34 95 LEU A CA 11
ATOM 20168 C C . LEU A 1 95 ? 8.130 1.004 -2.541 1.00 53.34 95 LEU A C 11
ATOM 20169 O O . LEU A 1 95 ? 7.777 2.175 -2.466 1.00 45.34 95 LEU A O 11
ATOM 20185 N N . LYS A 1 96 ? 8.984 0.556 -3.465 1.00 41.14 96 LYS A N 11
ATOM 20186 C CA . LYS A 1 96 ? 9.643 1.429 -4.467 1.00 34.01 96 LYS A CA 11
ATOM 20187 C C . LYS A 1 96 ? 8.638 1.958 -5.523 1.00 0.43 96 LYS A C 11
ATOM 20188 O O . LYS A 1 96 ? 8.820 3.048 -6.074 1.00 52.03 96 LYS A O 11
ATOM 20207 N N . GLN A 1 97 ? 7.579 1.171 -5.786 1.00 50.24 97 GLN A N 11
ATOM 20208 C CA . GLN A 1 97 ? 6.440 1.587 -6.642 1.00 23.15 97 GLN A CA 11
ATOM 20209 C C . GLN A 1 97 ? 5.559 2.632 -5.911 1.00 3.15 97 GLN A C 11
ATOM 20210 O O . GLN A 1 97 ? 4.987 3.533 -6.533 1.00 52.11 97 GLN A O 11
ATOM 20224 N N . LEU A 1 98 ? 5.452 2.467 -4.578 1.00 0.23 98 LEU A N 11
ATOM 20225 C CA . LEU A 1 98 ? 4.760 3.420 -3.674 1.00 52.13 98 LEU A CA 11
ATOM 20226 C C . LEU A 1 98 ? 5.545 4.761 -3.562 1.00 0.30 98 LEU A C 11
ATOM 20227 O O . LEU A 1 98 ? 4.948 5.838 -3.476 1.00 41.31 98 LEU A O 11
ATOM 20243 N N . GLN A 1 99 ? 6.896 4.664 -3.558 1.00 11.13 99 GLN A N 11
ATOM 20244 C CA . GLN A 1 99 ? 7.808 5.838 -3.549 1.00 63.33 99 GLN A CA 11
ATOM 20245 C C . GLN A 1 99 ? 7.714 6.641 -4.857 1.00 73.14 99 GLN A C 11
ATOM 20246 O O . GLN A 1 99 ? 7.863 7.871 -4.856 1.00 14.31 99 GLN A O 11
ATOM 20260 N N . GLU A 1 100 ? 7.506 5.923 -5.970 1.00 10.11 100 GLU A N 11
ATOM 20261 C CA . GLU A 1 100 ? 7.149 6.542 -7.255 1.00 23.31 100 GLU A CA 11
ATOM 20262 C C . GLU A 1 100 ? 5.793 7.270 -7.125 1.00 21.22 100 GLU A C 11
ATOM 20263 O O . GLU A 1 100 ? 5.705 8.472 -7.361 1.00 41.52 100 GLU A O 11
ATOM 20275 N N . PHE A 1 101 ? 4.759 6.522 -6.693 1.00 3.50 101 PHE A N 11
ATOM 20276 C CA . PHE A 1 101 ? 3.357 7.002 -6.683 1.00 64.42 101 PHE A CA 11
ATOM 20277 C C . PHE A 1 101 ? 3.161 8.278 -5.820 1.00 20.41 101 PHE A C 11
ATOM 20278 O O . PHE A 1 101 ? 2.359 9.139 -6.173 1.00 4.51 101 PHE A O 11
ATOM 20295 N N . SER A 1 102 ? 3.892 8.378 -4.698 1.00 51.14 102 SER A N 11
ATOM 20296 C CA . SER A 1 102 ? 3.885 9.587 -3.822 1.00 21.40 102 SER A CA 11
ATOM 20297 C C . SER A 1 102 ? 4.256 10.884 -4.593 1.00 44.20 102 SER A C 11
ATOM 20298 O O . SER A 1 102 ? 3.719 11.961 -4.313 1.00 70.33 102 SER A O 11
ATOM 20306 N N . GLU A 1 103 ? 5.212 10.769 -5.530 1.00 62.12 103 GLU A N 11
ATOM 20307 C CA . GLU A 1 103 ? 5.611 11.882 -6.428 1.00 60.24 103 GLU A CA 11
ATOM 20308 C C . GLU A 1 103 ? 4.633 12.007 -7.627 1.00 54.52 103 GLU A C 11
ATOM 20309 O O . GLU A 1 103 ? 4.300 13.115 -8.066 1.00 64.33 103 GLU A O 11
ATOM 20321 N N . ASN A 1 104 ? 4.151 10.852 -8.127 1.00 24.04 104 ASN A N 11
ATOM 20322 C CA . ASN A 1 104 ? 3.281 10.778 -9.331 1.00 72.30 104 ASN A CA 11
ATOM 20323 C C . ASN A 1 104 ? 1.765 10.762 -8.968 1.00 4.15 104 ASN A C 11
ATOM 20324 O O . ASN A 1 104 ? 0.936 10.266 -9.743 1.00 44.25 104 ASN A O 11
ATOM 20335 N N . LYS A 1 105 ? 1.416 11.337 -7.791 1.00 31.12 105 LYS A N 11
ATOM 20336 C CA . LYS A 1 105 ? 0.005 11.551 -7.359 1.00 65.32 105 LYS A CA 11
ATOM 20337 C C . LYS A 1 105 ? -0.764 12.411 -8.392 1.00 41.43 105 LYS A C 11
ATOM 20338 O O . LYS A 1 105 ? -1.880 12.075 -8.804 1.00 0.34 105 LYS A O 11
ATOM 20357 N N . GLU A 1 106 ? -0.123 13.516 -8.813 1.00 21.11 106 GLU A N 11
ATOM 20358 C CA . GLU A 1 106 ? -0.707 14.506 -9.747 1.00 42.23 106 GLU A CA 11
ATOM 20359 C C . GLU A 1 106 ? -0.152 14.346 -11.192 1.00 41.32 106 GLU A C 11
ATOM 20360 O O . GLU A 1 106 ? -0.205 15.281 -12.002 1.00 61.32 106 GLU A O 11
ATOM 20372 N N . LYS A 1 107 ? 0.341 13.129 -11.512 1.00 51.23 107 LYS A N 11
ATOM 20373 C CA . LYS A 1 107 ? 0.744 12.730 -12.870 1.00 2.11 107 LYS A CA 11
ATOM 20374 C C . LYS A 1 107 ? -0.279 11.681 -13.351 1.00 70.20 107 LYS A C 11
ATOM 20375 O O . LYS A 1 107 ? -0.082 10.465 -13.200 1.00 70.34 107 LYS A O 11
ATOM 20394 N N . GLU A 1 108 ? -1.418 12.178 -13.852 1.00 74.13 108 GLU A N 11
ATOM 20395 C CA . GLU A 1 108 ? -2.615 11.375 -14.111 1.00 72.22 108 GLU A CA 11
ATOM 20396 C C . GLU A 1 108 ? -2.828 11.143 -15.627 1.00 25.43 108 GLU A C 11
ATOM 20397 O O . GLU A 1 108 ? -2.478 11.989 -16.455 1.00 34.13 108 GLU A O 11
ATOM 20409 N N . ILE A 1 109 ? -3.428 9.986 -15.968 1.00 43.24 109 ILE A N 11
ATOM 20410 C CA . ILE A 1 109 ? -3.643 9.550 -17.365 1.00 73.24 109 ILE A CA 11
ATOM 20411 C C . ILE A 1 109 ? -4.958 10.148 -17.918 1.00 43.35 109 ILE A C 11
ATOM 20412 O O . ILE A 1 109 ? -4.960 11.116 -18.688 1.00 64.30 109 ILE A O 11
ATOM 20428 N N . MET A 1 1 ? -37.551 -23.763 -20.800 1.00 24.22 1 MET A N 12
ATOM 20429 C CA . MET A 1 1 ? -36.582 -24.641 -21.521 1.00 21.45 1 MET A CA 12
ATOM 20430 C C . MET A 1 1 ? -35.179 -24.560 -20.870 1.00 52.44 1 MET A C 12
ATOM 20431 O O . MET A 1 1 ? -34.649 -23.461 -20.673 1.00 61.22 1 MET A O 12
ATOM 20447 N N . GLY A 1 2 ? -34.600 -25.726 -20.499 1.00 34.52 2 GLY A N 12
ATOM 20448 C CA . GLY A 1 2 ? -33.209 -25.799 -19.995 1.00 14.21 2 GLY A CA 12
ATOM 20449 C C . GLY A 1 2 ? -33.053 -25.544 -18.485 1.00 60.34 2 GLY A C 12
ATOM 20450 O O . GLY A 1 2 ? -32.276 -26.237 -17.806 1.00 20.52 2 GLY A O 12
ATOM 20454 N N . HIS A 1 3 ? -33.776 -24.530 -17.965 1.00 23.12 3 HIS A N 12
ATOM 20455 C CA . HIS A 1 3 ? -33.730 -24.145 -16.534 1.00 64.53 3 HIS A CA 12
ATOM 20456 C C . HIS A 1 3 ? -34.308 -25.272 -15.633 1.00 13.31 3 HIS A C 12
ATOM 20457 O O . HIS A 1 3 ? -35.520 -25.516 -15.635 1.00 42.34 3 HIS A O 12
ATOM 20472 N N . HIS A 1 4 ? -33.429 -25.961 -14.879 1.00 2.14 4 HIS A N 12
ATOM 20473 C CA . HIS A 1 4 ? -33.815 -27.134 -14.047 1.00 23.24 4 HIS A CA 12
ATOM 20474 C C . HIS A 1 4 ? -33.504 -26.902 -12.544 1.00 73.43 4 HIS A C 12
ATOM 20475 O O . HIS A 1 4 ? -32.798 -25.961 -12.181 1.00 12.21 4 HIS A O 12
ATOM 20490 N N . HIS A 1 5 ? -34.025 -27.801 -11.688 1.00 5.41 5 HIS A N 12
ATOM 20491 C CA . HIS A 1 5 ? -33.825 -27.756 -10.214 1.00 54.53 5 HIS A CA 12
ATOM 20492 C C . HIS A 1 5 ? -32.694 -28.714 -9.768 1.00 34.43 5 HIS A C 12
ATOM 20493 O O . HIS A 1 5 ? -32.248 -29.574 -10.538 1.00 72.14 5 HIS A O 12
ATOM 20508 N N . HIS A 1 6 ? -32.239 -28.548 -8.507 1.00 43.22 6 HIS A N 12
ATOM 20509 C CA . HIS A 1 6 ? -31.139 -29.354 -7.918 1.00 42.33 6 HIS A CA 12
ATOM 20510 C C . HIS A 1 6 ? -31.579 -30.820 -7.632 1.00 51.41 6 HIS A C 12
ATOM 20511 O O . HIS A 1 6 ? -32.738 -31.072 -7.287 1.00 33.11 6 HIS A O 12
ATOM 20526 N N . HIS A 1 7 ? -30.639 -31.781 -7.787 1.00 61.43 7 HIS A N 12
ATOM 20527 C CA . HIS A 1 7 ? -30.890 -33.224 -7.498 1.00 53.50 7 HIS A CA 12
ATOM 20528 C C . HIS A 1 7 ? -29.746 -33.851 -6.648 1.00 41.10 7 HIS A C 12
ATOM 20529 O O . HIS A 1 7 ? -30.007 -34.415 -5.579 1.00 2.22 7 HIS A O 12
ATOM 20544 N N . HIS A 1 8 ? -28.482 -33.760 -7.129 1.00 52.00 8 HIS A N 12
ATOM 20545 C CA . HIS A 1 8 ? -27.325 -34.424 -6.461 1.00 32.15 8 HIS A CA 12
ATOM 20546 C C . HIS A 1 8 ? -26.896 -33.690 -5.157 1.00 52.10 8 HIS A C 12
ATOM 20547 O O . HIS A 1 8 ? -26.266 -32.631 -5.190 1.00 12.22 8 HIS A O 12
ATOM 20562 N N . SER A 1 9 ? -27.288 -34.259 -4.000 1.00 41.51 9 SER A N 12
ATOM 20563 C CA . SER A 1 9 ? -26.980 -33.679 -2.673 1.00 4.42 9 SER A CA 12
ATOM 20564 C C . SER A 1 9 ? -25.608 -34.170 -2.142 1.00 12.10 9 SER A C 12
ATOM 20565 O O . SER A 1 9 ? -25.516 -35.181 -1.437 1.00 70.31 9 SER A O 12
ATOM 20573 N N . HIS A 1 10 ? -24.527 -33.458 -2.533 1.00 64.32 10 HIS A N 12
ATOM 20574 C CA . HIS A 1 10 ? -23.137 -33.770 -2.094 1.00 32.51 10 HIS A CA 12
ATOM 20575 C C . HIS A 1 10 ? -22.380 -32.485 -1.680 1.00 31.23 10 HIS A C 12
ATOM 20576 O O . HIS A 1 10 ? -22.627 -31.403 -2.218 1.00 31.31 10 HIS A O 12
ATOM 20591 N N . MET A 1 11 ? -21.439 -32.640 -0.728 1.00 75.44 11 MET A N 12
ATOM 20592 C CA . MET A 1 11 ? -20.709 -31.513 -0.099 1.00 1.21 11 MET A CA 12
ATOM 20593 C C . MET A 1 11 ? -19.433 -31.141 -0.903 1.00 71.34 11 MET A C 12
ATOM 20594 O O . MET A 1 11 ? -18.475 -31.923 -0.958 1.00 34.52 11 MET A O 12
ATOM 20608 N N . ILE A 1 12 ? -19.429 -29.949 -1.534 1.00 50.21 12 ILE A N 12
ATOM 20609 C CA . ILE A 1 12 ? -18.257 -29.436 -2.284 1.00 11.40 12 ILE A CA 12
ATOM 20610 C C . ILE A 1 12 ? -17.447 -28.460 -1.389 1.00 41.30 12 ILE A C 12
ATOM 20611 O O . ILE A 1 12 ? -17.886 -27.330 -1.130 1.00 55.22 12 ILE A O 12
ATOM 20627 N N . LYS A 1 13 ? -16.285 -28.922 -0.893 1.00 15.41 13 LYS A N 12
ATOM 20628 C CA . LYS A 1 13 ? -15.389 -28.106 -0.044 1.00 2.34 13 LYS A CA 12
ATOM 20629 C C . LYS A 1 13 ? -14.475 -27.196 -0.917 1.00 12.33 13 LYS A C 12
ATOM 20630 O O . LYS A 1 13 ? -13.518 -27.675 -1.540 1.00 14.52 13 LYS A O 12
ATOM 20649 N N . ARG A 1 14 ? -14.805 -25.885 -0.971 1.00 0.30 14 ARG A N 12
ATOM 20650 C CA . ARG A 1 14 ? -14.002 -24.851 -1.685 1.00 53.15 14 ARG A CA 12
ATOM 20651 C C . ARG A 1 14 ? -13.977 -23.530 -0.884 1.00 3.24 14 ARG A C 12
ATOM 20652 O O . ARG A 1 14 ? -15.002 -23.108 -0.328 1.00 44.52 14 ARG A O 12
ATOM 20673 N N . THR A 1 15 ? -12.797 -22.895 -0.835 1.00 61.32 15 THR A N 12
ATOM 20674 C CA . THR A 1 15 ? -12.623 -21.560 -0.232 1.00 0.52 15 THR A CA 12
ATOM 20675 C C . THR A 1 15 ? -13.185 -20.466 -1.173 1.00 42.25 15 THR A C 12
ATOM 20676 O O . THR A 1 15 ? -12.785 -20.376 -2.343 1.00 64.52 15 THR A O 12
ATOM 20687 N N . ASN A 1 16 ? -14.129 -19.651 -0.665 1.00 4.41 16 ASN A N 12
ATOM 20688 C CA . ASN A 1 16 ? -14.762 -18.563 -1.446 1.00 45.21 16 ASN A CA 12
ATOM 20689 C C . ASN A 1 16 ? -13.871 -17.295 -1.451 1.00 5.53 16 ASN A C 12
ATOM 20690 O O . ASN A 1 16 ? -14.165 -16.300 -0.776 1.00 55.11 16 ASN A O 12
ATOM 20701 N N . GLU A 1 17 ? -12.745 -17.378 -2.186 1.00 54.22 17 GLU A N 12
ATOM 20702 C CA . GLU A 1 17 ? -11.822 -16.243 -2.397 1.00 4.30 17 GLU A CA 12
ATOM 20703 C C . GLU A 1 17 ? -11.182 -16.295 -3.816 1.00 10.51 17 GLU A C 12
ATOM 20704 O O . GLU A 1 17 ? -10.053 -16.782 -3.985 1.00 62.43 17 GLU A O 12
ATOM 20716 N N . PRO A 1 18 ? -11.937 -15.892 -4.887 1.00 33.44 18 PRO A N 12
ATOM 20717 C CA . PRO A 1 18 ? -11.323 -15.460 -6.171 1.00 72.22 18 PRO A CA 12
ATOM 20718 C C . PRO A 1 18 ? -10.498 -14.154 -6.010 1.00 32.34 18 PRO A C 12
ATOM 20719 O O . PRO A 1 18 ? -10.613 -13.453 -4.996 1.00 34.13 18 PRO A O 12
ATOM 20730 N N . LEU A 1 19 ? -9.691 -13.820 -7.028 1.00 24.34 19 LEU A N 12
ATOM 20731 C CA . LEU A 1 19 ? -8.933 -12.545 -7.072 1.00 24.15 19 LEU A CA 12
ATOM 20732 C C . LEU A 1 19 ? -9.875 -11.337 -7.187 1.00 32.21 19 LEU A C 12
ATOM 20733 O O . LEU A 1 19 ? -9.528 -10.237 -6.778 1.00 24.33 19 LEU A O 12
ATOM 20749 N N . ASP A 1 20 ? -11.057 -11.572 -7.776 1.00 43.43 20 ASP A N 12
ATOM 20750 C CA . ASP A 1 20 ? -12.158 -10.587 -7.805 1.00 5.41 20 ASP A CA 12
ATOM 20751 C C . ASP A 1 20 ? -12.535 -10.125 -6.366 1.00 21.25 20 ASP A C 12
ATOM 20752 O O . ASP A 1 20 ? -12.715 -8.931 -6.116 1.00 54.54 20 ASP A O 12
ATOM 20761 N N . LYS A 1 21 ? -12.628 -11.095 -5.434 1.00 41.44 21 LYS A N 12
ATOM 20762 C CA . LYS A 1 21 ? -12.903 -10.816 -4.007 1.00 12.50 21 LYS A CA 12
ATOM 20763 C C . LYS A 1 21 ? -11.660 -10.250 -3.268 1.00 72.14 21 LYS A C 12
ATOM 20764 O O . LYS A 1 21 ? -11.774 -9.250 -2.557 1.00 54.31 21 LYS A O 12
ATOM 20783 N N . LYS A 1 22 ? -10.474 -10.884 -3.447 1.00 11.11 22 LYS A N 12
ATOM 20784 C CA . LYS A 1 22 ? -9.260 -10.521 -2.668 1.00 42.34 22 LYS A CA 12
ATOM 20785 C C . LYS A 1 22 ? -8.703 -9.126 -3.048 1.00 24.03 22 LYS A C 12
ATOM 20786 O O . LYS A 1 22 ? -8.392 -8.334 -2.159 1.00 52.22 22 LYS A O 12
ATOM 20805 N N . ARG A 1 23 ? -8.563 -8.838 -4.366 1.00 33.33 23 ARG A N 12
ATOM 20806 C CA . ARG A 1 23 ? -8.150 -7.482 -4.846 1.00 42.12 23 ARG A CA 12
ATOM 20807 C C . ARG A 1 23 ? -9.073 -6.378 -4.290 1.00 20.41 23 ARG A C 12
ATOM 20808 O O . ARG A 1 23 ? -8.593 -5.420 -3.691 1.00 13.44 23 ARG A O 12
ATOM 20829 N N . ALA A 1 24 ? -10.400 -6.562 -4.450 1.00 43.41 24 ALA A N 12
ATOM 20830 C CA . ALA A 1 24 ? -11.415 -5.606 -3.941 1.00 44.01 24 ALA A CA 12
ATOM 20831 C C . ALA A 1 24 ? -11.310 -5.411 -2.404 1.00 64.23 24 ALA A C 12
ATOM 20832 O O . ALA A 1 24 ? -11.458 -4.291 -1.895 1.00 60.13 24 ALA A O 12
ATOM 20839 N N . ARG A 1 25 ? -11.032 -6.519 -1.692 1.00 51.10 25 ARG A N 12
ATOM 20840 C CA . ARG A 1 25 ? -10.845 -6.525 -0.224 1.00 43.30 25 ARG A CA 12
ATOM 20841 C C . ARG A 1 25 ? -9.596 -5.714 0.203 1.00 4.41 25 ARG A C 12
ATOM 20842 O O . ARG A 1 25 ? -9.644 -4.974 1.179 1.00 21.32 25 ARG A O 12
ATOM 20863 N N . LEU A 1 26 ? -8.485 -5.850 -0.548 1.00 45.44 26 LEU A N 12
ATOM 20864 C CA . LEU A 1 26 ? -7.214 -5.146 -0.239 1.00 12.15 26 LEU A CA 12
ATOM 20865 C C . LEU A 1 26 ? -7.312 -3.622 -0.516 1.00 10.03 26 LEU A C 12
ATOM 20866 O O . LEU A 1 26 ? -6.788 -2.819 0.254 1.00 3.03 26 LEU A O 12
ATOM 20882 N N . ILE A 1 27 ? -7.978 -3.247 -1.630 1.00 51.45 27 ILE A N 12
ATOM 20883 C CA . ILE A 1 27 ? -8.287 -1.825 -1.965 1.00 31.45 27 ILE A CA 12
ATOM 20884 C C . ILE A 1 27 ? -9.159 -1.165 -0.848 1.00 65.41 27 ILE A C 12
ATOM 20885 O O . ILE A 1 27 ? -9.049 0.028 -0.561 1.00 61.11 27 ILE A O 12
ATOM 20901 N N . TYR A 1 28 ? -10.012 -1.990 -0.232 1.00 4.03 28 TYR A N 12
ATOM 20902 C CA . TYR A 1 28 ? -10.859 -1.630 0.931 1.00 1.53 28 TYR A CA 12
ATOM 20903 C C . TYR A 1 28 ? -10.041 -1.543 2.263 1.00 43.25 28 TYR A C 12
ATOM 20904 O O . TYR A 1 28 ? -10.244 -0.618 3.054 1.00 64.41 28 TYR A O 12
ATOM 20922 N N . GLN A 1 29 ? -9.111 -2.498 2.487 1.00 35.10 29 GLN A N 12
ATOM 20923 C CA . GLN A 1 29 ? -8.282 -2.569 3.733 1.00 5.21 29 GLN A CA 12
ATOM 20924 C C . GLN A 1 29 ? -7.140 -1.514 3.729 1.00 0.55 29 GLN A C 12
ATOM 20925 O O . GLN A 1 29 ? -6.564 -1.201 4.776 1.00 31.21 29 GLN A O 12
ATOM 20939 N N . SER A 1 30 ? -6.807 -1.004 2.534 1.00 33.11 30 SER A N 12
ATOM 20940 C CA . SER A 1 30 ? -5.834 0.101 2.364 1.00 4.01 30 SER A CA 12
ATOM 20941 C C . SER A 1 30 ? -6.506 1.456 2.615 1.00 21.13 30 SER A C 12
ATOM 20942 O O . SER A 1 30 ? -5.912 2.379 3.191 1.00 35.50 30 SER A O 12
ATOM 20950 N N . ARG A 1 31 ? -7.763 1.534 2.158 1.00 54.32 31 ARG A N 12
ATOM 20951 C CA . ARG A 1 31 ? -8.622 2.717 2.295 1.00 41.43 31 ARG A CA 12
ATOM 20952 C C . ARG A 1 31 ? -9.187 2.820 3.734 1.00 41.31 31 ARG A C 12
ATOM 20953 O O . ARG A 1 31 ? -9.675 3.867 4.141 1.00 74.13 31 ARG A O 12
ATOM 20974 N N . LYS A 1 32 ? -9.123 1.713 4.497 1.00 70.14 32 LYS A N 12
ATOM 20975 C CA . LYS A 1 32 ? -9.247 1.766 5.963 1.00 21.31 32 LYS A CA 12
ATOM 20976 C C . LYS A 1 32 ? -7.865 2.110 6.549 1.00 34.33 32 LYS A C 12
ATOM 20977 O O . LYS A 1 32 ? -6.934 1.302 6.479 1.00 12.11 32 LYS A O 12
ATOM 20996 N N . ARG A 1 33 ? -7.755 3.298 7.158 1.00 33.04 33 ARG A N 12
ATOM 20997 C CA . ARG A 1 33 ? -6.450 3.896 7.519 1.00 53.33 33 ARG A CA 12
ATOM 20998 C C . ARG A 1 33 ? -6.604 4.827 8.750 1.00 44.31 33 ARG A C 12
ATOM 20999 O O . ARG A 1 33 ? -7.725 5.095 9.194 1.00 2.32 33 ARG A O 12
ATOM 21020 N N . GLY A 1 34 ? -5.476 5.295 9.307 1.00 73.23 34 GLY A N 12
ATOM 21021 C CA . GLY A 1 34 ? -5.505 6.337 10.344 1.00 25.11 34 GLY A CA 12
ATOM 21022 C C . GLY A 1 34 ? -5.745 7.737 9.763 1.00 32.54 34 GLY A C 12
ATOM 21023 O O . GLY A 1 34 ? -6.886 8.214 9.731 1.00 21.04 34 GLY A O 12
ATOM 21027 N N . ILE A 1 35 ? -4.666 8.385 9.282 1.00 74.41 35 ILE A N 12
ATOM 21028 C CA . ILE A 1 35 ? -4.743 9.736 8.669 1.00 64.12 35 ILE A CA 12
ATOM 21029 C C . ILE A 1 35 ? -5.276 9.696 7.216 1.00 2.32 35 ILE A C 12
ATOM 21030 O O . ILE A 1 35 ? -5.145 8.685 6.512 1.00 25.20 35 ILE A O 12
ATOM 21046 N N . LEU A 1 36 ? -5.847 10.834 6.784 1.00 44.31 36 LEU A N 12
ATOM 21047 C CA . LEU A 1 36 ? -6.428 11.011 5.433 1.00 60.21 36 LEU A CA 12
ATOM 21048 C C . LEU A 1 36 ? -5.341 11.128 4.335 1.00 12.01 36 LEU A C 12
ATOM 21049 O O . LEU A 1 36 ? -5.605 10.834 3.165 1.00 5.41 36 LEU A O 12
ATOM 21065 N N . GLU A 1 37 ? -4.125 11.555 4.723 1.00 53.53 37 GLU A N 12
ATOM 21066 C CA . GLU A 1 37 ? -2.964 11.631 3.803 1.00 61.33 37 GLU A CA 12
ATOM 21067 C C . GLU A 1 37 ? -2.568 10.237 3.252 1.00 51.01 37 GLU A C 12
ATOM 21068 O O . GLU A 1 37 ? -2.444 10.049 2.035 1.00 53.34 37 GLU A O 12
ATOM 21080 N N . THR A 1 38 ? -2.377 9.271 4.155 1.00 34.32 38 THR A N 12
ATOM 21081 C CA . THR A 1 38 ? -2.077 7.866 3.781 1.00 1.32 38 THR A CA 12
ATOM 21082 C C . THR A 1 38 ? -3.338 7.132 3.250 1.00 34.21 38 THR A C 12
ATOM 21083 O O . THR A 1 38 ? -3.222 6.183 2.471 1.00 40.12 38 THR A O 12
ATOM 21094 N N . ASP A 1 39 ? -4.531 7.546 3.732 1.00 53.23 39 ASP A N 12
ATOM 21095 C CA . ASP A 1 39 ? -5.845 7.003 3.274 1.00 22.10 39 ASP A CA 12
ATOM 21096 C C . ASP A 1 39 ? -5.991 7.112 1.734 1.00 25.31 39 ASP A C 12
ATOM 21097 O O . ASP A 1 39 ? -6.135 6.103 1.047 1.00 73.54 39 ASP A O 12
ATOM 21106 N N . LEU A 1 40 ? -5.923 8.357 1.223 1.00 10.50 40 LEU A N 12
ATOM 21107 C CA . LEU A 1 40 ? -6.014 8.657 -0.227 1.00 23.20 40 LEU A CA 12
ATOM 21108 C C . LEU A 1 40 ? -4.804 8.075 -1.010 1.00 52.43 40 LEU A C 12
ATOM 21109 O O . LEU A 1 40 ? -4.946 7.654 -2.167 1.00 53.24 40 LEU A O 12
ATOM 21125 N N . LEU A 1 41 ? -3.619 8.066 -0.355 1.00 1.31 41 LEU A N 12
ATOM 21126 C CA . LEU A 1 41 ? -2.362 7.519 -0.929 1.00 2.34 41 LEU A CA 12
ATOM 21127 C C . LEU A 1 41 ? -2.522 6.019 -1.298 1.00 60.41 41 LEU A C 12
ATOM 21128 O O . LEU A 1 41 ? -2.375 5.639 -2.457 1.00 25.13 41 LEU A O 12
ATOM 21144 N N . LEU A 1 42 ? -2.875 5.191 -0.303 1.00 64.15 42 LEU A N 12
ATOM 21145 C CA . LEU A 1 42 ? -3.045 3.729 -0.489 1.00 53.41 42 LEU A CA 12
ATOM 21146 C C . LEU A 1 42 ? -4.343 3.364 -1.244 1.00 10.32 42 LEU A C 12
ATOM 21147 O O . LEU A 1 42 ? -4.383 2.337 -1.911 1.00 43.31 42 LEU A O 12
ATOM 21163 N N . SER A 1 43 ? -5.395 4.202 -1.126 1.00 11.21 43 SER A N 12
ATOM 21164 C CA . SER A 1 43 ? -6.678 4.002 -1.868 1.00 31.31 43 SER A CA 12
ATOM 21165 C C . SER A 1 43 ? -6.473 4.136 -3.394 1.00 1.14 43 SER A C 12
ATOM 21166 O O . SER A 1 43 ? -6.870 3.253 -4.168 1.00 74.31 43 SER A O 12
ATOM 21174 N N . GLY A 1 44 ? -5.852 5.258 -3.810 1.00 71.14 44 GLY A N 12
ATOM 21175 C CA . GLY A 1 44 ? -5.522 5.502 -5.226 1.00 23.31 44 GLY A CA 12
ATOM 21176 C C . GLY A 1 44 ? -4.480 4.519 -5.776 1.00 65.51 44 GLY A C 12
ATOM 21177 O O . GLY A 1 44 ? -4.573 4.075 -6.927 1.00 70.24 44 GLY A O 12
ATOM 21181 N N . PHE A 1 45 ? -3.476 4.191 -4.929 1.00 21.52 45 PHE A N 12
ATOM 21182 C CA . PHE A 1 45 ? -2.435 3.173 -5.228 1.00 35.14 45 PHE A CA 12
ATOM 21183 C C . PHE A 1 45 ? -3.069 1.797 -5.490 1.00 73.34 45 PHE A C 12
ATOM 21184 O O . PHE A 1 45 ? -2.671 1.075 -6.399 1.00 54.34 45 PHE A O 12
ATOM 21201 N N . ALA A 1 46 ? -4.063 1.464 -4.670 1.00 55.43 46 ALA A N 12
ATOM 21202 C CA . ALA A 1 46 ? -4.756 0.177 -4.734 1.00 2.40 46 ALA A CA 12
ATOM 21203 C C . ALA A 1 46 ? -5.610 0.032 -6.010 1.00 32.44 46 ALA A C 12
ATOM 21204 O O . ALA A 1 46 ? -5.516 -0.973 -6.719 1.00 72.14 46 ALA A O 12
ATOM 21211 N N . ALA A 1 47 ? -6.404 1.069 -6.307 1.00 54.44 47 ALA A N 12
ATOM 21212 C CA . ALA A 1 47 ? -7.313 1.086 -7.478 1.00 33.44 47 ALA A CA 12
ATOM 21213 C C . ALA A 1 47 ? -6.539 1.035 -8.822 1.00 70.12 47 ALA A C 12
ATOM 21214 O O . ALA A 1 47 ? -7.058 0.553 -9.835 1.00 53.14 47 ALA A O 12
ATOM 21221 N N . LYS A 1 48 ? -5.290 1.534 -8.805 1.00 1.22 48 LYS A N 12
ATOM 21222 C CA . LYS A 1 48 ? -4.418 1.599 -9.996 1.00 63.11 48 LYS A CA 12
ATOM 21223 C C . LYS A 1 48 ? -3.548 0.319 -10.162 1.00 23.02 48 LYS A C 12
ATOM 21224 O O . LYS A 1 48 ? -3.573 -0.334 -11.209 1.00 62.43 48 LYS A O 12
ATOM 21243 N N . TYR A 1 49 ? -2.778 -0.025 -9.111 1.00 12.25 49 TYR A N 12
ATOM 21244 C CA . TYR A 1 49 ? -1.759 -1.105 -9.158 1.00 72.34 49 TYR A CA 12
ATOM 21245 C C . TYR A 1 49 ? -2.377 -2.521 -9.049 1.00 23.44 49 TYR A C 12
ATOM 21246 O O . TYR A 1 49 ? -2.014 -3.394 -9.838 1.00 42.51 49 TYR A O 12
ATOM 21264 N N . LEU A 1 50 ? -3.322 -2.744 -8.097 1.00 51.00 50 LEU A N 12
ATOM 21265 C CA . LEU A 1 50 ? -3.980 -4.088 -7.912 1.00 73.43 50 LEU A CA 12
ATOM 21266 C C . LEU A 1 50 ? -4.727 -4.571 -9.168 1.00 42.44 50 LEU A C 12
ATOM 21267 O O . LEU A 1 50 ? -4.893 -5.776 -9.377 1.00 20.52 50 LEU A O 12
ATOM 21283 N N . LYS A 1 51 ? -5.149 -3.611 -9.988 1.00 12.13 51 LYS A N 12
ATOM 21284 C CA . LYS A 1 51 ? -5.806 -3.856 -11.285 1.00 64.31 51 LYS A CA 12
ATOM 21285 C C . LYS A 1 51 ? -4.938 -4.750 -12.221 1.00 64.11 51 LYS A C 12
ATOM 21286 O O . LYS A 1 51 ? -5.462 -5.534 -13.018 1.00 62.32 51 LYS A O 12
ATOM 21305 N N . LYS A 1 52 ? -3.601 -4.621 -12.097 1.00 43.54 52 LYS A N 12
ATOM 21306 C CA . LYS A 1 52 ? -2.613 -5.377 -12.913 1.00 72.01 52 LYS A CA 12
ATOM 21307 C C . LYS A 1 52 ? -1.673 -6.261 -12.037 1.00 73.33 52 LYS A C 12
ATOM 21308 O O . LYS A 1 52 ? -0.902 -7.065 -12.574 1.00 11.11 52 LYS A O 12
ATOM 21327 N N . MET A 1 53 ? -1.732 -6.095 -10.698 1.00 50.31 53 MET A N 12
ATOM 21328 C CA . MET A 1 53 ? -0.831 -6.767 -9.743 1.00 44.42 53 MET A CA 12
ATOM 21329 C C . MET A 1 53 ? -1.126 -8.291 -9.624 1.00 22.21 53 MET A C 12
ATOM 21330 O O . MET A 1 53 ? -2.291 -8.706 -9.547 1.00 13.20 53 MET A O 12
ATOM 21344 N N . ASN A 1 54 ? -0.053 -9.108 -9.596 1.00 13.32 54 ASN A N 12
ATOM 21345 C CA . ASN A 1 54 ? -0.141 -10.586 -9.478 1.00 12.43 54 ASN A CA 12
ATOM 21346 C C . ASN A 1 54 ? -0.529 -11.051 -8.053 1.00 4.14 54 ASN A C 12
ATOM 21347 O O . ASN A 1 54 ? -0.309 -10.338 -7.072 1.00 0.15 54 ASN A O 12
ATOM 21358 N N . GLU A 1 55 ? -1.039 -12.297 -7.990 1.00 51.33 55 GLU A N 12
ATOM 21359 C CA . GLU A 1 55 ? -1.492 -12.987 -6.754 1.00 65.41 55 GLU A CA 12
ATOM 21360 C C . GLU A 1 55 ? -0.429 -12.925 -5.630 1.00 64.12 55 GLU A C 12
ATOM 21361 O O . GLU A 1 55 ? -0.751 -12.679 -4.464 1.00 25.24 55 GLU A O 12
ATOM 21373 N N . GLU A 1 56 ? 0.832 -13.126 -6.033 1.00 23.40 56 GLU A N 12
ATOM 21374 C CA . GLU A 1 56 ? 1.996 -13.165 -5.122 1.00 41.42 56 GLU A CA 12
ATOM 21375 C C . GLU A 1 56 ? 2.234 -11.778 -4.461 1.00 35.24 56 GLU A C 12
ATOM 21376 O O . GLU A 1 56 ? 2.380 -11.654 -3.236 1.00 1.31 56 GLU A O 12
ATOM 21388 N N . GLU A 1 57 ? 2.240 -10.743 -5.315 1.00 2.23 57 GLU A N 12
ATOM 21389 C CA . GLU A 1 57 ? 2.493 -9.337 -4.922 1.00 61.25 57 GLU A CA 12
ATOM 21390 C C . GLU A 1 57 ? 1.341 -8.762 -4.055 1.00 44.15 57 GLU A C 12
ATOM 21391 O O . GLU A 1 57 ? 1.565 -7.885 -3.222 1.00 34.04 57 GLU A O 12
ATOM 21403 N N . LEU A 1 58 ? 0.103 -9.246 -4.305 1.00 41.13 58 LEU A N 12
ATOM 21404 C CA . LEU A 1 58 ? -1.105 -8.887 -3.510 1.00 1.40 58 LEU A CA 12
ATOM 21405 C C . LEU A 1 58 ? -0.953 -9.267 -2.014 1.00 64.21 58 LEU A C 12
ATOM 21406 O O . LEU A 1 58 ? -1.444 -8.567 -1.126 1.00 40.04 58 LEU A O 12
ATOM 21422 N N . GLU A 1 59 ? -0.281 -10.399 -1.765 1.00 5.20 59 GLU A N 12
ATOM 21423 C CA . GLU A 1 59 ? -0.018 -10.912 -0.404 1.00 32.12 59 GLU A CA 12
ATOM 21424 C C . GLU A 1 59 ? 1.072 -10.070 0.315 1.00 32.30 59 GLU A C 12
ATOM 21425 O O . GLU A 1 59 ? 1.068 -9.942 1.543 1.00 52.23 59 GLU A O 12
ATOM 21437 N N . GLU A 1 60 ? 2.001 -9.498 -0.479 1.00 60.12 60 GLU A N 12
ATOM 21438 C CA . GLU A 1 60 ? 2.988 -8.497 0.008 1.00 13.05 60 GLU A CA 12
ATOM 21439 C C . GLU A 1 60 ? 2.274 -7.163 0.350 1.00 43.02 60 GLU A C 12
ATOM 21440 O O . GLU A 1 60 ? 2.601 -6.504 1.347 1.00 43.32 60 GLU A O 12
ATOM 21452 N N . TYR A 1 61 ? 1.298 -6.779 -0.499 1.00 64.15 61 TYR A N 12
ATOM 21453 C CA . TYR A 1 61 ? 0.461 -5.580 -0.289 1.00 73.22 61 TYR A CA 12
ATOM 21454 C C . TYR A 1 61 ? -0.359 -5.672 1.015 1.00 42.55 61 TYR A C 12
ATOM 21455 O O . TYR A 1 61 ? -0.472 -4.688 1.748 1.00 40.41 61 TYR A O 12
ATOM 21473 N N . ASP A 1 62 ? -0.902 -6.871 1.291 1.00 52.41 62 ASP A N 12
ATOM 21474 C CA . ASP A 1 62 ? -1.677 -7.157 2.520 1.00 53.31 62 ASP A CA 12
ATOM 21475 C C . ASP A 1 62 ? -0.860 -6.820 3.802 1.00 64.04 62 ASP A C 12
ATOM 21476 O O . ASP A 1 62 ? -1.391 -6.230 4.750 1.00 41.32 62 ASP A O 12
ATOM 21485 N N . SER A 1 63 ? 0.443 -7.164 3.773 1.00 2.35 63 SER A N 12
ATOM 21486 C CA . SER A 1 63 ? 1.414 -6.867 4.862 1.00 41.12 63 SER A CA 12
ATOM 21487 C C . SER A 1 63 ? 1.520 -5.347 5.162 1.00 51.32 63 SER A C 12
ATOM 21488 O O . SER A 1 63 ? 1.613 -4.939 6.324 1.00 31.02 63 SER A O 12
ATOM 21496 N N . LEU A 1 64 ? 1.479 -4.518 4.094 1.00 52.53 64 LEU A N 12
ATOM 21497 C CA . LEU A 1 64 ? 1.556 -3.032 4.198 1.00 4.25 64 LEU A CA 12
ATOM 21498 C C . LEU A 1 64 ? 0.291 -2.434 4.864 1.00 52.03 64 LEU A C 12
ATOM 21499 O O . LEU A 1 64 ? 0.353 -1.402 5.533 1.00 71.10 64 LEU A O 12
ATOM 21515 N N . LEU A 1 65 ? -0.857 -3.106 4.674 1.00 25.01 65 LEU A N 12
ATOM 21516 C CA . LEU A 1 65 ? -2.173 -2.635 5.190 1.00 32.42 65 LEU A CA 12
ATOM 21517 C C . LEU A 1 65 ? -2.310 -2.849 6.716 1.00 51.44 65 LEU A C 12
ATOM 21518 O O . LEU A 1 65 ? -3.200 -2.283 7.354 1.00 70.13 65 LEU A O 12
ATOM 21534 N N . ASN A 1 66 ? -1.420 -3.684 7.283 1.00 33.40 66 ASN A N 12
ATOM 21535 C CA . ASN A 1 66 ? -1.328 -3.917 8.743 1.00 25.04 66 ASN A CA 12
ATOM 21536 C C . ASN A 1 66 ? -0.243 -3.011 9.404 1.00 60.55 66 ASN A C 12
ATOM 21537 O O . ASN A 1 66 ? 0.029 -3.139 10.604 1.00 24.25 66 ASN A O 12
ATOM 21548 N N . GLU A 1 67 ? 0.368 -2.101 8.611 1.00 2.23 67 GLU A N 12
ATOM 21549 C CA . GLU A 1 67 ? 1.360 -1.104 9.106 1.00 70.35 67 GLU A CA 12
ATOM 21550 C C . GLU A 1 67 ? 0.669 0.210 9.551 1.00 62.24 67 GLU A C 12
ATOM 21551 O O . GLU A 1 67 ? -0.511 0.442 9.242 1.00 54.42 67 GLU A O 12
ATOM 21563 N N . LEU A 1 68 ? 1.417 1.076 10.270 1.00 51.13 68 LEU A N 12
ATOM 21564 C CA . LEU A 1 68 ? 0.900 2.382 10.732 1.00 32.11 68 LEU A CA 12
ATOM 21565 C C . LEU A 1 68 ? 0.913 3.412 9.590 1.00 13.04 68 LEU A C 12
ATOM 21566 O O . LEU A 1 68 ? 1.909 3.550 8.880 1.00 44.30 68 LEU A O 12
ATOM 21582 N N . ASP A 1 69 ? -0.198 4.141 9.475 1.00 2.14 69 ASP A N 12
ATOM 21583 C CA . ASP A 1 69 ? -0.431 5.160 8.428 1.00 72.03 69 ASP A CA 12
ATOM 21584 C C . ASP A 1 69 ? 0.733 6.190 8.278 1.00 14.44 69 ASP A C 12
ATOM 21585 O O . ASP A 1 69 ? 1.270 6.352 7.180 1.00 21.03 69 ASP A O 12
ATOM 21594 N N . TRP A 1 70 ? 1.124 6.853 9.387 1.00 43.22 70 TRP A N 12
ATOM 21595 C CA . TRP A 1 70 ? 2.244 7.835 9.396 1.00 31.32 70 TRP A CA 12
ATOM 21596 C C . TRP A 1 70 ? 3.570 7.228 8.887 1.00 34.34 70 TRP A C 12
ATOM 21597 O O . TRP A 1 70 ? 4.309 7.885 8.147 1.00 30.21 70 TRP A O 12
ATOM 21618 N N . ASP A 1 71 ? 3.840 5.968 9.260 1.00 64.22 71 ASP A N 12
ATOM 21619 C CA . ASP A 1 71 ? 5.074 5.260 8.863 1.00 62.33 71 ASP A CA 12
ATOM 21620 C C . ASP A 1 71 ? 5.098 5.004 7.340 1.00 13.31 71 ASP A C 12
ATOM 21621 O O . ASP A 1 71 ? 6.054 5.378 6.660 1.00 31.23 71 ASP A O 12
ATOM 21630 N N . ILE A 1 72 ? 3.998 4.400 6.830 1.00 75.33 72 ILE A N 12
ATOM 21631 C CA . ILE A 1 72 ? 3.774 4.150 5.375 1.00 0.34 72 ILE A CA 12
ATOM 21632 C C . ILE A 1 72 ? 3.968 5.451 4.554 1.00 33.14 72 ILE A C 12
ATOM 21633 O O . ILE A 1 72 ? 4.588 5.449 3.483 1.00 50.41 72 ILE A O 12
ATOM 21649 N N . TYR A 1 73 ? 3.437 6.558 5.108 1.00 3.03 73 TYR A N 12
ATOM 21650 C CA . TYR A 1 73 ? 3.508 7.893 4.497 1.00 22.11 73 TYR A CA 12
ATOM 21651 C C . TYR A 1 73 ? 4.967 8.388 4.371 1.00 74.12 73 TYR A C 12
ATOM 21652 O O . TYR A 1 73 ? 5.370 8.846 3.313 1.00 53.24 73 TYR A O 12
ATOM 21670 N N . TYR A 1 74 ? 5.749 8.269 5.460 1.00 52.24 74 TYR A N 12
ATOM 21671 C CA . TYR A 1 74 ? 7.147 8.774 5.510 1.00 33.42 74 TYR A CA 12
ATOM 21672 C C . TYR A 1 74 ? 8.151 7.864 4.764 1.00 63.54 74 TYR A C 12
ATOM 21673 O O . TYR A 1 74 ? 9.309 8.249 4.572 1.00 35.24 74 TYR A O 12
ATOM 21691 N N . TRP A 1 75 ? 7.720 6.645 4.399 1.00 32.13 75 TRP A N 12
ATOM 21692 C CA . TRP A 1 75 ? 8.516 5.741 3.539 1.00 71.52 75 TRP A CA 12
ATOM 21693 C C . TRP A 1 75 ? 8.227 6.008 2.040 1.00 13.52 75 TRP A C 12
ATOM 21694 O O . TRP A 1 75 ? 9.116 5.867 1.195 1.00 51.41 75 TRP A O 12
ATOM 21715 N N . ALA A 1 76 ? 6.961 6.365 1.726 1.00 1.13 76 ALA A N 12
ATOM 21716 C CA . ALA A 1 76 ? 6.551 6.788 0.363 1.00 12.15 76 ALA A CA 12
ATOM 21717 C C . ALA A 1 76 ? 7.164 8.162 0.002 1.00 41.02 76 ALA A C 12
ATOM 21718 O O . ALA A 1 76 ? 7.810 8.323 -1.038 1.00 10.33 76 ALA A O 12
ATOM 21725 N N . THR A 1 77 ? 6.931 9.143 0.887 1.00 11.30 77 THR A N 12
ATOM 21726 C CA . THR A 1 77 ? 7.583 10.470 0.836 1.00 3.41 77 THR A CA 12
ATOM 21727 C C . THR A 1 77 ? 9.005 10.373 1.434 1.00 41.03 77 THR A C 12
ATOM 21728 O O . THR A 1 77 ? 9.365 9.358 2.030 1.00 3.00 77 THR A O 12
ATOM 21739 N N . LYS A 1 78 ? 9.815 11.433 1.305 1.00 14.15 78 LYS A N 12
ATOM 21740 C CA . LYS A 1 78 ? 11.266 11.364 1.640 1.00 13.50 78 LYS A CA 12
ATOM 21741 C C . LYS A 1 78 ? 11.562 11.874 3.084 1.00 13.02 78 LYS A C 12
ATOM 21742 O O . LYS A 1 78 ? 12.594 12.512 3.337 1.00 4.12 78 LYS A O 12
ATOM 21761 N N . ASN A 1 79 ? 10.676 11.529 4.046 1.00 12.01 79 ASN A N 12
ATOM 21762 C CA . ASN A 1 79 ? 10.788 11.998 5.457 1.00 13.51 79 ASN A CA 12
ATOM 21763 C C . ASN A 1 79 ? 11.157 10.822 6.402 1.00 45.12 79 ASN A C 12
ATOM 21764 O O . ASN A 1 79 ? 10.536 10.619 7.459 1.00 33.21 79 ASN A O 12
ATOM 21775 N N . PHE A 1 80 ? 12.220 10.089 6.030 1.00 5.05 80 PHE A N 12
ATOM 21776 C CA . PHE A 1 80 ? 12.741 8.929 6.805 1.00 12.35 80 PHE A CA 12
ATOM 21777 C C . PHE A 1 80 ? 13.352 9.356 8.172 1.00 23.14 80 PHE A C 12
ATOM 21778 O O . PHE A 1 80 ? 13.613 8.512 9.036 1.00 4.42 80 PHE A O 12
ATOM 21795 N N . LYS A 1 81 ? 13.579 10.676 8.338 1.00 51.14 81 LYS A N 12
ATOM 21796 C CA . LYS A 1 81 ? 14.023 11.296 9.612 1.00 22.11 81 LYS A CA 12
ATOM 21797 C C . LYS A 1 81 ? 13.067 10.993 10.797 1.00 62.01 81 LYS A C 12
ATOM 21798 O O . LYS A 1 81 ? 13.507 10.903 11.948 1.00 63.41 81 LYS A O 12
ATOM 21817 N N . THR A 1 82 ? 11.759 10.865 10.513 1.00 31.44 82 THR A N 12
ATOM 21818 C CA . THR A 1 82 ? 10.745 10.551 11.546 1.00 33.12 82 THR A CA 12
ATOM 21819 C C . THR A 1 82 ? 10.527 9.031 11.633 1.00 41.54 82 THR A C 12
ATOM 21820 O O . THR A 1 82 ? 10.669 8.432 12.698 1.00 4.05 82 THR A O 12
ATOM 21831 N N . SER A 1 83 ? 10.165 8.418 10.487 1.00 25.34 83 SER A N 12
ATOM 21832 C CA . SER A 1 83 ? 9.957 6.953 10.381 1.00 31.53 83 SER A CA 12
ATOM 21833 C C . SER A 1 83 ? 11.130 6.288 9.633 1.00 43.31 83 SER A C 12
ATOM 21834 O O . SER A 1 83 ? 11.192 6.361 8.395 1.00 4.02 83 SER A O 12
ATOM 21842 N N . PRO A 1 84 ? 12.098 5.645 10.370 1.00 25.33 84 PRO A N 12
ATOM 21843 C CA . PRO A 1 84 ? 13.220 4.908 9.737 1.00 33.24 84 PRO A CA 12
ATOM 21844 C C . PRO A 1 84 ? 12.723 3.658 8.972 1.00 51.22 84 PRO A C 12
ATOM 21845 O O . PRO A 1 84 ? 11.756 2.999 9.394 1.00 40.15 84 PRO A O 12
ATOM 21856 N N . LEU A 1 85 ? 13.373 3.352 7.838 1.00 10.54 85 LEU A N 12
ATOM 21857 C CA . LEU A 1 85 ? 12.968 2.240 6.970 1.00 30.10 85 LEU A CA 12
ATOM 21858 C C . LEU A 1 85 ? 13.454 0.882 7.555 1.00 22.44 85 LEU A C 12
ATOM 21859 O O . LEU A 1 85 ? 14.665 0.683 7.703 1.00 1.41 85 LEU A O 12
ATOM 21875 N N . PRO A 1 86 ? 12.519 -0.069 7.898 1.00 63.13 86 PRO A N 12
ATOM 21876 C CA . PRO A 1 86 ? 12.878 -1.401 8.450 1.00 15.14 86 PRO A CA 12
ATOM 21877 C C . PRO A 1 86 ? 13.415 -2.378 7.371 1.00 21.52 86 PRO A C 12
ATOM 21878 O O . PRO A 1 86 ? 13.273 -2.134 6.164 1.00 25.31 86 PRO A O 12
ATOM 21889 N N . ASP A 1 87 ? 14.012 -3.493 7.839 1.00 25.34 87 ASP A N 12
ATOM 21890 C CA . ASP A 1 87 ? 14.531 -4.585 6.977 1.00 1.20 87 ASP A CA 12
ATOM 21891 C C . ASP A 1 87 ? 13.431 -5.186 6.065 1.00 74.04 87 ASP A C 12
ATOM 21892 O O . ASP A 1 87 ? 13.686 -5.524 4.900 1.00 12.45 87 ASP A O 12
ATOM 21901 N N . LYS A 1 88 ? 12.207 -5.282 6.617 1.00 14.30 88 LYS A N 12
ATOM 21902 C CA . LYS A 1 88 ? 11.028 -5.850 5.924 1.00 45.20 88 LYS A CA 12
ATOM 21903 C C . LYS A 1 88 ? 10.622 -5.060 4.652 1.00 51.34 88 LYS A C 12
ATOM 21904 O O . LYS A 1 88 ? 9.984 -5.625 3.764 1.00 32.10 88 LYS A O 12
ATOM 21923 N N . TRP A 1 89 ? 10.964 -3.748 4.583 1.00 1.03 89 TRP A N 12
ATOM 21924 C CA . TRP A 1 89 ? 10.660 -2.898 3.398 1.00 34.13 89 TRP A CA 12
ATOM 21925 C C . TRP A 1 89 ? 11.935 -2.458 2.645 1.00 24.34 89 TRP A C 12
ATOM 21926 O O . TRP A 1 89 ? 11.838 -1.923 1.540 1.00 42.22 89 TRP A O 12
ATOM 21947 N N . ALA A 1 90 ? 13.116 -2.708 3.242 1.00 11.32 90 ALA A N 12
ATOM 21948 C CA . ALA A 1 90 ? 14.426 -2.320 2.653 1.00 31.20 90 ALA A CA 12
ATOM 21949 C C . ALA A 1 90 ? 14.694 -2.995 1.286 1.00 71.21 90 ALA A C 12
ATOM 21950 O O . ALA A 1 90 ? 15.350 -2.416 0.415 1.00 52.41 90 ALA A O 12
ATOM 21957 N N . ASN A 1 91 ? 14.187 -4.233 1.110 1.00 71.41 91 ASN A N 12
ATOM 21958 C CA . ASN A 1 91 ? 14.385 -5.029 -0.135 1.00 14.33 91 ASN A CA 12
ATOM 21959 C C . ASN A 1 91 ? 13.051 -5.262 -0.895 1.00 23.12 91 ASN A C 12
ATOM 21960 O O . ASN A 1 91 ? 13.017 -6.013 -1.876 1.00 12.30 91 ASN A O 12
ATOM 21971 N N . SER A 1 92 ? 11.961 -4.613 -0.440 1.00 52.22 92 SER A N 12
ATOM 21972 C CA . SER A 1 92 ? 10.603 -4.822 -1.005 1.00 3.22 92 SER A CA 12
ATOM 21973 C C . SER A 1 92 ? 10.347 -3.961 -2.263 1.00 33.23 92 SER A C 12
ATOM 21974 O O . SER A 1 92 ? 10.561 -2.741 -2.262 1.00 15.31 92 SER A O 12
ATOM 21982 N N . LYS A 1 93 ? 9.854 -4.627 -3.323 1.00 62.24 93 LYS A N 12
ATOM 21983 C CA . LYS A 1 93 ? 9.435 -3.982 -4.585 1.00 71.41 93 LYS A CA 12
ATOM 21984 C C . LYS A 1 93 ? 8.208 -3.061 -4.364 1.00 63.10 93 LYS A C 12
ATOM 21985 O O . LYS A 1 93 ? 8.137 -1.975 -4.935 1.00 41.14 93 LYS A O 12
ATOM 22004 N N . LEU A 1 94 ? 7.269 -3.514 -3.503 1.00 73.14 94 LEU A N 12
ATOM 22005 C CA . LEU A 1 94 ? 6.024 -2.776 -3.153 1.00 43.32 94 LEU A CA 12
ATOM 22006 C C . LEU A 1 94 ? 6.288 -1.316 -2.696 1.00 42.31 94 LEU A C 12
ATOM 22007 O O . LEU A 1 94 ? 5.546 -0.394 -3.054 1.00 21.44 94 LEU A O 12
ATOM 22023 N N . LEU A 1 95 ? 7.345 -1.137 -1.889 1.00 15.12 95 LEU A N 12
ATOM 22024 C CA . LEU A 1 95 ? 7.778 0.188 -1.402 1.00 30.00 95 LEU A CA 12
ATOM 22025 C C . LEU A 1 95 ? 8.171 1.123 -2.574 1.00 5.12 95 LEU A C 12
ATOM 22026 O O . LEU A 1 95 ? 7.807 2.299 -2.597 1.00 64.13 95 LEU A O 12
ATOM 22042 N N . LYS A 1 96 ? 8.910 0.559 -3.540 1.00 73.51 96 LYS A N 12
ATOM 22043 C CA . LYS A 1 96 ? 9.401 1.288 -4.736 1.00 44.12 96 LYS A CA 12
ATOM 22044 C C . LYS A 1 96 ? 8.224 1.674 -5.664 1.00 33.33 96 LYS A C 12
ATOM 22045 O O . LYS A 1 96 ? 8.242 2.733 -6.299 1.00 2.55 96 LYS A O 12
ATOM 22064 N N . GLN A 1 97 ? 7.199 0.793 -5.706 1.00 44.03 97 GLN A N 12
ATOM 22065 C CA . GLN A 1 97 ? 5.912 1.054 -6.389 1.00 3.44 97 GLN A CA 12
ATOM 22066 C C . GLN A 1 97 ? 5.166 2.248 -5.737 1.00 60.44 97 GLN A C 12
ATOM 22067 O O . GLN A 1 97 ? 4.564 3.077 -6.419 1.00 21.34 97 GLN A O 12
ATOM 22081 N N . LEU A 1 98 ? 5.204 2.295 -4.397 1.00 11.33 98 LEU A N 12
ATOM 22082 C CA . LEU A 1 98 ? 4.503 3.321 -3.595 1.00 43.12 98 LEU A CA 12
ATOM 22083 C C . LEU A 1 98 ? 5.207 4.701 -3.687 1.00 23.42 98 LEU A C 12
ATOM 22084 O O . LEU A 1 98 ? 4.554 5.742 -3.632 1.00 41.43 98 LEU A O 12
ATOM 22100 N N . GLN A 1 99 ? 6.546 4.681 -3.815 1.00 25.35 99 GLN A N 12
ATOM 22101 C CA . GLN A 1 99 ? 7.368 5.904 -3.988 1.00 4.24 99 GLN A CA 12
ATOM 22102 C C . GLN A 1 99 ? 7.206 6.536 -5.394 1.00 13.33 99 GLN A C 12
ATOM 22103 O O . GLN A 1 99 ? 7.103 7.764 -5.508 1.00 11.23 99 GLN A O 12
ATOM 22117 N N . GLU A 1 100 ? 7.178 5.704 -6.462 1.00 30.21 100 GLU A N 12
ATOM 22118 C CA . GLU A 1 100 ? 6.933 6.210 -7.842 1.00 61.33 100 GLU A CA 12
ATOM 22119 C C . GLU A 1 100 ? 5.476 6.722 -7.984 1.00 31.21 100 GLU A C 12
ATOM 22120 O O . GLU A 1 100 ? 5.213 7.666 -8.738 1.00 54.23 100 GLU A O 12
ATOM 22132 N N . PHE A 1 101 ? 4.544 6.077 -7.244 1.00 40.11 101 PHE A N 12
ATOM 22133 C CA . PHE A 1 101 ? 3.148 6.534 -7.126 1.00 61.11 101 PHE A CA 12
ATOM 22134 C C . PHE A 1 101 ? 3.072 7.888 -6.388 1.00 55.41 101 PHE A C 12
ATOM 22135 O O . PHE A 1 101 ? 2.401 8.798 -6.850 1.00 4.22 101 PHE A O 12
ATOM 22152 N N . SER A 1 102 ? 3.789 8.013 -5.251 1.00 34.14 102 SER A N 12
ATOM 22153 C CA . SER A 1 102 ? 3.803 9.255 -4.419 1.00 55.10 102 SER A CA 12
ATOM 22154 C C . SER A 1 102 ? 4.239 10.495 -5.249 1.00 40.03 102 SER A C 12
ATOM 22155 O O . SER A 1 102 ? 3.906 11.638 -4.916 1.00 43.40 102 SER A O 12
ATOM 22163 N N . GLU A 1 103 ? 4.983 10.237 -6.341 1.00 52.52 103 GLU A N 12
ATOM 22164 C CA . GLU A 1 103 ? 5.264 11.241 -7.380 1.00 12.35 103 GLU A CA 12
ATOM 22165 C C . GLU A 1 103 ? 4.044 11.396 -8.346 1.00 64.30 103 GLU A C 12
ATOM 22166 O O . GLU A 1 103 ? 3.299 12.375 -8.283 1.00 44.11 103 GLU A O 12
ATOM 22178 N N . ASN A 1 104 ? 3.798 10.351 -9.167 1.00 61.14 104 ASN A N 12
ATOM 22179 C CA . ASN A 1 104 ? 2.877 10.404 -10.344 1.00 22.14 104 ASN A CA 12
ATOM 22180 C C . ASN A 1 104 ? 1.392 10.066 -9.996 1.00 34.34 104 ASN A C 12
ATOM 22181 O O . ASN A 1 104 ? 0.611 9.710 -10.894 1.00 71.55 104 ASN A O 12
ATOM 22192 N N . LYS A 1 105 ? 1.003 10.211 -8.716 1.00 72.34 105 LYS A N 12
ATOM 22193 C CA . LYS A 1 105 ? -0.378 9.916 -8.248 1.00 44.21 105 LYS A CA 12
ATOM 22194 C C . LYS A 1 105 ? -1.447 10.814 -8.897 1.00 54.32 105 LYS A C 12
ATOM 22195 O O . LYS A 1 105 ? -2.541 10.346 -9.223 1.00 4.50 105 LYS A O 12
ATOM 22214 N N . GLU A 1 106 ? -1.121 12.102 -9.077 1.00 64.24 106 GLU A N 12
ATOM 22215 C CA . GLU A 1 106 ? -2.047 13.107 -9.638 1.00 34.54 106 GLU A CA 12
ATOM 22216 C C . GLU A 1 106 ? -1.376 13.844 -10.824 1.00 75.35 106 GLU A C 12
ATOM 22217 O O . GLU A 1 106 ? -1.605 13.505 -11.991 1.00 41.40 106 GLU A O 12
ATOM 22229 N N . LYS A 1 107 ? -0.531 14.844 -10.505 1.00 11.31 107 LYS A N 12
ATOM 22230 C CA . LYS A 1 107 ? 0.188 15.670 -11.499 1.00 75.42 107 LYS A CA 12
ATOM 22231 C C . LYS A 1 107 ? 1.373 16.419 -10.836 1.00 14.42 107 LYS A C 12
ATOM 22232 O O . LYS A 1 107 ? 1.729 17.546 -11.221 1.00 41.10 107 LYS A O 12
ATOM 22251 N N . GLU A 1 108 ? 2.028 15.743 -9.883 1.00 24.54 108 GLU A N 12
ATOM 22252 C CA . GLU A 1 108 ? 2.991 16.383 -8.958 1.00 15.01 108 GLU A CA 12
ATOM 22253 C C . GLU A 1 108 ? 4.237 15.499 -8.714 1.00 74.53 108 GLU A C 12
ATOM 22254 O O . GLU A 1 108 ? 4.488 14.536 -9.446 1.00 11.51 108 GLU A O 12
ATOM 22266 N N . ILE A 1 109 ? 5.051 15.883 -7.709 1.00 10.23 109 ILE A N 12
ATOM 22267 C CA . ILE A 1 109 ? 6.218 15.091 -7.242 1.00 71.41 109 ILE A CA 12
ATOM 22268 C C . ILE A 1 109 ? 6.057 14.678 -5.759 1.00 60.15 109 ILE A C 12
ATOM 22269 O O . ILE A 1 109 ? 5.199 15.186 -5.028 1.00 41.21 109 ILE A O 12
ATOM 22285 N N . MET A 1 1 ? 8.516 -22.399 -22.800 1.00 74.52 1 MET A N 13
ATOM 22286 C CA . MET A 1 1 ? 8.371 -21.618 -24.059 1.00 40.43 1 MET A CA 13
ATOM 22287 C C . MET A 1 1 ? 6.925 -21.071 -24.219 1.00 74.34 1 MET A C 13
ATOM 22288 O O . MET A 1 1 ? 6.692 -19.865 -24.104 1.00 30.24 1 MET A O 13
ATOM 22304 N N . GLY A 1 2 ? 5.962 -21.983 -24.468 1.00 53.23 2 GLY A N 13
ATOM 22305 C CA . GLY A 1 2 ? 4.571 -21.615 -24.779 1.00 72.24 2 GLY A CA 13
ATOM 22306 C C . GLY A 1 2 ? 3.660 -21.427 -23.556 1.00 35.12 2 GLY A C 13
ATOM 22307 O O . GLY A 1 2 ? 2.673 -20.686 -23.635 1.00 54.20 2 GLY A O 13
ATOM 22311 N N . HIS A 1 3 ? 3.973 -22.091 -22.422 1.00 74.04 3 HIS A N 13
ATOM 22312 C CA . HIS A 1 3 ? 3.103 -22.063 -21.211 1.00 1.22 3 HIS A CA 13
ATOM 22313 C C . HIS A 1 3 ? 3.306 -20.747 -20.399 1.00 21.54 3 HIS A C 13
ATOM 22314 O O . HIS A 1 3 ? 4.060 -20.714 -19.419 1.00 35.23 3 HIS A O 13
ATOM 22329 N N . HIS A 1 4 ? 2.658 -19.655 -20.848 1.00 20.50 4 HIS A N 13
ATOM 22330 C CA . HIS A 1 4 ? 2.686 -18.342 -20.144 1.00 2.31 4 HIS A CA 13
ATOM 22331 C C . HIS A 1 4 ? 1.486 -18.211 -19.180 1.00 60.10 4 HIS A C 13
ATOM 22332 O O . HIS A 1 4 ? 1.628 -17.722 -18.055 1.00 23.14 4 HIS A O 13
ATOM 22347 N N . HIS A 1 5 ? 0.303 -18.669 -19.634 1.00 23.22 5 HIS A N 13
ATOM 22348 C CA . HIS A 1 5 ? -0.945 -18.627 -18.833 1.00 51.12 5 HIS A CA 13
ATOM 22349 C C . HIS A 1 5 ? -1.896 -19.787 -19.234 1.00 13.41 5 HIS A C 13
ATOM 22350 O O . HIS A 1 5 ? -3.088 -19.586 -19.508 1.00 12.15 5 HIS A O 13
ATOM 22365 N N . HIS A 1 6 ? -1.347 -21.016 -19.263 1.00 12.21 6 HIS A N 13
ATOM 22366 C CA . HIS A 1 6 ? -2.111 -22.253 -19.571 1.00 30.24 6 HIS A CA 13
ATOM 22367 C C . HIS A 1 6 ? -1.726 -23.395 -18.599 1.00 4.12 6 HIS A C 13
ATOM 22368 O O . HIS A 1 6 ? -0.550 -23.764 -18.488 1.00 22.44 6 HIS A O 13
ATOM 22383 N N . HIS A 1 7 ? -2.743 -23.924 -17.898 1.00 33.34 7 HIS A N 13
ATOM 22384 C CA . HIS A 1 7 ? -2.630 -25.068 -16.960 1.00 54.42 7 HIS A CA 13
ATOM 22385 C C . HIS A 1 7 ? -3.736 -26.111 -17.282 1.00 41.14 7 HIS A C 13
ATOM 22386 O O . HIS A 1 7 ? -4.459 -25.963 -18.278 1.00 12.12 7 HIS A O 13
ATOM 22401 N N . HIS A 1 8 ? -3.858 -27.169 -16.445 1.00 60.03 8 HIS A N 13
ATOM 22402 C CA . HIS A 1 8 ? -4.969 -28.154 -16.561 1.00 24.12 8 HIS A CA 13
ATOM 22403 C C . HIS A 1 8 ? -6.333 -27.497 -16.236 1.00 51.04 8 HIS A C 13
ATOM 22404 O O . HIS A 1 8 ? -6.388 -26.472 -15.535 1.00 21.43 8 HIS A O 13
ATOM 22419 N N . SER A 1 9 ? -7.424 -28.107 -16.735 1.00 41.42 9 SER A N 13
ATOM 22420 C CA . SER A 1 9 ? -8.807 -27.642 -16.459 1.00 74.25 9 SER A CA 13
ATOM 22421 C C . SER A 1 9 ? -9.119 -27.710 -14.943 1.00 73.50 9 SER A C 13
ATOM 22422 O O . SER A 1 9 ? -8.734 -28.681 -14.270 1.00 41.42 9 SER A O 13
ATOM 22430 N N . HIS A 1 10 ? -9.825 -26.665 -14.444 1.00 53.21 10 HIS A N 13
ATOM 22431 C CA . HIS A 1 10 ? -10.050 -26.394 -12.998 1.00 12.04 10 HIS A CA 13
ATOM 22432 C C . HIS A 1 10 ? -8.712 -26.064 -12.277 1.00 71.53 10 HIS A C 13
ATOM 22433 O O . HIS A 1 10 ? -7.975 -26.971 -11.885 1.00 34.33 10 HIS A O 13
ATOM 22448 N N . MET A 1 11 ? -8.410 -24.758 -12.132 1.00 50.13 11 MET A N 13
ATOM 22449 C CA . MET A 1 11 ? -7.174 -24.271 -11.468 1.00 23.40 11 MET A CA 13
ATOM 22450 C C . MET A 1 11 ? -7.188 -24.591 -9.947 1.00 33.30 11 MET A C 13
ATOM 22451 O O . MET A 1 11 ? -8.257 -24.600 -9.320 1.00 74.01 11 MET A O 13
ATOM 22465 N N . ILE A 1 12 ? -5.996 -24.846 -9.367 1.00 61.22 12 ILE A N 13
ATOM 22466 C CA . ILE A 1 12 ? -5.850 -25.151 -7.928 1.00 34.41 12 ILE A CA 13
ATOM 22467 C C . ILE A 1 12 ? -6.204 -23.912 -7.059 1.00 61.22 12 ILE A C 13
ATOM 22468 O O . ILE A 1 12 ? -5.380 -23.005 -6.870 1.00 1.13 12 ILE A O 13
ATOM 22484 N N . LYS A 1 13 ? -7.461 -23.864 -6.595 1.00 61.44 13 LYS A N 13
ATOM 22485 C CA . LYS A 1 13 ? -7.956 -22.834 -5.661 1.00 11.31 13 LYS A CA 13
ATOM 22486 C C . LYS A 1 13 ? -8.428 -23.504 -4.355 1.00 13.15 13 LYS A C 13
ATOM 22487 O O . LYS A 1 13 ? -9.302 -24.378 -4.377 1.00 64.42 13 LYS A O 13
ATOM 22506 N N . ARG A 1 14 ? -7.837 -23.081 -3.227 1.00 44.15 14 ARG A N 13
ATOM 22507 C CA . ARG A 1 14 ? -8.042 -23.715 -1.900 1.00 40.44 14 ARG A CA 13
ATOM 22508 C C . ARG A 1 14 ? -9.419 -23.365 -1.295 1.00 74.12 14 ARG A C 13
ATOM 22509 O O . ARG A 1 14 ? -10.062 -24.204 -0.649 1.00 34.12 14 ARG A O 13
ATOM 22530 N N . THR A 1 15 ? -9.851 -22.107 -1.505 1.00 51.12 15 THR A N 13
ATOM 22531 C CA . THR A 1 15 ? -11.143 -21.582 -1.001 1.00 61.41 15 THR A CA 13
ATOM 22532 C C . THR A 1 15 ? -12.026 -21.069 -2.164 1.00 52.24 15 THR A C 13
ATOM 22533 O O . THR A 1 15 ? -11.595 -21.014 -3.326 1.00 74.35 15 THR A O 13
ATOM 22544 N N . ASN A 1 16 ? -13.267 -20.679 -1.819 1.00 61.44 16 ASN A N 13
ATOM 22545 C CA . ASN A 1 16 ? -14.248 -20.101 -2.767 1.00 63.44 16 ASN A CA 13
ATOM 22546 C C . ASN A 1 16 ? -13.866 -18.643 -3.177 1.00 53.21 16 ASN A C 13
ATOM 22547 O O . ASN A 1 16 ? -14.444 -18.092 -4.114 1.00 75.11 16 ASN A O 13
ATOM 22558 N N . GLU A 1 17 ? -12.884 -18.049 -2.461 1.00 11.22 17 GLU A N 13
ATOM 22559 C CA . GLU A 1 17 ? -12.414 -16.655 -2.665 1.00 11.20 17 GLU A CA 13
ATOM 22560 C C . GLU A 1 17 ? -11.787 -16.434 -4.072 1.00 13.32 17 GLU A C 13
ATOM 22561 O O . GLU A 1 17 ? -10.723 -17.000 -4.364 1.00 44.44 17 GLU A O 13
ATOM 22573 N N . PRO A 1 18 ? -12.431 -15.609 -4.968 1.00 2.21 18 PRO A N 13
ATOM 22574 C CA . PRO A 1 18 ? -11.792 -15.137 -6.221 1.00 61.02 18 PRO A CA 13
ATOM 22575 C C . PRO A 1 18 ? -10.717 -14.055 -5.956 1.00 52.33 18 PRO A C 13
ATOM 22576 O O . PRO A 1 18 ? -10.684 -13.435 -4.882 1.00 2.13 18 PRO A O 13
ATOM 22587 N N . LEU A 1 19 ? -9.865 -13.822 -6.966 1.00 13.54 19 LEU A N 13
ATOM 22588 C CA . LEU A 1 19 ? -8.859 -12.731 -6.956 1.00 61.54 19 LEU A CA 13
ATOM 22589 C C . LEU A 1 19 ? -9.534 -11.345 -6.898 1.00 40.55 19 LEU A C 13
ATOM 22590 O O . LEU A 1 19 ? -8.936 -10.385 -6.425 1.00 42.14 19 LEU A O 13
ATOM 22606 N N . ASP A 1 20 ? -10.768 -11.267 -7.412 1.00 5.04 20 ASP A N 13
ATOM 22607 C CA . ASP A 1 20 ? -11.631 -10.072 -7.288 1.00 11.42 20 ASP A CA 13
ATOM 22608 C C . ASP A 1 20 ? -11.986 -9.746 -5.811 1.00 12.42 20 ASP A C 13
ATOM 22609 O O . ASP A 1 20 ? -12.007 -8.575 -5.438 1.00 61.33 20 ASP A O 13
ATOM 22618 N N . LYS A 1 21 ? -12.266 -10.781 -4.978 1.00 35.43 21 LYS A N 13
ATOM 22619 C CA . LYS A 1 21 ? -12.541 -10.580 -3.525 1.00 64.43 21 LYS A CA 13
ATOM 22620 C C . LYS A 1 21 ? -11.275 -10.188 -2.744 1.00 44.14 21 LYS A C 13
ATOM 22621 O O . LYS A 1 21 ? -11.356 -9.372 -1.826 1.00 13.43 21 LYS A O 13
ATOM 22640 N N . LYS A 1 22 ? -10.119 -10.790 -3.095 1.00 12.32 22 LYS A N 13
ATOM 22641 C CA . LYS A 1 22 ? -8.816 -10.394 -2.509 1.00 50.35 22 LYS A CA 13
ATOM 22642 C C . LYS A 1 22 ? -8.495 -8.915 -2.828 1.00 50.51 22 LYS A C 13
ATOM 22643 O O . LYS A 1 22 ? -8.229 -8.119 -1.925 1.00 11.33 22 LYS A O 13
ATOM 22662 N N . ARG A 1 23 ? -8.533 -8.582 -4.130 1.00 31.25 23 ARG A N 13
ATOM 22663 C CA . ARG A 1 23 ? -8.283 -7.219 -4.639 1.00 65.02 23 ARG A CA 13
ATOM 22664 C C . ARG A 1 23 ? -9.221 -6.179 -3.985 1.00 35.42 23 ARG A C 13
ATOM 22665 O O . ARG A 1 23 ? -8.752 -5.176 -3.458 1.00 10.05 23 ARG A O 13
ATOM 22686 N N . ALA A 1 24 ? -10.536 -6.465 -3.983 1.00 53.11 24 ALA A N 13
ATOM 22687 C CA . ALA A 1 24 ? -11.560 -5.567 -3.386 1.00 34.44 24 ALA A CA 13
ATOM 22688 C C . ALA A 1 24 ? -11.326 -5.359 -1.870 1.00 62.51 24 ALA A C 13
ATOM 22689 O O . ALA A 1 24 ? -11.467 -4.245 -1.369 1.00 42.10 24 ALA A O 13
ATOM 22696 N N . ARG A 1 25 ? -10.963 -6.453 -1.170 1.00 75.44 25 ARG A N 13
ATOM 22697 C CA . ARG A 1 25 ? -10.650 -6.442 0.283 1.00 51.41 25 ARG A CA 13
ATOM 22698 C C . ARG A 1 25 ? -9.434 -5.542 0.611 1.00 23.22 25 ARG A C 13
ATOM 22699 O O . ARG A 1 25 ? -9.462 -4.774 1.572 1.00 61.41 25 ARG A O 13
ATOM 22720 N N . LEU A 1 26 ? -8.360 -5.667 -0.189 1.00 53.13 26 LEU A N 13
ATOM 22721 C CA . LEU A 1 26 ? -7.109 -4.908 0.029 1.00 61.52 26 LEU A CA 13
ATOM 22722 C C . LEU A 1 26 ? -7.286 -3.395 -0.300 1.00 3.32 26 LEU A C 13
ATOM 22723 O O . LEU A 1 26 ? -6.795 -2.539 0.445 1.00 24.45 26 LEU A O 13
ATOM 22739 N N . ILE A 1 27 ? -7.986 -3.087 -1.422 1.00 11.12 27 ILE A N 13
ATOM 22740 C CA . ILE A 1 27 ? -8.392 -1.691 -1.774 1.00 14.31 27 ILE A CA 13
ATOM 22741 C C . ILE A 1 27 ? -9.328 -1.091 -0.685 1.00 34.40 27 ILE A C 13
ATOM 22742 O O . ILE A 1 27 ? -9.288 0.110 -0.400 1.00 3.43 27 ILE A O 13
ATOM 22758 N N . TYR A 1 28 ? -10.168 -1.951 -0.088 1.00 15.45 28 TYR A N 13
ATOM 22759 C CA . TYR A 1 28 ? -11.057 -1.572 1.030 1.00 51.43 28 TYR A CA 13
ATOM 22760 C C . TYR A 1 28 ? -10.234 -1.178 2.283 1.00 11.22 28 TYR A C 13
ATOM 22761 O O . TYR A 1 28 ? -10.486 -0.143 2.875 1.00 25.44 28 TYR A O 13
ATOM 22779 N N . GLN A 1 29 ? -9.226 -1.995 2.643 1.00 21.12 29 GLN A N 13
ATOM 22780 C CA . GLN A 1 29 ? -8.381 -1.770 3.856 1.00 1.44 29 GLN A CA 13
ATOM 22781 C C . GLN A 1 29 ? -7.295 -0.687 3.639 1.00 64.22 29 GLN A C 13
ATOM 22782 O O . GLN A 1 29 ? -6.617 -0.289 4.585 1.00 53.13 29 GLN A O 13
ATOM 22796 N N . SER A 1 30 ? -7.105 -0.259 2.386 1.00 15.23 30 SER A N 13
ATOM 22797 C CA . SER A 1 30 ? -6.318 0.955 2.060 1.00 12.03 30 SER A CA 13
ATOM 22798 C C . SER A 1 30 ? -7.220 2.204 2.138 1.00 31.45 30 SER A C 13
ATOM 22799 O O . SER A 1 30 ? -6.751 3.318 2.395 1.00 1.11 30 SER A O 13
ATOM 22807 N N . ARG A 1 31 ? -8.520 1.977 1.873 1.00 54.34 31 ARG A N 13
ATOM 22808 C CA . ARG A 1 31 ? -9.598 2.975 2.015 1.00 73.40 31 ARG A CA 13
ATOM 22809 C C . ARG A 1 31 ? -10.056 3.092 3.498 1.00 32.14 31 ARG A C 13
ATOM 22810 O O . ARG A 1 31 ? -10.793 4.013 3.859 1.00 55.15 31 ARG A O 13
ATOM 22831 N N . LYS A 1 32 ? -9.641 2.132 4.355 1.00 60.15 32 LYS A N 13
ATOM 22832 C CA . LYS A 1 32 ? -9.749 2.270 5.827 1.00 32.24 32 LYS A CA 13
ATOM 22833 C C . LYS A 1 32 ? -8.339 2.602 6.372 1.00 52.12 32 LYS A C 13
ATOM 22834 O O . LYS A 1 32 ? -7.433 1.771 6.279 1.00 43.25 32 LYS A O 13
ATOM 22853 N N . ARG A 1 33 ? -8.153 3.799 6.948 1.00 10.32 33 ARG A N 13
ATOM 22854 C CA . ARG A 1 33 ? -6.815 4.277 7.368 1.00 24.25 33 ARG A CA 13
ATOM 22855 C C . ARG A 1 33 ? -6.912 5.254 8.560 1.00 41.22 33 ARG A C 13
ATOM 22856 O O . ARG A 1 33 ? -7.922 5.955 8.707 1.00 22.43 33 ARG A O 13
ATOM 22877 N N . GLY A 1 34 ? -5.847 5.295 9.397 1.00 24.12 34 GLY A N 13
ATOM 22878 C CA . GLY A 1 34 ? -5.781 6.198 10.565 1.00 54.03 34 GLY A CA 13
ATOM 22879 C C . GLY A 1 34 ? -5.876 7.692 10.204 1.00 10.44 34 GLY A C 13
ATOM 22880 O O . GLY A 1 34 ? -6.602 8.454 10.862 1.00 51.24 34 GLY A O 13
ATOM 22884 N N . ILE A 1 35 ? -5.137 8.106 9.152 1.00 3.22 35 ILE A N 13
ATOM 22885 C CA . ILE A 1 35 ? -5.184 9.486 8.615 1.00 71.55 35 ILE A CA 13
ATOM 22886 C C . ILE A 1 35 ? -5.671 9.504 7.152 1.00 74.24 35 ILE A C 13
ATOM 22887 O O . ILE A 1 35 ? -5.453 8.546 6.400 1.00 71.10 35 ILE A O 13
ATOM 22903 N N . LEU A 1 36 ? -6.302 10.629 6.763 1.00 51.21 36 LEU A N 13
ATOM 22904 C CA . LEU A 1 36 ? -6.867 10.841 5.410 1.00 72.11 36 LEU A CA 13
ATOM 22905 C C . LEU A 1 36 ? -5.749 11.021 4.336 1.00 73.14 36 LEU A C 13
ATOM 22906 O O . LEU A 1 36 ? -5.951 10.691 3.159 1.00 74.34 36 LEU A O 13
ATOM 22922 N N . GLU A 1 37 ? -4.573 11.525 4.752 1.00 71.45 37 GLU A N 13
ATOM 22923 C CA . GLU A 1 37 ? -3.412 11.731 3.845 1.00 61.01 37 GLU A CA 13
ATOM 22924 C C . GLU A 1 37 ? -2.906 10.393 3.241 1.00 71.24 37 GLU A C 13
ATOM 22925 O O . GLU A 1 37 ? -2.788 10.251 2.017 1.00 40.04 37 GLU A O 13
ATOM 22937 N N . THR A 1 38 ? -2.641 9.411 4.116 1.00 31.02 38 THR A N 13
ATOM 22938 C CA . THR A 1 38 ? -2.218 8.048 3.706 1.00 53.32 38 THR A CA 13
ATOM 22939 C C . THR A 1 38 ? -3.397 7.247 3.103 1.00 35.02 38 THR A C 13
ATOM 22940 O O . THR A 1 38 ? -3.192 6.338 2.294 1.00 74.14 38 THR A O 13
ATOM 22951 N N . ASP A 1 39 ? -4.626 7.580 3.542 1.00 71.12 39 ASP A N 13
ATOM 22952 C CA . ASP A 1 39 ? -5.882 6.973 3.040 1.00 12.55 39 ASP A CA 13
ATOM 22953 C C . ASP A 1 39 ? -5.975 7.066 1.493 1.00 22.42 39 ASP A C 13
ATOM 22954 O O . ASP A 1 39 ? -6.031 6.047 0.806 1.00 34.12 39 ASP A O 13
ATOM 22963 N N . LEU A 1 40 ? -5.933 8.308 0.973 1.00 50.10 40 LEU A N 13
ATOM 22964 C CA . LEU A 1 40 ? -5.987 8.582 -0.486 1.00 0.25 40 LEU A CA 13
ATOM 22965 C C . LEU A 1 40 ? -4.721 8.069 -1.219 1.00 35.35 40 LEU A C 13
ATOM 22966 O O . LEU A 1 40 ? -4.799 7.648 -2.383 1.00 42.30 40 LEU A O 13
ATOM 22982 N N . LEU A 1 41 ? -3.565 8.123 -0.524 1.00 53.24 41 LEU A N 13
ATOM 22983 C CA . LEU A 1 41 ? -2.262 7.625 -1.040 1.00 25.24 41 LEU A CA 13
ATOM 22984 C C . LEU A 1 41 ? -2.338 6.128 -1.430 1.00 63.13 41 LEU A C 13
ATOM 22985 O O . LEU A 1 41 ? -2.057 5.753 -2.572 1.00 43.03 41 LEU A O 13
ATOM 23001 N N . LEU A 1 42 ? -2.758 5.301 -0.461 1.00 14.54 42 LEU A N 13
ATOM 23002 C CA . LEU A 1 42 ? -2.863 3.839 -0.625 1.00 25.54 42 LEU A CA 13
ATOM 23003 C C . LEU A 1 42 ? -4.067 3.430 -1.492 1.00 71.52 42 LEU A C 13
ATOM 23004 O O . LEU A 1 42 ? -3.980 2.458 -2.221 1.00 63.24 42 LEU A O 13
ATOM 23020 N N . SER A 1 43 ? -5.190 4.168 -1.391 1.00 51.33 43 SER A N 13
ATOM 23021 C CA . SER A 1 43 ? -6.435 3.849 -2.148 1.00 51.31 43 SER A CA 13
ATOM 23022 C C . SER A 1 43 ? -6.272 4.083 -3.664 1.00 65.32 43 SER A C 13
ATOM 23023 O O . SER A 1 43 ? -6.746 3.279 -4.474 1.00 5.03 43 SER A O 13
ATOM 23031 N N . GLY A 1 44 ? -5.612 5.198 -4.031 1.00 4.03 44 GLY A N 13
ATOM 23032 C CA . GLY A 1 44 ? -5.282 5.488 -5.437 1.00 3.24 44 GLY A CA 13
ATOM 23033 C C . GLY A 1 44 ? -4.264 4.494 -6.008 1.00 14.04 44 GLY A C 13
ATOM 23034 O O . GLY A 1 44 ? -4.385 4.043 -7.156 1.00 10.24 44 GLY A O 13
ATOM 23038 N N . PHE A 1 45 ? -3.254 4.165 -5.174 1.00 33.22 45 PHE A N 13
ATOM 23039 C CA . PHE A 1 45 ? -2.253 3.114 -5.458 1.00 34.04 45 PHE A CA 13
ATOM 23040 C C . PHE A 1 45 ? -2.934 1.739 -5.661 1.00 53.25 45 PHE A C 13
ATOM 23041 O O . PHE A 1 45 ? -2.576 0.977 -6.558 1.00 33.43 45 PHE A O 13
ATOM 23058 N N . ALA A 1 46 ? -3.936 1.459 -4.819 1.00 35.32 46 ALA A N 13
ATOM 23059 C CA . ALA A 1 46 ? -4.638 0.168 -4.790 1.00 53.50 46 ALA A CA 13
ATOM 23060 C C . ALA A 1 46 ? -5.531 -0.053 -6.032 1.00 53.43 46 ALA A C 13
ATOM 23061 O O . ALA A 1 46 ? -5.522 -1.131 -6.633 1.00 74.54 46 ALA A O 13
ATOM 23068 N N . ALA A 1 47 ? -6.284 0.986 -6.415 1.00 73.44 47 ALA A N 13
ATOM 23069 C CA . ALA A 1 47 ? -7.204 0.939 -7.577 1.00 74.31 47 ALA A CA 13
ATOM 23070 C C . ALA A 1 47 ? -6.451 0.736 -8.921 1.00 10.22 47 ALA A C 13
ATOM 23071 O O . ALA A 1 47 ? -6.991 0.156 -9.871 1.00 55.33 47 ALA A O 13
ATOM 23078 N N . LYS A 1 48 ? -5.195 1.211 -8.968 1.00 55.03 48 LYS A N 13
ATOM 23079 C CA . LYS A 1 48 ? -4.339 1.155 -10.173 1.00 55.14 48 LYS A CA 13
ATOM 23080 C C . LYS A 1 48 ? -3.486 -0.145 -10.240 1.00 1.52 48 LYS A C 13
ATOM 23081 O O . LYS A 1 48 ? -3.533 -0.887 -11.228 1.00 42.55 48 LYS A O 13
ATOM 23100 N N . TYR A 1 49 ? -2.707 -0.404 -9.173 1.00 33.20 49 TYR A N 13
ATOM 23101 C CA . TYR A 1 49 ? -1.678 -1.477 -9.147 1.00 23.35 49 TYR A CA 13
ATOM 23102 C C . TYR A 1 49 ? -2.275 -2.889 -8.920 1.00 55.33 49 TYR A C 13
ATOM 23103 O O . TYR A 1 49 ? -1.837 -3.846 -9.562 1.00 70.01 49 TYR A O 13
ATOM 23121 N N . LEU A 1 50 ? -3.275 -3.021 -8.017 1.00 33.25 50 LEU A N 13
ATOM 23122 C CA . LEU A 1 50 ? -3.941 -4.336 -7.742 1.00 32.11 50 LEU A CA 13
ATOM 23123 C C . LEU A 1 50 ? -4.666 -4.904 -8.986 1.00 23.11 50 LEU A C 13
ATOM 23124 O O . LEU A 1 50 ? -4.893 -6.115 -9.076 1.00 52.25 50 LEU A O 13
ATOM 23140 N N . LYS A 1 51 ? -5.045 -4.007 -9.908 1.00 2.24 51 LYS A N 13
ATOM 23141 C CA . LYS A 1 51 ? -5.688 -4.370 -11.188 1.00 53.13 51 LYS A CA 13
ATOM 23142 C C . LYS A 1 51 ? -4.791 -5.313 -12.036 1.00 21.44 51 LYS A C 13
ATOM 23143 O O . LYS A 1 51 ? -5.287 -6.219 -12.715 1.00 5.44 51 LYS A O 13
ATOM 23162 N N . LYS A 1 52 ? -3.460 -5.090 -11.970 1.00 22.03 52 LYS A N 13
ATOM 23163 C CA . LYS A 1 52 ? -2.470 -5.806 -12.809 1.00 62.01 52 LYS A CA 13
ATOM 23164 C C . LYS A 1 52 ? -1.475 -6.678 -11.995 1.00 50.42 52 LYS A C 13
ATOM 23165 O O . LYS A 1 52 ? -0.741 -7.479 -12.588 1.00 33.04 52 LYS A O 13
ATOM 23184 N N . MET A 1 53 ? -1.436 -6.530 -10.652 1.00 54.04 53 MET A N 13
ATOM 23185 C CA . MET A 1 53 ? -0.553 -7.365 -9.790 1.00 20.13 53 MET A CA 13
ATOM 23186 C C . MET A 1 53 ? -1.138 -8.780 -9.567 1.00 20.31 53 MET A C 13
ATOM 23187 O O . MET A 1 53 ? -2.344 -8.946 -9.375 1.00 55.40 53 MET A O 13
ATOM 23201 N N . ASN A 1 54 ? -0.238 -9.783 -9.580 1.00 1.24 54 ASN A N 13
ATOM 23202 C CA . ASN A 1 54 ? -0.570 -11.202 -9.317 1.00 71.44 54 ASN A CA 13
ATOM 23203 C C . ASN A 1 54 ? -0.863 -11.382 -7.808 1.00 24.20 54 ASN A C 13
ATOM 23204 O O . ASN A 1 54 ? -0.457 -10.542 -6.994 1.00 61.50 54 ASN A O 13
ATOM 23215 N N . GLU A 1 55 ? -1.552 -12.481 -7.456 1.00 65.12 55 GLU A N 13
ATOM 23216 C CA . GLU A 1 55 ? -1.951 -12.800 -6.065 1.00 21.03 55 GLU A CA 13
ATOM 23217 C C . GLU A 1 55 ? -0.759 -12.708 -5.079 1.00 1.11 55 GLU A C 13
ATOM 23218 O O . GLU A 1 55 ? -0.897 -12.164 -3.992 1.00 14.51 55 GLU A O 13
ATOM 23230 N N . GLU A 1 56 ? 0.404 -13.225 -5.516 1.00 14.14 56 GLU A N 13
ATOM 23231 C CA . GLU A 1 56 ? 1.677 -13.187 -4.749 1.00 5.44 56 GLU A CA 13
ATOM 23232 C C . GLU A 1 56 ? 2.095 -11.742 -4.327 1.00 64.43 56 GLU A C 13
ATOM 23233 O O . GLU A 1 56 ? 2.543 -11.519 -3.195 1.00 75.54 56 GLU A O 13
ATOM 23245 N N . GLU A 1 57 ? 1.945 -10.777 -5.256 1.00 41.33 57 GLU A N 13
ATOM 23246 C CA . GLU A 1 57 ? 2.269 -9.348 -5.015 1.00 5.25 57 GLU A CA 13
ATOM 23247 C C . GLU A 1 57 ? 1.190 -8.680 -4.134 1.00 71.41 57 GLU A C 13
ATOM 23248 O O . GLU A 1 57 ? 1.482 -7.782 -3.344 1.00 15.23 57 GLU A O 13
ATOM 23260 N N . LEU A 1 58 ? -0.064 -9.118 -4.321 1.00 41.24 58 LEU A N 13
ATOM 23261 C CA . LEU A 1 58 ? -1.196 -8.748 -3.436 1.00 44.14 58 LEU A CA 13
ATOM 23262 C C . LEU A 1 58 ? -1.007 -9.266 -1.976 1.00 31.31 58 LEU A C 13
ATOM 23263 O O . LEU A 1 58 ? -1.470 -8.633 -1.022 1.00 1.32 58 LEU A O 13
ATOM 23279 N N . GLU A 1 59 ? -0.321 -10.418 -1.809 1.00 42.34 59 GLU A N 13
ATOM 23280 C CA . GLU A 1 59 ? 0.033 -10.958 -0.472 1.00 44.44 59 GLU A CA 13
ATOM 23281 C C . GLU A 1 59 ? 1.067 -10.044 0.226 1.00 34.45 59 GLU A C 13
ATOM 23282 O O . GLU A 1 59 ? 1.007 -9.828 1.444 1.00 35.41 59 GLU A O 13
ATOM 23294 N N . GLU A 1 60 ? 2.004 -9.514 -0.580 1.00 61.32 60 GLU A N 13
ATOM 23295 C CA . GLU A 1 60 ? 2.962 -8.474 -0.145 1.00 3.44 60 GLU A CA 13
ATOM 23296 C C . GLU A 1 60 ? 2.230 -7.144 0.185 1.00 3.03 60 GLU A C 13
ATOM 23297 O O . GLU A 1 60 ? 2.608 -6.438 1.123 1.00 41.13 60 GLU A O 13
ATOM 23309 N N . TYR A 1 61 ? 1.179 -6.807 -0.596 1.00 72.14 61 TYR A N 13
ATOM 23310 C CA . TYR A 1 61 ? 0.369 -5.586 -0.359 1.00 52.42 61 TYR A CA 13
ATOM 23311 C C . TYR A 1 61 ? -0.396 -5.656 0.987 1.00 33.24 61 TYR A C 13
ATOM 23312 O O . TYR A 1 61 ? -0.611 -4.628 1.646 1.00 21.02 61 TYR A O 13
ATOM 23330 N N . ASP A 1 62 ? -0.796 -6.875 1.378 1.00 3.32 62 ASP A N 13
ATOM 23331 C CA . ASP A 1 62 ? -1.414 -7.141 2.692 1.00 31.31 62 ASP A CA 13
ATOM 23332 C C . ASP A 1 62 ? -0.447 -6.749 3.846 1.00 13.15 62 ASP A C 13
ATOM 23333 O O . ASP A 1 62 ? -0.877 -6.196 4.862 1.00 23.01 62 ASP A O 13
ATOM 23342 N N . SER A 1 63 ? 0.861 -7.023 3.640 1.00 40.42 63 SER A N 13
ATOM 23343 C CA . SER A 1 63 ? 1.944 -6.651 4.589 1.00 4.14 63 SER A CA 13
ATOM 23344 C C . SER A 1 63 ? 2.009 -5.124 4.811 1.00 10.03 63 SER A C 13
ATOM 23345 O O . SER A 1 63 ? 2.270 -4.662 5.920 1.00 3.12 63 SER A O 13
ATOM 23353 N N . LEU A 1 64 ? 1.775 -4.353 3.725 1.00 72.13 64 LEU A N 13
ATOM 23354 C CA . LEU A 1 64 ? 1.764 -2.872 3.760 1.00 33.33 64 LEU A CA 13
ATOM 23355 C C . LEU A 1 64 ? 0.561 -2.341 4.577 1.00 64.01 64 LEU A C 13
ATOM 23356 O O . LEU A 1 64 ? 0.662 -1.332 5.272 1.00 42.04 64 LEU A O 13
ATOM 23372 N N . LEU A 1 65 ? -0.574 -3.057 4.493 1.00 24.35 65 LEU A N 13
ATOM 23373 C CA . LEU A 1 65 ? -1.792 -2.751 5.287 1.00 72.34 65 LEU A CA 13
ATOM 23374 C C . LEU A 1 65 ? -1.616 -3.144 6.780 1.00 55.52 65 LEU A C 13
ATOM 23375 O O . LEU A 1 65 ? -2.325 -2.632 7.655 1.00 24.44 65 LEU A O 13
ATOM 23391 N N . ASN A 1 66 ? -0.667 -4.066 7.047 1.00 62.21 66 ASN A N 13
ATOM 23392 C CA . ASN A 1 66 ? -0.289 -4.481 8.423 1.00 64.15 66 ASN A CA 13
ATOM 23393 C C . ASN A 1 66 ? 0.665 -3.456 9.100 1.00 64.10 66 ASN A C 13
ATOM 23394 O O . ASN A 1 66 ? 0.969 -3.581 10.294 1.00 41.13 66 ASN A O 13
ATOM 23405 N N . GLU A 1 67 ? 1.135 -2.449 8.333 1.00 71.21 67 GLU A N 13
ATOM 23406 C CA . GLU A 1 67 ? 1.996 -1.357 8.854 1.00 53.04 67 GLU A CA 13
ATOM 23407 C C . GLU A 1 67 ? 1.132 -0.171 9.381 1.00 31.32 67 GLU A C 13
ATOM 23408 O O . GLU A 1 67 ? -0.098 -0.185 9.268 1.00 12.30 67 GLU A O 13
ATOM 23420 N N . LEU A 1 68 ? 1.797 0.859 9.932 1.00 4.44 68 LEU A N 13
ATOM 23421 C CA . LEU A 1 68 ? 1.125 2.038 10.542 1.00 1.14 68 LEU A CA 13
ATOM 23422 C C . LEU A 1 68 ? 0.950 3.175 9.510 1.00 51.21 68 LEU A C 13
ATOM 23423 O O . LEU A 1 68 ? 1.880 3.459 8.758 1.00 65.44 68 LEU A O 13
ATOM 23439 N N . ASP A 1 69 ? -0.234 3.828 9.516 1.00 34.14 69 ASP A N 13
ATOM 23440 C CA . ASP A 1 69 ? -0.614 4.897 8.542 1.00 15.22 69 ASP A CA 13
ATOM 23441 C C . ASP A 1 69 ? 0.476 5.996 8.349 1.00 4.03 69 ASP A C 13
ATOM 23442 O O . ASP A 1 69 ? 0.913 6.241 7.216 1.00 11.04 69 ASP A O 13
ATOM 23451 N N . TRP A 1 70 ? 0.917 6.636 9.456 1.00 44.40 70 TRP A N 13
ATOM 23452 C CA . TRP A 1 70 ? 1.994 7.660 9.410 1.00 54.24 70 TRP A CA 13
ATOM 23453 C C . TRP A 1 70 ? 3.320 7.094 8.850 1.00 22.43 70 TRP A C 13
ATOM 23454 O O . TRP A 1 70 ? 3.951 7.728 8.009 1.00 21.22 70 TRP A O 13
ATOM 23475 N N . ASP A 1 71 ? 3.703 5.885 9.291 1.00 14.12 71 ASP A N 13
ATOM 23476 C CA . ASP A 1 71 ? 4.966 5.232 8.871 1.00 71.22 71 ASP A CA 13
ATOM 23477 C C . ASP A 1 71 ? 5.008 5.014 7.341 1.00 31.33 71 ASP A C 13
ATOM 23478 O O . ASP A 1 71 ? 5.972 5.408 6.684 1.00 61.11 71 ASP A O 13
ATOM 23487 N N . ILE A 1 72 ? 3.919 4.432 6.801 1.00 41.11 72 ILE A N 13
ATOM 23488 C CA . ILE A 1 72 ? 3.720 4.221 5.340 1.00 51.23 72 ILE A CA 13
ATOM 23489 C C . ILE A 1 72 ? 3.877 5.550 4.554 1.00 61.11 72 ILE A C 13
ATOM 23490 O O . ILE A 1 72 ? 4.521 5.597 3.499 1.00 53.41 72 ILE A O 13
ATOM 23506 N N . TYR A 1 73 ? 3.283 6.619 5.117 1.00 4.52 73 TYR A N 13
ATOM 23507 C CA . TYR A 1 73 ? 3.310 7.981 4.546 1.00 10.52 73 TYR A CA 13
ATOM 23508 C C . TYR A 1 73 ? 4.761 8.507 4.407 1.00 35.11 73 TYR A C 13
ATOM 23509 O O . TYR A 1 73 ? 5.142 9.026 3.359 1.00 43.04 73 TYR A O 13
ATOM 23527 N N . TYR A 1 74 ? 5.565 8.323 5.469 1.00 75.51 74 TYR A N 13
ATOM 23528 C CA . TYR A 1 74 ? 6.961 8.822 5.529 1.00 61.34 74 TYR A CA 13
ATOM 23529 C C . TYR A 1 74 ? 7.947 7.949 4.714 1.00 21.22 74 TYR A C 13
ATOM 23530 O O . TYR A 1 74 ? 9.016 8.428 4.321 1.00 42.55 74 TYR A O 13
ATOM 23548 N N . TRP A 1 75 ? 7.599 6.674 4.473 1.00 25.34 75 TRP A N 13
ATOM 23549 C CA . TRP A 1 75 ? 8.405 5.780 3.603 1.00 22.04 75 TRP A CA 13
ATOM 23550 C C . TRP A 1 75 ? 8.162 6.100 2.110 1.00 40.31 75 TRP A C 13
ATOM 23551 O O . TRP A 1 75 ? 9.098 6.101 1.300 1.00 75.54 75 TRP A O 13
ATOM 23572 N N . ALA A 1 76 ? 6.887 6.370 1.773 1.00 40.01 76 ALA A N 13
ATOM 23573 C CA . ALA A 1 76 ? 6.460 6.731 0.404 1.00 13.30 76 ALA A CA 13
ATOM 23574 C C . ALA A 1 76 ? 7.031 8.103 -0.029 1.00 44.14 76 ALA A C 13
ATOM 23575 O O . ALA A 1 76 ? 7.619 8.237 -1.106 1.00 45.04 76 ALA A O 13
ATOM 23582 N N . THR A 1 77 ? 6.864 9.120 0.845 1.00 30.44 77 THR A N 13
ATOM 23583 C CA . THR A 1 77 ? 7.367 10.502 0.604 1.00 31.10 77 THR A CA 13
ATOM 23584 C C . THR A 1 77 ? 8.905 10.620 0.787 1.00 51.15 77 THR A C 13
ATOM 23585 O O . THR A 1 77 ? 9.466 11.707 0.595 1.00 72.01 77 THR A O 13
ATOM 23596 N N . LYS A 1 78 ? 9.554 9.495 1.178 1.00 23.33 78 LYS A N 13
ATOM 23597 C CA . LYS A 1 78 ? 11.024 9.377 1.341 1.00 30.50 78 LYS A CA 13
ATOM 23598 C C . LYS A 1 78 ? 11.562 10.304 2.480 1.00 3.12 78 LYS A C 13
ATOM 23599 O O . LYS A 1 78 ? 12.707 10.778 2.453 1.00 13.42 78 LYS A O 13
ATOM 23618 N N . ASN A 1 79 ? 10.716 10.536 3.498 1.00 3.04 79 ASN A N 13
ATOM 23619 C CA . ASN A 1 79 ? 11.089 11.288 4.714 1.00 21.23 79 ASN A CA 13
ATOM 23620 C C . ASN A 1 79 ? 12.136 10.496 5.547 1.00 24.04 79 ASN A C 13
ATOM 23621 O O . ASN A 1 79 ? 13.308 10.884 5.612 1.00 10.45 79 ASN A O 13
ATOM 23632 N N . PHE A 1 80 ? 11.675 9.392 6.191 1.00 32.35 80 PHE A N 13
ATOM 23633 C CA . PHE A 1 80 ? 12.502 8.481 7.048 1.00 62.25 80 PHE A CA 13
ATOM 23634 C C . PHE A 1 80 ? 13.028 9.120 8.376 1.00 12.43 80 PHE A C 13
ATOM 23635 O O . PHE A 1 80 ? 13.502 8.390 9.254 1.00 23.44 80 PHE A O 13
ATOM 23652 N N . LYS A 1 81 ? 12.936 10.461 8.512 1.00 33.24 81 LYS A N 13
ATOM 23653 C CA . LYS A 1 81 ? 13.361 11.221 9.713 1.00 44.54 81 LYS A CA 13
ATOM 23654 C C . LYS A 1 81 ? 12.584 10.767 10.972 1.00 54.51 81 LYS A C 13
ATOM 23655 O O . LYS A 1 81 ? 13.177 10.383 11.987 1.00 51.42 81 LYS A O 13
ATOM 23674 N N . THR A 1 82 ? 11.251 10.811 10.870 1.00 12.01 82 THR A N 13
ATOM 23675 C CA . THR A 1 82 ? 10.332 10.498 11.984 1.00 12.51 82 THR A CA 13
ATOM 23676 C C . THR A 1 82 ? 10.113 8.975 12.105 1.00 23.30 82 THR A C 13
ATOM 23677 O O . THR A 1 82 ? 10.029 8.421 13.203 1.00 73.24 82 THR A O 13
ATOM 23688 N N . SER A 1 83 ? 10.023 8.327 10.934 1.00 30.44 83 SER A N 13
ATOM 23689 C CA . SER A 1 83 ? 9.701 6.897 10.794 1.00 51.54 83 SER A CA 13
ATOM 23690 C C . SER A 1 83 ? 10.751 6.196 9.892 1.00 12.31 83 SER A C 13
ATOM 23691 O O . SER A 1 83 ? 10.619 6.212 8.661 1.00 13.34 83 SER A O 13
ATOM 23699 N N . PRO A 1 84 ? 11.854 5.622 10.496 1.00 10.42 84 PRO A N 13
ATOM 23700 C CA . PRO A 1 84 ? 12.909 4.880 9.741 1.00 52.34 84 PRO A CA 13
ATOM 23701 C C . PRO A 1 84 ? 12.381 3.613 9.018 1.00 45.55 84 PRO A C 13
ATOM 23702 O O . PRO A 1 84 ? 11.309 3.090 9.345 1.00 51.40 84 PRO A O 13
ATOM 23713 N N . LEU A 1 85 ? 13.167 3.119 8.051 1.00 75.54 85 LEU A N 13
ATOM 23714 C CA . LEU A 1 85 ? 12.746 2.050 7.127 1.00 22.13 85 LEU A CA 13
ATOM 23715 C C . LEU A 1 85 ? 13.132 0.632 7.645 1.00 10.22 85 LEU A C 13
ATOM 23716 O O . LEU A 1 85 ? 14.304 0.389 7.949 1.00 52.42 85 LEU A O 13
ATOM 23732 N N . PRO A 1 86 ? 12.144 -0.321 7.760 1.00 42.43 86 PRO A N 13
ATOM 23733 C CA . PRO A 1 86 ? 12.421 -1.765 8.020 1.00 44.34 86 PRO A CA 13
ATOM 23734 C C . PRO A 1 86 ? 13.137 -2.468 6.830 1.00 31.12 86 PRO A C 13
ATOM 23735 O O . PRO A 1 86 ? 12.951 -2.079 5.667 1.00 72.12 86 PRO A O 13
ATOM 23746 N N . ASP A 1 87 ? 13.924 -3.522 7.142 1.00 61.44 87 ASP A N 13
ATOM 23747 C CA . ASP A 1 87 ? 14.722 -4.285 6.141 1.00 3.41 87 ASP A CA 13
ATOM 23748 C C . ASP A 1 87 ? 13.840 -4.964 5.062 1.00 41.44 87 ASP A C 13
ATOM 23749 O O . ASP A 1 87 ? 14.206 -4.980 3.876 1.00 25.11 87 ASP A O 13
ATOM 23758 N N . LYS A 1 88 ? 12.667 -5.505 5.477 1.00 64.12 88 LYS A N 13
ATOM 23759 C CA . LYS A 1 88 ? 11.723 -6.185 4.551 1.00 24.34 88 LYS A CA 13
ATOM 23760 C C . LYS A 1 88 ? 11.021 -5.202 3.576 1.00 42.42 88 LYS A C 13
ATOM 23761 O O . LYS A 1 88 ? 10.331 -5.635 2.650 1.00 23.35 88 LYS A O 13
ATOM 23780 N N . TRP A 1 89 ? 11.187 -3.881 3.795 1.00 52.41 89 TRP A N 13
ATOM 23781 C CA . TRP A 1 89 ? 10.740 -2.847 2.830 1.00 34.14 89 TRP A CA 13
ATOM 23782 C C . TRP A 1 89 ? 11.905 -2.303 1.984 1.00 72.03 89 TRP A C 13
ATOM 23783 O O . TRP A 1 89 ? 11.699 -1.962 0.815 1.00 40.43 89 TRP A O 13
ATOM 23804 N N . ALA A 1 90 ? 13.116 -2.225 2.574 1.00 32.21 90 ALA A N 13
ATOM 23805 C CA . ALA A 1 90 ? 14.331 -1.706 1.883 1.00 52.00 90 ALA A CA 13
ATOM 23806 C C . ALA A 1 90 ? 14.603 -2.424 0.540 1.00 73.41 90 ALA A C 13
ATOM 23807 O O . ALA A 1 90 ? 14.952 -1.794 -0.463 1.00 33.40 90 ALA A O 13
ATOM 23814 N N . ASN A 1 91 ? 14.426 -3.757 0.541 1.00 23.31 91 ASN A N 13
ATOM 23815 C CA . ASN A 1 91 ? 14.647 -4.612 -0.648 1.00 45.22 91 ASN A CA 13
ATOM 23816 C C . ASN A 1 91 ? 13.304 -5.105 -1.268 1.00 51.34 91 ASN A C 13
ATOM 23817 O O . ASN A 1 91 ? 13.285 -6.056 -2.056 1.00 72.43 91 ASN A O 13
ATOM 23828 N N . SER A 1 92 ? 12.192 -4.425 -0.924 1.00 41.00 92 SER A N 13
ATOM 23829 C CA . SER A 1 92 ? 10.845 -4.719 -1.486 1.00 54.02 92 SER A CA 13
ATOM 23830 C C . SER A 1 92 ? 10.560 -3.838 -2.716 1.00 31.31 92 SER A C 13
ATOM 23831 O O . SER A 1 92 ? 10.783 -2.619 -2.680 1.00 23.35 92 SER A O 13
ATOM 23839 N N . LYS A 1 93 ? 10.049 -4.460 -3.794 1.00 51.10 93 LYS A N 13
ATOM 23840 C CA . LYS A 1 93 ? 9.617 -3.732 -5.003 1.00 61.24 93 LYS A CA 13
ATOM 23841 C C . LYS A 1 93 ? 8.342 -2.903 -4.720 1.00 21.11 93 LYS A C 13
ATOM 23842 O O . LYS A 1 93 ? 8.207 -1.798 -5.231 1.00 64.24 93 LYS A O 13
ATOM 23861 N N . LEU A 1 94 ? 7.422 -3.453 -3.885 1.00 64.22 94 LEU A N 13
ATOM 23862 C CA . LEU A 1 94 ? 6.136 -2.794 -3.522 1.00 30.02 94 LEU A CA 13
ATOM 23863 C C . LEU A 1 94 ? 6.358 -1.378 -2.946 1.00 3.11 94 LEU A C 13
ATOM 23864 O O . LEU A 1 94 ? 5.653 -0.429 -3.315 1.00 21.53 94 LEU A O 13
ATOM 23880 N N . LEU A 1 95 ? 7.342 -1.263 -2.032 1.00 63.34 95 LEU A N 13
ATOM 23881 C CA . LEU A 1 95 ? 7.737 0.030 -1.438 1.00 53.32 95 LEU A CA 13
ATOM 23882 C C . LEU A 1 95 ? 8.227 1.020 -2.523 1.00 50.32 95 LEU A C 13
ATOM 23883 O O . LEU A 1 95 ? 7.867 2.197 -2.506 1.00 50.04 95 LEU A O 13
ATOM 23899 N N . LYS A 1 96 ? 9.056 0.514 -3.457 1.00 31.31 96 LYS A N 13
ATOM 23900 C CA . LYS A 1 96 ? 9.611 1.321 -4.572 1.00 73.41 96 LYS A CA 13
ATOM 23901 C C . LYS A 1 96 ? 8.504 1.795 -5.540 1.00 60.24 96 LYS A C 13
ATOM 23902 O O . LYS A 1 96 ? 8.594 2.888 -6.095 1.00 24.23 96 LYS A O 13
ATOM 23921 N N . GLN A 1 97 ? 7.460 0.960 -5.716 1.00 3.12 97 GLN A N 13
ATOM 23922 C CA . GLN A 1 97 ? 6.269 1.298 -6.531 1.00 14.45 97 GLN A CA 13
ATOM 23923 C C . GLN A 1 97 ? 5.393 2.348 -5.817 1.00 64.11 97 GLN A C 13
ATOM 23924 O O . GLN A 1 97 ? 4.759 3.186 -6.463 1.00 30.23 97 GLN A O 13
ATOM 23938 N N . LEU A 1 98 ? 5.349 2.266 -4.474 1.00 74.45 98 LEU A N 13
ATOM 23939 C CA . LEU A 1 98 ? 4.628 3.232 -3.618 1.00 72.33 98 LEU A CA 13
ATOM 23940 C C . LEU A 1 98 ? 5.346 4.605 -3.621 1.00 3.23 98 LEU A C 13
ATOM 23941 O O . LEU A 1 98 ? 4.703 5.651 -3.544 1.00 32.54 98 LEU A O 13
ATOM 23957 N N . GLN A 1 99 ? 6.691 4.568 -3.710 1.00 5.43 99 GLN A N 13
ATOM 23958 C CA . GLN A 1 99 ? 7.543 5.769 -3.876 1.00 25.41 99 GLN A CA 13
ATOM 23959 C C . GLN A 1 99 ? 7.358 6.396 -5.280 1.00 72.50 99 GLN A C 13
ATOM 23960 O O . GLN A 1 99 ? 7.307 7.626 -5.409 1.00 24.42 99 GLN A O 13
ATOM 23974 N N . GLU A 1 100 ? 7.246 5.535 -6.319 1.00 44.33 100 GLU A N 13
ATOM 23975 C CA . GLU A 1 100 ? 6.906 5.961 -7.705 1.00 23.11 100 GLU A CA 13
ATOM 23976 C C . GLU A 1 100 ? 5.556 6.707 -7.739 1.00 53.41 100 GLU A C 13
ATOM 23977 O O . GLU A 1 100 ? 5.469 7.820 -8.248 1.00 1.42 100 GLU A O 13
ATOM 23989 N N . PHE A 1 101 ? 4.519 6.073 -7.167 1.00 72.00 101 PHE A N 13
ATOM 23990 C CA . PHE A 1 101 ? 3.151 6.619 -7.153 1.00 23.32 101 PHE A CA 13
ATOM 23991 C C . PHE A 1 101 ? 3.065 7.930 -6.335 1.00 31.15 101 PHE A C 13
ATOM 23992 O O . PHE A 1 101 ? 2.490 8.908 -6.800 1.00 73.21 101 PHE A O 13
ATOM 24009 N N . SER A 1 102 ? 3.656 7.927 -5.125 1.00 4.13 102 SER A N 13
ATOM 24010 C CA . SER A 1 102 ? 3.549 9.055 -4.158 1.00 74.23 102 SER A CA 13
ATOM 24011 C C . SER A 1 102 ? 4.098 10.382 -4.722 1.00 70.21 102 SER A C 13
ATOM 24012 O O . SER A 1 102 ? 3.535 11.444 -4.447 1.00 14.04 102 SER A O 13
ATOM 24020 N N . GLU A 1 103 ? 5.210 10.318 -5.486 1.00 53.23 103 GLU A N 13
ATOM 24021 C CA . GLU A 1 103 ? 5.775 11.510 -6.167 1.00 75.32 103 GLU A CA 13
ATOM 24022 C C . GLU A 1 103 ? 5.012 11.829 -7.483 1.00 15.53 103 GLU A C 13
ATOM 24023 O O . GLU A 1 103 ? 4.881 12.995 -7.860 1.00 62.42 103 GLU A O 13
ATOM 24035 N N . ASN A 1 104 ? 4.502 10.778 -8.167 1.00 32.12 104 ASN A N 13
ATOM 24036 C CA . ASN A 1 104 ? 3.803 10.902 -9.480 1.00 13.32 104 ASN A CA 13
ATOM 24037 C C . ASN A 1 104 ? 2.259 10.848 -9.323 1.00 34.45 104 ASN A C 13
ATOM 24038 O O . ASN A 1 104 ? 1.544 10.403 -10.233 1.00 74.24 104 ASN A O 13
ATOM 24049 N N . LYS A 1 105 ? 1.740 11.316 -8.162 1.00 22.45 105 LYS A N 13
ATOM 24050 C CA . LYS A 1 105 ? 0.280 11.464 -7.942 1.00 34.14 105 LYS A CA 13
ATOM 24051 C C . LYS A 1 105 ? -0.279 12.611 -8.814 1.00 23.50 105 LYS A C 13
ATOM 24052 O O . LYS A 1 105 ? -0.323 13.771 -8.394 1.00 23.24 105 LYS A O 13
ATOM 24071 N N . GLU A 1 106 ? -0.658 12.269 -10.051 1.00 71.44 106 GLU A N 13
ATOM 24072 C CA . GLU A 1 106 ? -1.208 13.229 -11.035 1.00 44.04 106 GLU A CA 13
ATOM 24073 C C . GLU A 1 106 ? -2.716 12.966 -11.277 1.00 51.45 106 GLU A C 13
ATOM 24074 O O . GLU A 1 106 ? -3.247 13.254 -12.353 1.00 53.21 106 GLU A O 13
ATOM 24086 N N . LYS A 1 107 ? -3.378 12.427 -10.224 1.00 24.50 107 LYS A N 13
ATOM 24087 C CA . LYS A 1 107 ? -4.844 12.200 -10.137 1.00 34.22 107 LYS A CA 13
ATOM 24088 C C . LYS A 1 107 ? -5.415 11.266 -11.247 1.00 21.10 107 LYS A C 13
ATOM 24089 O O . LYS A 1 107 ? -6.630 11.239 -11.501 1.00 63.21 107 LYS A O 13
ATOM 24108 N N . GLU A 1 108 ? -4.533 10.469 -11.876 1.00 21.43 108 GLU A N 13
ATOM 24109 C CA . GLU A 1 108 ? -4.933 9.441 -12.858 1.00 0.00 108 GLU A CA 13
ATOM 24110 C C . GLU A 1 108 ? -5.537 8.204 -12.124 1.00 52.23 108 GLU A C 13
ATOM 24111 O O . GLU A 1 108 ? -4.827 7.279 -11.706 1.00 24.52 108 GLU A O 13
ATOM 24123 N N . ILE A 1 109 ? -6.860 8.234 -11.909 1.00 51.21 109 ILE A N 13
ATOM 24124 C CA . ILE A 1 109 ? -7.591 7.170 -11.179 1.00 71.21 109 ILE A CA 13
ATOM 24125 C C . ILE A 1 109 ? -8.297 6.206 -12.153 1.00 70.11 109 ILE A C 13
ATOM 24126 O O . ILE A 1 109 ? -8.748 5.124 -11.757 1.00 61.04 109 ILE A O 13
ATOM 24142 N N . MET A 1 1 ? -18.028 9.437 -2.063 1.00 63.04 1 MET A N 14
ATOM 24143 C CA . MET A 1 1 ? -19.365 9.646 -2.700 1.00 5.24 1 MET A CA 14
ATOM 24144 C C . MET A 1 1 ? -20.279 10.464 -1.742 1.00 42.13 1 MET A C 14
ATOM 24145 O O . MET A 1 1 ? -19.805 10.933 -0.697 1.00 64.01 1 MET A O 14
ATOM 24161 N N . GLY A 1 2 ? -21.572 10.657 -2.104 1.00 44.44 2 GLY A N 14
ATOM 24162 C CA . GLY A 1 2 ? -22.530 11.398 -1.255 1.00 74.24 2 GLY A CA 14
ATOM 24163 C C . GLY A 1 2 ? -22.674 10.835 0.169 1.00 45.10 2 GLY A C 14
ATOM 24164 O O . GLY A 1 2 ? -22.781 11.594 1.142 1.00 3.11 2 GLY A O 14
ATOM 24168 N N . HIS A 1 3 ? -22.682 9.496 0.288 1.00 41.31 3 HIS A N 14
ATOM 24169 C CA . HIS A 1 3 ? -22.701 8.792 1.592 1.00 52.24 3 HIS A CA 14
ATOM 24170 C C . HIS A 1 3 ? -21.469 7.870 1.744 1.00 52.30 3 HIS A C 14
ATOM 24171 O O . HIS A 1 3 ? -20.987 7.286 0.763 1.00 24.44 3 HIS A O 14
ATOM 24186 N N . HIS A 1 4 ? -20.972 7.751 2.989 1.00 71.21 4 HIS A N 14
ATOM 24187 C CA . HIS A 1 4 ? -19.887 6.810 3.349 1.00 63.45 4 HIS A CA 14
ATOM 24188 C C . HIS A 1 4 ? -20.460 5.371 3.423 1.00 44.10 4 HIS A C 14
ATOM 24189 O O . HIS A 1 4 ? -21.360 5.106 4.227 1.00 21.53 4 HIS A O 14
ATOM 24204 N N . HIS A 1 5 ? -19.950 4.458 2.577 1.00 55.21 5 HIS A N 14
ATOM 24205 C CA . HIS A 1 5 ? -20.472 3.073 2.474 1.00 21.24 5 HIS A CA 14
ATOM 24206 C C . HIS A 1 5 ? -19.898 2.160 3.591 1.00 3.45 5 HIS A C 14
ATOM 24207 O O . HIS A 1 5 ? -18.675 2.052 3.752 1.00 11.32 5 HIS A O 14
ATOM 24222 N N . HIS A 1 6 ? -20.806 1.517 4.360 1.00 2.03 6 HIS A N 14
ATOM 24223 C CA . HIS A 1 6 ? -20.445 0.613 5.480 1.00 62.24 6 HIS A CA 14
ATOM 24224 C C . HIS A 1 6 ? -21.524 -0.486 5.672 1.00 32.11 6 HIS A C 14
ATOM 24225 O O . HIS A 1 6 ? -22.709 -0.181 5.859 1.00 32.34 6 HIS A O 14
ATOM 24240 N N . HIS A 1 7 ? -21.107 -1.765 5.611 1.00 22.02 7 HIS A N 14
ATOM 24241 C CA . HIS A 1 7 ? -22.015 -2.919 5.808 1.00 35.34 7 HIS A CA 14
ATOM 24242 C C . HIS A 1 7 ? -22.072 -3.323 7.302 1.00 5.23 7 HIS A C 14
ATOM 24243 O O . HIS A 1 7 ? -21.036 -3.425 7.966 1.00 45.43 7 HIS A O 14
ATOM 24258 N N . HIS A 1 8 ? -23.292 -3.533 7.825 1.00 45.33 8 HIS A N 14
ATOM 24259 C CA . HIS A 1 8 ? -23.512 -3.974 9.224 1.00 50.41 8 HIS A CA 14
ATOM 24260 C C . HIS A 1 8 ? -23.556 -5.521 9.299 1.00 74.21 8 HIS A C 14
ATOM 24261 O O . HIS A 1 8 ? -22.877 -6.136 10.133 1.00 35.21 8 HIS A O 14
ATOM 24276 N N . SER A 1 9 ? -24.363 -6.138 8.411 1.00 14.15 9 SER A N 14
ATOM 24277 C CA . SER A 1 9 ? -24.425 -7.615 8.261 1.00 74.32 9 SER A CA 14
ATOM 24278 C C . SER A 1 9 ? -23.189 -8.139 7.490 1.00 42.15 9 SER A C 14
ATOM 24279 O O . SER A 1 9 ? -22.710 -7.482 6.554 1.00 53.42 9 SER A O 14
ATOM 24287 N N . HIS A 1 10 ? -22.688 -9.322 7.891 1.00 74.00 10 HIS A N 14
ATOM 24288 C CA . HIS A 1 10 ? -21.450 -9.919 7.320 1.00 34.12 10 HIS A CA 14
ATOM 24289 C C . HIS A 1 10 ? -21.358 -11.444 7.596 1.00 12.34 10 HIS A C 14
ATOM 24290 O O . HIS A 1 10 ? -20.272 -12.035 7.516 1.00 44.45 10 HIS A O 14
ATOM 24305 N N . MET A 1 11 ? -22.511 -12.074 7.892 1.00 74.13 11 MET A N 14
ATOM 24306 C CA . MET A 1 11 ? -22.584 -13.504 8.269 1.00 21.51 11 MET A CA 14
ATOM 24307 C C . MET A 1 11 ? -22.376 -14.416 7.032 1.00 1.54 11 MET A C 14
ATOM 24308 O O . MET A 1 11 ? -23.190 -14.410 6.098 1.00 61.33 11 MET A O 14
ATOM 24322 N N . ILE A 1 12 ? -21.259 -15.167 7.038 1.00 5.34 12 ILE A N 14
ATOM 24323 C CA . ILE A 1 12 ? -20.876 -16.092 5.949 1.00 51.12 12 ILE A CA 14
ATOM 24324 C C . ILE A 1 12 ? -21.815 -17.327 5.914 1.00 53.41 12 ILE A C 14
ATOM 24325 O O . ILE A 1 12 ? -22.113 -17.923 6.956 1.00 64.34 12 ILE A O 14
ATOM 24341 N N . LYS A 1 13 ? -22.274 -17.692 4.709 1.00 43.31 13 LYS A N 14
ATOM 24342 C CA . LYS A 1 13 ? -23.167 -18.857 4.480 1.00 5.41 13 LYS A CA 14
ATOM 24343 C C . LYS A 1 13 ? -22.542 -19.750 3.378 1.00 64.31 13 LYS A C 14
ATOM 24344 O O . LYS A 1 13 ? -23.157 -20.016 2.337 1.00 62.34 13 LYS A O 14
ATOM 24363 N N . ARG A 1 14 ? -21.298 -20.209 3.643 1.00 1.23 14 ARG A N 14
ATOM 24364 C CA . ARG A 1 14 ? -20.422 -20.872 2.642 1.00 53.52 14 ARG A CA 14
ATOM 24365 C C . ARG A 1 14 ? -20.360 -20.052 1.331 1.00 24.11 14 ARG A C 14
ATOM 24366 O O . ARG A 1 14 ? -20.820 -20.490 0.278 1.00 62.11 14 ARG A O 14
ATOM 24387 N N . THR A 1 15 ? -19.853 -18.819 1.448 1.00 31.43 15 THR A N 14
ATOM 24388 C CA . THR A 1 15 ? -19.747 -17.869 0.323 1.00 2.22 15 THR A CA 14
ATOM 24389 C C . THR A 1 15 ? -18.354 -17.953 -0.331 1.00 41.14 15 THR A C 14
ATOM 24390 O O . THR A 1 15 ? -17.334 -17.838 0.362 1.00 30.03 15 THR A O 14
ATOM 24401 N N . ASN A 1 16 ? -18.317 -18.173 -1.663 1.00 15.41 16 ASN A N 14
ATOM 24402 C CA . ASN A 1 16 ? -17.057 -18.181 -2.442 1.00 14.20 16 ASN A CA 14
ATOM 24403 C C . ASN A 1 16 ? -16.334 -16.811 -2.350 1.00 3.01 16 ASN A C 14
ATOM 24404 O O . ASN A 1 16 ? -16.893 -15.778 -2.739 1.00 42.31 16 ASN A O 14
ATOM 24415 N N . GLU A 1 17 ? -15.107 -16.823 -1.804 1.00 44.40 17 GLU A N 14
ATOM 24416 C CA . GLU A 1 17 ? -14.211 -15.646 -1.741 1.00 51.30 17 GLU A CA 14
ATOM 24417 C C . GLU A 1 17 ? -13.073 -15.815 -2.792 1.00 70.10 17 GLU A C 14
ATOM 24418 O O . GLU A 1 17 ? -12.039 -16.436 -2.495 1.00 1.24 17 GLU A O 14
ATOM 24430 N N . PRO A 1 18 ? -13.271 -15.344 -4.076 1.00 44.13 18 PRO A N 14
ATOM 24431 C CA . PRO A 1 18 ? -12.217 -15.406 -5.119 1.00 21.53 18 PRO A CA 14
ATOM 24432 C C . PRO A 1 18 ? -11.034 -14.438 -4.865 1.00 61.54 18 PRO A C 14
ATOM 24433 O O . PRO A 1 18 ? -11.058 -13.606 -3.947 1.00 4.32 18 PRO A O 14
ATOM 24444 N N . LEU A 1 19 ? -10.007 -14.556 -5.717 1.00 61.31 19 LEU A N 14
ATOM 24445 C CA . LEU A 1 19 ? -8.819 -13.678 -5.690 1.00 10.13 19 LEU A CA 14
ATOM 24446 C C . LEU A 1 19 ? -9.209 -12.231 -6.119 1.00 25.11 19 LEU A C 14
ATOM 24447 O O . LEU A 1 19 ? -8.573 -11.260 -5.713 1.00 22.35 19 LEU A O 14
ATOM 24463 N N . ASP A 1 20 ? -10.267 -12.119 -6.946 1.00 23.41 20 ASP A N 14
ATOM 24464 C CA . ASP A 1 20 ? -10.884 -10.818 -7.306 1.00 3.02 20 ASP A CA 14
ATOM 24465 C C . ASP A 1 20 ? -11.537 -10.133 -6.075 1.00 32.12 20 ASP A C 14
ATOM 24466 O O . ASP A 1 20 ? -11.480 -8.907 -5.942 1.00 74.54 20 ASP A O 14
ATOM 24475 N N . LYS A 1 21 ? -12.165 -10.939 -5.190 1.00 34.44 21 LYS A N 14
ATOM 24476 C CA . LYS A 1 21 ? -12.704 -10.439 -3.900 1.00 53.53 21 LYS A CA 14
ATOM 24477 C C . LYS A 1 21 ? -11.584 -10.099 -2.895 1.00 15.32 21 LYS A C 14
ATOM 24478 O O . LYS A 1 21 ? -11.786 -9.232 -2.046 1.00 61.12 21 LYS A O 14
ATOM 24497 N N . LYS A 1 22 ? -10.425 -10.792 -2.972 1.00 20.42 22 LYS A N 14
ATOM 24498 C CA . LYS A 1 22 ? -9.229 -10.406 -2.179 1.00 1.51 22 LYS A CA 14
ATOM 24499 C C . LYS A 1 22 ? -8.708 -9.033 -2.644 1.00 51.23 22 LYS A C 14
ATOM 24500 O O . LYS A 1 22 ? -8.412 -8.166 -1.829 1.00 52.03 22 LYS A O 14
ATOM 24519 N N . ARG A 1 23 ? -8.594 -8.876 -3.969 1.00 10.32 23 ARG A N 14
ATOM 24520 C CA . ARG A 1 23 ? -8.189 -7.613 -4.617 1.00 45.24 23 ARG A CA 14
ATOM 24521 C C . ARG A 1 23 ? -9.119 -6.446 -4.198 1.00 32.40 23 ARG A C 14
ATOM 24522 O O . ARG A 1 23 ? -8.649 -5.396 -3.770 1.00 13.15 23 ARG A O 14
ATOM 24543 N N . ALA A 1 24 ? -10.438 -6.681 -4.276 1.00 14.52 24 ALA A N 14
ATOM 24544 C CA . ALA A 1 24 ? -11.467 -5.707 -3.837 1.00 73.42 24 ALA A CA 14
ATOM 24545 C C . ALA A 1 24 ? -11.371 -5.404 -2.317 1.00 13.05 24 ALA A C 14
ATOM 24546 O O . ALA A 1 24 ? -11.527 -4.255 -1.889 1.00 50.12 24 ALA A O 14
ATOM 24553 N N . ARG A 1 25 ? -11.110 -6.458 -1.520 1.00 32.13 25 ARG A N 14
ATOM 24554 C CA . ARG A 1 25 ? -10.974 -6.367 -0.047 1.00 64.34 25 ARG A CA 14
ATOM 24555 C C . ARG A 1 25 ? -9.724 -5.551 0.369 1.00 33.45 25 ARG A C 14
ATOM 24556 O O . ARG A 1 25 ? -9.774 -4.797 1.333 1.00 51.05 25 ARG A O 14
ATOM 24577 N N . LEU A 1 26 ? -8.613 -5.708 -0.370 1.00 5.11 26 LEU A N 14
ATOM 24578 C CA . LEU A 1 26 ? -7.355 -4.969 -0.100 1.00 44.12 26 LEU A CA 14
ATOM 24579 C C . LEU A 1 26 ? -7.481 -3.476 -0.506 1.00 35.05 26 LEU A C 14
ATOM 24580 O O . LEU A 1 26 ? -6.945 -2.604 0.181 1.00 21.21 26 LEU A O 14
ATOM 24596 N N . ILE A 1 27 ? -8.186 -3.200 -1.632 1.00 74.33 27 ILE A N 14
ATOM 24597 C CA . ILE A 1 27 ? -8.555 -1.811 -2.036 1.00 34.20 27 ILE A CA 14
ATOM 24598 C C . ILE A 1 27 ? -9.501 -1.158 -0.976 1.00 45.44 27 ILE A C 14
ATOM 24599 O O . ILE A 1 27 ? -9.462 0.055 -0.750 1.00 63.41 27 ILE A O 14
ATOM 24615 N N . TYR A 1 28 ? -10.335 -1.989 -0.323 1.00 44.20 28 TYR A N 14
ATOM 24616 C CA . TYR A 1 28 ? -11.209 -1.559 0.796 1.00 4.42 28 TYR A CA 14
ATOM 24617 C C . TYR A 1 28 ? -10.383 -1.228 2.070 1.00 65.14 28 TYR A C 14
ATOM 24618 O O . TYR A 1 28 ? -10.606 -0.195 2.709 1.00 74.02 28 TYR A O 14
ATOM 24636 N N . GLN A 1 29 ? -9.437 -2.117 2.423 1.00 41.52 29 GLN A N 14
ATOM 24637 C CA . GLN A 1 29 ? -8.551 -1.945 3.606 1.00 1.34 29 GLN A CA 14
ATOM 24638 C C . GLN A 1 29 ? -7.589 -0.742 3.430 1.00 51.23 29 GLN A C 14
ATOM 24639 O O . GLN A 1 29 ? -7.211 -0.091 4.404 1.00 10.13 29 GLN A O 14
ATOM 24653 N N . SER A 1 30 ? -7.204 -0.471 2.176 1.00 23.53 30 SER A N 14
ATOM 24654 C CA . SER A 1 30 ? -6.240 0.597 1.835 1.00 11.10 30 SER A CA 14
ATOM 24655 C C . SER A 1 30 ? -6.858 1.997 2.002 1.00 23.55 30 SER A C 14
ATOM 24656 O O . SER A 1 30 ? -6.238 2.905 2.570 1.00 65.31 30 SER A O 14
ATOM 24664 N N . ARG A 1 31 ? -8.099 2.145 1.506 1.00 21.32 31 ARG A N 14
ATOM 24665 C CA . ARG A 1 31 ? -8.881 3.395 1.617 1.00 5.35 31 ARG A CA 14
ATOM 24666 C C . ARG A 1 31 ? -9.513 3.560 3.018 1.00 23.33 31 ARG A C 14
ATOM 24667 O O . ARG A 1 31 ? -10.220 4.541 3.269 1.00 53.42 31 ARG A O 14
ATOM 24688 N N . LYS A 1 32 ? -9.289 2.572 3.903 1.00 40.44 32 LYS A N 14
ATOM 24689 C CA . LYS A 1 32 ? -9.740 2.627 5.299 1.00 23.41 32 LYS A CA 14
ATOM 24690 C C . LYS A 1 32 ? -8.493 2.770 6.212 1.00 75.02 32 LYS A C 14
ATOM 24691 O O . LYS A 1 32 ? -7.728 1.816 6.378 1.00 71.12 32 LYS A O 14
ATOM 24710 N N . ARG A 1 33 ? -8.327 3.948 6.829 1.00 22.25 33 ARG A N 14
ATOM 24711 C CA . ARG A 1 33 ? -7.167 4.283 7.706 1.00 4.52 33 ARG A CA 14
ATOM 24712 C C . ARG A 1 33 ? -7.605 5.299 8.804 1.00 73.44 33 ARG A C 14
ATOM 24713 O O . ARG A 1 33 ? -8.797 5.370 9.149 1.00 2.31 33 ARG A O 14
ATOM 24734 N N . GLY A 1 34 ? -6.643 6.053 9.382 1.00 4.41 34 GLY A N 14
ATOM 24735 C CA . GLY A 1 34 ? -6.936 7.060 10.425 1.00 52.33 34 GLY A CA 14
ATOM 24736 C C . GLY A 1 34 ? -6.479 8.483 10.072 1.00 3.23 34 GLY A C 14
ATOM 24737 O O . GLY A 1 34 ? -6.636 9.401 10.885 1.00 30.43 34 GLY A O 14
ATOM 24741 N N . ILE A 1 35 ? -5.929 8.672 8.857 1.00 41.11 35 ILE A N 14
ATOM 24742 C CA . ILE A 1 35 ? -5.355 9.966 8.394 1.00 2.22 35 ILE A CA 14
ATOM 24743 C C . ILE A 1 35 ? -5.580 10.132 6.875 1.00 2.12 35 ILE A C 14
ATOM 24744 O O . ILE A 1 35 ? -5.095 9.313 6.089 1.00 14.33 35 ILE A O 14
ATOM 24760 N N . LEU A 1 36 ? -6.289 11.208 6.477 1.00 32.21 36 LEU A N 14
ATOM 24761 C CA . LEU A 1 36 ? -6.758 11.419 5.081 1.00 43.24 36 LEU A CA 14
ATOM 24762 C C . LEU A 1 36 ? -5.607 11.366 4.031 1.00 22.00 36 LEU A C 14
ATOM 24763 O O . LEU A 1 36 ? -5.829 10.999 2.872 1.00 11.02 36 LEU A O 14
ATOM 24779 N N . GLU A 1 37 ? -4.379 11.718 4.458 1.00 21.15 37 GLU A N 14
ATOM 24780 C CA . GLU A 1 37 ? -3.175 11.638 3.595 1.00 35.53 37 GLU A CA 14
ATOM 24781 C C . GLU A 1 37 ? -2.867 10.176 3.175 1.00 3.43 37 GLU A C 14
ATOM 24782 O O . GLU A 1 37 ? -2.715 9.891 1.980 1.00 64.53 37 GLU A O 14
ATOM 24794 N N . THR A 1 38 ? -2.788 9.260 4.163 1.00 64.20 38 THR A N 14
ATOM 24795 C CA . THR A 1 38 ? -2.528 7.815 3.905 1.00 61.24 38 THR A CA 14
ATOM 24796 C C . THR A 1 38 ? -3.778 7.099 3.317 1.00 33.01 38 THR A C 14
ATOM 24797 O O . THR A 1 38 ? -3.633 6.153 2.535 1.00 32.02 38 THR A O 14
ATOM 24808 N N . ASP A 1 39 ? -5.001 7.555 3.697 1.00 23.34 39 ASP A N 14
ATOM 24809 C CA . ASP A 1 39 ? -6.271 7.067 3.089 1.00 50.24 39 ASP A CA 14
ATOM 24810 C C . ASP A 1 39 ? -6.249 7.231 1.545 1.00 41.25 39 ASP A C 14
ATOM 24811 O O . ASP A 1 39 ? -6.423 6.262 0.817 1.00 2.40 39 ASP A O 14
ATOM 24820 N N . LEU A 1 40 ? -5.991 8.468 1.073 1.00 32.44 40 LEU A N 14
ATOM 24821 C CA . LEU A 1 40 ? -5.944 8.792 -0.378 1.00 24.12 40 LEU A CA 14
ATOM 24822 C C . LEU A 1 40 ? -4.689 8.191 -1.075 1.00 34.54 40 LEU A C 14
ATOM 24823 O O . LEU A 1 40 ? -4.759 7.803 -2.249 1.00 40.31 40 LEU A O 14
ATOM 24839 N N . LEU A 1 41 ? -3.556 8.117 -0.338 1.00 3.40 41 LEU A N 14
ATOM 24840 C CA . LEU A 1 41 ? -2.289 7.506 -0.836 1.00 3.11 41 LEU A CA 14
ATOM 24841 C C . LEU A 1 41 ? -2.504 6.024 -1.229 1.00 50.05 41 LEU A C 14
ATOM 24842 O O . LEU A 1 41 ? -2.301 5.641 -2.385 1.00 52.32 41 LEU A O 14
ATOM 24858 N N . LEU A 1 42 ? -2.957 5.218 -0.252 1.00 41.54 42 LEU A N 14
ATOM 24859 C CA . LEU A 1 42 ? -3.177 3.772 -0.434 1.00 73.20 42 LEU A CA 14
ATOM 24860 C C . LEU A 1 42 ? -4.444 3.463 -1.272 1.00 74.24 42 LEU A C 14
ATOM 24861 O O . LEU A 1 42 ? -4.489 2.433 -1.930 1.00 21.12 42 LEU A O 14
ATOM 24877 N N . SER A 1 43 ? -5.471 4.342 -1.233 1.00 50.40 43 SER A N 14
ATOM 24878 C CA . SER A 1 43 ? -6.712 4.168 -2.055 1.00 41.22 43 SER A CA 14
ATOM 24879 C C . SER A 1 43 ? -6.401 4.266 -3.557 1.00 61.44 43 SER A C 14
ATOM 24880 O O . SER A 1 43 ? -6.761 3.376 -4.341 1.00 34.51 43 SER A O 14
ATOM 24888 N N . GLY A 1 44 ? -5.734 5.372 -3.939 1.00 40.04 44 GLY A N 14
ATOM 24889 C CA . GLY A 1 44 ? -5.319 5.604 -5.329 1.00 71.11 44 GLY A CA 14
ATOM 24890 C C . GLY A 1 44 ? -4.313 4.562 -5.824 1.00 2.44 44 GLY A C 14
ATOM 24891 O O . GLY A 1 44 ? -4.385 4.114 -6.970 1.00 12.13 44 GLY A O 14
ATOM 24895 N N . PHE A 1 45 ? -3.372 4.189 -4.935 1.00 65.00 45 PHE A N 14
ATOM 24896 C CA . PHE A 1 45 ? -2.370 3.134 -5.199 1.00 63.52 45 PHE A CA 14
ATOM 24897 C C . PHE A 1 45 ? -3.048 1.769 -5.441 1.00 15.32 45 PHE A C 14
ATOM 24898 O O . PHE A 1 45 ? -2.687 1.052 -6.356 1.00 71.21 45 PHE A O 14
ATOM 24915 N N . ALA A 1 46 ? -4.031 1.431 -4.604 1.00 54.33 46 ALA A N 14
ATOM 24916 C CA . ALA A 1 46 ? -4.692 0.115 -4.641 1.00 30.43 46 ALA A CA 14
ATOM 24917 C C . ALA A 1 46 ? -5.575 -0.075 -5.892 1.00 72.03 46 ALA A C 14
ATOM 24918 O O . ALA A 1 46 ? -5.482 -1.097 -6.577 1.00 13.23 46 ALA A O 14
ATOM 24925 N N . ALA A 1 47 ? -6.405 0.931 -6.197 1.00 53.52 47 ALA A N 14
ATOM 24926 C CA . ALA A 1 47 ? -7.328 0.893 -7.362 1.00 30.23 47 ALA A CA 14
ATOM 24927 C C . ALA A 1 47 ? -6.565 0.830 -8.713 1.00 73.43 47 ALA A C 14
ATOM 24928 O O . ALA A 1 47 ? -7.080 0.319 -9.710 1.00 1.11 47 ALA A O 14
ATOM 24935 N N . LYS A 1 48 ? -5.332 1.350 -8.701 1.00 11.20 48 LYS A N 14
ATOM 24936 C CA . LYS A 1 48 ? -4.457 1.447 -9.884 1.00 71.14 48 LYS A CA 14
ATOM 24937 C C . LYS A 1 48 ? -3.558 0.183 -10.036 1.00 43.23 48 LYS A C 14
ATOM 24938 O O . LYS A 1 48 ? -3.558 -0.484 -11.078 1.00 10.02 48 LYS A O 14
ATOM 24957 N N . TYR A 1 49 ? -2.805 -0.134 -8.964 1.00 31.03 49 TYR A N 14
ATOM 24958 C CA . TYR A 1 49 ? -1.757 -1.185 -8.961 1.00 2.41 49 TYR A CA 14
ATOM 24959 C C . TYR A 1 49 ? -2.312 -2.617 -8.777 1.00 61.14 49 TYR A C 14
ATOM 24960 O O . TYR A 1 49 ? -1.850 -3.519 -9.453 1.00 20.50 49 TYR A O 14
ATOM 24978 N N . LEU A 1 50 ? -3.279 -2.846 -7.864 1.00 44.44 50 LEU A N 14
ATOM 24979 C CA . LEU A 1 50 ? -3.869 -4.215 -7.669 1.00 52.21 50 LEU A CA 14
ATOM 24980 C C . LEU A 1 50 ? -4.514 -4.762 -8.967 1.00 43.32 50 LEU A C 14
ATOM 24981 O O . LEU A 1 50 ? -4.588 -5.976 -9.178 1.00 75.35 50 LEU A O 14
ATOM 24997 N N . LYS A 1 51 ? -4.952 -3.839 -9.819 1.00 53.55 51 LYS A N 14
ATOM 24998 C CA . LYS A 1 51 ? -5.560 -4.134 -11.122 1.00 53.43 51 LYS A CA 14
ATOM 24999 C C . LYS A 1 51 ? -4.522 -4.708 -12.134 1.00 5.43 51 LYS A C 14
ATOM 25000 O O . LYS A 1 51 ? -4.878 -5.514 -13.001 1.00 51.32 51 LYS A O 14
ATOM 25019 N N . LYS A 1 52 ? -3.235 -4.294 -12.018 1.00 65.03 52 LYS A N 14
ATOM 25020 C CA . LYS A 1 52 ? -2.121 -4.901 -12.806 1.00 52.01 52 LYS A CA 14
ATOM 25021 C C . LYS A 1 52 ? -1.398 -6.048 -12.040 1.00 25.21 52 LYS A C 14
ATOM 25022 O O . LYS A 1 52 ? -0.858 -6.961 -12.668 1.00 3.14 52 LYS A O 14
ATOM 25041 N N . MET A 1 53 ? -1.406 -6.003 -10.691 1.00 54.34 53 MET A N 14
ATOM 25042 C CA . MET A 1 53 ? -0.585 -6.913 -9.841 1.00 65.32 53 MET A CA 14
ATOM 25043 C C . MET A 1 53 ? -1.211 -8.319 -9.677 1.00 54.15 53 MET A C 14
ATOM 25044 O O . MET A 1 53 ? -2.434 -8.463 -9.585 1.00 54.23 53 MET A O 14
ATOM 25058 N N . ASN A 1 54 ? -0.336 -9.344 -9.610 1.00 72.03 54 ASN A N 14
ATOM 25059 C CA . ASN A 1 54 ? -0.740 -10.760 -9.439 1.00 34.13 54 ASN A CA 14
ATOM 25060 C C . ASN A 1 54 ? -0.823 -11.148 -7.939 1.00 53.13 54 ASN A C 14
ATOM 25061 O O . ASN A 1 54 ? -0.508 -10.329 -7.076 1.00 14.11 54 ASN A O 14
ATOM 25072 N N . GLU A 1 55 ? -1.190 -12.420 -7.658 1.00 54.25 55 GLU A N 14
ATOM 25073 C CA . GLU A 1 55 ? -1.387 -12.958 -6.280 1.00 20.22 55 GLU A CA 14
ATOM 25074 C C . GLU A 1 55 ? -0.194 -12.634 -5.338 1.00 5.33 55 GLU A C 14
ATOM 25075 O O . GLU A 1 55 ? -0.378 -12.174 -4.204 1.00 71.55 55 GLU A O 14
ATOM 25087 N N . GLU A 1 56 ? 1.011 -12.857 -5.862 1.00 2.15 56 GLU A N 14
ATOM 25088 C CA . GLU A 1 56 ? 2.283 -12.730 -5.119 1.00 32.32 56 GLU A CA 14
ATOM 25089 C C . GLU A 1 56 ? 2.570 -11.262 -4.701 1.00 13.43 56 GLU A C 14
ATOM 25090 O O . GLU A 1 56 ? 3.103 -10.999 -3.618 1.00 50.24 56 GLU A O 14
ATOM 25102 N N . GLU A 1 57 ? 2.217 -10.316 -5.584 1.00 34.21 57 GLU A N 14
ATOM 25103 C CA . GLU A 1 57 ? 2.339 -8.866 -5.312 1.00 1.21 57 GLU A CA 14
ATOM 25104 C C . GLU A 1 57 ? 1.218 -8.360 -4.353 1.00 24.22 57 GLU A C 14
ATOM 25105 O O . GLU A 1 57 ? 1.462 -7.505 -3.496 1.00 23.24 57 GLU A O 14
ATOM 25117 N N . LEU A 1 58 ? -0.018 -8.877 -4.535 1.00 72.53 58 LEU A N 14
ATOM 25118 C CA . LEU A 1 58 ? -1.181 -8.566 -3.650 1.00 61.04 58 LEU A CA 14
ATOM 25119 C C . LEU A 1 58 ? -0.943 -8.963 -2.166 1.00 71.10 58 LEU A C 14
ATOM 25120 O O . LEU A 1 58 ? -1.365 -8.243 -1.260 1.00 24.11 58 LEU A O 14
ATOM 25136 N N . GLU A 1 59 ? -0.301 -10.121 -1.920 1.00 24.13 59 GLU A N 14
ATOM 25137 C CA . GLU A 1 59 ? -0.005 -10.586 -0.540 1.00 32.21 59 GLU A CA 14
ATOM 25138 C C . GLU A 1 59 ? 1.172 -9.792 0.087 1.00 65.21 59 GLU A C 14
ATOM 25139 O O . GLU A 1 59 ? 1.238 -9.631 1.314 1.00 33.31 59 GLU A O 14
ATOM 25151 N N . GLU A 1 60 ? 2.093 -9.297 -0.768 1.00 4.32 60 GLU A N 14
ATOM 25152 C CA . GLU A 1 60 ? 3.142 -8.333 -0.351 1.00 42.52 60 GLU A CA 14
ATOM 25153 C C . GLU A 1 60 ? 2.475 -6.998 0.080 1.00 2.13 60 GLU A C 14
ATOM 25154 O O . GLU A 1 60 ? 2.882 -6.363 1.061 1.00 14.13 60 GLU A O 14
ATOM 25166 N N . TYR A 1 61 ? 1.412 -6.603 -0.663 1.00 50.05 61 TYR A N 14
ATOM 25167 C CA . TYR A 1 61 ? 0.596 -5.407 -0.351 1.00 32.45 61 TYR A CA 14
ATOM 25168 C C . TYR A 1 61 ? -0.252 -5.594 0.928 1.00 63.33 61 TYR A C 14
ATOM 25169 O O . TYR A 1 61 ? -0.476 -4.637 1.678 1.00 42.43 61 TYR A O 14
ATOM 25187 N N . ASP A 1 62 ? -0.735 -6.826 1.151 1.00 14.31 62 ASP A N 14
ATOM 25188 C CA . ASP A 1 62 ? -1.462 -7.200 2.385 1.00 50.51 62 ASP A CA 14
ATOM 25189 C C . ASP A 1 62 ? -0.571 -6.963 3.631 1.00 74.50 62 ASP A C 14
ATOM 25190 O O . ASP A 1 62 ? -1.038 -6.465 4.657 1.00 21.51 62 ASP A O 14
ATOM 25199 N N . SER A 1 63 ? 0.725 -7.296 3.491 1.00 21.33 63 SER A N 14
ATOM 25200 C CA . SER A 1 63 ? 1.752 -7.036 4.528 1.00 50.33 63 SER A CA 14
ATOM 25201 C C . SER A 1 63 ? 1.912 -5.518 4.810 1.00 4.24 63 SER A C 14
ATOM 25202 O O . SER A 1 63 ? 2.124 -5.116 5.957 1.00 43.11 63 SER A O 14
ATOM 25210 N N . LEU A 1 64 ? 1.803 -4.684 3.748 1.00 32.02 64 LEU A N 14
ATOM 25211 C CA . LEU A 1 64 ? 1.864 -3.205 3.864 1.00 13.55 64 LEU A CA 14
ATOM 25212 C C . LEU A 1 64 ? 0.595 -2.645 4.553 1.00 42.24 64 LEU A C 14
ATOM 25213 O O . LEU A 1 64 ? 0.646 -1.627 5.245 1.00 71.52 64 LEU A O 14
ATOM 25229 N N . LEU A 1 65 ? -0.548 -3.318 4.354 1.00 12.13 65 LEU A N 14
ATOM 25230 C CA . LEU A 1 65 ? -1.811 -2.963 5.037 1.00 52.12 65 LEU A CA 14
ATOM 25231 C C . LEU A 1 65 ? -1.781 -3.366 6.527 1.00 54.12 65 LEU A C 14
ATOM 25232 O O . LEU A 1 65 ? -2.459 -2.754 7.354 1.00 43.25 65 LEU A O 14
ATOM 25248 N N . ASN A 1 66 ? -0.962 -4.380 6.852 1.00 30.22 66 ASN A N 14
ATOM 25249 C CA . ASN A 1 66 ? -0.680 -4.781 8.251 1.00 3.14 66 ASN A CA 14
ATOM 25250 C C . ASN A 1 66 ? 0.350 -3.823 8.927 1.00 45.41 66 ASN A C 14
ATOM 25251 O O . ASN A 1 66 ? 0.643 -3.970 10.116 1.00 42.10 66 ASN A O 14
ATOM 25262 N N . GLU A 1 67 ? 0.896 -2.847 8.157 1.00 51.34 67 GLU A N 14
ATOM 25263 C CA . GLU A 1 67 ? 1.824 -1.814 8.682 1.00 1.30 67 GLU A CA 14
ATOM 25264 C C . GLU A 1 67 ? 1.074 -0.578 9.243 1.00 10.02 67 GLU A C 14
ATOM 25265 O O . GLU A 1 67 ? -0.144 -0.430 9.081 1.00 45.54 67 GLU A O 14
ATOM 25277 N N . LEU A 1 68 ? 1.859 0.322 9.858 1.00 52.15 68 LEU A N 14
ATOM 25278 C CA . LEU A 1 68 ? 1.362 1.510 10.582 1.00 44.33 68 LEU A CA 14
ATOM 25279 C C . LEU A 1 68 ? 1.066 2.699 9.630 1.00 65.10 68 LEU A C 14
ATOM 25280 O O . LEU A 1 68 ? 1.877 3.015 8.759 1.00 20.51 68 LEU A O 14
ATOM 25296 N N . ASP A 1 69 ? -0.088 3.354 9.857 1.00 74.34 69 ASP A N 14
ATOM 25297 C CA . ASP A 1 69 ? -0.642 4.461 9.021 1.00 33.50 69 ASP A CA 14
ATOM 25298 C C . ASP A 1 69 ? 0.412 5.531 8.615 1.00 53.21 69 ASP A C 14
ATOM 25299 O O . ASP A 1 69 ? 0.709 5.701 7.423 1.00 33.42 69 ASP A O 14
ATOM 25308 N N . TRP A 1 70 ? 0.959 6.247 9.617 1.00 71.10 70 TRP A N 14
ATOM 25309 C CA . TRP A 1 70 ? 1.946 7.334 9.392 1.00 53.34 70 TRP A CA 14
ATOM 25310 C C . TRP A 1 70 ? 3.270 6.825 8.786 1.00 42.52 70 TRP A C 14
ATOM 25311 O O . TRP A 1 70 ? 3.846 7.491 7.917 1.00 61.43 70 TRP A O 14
ATOM 25332 N N . ASP A 1 71 ? 3.740 5.655 9.248 1.00 33.34 71 ASP A N 14
ATOM 25333 C CA . ASP A 1 71 ? 5.032 5.080 8.816 1.00 0.12 71 ASP A CA 14
ATOM 25334 C C . ASP A 1 71 ? 5.033 4.776 7.296 1.00 52.44 71 ASP A C 14
ATOM 25335 O O . ASP A 1 71 ? 5.994 5.106 6.604 1.00 73.23 71 ASP A O 14
ATOM 25344 N N . ILE A 1 72 ? 3.920 4.201 6.794 1.00 10.31 72 ILE A N 14
ATOM 25345 C CA . ILE A 1 72 ? 3.691 3.968 5.336 1.00 24.22 72 ILE A CA 14
ATOM 25346 C C . ILE A 1 72 ? 3.874 5.274 4.518 1.00 41.44 72 ILE A C 14
ATOM 25347 O O . ILE A 1 72 ? 4.535 5.283 3.473 1.00 10.51 72 ILE A O 14
ATOM 25363 N N . TYR A 1 73 ? 3.294 6.372 5.037 1.00 32.33 73 TYR A N 14
ATOM 25364 C CA . TYR A 1 73 ? 3.365 7.703 4.402 1.00 65.12 73 TYR A CA 14
ATOM 25365 C C . TYR A 1 73 ? 4.821 8.245 4.374 1.00 42.33 73 TYR A C 14
ATOM 25366 O O . TYR A 1 73 ? 5.249 8.833 3.379 1.00 52.05 73 TYR A O 14
ATOM 25384 N N . TYR A 1 74 ? 5.569 8.024 5.473 1.00 43.24 74 TYR A N 14
ATOM 25385 C CA . TYR A 1 74 ? 6.964 8.516 5.615 1.00 62.42 74 TYR A CA 14
ATOM 25386 C C . TYR A 1 74 ? 7.970 7.697 4.772 1.00 51.00 74 TYR A C 14
ATOM 25387 O O . TYR A 1 74 ? 9.036 8.211 4.407 1.00 53.30 74 TYR A O 14
ATOM 25405 N N . TRP A 1 75 ? 7.634 6.424 4.487 1.00 13.23 75 TRP A N 14
ATOM 25406 C CA . TRP A 1 75 ? 8.442 5.568 3.587 1.00 33.15 75 TRP A CA 14
ATOM 25407 C C . TRP A 1 75 ? 8.134 5.885 2.105 1.00 45.13 75 TRP A C 14
ATOM 25408 O O . TRP A 1 75 ? 9.011 5.773 1.251 1.00 41.43 75 TRP A O 14
ATOM 25429 N N . ALA A 1 76 ? 6.857 6.227 1.816 1.00 52.03 76 ALA A N 14
ATOM 25430 C CA . ALA A 1 76 ? 6.412 6.669 0.467 1.00 64.22 76 ALA A CA 14
ATOM 25431 C C . ALA A 1 76 ? 7.084 8.002 0.067 1.00 42.05 76 ALA A C 14
ATOM 25432 O O . ALA A 1 76 ? 7.418 8.232 -1.101 1.00 12.11 76 ALA A O 14
ATOM 25439 N N . THR A 1 77 ? 7.240 8.880 1.062 1.00 31.33 77 THR A N 14
ATOM 25440 C CA . THR A 1 77 ? 8.038 10.118 0.948 1.00 70.32 77 THR A CA 14
ATOM 25441 C C . THR A 1 77 ? 9.505 9.840 1.372 1.00 5.33 77 THR A C 14
ATOM 25442 O O . THR A 1 77 ? 9.893 8.686 1.589 1.00 75.01 77 THR A O 14
ATOM 25453 N N . LYS A 1 78 ? 10.331 10.892 1.481 1.00 33.23 78 LYS A N 14
ATOM 25454 C CA . LYS A 1 78 ? 11.744 10.759 1.919 1.00 52.50 78 LYS A CA 14
ATOM 25455 C C . LYS A 1 78 ? 11.917 11.185 3.398 1.00 41.13 78 LYS A C 14
ATOM 25456 O O . LYS A 1 78 ? 12.993 11.626 3.819 1.00 42.43 78 LYS A O 14
ATOM 25475 N N . ASN A 1 79 ? 10.860 10.955 4.197 1.00 23.13 79 ASN A N 14
ATOM 25476 C CA . ASN A 1 79 ? 10.811 11.316 5.636 1.00 72.15 79 ASN A CA 14
ATOM 25477 C C . ASN A 1 79 ? 11.325 10.151 6.528 1.00 14.03 79 ASN A C 14
ATOM 25478 O O . ASN A 1 79 ? 10.791 9.894 7.618 1.00 0.24 79 ASN A O 14
ATOM 25489 N N . PHE A 1 80 ? 12.414 9.492 6.074 1.00 53.32 80 PHE A N 14
ATOM 25490 C CA . PHE A 1 80 ? 13.061 8.370 6.798 1.00 34.24 80 PHE A CA 14
ATOM 25491 C C . PHE A 1 80 ? 13.769 8.850 8.092 1.00 54.20 80 PHE A C 14
ATOM 25492 O O . PHE A 1 80 ? 14.106 8.040 8.963 1.00 30.41 80 PHE A O 14
ATOM 25509 N N . LYS A 1 81 ? 14.009 10.174 8.187 1.00 33.40 81 LYS A N 14
ATOM 25510 C CA . LYS A 1 81 ? 14.423 10.842 9.434 1.00 1.33 81 LYS A CA 14
ATOM 25511 C C . LYS A 1 81 ? 13.345 10.668 10.534 1.00 72.40 81 LYS A C 14
ATOM 25512 O O . LYS A 1 81 ? 13.658 10.300 11.670 1.00 42.23 81 LYS A O 14
ATOM 25531 N N . THR A 1 82 ? 12.080 10.921 10.158 1.00 23.45 82 THR A N 14
ATOM 25532 C CA . THR A 1 82 ? 10.931 10.898 11.089 1.00 55.24 82 THR A CA 14
ATOM 25533 C C . THR A 1 82 ? 10.572 9.447 11.506 1.00 33.32 82 THR A C 14
ATOM 25534 O O . THR A 1 82 ? 10.406 9.156 12.698 1.00 21.43 82 THR A O 14
ATOM 25545 N N . SER A 1 83 ? 10.460 8.542 10.515 1.00 2.23 83 SER A N 14
ATOM 25546 C CA . SER A 1 83 ? 10.247 7.089 10.754 1.00 52.20 83 SER A CA 14
ATOM 25547 C C . SER A 1 83 ? 11.283 6.262 9.960 1.00 0.45 83 SER A C 14
ATOM 25548 O O . SER A 1 83 ? 11.278 6.308 8.726 1.00 75.25 83 SER A O 14
ATOM 25556 N N . PRO A 1 84 ? 12.189 5.488 10.647 1.00 74.04 84 PRO A N 14
ATOM 25557 C CA . PRO A 1 84 ? 13.239 4.689 9.961 1.00 34.14 84 PRO A CA 14
ATOM 25558 C C . PRO A 1 84 ? 12.653 3.485 9.174 1.00 35.32 84 PRO A C 14
ATOM 25559 O O . PRO A 1 84 ? 11.655 2.884 9.591 1.00 72.12 84 PRO A O 14
ATOM 25570 N N . LEU A 1 85 ? 13.276 3.156 8.035 1.00 24.25 85 LEU A N 14
ATOM 25571 C CA . LEU A 1 85 ? 12.807 2.081 7.145 1.00 2.11 85 LEU A CA 14
ATOM 25572 C C . LEU A 1 85 ? 13.218 0.674 7.674 1.00 32.50 85 LEU A C 14
ATOM 25573 O O . LEU A 1 85 ? 14.414 0.428 7.889 1.00 72.44 85 LEU A O 14
ATOM 25589 N N . PRO A 1 86 ? 12.234 -0.267 7.901 1.00 10.32 86 PRO A N 14
ATOM 25590 C CA . PRO A 1 86 ? 12.531 -1.683 8.240 1.00 63.40 86 PRO A CA 14
ATOM 25591 C C . PRO A 1 86 ? 13.170 -2.451 7.057 1.00 24.10 86 PRO A C 14
ATOM 25592 O O . PRO A 1 86 ? 12.872 -2.171 5.889 1.00 50.54 86 PRO A O 14
ATOM 25603 N N . ASP A 1 87 ? 14.026 -3.439 7.382 1.00 42.33 87 ASP A N 14
ATOM 25604 C CA . ASP A 1 87 ? 14.795 -4.229 6.388 1.00 61.34 87 ASP A CA 14
ATOM 25605 C C . ASP A 1 87 ? 13.883 -5.027 5.421 1.00 74.04 87 ASP A C 14
ATOM 25606 O O . ASP A 1 87 ? 14.224 -5.202 4.251 1.00 70.50 87 ASP A O 14
ATOM 25615 N N . LYS A 1 88 ? 12.724 -5.486 5.935 1.00 1.32 88 LYS A N 14
ATOM 25616 C CA . LYS A 1 88 ? 11.678 -6.177 5.131 1.00 50.04 88 LYS A CA 14
ATOM 25617 C C . LYS A 1 88 ? 11.153 -5.314 3.948 1.00 3.00 88 LYS A C 14
ATOM 25618 O O . LYS A 1 88 ? 10.729 -5.852 2.920 1.00 12.32 88 LYS A O 14
ATOM 25637 N N . TRP A 1 89 ? 11.176 -3.974 4.109 1.00 0.20 89 TRP A N 14
ATOM 25638 C CA . TRP A 1 89 ? 10.761 -3.025 3.046 1.00 21.42 89 TRP A CA 14
ATOM 25639 C C . TRP A 1 89 ? 11.981 -2.457 2.289 1.00 14.52 89 TRP A C 14
ATOM 25640 O O . TRP A 1 89 ? 11.867 -2.077 1.119 1.00 41.32 89 TRP A O 14
ATOM 25661 N N . ALA A 1 90 ? 13.155 -2.449 2.948 1.00 42.54 90 ALA A N 14
ATOM 25662 C CA . ALA A 1 90 ? 14.437 -1.998 2.344 1.00 34.41 90 ALA A CA 14
ATOM 25663 C C . ALA A 1 90 ? 14.828 -2.822 1.088 1.00 12.02 90 ALA A C 14
ATOM 25664 O O . ALA A 1 90 ? 15.567 -2.342 0.220 1.00 1.24 90 ALA A O 14
ATOM 25671 N N . ASN A 1 91 ? 14.327 -4.066 1.012 1.00 4.53 91 ASN A N 14
ATOM 25672 C CA . ASN A 1 91 ? 14.570 -4.987 -0.126 1.00 44.51 91 ASN A CA 14
ATOM 25673 C C . ASN A 1 91 ? 13.264 -5.323 -0.914 1.00 52.42 91 ASN A C 14
ATOM 25674 O O . ASN A 1 91 ? 13.284 -6.168 -1.816 1.00 13.51 91 ASN A O 14
ATOM 25685 N N . SER A 1 92 ? 12.143 -4.649 -0.582 1.00 12.31 92 SER A N 14
ATOM 25686 C CA . SER A 1 92 ? 10.825 -4.900 -1.236 1.00 22.34 92 SER A CA 14
ATOM 25687 C C . SER A 1 92 ? 10.624 -3.987 -2.466 1.00 61.03 92 SER A C 14
ATOM 25688 O O . SER A 1 92 ? 10.899 -2.778 -2.400 1.00 41.12 92 SER A O 14
ATOM 25696 N N . LYS A 1 93 ? 10.140 -4.567 -3.575 1.00 22.12 93 LYS A N 14
ATOM 25697 C CA . LYS A 1 93 ? 9.799 -3.806 -4.796 1.00 62.32 93 LYS A CA 14
ATOM 25698 C C . LYS A 1 93 ? 8.539 -2.927 -4.576 1.00 54.22 93 LYS A C 14
ATOM 25699 O O . LYS A 1 93 ? 8.456 -1.808 -5.094 1.00 33.23 93 LYS A O 14
ATOM 25718 N N . LEU A 1 94 ? 7.563 -3.464 -3.803 1.00 22.00 94 LEU A N 14
ATOM 25719 C CA . LEU A 1 94 ? 6.282 -2.775 -3.482 1.00 65.04 94 LEU A CA 14
ATOM 25720 C C . LEU A 1 94 ? 6.504 -1.364 -2.891 1.00 44.31 94 LEU A C 14
ATOM 25721 O O . LEU A 1 94 ? 5.810 -0.409 -3.259 1.00 21.53 94 LEU A O 14
ATOM 25737 N N . LEU A 1 95 ? 7.461 -1.268 -1.951 1.00 41.21 95 LEU A N 14
ATOM 25738 C CA . LEU A 1 95 ? 7.856 0.016 -1.335 1.00 73.13 95 LEU A CA 14
ATOM 25739 C C . LEU A 1 95 ? 8.275 1.054 -2.405 1.00 62.32 95 LEU A C 14
ATOM 25740 O O . LEU A 1 95 ? 7.864 2.219 -2.352 1.00 64.50 95 LEU A O 14
ATOM 25756 N N . LYS A 1 96 ? 9.094 0.605 -3.366 1.00 25.42 96 LYS A N 14
ATOM 25757 C CA . LYS A 1 96 ? 9.604 1.472 -4.445 1.00 75.43 96 LYS A CA 14
ATOM 25758 C C . LYS A 1 96 ? 8.463 1.918 -5.387 1.00 32.41 96 LYS A C 14
ATOM 25759 O O . LYS A 1 96 ? 8.469 3.040 -5.873 1.00 14.51 96 LYS A O 14
ATOM 25778 N N . GLN A 1 97 ? 7.472 1.031 -5.591 1.00 1.04 97 GLN A N 14
ATOM 25779 C CA . GLN A 1 97 ? 6.237 1.342 -6.352 1.00 3.41 97 GLN A CA 14
ATOM 25780 C C . GLN A 1 97 ? 5.375 2.398 -5.619 1.00 2.24 97 GLN A C 14
ATOM 25781 O O . GLN A 1 97 ? 4.753 3.248 -6.251 1.00 64.23 97 GLN A O 14
ATOM 25795 N N . LEU A 1 98 ? 5.339 2.307 -4.276 1.00 33.45 98 LEU A N 14
ATOM 25796 C CA . LEU A 1 98 ? 4.597 3.249 -3.401 1.00 74.10 98 LEU A CA 14
ATOM 25797 C C . LEU A 1 98 ? 5.241 4.659 -3.443 1.00 3.23 98 LEU A C 14
ATOM 25798 O O . LEU A 1 98 ? 4.543 5.677 -3.464 1.00 63.10 98 LEU A O 14
ATOM 25814 N N . GLN A 1 99 ? 6.585 4.681 -3.458 1.00 31.41 99 GLN A N 14
ATOM 25815 C CA . GLN A 1 99 ? 7.396 5.908 -3.627 1.00 64.12 99 GLN A CA 14
ATOM 25816 C C . GLN A 1 99 ? 7.199 6.534 -5.028 1.00 32.10 99 GLN A C 14
ATOM 25817 O O . GLN A 1 99 ? 7.058 7.757 -5.154 1.00 53.31 99 GLN A O 14
ATOM 25831 N N . GLU A 1 100 ? 7.189 5.684 -6.069 1.00 22.31 100 GLU A N 14
ATOM 25832 C CA . GLU A 1 100 ? 6.941 6.118 -7.458 1.00 54.42 100 GLU A CA 14
ATOM 25833 C C . GLU A 1 100 ? 5.537 6.742 -7.587 1.00 50.32 100 GLU A C 14
ATOM 25834 O O . GLU A 1 100 ? 5.405 7.850 -8.075 1.00 72.22 100 GLU A O 14
ATOM 25846 N N . PHE A 1 101 ? 4.506 6.049 -7.087 1.00 63.33 101 PHE A N 14
ATOM 25847 C CA . PHE A 1 101 ? 3.123 6.573 -7.092 1.00 0.45 101 PHE A CA 14
ATOM 25848 C C . PHE A 1 101 ? 3.005 7.877 -6.259 1.00 50.20 101 PHE A C 14
ATOM 25849 O O . PHE A 1 101 ? 2.253 8.780 -6.630 1.00 70.03 101 PHE A O 14
ATOM 25866 N N . SER A 1 102 ? 3.757 7.959 -5.145 1.00 60.33 102 SER A N 14
ATOM 25867 C CA . SER A 1 102 ? 3.756 9.146 -4.253 1.00 64.24 102 SER A CA 14
ATOM 25868 C C . SER A 1 102 ? 4.113 10.451 -5.017 1.00 21.44 102 SER A C 14
ATOM 25869 O O . SER A 1 102 ? 3.469 11.485 -4.816 1.00 2.10 102 SER A O 14
ATOM 25877 N N . GLU A 1 103 ? 5.122 10.391 -5.915 1.00 54.34 103 GLU A N 14
ATOM 25878 C CA . GLU A 1 103 ? 5.454 11.530 -6.812 1.00 2.11 103 GLU A CA 14
ATOM 25879 C C . GLU A 1 103 ? 4.510 11.583 -8.049 1.00 24.43 103 GLU A C 14
ATOM 25880 O O . GLU A 1 103 ? 4.253 12.662 -8.589 1.00 62.45 103 GLU A O 14
ATOM 25892 N N . ASN A 1 104 ? 3.993 10.413 -8.494 1.00 72.32 104 ASN A N 14
ATOM 25893 C CA . ASN A 1 104 ? 3.083 10.321 -9.676 1.00 42.13 104 ASN A CA 14
ATOM 25894 C C . ASN A 1 104 ? 1.586 10.559 -9.302 1.00 31.15 104 ASN A C 14
ATOM 25895 O O . ASN A 1 104 ? 0.688 10.282 -10.113 1.00 62.11 104 ASN A O 14
ATOM 25906 N N . LYS A 1 105 ? 1.317 11.064 -8.070 1.00 72.20 105 LYS A N 14
ATOM 25907 C CA . LYS A 1 105 ? -0.040 11.518 -7.664 1.00 43.02 105 LYS A CA 14
ATOM 25908 C C . LYS A 1 105 ? -0.434 12.805 -8.437 1.00 41.21 105 LYS A C 14
ATOM 25909 O O . LYS A 1 105 ? -0.265 13.927 -7.953 1.00 51.12 105 LYS A O 14
ATOM 25928 N N . GLU A 1 106 ? -0.907 12.599 -9.677 1.00 74.12 106 GLU A N 14
ATOM 25929 C CA . GLU A 1 106 ? -1.280 13.679 -10.627 1.00 13.14 106 GLU A CA 14
ATOM 25930 C C . GLU A 1 106 ? -2.732 13.472 -11.135 1.00 62.43 106 GLU A C 14
ATOM 25931 O O . GLU A 1 106 ? -3.498 14.430 -11.305 1.00 15.14 106 GLU A O 14
ATOM 25943 N N . LYS A 1 107 ? -3.090 12.195 -11.361 1.00 51.12 107 LYS A N 14
ATOM 25944 C CA . LYS A 1 107 ? -4.386 11.780 -11.932 1.00 15.12 107 LYS A CA 14
ATOM 25945 C C . LYS A 1 107 ? -5.409 11.488 -10.810 1.00 74.13 107 LYS A C 14
ATOM 25946 O O . LYS A 1 107 ? -5.485 10.369 -10.284 1.00 63.24 107 LYS A O 14
ATOM 25965 N N . GLU A 1 108 ? -6.149 12.531 -10.421 1.00 64.51 108 GLU A N 14
ATOM 25966 C CA . GLU A 1 108 ? -7.233 12.447 -9.414 1.00 32.41 108 GLU A CA 14
ATOM 25967 C C . GLU A 1 108 ? -8.617 12.741 -10.050 1.00 24.45 108 GLU A C 14
ATOM 25968 O O . GLU A 1 108 ? -8.708 13.347 -11.126 1.00 13.05 108 GLU A O 14
ATOM 25980 N N . ILE A 1 109 ? -9.694 12.297 -9.367 1.00 45.33 109 ILE A N 14
ATOM 25981 C CA . ILE A 1 109 ? -11.101 12.543 -9.794 1.00 63.53 109 ILE A CA 14
ATOM 25982 C C . ILE A 1 109 ? -11.820 13.471 -8.794 1.00 12.13 109 ILE A C 14
ATOM 25983 O O . ILE A 1 109 ? -11.802 13.242 -7.578 1.00 3.53 109 ILE A O 14
ATOM 25999 N N . MET A 1 1 ? -1.267 -10.488 18.285 1.00 44.14 1 MET A N 15
ATOM 26000 C CA . MET A 1 1 ? 0.180 -10.805 18.444 1.00 40.54 1 MET A CA 15
ATOM 26001 C C . MET A 1 1 ? 0.401 -11.873 19.539 1.00 23.20 1 MET A C 15
ATOM 26002 O O . MET A 1 1 ? -0.395 -11.983 20.482 1.00 71.52 1 MET A O 15
ATOM 26018 N N . GLY A 1 2 ? 1.490 -12.653 19.396 1.00 23.34 2 GLY A N 15
ATOM 26019 C CA . GLY A 1 2 ? 1.889 -13.647 20.402 1.00 60.43 2 GLY A CA 15
ATOM 26020 C C . GLY A 1 2 ? 1.059 -14.935 20.398 1.00 1.32 2 GLY A C 15
ATOM 26021 O O . GLY A 1 2 ? 0.236 -15.165 19.500 1.00 72.53 2 GLY A O 15
ATOM 26025 N N . HIS A 1 3 ? 1.284 -15.782 21.421 1.00 62.24 3 HIS A N 15
ATOM 26026 C CA . HIS A 1 3 ? 0.562 -17.067 21.577 1.00 5.23 3 HIS A CA 15
ATOM 26027 C C . HIS A 1 3 ? -0.863 -16.853 22.160 1.00 40.22 3 HIS A C 15
ATOM 26028 O O . HIS A 1 3 ? -1.031 -16.237 23.217 1.00 22.15 3 HIS A O 15
ATOM 26043 N N . HIS A 1 4 ? -1.886 -17.327 21.430 1.00 0.02 4 HIS A N 15
ATOM 26044 C CA . HIS A 1 4 ? -3.299 -17.351 21.895 1.00 71.13 4 HIS A CA 15
ATOM 26045 C C . HIS A 1 4 ? -3.849 -18.788 21.765 1.00 3.04 4 HIS A C 15
ATOM 26046 O O . HIS A 1 4 ? -3.769 -19.378 20.678 1.00 64.33 4 HIS A O 15
ATOM 26061 N N . HIS A 1 5 ? -4.411 -19.331 22.880 1.00 71.14 5 HIS A N 15
ATOM 26062 C CA . HIS A 1 5 ? -4.835 -20.757 22.991 1.00 44.44 5 HIS A CA 15
ATOM 26063 C C . HIS A 1 5 ? -3.627 -21.727 22.843 1.00 20.25 5 HIS A C 15
ATOM 26064 O O . HIS A 1 5 ? -2.463 -21.305 22.910 1.00 63.42 5 HIS A O 15
ATOM 26079 N N . HIS A 1 6 ? -3.901 -23.040 22.677 1.00 14.24 6 HIS A N 15
ATOM 26080 C CA . HIS A 1 6 ? -2.840 -24.035 22.371 1.00 65.41 6 HIS A CA 15
ATOM 26081 C C . HIS A 1 6 ? -2.208 -23.785 20.972 1.00 14.53 6 HIS A C 15
ATOM 26082 O O . HIS A 1 6 ? -2.766 -23.057 20.139 1.00 2.12 6 HIS A O 15
ATOM 26097 N N . HIS A 1 7 ? -1.032 -24.388 20.729 1.00 63.21 7 HIS A N 15
ATOM 26098 C CA . HIS A 1 7 ? -0.335 -24.281 19.434 1.00 35.00 7 HIS A CA 15
ATOM 26099 C C . HIS A 1 7 ? -1.028 -25.161 18.365 1.00 40.51 7 HIS A C 15
ATOM 26100 O O . HIS A 1 7 ? -0.974 -26.396 18.429 1.00 60.44 7 HIS A O 15
ATOM 26115 N N . HIS A 1 8 ? -1.693 -24.500 17.402 1.00 2.40 8 HIS A N 15
ATOM 26116 C CA . HIS A 1 8 ? -2.381 -25.173 16.271 1.00 20.24 8 HIS A CA 15
ATOM 26117 C C . HIS A 1 8 ? -2.323 -24.294 14.999 1.00 23.23 8 HIS A C 15
ATOM 26118 O O . HIS A 1 8 ? -2.259 -24.822 13.888 1.00 45.23 8 HIS A O 15
ATOM 26133 N N . SER A 1 9 ? -2.354 -22.945 15.184 1.00 22.14 9 SER A N 15
ATOM 26134 C CA . SER A 1 9 ? -2.281 -21.944 14.077 1.00 43.12 9 SER A CA 15
ATOM 26135 C C . SER A 1 9 ? -3.396 -22.175 13.015 1.00 51.15 9 SER A C 15
ATOM 26136 O O . SER A 1 9 ? -4.451 -22.744 13.341 1.00 4.33 9 SER A O 15
ATOM 26144 N N . HIS A 1 10 ? -3.188 -21.666 11.780 1.00 51.00 10 HIS A N 15
ATOM 26145 C CA . HIS A 1 10 ? -4.032 -22.010 10.612 1.00 75.24 10 HIS A CA 15
ATOM 26146 C C . HIS A 1 10 ? -3.292 -21.736 9.274 1.00 15.03 10 HIS A C 15
ATOM 26147 O O . HIS A 1 10 ? -3.294 -20.621 8.753 1.00 74.33 10 HIS A O 15
ATOM 26162 N N . MET A 1 11 ? -2.597 -22.769 8.752 1.00 61.43 11 MET A N 15
ATOM 26163 C CA . MET A 1 11 ? -2.168 -22.800 7.331 1.00 24.23 11 MET A CA 15
ATOM 26164 C C . MET A 1 11 ? -3.408 -23.002 6.426 1.00 3.40 11 MET A C 15
ATOM 26165 O O . MET A 1 11 ? -3.436 -22.608 5.256 1.00 43.44 11 MET A O 15
ATOM 26179 N N . ILE A 1 12 ? -4.416 -23.622 7.040 1.00 1.12 12 ILE A N 15
ATOM 26180 C CA . ILE A 1 12 ? -5.768 -23.823 6.490 1.00 43.14 12 ILE A CA 15
ATOM 26181 C C . ILE A 1 12 ? -6.436 -22.456 6.158 1.00 30.41 12 ILE A C 15
ATOM 26182 O O . ILE A 1 12 ? -6.367 -21.517 6.970 1.00 41.45 12 ILE A O 15
ATOM 26198 N N . LYS A 1 13 ? -7.087 -22.393 4.970 1.00 31.24 13 LYS A N 15
ATOM 26199 C CA . LYS A 1 13 ? -7.762 -21.201 4.408 1.00 11.43 13 LYS A CA 15
ATOM 26200 C C . LYS A 1 13 ? -6.781 -20.044 4.078 1.00 71.25 13 LYS A C 15
ATOM 26201 O O . LYS A 1 13 ? -6.176 -19.450 4.977 1.00 23.24 13 LYS A O 15
ATOM 26220 N N . ARG A 1 14 ? -6.634 -19.738 2.777 1.00 21.51 14 ARG A N 15
ATOM 26221 C CA . ARG A 1 14 ? -5.896 -18.546 2.292 1.00 10.31 14 ARG A CA 15
ATOM 26222 C C . ARG A 1 14 ? -6.876 -17.577 1.585 1.00 75.13 14 ARG A C 15
ATOM 26223 O O . ARG A 1 14 ? -6.966 -16.393 1.944 1.00 54.44 14 ARG A O 15
ATOM 26244 N N . THR A 1 15 ? -7.613 -18.095 0.573 1.00 5.54 15 THR A N 15
ATOM 26245 C CA . THR A 1 15 ? -8.687 -17.345 -0.132 1.00 40.14 15 THR A CA 15
ATOM 26246 C C . THR A 1 15 ? -9.947 -18.238 -0.325 1.00 73.45 15 THR A C 15
ATOM 26247 O O . THR A 1 15 ? -11.007 -17.960 0.246 1.00 33.22 15 THR A O 15
ATOM 26258 N N . ASN A 1 16 ? -9.803 -19.317 -1.143 1.00 15.10 16 ASN A N 15
ATOM 26259 C CA . ASN A 1 16 ? -10.920 -20.224 -1.572 1.00 35.20 16 ASN A CA 15
ATOM 26260 C C . ASN A 1 16 ? -12.014 -19.447 -2.380 1.00 12.42 16 ASN A C 15
ATOM 26261 O O . ASN A 1 16 ? -13.141 -19.909 -2.557 1.00 4.35 16 ASN A O 15
ATOM 26272 N N . GLU A 1 17 ? -11.625 -18.288 -2.933 1.00 33.51 17 GLU A N 15
ATOM 26273 C CA . GLU A 1 17 ? -12.542 -17.324 -3.590 1.00 51.00 17 GLU A CA 15
ATOM 26274 C C . GLU A 1 17 ? -11.861 -16.691 -4.845 1.00 23.22 17 GLU A C 15
ATOM 26275 O O . GLU A 1 17 ? -10.631 -16.790 -4.989 1.00 12.25 17 GLU A O 15
ATOM 26287 N N . PRO A 1 18 ? -12.635 -16.041 -5.788 1.00 22.12 18 PRO A N 15
ATOM 26288 C CA . PRO A 1 18 ? -12.040 -15.286 -6.930 1.00 2.30 18 PRO A CA 15
ATOM 26289 C C . PRO A 1 18 ? -11.058 -14.156 -6.492 1.00 41.22 18 PRO A C 15
ATOM 26290 O O . PRO A 1 18 ? -11.221 -13.536 -5.430 1.00 73.43 18 PRO A O 15
ATOM 26301 N N . LEU A 1 19 ? -10.060 -13.902 -7.358 1.00 31.55 19 LEU A N 15
ATOM 26302 C CA . LEU A 1 19 ? -9.038 -12.832 -7.184 1.00 3.33 19 LEU A CA 15
ATOM 26303 C C . LEU A 1 19 ? -9.680 -11.428 -7.085 1.00 4.54 19 LEU A C 15
ATOM 26304 O O . LEU A 1 19 ? -9.124 -10.539 -6.452 1.00 12.30 19 LEU A O 15
ATOM 26320 N N . ASP A 1 20 ? -10.847 -11.266 -7.734 1.00 74.11 20 ASP A N 15
ATOM 26321 C CA . ASP A 1 20 ? -11.702 -10.061 -7.613 1.00 71.54 20 ASP A CA 15
ATOM 26322 C C . ASP A 1 20 ? -12.014 -9.711 -6.131 1.00 31.02 20 ASP A C 15
ATOM 26323 O O . ASP A 1 20 ? -11.846 -8.562 -5.716 1.00 71.42 20 ASP A O 15
ATOM 26332 N N . LYS A 1 21 ? -12.457 -10.723 -5.355 1.00 22.40 21 LYS A N 15
ATOM 26333 C CA . LYS A 1 21 ? -12.814 -10.548 -3.921 1.00 61.54 21 LYS A CA 15
ATOM 26334 C C . LYS A 1 21 ? -11.589 -10.169 -3.056 1.00 24.12 21 LYS A C 15
ATOM 26335 O O . LYS A 1 21 ? -11.674 -9.264 -2.213 1.00 11.32 21 LYS A O 15
ATOM 26354 N N . LYS A 1 22 ? -10.455 -10.872 -3.279 1.00 75.42 22 LYS A N 15
ATOM 26355 C CA . LYS A 1 22 ? -9.192 -10.619 -2.539 1.00 1.02 22 LYS A CA 15
ATOM 26356 C C . LYS A 1 22 ? -8.681 -9.178 -2.785 1.00 75.31 22 LYS A C 15
ATOM 26357 O O . LYS A 1 22 ? -8.389 -8.448 -1.836 1.00 34.31 22 LYS A O 15
ATOM 26376 N N . ARG A 1 23 ? -8.600 -8.791 -4.078 1.00 21.21 23 ARG A N 15
ATOM 26377 C CA . ARG A 1 23 ? -8.197 -7.428 -4.506 1.00 3.12 23 ARG A CA 15
ATOM 26378 C C . ARG A 1 23 ? -9.109 -6.354 -3.890 1.00 40.14 23 ARG A C 15
ATOM 26379 O O . ARG A 1 23 ? -8.617 -5.401 -3.304 1.00 12.52 23 ARG A O 15
ATOM 26400 N N . ALA A 1 24 ? -10.438 -6.562 -3.984 1.00 74.24 24 ALA A N 15
ATOM 26401 C CA . ALA A 1 24 ? -11.449 -5.626 -3.430 1.00 50.13 24 ALA A CA 15
ATOM 26402 C C . ALA A 1 24 ? -11.263 -5.421 -1.905 1.00 12.22 24 ALA A C 15
ATOM 26403 O O . ALA A 1 24 ? -11.387 -4.304 -1.396 1.00 23.43 24 ALA A O 15
ATOM 26410 N N . ARG A 1 25 ? -10.935 -6.523 -1.202 1.00 42.44 25 ARG A N 15
ATOM 26411 C CA . ARG A 1 25 ? -10.662 -6.520 0.252 1.00 62.41 25 ARG A CA 15
ATOM 26412 C C . ARG A 1 25 ? -9.361 -5.752 0.606 1.00 31.43 25 ARG A C 15
ATOM 26413 O O . ARG A 1 25 ? -9.315 -5.033 1.606 1.00 11.10 25 ARG A O 15
ATOM 26434 N N . LEU A 1 26 ? -8.300 -5.916 -0.207 1.00 74.01 26 LEU A N 15
ATOM 26435 C CA . LEU A 1 26 ? -6.998 -5.254 0.052 1.00 64.43 26 LEU A CA 15
ATOM 26436 C C . LEU A 1 26 ? -7.065 -3.724 -0.244 1.00 25.32 26 LEU A C 15
ATOM 26437 O O . LEU A 1 26 ? -6.500 -2.917 0.505 1.00 74.30 26 LEU A O 15
ATOM 26453 N N . ILE A 1 27 ? -7.756 -3.356 -1.348 1.00 12.21 27 ILE A N 15
ATOM 26454 C CA . ILE A 1 27 ? -8.091 -1.939 -1.689 1.00 43.50 27 ILE A CA 15
ATOM 26455 C C . ILE A 1 27 ? -8.923 -1.282 -0.551 1.00 21.15 27 ILE A C 15
ATOM 26456 O O . ILE A 1 27 ? -8.728 -0.119 -0.208 1.00 60.42 27 ILE A O 15
ATOM 26472 N N . TYR A 1 28 ? -9.846 -2.070 0.019 1.00 72.42 28 TYR A N 15
ATOM 26473 C CA . TYR A 1 28 ? -10.694 -1.663 1.161 1.00 35.33 28 TYR A CA 15
ATOM 26474 C C . TYR A 1 28 ? -9.842 -1.311 2.414 1.00 43.23 28 TYR A C 15
ATOM 26475 O O . TYR A 1 28 ? -9.927 -0.199 2.932 1.00 3.54 28 TYR A O 15
ATOM 26493 N N . GLN A 1 29 ? -8.992 -2.261 2.851 1.00 41.02 29 GLN A N 15
ATOM 26494 C CA . GLN A 1 29 ? -8.184 -2.140 4.102 1.00 34.05 29 GLN A CA 15
ATOM 26495 C C . GLN A 1 29 ? -7.083 -1.053 4.012 1.00 44.42 29 GLN A C 15
ATOM 26496 O O . GLN A 1 29 ? -6.636 -0.535 5.040 1.00 64.11 29 GLN A O 15
ATOM 26510 N N . SER A 1 30 ? -6.648 -0.727 2.785 1.00 10.13 30 SER A N 15
ATOM 26511 C CA . SER A 1 30 ? -5.681 0.374 2.547 1.00 74.15 30 SER A CA 15
ATOM 26512 C C . SER A 1 30 ? -6.344 1.737 2.735 1.00 42.05 30 SER A C 15
ATOM 26513 O O . SER A 1 30 ? -5.684 2.721 3.087 1.00 34.10 30 SER A O 15
ATOM 26521 N N . ARG A 1 31 ? -7.656 1.789 2.462 1.00 21.13 31 ARG A N 15
ATOM 26522 C CA . ARG A 1 31 ? -8.464 2.989 2.693 1.00 71.45 31 ARG A CA 15
ATOM 26523 C C . ARG A 1 31 ? -8.973 3.062 4.147 1.00 51.24 31 ARG A C 15
ATOM 26524 O O . ARG A 1 31 ? -9.298 4.154 4.621 1.00 21.52 31 ARG A O 15
ATOM 26545 N N . LYS A 1 32 ? -9.004 1.919 4.885 1.00 54.32 32 LYS A N 15
ATOM 26546 C CA . LYS A 1 32 ? -9.359 1.958 6.321 1.00 35.24 32 LYS A CA 15
ATOM 26547 C C . LYS A 1 32 ? -8.077 2.251 7.117 1.00 54.35 32 LYS A C 15
ATOM 26548 O O . LYS A 1 32 ? -7.244 1.361 7.316 1.00 30.11 32 LYS A O 15
ATOM 26567 N N . ARG A 1 33 ? -7.966 3.480 7.635 1.00 41.03 33 ARG A N 15
ATOM 26568 C CA . ARG A 1 33 ? -6.740 3.978 8.303 1.00 54.23 33 ARG A CA 15
ATOM 26569 C C . ARG A 1 33 ? -7.111 4.936 9.456 1.00 73.41 33 ARG A C 15
ATOM 26570 O O . ARG A 1 33 ? -8.282 5.306 9.629 1.00 21.21 33 ARG A O 15
ATOM 26591 N N . GLY A 1 34 ? -6.092 5.318 10.247 1.00 63.25 34 GLY A N 15
ATOM 26592 C CA . GLY A 1 34 ? -6.223 6.392 11.236 1.00 65.14 34 GLY A CA 15
ATOM 26593 C C . GLY A 1 34 ? -6.390 7.772 10.583 1.00 75.32 34 GLY A C 15
ATOM 26594 O O . GLY A 1 34 ? -7.278 8.544 10.958 1.00 75.24 34 GLY A O 15
ATOM 26598 N N . ILE A 1 35 ? -5.529 8.075 9.584 1.00 73.20 35 ILE A N 15
ATOM 26599 C CA . ILE A 1 35 ? -5.583 9.353 8.827 1.00 53.40 35 ILE A CA 15
ATOM 26600 C C . ILE A 1 35 ? -6.076 9.148 7.370 1.00 54.31 35 ILE A C 15
ATOM 26601 O O . ILE A 1 35 ? -5.718 8.172 6.697 1.00 75.23 35 ILE A O 15
ATOM 26617 N N . LEU A 1 36 ? -6.926 10.083 6.912 1.00 20.11 36 LEU A N 15
ATOM 26618 C CA . LEU A 1 36 ? -7.403 10.154 5.510 1.00 25.33 36 LEU A CA 15
ATOM 26619 C C . LEU A 1 36 ? -6.312 10.695 4.550 1.00 23.24 36 LEU A C 15
ATOM 26620 O O . LEU A 1 36 ? -6.465 10.626 3.325 1.00 22.12 36 LEU A O 15
ATOM 26636 N N . GLU A 1 37 ? -5.221 11.243 5.121 1.00 10.15 37 GLU A N 15
ATOM 26637 C CA . GLU A 1 37 ? -4.023 11.662 4.356 1.00 21.41 37 GLU A CA 15
ATOM 26638 C C . GLU A 1 37 ? -3.433 10.463 3.559 1.00 62.34 37 GLU A C 15
ATOM 26639 O O . GLU A 1 37 ? -3.196 10.552 2.347 1.00 2.14 37 GLU A O 15
ATOM 26651 N N . THR A 1 38 ? -3.226 9.339 4.269 1.00 72.23 38 THR A N 15
ATOM 26652 C CA . THR A 1 38 ? -2.719 8.075 3.683 1.00 23.53 38 THR A CA 15
ATOM 26653 C C . THR A 1 38 ? -3.793 7.370 2.813 1.00 64.21 38 THR A C 15
ATOM 26654 O O . THR A 1 38 ? -3.448 6.638 1.886 1.00 52.33 38 THR A O 15
ATOM 26665 N N . ASP A 1 39 ? -5.096 7.580 3.130 1.00 1.20 39 ASP A N 15
ATOM 26666 C CA . ASP A 1 39 ? -6.227 7.113 2.269 1.00 60.40 39 ASP A CA 15
ATOM 26667 C C . ASP A 1 39 ? -6.061 7.625 0.811 1.00 73.50 39 ASP A C 15
ATOM 26668 O O . ASP A 1 39 ? -6.154 6.848 -0.123 1.00 1.11 39 ASP A O 15
ATOM 26677 N N . LEU A 1 40 ? -5.787 8.938 0.649 1.00 60.34 40 LEU A N 15
ATOM 26678 C CA . LEU A 1 40 ? -5.553 9.570 -0.685 1.00 50.53 40 LEU A CA 15
ATOM 26679 C C . LEU A 1 40 ? -4.371 8.914 -1.455 1.00 21.14 40 LEU A C 15
ATOM 26680 O O . LEU A 1 40 ? -4.380 8.833 -2.689 1.00 21.13 40 LEU A O 15
ATOM 26696 N N . LEU A 1 41 ? -3.349 8.473 -0.707 1.00 13.31 41 LEU A N 15
ATOM 26697 C CA . LEU A 1 41 ? -2.163 7.786 -1.271 1.00 52.11 41 LEU A CA 15
ATOM 26698 C C . LEU A 1 41 ? -2.501 6.341 -1.740 1.00 22.22 41 LEU A C 15
ATOM 26699 O O . LEU A 1 41 ? -2.370 6.007 -2.925 1.00 72.34 41 LEU A O 15
ATOM 26715 N N . LEU A 1 42 ? -2.971 5.520 -0.790 1.00 12.33 42 LEU A N 15
ATOM 26716 C CA . LEU A 1 42 ? -3.190 4.074 -0.984 1.00 11.40 42 LEU A CA 15
ATOM 26717 C C . LEU A 1 42 ? -4.443 3.751 -1.829 1.00 55.04 42 LEU A C 15
ATOM 26718 O O . LEU A 1 42 ? -4.505 2.680 -2.414 1.00 43.41 42 LEU A O 15
ATOM 26734 N N . SER A 1 43 ? -5.442 4.652 -1.858 1.00 30.32 43 SER A N 15
ATOM 26735 C CA . SER A 1 43 ? -6.676 4.472 -2.683 1.00 31.31 43 SER A CA 15
ATOM 26736 C C . SER A 1 43 ? -6.354 4.485 -4.192 1.00 52.52 43 SER A C 15
ATOM 26737 O O . SER A 1 43 ? -6.735 3.565 -4.924 1.00 30.40 43 SER A O 15
ATOM 26745 N N . GLY A 1 44 ? -5.637 5.537 -4.634 1.00 71.24 44 GLY A N 15
ATOM 26746 C CA . GLY A 1 44 ? -5.193 5.657 -6.033 1.00 54.30 44 GLY A CA 15
ATOM 26747 C C . GLY A 1 44 ? -4.184 4.576 -6.438 1.00 15.41 44 GLY A C 15
ATOM 26748 O O . GLY A 1 44 ? -4.220 4.067 -7.562 1.00 13.22 44 GLY A O 15
ATOM 26752 N N . PHE A 1 45 ? -3.278 4.238 -5.497 1.00 13.13 45 PHE A N 15
ATOM 26753 C CA . PHE A 1 45 ? -2.292 3.149 -5.662 1.00 0.43 45 PHE A CA 15
ATOM 26754 C C . PHE A 1 45 ? -2.986 1.775 -5.823 1.00 24.35 45 PHE A C 15
ATOM 26755 O O . PHE A 1 45 ? -2.613 0.980 -6.678 1.00 14.42 45 PHE A O 15
ATOM 26772 N N . ALA A 1 46 ? -4.010 1.523 -5.004 1.00 52.45 46 ALA A N 15
ATOM 26773 C CA . ALA A 1 46 ? -4.717 0.226 -4.976 1.00 64.23 46 ALA A CA 15
ATOM 26774 C C . ALA A 1 46 ? -5.599 0.012 -6.221 1.00 32.32 46 ALA A C 15
ATOM 26775 O O . ALA A 1 46 ? -5.563 -1.054 -6.841 1.00 51.35 46 ALA A O 15
ATOM 26782 N N . ALA A 1 47 ? -6.369 1.046 -6.589 1.00 25.01 47 ALA A N 15
ATOM 26783 C CA . ALA A 1 47 ? -7.276 1.007 -7.763 1.00 1.04 47 ALA A CA 15
ATOM 26784 C C . ALA A 1 47 ? -6.504 0.784 -9.090 1.00 74.34 47 ALA A C 15
ATOM 26785 O O . ALA A 1 47 ? -7.017 0.157 -10.023 1.00 62.22 47 ALA A O 15
ATOM 26792 N N . LYS A 1 48 ? -5.265 1.305 -9.142 1.00 74.14 48 LYS A N 15
ATOM 26793 C CA . LYS A 1 48 ? -4.396 1.240 -10.335 1.00 44.23 48 LYS A CA 15
ATOM 26794 C C . LYS A 1 48 ? -3.557 -0.066 -10.382 1.00 54.01 48 LYS A C 15
ATOM 26795 O O . LYS A 1 48 ? -3.601 -0.814 -11.366 1.00 5.25 48 LYS A O 15
ATOM 26814 N N . TYR A 1 49 ? -2.798 -0.327 -9.303 1.00 64.54 49 TYR A N 15
ATOM 26815 C CA . TYR A 1 49 ? -1.833 -1.447 -9.245 1.00 63.33 49 TYR A CA 15
ATOM 26816 C C . TYR A 1 49 ? -2.534 -2.812 -9.051 1.00 54.45 49 TYR A C 15
ATOM 26817 O O . TYR A 1 49 ? -2.279 -3.734 -9.828 1.00 52.13 49 TYR A O 15
ATOM 26835 N N . LEU A 1 50 ? -3.454 -2.932 -8.052 1.00 13.34 50 LEU A N 15
ATOM 26836 C CA . LEU A 1 50 ? -4.185 -4.220 -7.792 1.00 23.24 50 LEU A CA 15
ATOM 26837 C C . LEU A 1 50 ? -5.032 -4.684 -8.988 1.00 71.11 50 LEU A C 15
ATOM 26838 O O . LEU A 1 50 ? -5.296 -5.878 -9.123 1.00 3.31 50 LEU A O 15
ATOM 26854 N N . LYS A 1 51 ? -5.419 -3.737 -9.848 1.00 14.05 51 LYS A N 15
ATOM 26855 C CA . LYS A 1 51 ? -6.185 -4.020 -11.084 1.00 31.04 51 LYS A CA 15
ATOM 26856 C C . LYS A 1 51 ? -5.452 -5.056 -11.989 1.00 64.42 51 LYS A C 15
ATOM 26857 O O . LYS A 1 51 ? -6.088 -5.872 -12.665 1.00 22.13 51 LYS A O 15
ATOM 26876 N N . LYS A 1 52 ? -4.102 -5.005 -11.965 1.00 60.50 52 LYS A N 15
ATOM 26877 C CA . LYS A 1 52 ? -3.220 -5.890 -12.771 1.00 22.31 52 LYS A CA 15
ATOM 26878 C C . LYS A 1 52 ? -2.240 -6.721 -11.887 1.00 55.21 52 LYS A C 15
ATOM 26879 O O . LYS A 1 52 ? -1.457 -7.521 -12.417 1.00 14.43 52 LYS A O 15
ATOM 26898 N N . MET A 1 53 ? -2.280 -6.527 -10.553 1.00 72.13 53 MET A N 15
ATOM 26899 C CA . MET A 1 53 ? -1.347 -7.158 -9.608 1.00 23.03 53 MET A CA 15
ATOM 26900 C C . MET A 1 53 ? -1.690 -8.651 -9.341 1.00 20.11 53 MET A C 15
ATOM 26901 O O . MET A 1 53 ? -2.858 -9.016 -9.163 1.00 15.23 53 MET A O 15
ATOM 26915 N N . ASN A 1 54 ? -0.639 -9.491 -9.280 1.00 73.13 54 ASN A N 15
ATOM 26916 C CA . ASN A 1 54 ? -0.749 -10.948 -9.007 1.00 61.25 54 ASN A CA 15
ATOM 26917 C C . ASN A 1 54 ? -0.654 -11.232 -7.488 1.00 4.11 54 ASN A C 15
ATOM 26918 O O . ASN A 1 54 ? -0.198 -10.371 -6.731 1.00 12.12 54 ASN A O 15
ATOM 26929 N N . GLU A 1 55 ? -1.026 -12.464 -7.059 1.00 53.04 55 GLU A N 15
ATOM 26930 C CA . GLU A 1 55 ? -1.111 -12.826 -5.614 1.00 13.12 55 GLU A CA 15
ATOM 26931 C C . GLU A 1 55 ? 0.228 -12.669 -4.858 1.00 31.00 55 GLU A C 15
ATOM 26932 O O . GLU A 1 55 ? 0.221 -12.284 -3.693 1.00 54.13 55 GLU A O 15
ATOM 26944 N N . GLU A 1 56 ? 1.345 -12.984 -5.535 1.00 14.42 56 GLU A N 15
ATOM 26945 C CA . GLU A 1 56 ? 2.722 -12.859 -4.975 1.00 62.44 56 GLU A CA 15
ATOM 26946 C C . GLU A 1 56 ? 3.011 -11.422 -4.449 1.00 12.14 56 GLU A C 15
ATOM 26947 O O . GLU A 1 56 ? 3.539 -11.238 -3.341 1.00 41.13 56 GLU A O 15
ATOM 26959 N N . GLU A 1 57 ? 2.624 -10.420 -5.253 1.00 12.15 57 GLU A N 15
ATOM 26960 C CA . GLU A 1 57 ? 2.737 -8.991 -4.899 1.00 5.33 57 GLU A CA 15
ATOM 26961 C C . GLU A 1 57 ? 1.630 -8.575 -3.889 1.00 62.51 57 GLU A C 15
ATOM 26962 O O . GLU A 1 57 ? 1.855 -7.713 -3.038 1.00 22.30 57 GLU A O 15
ATOM 26974 N N . LEU A 1 58 ? 0.434 -9.210 -4.006 1.00 30.15 58 LEU A N 15
ATOM 26975 C CA . LEU A 1 58 ? -0.720 -8.990 -3.086 1.00 34.02 58 LEU A CA 15
ATOM 26976 C C . LEU A 1 58 ? -0.412 -9.426 -1.628 1.00 10.11 58 LEU A C 15
ATOM 26977 O O . LEU A 1 58 ? -1.001 -8.886 -0.689 1.00 44.42 58 LEU A O 15
ATOM 26993 N N . GLU A 1 59 ? 0.479 -10.431 -1.454 1.00 13.31 59 GLU A N 15
ATOM 26994 C CA . GLU A 1 59 ? 0.943 -10.870 -0.113 1.00 23.55 59 GLU A CA 15
ATOM 26995 C C . GLU A 1 59 ? 1.742 -9.740 0.579 1.00 4.14 59 GLU A C 15
ATOM 26996 O O . GLU A 1 59 ? 1.560 -9.450 1.767 1.00 63.22 59 GLU A O 15
ATOM 27008 N N . GLU A 1 60 ? 2.626 -9.109 -0.205 1.00 3.45 60 GLU A N 15
ATOM 27009 C CA . GLU A 1 60 ? 3.456 -7.979 0.250 1.00 43.01 60 GLU A CA 15
ATOM 27010 C C . GLU A 1 60 ? 2.589 -6.709 0.448 1.00 13.43 60 GLU A C 15
ATOM 27011 O O . GLU A 1 60 ? 2.837 -5.915 1.359 1.00 1.34 60 GLU A O 15
ATOM 27023 N N . TYR A 1 61 ? 1.541 -6.553 -0.392 1.00 24.31 61 TYR A N 15
ATOM 27024 C CA . TYR A 1 61 ? 0.550 -5.468 -0.254 1.00 71.34 61 TYR A CA 15
ATOM 27025 C C . TYR A 1 61 ? -0.317 -5.641 1.015 1.00 61.45 61 TYR A C 15
ATOM 27026 O O . TYR A 1 61 ? -0.687 -4.652 1.658 1.00 14.12 61 TYR A O 15
ATOM 27044 N N . ASP A 1 62 ? -0.620 -6.904 1.368 1.00 35.14 62 ASP A N 15
ATOM 27045 C CA . ASP A 1 62 ? -1.338 -7.233 2.616 1.00 42.00 62 ASP A CA 15
ATOM 27046 C C . ASP A 1 62 ? -0.497 -6.807 3.840 1.00 21.32 62 ASP A C 15
ATOM 27047 O O . ASP A 1 62 ? -1.015 -6.211 4.784 1.00 25.42 62 ASP A O 15
ATOM 27056 N N . SER A 1 63 ? 0.815 -7.086 3.771 1.00 2.45 63 SER A N 15
ATOM 27057 C CA . SER A 1 63 ? 1.800 -6.654 4.791 1.00 44.25 63 SER A CA 15
ATOM 27058 C C . SER A 1 63 ? 1.807 -5.111 4.979 1.00 44.35 63 SER A C 15
ATOM 27059 O O . SER A 1 63 ? 2.052 -4.627 6.081 1.00 2.33 63 SER A O 15
ATOM 27067 N N . LEU A 1 64 ? 1.524 -4.355 3.890 1.00 22.34 64 LEU A N 15
ATOM 27068 C CA . LEU A 1 64 ? 1.428 -2.872 3.926 1.00 72.23 64 LEU A CA 15
ATOM 27069 C C . LEU A 1 64 ? 0.165 -2.405 4.692 1.00 33.53 64 LEU A C 15
ATOM 27070 O O . LEU A 1 64 ? 0.186 -1.390 5.395 1.00 14.23 64 LEU A O 15
ATOM 27086 N N . LEU A 1 65 ? -0.930 -3.176 4.551 1.00 62.13 65 LEU A N 15
ATOM 27087 C CA . LEU A 1 65 ? -2.202 -2.935 5.286 1.00 41.13 65 LEU A CA 15
ATOM 27088 C C . LEU A 1 65 ? -1.992 -3.140 6.806 1.00 72.12 65 LEU A C 15
ATOM 27089 O O . LEU A 1 65 ? -2.612 -2.462 7.632 1.00 44.05 65 LEU A O 15
ATOM 27105 N N . ASN A 1 66 ? -1.091 -4.089 7.137 1.00 31.12 66 ASN A N 15
ATOM 27106 C CA . ASN A 1 66 ? -0.717 -4.431 8.529 1.00 74.53 66 ASN A CA 15
ATOM 27107 C C . ASN A 1 66 ? 0.080 -3.294 9.226 1.00 44.50 66 ASN A C 15
ATOM 27108 O O . ASN A 1 66 ? 0.105 -3.224 10.462 1.00 61.34 66 ASN A O 15
ATOM 27119 N N . GLU A 1 67 ? 0.721 -2.411 8.428 1.00 53.11 67 GLU A N 15
ATOM 27120 C CA . GLU A 1 67 ? 1.559 -1.293 8.943 1.00 64.12 67 GLU A CA 15
ATOM 27121 C C . GLU A 1 67 ? 0.698 -0.110 9.449 1.00 71.23 67 GLU A C 15
ATOM 27122 O O . GLU A 1 67 ? -0.535 -0.129 9.337 1.00 64.23 67 GLU A O 15
ATOM 27134 N N . LEU A 1 68 ? 1.359 0.916 10.022 1.00 73.44 68 LEU A N 15
ATOM 27135 C CA . LEU A 1 68 ? 0.682 2.151 10.475 1.00 62.52 68 LEU A CA 15
ATOM 27136 C C . LEU A 1 68 ? 0.750 3.244 9.388 1.00 72.34 68 LEU A C 15
ATOM 27137 O O . LEU A 1 68 ? 1.800 3.468 8.791 1.00 31.42 68 LEU A O 15
ATOM 27153 N N . ASP A 1 69 ? -0.393 3.913 9.177 1.00 52.12 69 ASP A N 15
ATOM 27154 C CA . ASP A 1 69 ? -0.624 4.891 8.072 1.00 60.23 69 ASP A CA 15
ATOM 27155 C C . ASP A 1 69 ? 0.439 6.019 7.978 1.00 24.11 69 ASP A C 15
ATOM 27156 O O . ASP A 1 69 ? 0.932 6.309 6.877 1.00 33.51 69 ASP A O 15
ATOM 27165 N N . TRP A 1 70 ? 0.764 6.650 9.124 1.00 54.42 70 TRP A N 15
ATOM 27166 C CA . TRP A 1 70 ? 1.838 7.675 9.204 1.00 53.32 70 TRP A CA 15
ATOM 27167 C C . TRP A 1 70 ? 3.183 7.149 8.644 1.00 10.33 70 TRP A C 15
ATOM 27168 O O . TRP A 1 70 ? 3.793 7.789 7.778 1.00 34.41 70 TRP A O 15
ATOM 27189 N N . ASP A 1 71 ? 3.588 5.949 9.101 1.00 10.50 71 ASP A N 15
ATOM 27190 C CA . ASP A 1 71 ? 4.860 5.305 8.694 1.00 61.34 71 ASP A CA 15
ATOM 27191 C C . ASP A 1 71 ? 4.865 4.964 7.184 1.00 15.53 71 ASP A C 15
ATOM 27192 O O . ASP A 1 71 ? 5.846 5.241 6.494 1.00 22.42 71 ASP A O 15
ATOM 27201 N N . ILE A 1 72 ? 3.737 4.401 6.690 1.00 71.01 72 ILE A N 15
ATOM 27202 C CA . ILE A 1 72 ? 3.519 4.094 5.244 1.00 54.23 72 ILE A CA 15
ATOM 27203 C C . ILE A 1 72 ? 3.793 5.337 4.360 1.00 22.34 72 ILE A C 15
ATOM 27204 O O . ILE A 1 72 ? 4.503 5.262 3.350 1.00 53.14 72 ILE A O 15
ATOM 27220 N N . TYR A 1 73 ? 3.236 6.484 4.788 1.00 33.12 73 TYR A N 15
ATOM 27221 C CA . TYR A 1 73 ? 3.377 7.763 4.075 1.00 73.54 73 TYR A CA 15
ATOM 27222 C C . TYR A 1 73 ? 4.833 8.306 4.131 1.00 32.13 73 TYR A C 15
ATOM 27223 O O . TYR A 1 73 ? 5.333 8.837 3.137 1.00 31.44 73 TYR A O 15
ATOM 27241 N N . TYR A 1 74 ? 5.505 8.148 5.288 1.00 75.13 74 TYR A N 15
ATOM 27242 C CA . TYR A 1 74 ? 6.895 8.644 5.489 1.00 5.35 74 TYR A CA 15
ATOM 27243 C C . TYR A 1 74 ? 7.944 7.792 4.731 1.00 1.22 74 TYR A C 15
ATOM 27244 O O . TYR A 1 74 ? 9.049 8.271 4.453 1.00 4.13 74 TYR A O 15
ATOM 27262 N N . TRP A 1 75 ? 7.597 6.527 4.431 1.00 64.32 75 TRP A N 15
ATOM 27263 C CA . TRP A 1 75 ? 8.429 5.641 3.587 1.00 12.40 75 TRP A CA 15
ATOM 27264 C C . TRP A 1 75 ? 8.163 5.905 2.085 1.00 52.20 75 TRP A C 15
ATOM 27265 O O . TRP A 1 75 ? 9.069 5.784 1.263 1.00 33.32 75 TRP A O 15
ATOM 27286 N N . ALA A 1 76 ? 6.900 6.240 1.745 1.00 13.43 76 ALA A N 15
ATOM 27287 C CA . ALA A 1 76 ? 6.495 6.614 0.363 1.00 32.35 76 ALA A CA 15
ATOM 27288 C C . ALA A 1 76 ? 7.125 7.962 -0.084 1.00 34.52 76 ALA A C 15
ATOM 27289 O O . ALA A 1 76 ? 7.432 8.164 -1.263 1.00 34.35 76 ALA A O 15
ATOM 27296 N N . THR A 1 77 ? 7.273 8.885 0.876 1.00 31.30 77 THR A N 15
ATOM 27297 C CA . THR A 1 77 ? 8.004 10.160 0.689 1.00 32.40 77 THR A CA 15
ATOM 27298 C C . THR A 1 77 ? 9.446 10.021 1.226 1.00 11.15 77 THR A C 15
ATOM 27299 O O . THR A 1 77 ? 9.814 8.982 1.788 1.00 24.14 77 THR A O 15
ATOM 27310 N N . LYS A 1 78 ? 10.275 11.067 1.056 1.00 31.31 78 LYS A N 15
ATOM 27311 C CA . LYS A 1 78 ? 11.650 11.076 1.606 1.00 42.24 78 LYS A CA 15
ATOM 27312 C C . LYS A 1 78 ? 11.631 11.655 3.053 1.00 3.44 78 LYS A C 15
ATOM 27313 O O . LYS A 1 78 ? 12.170 12.736 3.319 1.00 35.30 78 LYS A O 15
ATOM 27332 N N . ASN A 1 79 ? 10.965 10.923 3.969 1.00 23.13 79 ASN A N 15
ATOM 27333 C CA . ASN A 1 79 ? 10.859 11.275 5.411 1.00 32.22 79 ASN A CA 15
ATOM 27334 C C . ASN A 1 79 ? 11.289 10.063 6.276 1.00 10.41 79 ASN A C 15
ATOM 27335 O O . ASN A 1 79 ? 10.697 9.771 7.323 1.00 41.02 79 ASN A O 15
ATOM 27346 N N . PHE A 1 80 ? 12.361 9.394 5.835 1.00 11.11 80 PHE A N 15
ATOM 27347 C CA . PHE A 1 80 ? 12.917 8.189 6.492 1.00 43.12 80 PHE A CA 15
ATOM 27348 C C . PHE A 1 80 ? 13.550 8.505 7.868 1.00 72.50 80 PHE A C 15
ATOM 27349 O O . PHE A 1 80 ? 13.622 7.637 8.733 1.00 1.13 80 PHE A O 15
ATOM 27366 N N . LYS A 1 81 ? 14.015 9.752 8.057 1.00 65.40 81 LYS A N 15
ATOM 27367 C CA . LYS A 1 81 ? 14.538 10.212 9.365 1.00 40.22 81 LYS A CA 15
ATOM 27368 C C . LYS A 1 81 ? 13.391 10.462 10.385 1.00 23.12 81 LYS A C 15
ATOM 27369 O O . LYS A 1 81 ? 13.627 10.482 11.596 1.00 1.45 81 LYS A O 15
ATOM 27388 N N . THR A 1 82 ? 12.160 10.662 9.872 1.00 32.41 82 THR A N 15
ATOM 27389 C CA . THR A 1 82 ? 10.948 10.821 10.708 1.00 12.14 82 THR A CA 15
ATOM 27390 C C . THR A 1 82 ? 10.460 9.427 11.175 1.00 20.42 82 THR A C 15
ATOM 27391 O O . THR A 1 82 ? 10.300 9.177 12.373 1.00 14.33 82 THR A O 15
ATOM 27402 N N . SER A 1 83 ? 10.243 8.523 10.196 1.00 4.32 83 SER A N 15
ATOM 27403 C CA . SER A 1 83 ? 9.932 7.092 10.446 1.00 40.24 83 SER A CA 15
ATOM 27404 C C . SER A 1 83 ? 10.958 6.204 9.704 1.00 44.34 83 SER A C 15
ATOM 27405 O O . SER A 1 83 ? 10.915 6.125 8.468 1.00 11.34 83 SER A O 15
ATOM 27413 N N . PRO A 1 84 ? 11.920 5.539 10.441 1.00 13.33 84 PRO A N 15
ATOM 27414 C CA . PRO A 1 84 ? 12.988 4.701 9.819 1.00 13.34 84 PRO A CA 15
ATOM 27415 C C . PRO A 1 84 ? 12.426 3.506 9.011 1.00 74.14 84 PRO A C 15
ATOM 27416 O O . PRO A 1 84 ? 11.492 2.821 9.455 1.00 11.23 84 PRO A O 15
ATOM 27427 N N . LEU A 1 85 ? 12.987 3.285 7.810 1.00 23.32 85 LEU A N 15
ATOM 27428 C CA . LEU A 1 85 ? 12.598 2.167 6.944 1.00 44.11 85 LEU A CA 15
ATOM 27429 C C . LEU A 1 85 ? 13.148 0.821 7.494 1.00 51.24 85 LEU A C 15
ATOM 27430 O O . LEU A 1 85 ? 14.364 0.694 7.691 1.00 32.05 85 LEU A O 15
ATOM 27446 N N . PRO A 1 86 ? 12.275 -0.204 7.750 1.00 22.34 86 PRO A N 15
ATOM 27447 C CA . PRO A 1 86 ? 12.726 -1.534 8.198 1.00 13.24 86 PRO A CA 15
ATOM 27448 C C . PRO A 1 86 ? 13.152 -2.440 7.009 1.00 32.12 86 PRO A C 15
ATOM 27449 O O . PRO A 1 86 ? 12.793 -2.181 5.852 1.00 64.23 86 PRO A O 15
ATOM 27460 N N . ASP A 1 87 ? 13.910 -3.508 7.323 1.00 52.44 87 ASP A N 15
ATOM 27461 C CA . ASP A 1 87 ? 14.466 -4.456 6.318 1.00 52.41 87 ASP A CA 15
ATOM 27462 C C . ASP A 1 87 ? 13.368 -5.144 5.469 1.00 11.20 87 ASP A C 15
ATOM 27463 O O . ASP A 1 87 ? 13.576 -5.413 4.280 1.00 11.34 87 ASP A O 15
ATOM 27472 N N . LYS A 1 88 ? 12.203 -5.406 6.105 1.00 73.00 88 LYS A N 15
ATOM 27473 C CA . LYS A 1 88 ? 11.018 -6.004 5.440 1.00 25.43 88 LYS A CA 15
ATOM 27474 C C . LYS A 1 88 ? 10.511 -5.157 4.241 1.00 30.43 88 LYS A C 15
ATOM 27475 O O . LYS A 1 88 ? 9.893 -5.701 3.333 1.00 72.22 88 LYS A O 15
ATOM 27494 N N . TRP A 1 89 ? 10.760 -3.827 4.256 1.00 33.13 89 TRP A N 15
ATOM 27495 C CA . TRP A 1 89 ? 10.391 -2.922 3.129 1.00 34.11 89 TRP A CA 15
ATOM 27496 C C . TRP A 1 89 ? 11.601 -2.466 2.297 1.00 34.35 89 TRP A C 15
ATOM 27497 O O . TRP A 1 89 ? 11.443 -2.105 1.131 1.00 72.01 89 TRP A O 15
ATOM 27518 N N . ALA A 1 90 ? 12.801 -2.496 2.900 1.00 52.11 90 ALA A N 15
ATOM 27519 C CA . ALA A 1 90 ? 14.065 -2.059 2.251 1.00 40.41 90 ALA A CA 15
ATOM 27520 C C . ALA A 1 90 ? 14.329 -2.793 0.906 1.00 5.14 90 ALA A C 15
ATOM 27521 O O . ALA A 1 90 ? 14.796 -2.199 -0.071 1.00 3.43 90 ALA A O 15
ATOM 27528 N N . ASN A 1 91 ? 14.011 -4.096 0.891 1.00 30.05 91 ASN A N 15
ATOM 27529 C CA . ASN A 1 91 ? 14.179 -4.984 -0.298 1.00 13.54 91 ASN A CA 15
ATOM 27530 C C . ASN A 1 91 ? 12.863 -5.193 -1.106 1.00 72.42 91 ASN A C 15
ATOM 27531 O O . ASN A 1 91 ? 12.868 -5.908 -2.114 1.00 25.22 91 ASN A O 15
ATOM 27542 N N . SER A 1 92 ? 11.756 -4.563 -0.672 1.00 64.11 92 SER A N 15
ATOM 27543 C CA . SER A 1 92 ? 10.406 -4.790 -1.260 1.00 74.11 92 SER A CA 15
ATOM 27544 C C . SER A 1 92 ? 10.226 -4.145 -2.649 1.00 52.31 92 SER A C 15
ATOM 27545 O O . SER A 1 92 ? 10.635 -2.998 -2.877 1.00 21.44 92 SER A O 15
ATOM 27553 N N . LYS A 1 93 ? 9.581 -4.898 -3.558 1.00 40.22 93 LYS A N 15
ATOM 27554 C CA . LYS A 1 93 ? 9.137 -4.381 -4.870 1.00 21.41 93 LYS A CA 15
ATOM 27555 C C . LYS A 1 93 ? 8.052 -3.301 -4.673 1.00 52.51 93 LYS A C 15
ATOM 27556 O O . LYS A 1 93 ? 8.150 -2.193 -5.208 1.00 52.44 93 LYS A O 15
ATOM 27575 N N . LEU A 1 94 ? 7.055 -3.654 -3.834 1.00 1.31 94 LEU A N 15
ATOM 27576 C CA . LEU A 1 94 ? 5.872 -2.827 -3.523 1.00 43.44 94 LEU A CA 15
ATOM 27577 C C . LEU A 1 94 ? 6.227 -1.406 -3.032 1.00 71.00 94 LEU A C 15
ATOM 27578 O O . LEU A 1 94 ? 5.587 -0.429 -3.430 1.00 71.24 94 LEU A O 15
ATOM 27594 N N . LEU A 1 95 ? 7.231 -1.316 -2.138 1.00 22.42 95 LEU A N 15
ATOM 27595 C CA . LEU A 1 95 ? 7.672 -0.029 -1.562 1.00 2.04 95 LEU A CA 15
ATOM 27596 C C . LEU A 1 95 ? 8.159 0.952 -2.655 1.00 1.32 95 LEU A C 15
ATOM 27597 O O . LEU A 1 95 ? 7.816 2.131 -2.632 1.00 60.32 95 LEU A O 15
ATOM 27613 N N . LYS A 1 96 ? 8.952 0.435 -3.607 1.00 41.04 96 LYS A N 15
ATOM 27614 C CA . LYS A 1 96 ? 9.511 1.248 -4.711 1.00 3.43 96 LYS A CA 15
ATOM 27615 C C . LYS A 1 96 ? 8.411 1.659 -5.721 1.00 13.13 96 LYS A C 15
ATOM 27616 O O . LYS A 1 96 ? 8.493 2.726 -6.336 1.00 62.20 96 LYS A O 15
ATOM 27635 N N . GLN A 1 97 ? 7.381 0.793 -5.872 1.00 10.45 97 GLN A N 15
ATOM 27636 C CA . GLN A 1 97 ? 6.146 1.131 -6.627 1.00 4.33 97 GLN A CA 15
ATOM 27637 C C . GLN A 1 97 ? 5.440 2.339 -5.965 1.00 51.51 97 GLN A C 15
ATOM 27638 O O . GLN A 1 97 ? 5.065 3.299 -6.631 1.00 24.31 97 GLN A O 15
ATOM 27652 N N . LEU A 1 98 ? 5.314 2.259 -4.623 1.00 61.04 98 LEU A N 15
ATOM 27653 C CA . LEU A 1 98 ? 4.599 3.249 -3.782 1.00 51.52 98 LEU A CA 15
ATOM 27654 C C . LEU A 1 98 ? 5.331 4.613 -3.733 1.00 33.31 98 LEU A C 15
ATOM 27655 O O . LEU A 1 98 ? 4.689 5.657 -3.747 1.00 43.11 98 LEU A O 15
ATOM 27671 N N . GLN A 1 99 ? 6.676 4.578 -3.671 1.00 63.11 99 GLN A N 15
ATOM 27672 C CA . GLN A 1 99 ? 7.531 5.797 -3.648 1.00 11.20 99 GLN A CA 15
ATOM 27673 C C . GLN A 1 99 ? 7.469 6.581 -4.976 1.00 13.10 99 GLN A C 15
ATOM 27674 O O . GLN A 1 99 ? 7.213 7.794 -4.987 1.00 42.02 99 GLN A O 15
ATOM 27688 N N . GLU A 1 100 ? 7.679 5.868 -6.093 1.00 22.10 100 GLU A N 15
ATOM 27689 C CA . GLU A 1 100 ? 7.683 6.477 -7.441 1.00 54.35 100 GLU A CA 15
ATOM 27690 C C . GLU A 1 100 ? 6.255 6.877 -7.889 1.00 64.21 100 GLU A C 15
ATOM 27691 O O . GLU A 1 100 ? 6.089 7.781 -8.718 1.00 3.25 100 GLU A O 15
ATOM 27703 N N . PHE A 1 101 ? 5.229 6.213 -7.311 1.00 32.03 101 PHE A N 15
ATOM 27704 C CA . PHE A 1 101 ? 3.821 6.632 -7.457 1.00 23.34 101 PHE A CA 15
ATOM 27705 C C . PHE A 1 101 ? 3.517 7.895 -6.609 1.00 64.24 101 PHE A C 15
ATOM 27706 O O . PHE A 1 101 ? 2.906 8.826 -7.109 1.00 25.02 101 PHE A O 15
ATOM 27723 N N . SER A 1 102 ? 3.959 7.904 -5.335 1.00 70.32 102 SER A N 15
ATOM 27724 C CA . SER A 1 102 ? 3.631 8.980 -4.349 1.00 22.31 102 SER A CA 15
ATOM 27725 C C . SER A 1 102 ? 4.062 10.376 -4.840 1.00 2.32 102 SER A C 15
ATOM 27726 O O . SER A 1 102 ? 3.263 11.324 -4.860 1.00 21.13 102 SER A O 15
ATOM 27734 N N . GLU A 1 103 ? 5.335 10.461 -5.258 1.00 62.14 103 GLU A N 15
ATOM 27735 C CA . GLU A 1 103 ? 5.961 11.718 -5.721 1.00 43.42 103 GLU A CA 15
ATOM 27736 C C . GLU A 1 103 ? 5.403 12.202 -7.086 1.00 43.20 103 GLU A C 15
ATOM 27737 O O . GLU A 1 103 ? 5.539 13.373 -7.425 1.00 62.43 103 GLU A O 15
ATOM 27749 N N . ASN A 1 104 ? 4.830 11.276 -7.880 1.00 74.33 104 ASN A N 15
ATOM 27750 C CA . ASN A 1 104 ? 4.304 11.571 -9.245 1.00 31.35 104 ASN A CA 15
ATOM 27751 C C . ASN A 1 104 ? 2.792 11.269 -9.394 1.00 15.40 104 ASN A C 15
ATOM 27752 O O . ASN A 1 104 ? 2.298 11.173 -10.520 1.00 41.24 104 ASN A O 15
ATOM 27763 N N . LYS A 1 105 ? 2.065 11.179 -8.260 1.00 34.03 105 LYS A N 15
ATOM 27764 C CA . LYS A 1 105 ? 0.672 10.715 -8.196 1.00 12.53 105 LYS A CA 15
ATOM 27765 C C . LYS A 1 105 ? -0.290 11.493 -9.134 1.00 13.35 105 LYS A C 15
ATOM 27766 O O . LYS A 1 105 ? -0.796 10.947 -10.120 1.00 53.25 105 LYS A O 15
ATOM 27785 N N . GLU A 1 106 ? -0.523 12.776 -8.805 1.00 53.40 106 GLU A N 15
ATOM 27786 C CA . GLU A 1 106 ? -1.419 13.670 -9.579 1.00 32.33 106 GLU A CA 15
ATOM 27787 C C . GLU A 1 106 ? -0.585 14.621 -10.464 1.00 22.33 106 GLU A C 15
ATOM 27788 O O . GLU A 1 106 ? -1.069 15.657 -10.928 1.00 20.53 106 GLU A O 15
ATOM 27800 N N . LYS A 1 107 ? 0.678 14.228 -10.714 1.00 52.12 107 LYS A N 15
ATOM 27801 C CA . LYS A 1 107 ? 1.694 15.085 -11.367 1.00 22.13 107 LYS A CA 15
ATOM 27802 C C . LYS A 1 107 ? 2.083 14.516 -12.752 1.00 14.24 107 LYS A C 15
ATOM 27803 O O . LYS A 1 107 ? 3.178 14.777 -13.266 1.00 31.31 107 LYS A O 15
ATOM 27822 N N . GLU A 1 108 ? 1.146 13.760 -13.358 1.00 55.43 108 GLU A N 15
ATOM 27823 C CA . GLU A 1 108 ? 1.334 13.118 -14.673 1.00 73.50 108 GLU A CA 15
ATOM 27824 C C . GLU A 1 108 ? 1.329 14.153 -15.830 1.00 54.51 108 GLU A C 15
ATOM 27825 O O . GLU A 1 108 ? 0.447 15.023 -15.914 1.00 74.24 108 GLU A O 15
ATOM 27837 N N . ILE A 1 109 ? 2.340 14.051 -16.706 1.00 32.34 109 ILE A N 15
ATOM 27838 C CA . ILE A 1 109 ? 2.516 14.939 -17.884 1.00 34.14 109 ILE A CA 15
ATOM 27839 C C . ILE A 1 109 ? 2.584 14.106 -19.178 1.00 24.52 109 ILE A C 15
ATOM 27840 O O . ILE A 1 109 ? 3.104 12.982 -19.197 1.00 35.05 109 ILE A O 15
ATOM 27856 N N . MET A 1 1 ? 12.589 -30.770 19.038 1.00 14.12 1 MET A N 16
ATOM 27857 C CA . MET A 1 1 ? 13.012 -30.409 17.652 1.00 65.40 1 MET A CA 16
ATOM 27858 C C . MET A 1 1 ? 12.037 -29.357 17.057 1.00 52.23 1 MET A C 16
ATOM 27859 O O . MET A 1 1 ? 11.321 -28.689 17.812 1.00 54.22 1 MET A O 16
ATOM 27875 N N . GLY A 1 2 ? 12.007 -29.209 15.712 1.00 32.31 2 GLY A N 16
ATOM 27876 C CA . GLY A 1 2 ? 11.194 -28.165 15.060 1.00 53.41 2 GLY A CA 16
ATOM 27877 C C . GLY A 1 2 ? 11.894 -26.799 15.022 1.00 73.14 2 GLY A C 16
ATOM 27878 O O . GLY A 1 2 ? 11.246 -25.760 14.874 1.00 52.55 2 GLY A O 16
ATOM 27882 N N . HIS A 1 3 ? 13.232 -26.823 15.141 1.00 72.33 3 HIS A N 16
ATOM 27883 C CA . HIS A 1 3 ? 14.092 -25.616 15.143 1.00 33.43 3 HIS A CA 16
ATOM 27884 C C . HIS A 1 3 ? 14.298 -25.051 13.711 1.00 15.42 3 HIS A C 16
ATOM 27885 O O . HIS A 1 3 ? 14.739 -23.907 13.551 1.00 2.00 3 HIS A O 16
ATOM 27900 N N . HIS A 1 4 ? 13.978 -25.869 12.686 1.00 71.22 4 HIS A N 16
ATOM 27901 C CA . HIS A 1 4 ? 14.127 -25.505 11.255 1.00 14.15 4 HIS A CA 16
ATOM 27902 C C . HIS A 1 4 ? 13.426 -24.157 10.903 1.00 63.33 4 HIS A C 16
ATOM 27903 O O . HIS A 1 4 ? 12.196 -24.036 10.958 1.00 43.44 4 HIS A O 16
ATOM 27918 N N . HIS A 1 5 ? 14.237 -23.137 10.572 1.00 4.23 5 HIS A N 16
ATOM 27919 C CA . HIS A 1 5 ? 13.742 -21.814 10.137 1.00 12.30 5 HIS A CA 16
ATOM 27920 C C . HIS A 1 5 ? 13.390 -21.870 8.624 1.00 14.22 5 HIS A C 16
ATOM 27921 O O . HIS A 1 5 ? 14.112 -21.342 7.768 1.00 51.04 5 HIS A O 16
ATOM 27936 N N . HIS A 1 6 ? 12.306 -22.605 8.314 1.00 53.50 6 HIS A N 16
ATOM 27937 C CA . HIS A 1 6 ? 11.828 -22.855 6.936 1.00 53.50 6 HIS A CA 16
ATOM 27938 C C . HIS A 1 6 ? 10.282 -22.820 6.917 1.00 32.33 6 HIS A C 16
ATOM 27939 O O . HIS A 1 6 ? 9.630 -23.667 7.546 1.00 11.32 6 HIS A O 16
ATOM 27954 N N . HIS A 1 7 ? 9.711 -21.838 6.198 1.00 25.22 7 HIS A N 16
ATOM 27955 C CA . HIS A 1 7 ? 8.255 -21.603 6.159 1.00 35.12 7 HIS A CA 16
ATOM 27956 C C . HIS A 1 7 ? 7.560 -22.565 5.161 1.00 61.05 7 HIS A C 16
ATOM 27957 O O . HIS A 1 7 ? 7.977 -22.675 4.004 1.00 53.24 7 HIS A O 16
ATOM 27972 N N . HIS A 1 8 ? 6.505 -23.259 5.625 1.00 53.25 8 HIS A N 16
ATOM 27973 C CA . HIS A 1 8 ? 5.701 -24.169 4.773 1.00 3.51 8 HIS A CA 16
ATOM 27974 C C . HIS A 1 8 ? 4.691 -23.370 3.899 1.00 12.31 8 HIS A C 16
ATOM 27975 O O . HIS A 1 8 ? 4.289 -22.257 4.255 1.00 74.14 8 HIS A O 16
ATOM 27990 N N . SER A 1 9 ? 4.275 -23.979 2.769 1.00 43.53 9 SER A N 16
ATOM 27991 C CA . SER A 1 9 ? 3.325 -23.384 1.797 1.00 31.25 9 SER A CA 16
ATOM 27992 C C . SER A 1 9 ? 1.895 -23.201 2.369 1.00 62.12 9 SER A C 16
ATOM 27993 O O . SER A 1 9 ? 1.549 -23.739 3.431 1.00 61.13 9 SER A O 16
ATOM 28001 N N . HIS A 1 10 ? 1.058 -22.456 1.619 1.00 54.34 10 HIS A N 16
ATOM 28002 C CA . HIS A 1 10 ? -0.355 -22.186 1.985 1.00 53.51 10 HIS A CA 16
ATOM 28003 C C . HIS A 1 10 ? -1.283 -23.348 1.511 1.00 11.35 10 HIS A C 16
ATOM 28004 O O . HIS A 1 10 ? -2.340 -23.110 0.908 1.00 43.03 10 HIS A O 16
ATOM 28019 N N . MET A 1 11 ? -0.894 -24.603 1.828 1.00 75.13 11 MET A N 16
ATOM 28020 C CA . MET A 1 11 ? -1.555 -25.815 1.284 1.00 64.22 11 MET A CA 16
ATOM 28021 C C . MET A 1 11 ? -2.839 -26.188 2.077 1.00 5.10 11 MET A C 16
ATOM 28022 O O . MET A 1 11 ? -2.853 -27.119 2.895 1.00 44.42 11 MET A O 16
ATOM 28036 N N . ILE A 1 12 ? -3.890 -25.378 1.868 1.00 13.22 12 ILE A N 16
ATOM 28037 C CA . ILE A 1 12 ? -5.271 -25.632 2.332 1.00 5.41 12 ILE A CA 16
ATOM 28038 C C . ILE A 1 12 ? -6.224 -25.510 1.116 1.00 12.10 12 ILE A C 16
ATOM 28039 O O . ILE A 1 12 ? -6.311 -24.437 0.500 1.00 23.24 12 ILE A O 16
ATOM 28055 N N . LYS A 1 13 ? -6.903 -26.617 0.763 1.00 23.22 13 LYS A N 16
ATOM 28056 C CA . LYS A 1 13 ? -7.791 -26.699 -0.418 1.00 13.32 13 LYS A CA 16
ATOM 28057 C C . LYS A 1 13 ? -9.052 -25.808 -0.250 1.00 44.41 13 LYS A C 16
ATOM 28058 O O . LYS A 1 13 ? -10.078 -26.240 0.295 1.00 21.31 13 LYS A O 16
ATOM 28077 N N . ARG A 1 14 ? -8.930 -24.536 -0.673 1.00 10.51 14 ARG A N 16
ATOM 28078 C CA . ARG A 1 14 ? -10.045 -23.564 -0.688 1.00 4.43 14 ARG A CA 16
ATOM 28079 C C . ARG A 1 14 ? -10.071 -22.805 -2.035 1.00 3.33 14 ARG A C 16
ATOM 28080 O O . ARG A 1 14 ? -9.128 -22.073 -2.362 1.00 32.13 14 ARG A O 16
ATOM 28101 N N . THR A 1 15 ? -11.147 -22.996 -2.813 1.00 4.31 15 THR A N 16
ATOM 28102 C CA . THR A 1 15 ? -11.406 -22.209 -4.045 1.00 32.25 15 THR A CA 16
ATOM 28103 C C . THR A 1 15 ? -12.227 -20.928 -3.733 1.00 33.01 15 THR A C 16
ATOM 28104 O O . THR A 1 15 ? -12.630 -20.201 -4.653 1.00 53.20 15 THR A O 16
ATOM 28115 N N . ASN A 1 16 ? -12.488 -20.671 -2.430 1.00 2.13 16 ASN A N 16
ATOM 28116 C CA . ASN A 1 16 ? -13.016 -19.371 -1.949 1.00 3.15 16 ASN A CA 16
ATOM 28117 C C . ASN A 1 16 ? -11.857 -18.350 -1.766 1.00 13.13 16 ASN A C 16
ATOM 28118 O O . ASN A 1 16 ? -10.680 -18.739 -1.750 1.00 4.11 16 ASN A O 16
ATOM 28129 N N . GLU A 1 17 ? -12.218 -17.059 -1.602 1.00 3.14 17 GLU A N 16
ATOM 28130 C CA . GLU A 1 17 ? -11.276 -15.912 -1.689 1.00 3.52 17 GLU A CA 16
ATOM 28131 C C . GLU A 1 17 ? -10.568 -15.877 -3.083 1.00 31.41 17 GLU A C 16
ATOM 28132 O O . GLU A 1 17 ? -9.397 -16.266 -3.211 1.00 43.14 17 GLU A O 16
ATOM 28144 N N . PRO A 1 18 ? -11.322 -15.498 -4.178 1.00 60.44 18 PRO A N 16
ATOM 28145 C CA . PRO A 1 18 ? -10.737 -15.266 -5.530 1.00 72.32 18 PRO A CA 16
ATOM 28146 C C . PRO A 1 18 ? -9.683 -14.132 -5.574 1.00 51.30 18 PRO A C 16
ATOM 28147 O O . PRO A 1 18 ? -9.520 -13.379 -4.615 1.00 24.55 18 PRO A O 16
ATOM 28158 N N . LEU A 1 19 ? -8.988 -14.021 -6.717 1.00 23.31 19 LEU A N 16
ATOM 28159 C CA . LEU A 1 19 ? -8.061 -12.898 -7.006 1.00 64.50 19 LEU A CA 16
ATOM 28160 C C . LEU A 1 19 ? -8.834 -11.577 -7.203 1.00 73.21 19 LEU A C 16
ATOM 28161 O O . LEU A 1 19 ? -8.338 -10.505 -6.851 1.00 41.11 19 LEU A O 16
ATOM 28177 N N . ASP A 1 20 ? -10.051 -11.681 -7.763 1.00 14.14 20 ASP A N 16
ATOM 28178 C CA . ASP A 1 20 ? -10.983 -10.543 -7.899 1.00 22.15 20 ASP A CA 16
ATOM 28179 C C . ASP A 1 20 ? -11.423 -10.009 -6.508 1.00 15.11 20 ASP A C 16
ATOM 28180 O O . ASP A 1 20 ? -11.350 -8.798 -6.246 1.00 55.11 20 ASP A O 16
ATOM 28189 N N . LYS A 1 21 ? -11.858 -10.925 -5.624 1.00 0.43 21 LYS A N 16
ATOM 28190 C CA . LYS A 1 21 ? -12.270 -10.567 -4.246 1.00 23.23 21 LYS A CA 16
ATOM 28191 C C . LYS A 1 21 ? -11.064 -10.201 -3.355 1.00 1.41 21 LYS A C 16
ATOM 28192 O O . LYS A 1 21 ? -11.232 -9.461 -2.386 1.00 41.35 21 LYS A O 16
ATOM 28211 N N . LYS A 1 22 ? -9.857 -10.719 -3.681 1.00 52.14 22 LYS A N 16
ATOM 28212 C CA . LYS A 1 22 ? -8.610 -10.303 -2.995 1.00 43.14 22 LYS A CA 16
ATOM 28213 C C . LYS A 1 22 ? -8.309 -8.824 -3.279 1.00 13.10 22 LYS A C 16
ATOM 28214 O O . LYS A 1 22 ? -8.113 -8.043 -2.345 1.00 23.23 22 LYS A O 16
ATOM 28233 N N . ARG A 1 23 ? -8.310 -8.453 -4.578 1.00 2.50 23 ARG A N 16
ATOM 28234 C CA . ARG A 1 23 ? -8.172 -7.039 -5.016 1.00 44.24 23 ARG A CA 16
ATOM 28235 C C . ARG A 1 23 ? -9.178 -6.120 -4.288 1.00 44.43 23 ARG A C 16
ATOM 28236 O O . ARG A 1 23 ? -8.779 -5.148 -3.663 1.00 33.01 23 ARG A O 16
ATOM 28257 N N . ALA A 1 24 ? -10.471 -6.495 -4.319 1.00 31.34 24 ALA A N 16
ATOM 28258 C CA . ALA A 1 24 ? -11.561 -5.719 -3.672 1.00 43.33 24 ALA A CA 16
ATOM 28259 C C . ALA A 1 24 ? -11.315 -5.531 -2.146 1.00 32.43 24 ALA A C 16
ATOM 28260 O O . ALA A 1 24 ? -11.390 -4.412 -1.621 1.00 21.30 24 ALA A O 16
ATOM 28267 N N . ARG A 1 25 ? -10.976 -6.649 -1.475 1.00 23.53 25 ARG A N 16
ATOM 28268 C CA . ARG A 1 25 ? -10.724 -6.713 -0.011 1.00 42.32 25 ARG A CA 16
ATOM 28269 C C . ARG A 1 25 ? -9.481 -5.885 0.416 1.00 1.42 25 ARG A C 16
ATOM 28270 O O . ARG A 1 25 ? -9.445 -5.335 1.524 1.00 45.40 25 ARG A O 16
ATOM 28291 N N . LEU A 1 26 ? -8.458 -5.804 -0.455 1.00 61.30 26 LEU A N 16
ATOM 28292 C CA . LEU A 1 26 ? -7.223 -5.035 -0.163 1.00 4.41 26 LEU A CA 16
ATOM 28293 C C . LEU A 1 26 ? -7.422 -3.510 -0.391 1.00 52.43 26 LEU A C 16
ATOM 28294 O O . LEU A 1 26 ? -6.954 -2.694 0.412 1.00 3.01 26 LEU A O 16
ATOM 28310 N N . ILE A 1 27 ? -8.117 -3.137 -1.491 1.00 64.13 27 ILE A N 16
ATOM 28311 C CA . ILE A 1 27 ? -8.565 -1.729 -1.746 1.00 35.10 27 ILE A CA 16
ATOM 28312 C C . ILE A 1 27 ? -9.513 -1.227 -0.603 1.00 54.15 27 ILE A C 16
ATOM 28313 O O . ILE A 1 27 ? -9.576 -0.031 -0.285 1.00 3.33 27 ILE A O 16
ATOM 28329 N N . TYR A 1 28 ? -10.229 -2.180 0.011 1.00 54.43 28 TYR A N 16
ATOM 28330 C CA . TYR A 1 28 ? -11.134 -1.936 1.154 1.00 43.55 28 TYR A CA 16
ATOM 28331 C C . TYR A 1 28 ? -10.347 -1.573 2.448 1.00 61.12 28 TYR A C 16
ATOM 28332 O O . TYR A 1 28 ? -10.681 -0.604 3.139 1.00 71.33 28 TYR A O 16
ATOM 28350 N N . GLN A 1 29 ? -9.304 -2.365 2.770 1.00 75.55 29 GLN A N 16
ATOM 28351 C CA . GLN A 1 29 ? -8.473 -2.149 3.991 1.00 3.11 29 GLN A CA 16
ATOM 28352 C C . GLN A 1 29 ? -7.494 -0.959 3.829 1.00 65.42 29 GLN A C 16
ATOM 28353 O O . GLN A 1 29 ? -7.060 -0.371 4.823 1.00 75.42 29 GLN A O 16
ATOM 28367 N N . SER A 1 30 ? -7.147 -0.626 2.575 1.00 44.42 30 SER A N 16
ATOM 28368 C CA . SER A 1 30 ? -6.192 0.467 2.266 1.00 52.12 30 SER A CA 16
ATOM 28369 C C . SER A 1 30 ? -6.773 1.846 2.603 1.00 13.13 30 SER A C 16
ATOM 28370 O O . SER A 1 30 ? -6.048 2.752 3.023 1.00 12.14 30 SER A O 16
ATOM 28378 N N . ARG A 1 31 ? -8.088 1.992 2.379 1.00 44.54 31 ARG A N 16
ATOM 28379 C CA . ARG A 1 31 ? -8.826 3.223 2.702 1.00 73.11 31 ARG A CA 16
ATOM 28380 C C . ARG A 1 31 ? -9.287 3.263 4.189 1.00 65.45 31 ARG A C 16
ATOM 28381 O O . ARG A 1 31 ? -9.910 4.238 4.617 1.00 5.13 31 ARG A O 16
ATOM 28402 N N . LYS A 1 32 ? -8.994 2.197 4.973 1.00 71.51 32 LYS A N 16
ATOM 28403 C CA . LYS A 1 32 ? -9.101 2.259 6.452 1.00 62.22 32 LYS A CA 16
ATOM 28404 C C . LYS A 1 32 ? -7.802 2.883 7.009 1.00 63.43 32 LYS A C 16
ATOM 28405 O O . LYS A 1 32 ? -6.743 2.248 6.965 1.00 12.30 32 LYS A O 16
ATOM 28424 N N . ARG A 1 33 ? -7.890 4.115 7.550 1.00 44.34 33 ARG A N 16
ATOM 28425 C CA . ARG A 1 33 ? -6.698 4.924 7.945 1.00 21.40 33 ARG A CA 16
ATOM 28426 C C . ARG A 1 33 ? -7.015 5.876 9.117 1.00 41.22 33 ARG A C 16
ATOM 28427 O O . ARG A 1 33 ? -8.163 6.310 9.287 1.00 74.43 33 ARG A O 16
ATOM 28448 N N . GLY A 1 34 ? -5.972 6.210 9.908 1.00 54.31 34 GLY A N 16
ATOM 28449 C CA . GLY A 1 34 ? -6.073 7.247 10.948 1.00 34.33 34 GLY A CA 16
ATOM 28450 C C . GLY A 1 34 ? -5.995 8.677 10.380 1.00 42.43 34 GLY A C 16
ATOM 28451 O O . GLY A 1 34 ? -6.511 9.627 10.988 1.00 64.03 34 GLY A O 16
ATOM 28455 N N . ILE A 1 35 ? -5.339 8.822 9.204 1.00 5.41 35 ILE A N 16
ATOM 28456 C CA . ILE A 1 35 ? -5.157 10.127 8.511 1.00 53.50 35 ILE A CA 16
ATOM 28457 C C . ILE A 1 35 ? -5.581 10.058 7.024 1.00 21.41 35 ILE A C 16
ATOM 28458 O O . ILE A 1 35 ? -5.522 8.994 6.393 1.00 22.01 35 ILE A O 16
ATOM 28474 N N . LEU A 1 36 ? -5.988 11.221 6.478 1.00 4.34 36 LEU A N 16
ATOM 28475 C CA . LEU A 1 36 ? -6.344 11.369 5.049 1.00 63.13 36 LEU A CA 16
ATOM 28476 C C . LEU A 1 36 ? -5.090 11.317 4.136 1.00 2.11 36 LEU A C 16
ATOM 28477 O O . LEU A 1 36 ? -5.191 10.912 2.981 1.00 53.32 36 LEU A O 16
ATOM 28493 N N . GLU A 1 37 ? -3.914 11.714 4.664 1.00 13.30 37 GLU A N 16
ATOM 28494 C CA . GLU A 1 37 ? -2.639 11.721 3.888 1.00 63.15 37 GLU A CA 16
ATOM 28495 C C . GLU A 1 37 ? -2.296 10.324 3.300 1.00 62.41 37 GLU A C 16
ATOM 28496 O O . GLU A 1 37 ? -2.046 10.180 2.090 1.00 62.31 37 GLU A O 16
ATOM 28508 N N . THR A 1 38 ? -2.287 9.304 4.168 1.00 4.14 38 THR A N 16
ATOM 28509 C CA . THR A 1 38 ? -2.037 7.902 3.760 1.00 11.02 38 THR A CA 16
ATOM 28510 C C . THR A 1 38 ? -3.254 7.287 3.034 1.00 33.33 38 THR A C 16
ATOM 28511 O O . THR A 1 38 ? -3.096 6.349 2.258 1.00 2.30 38 THR A O 16
ATOM 28522 N N . ASP A 1 39 ? -4.476 7.770 3.342 1.00 72.31 39 ASP A N 16
ATOM 28523 C CA . ASP A 1 39 ? -5.707 7.365 2.611 1.00 4.32 39 ASP A CA 16
ATOM 28524 C C . ASP A 1 39 ? -5.606 7.704 1.096 1.00 1.41 39 ASP A C 16
ATOM 28525 O O . ASP A 1 39 ? -5.824 6.846 0.249 1.00 54.32 39 ASP A O 16
ATOM 28534 N N . LEU A 1 40 ? -5.253 8.966 0.782 1.00 62.21 40 LEU A N 16
ATOM 28535 C CA . LEU A 1 40 ? -5.055 9.445 -0.614 1.00 20.11 40 LEU A CA 16
ATOM 28536 C C . LEU A 1 40 ? -3.910 8.673 -1.325 1.00 13.24 40 LEU A C 16
ATOM 28537 O O . LEU A 1 40 ? -3.892 8.542 -2.554 1.00 64.43 40 LEU A O 16
ATOM 28553 N N . LEU A 1 41 ? -2.943 8.205 -0.524 1.00 31.23 41 LEU A N 16
ATOM 28554 C CA . LEU A 1 41 ? -1.816 7.374 -0.993 1.00 13.34 41 LEU A CA 16
ATOM 28555 C C . LEU A 1 41 ? -2.275 5.928 -1.355 1.00 12.34 41 LEU A C 16
ATOM 28556 O O . LEU A 1 41 ? -2.174 5.512 -2.502 1.00 45.11 41 LEU A O 16
ATOM 28572 N N . LEU A 1 42 ? -2.819 5.200 -0.370 1.00 45.21 42 LEU A N 16
ATOM 28573 C CA . LEU A 1 42 ? -3.144 3.757 -0.493 1.00 12.21 42 LEU A CA 16
ATOM 28574 C C . LEU A 1 42 ? -4.418 3.474 -1.322 1.00 74.23 42 LEU A C 16
ATOM 28575 O O . LEU A 1 42 ? -4.449 2.500 -2.059 1.00 54.23 42 LEU A O 16
ATOM 28591 N N . SER A 1 43 ? -5.472 4.301 -1.174 1.00 14.31 43 SER A N 16
ATOM 28592 C CA . SER A 1 43 ? -6.744 4.136 -1.948 1.00 33.32 43 SER A CA 16
ATOM 28593 C C . SER A 1 43 ? -6.508 4.313 -3.471 1.00 25.51 43 SER A C 16
ATOM 28594 O O . SER A 1 43 ? -6.998 3.519 -4.283 1.00 64.43 43 SER A O 16
ATOM 28602 N N . GLY A 1 44 ? -5.738 5.356 -3.835 1.00 71.21 44 GLY A N 16
ATOM 28603 C CA . GLY A 1 44 ? -5.360 5.608 -5.240 1.00 44.42 44 GLY A CA 16
ATOM 28604 C C . GLY A 1 44 ? -4.384 4.560 -5.806 1.00 14.53 44 GLY A C 16
ATOM 28605 O O . GLY A 1 44 ? -4.522 4.121 -6.954 1.00 45.42 44 GLY A O 16
ATOM 28609 N N . PHE A 1 45 ? -3.377 4.180 -4.982 1.00 61.44 45 PHE A N 16
ATOM 28610 C CA . PHE A 1 45 ? -2.401 3.103 -5.309 1.00 21.32 45 PHE A CA 16
ATOM 28611 C C . PHE A 1 45 ? -3.128 1.775 -5.574 1.00 23.45 45 PHE A C 16
ATOM 28612 O O . PHE A 1 45 ? -2.768 1.015 -6.470 1.00 11.24 45 PHE A O 16
ATOM 28629 N N . ALA A 1 46 ? -4.156 1.524 -4.769 1.00 33.40 46 ALA A N 16
ATOM 28630 C CA . ALA A 1 46 ? -4.971 0.316 -4.861 1.00 3.21 46 ALA A CA 16
ATOM 28631 C C . ALA A 1 46 ? -5.853 0.307 -6.131 1.00 2.14 46 ALA A C 16
ATOM 28632 O O . ALA A 1 46 ? -6.045 -0.739 -6.765 1.00 61.11 46 ALA A O 16
ATOM 28639 N N . ALA A 1 47 ? -6.362 1.490 -6.501 1.00 51.05 47 ALA A N 16
ATOM 28640 C CA . ALA A 1 47 ? -7.180 1.674 -7.718 1.00 13.10 47 ALA A CA 16
ATOM 28641 C C . ALA A 1 47 ? -6.343 1.592 -9.026 1.00 1.03 47 ALA A C 16
ATOM 28642 O O . ALA A 1 47 ? -6.887 1.298 -10.096 1.00 75.24 47 ALA A O 16
ATOM 28649 N N . LYS A 1 48 ? -5.035 1.889 -8.945 1.00 21.25 48 LYS A N 16
ATOM 28650 C CA . LYS A 1 48 ? -4.128 1.833 -10.121 1.00 52.21 48 LYS A CA 16
ATOM 28651 C C . LYS A 1 48 ? -3.411 0.453 -10.265 1.00 50.13 48 LYS A C 16
ATOM 28652 O O . LYS A 1 48 ? -3.518 -0.216 -11.303 1.00 62.54 48 LYS A O 16
ATOM 28671 N N . TYR A 1 49 ? -2.704 0.033 -9.202 1.00 1.44 49 TYR A N 16
ATOM 28672 C CA . TYR A 1 49 ? -1.743 -1.104 -9.235 1.00 4.34 49 TYR A CA 16
ATOM 28673 C C . TYR A 1 49 ? -2.409 -2.495 -9.102 1.00 74.43 49 TYR A C 16
ATOM 28674 O O . TYR A 1 49 ? -2.082 -3.398 -9.882 1.00 22.44 49 TYR A O 16
ATOM 28692 N N . LEU A 1 50 ? -3.333 -2.670 -8.122 1.00 14.13 50 LEU A N 16
ATOM 28693 C CA . LEU A 1 50 ? -3.978 -4.000 -7.842 1.00 72.10 50 LEU A CA 16
ATOM 28694 C C . LEU A 1 50 ? -4.646 -4.634 -9.081 1.00 71.40 50 LEU A C 16
ATOM 28695 O O . LEU A 1 50 ? -4.658 -5.860 -9.228 1.00 43.12 50 LEU A O 16
ATOM 28711 N N . LYS A 1 51 ? -5.166 -3.776 -9.956 1.00 41.15 51 LYS A N 16
ATOM 28712 C CA . LYS A 1 51 ? -5.860 -4.168 -11.210 1.00 74.12 51 LYS A CA 16
ATOM 28713 C C . LYS A 1 51 ? -4.977 -5.072 -12.125 1.00 22.52 51 LYS A C 16
ATOM 28714 O O . LYS A 1 51 ? -5.493 -5.951 -12.824 1.00 14.14 51 LYS A O 16
ATOM 28733 N N . LYS A 1 52 ? -3.649 -4.832 -12.102 1.00 61.23 52 LYS A N 16
ATOM 28734 C CA . LYS A 1 52 ? -2.654 -5.597 -12.907 1.00 23.31 52 LYS A CA 16
ATOM 28735 C C . LYS A 1 52 ? -1.607 -6.331 -12.020 1.00 64.34 52 LYS A C 16
ATOM 28736 O O . LYS A 1 52 ? -0.711 -7.008 -12.546 1.00 3.12 52 LYS A O 16
ATOM 28755 N N . MET A 1 53 ? -1.716 -6.183 -10.687 1.00 3.12 53 MET A N 16
ATOM 28756 C CA . MET A 1 53 ? -0.794 -6.796 -9.721 1.00 24.54 53 MET A CA 16
ATOM 28757 C C . MET A 1 53 ? -1.049 -8.323 -9.560 1.00 73.42 53 MET A C 16
ATOM 28758 O O . MET A 1 53 ? -2.201 -8.775 -9.547 1.00 70.42 53 MET A O 16
ATOM 28772 N N . ASN A 1 54 ? 0.042 -9.101 -9.451 1.00 10.13 54 ASN A N 16
ATOM 28773 C CA . ASN A 1 54 ? -0.017 -10.561 -9.196 1.00 51.41 54 ASN A CA 16
ATOM 28774 C C . ASN A 1 54 ? -0.243 -10.866 -7.693 1.00 44.45 54 ASN A C 16
ATOM 28775 O O . ASN A 1 54 ? 0.010 -10.014 -6.844 1.00 71.24 54 ASN A O 16
ATOM 28786 N N . GLU A 1 55 ? -0.687 -12.102 -7.376 1.00 51.15 55 GLU A N 16
ATOM 28787 C CA . GLU A 1 55 ? -0.934 -12.550 -5.985 1.00 5.43 55 GLU A CA 16
ATOM 28788 C C . GLU A 1 55 ? 0.361 -12.509 -5.129 1.00 51.02 55 GLU A C 16
ATOM 28789 O O . GLU A 1 55 ? 0.306 -12.329 -3.906 1.00 23.03 55 GLU A O 16
ATOM 28801 N N . GLU A 1 56 ? 1.513 -12.663 -5.805 1.00 42.52 56 GLU A N 16
ATOM 28802 C CA . GLU A 1 56 ? 2.858 -12.556 -5.193 1.00 74.20 56 GLU A CA 16
ATOM 28803 C C . GLU A 1 56 ? 3.049 -11.208 -4.444 1.00 64.51 56 GLU A C 16
ATOM 28804 O O . GLU A 1 56 ? 3.510 -11.182 -3.297 1.00 51.54 56 GLU A O 16
ATOM 28816 N N . GLU A 1 57 ? 2.727 -10.092 -5.126 1.00 42.33 57 GLU A N 16
ATOM 28817 C CA . GLU A 1 57 ? 2.705 -8.744 -4.511 1.00 42.12 57 GLU A CA 16
ATOM 28818 C C . GLU A 1 57 ? 1.422 -8.467 -3.695 1.00 61.33 57 GLU A C 16
ATOM 28819 O O . GLU A 1 57 ? 1.467 -7.648 -2.797 1.00 53.41 57 GLU A O 16
ATOM 28831 N N . LEU A 1 58 ? 0.268 -9.078 -4.052 1.00 52.24 58 LEU A N 16
ATOM 28832 C CA . LEU A 1 58 ? -1.018 -8.867 -3.315 1.00 54.30 58 LEU A CA 16
ATOM 28833 C C . LEU A 1 58 ? -0.944 -9.367 -1.850 1.00 70.45 58 LEU A C 16
ATOM 28834 O O . LEU A 1 58 ? -1.519 -8.749 -0.958 1.00 71.25 58 LEU A O 16
ATOM 28850 N N . GLU A 1 59 ? -0.245 -10.493 -1.611 1.00 4.51 59 GLU A N 16
ATOM 28851 C CA . GLU A 1 59 ? -0.023 -11.006 -0.237 1.00 14.43 59 GLU A CA 16
ATOM 28852 C C . GLU A 1 59 ? 0.967 -10.099 0.545 1.00 34.43 59 GLU A C 16
ATOM 28853 O O . GLU A 1 59 ? 0.856 -9.949 1.768 1.00 52.34 59 GLU A O 16
ATOM 28865 N N . GLU A 1 60 ? 1.919 -9.482 -0.185 1.00 60.44 60 GLU A N 16
ATOM 28866 C CA . GLU A 1 60 ? 2.874 -8.500 0.379 1.00 14.42 60 GLU A CA 16
ATOM 28867 C C . GLU A 1 60 ? 2.161 -7.152 0.688 1.00 11.24 60 GLU A C 16
ATOM 28868 O O . GLU A 1 60 ? 2.470 -6.480 1.672 1.00 14.10 60 GLU A O 16
ATOM 28880 N N . TYR A 1 61 ? 1.204 -6.772 -0.180 1.00 44.42 61 TYR A N 16
ATOM 28881 C CA . TYR A 1 61 ? 0.373 -5.567 -0.005 1.00 71.52 61 TYR A CA 16
ATOM 28882 C C . TYR A 1 61 ? -0.594 -5.737 1.171 1.00 55.22 61 TYR A C 16
ATOM 28883 O O . TYR A 1 61 ? -0.848 -4.798 1.914 1.00 35.12 61 TYR A O 16
ATOM 28901 N N . ASP A 1 62 ? -1.110 -6.961 1.328 1.00 15.23 62 ASP A N 16
ATOM 28902 C CA . ASP A 1 62 ? -1.944 -7.345 2.479 1.00 61.40 62 ASP A CA 16
ATOM 28903 C C . ASP A 1 62 ? -1.151 -7.188 3.803 1.00 44.03 62 ASP A C 16
ATOM 28904 O O . ASP A 1 62 ? -1.689 -6.742 4.814 1.00 1.44 62 ASP A O 16
ATOM 28913 N N . SER A 1 63 ? 0.149 -7.528 3.746 1.00 1.20 63 SER A N 16
ATOM 28914 C CA . SER A 1 63 ? 1.107 -7.297 4.857 1.00 64.21 63 SER A CA 16
ATOM 28915 C C . SER A 1 63 ? 1.304 -5.785 5.143 1.00 11.55 63 SER A C 16
ATOM 28916 O O . SER A 1 63 ? 1.415 -5.378 6.304 1.00 31.22 63 SER A O 16
ATOM 28924 N N . LEU A 1 64 ? 1.329 -4.967 4.065 1.00 62.45 64 LEU A N 16
ATOM 28925 C CA . LEU A 1 64 ? 1.444 -3.489 4.153 1.00 61.13 64 LEU A CA 16
ATOM 28926 C C . LEU A 1 64 ? 0.185 -2.865 4.826 1.00 5.31 64 LEU A C 16
ATOM 28927 O O . LEU A 1 64 ? 0.262 -1.816 5.473 1.00 4.10 64 LEU A O 16
ATOM 28943 N N . LEU A 1 65 ? -0.970 -3.541 4.677 1.00 71.15 65 LEU A N 16
ATOM 28944 C CA . LEU A 1 65 ? -2.248 -3.132 5.321 1.00 11.41 65 LEU A CA 16
ATOM 28945 C C . LEU A 1 65 ? -2.311 -3.528 6.826 1.00 13.20 65 LEU A C 16
ATOM 28946 O O . LEU A 1 65 ? -3.311 -3.259 7.501 1.00 13.54 65 LEU A O 16
ATOM 28962 N N . ASN A 1 66 ? -1.246 -4.179 7.339 1.00 13.02 66 ASN A N 16
ATOM 28963 C CA . ASN A 1 66 ? -1.075 -4.460 8.792 1.00 43.34 66 ASN A CA 16
ATOM 28964 C C . ASN A 1 66 ? 0.033 -3.573 9.428 1.00 54.34 66 ASN A C 16
ATOM 28965 O O . ASN A 1 66 ? 0.398 -3.779 10.594 1.00 34.44 66 ASN A O 16
ATOM 28976 N N . GLU A 1 67 ? 0.536 -2.574 8.672 1.00 44.24 67 GLU A N 16
ATOM 28977 C CA . GLU A 1 67 ? 1.483 -1.547 9.200 1.00 14.04 67 GLU A CA 16
ATOM 28978 C C . GLU A 1 67 ? 0.699 -0.369 9.871 1.00 22.02 67 GLU A C 16
ATOM 28979 O O . GLU A 1 67 ? -0.477 -0.513 10.226 1.00 53.41 67 GLU A O 16
ATOM 28991 N N . LEU A 1 68 ? 1.375 0.785 10.078 1.00 62.24 68 LEU A N 16
ATOM 28992 C CA . LEU A 1 68 ? 0.730 2.044 10.550 1.00 73.44 68 LEU A CA 16
ATOM 28993 C C . LEU A 1 68 ? 0.725 3.101 9.423 1.00 61.12 68 LEU A C 16
ATOM 28994 O O . LEU A 1 68 ? 1.728 3.250 8.722 1.00 31.43 68 LEU A O 16
ATOM 29010 N N . ASP A 1 69 ? -0.410 3.825 9.272 1.00 74.43 69 ASP A N 16
ATOM 29011 C CA . ASP A 1 69 ? -0.591 4.889 8.236 1.00 61.33 69 ASP A CA 16
ATOM 29012 C C . ASP A 1 69 ? 0.608 5.870 8.127 1.00 74.30 69 ASP A C 16
ATOM 29013 O O . ASP A 1 69 ? 1.168 6.036 7.034 1.00 25.14 69 ASP A O 16
ATOM 29022 N N . TRP A 1 70 ? 1.001 6.489 9.260 1.00 42.43 70 TRP A N 16
ATOM 29023 C CA . TRP A 1 70 ? 2.146 7.438 9.302 1.00 43.24 70 TRP A CA 16
ATOM 29024 C C . TRP A 1 70 ? 3.439 6.836 8.702 1.00 2.31 70 TRP A C 16
ATOM 29025 O O . TRP A 1 70 ? 4.064 7.457 7.838 1.00 42.34 70 TRP A O 16
ATOM 29046 N N . ASP A 1 71 ? 3.782 5.601 9.109 1.00 50.45 71 ASP A N 16
ATOM 29047 C CA . ASP A 1 71 ? 5.016 4.927 8.651 1.00 53.33 71 ASP A CA 16
ATOM 29048 C C . ASP A 1 71 ? 4.970 4.645 7.131 1.00 4.45 71 ASP A C 16
ATOM 29049 O O . ASP A 1 71 ? 5.906 4.989 6.415 1.00 32.01 71 ASP A O 16
ATOM 29058 N N . ILE A 1 72 ? 3.839 4.068 6.657 1.00 1.42 72 ILE A N 16
ATOM 29059 C CA . ILE A 1 72 ? 3.581 3.800 5.209 1.00 51.24 72 ILE A CA 16
ATOM 29060 C C . ILE A 1 72 ? 3.771 5.083 4.358 1.00 23.12 72 ILE A C 16
ATOM 29061 O O . ILE A 1 72 ? 4.387 5.058 3.281 1.00 60.22 72 ILE A O 16
ATOM 29077 N N . TYR A 1 73 ? 3.252 6.202 4.891 1.00 13.20 73 TYR A N 16
ATOM 29078 C CA . TYR A 1 73 ? 3.302 7.517 4.231 1.00 35.51 73 TYR A CA 16
ATOM 29079 C C . TYR A 1 73 ? 4.752 8.039 4.105 1.00 53.24 73 TYR A C 16
ATOM 29080 O O . TYR A 1 73 ? 5.139 8.542 3.051 1.00 63.31 73 TYR A O 16
ATOM 29098 N N . TYR A 1 74 ? 5.552 7.884 5.176 1.00 63.43 74 TYR A N 16
ATOM 29099 C CA . TYR A 1 74 ? 6.955 8.366 5.206 1.00 34.24 74 TYR A CA 16
ATOM 29100 C C . TYR A 1 74 ? 7.898 7.473 4.367 1.00 42.04 74 TYR A C 16
ATOM 29101 O O . TYR A 1 74 ? 8.933 7.938 3.895 1.00 32.23 74 TYR A O 16
ATOM 29119 N N . TRP A 1 75 ? 7.549 6.188 4.203 1.00 41.11 75 TRP A N 16
ATOM 29120 C CA . TRP A 1 75 ? 8.305 5.270 3.327 1.00 30.32 75 TRP A CA 16
ATOM 29121 C C . TRP A 1 75 ? 8.063 5.616 1.836 1.00 33.20 75 TRP A C 16
ATOM 29122 O O . TRP A 1 75 ? 9.002 5.666 1.037 1.00 5.21 75 TRP A O 16
ATOM 29143 N N . ALA A 1 76 ? 6.787 5.872 1.494 1.00 24.00 76 ALA A N 16
ATOM 29144 C CA . ALA A 1 76 ? 6.353 6.208 0.115 1.00 30.35 76 ALA A CA 16
ATOM 29145 C C . ALA A 1 76 ? 6.887 7.578 -0.366 1.00 4.31 76 ALA A C 16
ATOM 29146 O O . ALA A 1 76 ? 7.479 7.688 -1.442 1.00 21.20 76 ALA A O 16
ATOM 29153 N N . THR A 1 77 ? 6.668 8.622 0.451 1.00 3.33 77 THR A N 16
ATOM 29154 C CA . THR A 1 77 ? 7.097 10.007 0.124 1.00 35.04 77 THR A CA 16
ATOM 29155 C C . THR A 1 77 ? 8.630 10.186 0.226 1.00 51.11 77 THR A C 16
ATOM 29156 O O . THR A 1 77 ? 9.160 11.218 -0.210 1.00 75.53 77 THR A O 16
ATOM 29167 N N . LYS A 1 78 ? 9.314 9.166 0.801 1.00 43.21 78 LYS A N 16
ATOM 29168 C CA . LYS A 1 78 ? 10.777 9.150 1.013 1.00 30.11 78 LYS A CA 16
ATOM 29169 C C . LYS A 1 78 ? 11.167 10.305 1.983 1.00 24.22 78 LYS A C 16
ATOM 29170 O O . LYS A 1 78 ? 11.931 11.217 1.656 1.00 41.50 78 LYS A O 16
ATOM 29189 N N . ASN A 1 79 ? 10.554 10.249 3.171 1.00 11.42 79 ASN A N 16
ATOM 29190 C CA . ASN A 1 79 ? 10.682 11.258 4.228 1.00 12.21 79 ASN A CA 16
ATOM 29191 C C . ASN A 1 79 ? 10.896 10.531 5.587 1.00 12.02 79 ASN A C 16
ATOM 29192 O O . ASN A 1 79 ? 10.070 10.585 6.504 1.00 65.53 79 ASN A O 16
ATOM 29203 N N . PHE A 1 80 ? 12.044 9.854 5.693 1.00 4.02 80 PHE A N 16
ATOM 29204 C CA . PHE A 1 80 ? 12.398 8.995 6.854 1.00 72.53 80 PHE A CA 16
ATOM 29205 C C . PHE A 1 80 ? 12.943 9.805 8.069 1.00 11.25 80 PHE A C 16
ATOM 29206 O O . PHE A 1 80 ? 13.535 9.217 8.982 1.00 52.41 80 PHE A O 16
ATOM 29223 N N . LYS A 1 81 ? 12.691 11.141 8.096 1.00 4.24 81 LYS A N 16
ATOM 29224 C CA . LYS A 1 81 ? 13.188 12.057 9.162 1.00 51.31 81 LYS A CA 16
ATOM 29225 C C . LYS A 1 81 ? 12.731 11.656 10.592 1.00 62.44 81 LYS A C 16
ATOM 29226 O O . LYS A 1 81 ? 13.369 12.032 11.582 1.00 2.20 81 LYS A O 16
ATOM 29245 N N . THR A 1 82 ? 11.615 10.911 10.687 1.00 45.14 82 THR A N 16
ATOM 29246 C CA . THR A 1 82 ? 11.034 10.459 11.979 1.00 41.12 82 THR A CA 16
ATOM 29247 C C . THR A 1 82 ? 10.706 8.943 11.954 1.00 44.11 82 THR A C 16
ATOM 29248 O O . THR A 1 82 ? 10.752 8.270 12.992 1.00 24.44 82 THR A O 16
ATOM 29259 N N . SER A 1 83 ? 10.376 8.413 10.759 1.00 64.04 83 SER A N 16
ATOM 29260 C CA . SER A 1 83 ? 10.050 6.974 10.562 1.00 4.31 83 SER A CA 16
ATOM 29261 C C . SER A 1 83 ? 11.030 6.314 9.556 1.00 65.14 83 SER A C 16
ATOM 29262 O O . SER A 1 83 ? 10.833 6.432 8.342 1.00 21.15 83 SER A O 16
ATOM 29270 N N . PRO A 1 84 ? 12.128 5.643 10.046 1.00 62.30 84 PRO A N 16
ATOM 29271 C CA . PRO A 1 84 ? 13.095 4.910 9.173 1.00 1.44 84 PRO A CA 16
ATOM 29272 C C . PRO A 1 84 ? 12.492 3.634 8.521 1.00 2.21 84 PRO A C 16
ATOM 29273 O O . PRO A 1 84 ? 11.411 3.167 8.902 1.00 50.45 84 PRO A O 16
ATOM 29284 N N . LEU A 1 85 ? 13.224 3.068 7.544 1.00 21.32 85 LEU A N 16
ATOM 29285 C CA . LEU A 1 85 ? 12.768 1.901 6.764 1.00 12.43 85 LEU A CA 16
ATOM 29286 C C . LEU A 1 85 ? 13.191 0.555 7.436 1.00 44.12 85 LEU A C 16
ATOM 29287 O O . LEU A 1 85 ? 14.385 0.332 7.647 1.00 70.03 85 LEU A O 16
ATOM 29303 N N . PRO A 1 86 ? 12.210 -0.350 7.788 1.00 13.51 86 PRO A N 16
ATOM 29304 C CA . PRO A 1 86 ? 12.496 -1.712 8.336 1.00 35.24 86 PRO A CA 16
ATOM 29305 C C . PRO A 1 86 ? 13.054 -2.708 7.280 1.00 45.53 86 PRO A C 16
ATOM 29306 O O . PRO A 1 86 ? 13.069 -2.418 6.080 1.00 43.10 86 PRO A O 16
ATOM 29317 N N . ASP A 1 87 ? 13.440 -3.908 7.762 1.00 62.14 87 ASP A N 16
ATOM 29318 C CA . ASP A 1 87 ? 14.194 -4.922 6.977 1.00 13.13 87 ASP A CA 16
ATOM 29319 C C . ASP A 1 87 ? 13.358 -5.543 5.824 1.00 41.32 87 ASP A C 16
ATOM 29320 O O . ASP A 1 87 ? 13.838 -5.643 4.688 1.00 51.51 87 ASP A O 16
ATOM 29329 N N . LYS A 1 88 ? 12.112 -5.971 6.131 1.00 52.34 88 LYS A N 16
ATOM 29330 C CA . LYS A 1 88 ? 11.202 -6.588 5.121 1.00 64.14 88 LYS A CA 16
ATOM 29331 C C . LYS A 1 88 ? 10.724 -5.594 4.027 1.00 33.31 88 LYS A C 16
ATOM 29332 O O . LYS A 1 88 ? 10.210 -6.015 2.983 1.00 13.31 88 LYS A O 16
ATOM 29351 N N . TRP A 1 89 ? 10.882 -4.277 4.276 1.00 45.01 89 TRP A N 16
ATOM 29352 C CA . TRP A 1 89 ? 10.575 -3.228 3.277 1.00 51.42 89 TRP A CA 16
ATOM 29353 C C . TRP A 1 89 ? 11.858 -2.708 2.596 1.00 14.34 89 TRP A C 16
ATOM 29354 O O . TRP A 1 89 ? 11.793 -2.083 1.528 1.00 72.32 89 TRP A O 16
ATOM 29375 N N . ALA A 1 90 ? 13.020 -2.975 3.223 1.00 21.22 90 ALA A N 16
ATOM 29376 C CA . ALA A 1 90 ? 14.336 -2.699 2.625 1.00 3.11 90 ALA A CA 16
ATOM 29377 C C . ALA A 1 90 ? 14.546 -3.584 1.372 1.00 40.32 90 ALA A C 16
ATOM 29378 O O . ALA A 1 90 ? 14.643 -4.818 1.485 1.00 15.32 90 ALA A O 16
ATOM 29385 N N . ASN A 1 91 ? 14.558 -2.925 0.191 1.00 54.03 91 ASN A N 16
ATOM 29386 C CA . ASN A 1 91 ? 14.680 -3.564 -1.146 1.00 33.34 91 ASN A CA 16
ATOM 29387 C C . ASN A 1 91 ? 13.410 -4.374 -1.544 1.00 13.44 91 ASN A C 16
ATOM 29388 O O . ASN A 1 91 ? 13.479 -5.268 -2.395 1.00 3.45 91 ASN A O 16
ATOM 29399 N N . SER A 1 92 ? 12.247 -4.022 -0.953 1.00 41.23 92 SER A N 16
ATOM 29400 C CA . SER A 1 92 ? 10.925 -4.565 -1.380 1.00 71.14 92 SER A CA 16
ATOM 29401 C C . SER A 1 92 ? 10.417 -3.797 -2.613 1.00 4.25 92 SER A C 16
ATOM 29402 O O . SER A 1 92 ? 10.391 -2.558 -2.597 1.00 2.35 92 SER A O 16
ATOM 29410 N N . LYS A 1 93 ? 10.007 -4.519 -3.679 1.00 14.12 93 LYS A N 16
ATOM 29411 C CA . LYS A 1 93 ? 9.545 -3.872 -4.928 1.00 20.22 93 LYS A CA 16
ATOM 29412 C C . LYS A 1 93 ? 8.215 -3.121 -4.703 1.00 55.52 93 LYS A C 16
ATOM 29413 O O . LYS A 1 93 ? 8.053 -2.026 -5.222 1.00 32.04 93 LYS A O 16
ATOM 29432 N N . LEU A 1 94 ? 7.305 -3.707 -3.883 1.00 4.21 94 LEU A N 16
ATOM 29433 C CA . LEU A 1 94 ? 5.994 -3.091 -3.514 1.00 43.24 94 LEU A CA 16
ATOM 29434 C C . LEU A 1 94 ? 6.169 -1.654 -2.974 1.00 51.13 94 LEU A C 16
ATOM 29435 O O . LEU A 1 94 ? 5.396 -0.745 -3.305 1.00 2.04 94 LEU A O 16
ATOM 29451 N N . LEU A 1 95 ? 7.198 -1.490 -2.126 1.00 33.41 95 LEU A N 16
ATOM 29452 C CA . LEU A 1 95 ? 7.594 -0.185 -1.586 1.00 52.34 95 LEU A CA 16
ATOM 29453 C C . LEU A 1 95 ? 7.934 0.817 -2.719 1.00 2.10 95 LEU A C 16
ATOM 29454 O O . LEU A 1 95 ? 7.418 1.924 -2.736 1.00 10.02 95 LEU A O 16
ATOM 29470 N N . LYS A 1 96 ? 8.800 0.392 -3.657 1.00 61.51 96 LYS A N 16
ATOM 29471 C CA . LYS A 1 96 ? 9.237 1.239 -4.795 1.00 64.42 96 LYS A CA 16
ATOM 29472 C C . LYS A 1 96 ? 8.071 1.561 -5.763 1.00 33.42 96 LYS A C 16
ATOM 29473 O O . LYS A 1 96 ? 8.045 2.638 -6.352 1.00 31.42 96 LYS A O 16
ATOM 29492 N N . GLN A 1 97 ? 7.105 0.632 -5.891 1.00 73.40 97 GLN A N 16
ATOM 29493 C CA . GLN A 1 97 ? 5.840 0.863 -6.637 1.00 32.51 97 GLN A CA 16
ATOM 29494 C C . GLN A 1 97 ? 5.037 2.022 -5.973 1.00 60.04 97 GLN A C 16
ATOM 29495 O O . GLN A 1 97 ? 4.504 2.907 -6.646 1.00 73.11 97 GLN A O 16
ATOM 29509 N N . LEU A 1 98 ? 4.993 1.980 -4.628 1.00 21.23 98 LEU A N 16
ATOM 29510 C CA . LEU A 1 98 ? 4.278 2.959 -3.770 1.00 73.03 98 LEU A CA 16
ATOM 29511 C C . LEU A 1 98 ? 4.996 4.343 -3.751 1.00 40.54 98 LEU A C 16
ATOM 29512 O O . LEU A 1 98 ? 4.347 5.394 -3.686 1.00 72.03 98 LEU A O 16
ATOM 29528 N N . GLN A 1 99 ? 6.342 4.311 -3.811 1.00 64.01 99 GLN A N 16
ATOM 29529 C CA . GLN A 1 99 ? 7.200 5.522 -3.873 1.00 1.24 99 GLN A CA 16
ATOM 29530 C C . GLN A 1 99 ? 7.034 6.262 -5.215 1.00 45.40 99 GLN A C 16
ATOM 29531 O O . GLN A 1 99 ? 6.936 7.494 -5.243 1.00 14.23 99 GLN A O 16
ATOM 29545 N N . GLU A 1 100 ? 6.997 5.491 -6.317 1.00 23.43 100 GLU A N 16
ATOM 29546 C CA . GLU A 1 100 ? 6.732 6.031 -7.668 1.00 53.41 100 GLU A CA 16
ATOM 29547 C C . GLU A 1 100 ? 5.302 6.600 -7.761 1.00 41.10 100 GLU A C 16
ATOM 29548 O O . GLU A 1 100 ? 5.087 7.642 -8.380 1.00 64.13 100 GLU A O 16
ATOM 29560 N N . PHE A 1 101 ? 4.335 5.915 -7.115 1.00 45.32 101 PHE A N 16
ATOM 29561 C CA . PHE A 1 101 ? 2.936 6.393 -7.034 1.00 62.01 101 PHE A CA 16
ATOM 29562 C C . PHE A 1 101 ? 2.840 7.748 -6.291 1.00 50.24 101 PHE A C 16
ATOM 29563 O O . PHE A 1 101 ? 2.065 8.630 -6.693 1.00 54.03 101 PHE A O 16
ATOM 29580 N N . SER A 1 102 ? 3.616 7.888 -5.203 1.00 74.51 102 SER A N 16
ATOM 29581 C CA . SER A 1 102 ? 3.638 9.121 -4.378 1.00 15.03 102 SER A CA 16
ATOM 29582 C C . SER A 1 102 ? 4.034 10.374 -5.209 1.00 25.31 102 SER A C 16
ATOM 29583 O O . SER A 1 102 ? 3.585 11.492 -4.924 1.00 13.11 102 SER A O 16
ATOM 29591 N N . GLU A 1 103 ? 4.846 10.156 -6.266 1.00 54.03 103 GLU A N 16
ATOM 29592 C CA . GLU A 1 103 ? 5.297 11.230 -7.199 1.00 52.43 103 GLU A CA 16
ATOM 29593 C C . GLU A 1 103 ? 4.169 11.664 -8.186 1.00 24.34 103 GLU A C 16
ATOM 29594 O O . GLU A 1 103 ? 4.291 12.687 -8.863 1.00 64.33 103 GLU A O 16
ATOM 29606 N N . ASN A 1 104 ? 3.088 10.861 -8.264 1.00 3.15 104 ASN A N 16
ATOM 29607 C CA . ASN A 1 104 ? 1.897 11.130 -9.132 1.00 40.31 104 ASN A CA 16
ATOM 29608 C C . ASN A 1 104 ? 0.672 11.625 -8.306 1.00 2.12 104 ASN A C 16
ATOM 29609 O O . ASN A 1 104 ? -0.437 11.738 -8.833 1.00 52.32 104 ASN A O 16
ATOM 29620 N N . LYS A 1 105 ? 0.893 11.956 -7.019 1.00 0.43 105 LYS A N 16
ATOM 29621 C CA . LYS A 1 105 ? -0.156 12.510 -6.107 1.00 31.32 105 LYS A CA 16
ATOM 29622 C C . LYS A 1 105 ? -0.262 14.060 -6.207 1.00 34.21 105 LYS A C 16
ATOM 29623 O O . LYS A 1 105 ? -0.662 14.737 -5.255 1.00 35.30 105 LYS A O 16
ATOM 29642 N N . GLU A 1 106 ? 0.020 14.584 -7.407 1.00 75.10 106 GLU A N 16
ATOM 29643 C CA . GLU A 1 106 ? 0.087 16.035 -7.702 1.00 42.22 106 GLU A CA 16
ATOM 29644 C C . GLU A 1 106 ? -1.299 16.624 -8.092 1.00 44.25 106 GLU A C 16
ATOM 29645 O O . GLU A 1 106 ? -1.469 17.852 -8.125 1.00 42.33 106 GLU A O 16
ATOM 29657 N N . LYS A 1 107 ? -2.283 15.740 -8.376 1.00 42.41 107 LYS A N 16
ATOM 29658 C CA . LYS A 1 107 ? -3.597 16.131 -8.925 1.00 70.00 107 LYS A CA 16
ATOM 29659 C C . LYS A 1 107 ? -4.521 16.763 -7.848 1.00 72.22 107 LYS A C 16
ATOM 29660 O O . LYS A 1 107 ? -5.297 16.091 -7.160 1.00 13.03 107 LYS A O 16
ATOM 29679 N N . GLU A 1 108 ? -4.364 18.075 -7.695 1.00 41.31 108 GLU A N 16
ATOM 29680 C CA . GLU A 1 108 ? -5.183 18.918 -6.800 1.00 64.10 108 GLU A CA 16
ATOM 29681 C C . GLU A 1 108 ? -6.472 19.425 -7.503 1.00 44.35 108 GLU A C 16
ATOM 29682 O O . GLU A 1 108 ? -6.605 19.353 -8.733 1.00 24.11 108 GLU A O 16
ATOM 29694 N N . ILE A 1 109 ? -7.417 19.935 -6.697 1.00 71.01 109 ILE A N 16
ATOM 29695 C CA . ILE A 1 109 ? -8.692 20.519 -7.196 1.00 24.11 109 ILE A CA 16
ATOM 29696 C C . ILE A 1 109 ? -8.521 22.033 -7.458 1.00 62.32 109 ILE A C 16
ATOM 29697 O O . ILE A 1 109 ? -7.854 22.746 -6.701 1.00 13.14 109 ILE A O 16
ATOM 29713 N N . MET A 1 1 ? -7.748 7.450 28.956 1.00 71.23 1 MET A N 17
ATOM 29714 C CA . MET A 1 1 ? -7.446 7.006 30.346 1.00 31.20 1 MET A CA 17
ATOM 29715 C C . MET A 1 1 ? -6.577 5.720 30.362 1.00 51.30 1 MET A C 17
ATOM 29716 O O . MET A 1 1 ? -6.423 5.076 31.407 1.00 44.21 1 MET A O 17
ATOM 29732 N N . GLY A 1 2 ? -5.991 5.361 29.195 1.00 60.54 2 GLY A N 17
ATOM 29733 C CA . GLY A 1 2 ? -5.029 4.242 29.108 1.00 3.43 2 GLY A CA 17
ATOM 29734 C C . GLY A 1 2 ? -5.462 3.101 28.180 1.00 64.13 2 GLY A C 17
ATOM 29735 O O . GLY A 1 2 ? -6.406 3.239 27.394 1.00 24.10 2 GLY A O 17
ATOM 29739 N N . HIS A 1 3 ? -4.737 1.970 28.273 1.00 42.14 3 HIS A N 17
ATOM 29740 C CA . HIS A 1 3 ? -4.963 0.765 27.438 1.00 63.51 3 HIS A CA 17
ATOM 29741 C C . HIS A 1 3 ? -5.308 -0.473 28.309 1.00 41.44 3 HIS A C 17
ATOM 29742 O O . HIS A 1 3 ? -5.072 -0.477 29.525 1.00 10.22 3 HIS A O 17
ATOM 29757 N N . HIS A 1 4 ? -5.846 -1.530 27.664 1.00 73.34 4 HIS A N 17
ATOM 29758 C CA . HIS A 1 4 ? -6.237 -2.788 28.346 1.00 45.13 4 HIS A CA 17
ATOM 29759 C C . HIS A 1 4 ? -6.186 -3.996 27.377 1.00 74.32 4 HIS A C 17
ATOM 29760 O O . HIS A 1 4 ? -6.216 -3.826 26.154 1.00 22.13 4 HIS A O 17
ATOM 29775 N N . HIS A 1 5 ? -6.117 -5.209 27.950 1.00 74.30 5 HIS A N 17
ATOM 29776 C CA . HIS A 1 5 ? -6.027 -6.480 27.189 1.00 43.22 5 HIS A CA 17
ATOM 29777 C C . HIS A 1 5 ? -7.343 -6.808 26.429 1.00 5.32 5 HIS A C 17
ATOM 29778 O O . HIS A 1 5 ? -8.341 -7.206 27.042 1.00 51.04 5 HIS A O 17
ATOM 29793 N N . HIS A 1 6 ? -7.325 -6.628 25.089 1.00 43.13 6 HIS A N 17
ATOM 29794 C CA . HIS A 1 6 ? -8.478 -6.948 24.202 1.00 65.33 6 HIS A CA 17
ATOM 29795 C C . HIS A 1 6 ? -8.513 -8.457 23.823 1.00 41.24 6 HIS A C 17
ATOM 29796 O O . HIS A 1 6 ? -7.510 -9.168 23.939 1.00 20.54 6 HIS A O 17
ATOM 29811 N N . HIS A 1 7 ? -9.691 -8.919 23.360 1.00 73.10 7 HIS A N 17
ATOM 29812 C CA . HIS A 1 7 ? -9.903 -10.305 22.878 1.00 34.22 7 HIS A CA 17
ATOM 29813 C C . HIS A 1 7 ? -10.076 -10.300 21.337 1.00 30.51 7 HIS A C 17
ATOM 29814 O O . HIS A 1 7 ? -11.061 -9.760 20.824 1.00 3.51 7 HIS A O 17
ATOM 29829 N N . HIS A 1 8 ? -9.101 -10.880 20.606 1.00 2.20 8 HIS A N 17
ATOM 29830 C CA . HIS A 1 8 ? -9.129 -10.947 19.125 1.00 31.14 8 HIS A CA 17
ATOM 29831 C C . HIS A 1 8 ? -10.136 -12.030 18.634 1.00 35.30 8 HIS A C 17
ATOM 29832 O O . HIS A 1 8 ? -9.737 -13.138 18.257 1.00 21.34 8 HIS A O 17
ATOM 29847 N N . SER A 1 9 ? -11.447 -11.708 18.683 1.00 62.33 9 SER A N 17
ATOM 29848 C CA . SER A 1 9 ? -12.527 -12.655 18.307 1.00 32.33 9 SER A CA 17
ATOM 29849 C C . SER A 1 9 ? -12.737 -12.679 16.774 1.00 22.31 9 SER A C 17
ATOM 29850 O O . SER A 1 9 ? -13.601 -11.971 16.233 1.00 44.24 9 SER A O 17
ATOM 29858 N N . HIS A 1 10 ? -11.889 -13.461 16.076 1.00 62.41 10 HIS A N 17
ATOM 29859 C CA . HIS A 1 10 ? -11.946 -13.642 14.605 1.00 24.22 10 HIS A CA 17
ATOM 29860 C C . HIS A 1 10 ? -11.519 -15.076 14.217 1.00 11.43 10 HIS A C 17
ATOM 29861 O O . HIS A 1 10 ? -10.514 -15.593 14.717 1.00 75.34 10 HIS A O 17
ATOM 29876 N N . MET A 1 11 ? -12.304 -15.696 13.323 1.00 34.22 11 MET A N 17
ATOM 29877 C CA . MET A 1 11 ? -12.019 -17.025 12.747 1.00 61.51 11 MET A CA 17
ATOM 29878 C C . MET A 1 11 ? -12.271 -16.976 11.223 1.00 11.32 11 MET A C 17
ATOM 29879 O O . MET A 1 11 ? -13.346 -16.539 10.789 1.00 22.35 11 MET A O 17
ATOM 29893 N N . ILE A 1 12 ? -11.277 -17.402 10.416 1.00 53.21 12 ILE A N 17
ATOM 29894 C CA . ILE A 1 12 ? -11.390 -17.402 8.939 1.00 13.13 12 ILE A CA 17
ATOM 29895 C C . ILE A 1 12 ? -12.338 -18.547 8.492 1.00 72.24 12 ILE A C 17
ATOM 29896 O O . ILE A 1 12 ? -11.940 -19.714 8.368 1.00 74.31 12 ILE A O 17
ATOM 29912 N N . LYS A 1 13 ? -13.621 -18.185 8.348 1.00 3.14 13 LYS A N 17
ATOM 29913 C CA . LYS A 1 13 ? -14.697 -19.070 7.867 1.00 5.20 13 LYS A CA 17
ATOM 29914 C C . LYS A 1 13 ? -15.110 -18.679 6.421 1.00 52.35 13 LYS A C 17
ATOM 29915 O O . LYS A 1 13 ? -16.233 -18.955 5.977 1.00 0.14 13 LYS A O 17
ATOM 29934 N N . ARG A 1 14 ? -14.164 -18.047 5.685 1.00 14.35 14 ARG A N 17
ATOM 29935 C CA . ARG A 1 14 ? -14.358 -17.642 4.277 1.00 32.32 14 ARG A CA 17
ATOM 29936 C C . ARG A 1 14 ? -14.029 -18.808 3.325 1.00 61.01 14 ARG A C 17
ATOM 29937 O O . ARG A 1 14 ? -12.940 -18.870 2.743 1.00 51.24 14 ARG A O 17
ATOM 29958 N N . THR A 1 15 ? -14.976 -19.769 3.235 1.00 62.31 15 THR A N 17
ATOM 29959 C CA . THR A 1 15 ? -14.921 -20.891 2.264 1.00 33.22 15 THR A CA 17
ATOM 29960 C C . THR A 1 15 ? -14.909 -20.341 0.812 1.00 42.13 15 THR A C 17
ATOM 29961 O O . THR A 1 15 ? -14.209 -20.860 -0.067 1.00 45.34 15 THR A O 17
ATOM 29972 N N . ASN A 1 16 ? -15.683 -19.263 0.601 1.00 50.35 16 ASN A N 17
ATOM 29973 C CA . ASN A 1 16 ? -15.717 -18.518 -0.667 1.00 52.21 16 ASN A CA 17
ATOM 29974 C C . ASN A 1 16 ? -14.871 -17.219 -0.557 1.00 33.22 16 ASN A C 17
ATOM 29975 O O . ASN A 1 16 ? -15.276 -16.258 0.108 1.00 13.12 16 ASN A O 17
ATOM 29986 N N . GLU A 1 17 ? -13.680 -17.221 -1.186 1.00 13.02 17 GLU A N 17
ATOM 29987 C CA . GLU A 1 17 ? -12.844 -16.006 -1.346 1.00 52.25 17 GLU A CA 17
ATOM 29988 C C . GLU A 1 17 ? -11.961 -16.125 -2.626 1.00 12.51 17 GLU A C 17
A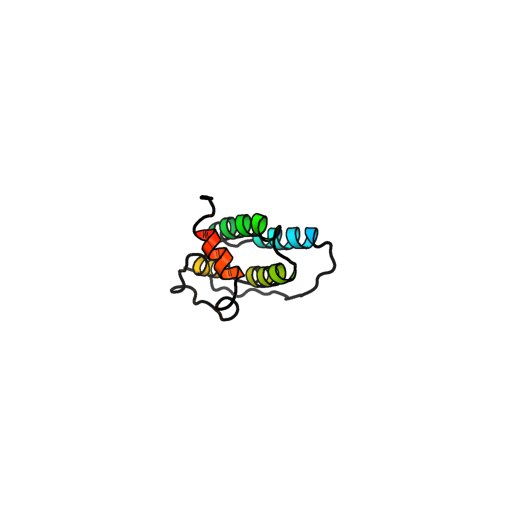TOM 29989 O O . GLU A 1 17 ? -10.779 -16.487 -2.547 1.00 33.54 17 GLU A O 17
ATOM 30001 N N . PRO A 1 18 ? -12.561 -15.898 -3.850 1.00 71.35 18 PRO A N 17
ATOM 30002 C CA . PRO A 1 18 ? -11.796 -15.782 -5.130 1.00 44.43 18 PRO A CA 17
ATOM 30003 C C . PRO A 1 18 ? -10.796 -14.591 -5.161 1.00 22.30 18 PRO A C 17
ATOM 30004 O O . PRO A 1 18 ? -10.841 -13.698 -4.313 1.00 24.31 18 PRO A O 17
ATOM 30015 N N . LEU A 1 19 ? -9.922 -14.582 -6.185 1.00 34.45 19 LEU A N 17
ATOM 30016 C CA . LEU A 1 19 ? -8.909 -13.513 -6.398 1.00 13.10 19 LEU A CA 17
ATOM 30017 C C . LEU A 1 19 ? -9.563 -12.158 -6.772 1.00 74.23 19 LEU A C 17
ATOM 30018 O O . LEU A 1 19 ? -9.032 -11.094 -6.442 1.00 33.42 19 LEU A O 17
ATOM 30034 N N . ASP A 1 20 ? -10.692 -12.223 -7.499 1.00 14.12 20 ASP A N 17
ATOM 30035 C CA . ASP A 1 20 ? -11.510 -11.031 -7.829 1.00 74.12 20 ASP A CA 17
ATOM 30036 C C . ASP A 1 20 ? -12.094 -10.379 -6.543 1.00 15.22 20 ASP A C 17
ATOM 30037 O O . ASP A 1 20 ? -12.031 -9.152 -6.375 1.00 70.52 20 ASP A O 17
ATOM 30046 N N . LYS A 1 21 ? -12.645 -11.218 -5.638 1.00 12.23 21 LYS A N 17
ATOM 30047 C CA . LYS A 1 21 ? -13.144 -10.752 -4.321 1.00 45.20 21 LYS A CA 17
ATOM 30048 C C . LYS A 1 21 ? -11.994 -10.214 -3.441 1.00 40.40 21 LYS A C 17
ATOM 30049 O O . LYS A 1 21 ? -12.167 -9.215 -2.759 1.00 1.11 21 LYS A O 17
ATOM 30068 N N . LYS A 1 22 ? -10.828 -10.890 -3.479 1.00 21.22 22 LYS A N 17
ATOM 30069 C CA . LYS A 1 22 ? -9.633 -10.511 -2.680 1.00 31.34 22 LYS A CA 17
ATOM 30070 C C . LYS A 1 22 ? -9.083 -9.127 -3.107 1.00 64.35 22 LYS A C 17
ATOM 30071 O O . LYS A 1 22 ? -8.681 -8.329 -2.262 1.00 15.24 22 LYS A O 17
ATOM 30090 N N . ARG A 1 23 ? -9.064 -8.876 -4.430 1.00 52.22 23 ARG A N 17
ATOM 30091 C CA . ARG A 1 23 ? -8.711 -7.556 -5.011 1.00 15.45 23 ARG A CA 17
ATOM 30092 C C . ARG A 1 23 ? -9.620 -6.437 -4.442 1.00 72.14 23 ARG A C 17
ATOM 30093 O O . ARG A 1 23 ? -9.135 -5.406 -3.968 1.00 13.40 23 ARG A O 17
ATOM 30114 N N . ALA A 1 24 ? -10.938 -6.685 -4.460 1.00 51.10 24 ALA A N 17
ATOM 30115 C CA . ALA A 1 24 ? -11.942 -5.750 -3.900 1.00 10.43 24 ALA A CA 17
ATOM 30116 C C . ALA A 1 24 ? -11.761 -5.551 -2.368 1.00 1.41 24 ALA A C 17
ATOM 30117 O O . ALA A 1 24 ? -11.897 -4.438 -1.856 1.00 31.20 24 ALA A O 17
ATOM 30124 N N . ARG A 1 25 ? -11.450 -6.657 -1.660 1.00 23.42 25 ARG A N 17
ATOM 30125 C CA . ARG A 1 25 ? -11.178 -6.666 -0.200 1.00 34.41 25 ARG A CA 17
ATOM 30126 C C . ARG A 1 25 ? -9.916 -5.850 0.158 1.00 32.42 25 ARG A C 17
ATOM 30127 O O . ARG A 1 25 ? -9.880 -5.204 1.198 1.00 31.55 25 ARG A O 17
ATOM 30148 N N . LEU A 1 26 ? -8.884 -5.893 -0.700 1.00 1.21 26 LEU A N 17
ATOM 30149 C CA . LEU A 1 26 ? -7.623 -5.154 -0.466 1.00 4.01 26 LEU A CA 17
ATOM 30150 C C . LEU A 1 26 ? -7.802 -3.632 -0.689 1.00 4.33 26 LEU A C 17
ATOM 30151 O O . LEU A 1 26 ? -7.314 -2.836 0.113 1.00 65.30 26 LEU A O 17
ATOM 30167 N N . ILE A 1 27 ? -8.516 -3.238 -1.770 1.00 3.25 27 ILE A N 17
ATOM 30168 C CA . ILE A 1 27 ? -8.874 -1.810 -2.024 1.00 45.54 27 ILE A CA 17
ATOM 30169 C C . ILE A 1 27 ? -9.738 -1.255 -0.852 1.00 42.43 27 ILE A C 17
ATOM 30170 O O . ILE A 1 27 ? -9.584 -0.101 -0.431 1.00 31.55 27 ILE A O 17
ATOM 30186 N N . TYR A 1 28 ? -10.614 -2.123 -0.322 1.00 23.20 28 TYR A N 17
ATOM 30187 C CA . TYR A 1 28 ? -11.434 -1.845 0.879 1.00 24.22 28 TYR A CA 17
ATOM 30188 C C . TYR A 1 28 ? -10.543 -1.584 2.129 1.00 45.35 28 TYR A C 17
ATOM 30189 O O . TYR A 1 28 ? -10.735 -0.595 2.831 1.00 24.12 28 TYR A O 17
ATOM 30207 N N . GLN A 1 29 ? -9.559 -2.473 2.371 1.00 50.01 29 GLN A N 17
ATOM 30208 C CA . GLN A 1 29 ? -8.591 -2.353 3.503 1.00 34.20 29 GLN A CA 17
ATOM 30209 C C . GLN A 1 29 ? -7.594 -1.171 3.310 1.00 35.24 29 GLN A C 17
ATOM 30210 O O . GLN A 1 29 ? -6.950 -0.729 4.264 1.00 20.03 29 GLN A O 17
ATOM 30224 N N . SER A 1 30 ? -7.458 -0.699 2.058 1.00 71.11 30 SER A N 17
ATOM 30225 C CA . SER A 1 30 ? -6.678 0.521 1.723 1.00 60.41 30 SER A CA 17
ATOM 30226 C C . SER A 1 30 ? -7.468 1.787 2.097 1.00 61.23 30 SER A C 17
ATOM 30227 O O . SER A 1 30 ? -6.888 2.815 2.462 1.00 55.43 30 SER A O 17
ATOM 30235 N N . ARG A 1 31 ? -8.803 1.688 1.961 1.00 2.41 31 ARG A N 17
ATOM 30236 C CA . ARG A 1 31 ? -9.755 2.730 2.382 1.00 44.54 31 ARG A CA 17
ATOM 30237 C C . ARG A 1 31 ? -10.065 2.640 3.896 1.00 32.51 31 ARG A C 17
ATOM 30238 O O . ARG A 1 31 ? -10.636 3.566 4.471 1.00 55.54 31 ARG A O 17
ATOM 30259 N N . LYS A 1 32 ? -9.709 1.502 4.537 1.00 40.21 32 LYS A N 17
ATOM 30260 C CA . LYS A 1 32 ? -9.679 1.397 6.014 1.00 31.33 32 LYS A CA 17
ATOM 30261 C C . LYS A 1 32 ? -8.307 1.897 6.513 1.00 24.31 32 LYS A C 17
ATOM 30262 O O . LYS A 1 32 ? -7.296 1.220 6.343 1.00 24.12 32 LYS A O 17
ATOM 30281 N N . ARG A 1 33 ? -8.315 3.055 7.187 1.00 13.15 33 ARG A N 17
ATOM 30282 C CA . ARG A 1 33 ? -7.104 3.744 7.691 1.00 71.52 33 ARG A CA 17
ATOM 30283 C C . ARG A 1 33 ? -7.436 4.486 9.008 1.00 1.43 33 ARG A C 17
ATOM 30284 O O . ARG A 1 33 ? -8.563 4.407 9.520 1.00 31.11 33 ARG A O 17
ATOM 30305 N N . GLY A 1 34 ? -6.431 5.192 9.559 1.00 13.03 34 GLY A N 17
ATOM 30306 C CA . GLY A 1 34 ? -6.640 6.151 10.656 1.00 32.45 34 GLY A CA 17
ATOM 30307 C C . GLY A 1 34 ? -6.297 7.597 10.259 1.00 34.41 34 GLY A C 17
ATOM 30308 O O . GLY A 1 34 ? -6.729 8.545 10.923 1.00 33.53 34 GLY A O 17
ATOM 30312 N N . ILE A 1 35 ? -5.514 7.762 9.162 1.00 54.41 35 ILE A N 17
ATOM 30313 C CA . ILE A 1 35 ? -4.958 9.076 8.722 1.00 54.11 35 ILE A CA 17
ATOM 30314 C C . ILE A 1 35 ? -5.265 9.341 7.228 1.00 10.43 35 ILE A C 17
ATOM 30315 O O . ILE A 1 35 ? -5.061 8.463 6.390 1.00 65.25 35 ILE A O 17
ATOM 30331 N N . LEU A 1 36 ? -5.735 10.571 6.916 1.00 25.15 36 LEU A N 17
ATOM 30332 C CA . LEU A 1 36 ? -6.099 11.000 5.541 1.00 60.13 36 LEU A CA 17
ATOM 30333 C C . LEU A 1 36 ? -4.882 11.022 4.587 1.00 42.43 36 LEU A C 17
ATOM 30334 O O . LEU A 1 36 ? -5.031 10.731 3.406 1.00 24.13 36 LEU A O 17
ATOM 30350 N N . GLU A 1 37 ? -3.691 11.361 5.104 1.00 33.41 37 GLU A N 17
ATOM 30351 C CA . GLU A 1 37 ? -2.442 11.361 4.296 1.00 23.24 37 GLU A CA 17
ATOM 30352 C C . GLU A 1 37 ? -2.141 9.952 3.733 1.00 40.15 37 GLU A C 17
ATOM 30353 O O . GLU A 1 37 ? -1.829 9.788 2.545 1.00 73.24 37 GLU A O 17
ATOM 30365 N N . THR A 1 38 ? -2.257 8.939 4.606 1.00 71.21 38 THR A N 17
ATOM 30366 C CA . THR A 1 38 ? -2.077 7.525 4.220 1.00 0.43 38 THR A CA 17
ATOM 30367 C C . THR A 1 38 ? -3.282 6.995 3.403 1.00 2.02 38 THR A C 17
ATOM 30368 O O . THR A 1 38 ? -3.128 6.133 2.534 1.00 11.02 38 THR A O 17
ATOM 30379 N N . ASP A 1 39 ? -4.478 7.529 3.709 1.00 31.32 39 ASP A N 17
ATOM 30380 C CA . ASP A 1 39 ? -5.757 7.114 3.092 1.00 61.00 39 ASP A CA 17
ATOM 30381 C C . ASP A 1 39 ? -5.792 7.451 1.580 1.00 5.33 39 ASP A C 17
ATOM 30382 O O . ASP A 1 39 ? -6.009 6.573 0.753 1.00 22.03 39 ASP A O 17
ATOM 30391 N N . LEU A 1 40 ? -5.534 8.728 1.248 1.00 21.20 40 LEU A N 17
ATOM 30392 C CA . LEU A 1 40 ? -5.424 9.216 -0.153 1.00 20.21 40 LEU A CA 17
ATOM 30393 C C . LEU A 1 40 ? -4.344 8.423 -0.949 1.00 35.54 40 LEU A C 17
ATOM 30394 O O . LEU A 1 40 ? -4.543 8.059 -2.116 1.00 1.31 40 LEU A O 17
ATOM 30410 N N . LEU A 1 41 ? -3.216 8.147 -0.273 1.00 41.50 41 LEU A N 17
ATOM 30411 C CA . LEU A 1 41 ? -2.060 7.425 -0.852 1.00 1.33 41 LEU A CA 17
ATOM 30412 C C . LEU A 1 41 ? -2.408 5.959 -1.244 1.00 61.10 41 LEU A C 17
ATOM 30413 O O . LEU A 1 41 ? -2.300 5.584 -2.413 1.00 70.20 41 LEU A O 17
ATOM 30429 N N . LEU A 1 42 ? -2.851 5.156 -0.262 1.00 50.31 42 LEU A N 17
ATOM 30430 C CA . LEU A 1 42 ? -3.100 3.703 -0.450 1.00 0.03 42 LEU A CA 17
ATOM 30431 C C . LEU A 1 42 ? -4.380 3.414 -1.257 1.00 2.45 42 LEU A C 17
ATOM 30432 O O . LEU A 1 42 ? -4.423 2.444 -1.995 1.00 62.35 42 LEU A O 17
ATOM 30448 N N . SER A 1 43 ? -5.421 4.245 -1.093 1.00 72.42 43 SER A N 17
ATOM 30449 C CA . SER A 1 43 ? -6.702 4.077 -1.838 1.00 13.32 43 SER A CA 17
ATOM 30450 C C . SER A 1 43 ? -6.508 4.281 -3.363 1.00 4.31 43 SER A C 17
ATOM 30451 O O . SER A 1 43 ? -7.048 3.517 -4.176 1.00 4.34 43 SER A O 17
ATOM 30459 N N . GLY A 1 44 ? -5.722 5.314 -3.731 1.00 22.24 44 GLY A N 17
ATOM 30460 C CA . GLY A 1 44 ? -5.349 5.563 -5.137 1.00 12.31 44 GLY A CA 17
ATOM 30461 C C . GLY A 1 44 ? -4.388 4.497 -5.696 1.00 35.31 44 GLY A C 17
ATOM 30462 O O . GLY A 1 44 ? -4.508 4.077 -6.857 1.00 4.42 44 GLY A O 17
ATOM 30466 N N . PHE A 1 45 ? -3.421 4.074 -4.851 1.00 33.44 45 PHE A N 17
ATOM 30467 C CA . PHE A 1 45 ? -2.465 2.982 -5.171 1.00 53.41 45 PHE A CA 17
ATOM 30468 C C . PHE A 1 45 ? -3.218 1.658 -5.428 1.00 51.44 45 PHE A C 17
ATOM 30469 O O . PHE A 1 45 ? -2.863 0.897 -6.316 1.00 23.32 45 PHE A O 17
ATOM 30486 N N . ALA A 1 46 ? -4.259 1.415 -4.631 1.00 61.15 46 ALA A N 17
ATOM 30487 C CA . ALA A 1 46 ? -5.076 0.196 -4.716 1.00 25.34 46 ALA A CA 17
ATOM 30488 C C . ALA A 1 46 ? -5.919 0.151 -6.006 1.00 72.40 46 ALA A C 17
ATOM 30489 O O . ALA A 1 46 ? -6.072 -0.906 -6.632 1.00 75.41 46 ALA A O 17
ATOM 30496 N N . ALA A 1 47 ? -6.452 1.319 -6.391 1.00 63.23 47 ALA A N 17
ATOM 30497 C CA . ALA A 1 47 ? -7.238 1.481 -7.630 1.00 4.10 47 ALA A CA 17
ATOM 30498 C C . ALA A 1 47 ? -6.385 1.208 -8.898 1.00 54.30 47 ALA A C 17
ATOM 30499 O O . ALA A 1 47 ? -6.855 0.596 -9.856 1.00 64.04 47 ALA A O 17
ATOM 30506 N N . LYS A 1 48 ? -5.122 1.654 -8.873 1.00 73.33 48 LYS A N 17
ATOM 30507 C CA . LYS A 1 48 ? -4.200 1.555 -10.027 1.00 64.23 48 LYS A CA 17
ATOM 30508 C C . LYS A 1 48 ? -3.458 0.187 -10.086 1.00 23.45 48 LYS A C 17
ATOM 30509 O O . LYS A 1 48 ? -3.535 -0.539 -11.083 1.00 41.41 48 LYS A O 17
ATOM 30528 N N . TYR A 1 49 ? -2.762 -0.155 -8.996 1.00 35.12 49 TYR A N 17
ATOM 30529 C CA . TYR A 1 49 ? -1.777 -1.260 -8.967 1.00 64.02 49 TYR A CA 17
ATOM 30530 C C . TYR A 1 49 ? -2.399 -2.662 -8.858 1.00 31.15 49 TYR A C 17
ATOM 30531 O O . TYR A 1 49 ? -1.828 -3.609 -9.375 1.00 43.45 49 TYR A O 17
ATOM 30549 N N . LEU A 1 50 ? -3.548 -2.808 -8.186 1.00 40.41 50 LEU A N 17
ATOM 30550 C CA . LEU A 1 50 ? -4.223 -4.134 -8.077 1.00 70.22 50 LEU A CA 17
ATOM 30551 C C . LEU A 1 50 ? -4.705 -4.668 -9.446 1.00 24.12 50 LEU A C 17
ATOM 30552 O O . LEU A 1 50 ? -4.972 -5.866 -9.594 1.00 52.11 50 LEU A O 17
ATOM 30568 N N . LYS A 1 51 ? -4.844 -3.764 -10.427 1.00 4.22 51 LYS A N 17
ATOM 30569 C CA . LYS A 1 51 ? -5.146 -4.134 -11.820 1.00 70.41 51 LYS A CA 17
ATOM 30570 C C . LYS A 1 51 ? -3.929 -4.803 -12.524 1.00 61.32 51 LYS A C 17
ATOM 30571 O O . LYS A 1 51 ? -4.111 -5.722 -13.330 1.00 60.33 51 LYS A O 17
ATOM 30590 N N . LYS A 1 52 ? -2.695 -4.332 -12.228 1.00 2.40 52 LYS A N 17
ATOM 30591 C CA . LYS A 1 52 ? -1.451 -4.912 -12.813 1.00 13.52 52 LYS A CA 17
ATOM 30592 C C . LYS A 1 52 ? -0.817 -6.033 -11.939 1.00 64.52 52 LYS A C 17
ATOM 30593 O O . LYS A 1 52 ? -0.097 -6.888 -12.465 1.00 11.44 52 LYS A O 17
ATOM 30612 N N . MET A 1 53 ? -1.075 -6.029 -10.616 1.00 33.35 53 MET A N 17
ATOM 30613 C CA . MET A 1 53 ? -0.378 -6.939 -9.662 1.00 72.23 53 MET A CA 17
ATOM 30614 C C . MET A 1 53 ? -1.026 -8.342 -9.572 1.00 60.34 53 MET A C 17
ATOM 30615 O O . MET A 1 53 ? -2.252 -8.485 -9.587 1.00 73.14 53 MET A O 17
ATOM 30629 N N . ASN A 1 54 ? -0.154 -9.365 -9.467 1.00 5.44 54 ASN A N 17
ATOM 30630 C CA . ASN A 1 54 ? -0.539 -10.766 -9.188 1.00 74.32 54 ASN A CA 17
ATOM 30631 C C . ASN A 1 54 ? -0.624 -10.980 -7.653 1.00 51.34 54 ASN A C 17
ATOM 30632 O O . ASN A 1 54 ? -0.135 -10.142 -6.888 1.00 73.45 54 ASN A O 17
ATOM 30643 N N . GLU A 1 55 ? -1.215 -12.115 -7.216 1.00 70.33 55 GLU A N 17
ATOM 30644 C CA . GLU A 1 55 ? -1.459 -12.410 -5.785 1.00 21.22 55 GLU A CA 17
ATOM 30645 C C . GLU A 1 55 ? -0.159 -12.343 -4.928 1.00 53.32 55 GLU A C 17
ATOM 30646 O O . GLU A 1 55 ? -0.206 -11.961 -3.761 1.00 1.44 55 GLU A O 17
ATOM 30658 N N . GLU A 1 56 ? 0.988 -12.696 -5.539 1.00 50.01 56 GLU A N 17
ATOM 30659 C CA . GLU A 1 56 ? 2.331 -12.569 -4.909 1.00 23.42 56 GLU A CA 17
ATOM 30660 C C . GLU A 1 56 ? 2.592 -11.125 -4.366 1.00 64.35 56 GLU A C 17
ATOM 30661 O O . GLU A 1 56 ? 3.027 -10.943 -3.221 1.00 3.33 56 GLU A O 17
ATOM 30673 N N . GLU A 1 57 ? 2.300 -10.118 -5.206 1.00 12.20 57 GLU A N 17
ATOM 30674 C CA . GLU A 1 57 ? 2.451 -8.683 -4.872 1.00 51.24 57 GLU A CA 17
ATOM 30675 C C . GLU A 1 57 ? 1.278 -8.186 -3.978 1.00 53.31 57 GLU A C 17
ATOM 30676 O O . GLU A 1 57 ? 1.462 -7.317 -3.125 1.00 35.35 57 GLU A O 17
ATOM 30688 N N . LEU A 1 58 ? 0.070 -8.746 -4.215 1.00 52.44 58 LEU A N 17
ATOM 30689 C CA . LEU A 1 58 ? -1.162 -8.453 -3.423 1.00 10.51 58 LEU A CA 17
ATOM 30690 C C . LEU A 1 58 ? -1.043 -8.836 -1.919 1.00 62.41 58 LEU A C 17
ATOM 30691 O O . LEU A 1 58 ? -1.546 -8.115 -1.058 1.00 54.42 58 LEU A O 17
ATOM 30707 N N . GLU A 1 59 ? -0.415 -9.987 -1.613 1.00 1.53 59 GLU A N 17
ATOM 30708 C CA . GLU A 1 59 ? -0.249 -10.464 -0.211 1.00 43.34 59 GLU A CA 17
ATOM 30709 C C . GLU A 1 59 ? 0.850 -9.662 0.524 1.00 15.11 59 GLU A C 17
ATOM 30710 O O . GLU A 1 59 ? 0.789 -9.475 1.749 1.00 21.12 59 GLU A O 17
ATOM 30722 N N . GLU A 1 60 ? 1.846 -9.182 -0.243 1.00 15.13 60 GLU A N 17
ATOM 30723 C CA . GLU A 1 60 ? 2.848 -8.218 0.259 1.00 20.33 60 GLU A CA 17
ATOM 30724 C C . GLU A 1 60 ? 2.166 -6.849 0.523 1.00 44.12 60 GLU A C 17
ATOM 30725 O O . GLU A 1 60 ? 2.511 -6.131 1.470 1.00 0.43 60 GLU A O 17
ATOM 30737 N N . TYR A 1 61 ? 1.181 -6.505 -0.334 1.00 65.41 61 TYR A N 17
ATOM 30738 C CA . TYR A 1 61 ? 0.374 -5.280 -0.186 1.00 1.23 61 TYR A CA 17
ATOM 30739 C C . TYR A 1 61 ? -0.545 -5.352 1.052 1.00 32.34 61 TYR A C 17
ATOM 30740 O O . TYR A 1 61 ? -0.761 -4.342 1.713 1.00 32.52 61 TYR A O 17
ATOM 30758 N N . ASP A 1 62 ? -1.082 -6.550 1.352 1.00 62.21 62 ASP A N 17
ATOM 30759 C CA . ASP A 1 62 ? -1.866 -6.792 2.587 1.00 21.54 62 ASP A CA 17
ATOM 30760 C C . ASP A 1 62 ? -0.982 -6.553 3.837 1.00 54.50 62 ASP A C 17
ATOM 30761 O O . ASP A 1 62 ? -1.443 -6.011 4.847 1.00 32.31 62 ASP A O 17
ATOM 30770 N N . SER A 1 63 ? 0.296 -6.959 3.734 1.00 51.20 63 SER A N 17
ATOM 30771 C CA . SER A 1 63 ? 1.331 -6.689 4.763 1.00 55.41 63 SER A CA 17
ATOM 30772 C C . SER A 1 63 ? 1.630 -5.172 4.907 1.00 4.41 63 SER A C 17
ATOM 30773 O O . SER A 1 63 ? 2.006 -4.719 5.989 1.00 71.44 63 SER A O 17
ATOM 30781 N N . LEU A 1 64 ? 1.478 -4.399 3.806 1.00 22.20 64 LEU A N 17
ATOM 30782 C CA . LEU A 1 64 ? 1.625 -2.919 3.820 1.00 33.21 64 LEU A CA 17
ATOM 30783 C C . LEU A 1 64 ? 0.386 -2.236 4.464 1.00 12.25 64 LEU A C 17
ATOM 30784 O O . LEU A 1 64 ? 0.514 -1.235 5.171 1.00 24.34 64 LEU A O 17
ATOM 30800 N N . LEU A 1 65 ? -0.813 -2.792 4.203 1.00 4.14 65 LEU A N 17
ATOM 30801 C CA . LEU A 1 65 ? -2.083 -2.348 4.848 1.00 3.44 65 LEU A CA 17
ATOM 30802 C C . LEU A 1 65 ? -2.072 -2.701 6.355 1.00 74.05 65 LEU A C 17
ATOM 30803 O O . LEU A 1 65 ? -2.705 -2.041 7.181 1.00 10.43 65 LEU A O 17
ATOM 30819 N N . ASN A 1 66 ? -1.333 -3.768 6.680 1.00 30.13 66 ASN A N 17
ATOM 30820 C CA . ASN A 1 66 ? -1.071 -4.226 8.058 1.00 52.22 66 ASN A CA 17
ATOM 30821 C C . ASN A 1 66 ? -0.154 -3.229 8.843 1.00 50.44 66 ASN A C 17
ATOM 30822 O O . ASN A 1 66 ? -0.165 -3.218 10.082 1.00 72.24 66 ASN A O 17
ATOM 30833 N N . GLU A 1 67 ? 0.598 -2.366 8.118 1.00 22.41 67 GLU A N 17
ATOM 30834 C CA . GLU A 1 67 ? 1.582 -1.426 8.733 1.00 33.11 67 GLU A CA 17
ATOM 30835 C C . GLU A 1 67 ? 0.938 -0.152 9.330 1.00 52.43 67 GLU A C 17
ATOM 30836 O O . GLU A 1 67 ? -0.257 0.120 9.156 1.00 32.23 67 GLU A O 17
ATOM 30848 N N . LEU A 1 68 ? 1.791 0.626 10.020 1.00 54.34 68 LEU A N 17
ATOM 30849 C CA . LEU A 1 68 ? 1.410 1.872 10.716 1.00 23.33 68 LEU A CA 17
ATOM 30850 C C . LEU A 1 68 ? 1.296 3.059 9.726 1.00 34.15 68 LEU A C 17
ATOM 30851 O O . LEU A 1 68 ? 2.247 3.342 8.993 1.00 32.13 68 LEU A O 17
ATOM 30867 N N . ASP A 1 69 ? 0.128 3.738 9.748 1.00 2.54 69 ASP A N 17
ATOM 30868 C CA . ASP A 1 69 ? -0.267 4.796 8.775 1.00 63.23 69 ASP A CA 17
ATOM 30869 C C . ASP A 1 69 ? 0.848 5.827 8.432 1.00 45.13 69 ASP A C 17
ATOM 30870 O O . ASP A 1 69 ? 1.308 5.859 7.280 1.00 60.53 69 ASP A O 17
ATOM 30879 N N . TRP A 1 70 ? 1.268 6.666 9.416 1.00 14.35 70 TRP A N 17
ATOM 30880 C CA . TRP A 1 70 ? 2.294 7.730 9.178 1.00 50.03 70 TRP A CA 17
ATOM 30881 C C . TRP A 1 70 ? 3.576 7.152 8.555 1.00 14.11 70 TRP A C 17
ATOM 30882 O O . TRP A 1 70 ? 4.146 7.740 7.632 1.00 73.13 70 TRP A O 17
ATOM 30903 N N . ASP A 1 71 ? 3.981 5.973 9.045 1.00 71.34 71 ASP A N 17
ATOM 30904 C CA . ASP A 1 71 ? 5.233 5.321 8.634 1.00 25.22 71 ASP A CA 17
ATOM 30905 C C . ASP A 1 71 ? 5.184 4.920 7.137 1.00 62.12 71 ASP A C 17
ATOM 30906 O O . ASP A 1 71 ? 6.136 5.173 6.406 1.00 42.32 71 ASP A O 17
ATOM 30915 N N . ILE A 1 72 ? 4.032 4.363 6.695 1.00 24.10 72 ILE A N 17
ATOM 30916 C CA . ILE A 1 72 ? 3.760 4.033 5.259 1.00 11.11 72 ILE A CA 17
ATOM 30917 C C . ILE A 1 72 ? 3.983 5.274 4.348 1.00 13.14 72 ILE A C 17
ATOM 30918 O O . ILE A 1 72 ? 4.630 5.189 3.297 1.00 2.44 72 ILE A O 17
ATOM 30934 N N . TYR A 1 73 ? 3.447 6.423 4.802 1.00 74.43 73 TYR A N 17
ATOM 30935 C CA . TYR A 1 73 ? 3.497 7.702 4.062 1.00 34.23 73 TYR A CA 17
ATOM 30936 C C . TYR A 1 73 ? 4.947 8.250 3.948 1.00 43.55 73 TYR A C 17
ATOM 30937 O O . TYR A 1 73 ? 5.352 8.744 2.891 1.00 24.12 73 TYR A O 17
ATOM 30955 N N . TYR A 1 74 ? 5.719 8.135 5.044 1.00 63.24 74 TYR A N 17
ATOM 30956 C CA . TYR A 1 74 ? 7.103 8.665 5.113 1.00 11.53 74 TYR A CA 17
ATOM 30957 C C . TYR A 1 74 ? 8.117 7.771 4.359 1.00 52.43 74 TYR A C 17
ATOM 30958 O O . TYR A 1 74 ? 9.139 8.269 3.875 1.00 41.21 74 TYR A O 17
ATOM 30976 N N . TRP A 1 75 ? 7.838 6.455 4.283 1.00 2.04 75 TRP A N 17
ATOM 30977 C CA . TRP A 1 75 ? 8.645 5.504 3.480 1.00 74.42 75 TRP A CA 17
ATOM 30978 C C . TRP A 1 75 ? 8.343 5.667 1.971 1.00 0.43 75 TRP A C 17
ATOM 30979 O O . TRP A 1 75 ? 9.210 5.431 1.123 1.00 1.32 75 TRP A O 17
ATOM 31000 N N . ALA A 1 76 ? 7.081 6.031 1.655 1.00 71.41 76 ALA A N 17
ATOM 31001 C CA . ALA A 1 76 ? 6.651 6.379 0.278 1.00 62.11 76 ALA A CA 17
ATOM 31002 C C . ALA A 1 76 ? 7.367 7.648 -0.245 1.00 70.33 76 ALA A C 17
ATOM 31003 O O . ALA A 1 76 ? 7.623 7.787 -1.441 1.00 42.50 76 ALA A O 17
ATOM 31010 N N . THR A 1 77 ? 7.648 8.581 0.671 1.00 3.41 77 THR A N 17
ATOM 31011 C CA . THR A 1 77 ? 8.437 9.798 0.375 1.00 14.22 77 THR A CA 17
ATOM 31012 C C . THR A 1 77 ? 9.926 9.589 0.749 1.00 40.42 77 THR A C 17
ATOM 31013 O O . THR A 1 77 ? 10.291 8.568 1.337 1.00 45.33 77 THR A O 17
ATOM 31024 N N . LYS A 1 78 ? 10.787 10.558 0.396 1.00 34.52 78 LYS A N 17
ATOM 31025 C CA . LYS A 1 78 ? 12.201 10.571 0.833 1.00 12.35 78 LYS A CA 17
ATOM 31026 C C . LYS A 1 78 ? 12.283 11.347 2.178 1.00 71.24 78 LYS A C 17
ATOM 31027 O O . LYS A 1 78 ? 12.791 12.479 2.252 1.00 23.20 78 LYS A O 17
ATOM 31046 N N . ASN A 1 79 ? 11.722 10.729 3.237 1.00 53.23 79 ASN A N 17
ATOM 31047 C CA . ASN A 1 79 ? 11.612 11.346 4.574 1.00 71.21 79 ASN A CA 17
ATOM 31048 C C . ASN A 1 79 ? 11.710 10.254 5.669 1.00 71.53 79 ASN A C 17
ATOM 31049 O O . ASN A 1 79 ? 10.708 9.808 6.240 1.00 51.31 79 ASN A O 17
ATOM 31060 N N . PHE A 1 80 ? 12.948 9.811 5.928 1.00 14.32 80 PHE A N 17
ATOM 31061 C CA . PHE A 1 80 ? 13.246 8.704 6.868 1.00 41.22 80 PHE A CA 17
ATOM 31062 C C . PHE A 1 80 ? 13.806 9.219 8.220 1.00 4.51 80 PHE A C 17
ATOM 31063 O O . PHE A 1 80 ? 14.097 8.419 9.119 1.00 61.10 80 PHE A O 17
ATOM 31080 N N . LYS A 1 81 ? 13.937 10.556 8.365 1.00 64.20 81 LYS A N 17
ATOM 31081 C CA . LYS A 1 81 ? 14.420 11.192 9.619 1.00 44.22 81 LYS A CA 17
ATOM 31082 C C . LYS A 1 81 ? 13.348 11.159 10.742 1.00 12.41 81 LYS A C 17
ATOM 31083 O O . LYS A 1 81 ? 13.673 11.323 11.923 1.00 35.34 81 LYS A O 17
ATOM 31102 N N . THR A 1 82 ? 12.073 10.954 10.359 1.00 44.45 82 THR A N 17
ATOM 31103 C CA . THR A 1 82 ? 10.933 10.836 11.308 1.00 41.32 82 THR A CA 17
ATOM 31104 C C . THR A 1 82 ? 10.434 9.369 11.421 1.00 44.25 82 THR A C 17
ATOM 31105 O O . THR A 1 82 ? 10.015 8.926 12.501 1.00 64.42 82 THR A O 17
ATOM 31116 N N . SER A 1 83 ? 10.480 8.624 10.296 1.00 1.13 83 SER A N 17
ATOM 31117 C CA . SER A 1 83 ? 10.166 7.172 10.257 1.00 20.12 83 SER A CA 17
ATOM 31118 C C . SER A 1 83 ? 11.279 6.407 9.507 1.00 22.42 83 SER A C 17
ATOM 31119 O O . SER A 1 83 ? 11.288 6.391 8.271 1.00 63.12 83 SER A O 17
ATOM 31127 N N . PRO A 1 84 ? 12.270 5.797 10.248 1.00 0.14 84 PRO A N 17
ATOM 31128 C CA . PRO A 1 84 ? 13.368 4.995 9.634 1.00 41.23 84 PRO A CA 17
ATOM 31129 C C . PRO A 1 84 ? 12.840 3.760 8.868 1.00 44.54 84 PRO A C 17
ATOM 31130 O O . PRO A 1 84 ? 11.835 3.157 9.269 1.00 64.13 84 PRO A O 17
ATOM 31141 N N . LEU A 1 85 ? 13.528 3.383 7.781 1.00 11.33 85 LEU A N 17
ATOM 31142 C CA . LEU A 1 85 ? 13.117 2.258 6.926 1.00 12.50 85 LEU A CA 17
ATOM 31143 C C . LEU A 1 85 ? 13.630 0.904 7.499 1.00 12.11 85 LEU A C 17
ATOM 31144 O O . LEU A 1 85 ? 14.847 0.711 7.606 1.00 53.42 85 LEU A O 17
ATOM 31160 N N . PRO A 1 86 ? 12.706 -0.048 7.886 1.00 4.21 86 PRO A N 17
ATOM 31161 C CA . PRO A 1 86 ? 13.089 -1.376 8.425 1.00 24.53 86 PRO A CA 17
ATOM 31162 C C . PRO A 1 86 ? 13.558 -2.342 7.306 1.00 72.54 86 PRO A C 17
ATOM 31163 O O . PRO A 1 86 ? 13.276 -2.106 6.128 1.00 4.02 86 PRO A O 17
ATOM 31174 N N . ASP A 1 87 ? 14.241 -3.442 7.699 1.00 1.23 87 ASP A N 17
ATOM 31175 C CA . ASP A 1 87 ? 14.781 -4.465 6.757 1.00 34.02 87 ASP A CA 17
ATOM 31176 C C . ASP A 1 87 ? 13.677 -5.069 5.854 1.00 2.14 87 ASP A C 17
ATOM 31177 O O . ASP A 1 87 ? 13.900 -5.336 4.667 1.00 72.51 87 ASP A O 17
ATOM 31186 N N . LYS A 1 88 ? 12.492 -5.271 6.454 1.00 43.13 88 LYS A N 17
ATOM 31187 C CA . LYS A 1 88 ? 11.295 -5.823 5.773 1.00 14.31 88 LYS A CA 17
ATOM 31188 C C . LYS A 1 88 ? 10.817 -4.970 4.560 1.00 75.21 88 LYS A C 17
ATOM 31189 O O . LYS A 1 88 ? 10.225 -5.510 3.618 1.00 10.33 88 LYS A O 17
ATOM 31208 N N . TRP A 1 89 ? 11.072 -3.637 4.582 1.00 22.44 89 TRP A N 17
ATOM 31209 C CA . TRP A 1 89 ? 10.717 -2.732 3.452 1.00 25.12 89 TRP A CA 17
ATOM 31210 C C . TRP A 1 89 ? 11.975 -2.133 2.772 1.00 72.02 89 TRP A C 17
ATOM 31211 O O . TRP A 1 89 ? 11.869 -1.462 1.743 1.00 35.51 89 TRP A O 17
ATOM 31232 N N . ALA A 1 90 ? 13.167 -2.417 3.338 1.00 42.41 90 ALA A N 17
ATOM 31233 C CA . ALA A 1 90 ? 14.473 -1.934 2.807 1.00 0.14 90 ALA A CA 17
ATOM 31234 C C . ALA A 1 90 ? 14.797 -2.518 1.414 1.00 73.34 90 ALA A C 17
ATOM 31235 O O . ALA A 1 90 ? 15.540 -1.920 0.628 1.00 55.34 90 ALA A O 17
ATOM 31242 N N . ASN A 1 91 ? 14.234 -3.702 1.133 1.00 12.54 91 ASN A N 17
ATOM 31243 C CA . ASN A 1 91 ? 14.433 -4.430 -0.137 1.00 52.35 91 ASN A CA 17
ATOM 31244 C C . ASN A 1 91 ? 13.088 -4.695 -0.867 1.00 70.31 91 ASN A C 17
ATOM 31245 O O . ASN A 1 91 ? 13.040 -5.461 -1.833 1.00 34.03 91 ASN A O 17
ATOM 31256 N N . SER A 1 92 ? 12.013 -4.035 -0.409 1.00 42.31 92 SER A N 17
ATOM 31257 C CA . SER A 1 92 ? 10.647 -4.227 -0.956 1.00 74.42 92 SER A CA 17
ATOM 31258 C C . SER A 1 92 ? 10.461 -3.495 -2.297 1.00 21.23 92 SER A C 17
ATOM 31259 O O . SER A 1 92 ? 10.592 -2.267 -2.360 1.00 51.02 92 SER A O 17
ATOM 31267 N N . LYS A 1 93 ? 10.157 -4.259 -3.360 1.00 14.02 93 LYS A N 17
ATOM 31268 C CA . LYS A 1 93 ? 9.811 -3.687 -4.676 1.00 24.11 93 LYS A CA 17
ATOM 31269 C C . LYS A 1 93 ? 8.430 -2.982 -4.626 1.00 63.23 93 LYS A C 17
ATOM 31270 O O . LYS A 1 93 ? 8.216 -1.995 -5.325 1.00 35.12 93 LYS A O 17
ATOM 31289 N N . LEU A 1 94 ? 7.506 -3.504 -3.785 1.00 31.02 94 LEU A N 17
ATOM 31290 C CA . LEU A 1 94 ? 6.184 -2.873 -3.524 1.00 51.32 94 LEU A CA 17
ATOM 31291 C C . LEU A 1 94 ? 6.339 -1.426 -3.002 1.00 23.14 94 LEU A C 17
ATOM 31292 O O . LEU A 1 94 ? 5.603 -0.518 -3.411 1.00 54.12 94 LEU A O 17
ATOM 31308 N N . LEU A 1 95 ? 7.293 -1.237 -2.071 1.00 51.32 95 LEU A N 17
ATOM 31309 C CA . LEU A 1 95 ? 7.614 0.094 -1.525 1.00 3.13 95 LEU A CA 17
ATOM 31310 C C . LEU A 1 95 ? 8.162 1.029 -2.626 1.00 64.51 95 LEU A C 17
ATOM 31311 O O . LEU A 1 95 ? 7.844 2.214 -2.650 1.00 51.20 95 LEU A O 17
ATOM 31327 N N . LYS A 1 96 ? 9.001 0.476 -3.516 1.00 32.01 96 LYS A N 17
ATOM 31328 C CA . LYS A 1 96 ? 9.564 1.223 -4.670 1.00 33.11 96 LYS A CA 17
ATOM 31329 C C . LYS A 1 96 ? 8.442 1.670 -5.639 1.00 32.11 96 LYS A C 17
ATOM 31330 O O . LYS A 1 96 ? 8.487 2.773 -6.172 1.00 22.31 96 LYS A O 17
ATOM 31349 N N . GLN A 1 97 ? 7.429 0.798 -5.820 1.00 61.21 97 GLN A N 17
ATOM 31350 C CA . GLN A 1 97 ? 6.189 1.111 -6.575 1.00 30.23 97 GLN A CA 17
ATOM 31351 C C . GLN A 1 97 ? 5.376 2.240 -5.873 1.00 44.02 97 GLN A C 17
ATOM 31352 O O . GLN A 1 97 ? 4.784 3.099 -6.531 1.00 3.14 97 GLN A O 17
ATOM 31366 N N . LEU A 1 98 ? 5.350 2.197 -4.523 1.00 4.35 98 LEU A N 17
ATOM 31367 C CA . LEU A 1 98 ? 4.643 3.188 -3.665 1.00 2.10 98 LEU A CA 17
ATOM 31368 C C . LEU A 1 98 ? 5.351 4.569 -3.708 1.00 0.31 98 LEU A C 17
ATOM 31369 O O . LEU A 1 98 ? 4.704 5.616 -3.633 1.00 63.13 98 LEU A O 17
ATOM 31385 N N . GLN A 1 99 ? 6.690 4.537 -3.835 1.00 71.41 99 GLN A N 17
ATOM 31386 C CA . GLN A 1 99 ? 7.532 5.744 -4.006 1.00 71.33 99 GLN A CA 17
ATOM 31387 C C . GLN A 1 99 ? 7.348 6.367 -5.410 1.00 23.44 99 GLN A C 17
ATOM 31388 O O . GLN A 1 99 ? 7.269 7.592 -5.546 1.00 30.05 99 GLN A O 17
ATOM 31402 N N . GLU A 1 100 ? 7.275 5.501 -6.440 1.00 4.22 100 GLU A N 17
ATOM 31403 C CA . GLU A 1 100 ? 6.958 5.907 -7.832 1.00 20.23 100 GLU A CA 17
ATOM 31404 C C . GLU A 1 100 ? 5.551 6.535 -7.923 1.00 64.30 100 GLU A C 17
ATOM 31405 O O . GLU A 1 100 ? 5.346 7.526 -8.623 1.00 23.12 100 GLU A O 17
ATOM 31417 N N . PHE A 1 101 ? 4.598 5.941 -7.196 1.00 24.13 101 PHE A N 17
ATOM 31418 C CA . PHE A 1 101 ? 3.205 6.410 -7.180 1.00 31.12 101 PHE A CA 17
ATOM 31419 C C . PHE A 1 101 ? 3.079 7.777 -6.467 1.00 62.11 101 PHE A C 17
ATOM 31420 O O . PHE A 1 101 ? 2.483 8.695 -7.017 1.00 51.35 101 PHE A O 17
ATOM 31437 N N . SER A 1 102 ? 3.663 7.888 -5.256 1.00 43.22 102 SER A N 17
ATOM 31438 C CA . SER A 1 102 ? 3.523 9.083 -4.377 1.00 32.44 102 SER A CA 17
ATOM 31439 C C . SER A 1 102 ? 3.970 10.392 -5.071 1.00 71.11 102 SER A C 17
ATOM 31440 O O . SER A 1 102 ? 3.327 11.439 -4.917 1.00 65.42 102 SER A O 17
ATOM 31448 N N . GLU A 1 103 ? 5.073 10.313 -5.836 1.00 64.11 103 GLU A N 17
ATOM 31449 C CA . GLU A 1 103 ? 5.605 11.460 -6.612 1.00 73.02 103 GLU A CA 17
ATOM 31450 C C . GLU A 1 103 ? 4.791 11.706 -7.917 1.00 12.10 103 GLU A C 17
ATOM 31451 O O . GLU A 1 103 ? 4.688 12.845 -8.388 1.00 60.44 103 GLU A O 17
ATOM 31463 N N . ASN A 1 104 ? 4.209 10.630 -8.495 1.00 3.22 104 ASN A N 17
ATOM 31464 C CA . ASN A 1 104 ? 3.387 10.710 -9.737 1.00 64.02 104 ASN A CA 17
ATOM 31465 C C . ASN A 1 104 ? 1.858 10.687 -9.429 1.00 45.40 104 ASN A C 17
ATOM 31466 O O . ASN A 1 104 ? 1.055 10.238 -10.256 1.00 5.24 104 ASN A O 17
ATOM 31477 N N . LYS A 1 105 ? 1.451 11.232 -8.258 1.00 55.01 105 LYS A N 17
ATOM 31478 C CA . LYS A 1 105 ? 0.017 11.513 -7.939 1.00 4.15 105 LYS A CA 17
ATOM 31479 C C . LYS A 1 105 ? -0.439 12.850 -8.596 1.00 25.52 105 LYS A C 17
ATOM 31480 O O . LYS A 1 105 ? -1.186 13.637 -8.009 1.00 13.01 105 LYS A O 17
ATOM 31499 N N . GLU A 1 106 ? -0.013 13.062 -9.858 1.00 64.42 106 GLU A N 17
ATOM 31500 C CA . GLU A 1 106 ? -0.308 14.274 -10.654 1.00 22.51 106 GLU A CA 17
ATOM 31501 C C . GLU A 1 106 ? -1.495 14.028 -11.623 1.00 75.54 106 GLU A C 17
ATOM 31502 O O . GLU A 1 106 ? -1.782 14.850 -12.500 1.00 24.21 106 GLU A O 17
ATOM 31514 N N . LYS A 1 107 ? -2.192 12.886 -11.432 1.00 21.24 107 LYS A N 17
ATOM 31515 C CA . LYS A 1 107 ? -3.462 12.566 -12.135 1.00 41.34 107 LYS A CA 17
ATOM 31516 C C . LYS A 1 107 ? -4.646 13.335 -11.486 1.00 13.31 107 LYS A C 17
ATOM 31517 O O . LYS A 1 107 ? -5.745 13.419 -12.041 1.00 52.11 107 LYS A O 17
ATOM 31536 N N . GLU A 1 108 ? -4.369 13.898 -10.304 1.00 10.33 108 GLU A N 17
ATOM 31537 C CA . GLU A 1 108 ? -5.328 14.639 -9.460 1.00 74.32 108 GLU A CA 17
ATOM 31538 C C . GLU A 1 108 ? -4.735 16.016 -9.065 1.00 44.34 108 GLU A C 17
ATOM 31539 O O . GLU A 1 108 ? -3.555 16.297 -9.335 1.00 25.11 108 GLU A O 17
ATOM 31551 N N . ILE A 1 109 ? -5.546 16.879 -8.420 1.00 31.55 109 ILE A N 17
ATOM 31552 C CA . ILE A 1 109 ? -5.080 18.208 -7.948 1.00 40.41 109 ILE A CA 17
ATOM 31553 C C . ILE A 1 109 ? -4.748 18.175 -6.438 1.00 45.03 109 ILE A C 17
ATOM 31554 O O . ILE A 1 109 ? -3.726 17.618 -6.020 1.00 3.20 109 ILE A O 17
ATOM 31570 N N . MET A 1 1 ? -44.709 -10.138 19.573 1.00 71.34 1 MET A N 18
ATOM 31571 C CA . MET A 1 1 ? -43.940 -10.690 18.415 1.00 60.53 1 MET A CA 18
ATOM 31572 C C . MET A 1 1 ? -43.152 -11.953 18.827 1.00 41.21 1 MET A C 18
ATOM 31573 O O . MET A 1 1 ? -42.833 -12.135 20.009 1.00 32.22 1 MET A O 18
ATOM 31589 N N . GLY A 1 2 ? -42.836 -12.813 17.841 1.00 3.21 2 GLY A N 18
ATOM 31590 C CA . GLY A 1 2 ? -42.061 -14.036 18.085 1.00 43.35 2 GLY A CA 18
ATOM 31591 C C . GLY A 1 2 ? -41.497 -14.632 16.798 1.00 43.52 2 GLY A C 18
ATOM 31592 O O . GLY A 1 2 ? -42.089 -14.468 15.722 1.00 20.13 2 GLY A O 18
ATOM 31596 N N . HIS A 1 3 ? -40.341 -15.306 16.905 1.00 20.01 3 HIS A N 18
ATOM 31597 C CA . HIS A 1 3 ? -39.680 -15.976 15.766 1.00 53.51 3 HIS A CA 18
ATOM 31598 C C . HIS A 1 3 ? -39.731 -17.503 15.962 1.00 33.12 3 HIS A C 18
ATOM 31599 O O . HIS A 1 3 ? -39.153 -18.020 16.925 1.00 75.14 3 HIS A O 18
ATOM 31614 N N . HIS A 1 4 ? -40.444 -18.213 15.063 1.00 51.13 4 HIS A N 18
ATOM 31615 C CA . HIS A 1 4 ? -40.521 -19.693 15.090 1.00 43.53 4 HIS A CA 18
ATOM 31616 C C . HIS A 1 4 ? -39.112 -20.343 14.951 1.00 42.45 4 HIS A C 18
ATOM 31617 O O . HIS A 1 4 ? -38.402 -20.105 13.966 1.00 13.33 4 HIS A O 18
ATOM 31632 N N . HIS A 1 5 ? -38.711 -21.131 15.968 1.00 50.13 5 HIS A N 18
ATOM 31633 C CA . HIS A 1 5 ? -37.368 -21.743 16.029 1.00 12.43 5 HIS A CA 18
ATOM 31634 C C . HIS A 1 5 ? -37.200 -22.836 14.948 1.00 63.41 5 HIS A C 18
ATOM 31635 O O . HIS A 1 5 ? -37.908 -23.849 14.961 1.00 72.14 5 HIS A O 18
ATOM 31650 N N . HIS A 1 6 ? -36.252 -22.609 14.024 1.00 53.54 6 HIS A N 18
ATOM 31651 C CA . HIS A 1 6 ? -35.945 -23.549 12.928 1.00 64.25 6 HIS A CA 18
ATOM 31652 C C . HIS A 1 6 ? -35.175 -24.786 13.453 1.00 72.14 6 HIS A C 18
ATOM 31653 O O . HIS A 1 6 ? -34.500 -24.725 14.486 1.00 34.42 6 HIS A O 18
ATOM 31668 N N . HIS A 1 7 ? -35.284 -25.901 12.719 1.00 32.40 7 HIS A N 18
ATOM 31669 C CA . HIS A 1 7 ? -34.721 -27.210 13.124 1.00 75.13 7 HIS A CA 18
ATOM 31670 C C . HIS A 1 7 ? -33.177 -27.285 12.914 1.00 3.53 7 HIS A C 18
ATOM 31671 O O . HIS A 1 7 ? -32.544 -26.318 12.463 1.00 63.54 7 HIS A O 18
ATOM 31686 N N . HIS A 1 8 ? -32.580 -28.455 13.252 1.00 51.30 8 HIS A N 18
ATOM 31687 C CA . HIS A 1 8 ? -31.117 -28.723 13.068 1.00 13.50 8 HIS A CA 18
ATOM 31688 C C . HIS A 1 8 ? -30.765 -29.105 11.595 1.00 62.11 8 HIS A C 18
ATOM 31689 O O . HIS A 1 8 ? -30.000 -30.049 11.337 1.00 30.25 8 HIS A O 18
ATOM 31704 N N . SER A 1 9 ? -31.283 -28.315 10.646 1.00 35.11 9 SER A N 18
ATOM 31705 C CA . SER A 1 9 ? -31.180 -28.602 9.203 1.00 72.53 9 SER A CA 18
ATOM 31706 C C . SER A 1 9 ? -29.762 -28.331 8.654 1.00 23.32 9 SER A C 18
ATOM 31707 O O . SER A 1 9 ? -29.095 -27.373 9.066 1.00 43.24 9 SER A O 18
ATOM 31715 N N . HIS A 1 10 ? -29.325 -29.179 7.708 1.00 1.44 10 HIS A N 18
ATOM 31716 C CA . HIS A 1 10 ? -28.056 -28.983 6.969 1.00 43.14 10 HIS A CA 18
ATOM 31717 C C . HIS A 1 10 ? -28.143 -27.749 6.037 1.00 3.43 10 HIS A C 18
ATOM 31718 O O . HIS A 1 10 ? -29.214 -27.423 5.513 1.00 31.43 10 HIS A O 18
ATOM 31733 N N . MET A 1 11 ? -27.001 -27.084 5.826 1.00 34.33 11 MET A N 18
ATOM 31734 C CA . MET A 1 11 ? -26.907 -25.903 4.945 1.00 3.54 11 MET A CA 18
ATOM 31735 C C . MET A 1 11 ? -25.523 -25.838 4.254 1.00 62.11 11 MET A C 18
ATOM 31736 O O . MET A 1 11 ? -24.488 -26.065 4.891 1.00 52.12 11 MET A O 18
ATOM 31750 N N . ILE A 1 12 ? -25.529 -25.570 2.939 1.00 22.13 12 ILE A N 18
ATOM 31751 C CA . ILE A 1 12 ? -24.305 -25.296 2.162 1.00 44.11 12 ILE A CA 18
ATOM 31752 C C . ILE A 1 12 ? -23.716 -23.943 2.628 1.00 53.02 12 ILE A C 18
ATOM 31753 O O . ILE A 1 12 ? -24.392 -22.912 2.566 1.00 41.31 12 ILE A O 18
ATOM 31769 N N . LYS A 1 13 ? -22.478 -23.963 3.142 1.00 32.44 13 LYS A N 18
ATOM 31770 C CA . LYS A 1 13 ? -21.863 -22.776 3.767 1.00 21.31 13 LYS A CA 18
ATOM 31771 C C . LYS A 1 13 ? -21.172 -21.890 2.698 1.00 73.45 13 LYS A C 18
ATOM 31772 O O . LYS A 1 13 ? -20.208 -22.318 2.053 1.00 24.30 13 LYS A O 18
ATOM 31791 N N . ARG A 1 14 ? -21.691 -20.657 2.510 1.00 51.13 14 ARG A N 18
ATOM 31792 C CA . ARG A 1 14 ? -21.205 -19.700 1.472 1.00 25.24 14 ARG A CA 18
ATOM 31793 C C . ARG A 1 14 ? -19.930 -18.922 1.911 1.00 1.22 14 ARG A C 18
ATOM 31794 O O . ARG A 1 14 ? -19.469 -18.044 1.169 1.00 41.21 14 ARG A O 18
ATOM 31815 N N . THR A 1 15 ? -19.359 -19.248 3.092 1.00 20.22 15 THR A N 18
ATOM 31816 C CA . THR A 1 15 ? -18.143 -18.566 3.608 1.00 72.03 15 THR A CA 18
ATOM 31817 C C . THR A 1 15 ? -16.863 -19.018 2.850 1.00 65.54 15 THR A C 18
ATOM 31818 O O . THR A 1 15 ? -16.134 -19.926 3.279 1.00 31.21 15 THR A O 18
ATOM 31829 N N . ASN A 1 16 ? -16.642 -18.388 1.691 1.00 4.04 16 ASN A N 18
ATOM 31830 C CA . ASN A 1 16 ? -15.445 -18.580 0.856 1.00 12.12 16 ASN A CA 18
ATOM 31831 C C . ASN A 1 16 ? -15.201 -17.290 0.048 1.00 0.22 16 ASN A C 18
ATOM 31832 O O . ASN A 1 16 ? -16.152 -16.670 -0.440 1.00 14.13 16 ASN A O 18
ATOM 31843 N N . GLU A 1 17 ? -13.936 -16.891 -0.087 1.00 3.13 17 GLU A N 18
ATOM 31844 C CA . GLU A 1 17 ? -13.554 -15.662 -0.805 1.00 34.20 17 GLU A CA 18
ATOM 31845 C C . GLU A 1 17 ? -12.618 -15.993 -1.994 1.00 52.23 17 GLU A C 18
ATOM 31846 O O . GLU A 1 17 ? -11.492 -16.458 -1.775 1.00 64.23 17 GLU A O 18
ATOM 31858 N N . PRO A 1 18 ? -13.091 -15.798 -3.270 1.00 53.23 18 PRO A N 18
ATOM 31859 C CA . PRO A 1 18 ? -12.216 -15.824 -4.476 1.00 1.51 18 PRO A CA 18
ATOM 31860 C C . PRO A 1 18 ? -11.083 -14.761 -4.427 1.00 41.05 18 PRO A C 18
ATOM 31861 O O . PRO A 1 18 ? -11.193 -13.760 -3.717 1.00 72.35 18 PRO A O 18
ATOM 31872 N N . LEU A 1 19 ? -10.021 -14.989 -5.224 1.00 41.13 19 LEU A N 18
ATOM 31873 C CA . LEU A 1 19 ? -8.846 -14.088 -5.330 1.00 21.11 19 LEU A CA 18
ATOM 31874 C C . LEU A 1 19 ? -9.263 -12.658 -5.767 1.00 60.11 19 LEU A C 18
ATOM 31875 O O . LEU A 1 19 ? -8.688 -11.666 -5.313 1.00 44.13 19 LEU A O 18
ATOM 31891 N N . ASP A 1 20 ? -10.268 -12.577 -6.653 1.00 64.14 20 ASP A N 18
ATOM 31892 C CA . ASP A 1 20 ? -10.790 -11.296 -7.177 1.00 74.03 20 ASP A CA 18
ATOM 31893 C C . ASP A 1 20 ? -11.553 -10.496 -6.080 1.00 31.44 20 ASP A C 18
ATOM 31894 O O . ASP A 1 20 ? -11.505 -9.259 -6.055 1.00 42.04 20 ASP A O 18
ATOM 31903 N N . LYS A 1 21 ? -12.246 -11.218 -5.170 1.00 54.44 21 LYS A N 18
ATOM 31904 C CA . LYS A 1 21 ? -12.907 -10.598 -3.988 1.00 41.31 21 LYS A CA 18
ATOM 31905 C C . LYS A 1 21 ? -11.877 -10.196 -2.903 1.00 51.32 21 LYS A C 18
ATOM 31906 O O . LYS A 1 21 ? -12.113 -9.243 -2.153 1.00 75.40 21 LYS A O 18
ATOM 31925 N N . LYS A 1 22 ? -10.750 -10.939 -2.810 1.00 70.53 22 LYS A N 18
ATOM 31926 C CA . LYS A 1 22 ? -9.590 -10.548 -1.960 1.00 14.10 22 LYS A CA 18
ATOM 31927 C C . LYS A 1 22 ? -9.009 -9.203 -2.436 1.00 23.44 22 LYS A C 18
ATOM 31928 O O . LYS A 1 22 ? -8.759 -8.308 -1.633 1.00 62.34 22 LYS A O 18
ATOM 31947 N N . ARG A 1 23 ? -8.780 -9.111 -3.758 1.00 52.32 23 ARG A N 18
ATOM 31948 C CA . ARG A 1 23 ? -8.310 -7.889 -4.446 1.00 35.44 23 ARG A CA 18
ATOM 31949 C C . ARG A 1 23 ? -9.206 -6.675 -4.115 1.00 20.23 23 ARG A C 18
ATOM 31950 O O . ARG A 1 23 ? -8.713 -5.622 -3.705 1.00 51.54 23 ARG A O 18
ATOM 31971 N N . ALA A 1 24 ? -10.527 -6.861 -4.276 1.00 22.23 24 ALA A N 18
ATOM 31972 C CA . ALA A 1 24 ? -11.539 -5.834 -3.939 1.00 22.41 24 ALA A CA 18
ATOM 31973 C C . ALA A 1 24 ? -11.502 -5.447 -2.434 1.00 33.13 24 ALA A C 18
ATOM 31974 O O . ALA A 1 24 ? -11.658 -4.272 -2.078 1.00 41.44 24 ALA A O 18
ATOM 31981 N N . ARG A 1 25 ? -11.281 -6.455 -1.562 1.00 32.11 25 ARG A N 18
ATOM 31982 C CA . ARG A 1 25 ? -11.211 -6.260 -0.097 1.00 23.51 25 ARG A CA 18
ATOM 31983 C C . ARG A 1 25 ? -9.917 -5.521 0.330 1.00 13.53 25 ARG A C 18
ATOM 31984 O O . ARG A 1 25 ? -9.935 -4.754 1.293 1.00 25.43 25 ARG A O 18
ATOM 32005 N N . LEU A 1 26 ? -8.798 -5.750 -0.393 1.00 1.14 26 LEU A N 18
ATOM 32006 C CA . LEU A 1 26 ? -7.522 -5.054 -0.107 1.00 1.14 26 LEU A CA 18
ATOM 32007 C C . LEU A 1 26 ? -7.654 -3.541 -0.394 1.00 63.34 26 LEU A C 18
ATOM 32008 O O . LEU A 1 26 ? -7.243 -2.719 0.422 1.00 4.35 26 LEU A O 18
ATOM 32024 N N . ILE A 1 27 ? -8.261 -3.202 -1.553 1.00 25.41 27 ILE A N 18
ATOM 32025 C CA . ILE A 1 27 ? -8.607 -1.803 -1.926 1.00 62.35 27 ILE A CA 18
ATOM 32026 C C . ILE A 1 27 ? -9.524 -1.142 -0.845 1.00 11.11 27 ILE A C 18
ATOM 32027 O O . ILE A 1 27 ? -9.361 0.030 -0.496 1.00 52.14 27 ILE A O 18
ATOM 32043 N N . TYR A 1 28 ? -10.458 -1.942 -0.313 1.00 74.11 28 TYR A N 18
ATOM 32044 C CA . TYR A 1 28 ? -11.376 -1.549 0.786 1.00 51.04 28 TYR A CA 18
ATOM 32045 C C . TYR A 1 28 ? -10.611 -1.273 2.122 1.00 22.24 28 TYR A C 18
ATOM 32046 O O . TYR A 1 28 ? -10.937 -0.330 2.854 1.00 24.52 28 TYR A O 18
ATOM 32064 N N . GLN A 1 29 ? -9.585 -2.097 2.408 1.00 12.52 29 GLN A N 18
ATOM 32065 C CA . GLN A 1 29 ? -8.728 -1.968 3.623 1.00 13.33 29 GLN A CA 18
ATOM 32066 C C . GLN A 1 29 ? -7.645 -0.863 3.451 1.00 71.23 29 GLN A C 18
ATOM 32067 O O . GLN A 1 29 ? -7.024 -0.429 4.430 1.00 63.41 29 GLN A O 18
ATOM 32081 N N . SER A 1 30 ? -7.408 -0.449 2.193 1.00 64.54 30 SER A N 18
ATOM 32082 C CA . SER A 1 30 ? -6.581 0.733 1.856 1.00 42.12 30 SER A CA 18
ATOM 32083 C C . SER A 1 30 ? -7.343 2.026 2.206 1.00 12.10 30 SER A C 18
ATOM 32084 O O . SER A 1 30 ? -6.752 3.020 2.647 1.00 34.00 30 SER A O 18
ATOM 32092 N N . ARG A 1 31 ? -8.675 1.972 1.995 1.00 24.00 31 ARG A N 18
ATOM 32093 C CA . ARG A 1 31 ? -9.601 3.083 2.289 1.00 23.13 31 ARG A CA 18
ATOM 32094 C C . ARG A 1 31 ? -9.973 3.166 3.790 1.00 1.33 31 ARG A C 18
ATOM 32095 O O . ARG A 1 31 ? -10.626 4.126 4.215 1.00 51.42 31 ARG A O 18
ATOM 32116 N N . LYS A 1 32 ? -9.610 2.141 4.580 1.00 63.34 32 LYS A N 18
ATOM 32117 C CA . LYS A 1 32 ? -9.656 2.228 6.051 1.00 43.40 32 LYS A CA 18
ATOM 32118 C C . LYS A 1 32 ? -8.230 2.465 6.585 1.00 31.05 32 LYS A C 18
ATOM 32119 O O . LYS A 1 32 ? -7.384 1.567 6.528 1.00 15.13 32 LYS A O 18
ATOM 32138 N N . ARG A 1 33 ? -7.996 3.660 7.159 1.00 40.54 33 ARG A N 18
ATOM 32139 C CA . ARG A 1 33 ? -6.656 4.107 7.601 1.00 1.22 33 ARG A CA 18
ATOM 32140 C C . ARG A 1 33 ? -6.776 5.082 8.800 1.00 34.41 33 ARG A C 18
ATOM 32141 O O . ARG A 1 33 ? -7.837 5.692 9.010 1.00 23.45 33 ARG A O 18
ATOM 32162 N N . GLY A 1 34 ? -5.678 5.221 9.575 1.00 32.14 34 GLY A N 18
ATOM 32163 C CA . GLY A 1 34 ? -5.639 6.138 10.729 1.00 72.24 34 GLY A CA 18
ATOM 32164 C C . GLY A 1 34 ? -5.648 7.621 10.328 1.00 75.15 34 GLY A C 18
ATOM 32165 O O . GLY A 1 34 ? -6.174 8.468 11.064 1.00 30.05 34 GLY A O 18
ATOM 32169 N N . ILE A 1 35 ? -5.053 7.936 9.149 1.00 25.31 35 ILE A N 18
ATOM 32170 C CA . ILE A 1 35 ? -5.002 9.317 8.605 1.00 31.31 35 ILE A CA 18
ATOM 32171 C C . ILE A 1 35 ? -5.450 9.371 7.125 1.00 62.35 35 ILE A C 18
ATOM 32172 O O . ILE A 1 35 ? -5.291 8.403 6.368 1.00 71.22 35 ILE A O 18
ATOM 32188 N N . LEU A 1 36 ? -6.000 10.538 6.731 1.00 14.12 36 LEU A N 18
ATOM 32189 C CA . LEU A 1 36 ? -6.450 10.816 5.345 1.00 74.01 36 LEU A CA 18
ATOM 32190 C C . LEU A 1 36 ? -5.267 11.047 4.365 1.00 71.12 36 LEU A C 18
ATOM 32191 O O . LEU A 1 36 ? -5.437 10.926 3.148 1.00 0.52 36 LEU A O 18
ATOM 32207 N N . GLU A 1 37 ? -4.078 11.369 4.906 1.00 51.21 37 GLU A N 18
ATOM 32208 C CA . GLU A 1 37 ? -2.840 11.556 4.101 1.00 75.13 37 GLU A CA 18
ATOM 32209 C C . GLU A 1 37 ? -2.421 10.224 3.424 1.00 12.01 37 GLU A C 18
ATOM 32210 O O . GLU A 1 37 ? -2.237 10.153 2.206 1.00 14.14 37 GLU A O 18
ATOM 32222 N N . THR A 1 38 ? -2.304 9.163 4.238 1.00 22.11 38 THR A N 18
ATOM 32223 C CA . THR A 1 38 ? -1.973 7.800 3.758 1.00 73.10 38 THR A CA 18
ATOM 32224 C C . THR A 1 38 ? -3.170 7.158 3.030 1.00 44.11 38 THR A C 18
ATOM 32225 O O . THR A 1 38 ? -2.985 6.288 2.182 1.00 14.43 38 THR A O 18
ATOM 32236 N N . ASP A 1 39 ? -4.398 7.550 3.415 1.00 55.32 39 ASP A N 18
ATOM 32237 C CA . ASP A 1 39 ? -5.628 7.138 2.704 1.00 10.24 39 ASP A CA 18
ATOM 32238 C C . ASP A 1 39 ? -5.566 7.523 1.194 1.00 74.43 39 ASP A C 18
ATOM 32239 O O . ASP A 1 39 ? -5.817 6.685 0.341 1.00 11.52 39 ASP A O 18
ATOM 32248 N N . LEU A 1 40 ? -5.196 8.786 0.882 1.00 44.51 40 LEU A N 18
ATOM 32249 C CA . LEU A 1 40 ? -4.979 9.252 -0.525 1.00 13.53 40 LEU A CA 18
ATOM 32250 C C . LEU A 1 40 ? -3.881 8.419 -1.243 1.00 21.32 40 LEU A C 18
ATOM 32251 O O . LEU A 1 40 ? -4.007 8.076 -2.428 1.00 53.01 40 LEU A O 18
ATOM 32267 N N . LEU A 1 41 ? -2.816 8.105 -0.490 1.00 21.22 41 LEU A N 18
ATOM 32268 C CA . LEU A 1 41 ? -1.653 7.331 -0.972 1.00 52.22 41 LEU A CA 18
ATOM 32269 C C . LEU A 1 41 ? -2.049 5.889 -1.399 1.00 13.44 41 LEU A C 18
ATOM 32270 O O . LEU A 1 41 ? -1.875 5.505 -2.557 1.00 64.32 41 LEU A O 18
ATOM 32286 N N . LEU A 1 42 ? -2.625 5.130 -0.454 1.00 1.13 42 LEU A N 18
ATOM 32287 C CA . LEU A 1 42 ? -2.971 3.701 -0.637 1.00 33.53 42 LEU A CA 18
ATOM 32288 C C . LEU A 1 42 ? -4.225 3.470 -1.502 1.00 45.12 42 LEU A C 18
ATOM 32289 O O . LEU A 1 42 ? -4.261 2.504 -2.246 1.00 23.45 42 LEU A O 18
ATOM 32305 N N . SER A 1 43 ? -5.253 4.332 -1.379 1.00 70.42 43 SER A N 18
ATOM 32306 C CA . SER A 1 43 ? -6.523 4.190 -2.154 1.00 64.21 43 SER A CA 18
ATOM 32307 C C . SER A 1 43 ? -6.291 4.377 -3.673 1.00 12.51 43 SER A C 18
ATOM 32308 O O . SER A 1 43 ? -6.853 3.636 -4.488 1.00 15.24 43 SER A O 18
ATOM 32316 N N . GLY A 1 44 ? -5.467 5.380 -4.038 1.00 3.43 44 GLY A N 18
ATOM 32317 C CA . GLY A 1 44 ? -5.050 5.586 -5.437 1.00 72.43 44 GLY A CA 18
ATOM 32318 C C . GLY A 1 44 ? -4.117 4.475 -5.942 1.00 54.14 44 GLY A C 18
ATOM 32319 O O . GLY A 1 44 ? -4.239 4.012 -7.083 1.00 24.13 44 GLY A O 18
ATOM 32323 N N . PHE A 1 45 ? -3.177 4.055 -5.065 1.00 61.53 45 PHE A N 18
ATOM 32324 C CA . PHE A 1 45 ? -2.235 2.938 -5.328 1.00 12.24 45 PHE A CA 18
ATOM 32325 C C . PHE A 1 45 ? -3.005 1.613 -5.534 1.00 0.43 45 PHE A C 18
ATOM 32326 O O . PHE A 1 45 ? -2.618 0.776 -6.338 1.00 61.05 45 PHE A O 18
ATOM 32343 N N . ALA A 1 46 ? -4.106 1.453 -4.797 1.00 60.31 46 ALA A N 18
ATOM 32344 C CA . ALA A 1 46 ? -4.946 0.249 -4.855 1.00 4.35 46 ALA A CA 18
ATOM 32345 C C . ALA A 1 46 ? -5.787 0.199 -6.145 1.00 13.22 46 ALA A C 18
ATOM 32346 O O . ALA A 1 46 ? -5.929 -0.856 -6.766 1.00 71.55 46 ALA A O 18
ATOM 32353 N N . ALA A 1 47 ? -6.324 1.359 -6.547 1.00 32.31 47 ALA A N 18
ATOM 32354 C CA . ALA A 1 47 ? -7.123 1.486 -7.789 1.00 34.42 47 ALA A CA 18
ATOM 32355 C C . ALA A 1 47 ? -6.263 1.249 -9.058 1.00 1.50 47 ALA A C 18
ATOM 32356 O O . ALA A 1 47 ? -6.717 0.628 -10.025 1.00 3.41 47 ALA A O 18
ATOM 32363 N N . LYS A 1 48 ? -5.013 1.749 -9.031 1.00 61.01 48 LYS A N 18
ATOM 32364 C CA . LYS A 1 48 ? -4.072 1.657 -10.166 1.00 44.24 48 LYS A CA 18
ATOM 32365 C C . LYS A 1 48 ? -3.341 0.292 -10.224 1.00 30.14 48 LYS A C 18
ATOM 32366 O O . LYS A 1 48 ? -3.380 -0.406 -11.246 1.00 65.23 48 LYS A O 18
ATOM 32385 N N . TYR A 1 49 ? -2.672 -0.076 -9.123 1.00 70.33 49 TYR A N 18
ATOM 32386 C CA . TYR A 1 49 ? -1.782 -1.254 -9.087 1.00 54.10 49 TYR A CA 18
ATOM 32387 C C . TYR A 1 49 ? -2.560 -2.578 -8.969 1.00 54.15 49 TYR A C 18
ATOM 32388 O O . TYR A 1 49 ? -2.309 -3.484 -9.759 1.00 11.44 49 TYR A O 18
ATOM 32406 N N . LEU A 1 50 ? -3.517 -2.690 -8.009 1.00 33.44 50 LEU A N 18
ATOM 32407 C CA . LEU A 1 50 ? -4.270 -3.970 -7.792 1.00 40.11 50 LEU A CA 18
ATOM 32408 C C . LEU A 1 50 ? -5.076 -4.426 -9.022 1.00 33.44 50 LEU A C 18
ATOM 32409 O O . LEU A 1 50 ? -5.394 -5.615 -9.142 1.00 71.04 50 LEU A O 18
ATOM 32425 N N . LYS A 1 51 ? -5.408 -3.493 -9.921 1.00 50.31 51 LYS A N 18
ATOM 32426 C CA . LYS A 1 51 ? -6.079 -3.825 -11.194 1.00 22.31 51 LYS A CA 18
ATOM 32427 C C . LYS A 1 51 ? -5.174 -4.708 -12.105 1.00 11.21 51 LYS A C 18
ATOM 32428 O O . LYS A 1 51 ? -5.670 -5.582 -12.821 1.00 70.05 51 LYS A O 18
ATOM 32447 N N . LYS A 1 52 ? -3.845 -4.489 -12.037 1.00 22.44 52 LYS A N 18
ATOM 32448 C CA . LYS A 1 52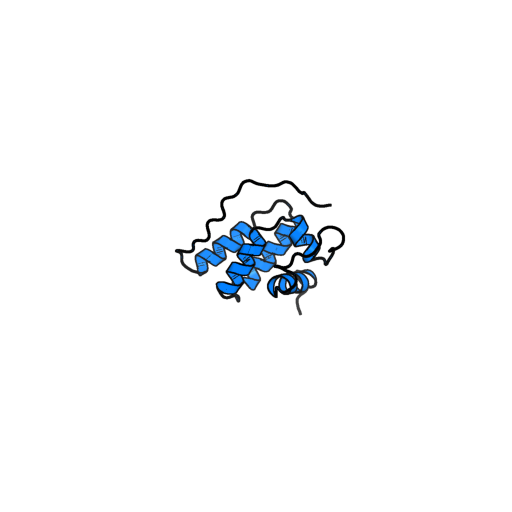 ? -2.841 -5.250 -12.836 1.00 43.04 52 LYS A CA 18
ATOM 32449 C C . LYS A 1 52 ? -1.831 -6.024 -11.934 1.00 53.41 52 LYS A C 18
ATOM 32450 O O . LYS A 1 52 ? -0.805 -6.516 -12.420 1.00 54.22 52 LYS A O 18
ATOM 32469 N N . MET A 1 53 ? -2.121 -6.123 -10.625 1.00 43.13 53 MET A N 18
ATOM 32470 C CA . MET A 1 53 ? -1.238 -6.770 -9.648 1.00 52.31 53 MET A CA 18
ATOM 32471 C C . MET A 1 53 ? -1.447 -8.299 -9.630 1.00 72.41 53 MET A C 18
ATOM 32472 O O . MET A 1 53 ? -2.585 -8.775 -9.596 1.00 74.14 53 MET A O 18
ATOM 32486 N N . ASN A 1 54 ? -0.337 -9.056 -9.653 1.00 52.31 54 ASN A N 18
ATOM 32487 C CA . ASN A 1 54 ? -0.375 -10.533 -9.618 1.00 70.02 54 ASN A CA 18
ATOM 32488 C C . ASN A 1 54 ? -0.713 -11.064 -8.206 1.00 33.55 54 ASN A C 18
ATOM 32489 O O . ASN A 1 54 ? -0.557 -10.354 -7.209 1.00 74.21 54 ASN A O 18
ATOM 32500 N N . GLU A 1 55 ? -1.159 -12.328 -8.151 1.00 62.53 55 GLU A N 18
ATOM 32501 C CA . GLU A 1 55 ? -1.619 -13.005 -6.909 1.00 34.40 55 GLU A CA 18
ATOM 32502 C C . GLU A 1 55 ? -0.512 -13.021 -5.822 1.00 1.21 55 GLU A C 18
ATOM 32503 O O . GLU A 1 55 ? -0.782 -12.832 -4.632 1.00 1.45 55 GLU A O 18
ATOM 32515 N N . GLU A 1 56 ? 0.730 -13.247 -6.277 1.00 11.43 56 GLU A N 18
ATOM 32516 C CA . GLU A 1 56 ? 1.944 -13.208 -5.432 1.00 60.11 56 GLU A CA 18
ATOM 32517 C C . GLU A 1 56 ? 2.228 -11.788 -4.858 1.00 72.11 56 GLU A C 18
ATOM 32518 O O . GLU A 1 56 ? 2.603 -11.642 -3.691 1.00 2.21 56 GLU A O 18
ATOM 32530 N N . GLU A 1 57 ? 2.048 -10.757 -5.705 1.00 72.35 57 GLU A N 18
ATOM 32531 C CA . GLU A 1 57 ? 2.277 -9.337 -5.343 1.00 12.42 57 GLU A CA 18
ATOM 32532 C C . GLU A 1 57 ? 1.213 -8.824 -4.331 1.00 44.41 57 GLU A C 18
ATOM 32533 O O . GLU A 1 57 ? 1.508 -7.983 -3.473 1.00 55.02 57 GLU A O 18
ATOM 32545 N N . LEU A 1 58 ? -0.028 -9.351 -4.465 1.00 3.32 58 LEU A N 18
ATOM 32546 C CA . LEU A 1 58 ? -1.163 -9.056 -3.547 1.00 25.13 58 LEU A CA 18
ATOM 32547 C C . LEU A 1 58 ? -0.845 -9.430 -2.074 1.00 62.33 58 LEU A C 18
ATOM 32548 O O . LEU A 1 58 ? -1.390 -8.824 -1.154 1.00 1.14 58 LEU A O 18
ATOM 32564 N N . GLU A 1 59 ? 0.020 -10.445 -1.879 1.00 73.25 59 GLU A N 18
ATOM 32565 C CA . GLU A 1 59 ? 0.449 -10.908 -0.535 1.00 61.53 59 GLU A CA 18
ATOM 32566 C C . GLU A 1 59 ? 1.379 -9.890 0.163 1.00 30.12 59 GLU A C 18
ATOM 32567 O O . GLU A 1 59 ? 1.307 -9.707 1.382 1.00 51.23 59 GLU A O 18
ATOM 32579 N N . GLU A 1 60 ? 2.248 -9.240 -0.622 1.00 74.30 60 GLU A N 18
ATOM 32580 C CA . GLU A 1 60 ? 3.136 -8.176 -0.117 1.00 11.40 60 GLU A CA 18
ATOM 32581 C C . GLU A 1 60 ? 2.323 -6.904 0.216 1.00 14.42 60 GLU A C 18
ATOM 32582 O O . GLU A 1 60 ? 2.605 -6.205 1.197 1.00 31.13 60 GLU A O 18
ATOM 32594 N N . TYR A 1 61 ? 1.313 -6.608 -0.627 1.00 52.25 61 TYR A N 18
ATOM 32595 C CA . TYR A 1 61 ? 0.390 -5.474 -0.392 1.00 62.04 61 TYR A CA 18
ATOM 32596 C C . TYR A 1 61 ? -0.523 -5.734 0.830 1.00 2.12 61 TYR A C 18
ATOM 32597 O O . TYR A 1 61 ? -0.890 -4.803 1.557 1.00 14.41 61 TYR A O 18
ATOM 32615 N N . ASP A 1 62 ? -0.880 -7.014 1.034 1.00 61.30 62 ASP A N 18
ATOM 32616 C CA . ASP A 1 62 ? -1.643 -7.478 2.209 1.00 72.40 62 ASP A CA 18
ATOM 32617 C C . ASP A 1 62 ? -0.868 -7.109 3.505 1.00 21.24 62 ASP A C 18
ATOM 32618 O O . ASP A 1 62 ? -1.445 -6.570 4.454 1.00 41.20 62 ASP A O 18
ATOM 32627 N N . SER A 1 63 ? 0.459 -7.368 3.482 1.00 24.43 63 SER A N 18
ATOM 32628 C CA . SER A 1 63 ? 1.401 -6.968 4.559 1.00 11.14 63 SER A CA 18
ATOM 32629 C C . SER A 1 63 ? 1.381 -5.438 4.818 1.00 10.20 63 SER A C 18
ATOM 32630 O O . SER A 1 63 ? 1.347 -5.001 5.969 1.00 24.23 63 SER A O 18
ATOM 32638 N N . LEU A 1 64 ? 1.379 -4.640 3.725 1.00 44.53 64 LEU A N 18
ATOM 32639 C CA . LEU A 1 64 ? 1.400 -3.154 3.781 1.00 5.40 64 LEU A CA 18
ATOM 32640 C C . LEU A 1 64 ? 0.136 -2.583 4.487 1.00 63.45 64 LEU A C 18
ATOM 32641 O O . LEU A 1 64 ? 0.193 -1.548 5.158 1.00 23.34 64 LEU A O 18
ATOM 32657 N N . LEU A 1 65 ? -0.998 -3.292 4.346 1.00 1.54 65 LEU A N 18
ATOM 32658 C CA . LEU A 1 65 ? -2.283 -2.912 4.985 1.00 5.33 65 LEU A CA 18
ATOM 32659 C C . LEU A 1 65 ? -2.316 -3.213 6.505 1.00 52.24 65 LEU A C 18
ATOM 32660 O O . LEU A 1 65 ? -3.188 -2.699 7.215 1.00 11.13 65 LEU A O 18
ATOM 32676 N N . ASN A 1 66 ? -1.376 -4.038 6.996 1.00 22.23 66 ASN A N 18
ATOM 32677 C CA . ASN A 1 66 ? -1.180 -4.264 8.454 1.00 25.34 66 ASN A CA 18
ATOM 32678 C C . ASN A 1 66 ? -0.202 -3.226 9.069 1.00 52.24 66 ASN A C 18
ATOM 32679 O O . ASN A 1 66 ? -0.140 -3.084 10.297 1.00 54.41 66 ASN A O 18
ATOM 32690 N N . GLU A 1 67 ? 0.552 -2.500 8.212 1.00 42.31 67 GLU A N 18
ATOM 32691 C CA . GLU A 1 67 ? 1.568 -1.511 8.668 1.00 42.41 67 GLU A CA 18
ATOM 32692 C C . GLU A 1 67 ? 0.925 -0.172 9.106 1.00 42.01 67 GLU A C 18
ATOM 32693 O O . GLU A 1 67 ? -0.188 0.168 8.676 1.00 23.54 67 GLU A O 18
ATOM 32705 N N . LEU A 1 68 ? 1.652 0.588 9.949 1.00 33.21 68 LEU A N 18
ATOM 32706 C CA . LEU A 1 68 ? 1.192 1.882 10.490 1.00 14.32 68 LEU A CA 18
ATOM 32707 C C . LEU A 1 68 ? 1.103 2.938 9.353 1.00 52.42 68 LEU A C 18
ATOM 32708 O O . LEU A 1 68 ? 2.088 3.176 8.650 1.00 53.34 68 LEU A O 18
ATOM 32724 N N . ASP A 1 69 ? -0.090 3.547 9.197 1.00 11.11 69 ASP A N 18
ATOM 32725 C CA . ASP A 1 69 ? -0.387 4.576 8.161 1.00 11.34 69 ASP A CA 18
ATOM 32726 C C . ASP A 1 69 ? 0.701 5.683 8.039 1.00 35.55 69 ASP A C 18
ATOM 32727 O O . ASP A 1 69 ? 1.256 5.877 6.948 1.00 32.33 69 ASP A O 18
ATOM 32736 N N . TRP A 1 70 ? 1.011 6.383 9.158 1.00 61.31 70 TRP A N 18
ATOM 32737 C CA . TRP A 1 70 ? 2.055 7.444 9.193 1.00 72.22 70 TRP A CA 18
ATOM 32738 C C . TRP A 1 70 ? 3.395 6.964 8.595 1.00 4.13 70 TRP A C 18
ATOM 32739 O O . TRP A 1 70 ? 3.969 7.644 7.742 1.00 75.21 70 TRP A O 18
ATOM 32760 N N . ASP A 1 71 ? 3.841 5.766 9.016 1.00 34.44 71 ASP A N 18
ATOM 32761 C CA . ASP A 1 71 ? 5.100 5.148 8.542 1.00 34.22 71 ASP A CA 18
ATOM 32762 C C . ASP A 1 71 ? 5.098 4.960 7.013 1.00 43.54 71 ASP A C 18
ATOM 32763 O O . ASP A 1 71 ? 6.037 5.374 6.339 1.00 40.42 71 ASP A O 18
ATOM 32772 N N . ILE A 1 72 ? 4.003 4.375 6.486 1.00 23.33 72 ILE A N 18
ATOM 32773 C CA . ILE A 1 72 ? 3.803 4.149 5.027 1.00 23.33 72 ILE A CA 18
ATOM 32774 C C . ILE A 1 72 ? 3.953 5.473 4.228 1.00 24.14 72 ILE A C 18
ATOM 32775 O O . ILE A 1 72 ? 4.569 5.510 3.153 1.00 12.54 72 ILE A O 18
ATOM 32791 N N . TYR A 1 73 ? 3.414 6.565 4.803 1.00 44.24 73 TYR A N 18
ATOM 32792 C CA . TYR A 1 73 ? 3.474 7.910 4.201 1.00 2.23 73 TYR A CA 18
ATOM 32793 C C . TYR A 1 73 ? 4.913 8.490 4.244 1.00 30.23 73 TYR A C 18
ATOM 32794 O O . TYR A 1 73 ? 5.391 9.060 3.259 1.00 63.02 73 TYR A O 18
ATOM 32812 N N . TYR A 1 74 ? 5.593 8.320 5.390 1.00 22.23 74 TYR A N 18
ATOM 32813 C CA . TYR A 1 74 ? 6.973 8.822 5.600 1.00 70.24 74 TYR A CA 18
ATOM 32814 C C . TYR A 1 74 ? 7.999 8.103 4.700 1.00 54.42 74 TYR A C 18
ATOM 32815 O O . TYR A 1 74 ? 8.966 8.714 4.248 1.00 73.31 74 TYR A O 18
ATOM 32833 N N . TRP A 1 75 ? 7.771 6.807 4.447 1.00 43.22 75 TRP A N 18
ATOM 32834 C CA . TRP A 1 75 ? 8.620 6.009 3.542 1.00 60.40 75 TRP A CA 18
ATOM 32835 C C . TRP A 1 75 ? 8.415 6.446 2.070 1.00 0.14 75 TRP A C 18
ATOM 32836 O O . TRP A 1 75 ? 9.381 6.565 1.312 1.00 61.11 75 TRP A O 18
ATOM 32857 N N . ALA A 1 76 ? 7.144 6.719 1.699 1.00 64.01 76 ALA A N 18
ATOM 32858 C CA . ALA A 1 76 ? 6.770 7.188 0.342 1.00 55.05 76 ALA A CA 18
ATOM 32859 C C . ALA A 1 76 ? 7.320 8.604 0.034 1.00 0.42 76 ALA A C 18
ATOM 32860 O O . ALA A 1 76 ? 7.592 8.941 -1.123 1.00 24.21 76 ALA A O 18
ATOM 32867 N N . THR A 1 77 ? 7.468 9.430 1.086 1.00 32.04 77 THR A N 18
ATOM 32868 C CA . THR A 1 77 ? 8.016 10.810 0.979 1.00 60.53 77 THR A CA 18
ATOM 32869 C C . THR A 1 77 ? 9.525 10.868 1.326 1.00 22.23 77 THR A C 18
ATOM 32870 O O . THR A 1 77 ? 10.132 11.947 1.273 1.00 63.53 77 THR A O 18
ATOM 32881 N N . LYS A 1 78 ? 10.104 9.697 1.704 1.00 33.21 78 LYS A N 18
ATOM 32882 C CA . LYS A 1 78 ? 11.543 9.524 2.058 1.00 2.11 78 LYS A CA 18
ATOM 32883 C C . LYS A 1 78 ? 11.936 10.303 3.364 1.00 1.43 78 LYS A C 18
ATOM 32884 O O . LYS A 1 78 ? 13.121 10.465 3.689 1.00 61.11 78 LYS A O 18
ATOM 32903 N N . ASN A 1 79 ? 10.921 10.744 4.131 1.00 24.12 79 ASN A N 18
ATOM 32904 C CA . ASN A 1 79 ? 11.114 11.474 5.402 1.00 41.33 79 ASN A CA 18
ATOM 32905 C C . ASN A 1 79 ? 11.221 10.470 6.581 1.00 53.24 79 ASN A C 18
ATOM 32906 O O . ASN A 1 79 ? 10.231 10.170 7.260 1.00 32.14 79 ASN A O 18
ATOM 32917 N N . PHE A 1 80 ? 12.437 9.947 6.810 1.00 73.44 80 PHE A N 18
ATOM 32918 C CA . PHE A 1 80 ? 12.698 8.910 7.851 1.00 74.40 80 PHE A CA 18
ATOM 32919 C C . PHE A 1 80 ? 13.092 9.534 9.220 1.00 74.43 80 PHE A C 18
ATOM 32920 O O . PHE A 1 80 ? 13.584 8.828 10.111 1.00 62.03 80 PHE A O 18
ATOM 32937 N N . LYS A 1 81 ? 12.850 10.854 9.371 1.00 14.30 81 LYS A N 18
ATOM 32938 C CA . LYS A 1 81 ? 13.184 11.632 10.585 1.00 42.22 81 LYS A CA 18
ATOM 32939 C C . LYS A 1 81 ? 12.523 11.046 11.866 1.00 53.53 81 LYS A C 18
ATOM 32940 O O . LYS A 1 81 ? 13.184 10.874 12.899 1.00 5.34 81 LYS A O 18
ATOM 32959 N N . THR A 1 82 ? 11.219 10.735 11.776 1.00 74.45 82 THR A N 18
ATOM 32960 C CA . THR A 1 82 ? 10.423 10.222 12.925 1.00 32.22 82 THR A CA 18
ATOM 32961 C C . THR A 1 82 ? 10.047 8.730 12.763 1.00 41.30 82 THR A C 18
ATOM 32962 O O . THR A 1 82 ? 9.834 8.031 13.755 1.00 61.20 82 THR A O 18
ATOM 32973 N N . SER A 1 83 ? 9.963 8.257 11.506 1.00 52.22 83 SER A N 18
ATOM 32974 C CA . SER A 1 83 ? 9.694 6.830 11.183 1.00 72.22 83 SER A CA 18
ATOM 32975 C C . SER A 1 83 ? 10.812 6.261 10.267 1.00 63.33 83 SER A C 18
ATOM 32976 O O . SER A 1 83 ? 10.772 6.470 9.049 1.00 75.03 83 SER A O 18
ATOM 32984 N N . PRO A 1 84 ? 11.857 5.573 10.848 1.00 41.25 84 PRO A N 18
ATOM 32985 C CA . PRO A 1 84 ? 12.941 4.907 10.059 1.00 3.41 84 PRO A CA 18
ATOM 32986 C C . PRO A 1 84 ? 12.426 3.749 9.160 1.00 25.31 84 PRO A C 18
ATOM 32987 O O . PRO A 1 84 ? 11.340 3.200 9.391 1.00 50.23 84 PRO A O 18
ATOM 32998 N N . LEU A 1 85 ? 13.224 3.372 8.143 1.00 23.51 85 LEU A N 18
ATOM 32999 C CA . LEU A 1 85 ? 12.865 2.292 7.203 1.00 11.41 85 LEU A CA 18
ATOM 33000 C C . LEU A 1 85 ? 13.412 0.914 7.682 1.00 74.33 85 LEU A C 18
ATOM 33001 O O . LEU A 1 85 ? 14.623 0.772 7.884 1.00 65.21 85 LEU A O 18
ATOM 33017 N N . PRO A 1 86 ? 12.526 -0.121 7.865 1.00 5.13 86 PRO A N 18
ATOM 33018 C CA . PRO A 1 86 ? 12.952 -1.497 8.209 1.00 22.24 86 PRO A CA 18
ATOM 33019 C C . PRO A 1 86 ? 13.412 -2.309 6.962 1.00 64.13 86 PRO A C 18
ATOM 33020 O O . PRO A 1 86 ? 13.021 -1.997 5.832 1.00 52.10 86 PRO A O 18
ATOM 33031 N N . ASP A 1 87 ? 14.227 -3.361 7.200 1.00 62.45 87 ASP A N 18
ATOM 33032 C CA . ASP A 1 87 ? 14.832 -4.214 6.131 1.00 31.14 87 ASP A CA 18
ATOM 33033 C C . ASP A 1 87 ? 13.775 -4.905 5.234 1.00 35.22 87 ASP A C 18
ATOM 33034 O O . ASP A 1 87 ? 14.012 -5.112 4.035 1.00 21.30 87 ASP A O 18
ATOM 33043 N N . LYS A 1 88 ? 12.620 -5.251 5.839 1.00 32.13 88 LYS A N 18
ATOM 33044 C CA . LYS A 1 88 ? 11.470 -5.866 5.131 1.00 25.01 88 LYS A CA 18
ATOM 33045 C C . LYS A 1 88 ? 10.980 -4.990 3.938 1.00 53.45 88 LYS A C 18
ATOM 33046 O O . LYS A 1 88 ? 10.653 -5.512 2.872 1.00 33.50 88 LYS A O 18
ATOM 33065 N N . TRP A 1 89 ? 10.968 -3.652 4.118 1.00 13.13 89 TRP A N 18
ATOM 33066 C CA . TRP A 1 89 ? 10.526 -2.703 3.068 1.00 35.12 89 TRP A CA 18
ATOM 33067 C C . TRP A 1 89 ? 11.715 -2.115 2.284 1.00 73.22 89 TRP A C 18
ATOM 33068 O O . TRP A 1 89 ? 11.568 -1.758 1.113 1.00 73.31 89 TRP A O 18
ATOM 33089 N N . ALA A 1 90 ? 12.896 -2.057 2.922 1.00 75.13 90 ALA A N 18
ATOM 33090 C CA . ALA A 1 90 ? 14.143 -1.578 2.274 1.00 65.11 90 ALA A CA 18
ATOM 33091 C C . ALA A 1 90 ? 14.514 -2.438 1.045 1.00 23.44 90 ALA A C 18
ATOM 33092 O O . ALA A 1 90 ? 14.915 -1.921 -0.001 1.00 13.34 90 ALA A O 18
ATOM 33099 N N . ASN A 1 91 ? 14.335 -3.763 1.184 1.00 31.15 91 ASN A N 18
ATOM 33100 C CA . ASN A 1 91 ? 14.637 -4.746 0.121 1.00 52.53 91 ASN A CA 18
ATOM 33101 C C . ASN A 1 91 ? 13.358 -5.212 -0.637 1.00 51.32 91 ASN A C 18
ATOM 33102 O O . ASN A 1 91 ? 13.417 -6.160 -1.429 1.00 40.32 91 ASN A O 18
ATOM 33113 N N . SER A 1 92 ? 12.210 -4.515 -0.426 1.00 62.32 92 SER A N 18
ATOM 33114 C CA . SER A 1 92 ? 10.931 -4.836 -1.128 1.00 64.50 92 SER A CA 18
ATOM 33115 C C . SER A 1 92 ? 10.784 -3.997 -2.416 1.00 22.42 92 SER A C 18
ATOM 33116 O O . SER A 1 92 ? 11.119 -2.805 -2.434 1.00 44.14 92 SER A O 18
ATOM 33124 N N . LYS A 1 93 ? 10.280 -4.634 -3.482 1.00 72.11 93 LYS A N 18
ATOM 33125 C CA . LYS A 1 93 ? 9.933 -3.960 -4.751 1.00 11.14 93 LYS A CA 18
ATOM 33126 C C . LYS A 1 93 ? 8.671 -3.061 -4.590 1.00 32.51 93 LYS A C 18
ATOM 33127 O O . LYS A 1 93 ? 8.602 -1.974 -5.167 1.00 25.32 93 LYS A O 18
ATOM 33146 N N . LEU A 1 94 ? 7.697 -3.531 -3.768 1.00 55.43 94 LEU A N 18
ATOM 33147 C CA . LEU A 1 94 ? 6.394 -2.845 -3.534 1.00 43.24 94 LEU A CA 18
ATOM 33148 C C . LEU A 1 94 ? 6.564 -1.415 -2.980 1.00 55.14 94 LEU A C 18
ATOM 33149 O O . LEU A 1 94 ? 5.888 -0.482 -3.429 1.00 52.41 94 LEU A O 18
ATOM 33165 N N . LEU A 1 95 ? 7.444 -1.265 -1.974 1.00 32.50 95 LEU A N 18
ATOM 33166 C CA . LEU A 1 95 ? 7.747 0.053 -1.386 1.00 71.25 95 LEU A CA 18
ATOM 33167 C C . LEU A 1 95 ? 8.289 1.026 -2.462 1.00 63.22 95 LEU A C 18
ATOM 33168 O O . LEU A 1 95 ? 7.876 2.171 -2.540 1.00 2.33 95 LEU A O 18
ATOM 33184 N N . LYS A 1 96 ? 9.191 0.533 -3.308 1.00 22.32 96 LYS A N 18
ATOM 33185 C CA . LYS A 1 96 ? 9.818 1.345 -4.373 1.00 55.33 96 LYS A CA 18
ATOM 33186 C C . LYS A 1 96 ? 8.789 1.736 -5.470 1.00 10.30 96 LYS A C 18
ATOM 33187 O O . LYS A 1 96 ? 8.929 2.776 -6.112 1.00 50.41 96 LYS A O 18
ATOM 33206 N N . GLN A 1 97 ? 7.743 0.896 -5.646 1.00 0.04 97 GLN A N 18
ATOM 33207 C CA . GLN A 1 97 ? 6.536 1.244 -6.449 1.00 73.50 97 GLN A CA 18
ATOM 33208 C C . GLN A 1 97 ? 5.733 2.405 -5.791 1.00 10.34 97 GLN A C 18
ATOM 33209 O O . GLN A 1 97 ? 5.147 3.245 -6.482 1.00 51.31 97 GLN A O 18
ATOM 33223 N N . LEU A 1 98 ? 5.701 2.408 -4.446 1.00 3.33 98 LEU A N 18
ATOM 33224 C CA . LEU A 1 98 ? 4.948 3.394 -3.630 1.00 24.44 98 LEU A CA 18
ATOM 33225 C C . LEU A 1 98 ? 5.550 4.827 -3.725 1.00 43.52 98 LEU A C 18
ATOM 33226 O O . LEU A 1 98 ? 4.800 5.804 -3.850 1.00 65.52 98 LEU A O 18
ATOM 33242 N N . GLN A 1 99 ? 6.902 4.946 -3.656 1.00 45.54 99 GLN A N 18
ATOM 33243 C CA . GLN A 1 99 ? 7.605 6.257 -3.815 1.00 11.22 99 GLN A CA 18
ATOM 33244 C C . GLN A 1 99 ? 7.398 6.864 -5.225 1.00 41.03 99 GLN A C 18
ATOM 33245 O O . GLN A 1 99 ? 7.093 8.053 -5.349 1.00 24.04 99 GLN A O 18
ATOM 33259 N N . GLU A 1 100 ? 7.567 6.043 -6.282 1.00 44.14 100 GLU A N 18
ATOM 33260 C CA . GLU A 1 100 ? 7.409 6.511 -7.683 1.00 20.43 100 GLU A CA 18
ATOM 33261 C C . GLU A 1 100 ? 5.923 6.816 -8.021 1.00 13.21 100 GLU A C 18
ATOM 33262 O O . GLU A 1 100 ? 5.640 7.612 -8.918 1.00 61.50 100 GLU A O 18
ATOM 33274 N N . PHE A 1 101 ? 4.982 6.183 -7.282 1.00 42.43 101 PHE A N 18
ATOM 33275 C CA . PHE A 1 101 ? 3.551 6.549 -7.333 1.00 55.22 101 PHE A CA 18
ATOM 33276 C C . PHE A 1 101 ? 3.297 7.894 -6.606 1.00 54.03 101 PHE A C 18
ATOM 33277 O O . PHE A 1 101 ? 2.504 8.715 -7.079 1.00 63.44 101 PHE A O 18
ATOM 33294 N N . SER A 1 102 ? 3.980 8.101 -5.458 1.00 72.12 102 SER A N 18
ATOM 33295 C CA . SER A 1 102 ? 3.883 9.352 -4.656 1.00 31.55 102 SER A CA 18
ATOM 33296 C C . SER A 1 102 ? 4.256 10.598 -5.502 1.00 10.42 102 SER A C 18
ATOM 33297 O O . SER A 1 102 ? 3.724 11.698 -5.290 1.00 61.20 102 SER A O 18
ATOM 33305 N N . GLU A 1 103 ? 5.162 10.389 -6.476 1.00 0.11 103 GLU A N 18
ATOM 33306 C CA . GLU A 1 103 ? 5.516 11.397 -7.497 1.00 53.23 103 GLU A CA 18
ATOM 33307 C C . GLU A 1 103 ? 4.305 11.684 -8.431 1.00 2.14 103 GLU A C 18
ATOM 33308 O O . GLU A 1 103 ? 3.917 12.838 -8.653 1.00 10.44 103 GLU A O 18
ATOM 33320 N N . ASN A 1 104 ? 3.705 10.589 -8.948 1.00 45.51 104 ASN A N 18
ATOM 33321 C CA . ASN A 1 104 ? 2.579 10.628 -9.927 1.00 52.21 104 ASN A CA 18
ATOM 33322 C C . ASN A 1 104 ? 1.255 11.149 -9.304 1.00 71.12 104 ASN A C 18
ATOM 33323 O O . ASN A 1 104 ? 0.316 11.506 -10.029 1.00 24.21 104 ASN A O 18
ATOM 33334 N N . LYS A 1 105 ? 1.200 11.183 -7.962 1.00 22.13 105 LYS A N 18
ATOM 33335 C CA . LYS A 1 105 ? 0.070 11.774 -7.198 1.00 31.11 105 LYS A CA 18
ATOM 33336 C C . LYS A 1 105 ? -0.041 13.298 -7.405 1.00 24.05 105 LYS A C 18
ATOM 33337 O O . LYS A 1 105 ? -1.099 13.888 -7.168 1.00 55.34 105 LYS A O 18
ATOM 33356 N N . GLU A 1 106 ? 1.059 13.923 -7.846 1.00 14.32 106 GLU A N 18
ATOM 33357 C CA . GLU A 1 106 ? 1.116 15.368 -8.151 1.00 53.11 106 GLU A CA 18
ATOM 33358 C C . GLU A 1 106 ? 0.924 15.640 -9.672 1.00 25.14 106 GLU A C 18
ATOM 33359 O O . GLU A 1 106 ? 1.294 16.713 -10.165 1.00 1.13 106 GLU A O 18
ATOM 33371 N N . LYS A 1 107 ? 0.326 14.648 -10.388 1.00 1.11 107 LYS A N 18
ATOM 33372 C CA . LYS A 1 107 ? -0.106 14.755 -11.803 1.00 51.24 107 LYS A CA 18
ATOM 33373 C C . LYS A 1 107 ? 1.036 15.210 -12.768 1.00 4.14 107 LYS A C 18
ATOM 33374 O O . LYS A 1 107 ? 0.831 16.017 -13.681 1.00 41.15 107 LYS A O 18
ATOM 33393 N N . GLU A 1 108 ? 2.231 14.627 -12.582 1.00 44.34 108 GLU A N 18
ATOM 33394 C CA . GLU A 1 108 ? 3.455 15.003 -13.350 1.00 73.12 108 GLU A CA 18
ATOM 33395 C C . GLU A 1 108 ? 3.637 14.186 -14.658 1.00 54.21 108 GLU A C 18
ATOM 33396 O O . GLU A 1 108 ? 4.715 14.219 -15.269 1.00 75.32 108 GLU A O 18
ATOM 33408 N N . ILE A 1 109 ? 2.555 13.522 -15.099 1.00 71.24 109 ILE A N 18
ATOM 33409 C CA . ILE A 1 109 ? 2.548 12.579 -16.249 1.00 63.12 109 ILE A CA 18
ATOM 33410 C C . ILE A 1 109 ? 3.620 11.477 -16.095 1.00 74.22 109 ILE A C 18
ATOM 33411 O O . ILE A 1 109 ? 3.724 10.826 -15.048 1.00 13.50 109 ILE A O 18
ATOM 33427 N N . MET A 1 1 ? -30.438 4.964 2.953 1.00 11.41 1 MET A N 19
ATOM 33428 C CA . MET A 1 1 ? -31.348 4.708 1.803 1.00 1.21 1 MET A CA 19
ATOM 33429 C C . MET A 1 1 ? -31.478 3.194 1.525 1.00 73.10 1 MET A C 19
ATOM 33430 O O . MET A 1 1 ? -30.476 2.520 1.259 1.00 0.02 1 MET A O 19
ATOM 33446 N N . GLY A 1 2 ? -32.718 2.671 1.609 1.00 3.44 2 GLY A N 19
ATOM 33447 C CA . GLY A 1 2 ? -33.017 1.268 1.282 1.00 4.33 2 GLY A CA 19
ATOM 33448 C C . GLY A 1 2 ? -32.677 0.268 2.389 1.00 5.52 2 GLY A C 19
ATOM 33449 O O . GLY A 1 2 ? -31.953 0.588 3.343 1.00 24.13 2 GLY A O 19
ATOM 33453 N N . HIS A 1 3 ? -33.211 -0.959 2.254 1.00 14.40 3 HIS A N 19
ATOM 33454 C CA . HIS A 1 3 ? -32.937 -2.058 3.195 1.00 0.41 3 HIS A CA 19
ATOM 33455 C C . HIS A 1 3 ? -31.551 -2.695 2.888 1.00 75.41 3 HIS A C 19
ATOM 33456 O O . HIS A 1 3 ? -31.405 -3.532 1.991 1.00 11.14 3 HIS A O 19
ATOM 33471 N N . HIS A 1 4 ? -30.520 -2.227 3.613 1.00 2.13 4 HIS A N 19
ATOM 33472 C CA . HIS A 1 4 ? -29.132 -2.749 3.509 1.00 74.54 4 HIS A CA 19
ATOM 33473 C C . HIS A 1 4 ? -28.596 -3.172 4.907 1.00 40.31 4 HIS A C 19
ATOM 33474 O O . HIS A 1 4 ? -27.386 -3.131 5.158 1.00 55.33 4 HIS A O 19
ATOM 33489 N N . HIS A 1 5 ? -29.514 -3.626 5.791 1.00 3.43 5 HIS A N 19
ATOM 33490 C CA . HIS A 1 5 ? -29.194 -4.027 7.193 1.00 2.21 5 HIS A CA 19
ATOM 33491 C C . HIS A 1 5 ? -28.116 -5.145 7.242 1.00 62.03 5 HIS A C 19
ATOM 33492 O O . HIS A 1 5 ? -27.183 -5.076 8.042 1.00 0.23 5 HIS A O 19
ATOM 33507 N N . HIS A 1 6 ? -28.285 -6.162 6.368 1.00 23.11 6 HIS A N 19
ATOM 33508 C CA . HIS A 1 6 ? -27.312 -7.267 6.147 1.00 34.10 6 HIS A CA 19
ATOM 33509 C C . HIS A 1 6 ? -26.991 -8.071 7.440 1.00 12.25 6 HIS A C 19
ATOM 33510 O O . HIS A 1 6 ? -26.028 -7.764 8.157 1.00 1.44 6 HIS A O 19
ATOM 33525 N N . HIS A 1 7 ? -27.830 -9.075 7.745 1.00 43.11 7 HIS A N 19
ATOM 33526 C CA . HIS A 1 7 ? -27.584 -10.028 8.852 1.00 14.40 7 HIS A CA 19
ATOM 33527 C C . HIS A 1 7 ? -26.804 -11.254 8.314 1.00 51.44 7 HIS A C 19
ATOM 33528 O O . HIS A 1 7 ? -27.283 -11.950 7.409 1.00 43.55 7 HIS A O 19
ATOM 33543 N N . HIS A 1 8 ? -25.598 -11.494 8.863 1.00 2.44 8 HIS A N 19
ATOM 33544 C CA . HIS A 1 8 ? -24.699 -12.578 8.408 1.00 61.24 8 HIS A CA 19
ATOM 33545 C C . HIS A 1 8 ? -25.314 -13.978 8.670 1.00 74.23 8 HIS A C 19
ATOM 33546 O O . HIS A 1 8 ? -25.306 -14.472 9.805 1.00 52.32 8 HIS A O 19
ATOM 33561 N N . SER A 1 9 ? -25.890 -14.576 7.605 1.00 53.24 9 SER A N 19
ATOM 33562 C CA . SER A 1 9 ? -26.460 -15.938 7.642 1.00 43.21 9 SER A CA 19
ATOM 33563 C C . SER A 1 9 ? -25.351 -16.978 7.914 1.00 2.13 9 SER A C 19
ATOM 33564 O O . SER A 1 9 ? -24.335 -17.010 7.206 1.00 72.05 9 SER A O 19
ATOM 33572 N N . HIS A 1 10 ? -25.567 -17.839 8.928 1.00 54.15 10 HIS A N 19
ATOM 33573 C CA . HIS A 1 10 ? -24.536 -18.789 9.441 1.00 65.11 10 HIS A CA 19
ATOM 33574 C C . HIS A 1 10 ? -24.451 -20.111 8.617 1.00 12.15 10 HIS A C 19
ATOM 33575 O O . HIS A 1 10 ? -24.093 -21.171 9.147 1.00 72.45 10 HIS A O 19
ATOM 33590 N N . MET A 1 11 ? -24.728 -20.010 7.306 1.00 25.25 11 MET A N 19
ATOM 33591 C CA . MET A 1 11 ? -24.633 -21.131 6.344 1.00 61.41 11 MET A CA 19
ATOM 33592 C C . MET A 1 11 ? -23.173 -21.309 5.837 1.00 71.53 11 MET A C 19
ATOM 33593 O O . MET A 1 11 ? -22.444 -20.320 5.675 1.00 11.53 11 MET A O 19
ATOM 33607 N N . ILE A 1 12 ? -22.758 -22.571 5.585 1.00 63.44 12 ILE A N 19
ATOM 33608 C CA . ILE A 1 12 ? -21.398 -22.888 5.071 1.00 64.21 12 ILE A CA 19
ATOM 33609 C C . ILE A 1 12 ? -21.235 -22.397 3.600 1.00 43.20 12 ILE A C 19
ATOM 33610 O O . ILE A 1 12 ? -21.555 -23.114 2.643 1.00 63.51 12 ILE A O 19
ATOM 33626 N N . LYS A 1 13 ? -20.813 -21.125 3.453 1.00 65.14 13 LYS A N 19
ATOM 33627 C CA . LYS A 1 13 ? -20.572 -20.464 2.141 1.00 24.05 13 LYS A CA 19
ATOM 33628 C C . LYS A 1 13 ? -19.252 -19.639 2.153 1.00 43.13 13 LYS A C 19
ATOM 33629 O O . LYS A 1 13 ? -18.887 -19.024 1.148 1.00 14.14 13 LYS A O 19
ATOM 33648 N N . ARG A 1 14 ? -18.532 -19.658 3.294 1.00 11.34 14 ARG A N 19
ATOM 33649 C CA . ARG A 1 14 ? -17.243 -18.925 3.474 1.00 54.30 14 ARG A CA 19
ATOM 33650 C C . ARG A 1 14 ? -16.042 -19.774 2.957 1.00 14.25 14 ARG A C 19
ATOM 33651 O O . ARG A 1 14 ? -14.908 -19.294 2.885 1.00 34.24 14 ARG A O 19
ATOM 33672 N N . THR A 1 15 ? -16.337 -21.034 2.580 1.00 11.30 15 THR A N 19
ATOM 33673 C CA . THR A 1 15 ? -15.340 -22.051 2.153 1.00 23.42 15 THR A CA 19
ATOM 33674 C C . THR A 1 15 ? -14.798 -21.811 0.709 1.00 44.35 15 THR A C 19
ATOM 33675 O O . THR A 1 15 ? -14.057 -22.637 0.168 1.00 33.53 15 THR A O 19
ATOM 33686 N N . ASN A 1 16 ? -15.162 -20.668 0.094 1.00 2.04 16 ASN A N 19
ATOM 33687 C CA . ASN A 1 16 ? -14.749 -20.314 -1.280 1.00 14.31 16 ASN A CA 19
ATOM 33688 C C . ASN A 1 16 ? -13.482 -19.405 -1.269 1.00 14.21 16 ASN A C 19
ATOM 33689 O O . ASN A 1 16 ? -12.365 -19.897 -1.469 1.00 40.34 16 ASN A O 19
ATOM 33700 N N . GLU A 1 17 ? -13.682 -18.092 -0.978 1.00 2.53 17 GLU A N 19
ATOM 33701 C CA . GLU A 1 17 ? -12.634 -17.036 -1.044 1.00 40.41 17 GLU A CA 19
ATOM 33702 C C . GLU A 1 17 ? -11.866 -17.024 -2.412 1.00 51.24 17 GLU A C 19
ATOM 33703 O O . GLU A 1 17 ? -10.811 -17.660 -2.553 1.00 21.12 17 GLU A O 19
ATOM 33715 N N . PRO A 1 18 ? -12.432 -16.346 -3.463 1.00 34.25 18 PRO A N 19
ATOM 33716 C CA . PRO A 1 18 ? -11.710 -16.095 -4.739 1.00 72.42 18 PRO A CA 19
ATOM 33717 C C . PRO A 1 18 ? -10.602 -15.014 -4.614 1.00 25.31 18 PRO A C 19
ATOM 33718 O O . PRO A 1 18 ? -10.538 -14.269 -3.629 1.00 22.42 18 PRO A O 19
ATOM 33729 N N . LEU A 1 19 ? -9.750 -14.938 -5.650 1.00 2.21 19 LEU A N 19
ATOM 33730 C CA . LEU A 1 19 ? -8.604 -13.998 -5.716 1.00 21.12 19 LEU A CA 19
ATOM 33731 C C . LEU A 1 19 ? -9.098 -12.523 -5.783 1.00 22.43 19 LEU A C 19
ATOM 33732 O O . LEU A 1 19 ? -8.460 -11.615 -5.239 1.00 14.44 19 LEU A O 19
ATOM 33748 N N . ASP A 1 20 ? -10.242 -12.318 -6.459 1.00 51.43 20 ASP A N 19
ATOM 33749 C CA . ASP A 1 20 ? -10.904 -11.000 -6.568 1.00 11.12 20 ASP A CA 19
ATOM 33750 C C . ASP A 1 20 ? -11.467 -10.501 -5.214 1.00 55.42 20 ASP A C 19
ATOM 33751 O O . ASP A 1 20 ? -11.569 -9.291 -5.004 1.00 43.10 20 ASP A O 19
ATOM 33760 N N . LYS A 1 21 ? -11.840 -11.431 -4.302 1.00 23.14 21 LYS A N 19
ATOM 33761 C CA . LYS A 1 21 ? -12.218 -11.061 -2.913 1.00 41.51 21 LYS A CA 19
ATOM 33762 C C . LYS A 1 21 ? -11.008 -10.513 -2.137 1.00 24.11 21 LYS A C 19
ATOM 33763 O O . LYS A 1 21 ? -11.156 -9.543 -1.390 1.00 1.42 21 LYS A O 19
ATOM 33782 N N . LYS A 1 22 ? -9.822 -11.147 -2.305 1.00 1.34 22 LYS A N 19
ATOM 33783 C CA . LYS A 1 22 ? -8.556 -10.620 -1.735 1.00 33.34 22 LYS A CA 19
ATOM 33784 C C . LYS A 1 22 ? -8.274 -9.192 -2.260 1.00 25.21 22 LYS A C 19
ATOM 33785 O O . LYS A 1 22 ? -8.096 -8.271 -1.469 1.00 70.12 22 LYS A O 19
ATOM 33804 N N . ARG A 1 23 ? -8.279 -9.035 -3.603 1.00 61.53 23 ARG A N 19
ATOM 33805 C CA . ARG A 1 23 ? -8.039 -7.736 -4.287 1.00 62.04 23 ARG A CA 19
ATOM 33806 C C . ARG A 1 23 ? -8.980 -6.615 -3.770 1.00 62.41 23 ARG A C 19
ATOM 33807 O O . ARG A 1 23 ? -8.513 -5.554 -3.351 1.00 40.55 23 ARG A O 19
ATOM 33828 N N . ALA A 1 24 ? -10.295 -6.883 -3.787 1.00 53.41 24 ALA A N 19
ATOM 33829 C CA . ALA A 1 24 ? -11.326 -5.924 -3.322 1.00 51.44 24 ALA A CA 19
ATOM 33830 C C . ALA A 1 24 ? -11.138 -5.550 -1.831 1.00 10.14 24 ALA A C 19
ATOM 33831 O O . ALA A 1 24 ? -11.311 -4.394 -1.442 1.00 1.52 24 ALA A O 19
ATOM 33838 N N . ARG A 1 25 ? -10.780 -6.554 -1.015 1.00 41.33 25 ARG A N 19
ATOM 33839 C CA . ARG A 1 25 ? -10.531 -6.383 0.434 1.00 3.14 25 ARG A CA 19
ATOM 33840 C C . ARG A 1 25 ? -9.236 -5.579 0.710 1.00 21.10 25 ARG A C 19
ATOM 33841 O O . ARG A 1 25 ? -9.156 -4.866 1.705 1.00 52.04 25 ARG A O 19
ATOM 33862 N N . LEU A 1 26 ? -8.226 -5.700 -0.175 1.00 3.43 26 LEU A N 19
ATOM 33863 C CA . LEU A 1 26 ? -6.986 -4.890 -0.083 1.00 41.31 26 LEU A CA 19
ATOM 33864 C C . LEU A 1 26 ? -7.270 -3.408 -0.424 1.00 63.25 26 LEU A C 19
ATOM 33865 O O . LEU A 1 26 ? -6.790 -2.502 0.265 1.00 64.14 26 LEU A O 19
ATOM 33881 N N . ILE A 1 27 ? -8.056 -3.187 -1.502 1.00 72.34 27 ILE A N 19
ATOM 33882 C CA . ILE A 1 27 ? -8.554 -1.843 -1.883 1.00 10.31 27 ILE A CA 19
ATOM 33883 C C . ILE A 1 27 ? -9.427 -1.235 -0.745 1.00 34.12 27 ILE A C 19
ATOM 33884 O O . ILE A 1 27 ? -9.427 -0.027 -0.537 1.00 1.12 27 ILE A O 19
ATOM 33900 N N . TYR A 1 28 ? -10.142 -2.097 -0.000 1.00 11.15 28 TYR A N 19
ATOM 33901 C CA . TYR A 1 28 ? -10.920 -1.695 1.197 1.00 44.41 28 TYR A CA 19
ATOM 33902 C C . TYR A 1 28 ? -9.976 -1.195 2.327 1.00 63.42 28 TYR A C 19
ATOM 33903 O O . TYR A 1 28 ? -10.142 -0.086 2.840 1.00 42.43 28 TYR A O 19
ATOM 33921 N N . GLN A 1 29 ? -8.981 -2.034 2.684 1.00 34.22 29 GLN A N 19
ATOM 33922 C CA . GLN A 1 29 ? -8.012 -1.752 3.782 1.00 23.25 29 GLN A CA 19
ATOM 33923 C C . GLN A 1 29 ? -7.084 -0.545 3.462 1.00 0.14 29 GLN A C 19
ATOM 33924 O O . GLN A 1 29 ? -6.441 0.005 4.357 1.00 24.14 29 GLN A O 19
ATOM 33938 N N . SER A 1 30 ? -6.998 -0.174 2.174 1.00 74.40 30 SER A N 19
ATOM 33939 C CA . SER A 1 30 ? -6.170 0.960 1.705 1.00 32.54 30 SER A CA 19
ATOM 33940 C C . SER A 1 30 ? -6.904 2.311 1.858 1.00 64.01 30 SER A C 19
ATOM 33941 O O . SER A 1 30 ? -6.326 3.296 2.326 1.00 63.32 30 SER A O 19
ATOM 33949 N N . ARG A 1 31 ? -8.184 2.330 1.429 1.00 61.45 31 ARG A N 19
ATOM 33950 C CA . ARG A 1 31 ? -9.083 3.500 1.589 1.00 14.24 31 ARG A CA 19
ATOM 33951 C C . ARG A 1 31 ? -9.682 3.570 3.014 1.00 72.43 31 ARG A C 19
ATOM 33952 O O . ARG A 1 31 ? -10.508 4.444 3.301 1.00 51.01 31 ARG A O 19
ATOM 33973 N N . LYS A 1 32 ? -9.300 2.619 3.888 1.00 0.15 32 LYS A N 19
ATOM 33974 C CA . LYS A 1 32 ? -9.584 2.694 5.332 1.00 21.01 32 LYS A CA 19
ATOM 33975 C C . LYS A 1 32 ? -8.239 2.795 6.110 1.00 5.23 32 LYS A C 19
ATOM 33976 O O . LYS A 1 32 ? -7.509 1.806 6.212 1.00 70.11 32 LYS A O 19
ATOM 33995 N N . ARG A 1 33 ? -7.946 3.973 6.699 1.00 32.45 33 ARG A N 19
ATOM 33996 C CA . ARG A 1 33 ? -6.708 4.239 7.493 1.00 12.44 33 ARG A CA 19
ATOM 33997 C C . ARG A 1 33 ? -7.065 5.006 8.794 1.00 41.22 33 ARG A C 19
ATOM 33998 O O . ARG A 1 33 ? -8.242 5.154 9.141 1.00 1.14 33 ARG A O 19
ATOM 34019 N N . GLY A 1 34 ? -6.026 5.471 9.520 1.00 50.42 34 GLY A N 19
ATOM 34020 C CA . GLY A 1 34 ? -6.205 6.414 10.634 1.00 1.22 34 GLY A CA 19
ATOM 34021 C C . GLY A 1 34 ? -6.166 7.882 10.172 1.00 33.51 34 GLY A C 19
ATOM 34022 O O . GLY A 1 34 ? -6.762 8.757 10.811 1.00 62.01 34 GLY A O 19
ATOM 34026 N N . ILE A 1 35 ? -5.454 8.147 9.047 1.00 45.42 35 ILE A N 19
ATOM 34027 C CA . ILE A 1 35 ? -5.298 9.510 8.473 1.00 13.00 35 ILE A CA 19
ATOM 34028 C C . ILE A 1 35 ? -5.715 9.554 6.980 1.00 11.12 35 ILE A C 19
ATOM 34029 O O . ILE A 1 35 ? -5.424 8.625 6.214 1.00 25.11 35 ILE A O 19
ATOM 34045 N N . LEU A 1 36 ? -6.372 10.664 6.581 1.00 61.34 36 LEU A N 19
ATOM 34046 C CA . LEU A 1 36 ? -6.849 10.889 5.190 1.00 62.23 36 LEU A CA 19
ATOM 34047 C C . LEU A 1 36 ? -5.655 11.091 4.212 1.00 5.24 36 LEU A C 19
ATOM 34048 O O . LEU A 1 36 ? -5.781 10.865 3.012 1.00 32.41 36 LEU A O 19
ATOM 34064 N N . GLU A 1 37 ? -4.489 11.484 4.756 1.00 22.25 37 GLU A N 19
ATOM 34065 C CA . GLU A 1 37 ? -3.239 11.687 3.975 1.00 51.30 37 GLU A CA 19
ATOM 34066 C C . GLU A 1 37 ? -2.788 10.371 3.297 1.00 35.45 37 GLU A C 19
ATOM 34067 O O . GLU A 1 37 ? -2.547 10.324 2.080 1.00 42.53 37 GLU A O 19
ATOM 34079 N N . THR A 1 38 ? -2.681 9.306 4.108 1.00 32.51 38 THR A N 19
ATOM 34080 C CA . THR A 1 38 ? -2.330 7.953 3.625 1.00 24.51 38 THR A CA 19
ATOM 34081 C C . THR A 1 38 ? -3.515 7.284 2.882 1.00 25.05 38 THR A C 19
ATOM 34082 O O . THR A 1 38 ? -3.288 6.429 2.028 1.00 43.54 38 THR A O 19
ATOM 34093 N N . ASP A 1 39 ? -4.782 7.642 3.233 1.00 52.22 39 ASP A N 19
ATOM 34094 C CA . ASP A 1 39 ? -5.971 7.236 2.423 1.00 73.33 39 ASP A CA 19
ATOM 34095 C C . ASP A 1 39 ? -5.818 7.672 0.938 1.00 32.51 39 ASP A C 19
ATOM 34096 O O . ASP A 1 39 ? -6.074 6.880 0.042 1.00 34.30 39 ASP A O 19
ATOM 34105 N N . LEU A 1 40 ? -5.378 8.930 0.691 1.00 60.21 40 LEU A N 19
ATOM 34106 C CA . LEU A 1 40 ? -5.119 9.442 -0.690 1.00 72.44 40 LEU A CA 19
ATOM 34107 C C . LEU A 1 40 ? -4.030 8.609 -1.414 1.00 13.50 40 LEU A C 19
ATOM 34108 O O . LEU A 1 40 ? -4.154 8.293 -2.606 1.00 72.23 40 LEU A O 19
ATOM 34124 N N . LEU A 1 41 ? -2.972 8.261 -0.659 1.00 74.32 41 LEU A N 19
ATOM 34125 C CA . LEU A 1 41 ? -1.825 7.479 -1.171 1.00 25.42 41 LEU A CA 19
ATOM 34126 C C . LEU A 1 41 ? -2.242 6.037 -1.571 1.00 3.44 41 LEU A C 19
ATOM 34127 O O . LEU A 1 41 ? -2.137 5.657 -2.735 1.00 22.11 41 LEU A O 19
ATOM 34143 N N . LEU A 1 42 ? -2.750 5.273 -0.593 1.00 64.14 42 LEU A N 19
ATOM 34144 C CA . LEU A 1 42 ? -3.051 3.834 -0.752 1.00 63.14 42 LEU A CA 19
ATOM 34145 C C . LEU A 1 42 ? -4.343 3.549 -1.556 1.00 70.34 42 LEU A C 19
ATOM 34146 O O . LEU A 1 42 ? -4.395 2.547 -2.256 1.00 23.53 42 LEU A O 19
ATOM 34162 N N . SER A 1 43 ? -5.387 4.400 -1.439 1.00 54.15 43 SER A N 19
ATOM 34163 C CA . SER A 1 43 ? -6.663 4.203 -2.207 1.00 55.34 43 SER A CA 19
ATOM 34164 C C . SER A 1 43 ? -6.436 4.410 -3.719 1.00 13.03 43 SER A C 19
ATOM 34165 O O . SER A 1 43 ? -6.912 3.614 -4.542 1.00 63.13 43 SER A O 19
ATOM 34173 N N . GLY A 1 44 ? -5.694 5.484 -4.067 1.00 33.43 44 GLY A N 19
ATOM 34174 C CA . GLY A 1 44 ? -5.271 5.726 -5.452 1.00 62.31 44 GLY A CA 19
ATOM 34175 C C . GLY A 1 44 ? -4.352 4.620 -5.981 1.00 64.33 44 GLY A C 19
ATOM 34176 O O . GLY A 1 44 ? -4.501 4.168 -7.119 1.00 65.15 44 GLY A O 19
ATOM 34180 N N . PHE A 1 45 ? -3.411 4.182 -5.118 1.00 65.25 45 PHE A N 19
ATOM 34181 C CA . PHE A 1 45 ? -2.482 3.057 -5.397 1.00 52.43 45 PHE A CA 19
ATOM 34182 C C . PHE A 1 45 ? -3.258 1.739 -5.615 1.00 73.23 45 PHE A C 19
ATOM 34183 O O . PHE A 1 45 ? -2.875 0.911 -6.430 1.00 24.44 45 PHE A O 19
ATOM 34200 N N . ALA A 1 46 ? -4.358 1.571 -4.877 1.00 54.23 46 ALA A N 19
ATOM 34201 C CA . ALA A 1 46 ? -5.159 0.339 -4.904 1.00 4.20 46 ALA A CA 19
ATOM 34202 C C . ALA A 1 46 ? -5.975 0.201 -6.203 1.00 45.44 46 ALA A C 19
ATOM 34203 O O . ALA A 1 46 ? -5.945 -0.842 -6.866 1.00 75.14 46 ALA A O 19
ATOM 34210 N N . ALA A 1 47 ? -6.673 1.276 -6.572 1.00 51.13 47 ALA A N 19
ATOM 34211 C CA . ALA A 1 47 ? -7.517 1.305 -7.785 1.00 11.24 47 ALA A CA 19
ATOM 34212 C C . ALA A 1 47 ? -6.667 1.345 -9.085 1.00 31.12 47 ALA A C 19
ATOM 34213 O O . ALA A 1 47 ? -7.163 1.030 -10.170 1.00 20.04 47 ALA A O 19
ATOM 34220 N N . LYS A 1 48 ? -5.396 1.760 -8.966 1.00 0.53 48 LYS A N 19
ATOM 34221 C CA . LYS A 1 48 ? -4.455 1.841 -10.110 1.00 3.12 48 LYS A CA 19
ATOM 34222 C C . LYS A 1 48 ? -3.616 0.537 -10.273 1.00 51.13 48 LYS A C 19
ATOM 34223 O O . LYS A 1 48 ? -3.633 -0.103 -11.333 1.00 52.31 48 LYS A O 19
ATOM 34242 N N . TYR A 1 49 ? -2.897 0.155 -9.197 1.00 65.04 49 TYR A N 19
ATOM 34243 C CA . TYR A 1 49 ? -1.901 -0.952 -9.211 1.00 2.34 49 TYR A CA 19
ATOM 34244 C C . TYR A 1 49 ? -2.526 -2.357 -9.063 1.00 23.25 49 TYR A C 19
ATOM 34245 O O . TYR A 1 49 ? -2.076 -3.278 -9.729 1.00 4.24 49 TYR A O 19
ATOM 34263 N N . LEU A 1 50 ? -3.531 -2.549 -8.184 1.00 43.44 50 LEU A N 19
ATOM 34264 C CA . LEU A 1 50 ? -4.144 -3.908 -7.990 1.00 50.31 50 LEU A CA 19
ATOM 34265 C C . LEU A 1 50 ? -4.827 -4.437 -9.269 1.00 3.24 50 LEU A C 19
ATOM 34266 O O . LEU A 1 50 ? -4.976 -5.649 -9.440 1.00 61.52 50 LEU A O 19
ATOM 34282 N N . LYS A 1 51 ? -5.217 -3.510 -10.154 1.00 21.21 51 LYS A N 19
ATOM 34283 C CA . LYS A 1 51 ? -5.797 -3.832 -11.474 1.00 3.15 51 LYS A CA 19
ATOM 34284 C C . LYS A 1 51 ? -4.749 -4.512 -12.402 1.00 55.31 51 LYS A C 19
ATOM 34285 O O . LYS A 1 51 ? -5.102 -5.384 -13.203 1.00 73.53 51 LYS A O 19
ATOM 34304 N N . LYS A 1 52 ? -3.461 -4.113 -12.285 1.00 72.14 52 LYS A N 19
ATOM 34305 C CA . LYS A 1 52 ? -2.349 -4.722 -13.070 1.00 64.33 52 LYS A CA 19
ATOM 34306 C C . LYS A 1 52 ? -1.574 -5.816 -12.280 1.00 54.15 52 LYS A C 19
ATOM 34307 O O . LYS A 1 52 ? -0.914 -6.667 -12.889 1.00 44.31 52 LYS A O 19
ATOM 34326 N N . MET A 1 53 ? -1.641 -5.783 -10.929 1.00 72.34 53 MET A N 19
ATOM 34327 C CA . MET A 1 53 ? -0.851 -6.699 -10.068 1.00 12.52 53 MET A CA 19
ATOM 34328 C C . MET A 1 53 ? -1.497 -8.098 -9.944 1.00 74.24 53 MET A C 19
ATOM 34329 O O . MET A 1 53 ? -2.729 -8.245 -9.873 1.00 74.35 53 MET A O 19
ATOM 34343 N N . ASN A 1 54 ? -0.622 -9.112 -9.895 1.00 41.12 54 ASN A N 19
ATOM 34344 C CA . ASN A 1 54 ? -0.996 -10.538 -9.887 1.00 2.32 54 ASN A CA 19
ATOM 34345 C C . ASN A 1 54 ? -0.923 -11.102 -8.438 1.00 15.52 54 ASN A C 19
ATOM 34346 O O . ASN A 1 54 ? -0.591 -10.355 -7.506 1.00 4.11 54 ASN A O 19
ATOM 34357 N N . GLU A 1 55 ? -1.194 -12.421 -8.272 1.00 14.32 55 GLU A N 19
ATOM 34358 C CA . GLU A 1 55 ? -1.354 -13.097 -6.938 1.00 73.33 55 GLU A CA 19
ATOM 34359 C C . GLU A 1 55 ? -0.207 -12.764 -5.942 1.00 43.54 55 GLU A C 19
ATOM 34360 O O . GLU A 1 55 ? -0.467 -12.413 -4.780 1.00 74.23 55 GLU A O 19
ATOM 34372 N N . GLU A 1 56 ? 1.041 -12.841 -6.441 1.00 14.42 56 GLU A N 19
ATOM 34373 C CA . GLU A 1 56 ? 2.272 -12.641 -5.634 1.00 42.12 56 GLU A CA 19
ATOM 34374 C C . GLU A 1 56 ? 2.399 -11.184 -5.104 1.00 13.30 56 GLU A C 19
ATOM 34375 O O . GLU A 1 56 ? 2.728 -10.949 -3.939 1.00 25.40 56 GLU A O 19
ATOM 34387 N N . GLU A 1 57 ? 2.152 -10.223 -6.000 1.00 40.32 57 GLU A N 19
ATOM 34388 C CA . GLU A 1 57 ? 2.280 -8.774 -5.708 1.00 61.14 57 GLU A CA 19
ATOM 34389 C C . GLU A 1 57 ? 1.167 -8.282 -4.737 1.00 0.10 57 GLU A C 19
ATOM 34390 O O . GLU A 1 57 ? 1.415 -7.444 -3.861 1.00 43.24 57 GLU A O 19
ATOM 34402 N N . LEU A 1 58 ? -0.058 -8.822 -4.918 1.00 62.52 58 LEU A N 19
ATOM 34403 C CA . LEU A 1 58 ? -1.218 -8.548 -4.028 1.00 61.23 58 LEU A CA 19
ATOM 34404 C C . LEU A 1 58 ? -0.989 -8.995 -2.554 1.00 52.41 58 LEU A C 19
ATOM 34405 O O . LEU A 1 58 ? -1.292 -8.245 -1.627 1.00 22.13 58 LEU A O 19
ATOM 34421 N N . GLU A 1 59 ? -0.475 -10.227 -2.341 1.00 42.33 59 GLU A N 19
ATOM 34422 C CA . GLU A 1 59 ? -0.258 -10.772 -0.972 1.00 2.20 59 GLU A CA 19
ATOM 34423 C C . GLU A 1 59 ? 0.878 -10.019 -0.223 1.00 21.21 59 GLU A C 19
ATOM 34424 O O . GLU A 1 59 ? 0.874 -9.945 1.015 1.00 25.11 59 GLU A O 19
ATOM 34436 N N . GLU A 1 60 ? 1.844 -9.464 -0.990 1.00 15.33 60 GLU A N 19
ATOM 34437 C CA . GLU A 1 60 ? 2.876 -8.540 -0.454 1.00 24.13 60 GLU A CA 19
ATOM 34438 C C . GLU A 1 60 ? 2.224 -7.194 -0.021 1.00 55.11 60 GLU A C 19
ATOM 34439 O O . GLU A 1 60 ? 2.597 -6.613 1.011 1.00 63.52 60 GLU A O 19
ATOM 34451 N N . TYR A 1 61 ? 1.227 -6.723 -0.818 1.00 63.15 61 TYR A N 19
ATOM 34452 C CA . TYR A 1 61 ? 0.468 -5.472 -0.533 1.00 14.11 61 TYR A CA 19
ATOM 34453 C C . TYR A 1 61 ? -0.321 -5.549 0.794 1.00 3.14 61 TYR A C 19
ATOM 34454 O O . TYR A 1 61 ? -0.455 -4.539 1.503 1.00 32.43 61 TYR A O 19
ATOM 34472 N N . ASP A 1 62 ? -0.827 -6.750 1.115 1.00 14.12 62 ASP A N 19
ATOM 34473 C CA . ASP A 1 62 ? -1.564 -7.011 2.372 1.00 31.21 62 ASP A CA 19
ATOM 34474 C C . ASP A 1 62 ? -0.731 -6.608 3.616 1.00 64.44 62 ASP A C 19
ATOM 34475 O O . ASP A 1 62 ? -1.232 -5.916 4.508 1.00 12.03 62 ASP A O 19
ATOM 34484 N N . SER A 1 63 ? 0.554 -7.016 3.622 1.00 42.40 63 SER A N 19
ATOM 34485 C CA . SER A 1 63 ? 1.512 -6.720 4.719 1.00 45.41 63 SER A CA 19
ATOM 34486 C C . SER A 1 63 ? 1.635 -5.199 5.010 1.00 54.52 63 SER A C 19
ATOM 34487 O O . SER A 1 63 ? 1.729 -4.790 6.171 1.00 74.31 63 SER A O 19
ATOM 34495 N N . LEU A 1 64 ? 1.605 -4.381 3.933 1.00 1.02 64 LEU A N 19
ATOM 34496 C CA . LEU A 1 64 ? 1.722 -2.902 4.017 1.00 73.25 64 LEU A CA 19
ATOM 34497 C C . LEU A 1 64 ? 0.482 -2.268 4.695 1.00 62.24 64 LEU A C 19
ATOM 34498 O O . LEU A 1 64 ? 0.590 -1.276 5.411 1.00 32.10 64 LEU A O 19
ATOM 34514 N N . LEU A 1 65 ? -0.690 -2.868 4.462 1.00 44.35 65 LEU A N 19
ATOM 34515 C CA . LEU A 1 65 ? -1.980 -2.405 5.032 1.00 72.32 65 LEU A CA 19
ATOM 34516 C C . LEU A 1 65 ? -2.074 -2.682 6.553 1.00 10.04 65 LEU A C 19
ATOM 34517 O O . LEU A 1 65 ? -2.826 -2.009 7.267 1.00 4.13 65 LEU A O 19
ATOM 34533 N N . ASN A 1 66 ? -1.297 -3.674 7.038 1.00 0.11 66 ASN A N 19
ATOM 34534 C CA . ASN A 1 66 ? -1.170 -3.966 8.488 1.00 20.21 66 ASN A CA 19
ATOM 34535 C C . ASN A 1 66 ? -0.176 -2.997 9.188 1.00 42.05 66 ASN A C 19
ATOM 34536 O O . ASN A 1 66 ? -0.130 -2.946 10.423 1.00 41.21 66 ASN A O 19
ATOM 34547 N N . GLU A 1 67 ? 0.606 -2.233 8.396 1.00 32.24 67 GLU A N 19
ATOM 34548 C CA . GLU A 1 67 ? 1.584 -1.250 8.927 1.00 73.34 67 GLU A CA 19
ATOM 34549 C C . GLU A 1 67 ? 0.898 0.072 9.353 1.00 43.32 67 GLU A C 19
ATOM 34550 O O . GLU A 1 67 ? -0.237 0.368 8.941 1.00 73.44 67 GLU A O 19
ATOM 34562 N N . LEU A 1 68 ? 1.606 0.852 10.184 1.00 10.30 68 LEU A N 19
ATOM 34563 C CA . LEU A 1 68 ? 1.148 2.158 10.688 1.00 13.44 68 LEU A CA 19
ATOM 34564 C C . LEU A 1 68 ? 1.068 3.175 9.509 1.00 44.11 68 LEU A C 19
ATOM 34565 O O . LEU A 1 68 ? 2.060 3.372 8.811 1.00 23.34 68 LEU A O 19
ATOM 34581 N N . ASP A 1 69 ? -0.124 3.785 9.296 1.00 61.41 69 ASP A N 19
ATOM 34582 C CA . ASP A 1 69 ? -0.394 4.722 8.157 1.00 23.12 69 ASP A CA 19
ATOM 34583 C C . ASP A 1 69 ? 0.669 5.855 7.995 1.00 23.24 69 ASP A C 19
ATOM 34584 O O . ASP A 1 69 ? 1.121 6.119 6.870 1.00 10.25 69 ASP A O 19
ATOM 34593 N N . TRP A 1 70 ? 1.047 6.514 9.110 1.00 72.31 70 TRP A N 19
ATOM 34594 C CA . TRP A 1 70 ? 2.142 7.521 9.115 1.00 64.14 70 TRP A CA 19
ATOM 34595 C C . TRP A 1 70 ? 3.467 6.935 8.560 1.00 33.33 70 TRP A C 19
ATOM 34596 O O . TRP A 1 70 ? 4.077 7.535 7.672 1.00 23.42 70 TRP A O 19
ATOM 34617 N N . ASP A 1 71 ? 3.863 5.744 9.055 1.00 23.31 71 ASP A N 19
ATOM 34618 C CA . ASP A 1 71 ? 5.103 5.045 8.617 1.00 44.15 71 ASP A CA 19
ATOM 34619 C C . ASP A 1 71 ? 5.082 4.762 7.097 1.00 31.04 71 ASP A C 19
ATOM 34620 O O . ASP A 1 71 ? 6.047 5.068 6.402 1.00 31.44 71 ASP A O 19
ATOM 34629 N N . ILE A 1 72 ? 3.947 4.218 6.606 1.00 72.31 72 ILE A N 19
ATOM 34630 C CA . ILE A 1 72 ? 3.703 3.953 5.156 1.00 1.35 72 ILE A CA 19
ATOM 34631 C C . ILE A 1 72 ? 3.991 5.215 4.300 1.00 34.30 72 ILE A C 19
ATOM 34632 O O . ILE A 1 72 ? 4.636 5.142 3.246 1.00 55.24 72 ILE A O 19
ATOM 34648 N N . TYR A 1 73 ? 3.517 6.367 4.802 1.00 65.13 73 TYR A N 19
ATOM 34649 C CA . TYR A 1 73 ? 3.628 7.666 4.118 1.00 4.31 73 TYR A CA 19
ATOM 34650 C C . TYR A 1 73 ? 5.096 8.194 4.118 1.00 70.13 73 TYR A C 19
ATOM 34651 O O . TYR A 1 73 ? 5.556 8.762 3.124 1.00 12.11 73 TYR A O 19
ATOM 34669 N N . TYR A 1 74 ? 5.826 7.982 5.238 1.00 12.52 74 TYR A N 19
ATOM 34670 C CA . TYR A 1 74 ? 7.239 8.438 5.391 1.00 53.13 74 TYR A CA 19
ATOM 34671 C C . TYR A 1 74 ? 8.251 7.514 4.665 1.00 51.13 74 TYR A C 19
ATOM 34672 O O . TYR A 1 74 ? 9.381 7.933 4.386 1.00 23.04 74 TYR A O 19
ATOM 34690 N N . TRP A 1 75 ? 7.850 6.255 4.396 1.00 50.25 75 TRP A N 19
ATOM 34691 C CA . TRP A 1 75 ? 8.647 5.316 3.568 1.00 42.31 75 TRP A CA 19
ATOM 34692 C C . TRP A 1 75 ? 8.435 5.624 2.073 1.00 24.45 75 TRP A C 19
ATOM 34693 O O . TRP A 1 75 ? 9.369 5.532 1.269 1.00 44.20 75 TRP A O 19
ATOM 34714 N N . ALA A 1 76 ? 7.176 5.966 1.719 1.00 4.44 76 ALA A N 19
ATOM 34715 C CA . ALA A 1 76 ? 6.800 6.410 0.355 1.00 43.51 76 ALA A CA 19
ATOM 34716 C C . ALA A 1 76 ? 7.548 7.701 -0.047 1.00 42.15 76 ALA A C 19
ATOM 34717 O O . ALA A 1 76 ? 7.868 7.905 -1.213 1.00 23.22 76 ALA A O 19
ATOM 34724 N N . THR A 1 77 ? 7.806 8.566 0.950 1.00 54.44 77 THR A N 19
ATOM 34725 C CA . THR A 1 77 ? 8.582 9.819 0.775 1.00 65.54 77 THR A CA 19
ATOM 34726 C C . THR A 1 77 ? 10.013 9.666 1.361 1.00 1.50 77 THR A C 19
ATOM 34727 O O . THR A 1 77 ? 10.433 8.562 1.719 1.00 74.14 77 THR A O 19
ATOM 34738 N N . LYS A 1 78 ? 10.773 10.777 1.435 1.00 42.24 78 LYS A N 19
ATOM 34739 C CA . LYS A 1 78 ? 12.100 10.811 2.083 1.00 71.45 78 LYS A CA 19
ATOM 34740 C C . LYS A 1 78 ? 12.023 11.660 3.369 1.00 63.20 78 LYS A C 19
ATOM 34741 O O . LYS A 1 78 ? 12.123 12.894 3.327 1.00 12.42 78 LYS A O 19
ATOM 34760 N N . ASN A 1 79 ? 11.766 10.992 4.495 1.00 4.21 79 ASN A N 19
ATOM 34761 C CA . ASN A 1 79 ? 11.836 11.604 5.844 1.00 43.34 79 ASN A CA 19
ATOM 34762 C C . ASN A 1 79 ? 12.752 10.736 6.734 1.00 54.32 79 ASN A C 19
ATOM 34763 O O . ASN A 1 79 ? 13.893 11.126 7.023 1.00 40.54 79 ASN A O 19
ATOM 34774 N N . PHE A 1 80 ? 12.230 9.562 7.165 1.00 34.12 80 PHE A N 19
ATOM 34775 C CA . PHE A 1 80 ? 12.976 8.519 7.932 1.00 11.23 80 PHE A CA 19
ATOM 34776 C C . PHE A 1 80 ? 13.410 8.953 9.367 1.00 42.22 80 PHE A C 19
ATOM 34777 O O . PHE A 1 80 ? 13.943 8.134 10.125 1.00 64.25 80 PHE A O 19
ATOM 34794 N N . LYS A 1 81 ? 13.157 10.217 9.739 1.00 54.13 81 LYS A N 19
ATOM 34795 C CA . LYS A 1 81 ? 13.490 10.759 11.077 1.00 5.22 81 LYS A CA 19
ATOM 34796 C C . LYS A 1 81 ? 12.425 10.304 12.101 1.00 21.13 81 LYS A C 19
ATOM 34797 O O . LYS A 1 81 ? 12.732 9.620 13.083 1.00 55.35 81 LYS A O 19
ATOM 34816 N N . THR A 1 82 ? 11.165 10.684 11.815 1.00 15.40 82 THR A N 19
ATOM 34817 C CA . THR A 1 82 ? 9.979 10.336 12.636 1.00 45.14 82 THR A CA 19
ATOM 34818 C C . THR A 1 82 ? 9.703 8.814 12.599 1.00 53.20 82 THR A C 19
ATOM 34819 O O . THR A 1 82 ? 9.354 8.195 13.612 1.00 50.35 82 THR A O 19
ATOM 34830 N N . SER A 1 83 ? 9.867 8.245 11.393 1.00 72.35 83 SER A N 19
ATOM 34831 C CA . SER A 1 83 ? 9.564 6.835 11.081 1.00 54.22 83 SER A CA 19
ATOM 34832 C C . SER A 1 83 ? 10.606 6.280 10.079 1.00 22.12 83 SER A C 19
ATOM 34833 O O . SER A 1 83 ? 10.459 6.464 8.861 1.00 60.33 83 SER A O 19
ATOM 34841 N N . PRO A 1 84 ? 11.716 5.641 10.582 1.00 24.02 84 PRO A N 19
ATOM 34842 C CA . PRO A 1 84 ? 12.770 5.049 9.714 1.00 53.24 84 PRO A CA 19
ATOM 34843 C C . PRO A 1 84 ? 12.299 3.780 8.964 1.00 54.12 84 PRO A C 19
ATOM 34844 O O . PRO A 1 84 ? 11.308 3.143 9.347 1.00 74.53 84 PRO A O 19
ATOM 34855 N N . LEU A 1 85 ? 13.027 3.421 7.893 1.00 71.31 85 LEU A N 19
ATOM 34856 C CA . LEU A 1 85 ? 12.691 2.264 7.048 1.00 45.14 85 LEU A CA 19
ATOM 34857 C C . LEU A 1 85 ? 13.292 0.956 7.627 1.00 15.24 85 LEU A C 19
ATOM 34858 O O . LEU A 1 85 ? 14.515 0.873 7.804 1.00 33.21 85 LEU A O 19
ATOM 34874 N N . PRO A 1 86 ? 12.443 -0.077 7.940 1.00 25.14 86 PRO A N 19
ATOM 34875 C CA . PRO A 1 86 ? 12.918 -1.433 8.315 1.00 22.34 86 PRO A CA 19
ATOM 34876 C C . PRO A 1 86 ? 13.483 -2.224 7.097 1.00 5.24 86 PRO A C 19
ATOM 34877 O O . PRO A 1 86 ? 13.070 -2.002 5.947 1.00 51.24 86 PRO A O 19
ATOM 34888 N N . ASP A 1 87 ? 14.393 -3.171 7.388 1.00 61.34 87 ASP A N 19
ATOM 34889 C CA . ASP A 1 87 ? 15.108 -3.996 6.375 1.00 44.34 87 ASP A CA 19
ATOM 34890 C C . ASP A 1 87 ? 14.141 -4.822 5.490 1.00 20.31 87 ASP A C 19
ATOM 34891 O O . ASP A 1 87 ? 14.400 -5.032 4.302 1.00 10.42 87 ASP A O 19
ATOM 34900 N N . LYS A 1 88 ? 13.032 -5.272 6.104 1.00 64.01 88 LYS A N 19
ATOM 34901 C CA . LYS A 1 88 ? 11.954 -6.048 5.437 1.00 52.54 88 LYS A CA 19
ATOM 34902 C C . LYS A 1 88 ? 11.346 -5.324 4.202 1.00 65.22 88 LYS A C 19
ATOM 34903 O O . LYS A 1 88 ? 11.014 -5.971 3.207 1.00 33.44 88 LYS A O 19
ATOM 34922 N N . TRP A 1 89 ? 11.215 -3.983 4.276 1.00 1.44 89 TRP A N 19
ATOM 34923 C CA . TRP A 1 89 ? 10.642 -3.163 3.173 1.00 0.31 89 TRP A CA 19
ATOM 34924 C C . TRP A 1 89 ? 11.727 -2.641 2.213 1.00 53.50 89 TRP A C 19
ATOM 34925 O O . TRP A 1 89 ? 11.425 -2.286 1.069 1.00 14.32 89 TRP A O 19
ATOM 34946 N N . ALA A 1 90 ? 12.984 -2.622 2.681 1.00 43.40 90 ALA A N 19
ATOM 34947 C CA . ALA A 1 90 ? 14.153 -2.196 1.873 1.00 44.20 90 ALA A CA 19
ATOM 34948 C C . ALA A 1 90 ? 14.386 -3.094 0.621 1.00 34.01 90 ALA A C 19
ATOM 34949 O O . ALA A 1 90 ? 14.976 -2.647 -0.364 1.00 61.45 90 ALA A O 19
ATOM 34956 N N . ASN A 1 91 ? 13.916 -4.358 0.673 1.00 74.31 91 ASN A N 19
ATOM 34957 C CA . ASN A 1 91 ? 14.029 -5.324 -0.461 1.00 54.45 91 ASN A CA 19
ATOM 34958 C C . ASN A 1 91 ? 12.700 -5.465 -1.252 1.00 31.32 91 ASN A C 19
ATOM 34959 O O . ASN A 1 91 ? 12.714 -5.906 -2.408 1.00 60.33 91 ASN A O 19
ATOM 34970 N N . SER A 1 92 ? 11.564 -5.108 -0.617 1.00 62.11 92 SER A N 19
ATOM 34971 C CA . SER A 1 92 ? 10.209 -5.294 -1.206 1.00 42.22 92 SER A CA 19
ATOM 34972 C C . SER A 1 92 ? 9.998 -4.445 -2.485 1.00 2.10 92 SER A C 19
ATOM 34973 O O . SER A 1 92 ? 10.192 -3.223 -2.462 1.00 21.22 92 SER A O 19
ATOM 34981 N N . LYS A 1 93 ? 9.585 -5.110 -3.592 1.00 4.21 93 LYS A N 19
ATOM 34982 C CA . LYS A 1 93 ? 9.253 -4.428 -4.873 1.00 35.12 93 LYS A CA 19
ATOM 34983 C C . LYS A 1 93 ? 8.051 -3.476 -4.684 1.00 71.35 93 LYS A C 19
ATOM 34984 O O . LYS A 1 93 ? 8.010 -2.398 -5.283 1.00 3.30 93 LYS A O 19
ATOM 35003 N N . LEU A 1 94 ? 7.102 -3.890 -3.820 1.00 54.53 94 LEU A N 19
ATOM 35004 C CA . LEU A 1 94 ? 5.911 -3.098 -3.440 1.00 44.33 94 LEU A CA 19
ATOM 35005 C C . LEU A 1 94 ? 6.256 -1.657 -3.003 1.00 61.01 94 LEU A C 19
ATOM 35006 O O . LEU A 1 94 ? 5.633 -0.692 -3.462 1.00 74.23 94 LEU A O 19
ATOM 35022 N N . LEU A 1 95 ? 7.235 -1.534 -2.087 1.00 5.22 95 LEU A N 19
ATOM 35023 C CA . LEU A 1 95 ? 7.672 -0.226 -1.568 1.00 0.45 95 LEU A CA 19
ATOM 35024 C C . LEU A 1 95 ? 8.236 0.656 -2.697 1.00 42.24 95 LEU A C 19
ATOM 35025 O O . LEU A 1 95 ? 7.997 1.857 -2.722 1.00 43.15 95 LEU A O 19
ATOM 35041 N N . LYS A 1 96 ? 8.956 0.030 -3.643 1.00 23.22 96 LYS A N 19
ATOM 35042 C CA . LYS A 1 96 ? 9.550 0.740 -4.799 1.00 12.35 96 LYS A CA 19
ATOM 35043 C C . LYS A 1 96 ? 8.428 1.340 -5.685 1.00 63.24 96 LYS A C 19
ATOM 35044 O O . LYS A 1 96 ? 8.561 2.447 -6.208 1.00 62.55 96 LYS A O 19
ATOM 35063 N N . GLN A 1 97 ? 7.316 0.584 -5.815 1.00 44.31 97 GLN A N 19
ATOM 35064 C CA . GLN A 1 97 ? 6.093 1.028 -6.536 1.00 54.25 97 GLN A CA 19
ATOM 35065 C C . GLN A 1 97 ? 5.428 2.225 -5.806 1.00 3.02 97 GLN A C 19
ATOM 35066 O O . GLN A 1 97 ? 4.955 3.170 -6.436 1.00 52.15 97 GLN A O 19
ATOM 35080 N N . LEU A 1 98 ? 5.406 2.137 -4.463 1.00 54.04 98 LEU A N 19
ATOM 35081 C CA . LEU A 1 98 ? 4.755 3.128 -3.570 1.00 73.30 98 LEU A CA 19
ATOM 35082 C C . LEU A 1 98 ? 5.496 4.488 -3.600 1.00 25.21 98 LEU A C 19
ATOM 35083 O O . LEU A 1 98 ? 4.876 5.547 -3.604 1.00 30.54 98 LEU A O 19
ATOM 35099 N N . GLN A 1 99 ? 6.836 4.408 -3.610 1.00 72.50 99 GLN A N 19
ATOM 35100 C CA . GLN A 1 99 ? 7.749 5.576 -3.699 1.00 33.02 99 GLN A CA 19
ATOM 35101 C C . GLN A 1 99 ? 7.655 6.288 -5.070 1.00 32.20 99 GLN A C 19
ATOM 35102 O O . GLN A 1 99 ? 7.941 7.488 -5.180 1.00 24.42 99 GLN A O 19
ATOM 35116 N N . GLU A 1 100 ? 7.296 5.524 -6.117 1.00 22.12 100 GLU A N 19
ATOM 35117 C CA . GLU A 1 100 ? 6.964 6.089 -7.440 1.00 62.44 100 GLU A CA 19
ATOM 35118 C C . GLU A 1 100 ? 5.608 6.826 -7.397 1.00 4.31 100 GLU A C 19
ATOM 35119 O O . GLU A 1 100 ? 5.530 8.013 -7.736 1.00 60.42 100 GLU A O 19
ATOM 35131 N N . PHE A 1 101 ? 4.554 6.114 -6.943 1.00 71.44 101 PHE A N 19
ATOM 35132 C CA . PHE A 1 101 ? 3.171 6.635 -6.959 1.00 31.40 101 PHE A CA 19
ATOM 35133 C C . PHE A 1 101 ? 2.981 7.866 -6.041 1.00 44.22 101 PHE A C 19
ATOM 35134 O O . PHE A 1 101 ? 2.195 8.754 -6.369 1.00 21.24 101 PHE A O 19
ATOM 35151 N N . SER A 1 102 ? 3.695 7.907 -4.899 1.00 32.35 102 SER A N 19
ATOM 35152 C CA . SER A 1 102 ? 3.673 9.066 -3.963 1.00 54.41 102 SER A CA 19
ATOM 35153 C C . SER A 1 102 ? 3.952 10.396 -4.703 1.00 22.44 102 SER A C 19
ATOM 35154 O O . SER A 1 102 ? 3.296 11.410 -4.453 1.00 32.33 102 SER A O 19
ATOM 35162 N N . GLU A 1 103 ? 4.918 10.346 -5.633 1.00 12.42 103 GLU A N 19
ATOM 35163 C CA . GLU A 1 103 ? 5.285 11.489 -6.497 1.00 23.33 103 GLU A CA 19
ATOM 35164 C C . GLU A 1 103 ? 4.301 11.633 -7.695 1.00 10.11 103 GLU A C 19
ATOM 35165 O O . GLU A 1 103 ? 4.028 12.746 -8.158 1.00 11.13 103 GLU A O 19
ATOM 35177 N N . ASN A 1 104 ? 3.775 10.485 -8.178 1.00 75.22 104 ASN A N 19
ATOM 35178 C CA . ASN A 1 104 ? 2.870 10.410 -9.365 1.00 72.11 104 ASN A CA 19
ATOM 35179 C C . ASN A 1 104 ? 1.363 10.596 -9.006 1.00 74.52 104 ASN A C 19
ATOM 35180 O O . ASN A 1 104 ? 0.494 10.370 -9.862 1.00 64.41 104 ASN A O 19
ATOM 35191 N N . LYS A 1 105 ? 1.048 10.996 -7.751 1.00 41.30 105 LYS A N 19
ATOM 35192 C CA . LYS A 1 105 ? -0.345 11.348 -7.349 1.00 54.11 105 LYS A CA 19
ATOM 35193 C C . LYS A 1 105 ? -0.781 12.687 -7.999 1.00 21.20 105 LYS A C 19
ATOM 35194 O O . LYS A 1 105 ? -0.672 13.757 -7.395 1.00 14.11 105 LYS A O 19
ATOM 35213 N N . GLU A 1 106 ? -1.236 12.610 -9.258 1.00 10.22 106 GLU A N 19
ATOM 35214 C CA . GLU A 1 106 ? -1.670 13.790 -10.042 1.00 4.24 106 GLU A CA 19
ATOM 35215 C C . GLU A 1 106 ? -3.166 13.698 -10.410 1.00 10.14 106 GLU A C 19
ATOM 35216 O O . GLU A 1 106 ? -3.915 14.672 -10.286 1.00 1.21 106 GLU A O 19
ATOM 35228 N N . LYS A 1 107 ? -3.597 12.510 -10.867 1.00 42.21 107 LYS A N 19
ATOM 35229 C CA . LYS A 1 107 ? -5.000 12.270 -11.291 1.00 72.11 107 LYS A CA 19
ATOM 35230 C C . LYS A 1 107 ? -5.782 11.467 -10.227 1.00 71.23 107 LYS A C 19
ATOM 35231 O O . LYS A 1 107 ? -5.851 10.231 -10.280 1.00 44.00 107 LYS A O 19
ATOM 35250 N N . GLU A 1 108 ? -6.326 12.187 -9.230 1.00 34.43 108 GLU A N 19
ATOM 35251 C CA . GLU A 1 108 ? -7.235 11.615 -8.204 1.00 10.21 108 GLU A CA 19
ATOM 35252 C C . GLU A 1 108 ? -8.679 11.464 -8.774 1.00 25.30 108 GLU A C 19
ATOM 35253 O O . GLU A 1 108 ? -9.594 12.241 -8.466 1.00 10.15 108 GLU A O 19
ATOM 35265 N N . ILE A 1 109 ? -8.856 10.453 -9.639 1.00 75.33 109 ILE A N 19
ATOM 35266 C CA . ILE A 1 109 ? -10.115 10.237 -10.386 1.00 71.02 109 ILE A CA 19
ATOM 35267 C C . ILE A 1 109 ? -11.253 9.710 -9.472 1.00 25.13 109 ILE A C 19
ATOM 35268 O O . ILE A 1 109 ? -12.220 10.425 -9.187 1.00 33.34 109 ILE A O 19
ATOM 35284 N N . MET A 1 1 ? -27.736 -53.102 -17.589 1.00 71.44 1 MET A N 20
ATOM 35285 C CA . MET A 1 1 ? -26.417 -53.702 -17.264 1.00 60.40 1 MET A CA 20
ATOM 35286 C C . MET A 1 1 ? -25.539 -52.737 -16.422 1.00 60.33 1 MET A C 20
ATOM 35287 O O . MET A 1 1 ? -24.859 -51.857 -16.963 1.00 13.45 1 MET A O 20
ATOM 35303 N N . GLY A 1 2 ? -25.626 -52.878 -15.083 1.00 72.30 2 GLY A N 20
ATOM 35304 C CA . GLY A 1 2 ? -24.656 -52.274 -14.154 1.00 45.14 2 GLY A CA 20
ATOM 35305 C C . GLY A 1 2 ? -24.942 -50.830 -13.703 1.00 1.23 2 GLY A C 20
ATOM 35306 O O . GLY A 1 2 ? -24.508 -50.439 -12.612 1.00 40.13 2 GLY A O 20
ATOM 35310 N N . HIS A 1 3 ? -25.647 -50.030 -14.533 1.00 31.52 3 HIS A N 20
ATOM 35311 C CA . HIS A 1 3 ? -25.855 -48.575 -14.260 1.00 61.14 3 HIS A CA 20
ATOM 35312 C C . HIS A 1 3 ? -27.035 -47.980 -15.075 1.00 61.53 3 HIS A C 20
ATOM 35313 O O . HIS A 1 3 ? -27.275 -48.380 -16.217 1.00 2.54 3 HIS A O 20
ATOM 35328 N N . HIS A 1 4 ? -27.757 -47.020 -14.461 1.00 74.54 4 HIS A N 20
ATOM 35329 C CA . HIS A 1 4 ? -28.733 -46.154 -15.166 1.00 14.33 4 HIS A CA 20
ATOM 35330 C C . HIS A 1 4 ? -27.990 -44.900 -15.705 1.00 44.35 4 HIS A C 20
ATOM 35331 O O . HIS A 1 4 ? -27.875 -44.698 -16.921 1.00 34.02 4 HIS A O 20
ATOM 35346 N N . HIS A 1 5 ? -27.477 -44.076 -14.769 1.00 24.24 5 HIS A N 20
ATOM 35347 C CA . HIS A 1 5 ? -26.561 -42.950 -15.063 1.00 14.35 5 HIS A CA 20
ATOM 35348 C C . HIS A 1 5 ? -25.446 -42.928 -13.995 1.00 3.50 5 HIS A C 20
ATOM 35349 O O . HIS A 1 5 ? -25.651 -42.443 -12.873 1.00 43.51 5 HIS A O 20
ATOM 35364 N N . HIS A 1 6 ? -24.282 -43.503 -14.348 1.00 31.12 6 HIS A N 20
ATOM 35365 C CA . HIS A 1 6 ? -23.107 -43.561 -13.455 1.00 22.33 6 HIS A CA 20
ATOM 35366 C C . HIS A 1 6 ? -22.466 -42.154 -13.310 1.00 53.45 6 HIS A C 20
ATOM 35367 O O . HIS A 1 6 ? -22.060 -41.757 -12.217 1.00 22.03 6 HIS A O 20
ATOM 35382 N N . HIS A 1 7 ? -22.386 -41.414 -14.433 1.00 41.43 7 HIS A N 20
ATOM 35383 C CA . HIS A 1 7 ? -21.868 -40.031 -14.450 1.00 25.30 7 HIS A CA 20
ATOM 35384 C C . HIS A 1 7 ? -23.030 -39.031 -14.215 1.00 2.35 7 HIS A C 20
ATOM 35385 O O . HIS A 1 7 ? -23.913 -38.892 -15.068 1.00 60.20 7 HIS A O 20
ATOM 35400 N N . HIS A 1 8 ? -23.028 -38.357 -13.046 1.00 53.15 8 HIS A N 20
ATOM 35401 C CA . HIS A 1 8 ? -24.090 -37.393 -12.660 1.00 14.33 8 HIS A CA 20
ATOM 35402 C C . HIS A 1 8 ? -23.564 -36.399 -11.589 1.00 24.14 8 HIS A C 20
ATOM 35403 O O . HIS A 1 8 ? -22.961 -36.825 -10.595 1.00 30.22 8 HIS A O 20
ATOM 35418 N N . SER A 1 9 ? -23.777 -35.078 -11.827 1.00 33.14 9 SER A N 20
ATOM 35419 C CA . SER A 1 9 ? -23.417 -33.979 -10.862 1.00 4.31 9 SER A CA 20
ATOM 35420 C C . SER A 1 9 ? -21.883 -33.975 -10.531 1.00 54.32 9 SER A C 20
ATOM 35421 O O . SER A 1 9 ? -21.084 -34.541 -11.290 1.00 22.33 9 SER A O 20
ATOM 35429 N N . HIS A 1 10 ? -21.478 -33.255 -9.452 1.00 71.13 10 HIS A N 20
ATOM 35430 C CA . HIS A 1 10 ? -20.109 -33.328 -8.844 1.00 23.50 10 HIS A CA 20
ATOM 35431 C C . HIS A 1 10 ? -18.997 -32.646 -9.715 1.00 44.03 10 HIS A C 20
ATOM 35432 O O . HIS A 1 10 ? -17.868 -32.455 -9.243 1.00 75.34 10 HIS A O 20
ATOM 35447 N N . MET A 1 11 ? -19.329 -32.250 -10.963 1.00 63.22 11 MET A N 20
ATOM 35448 C CA . MET A 1 11 ? -18.345 -31.724 -11.941 1.00 63.33 11 MET A CA 20
ATOM 35449 C C . MET A 1 11 ? -18.041 -30.212 -11.703 1.00 41.53 11 MET A C 20
ATOM 35450 O O . MET A 1 11 ? -18.610 -29.341 -12.371 1.00 21.11 11 MET A O 20
ATOM 35464 N N . ILE A 1 12 ? -17.169 -29.949 -10.697 1.00 44.04 12 ILE A N 20
ATOM 35465 C CA . ILE A 1 12 ? -16.579 -28.614 -10.370 1.00 52.01 12 ILE A CA 20
ATOM 35466 C C . ILE A 1 12 ? -17.612 -27.441 -10.362 1.00 4.42 12 ILE A C 20
ATOM 35467 O O . ILE A 1 12 ? -17.895 -26.820 -11.398 1.00 41.01 12 ILE A O 20
ATOM 35483 N N . LYS A 1 13 ? -18.172 -27.164 -9.174 1.00 34.45 13 LYS A N 20
ATOM 35484 C CA . LYS A 1 13 ? -19.228 -26.136 -8.976 1.00 11.34 13 LYS A CA 20
ATOM 35485 C C . LYS A 1 13 ? -18.717 -24.938 -8.126 1.00 71.32 13 LYS A C 20
ATOM 35486 O O . LYS A 1 13 ? -19.285 -23.844 -8.177 1.00 21.33 13 LYS A O 20
ATOM 35505 N N . ARG A 1 14 ? -17.626 -25.156 -7.360 1.00 4.23 14 ARG A N 20
ATOM 35506 C CA . ARG A 1 14 ? -17.080 -24.162 -6.402 1.00 24.23 14 ARG A CA 20
ATOM 35507 C C . ARG A 1 14 ? -15.875 -23.390 -6.990 1.00 42.11 14 ARG A C 20
ATOM 35508 O O . ARG A 1 14 ? -14.959 -23.989 -7.564 1.00 51.13 14 ARG A O 20
ATOM 35529 N N . THR A 1 15 ? -15.900 -22.057 -6.837 1.00 21.35 15 THR A N 20
ATOM 35530 C CA . THR A 1 15 ? -14.737 -21.177 -7.136 1.00 2.04 15 THR A CA 20
ATOM 35531 C C . THR A 1 15 ? -13.767 -21.111 -5.933 1.00 3.40 15 THR A C 20
ATOM 35532 O O . THR A 1 15 ? -12.542 -21.045 -6.118 1.00 61.04 15 THR A O 20
ATOM 35543 N N . ASN A 1 16 ? -14.351 -21.133 -4.703 1.00 22.23 16 ASN A N 20
ATOM 35544 C CA . ASN A 1 16 ? -13.619 -21.085 -3.410 1.00 22.12 16 ASN A CA 20
ATOM 35545 C C . ASN A 1 16 ? -12.892 -19.718 -3.238 1.00 0.34 16 ASN A C 20
ATOM 35546 O O . ASN A 1 16 ? -11.672 -19.622 -3.433 1.00 54.41 16 ASN A O 20
ATOM 35557 N N . GLU A 1 17 ? -13.687 -18.673 -2.889 1.00 2.24 17 GLU A N 20
ATOM 35558 C CA . GLU A 1 17 ? -13.224 -17.273 -2.738 1.00 51.35 17 GLU A CA 20
ATOM 35559 C C . GLU A 1 17 ? -12.649 -16.694 -4.069 1.00 53.33 17 GLU A C 20
ATOM 35560 O O . GLU A 1 17 ? -11.500 -16.980 -4.431 1.00 44.30 17 GLU A O 20
ATOM 35572 N N . PRO A 1 18 ? -13.471 -15.899 -4.839 1.00 71.53 18 PRO A N 20
ATOM 35573 C CA . PRO A 1 18 ? -12.981 -15.108 -5.999 1.00 22.24 18 PRO A CA 20
ATOM 35574 C C . PRO A 1 18 ? -11.782 -14.193 -5.635 1.00 22.41 18 PRO A C 20
ATOM 35575 O O . PRO A 1 18 ? -11.773 -13.560 -4.569 1.00 1.11 18 PRO A O 20
ATOM 35586 N N . LEU A 1 19 ? -10.787 -14.130 -6.532 1.00 0.32 19 LEU A N 20
ATOM 35587 C CA . LEU A 1 19 ? -9.598 -13.263 -6.369 1.00 64.12 19 LEU A CA 20
ATOM 35588 C C . LEU A 1 19 ? -10.006 -11.766 -6.413 1.00 55.44 19 LEU A C 20
ATOM 35589 O O . LEU A 1 19 ? -9.336 -10.905 -5.835 1.00 35.41 19 LEU A O 20
ATOM 35605 N N . ASP A 1 20 ? -11.119 -11.496 -7.111 1.00 54.42 20 ASP A N 20
ATOM 35606 C CA . ASP A 1 20 ? -11.796 -10.180 -7.120 1.00 54.23 20 ASP A CA 20
ATOM 35607 C C . ASP A 1 20 ? -12.124 -9.720 -5.680 1.00 24.42 20 ASP A C 20
ATOM 35608 O O . ASP A 1 20 ? -11.930 -8.554 -5.331 1.00 75.41 20 ASP A O 20
ATOM 35617 N N . LYS A 1 21 ? -12.614 -10.669 -4.852 1.00 5.42 21 LYS A N 20
ATOM 35618 C CA . LYS A 1 21 ? -12.941 -10.413 -3.432 1.00 14.13 21 LYS A CA 20
ATOM 35619 C C . LYS A 1 21 ? -11.677 -10.252 -2.553 1.00 64.51 21 LYS A C 20
ATOM 35620 O O . LYS A 1 21 ? -11.715 -9.506 -1.566 1.00 72.05 21 LYS A O 20
ATOM 35639 N N . LYS A 1 22 ? -10.574 -10.961 -2.894 1.00 2.02 22 LYS A N 20
ATOM 35640 C CA . LYS A 1 22 ? -9.268 -10.777 -2.199 1.00 23.13 22 LYS A CA 20
ATOM 35641 C C . LYS A 1 22 ? -8.755 -9.336 -2.402 1.00 52.11 22 LYS A C 20
ATOM 35642 O O . LYS A 1 22 ? -8.411 -8.644 -1.441 1.00 2.11 22 LYS A O 20
ATOM 35661 N N . ARG A 1 23 ? -8.708 -8.913 -3.681 1.00 4.22 23 ARG A N 20
ATOM 35662 C CA . ARG A 1 23 ? -8.283 -7.553 -4.074 1.00 3.30 23 ARG A CA 20
ATOM 35663 C C . ARG A 1 23 ? -9.208 -6.492 -3.463 1.00 11.22 23 ARG A C 20
ATOM 35664 O O . ARG A 1 23 ? -8.730 -5.484 -2.974 1.00 2.15 23 ARG A O 20
ATOM 35685 N N . ALA A 1 24 ? -10.529 -6.762 -3.466 1.00 61.05 24 ALA A N 20
ATOM 35686 C CA . ALA A 1 24 ? -11.542 -5.882 -2.829 1.00 4.24 24 ALA A CA 20
ATOM 35687 C C . ALA A 1 24 ? -11.254 -5.692 -1.321 1.00 42.05 24 ALA A C 20
ATOM 35688 O O . ALA A 1 24 ? -11.430 -4.598 -0.789 1.00 50.11 24 ALA A O 20
ATOM 35695 N N . ARG A 1 25 ? -10.812 -6.783 -0.653 1.00 74.23 25 ARG A N 20
ATOM 35696 C CA . ARG A 1 25 ? -10.420 -6.767 0.777 1.00 43.03 25 ARG A CA 20
ATOM 35697 C C . ARG A 1 25 ? -9.136 -5.928 1.014 1.00 13.25 25 ARG A C 20
ATOM 35698 O O . ARG A 1 25 ? -9.042 -5.200 2.002 1.00 2.11 25 ARG A O 20
ATOM 35719 N N . LEU A 1 26 ? -8.145 -6.043 0.106 1.00 74.55 26 LEU A N 20
ATOM 35720 C CA . LEU A 1 26 ? -6.859 -5.309 0.233 1.00 0.15 26 LEU A CA 20
ATOM 35721 C C . LEU A 1 26 ? -7.062 -3.780 0.012 1.00 32.12 26 LEU A C 20
ATOM 35722 O O . LEU A 1 26 ? -6.545 -2.954 0.773 1.00 52.32 26 LEU A O 20
ATOM 35738 N N . ILE A 1 27 ? -7.824 -3.444 -1.048 1.00 44.41 27 ILE A N 20
ATOM 35739 C CA . ILE A 1 27 ? -8.281 -2.061 -1.360 1.00 72.52 27 ILE A CA 20
ATOM 35740 C C . ILE A 1 27 ? -9.165 -1.483 -0.208 1.00 74.10 27 ILE A C 20
ATOM 35741 O O . ILE A 1 27 ? -9.114 -0.292 0.087 1.00 42.31 27 ILE A O 20
ATOM 35757 N N . TYR A 1 28 ? -9.949 -2.360 0.444 1.00 0.53 28 TYR A N 20
ATOM 35758 C CA . TYR A 1 28 ? -10.774 -2.018 1.636 1.00 21.01 28 TYR A CA 20
ATOM 35759 C C . TYR A 1 28 ? -9.881 -1.579 2.833 1.00 44.22 28 TYR A C 20
ATOM 35760 O O . TYR A 1 28 ? -10.042 -0.480 3.366 1.00 22.20 28 TYR A O 20
ATOM 35778 N N . GLN A 1 29 ? -8.908 -2.436 3.202 1.00 44.31 29 GLN A N 20
ATOM 35779 C CA . GLN A 1 29 ? -8.017 -2.212 4.378 1.00 4.05 29 GLN A CA 20
ATOM 35780 C C . GLN A 1 29 ? -7.042 -1.022 4.170 1.00 3.41 29 GLN A C 20
ATOM 35781 O O . GLN A 1 29 ? -6.530 -0.451 5.140 1.00 62.00 29 GLN A O 20
ATOM 35795 N N . SER A 1 30 ? -6.785 -0.668 2.901 1.00 34.44 30 SER A N 20
ATOM 35796 C CA . SER A 1 30 ? -5.963 0.510 2.544 1.00 20.35 30 SER A CA 20
ATOM 35797 C C . SER A 1 30 ? -6.772 1.819 2.638 1.00 53.54 30 SER A C 20
ATOM 35798 O O . SER A 1 30 ? -6.203 2.891 2.836 1.00 34.14 30 SER A O 20
ATOM 35806 N N . ARG A 1 31 ? -8.105 1.719 2.445 1.00 24.25 31 ARG A N 20
ATOM 35807 C CA . ARG A 1 31 ? -9.034 2.857 2.632 1.00 23.32 31 ARG A CA 20
ATOM 35808 C C . ARG A 1 31 ? -9.491 2.980 4.103 1.00 72.41 31 ARG A C 20
ATOM 35809 O O . ARG A 1 31 ? -10.053 4.006 4.496 1.00 4.13 31 ARG A O 20
ATOM 35830 N N . LYS A 1 32 ? -9.298 1.917 4.917 1.00 70.01 32 LYS A N 20
ATOM 35831 C CA . LYS A 1 32 ? -9.425 2.032 6.385 1.00 33.32 32 LYS A CA 20
ATOM 35832 C C . LYS A 1 32 ? -8.060 2.459 6.945 1.00 61.20 32 LYS A C 20
ATOM 35833 O O . LYS A 1 32 ? -7.138 1.651 7.039 1.00 44.51 32 LYS A O 20
ATOM 35852 N N . ARG A 1 33 ? -7.978 3.716 7.386 1.00 34.11 33 ARG A N 20
ATOM 35853 C CA . ARG A 1 33 ? -6.748 4.340 7.922 1.00 31.41 33 ARG A CA 20
ATOM 35854 C C . ARG A 1 33 ? -7.133 5.321 9.057 1.00 64.15 33 ARG A C 20
ATOM 35855 O O . ARG A 1 33 ? -8.323 5.612 9.263 1.00 12.12 33 ARG A O 20
ATOM 35876 N N . GLY A 1 34 ? -6.125 5.814 9.788 1.00 42.31 34 GLY A N 20
ATOM 35877 C CA . GLY A 1 34 ? -6.315 6.917 10.739 1.00 2.25 34 GLY A CA 20
ATOM 35878 C C . GLY A 1 34 ? -6.509 8.274 10.035 1.00 14.30 34 GLY A C 20
ATOM 35879 O O . GLY A 1 34 ? -7.535 8.944 10.213 1.00 44.43 34 GLY A O 20
ATOM 35883 N N . ILE A 1 35 ? -5.513 8.659 9.214 1.00 35.12 35 ILE A N 20
ATOM 35884 C CA . ILE A 1 35 ? -5.517 9.944 8.464 1.00 31.44 35 ILE A CA 20
ATOM 35885 C C . ILE A 1 35 ? -5.964 9.766 6.990 1.00 33.10 35 ILE A C 20
ATOM 35886 O O . ILE A 1 35 ? -5.715 8.725 6.365 1.00 53.04 35 ILE A O 20
ATOM 35902 N N . LEU A 1 36 ? -6.624 10.809 6.451 1.00 51.21 36 LEU A N 20
ATOM 35903 C CA . LEU A 1 36 ? -7.024 10.874 5.026 1.00 0.53 36 LEU A CA 20
ATOM 35904 C C . LEU A 1 36 ? -5.820 11.145 4.091 1.00 13.31 36 LEU A C 20
ATOM 35905 O O . LEU A 1 36 ? -5.928 10.946 2.881 1.00 62.32 36 LEU A O 20
ATOM 35921 N N . GLU A 1 37 ? -4.683 11.606 4.656 1.00 13.13 37 GLU A N 20
ATOM 35922 C CA . GLU A 1 37 ? -3.432 11.830 3.887 1.00 64.11 37 GLU A CA 20
ATOM 35923 C C . GLU A 1 37 ? -2.896 10.500 3.289 1.00 3.33 37 GLU A C 20
ATOM 35924 O O . GLU A 1 37 ? -2.575 10.416 2.095 1.00 53.12 37 GLU A O 20
ATOM 35936 N N . THR A 1 38 ? -2.819 9.461 4.144 1.00 32.50 38 THR A N 20
ATOM 35937 C CA . THR A 1 38 ? -2.435 8.089 3.728 1.00 31.33 38 THR A CA 20
ATOM 35938 C C . THR A 1 38 ? -3.563 7.418 2.911 1.00 13.31 38 THR A C 20
ATOM 35939 O O . THR A 1 38 ? -3.284 6.633 1.994 1.00 13.20 38 THR A O 20
ATOM 35950 N N . ASP A 1 39 ? -4.831 7.731 3.265 1.00 44.42 39 ASP A N 20
ATOM 35951 C CA . ASP A 1 39 ? -6.022 7.222 2.549 1.00 31.15 39 ASP A CA 20
ATOM 35952 C C . ASP A 1 39 ? -5.956 7.557 1.040 1.00 43.35 39 ASP A C 20
ATOM 35953 O O . ASP A 1 39 ? -6.020 6.661 0.233 1.00 41.30 39 ASP A O 20
ATOM 35962 N N . LEU A 1 40 ? -5.794 8.851 0.686 1.00 12.14 40 LEU A N 20
ATOM 35963 C CA . LEU A 1 40 ? -5.705 9.323 -0.733 1.00 14.41 40 LEU A CA 20
ATOM 35964 C C . LEU A 1 40 ? -4.565 8.624 -1.518 1.00 73.41 40 LEU A C 20
ATOM 35965 O O . LEU A 1 40 ? -4.717 8.280 -2.706 1.00 51.45 40 LEU A O 20
ATOM 35981 N N . LEU A 1 41 ? -3.428 8.423 -0.835 1.00 24.24 41 LEU A N 20
ATOM 35982 C CA . LEU A 1 41 ? -2.250 7.740 -1.404 1.00 11.11 41 LEU A CA 20
ATOM 35983 C C . LEU A 1 41 ? -2.576 6.274 -1.795 1.00 32.13 41 LEU A C 20
ATOM 35984 O O . LEU A 1 41 ? -2.444 5.893 -2.965 1.00 52.14 41 LEU A O 20
ATOM 36000 N N . LEU A 1 42 ? -3.046 5.503 -0.807 1.00 4.51 42 LEU A N 20
ATOM 36001 C CA . LEU A 1 42 ? -3.363 4.063 -0.960 1.00 22.03 42 LEU A CA 20
ATOM 36002 C C . LEU A 1 42 ? -4.660 3.815 -1.757 1.00 35.40 42 LEU A C 20
ATOM 36003 O O . LEU A 1 42 ? -4.836 2.747 -2.312 1.00 31.34 42 LEU A O 20
ATOM 36019 N N . SER A 1 43 ? -5.577 4.784 -1.756 1.00 54.40 43 SER A N 20
ATOM 36020 C CA . SER A 1 43 ? -6.839 4.728 -2.550 1.00 13.23 43 SER A CA 20
ATOM 36021 C C . SER A 1 43 ? -6.546 4.689 -4.066 1.00 24.03 43 SER A C 20
ATOM 36022 O O . SER A 1 43 ? -7.070 3.831 -4.785 1.00 72.13 43 SER A O 20
ATOM 36030 N N . GLY A 1 44 ? -5.690 5.627 -4.528 1.00 44.22 44 GLY A N 20
ATOM 36031 C CA . GLY A 1 44 ? -5.212 5.641 -5.921 1.00 53.12 44 GLY A CA 20
ATOM 36032 C C . GLY A 1 44 ? -4.289 4.455 -6.250 1.00 14.53 44 GLY A C 20
ATOM 36033 O O . GLY A 1 44 ? -4.388 3.856 -7.321 1.00 52.11 44 GLY A O 20
ATOM 36037 N N . PHE A 1 45 ? -3.392 4.120 -5.295 1.00 4.14 45 PHE A N 20
ATOM 36038 C CA . PHE A 1 45 ? -2.404 3.018 -5.437 1.00 20.43 45 PHE A CA 20
ATOM 36039 C C . PHE A 1 45 ? -3.100 1.638 -5.560 1.00 14.41 45 PHE A C 20
ATOM 36040 O O . PHE A 1 45 ? -2.738 0.825 -6.400 1.00 73.45 45 PHE A O 20
ATOM 36057 N N . ALA A 1 46 ? -4.108 1.401 -4.716 1.00 14.13 46 ALA A N 20
ATOM 36058 C CA . ALA A 1 46 ? -4.833 0.113 -4.666 1.00 5.20 46 ALA A CA 20
ATOM 36059 C C . ALA A 1 46 ? -5.716 -0.113 -5.911 1.00 10.23 46 ALA A C 20
ATOM 36060 O O . ALA A 1 46 ? -5.722 -1.204 -6.497 1.00 3.02 46 ALA A O 20
ATOM 36067 N N . ALA A 1 47 ? -6.448 0.940 -6.307 1.00 53.14 47 ALA A N 20
ATOM 36068 C CA . ALA A 1 47 ? -7.346 0.908 -7.483 1.00 63.12 47 ALA A CA 20
ATOM 36069 C C . ALA A 1 47 ? -6.569 0.709 -8.815 1.00 60.15 47 ALA A C 20
ATOM 36070 O O . ALA A 1 47 ? -7.096 0.137 -9.774 1.00 3.33 47 ALA A O 20
ATOM 36077 N N . LYS A 1 48 ? -5.314 1.186 -8.848 1.00 51.02 48 LYS A N 20
ATOM 36078 C CA . LYS A 1 48 ? -4.454 1.144 -10.052 1.00 53.13 48 LYS A CA 20
ATOM 36079 C C . LYS A 1 48 ? -3.621 -0.165 -10.122 1.00 73.21 48 LYS A C 20
ATOM 36080 O O . LYS A 1 48 ? -3.689 -0.920 -11.100 1.00 1.42 48 LYS A O 20
ATOM 36099 N N . TYR A 1 49 ? -2.857 -0.430 -9.053 1.00 21.05 49 TYR A N 20
ATOM 36100 C CA . TYR A 1 49 ? -1.839 -1.502 -9.019 1.00 4.04 49 TYR A CA 20
ATOM 36101 C C . TYR A 1 49 ? -2.440 -2.916 -8.913 1.00 55.15 49 TYR A C 20
ATOM 36102 O O . TYR A 1 49 ? -2.011 -3.803 -9.639 1.00 75.21 49 TYR A O 20
ATOM 36120 N N . LEU A 1 50 ? -3.428 -3.127 -8.023 1.00 53.40 50 LEU A N 20
ATOM 36121 C CA . LEU A 1 50 ? -3.985 -4.492 -7.766 1.00 60.35 50 LEU A CA 20
ATOM 36122 C C . LEU A 1 50 ? -4.641 -5.137 -9.008 1.00 23.40 50 LEU A C 20
ATOM 36123 O O . LEU A 1 50 ? -4.706 -6.362 -9.106 1.00 1.20 50 LEU A O 20
ATOM 36139 N N . LYS A 1 51 ? -5.131 -4.303 -9.936 1.00 45.31 51 LYS A N 20
ATOM 36140 C CA . LYS A 1 51 ? -5.706 -4.776 -11.216 1.00 64.20 51 LYS A CA 20
ATOM 36141 C C . LYS A 1 51 ? -4.624 -5.431 -12.111 1.00 30.43 51 LYS A C 20
ATOM 36142 O O . LYS A 1 51 ? -4.852 -6.502 -12.694 1.00 54.41 51 LYS A O 20
ATOM 36161 N N . LYS A 1 52 ? -3.439 -4.791 -12.195 1.00 0.30 52 LYS A N 20
ATOM 36162 C CA . LYS A 1 52 ? -2.314 -5.274 -13.033 1.00 74.24 52 LYS A CA 20
ATOM 36163 C C . LYS A 1 52 ? -1.370 -6.241 -12.262 1.00 15.11 52 LYS A C 20
ATOM 36164 O O . LYS A 1 52 ? -0.622 -7.001 -12.887 1.00 41.34 52 LYS A O 20
ATOM 36183 N N . MET A 1 53 ? -1.422 -6.228 -10.908 1.00 71.53 53 MET A N 20
ATOM 36184 C CA . MET A 1 53 ? -0.571 -7.107 -10.065 1.00 1.13 53 MET A CA 20
ATOM 36185 C C . MET A 1 53 ? -1.191 -8.512 -9.905 1.00 45.14 53 MET A C 20
ATOM 36186 O O . MET A 1 53 ? -2.397 -8.659 -9.680 1.00 4.13 53 MET A O 20
ATOM 36200 N N . ASN A 1 54 ? -0.329 -9.526 -10.016 1.00 21.13 54 ASN A N 20
ATOM 36201 C CA . ASN A 1 54 ? -0.680 -10.931 -9.754 1.00 61.23 54 ASN A CA 20
ATOM 36202 C C . ASN A 1 54 ? -0.672 -11.214 -8.238 1.00 2.14 54 ASN A C 20
ATOM 36203 O O . ASN A 1 54 ? -0.120 -10.439 -7.453 1.00 73.34 54 ASN A O 20
ATOM 36214 N N . GLU A 1 55 ? -1.236 -12.372 -7.865 1.00 72.12 55 GLU A N 20
ATOM 36215 C CA . GLU A 1 55 ? -1.420 -12.805 -6.461 1.00 61.22 55 GLU A CA 20
ATOM 36216 C C . GLU A 1 55 ? -0.083 -12.845 -5.682 1.00 63.22 55 GLU A C 20
ATOM 36217 O O . GLU A 1 55 ? -0.043 -12.585 -4.471 1.00 62.24 55 GLU A O 20
ATOM 36229 N N . GLU A 1 56 ? 1.002 -13.139 -6.419 1.00 44.13 56 GLU A N 20
ATOM 36230 C CA . GLU A 1 56 ? 2.376 -13.209 -5.882 1.00 14.10 56 GLU A CA 20
ATOM 36231 C C . GLU A 1 56 ? 2.854 -11.808 -5.391 1.00 53.21 56 GLU A C 20
ATOM 36232 O O . GLU A 1 56 ? 3.620 -11.690 -4.432 1.00 15.01 56 GLU A O 20
ATOM 36244 N N . GLU A 1 57 ? 2.443 -10.770 -6.121 1.00 72.34 57 GLU A N 20
ATOM 36245 C CA . GLU A 1 57 ? 2.704 -9.349 -5.781 1.00 34.21 57 GLU A CA 20
ATOM 36246 C C . GLU A 1 57 ? 1.700 -8.803 -4.710 1.00 34.03 57 GLU A C 20
ATOM 36247 O O . GLU A 1 57 ? 2.086 -8.048 -3.806 1.00 62.40 57 GLU A O 20
ATOM 36259 N N . LEU A 1 58 ? 0.411 -9.194 -4.845 1.00 41.01 58 LEU A N 20
ATOM 36260 C CA . LEU A 1 58 ? -0.700 -8.811 -3.910 1.00 15.15 58 LEU A CA 20
ATOM 36261 C C . LEU A 1 58 ? -0.436 -9.186 -2.426 1.00 63.32 58 LEU A C 20
ATOM 36262 O O . LEU A 1 58 ? -0.850 -8.460 -1.519 1.00 72.51 58 LEU A O 20
ATOM 36278 N N . GLU A 1 59 ? 0.201 -10.346 -2.194 1.00 21.12 59 GLU A N 20
ATOM 36279 C CA . GLU A 1 59 ? 0.509 -10.838 -0.825 1.00 61.21 59 GLU A CA 20
ATOM 36280 C C . GLU A 1 59 ? 1.546 -9.937 -0.101 1.00 62.02 59 GLU A C 20
ATOM 36281 O O . GLU A 1 59 ? 1.541 -9.844 1.130 1.00 31.11 59 GLU A O 20
ATOM 36293 N N . GLU A 1 60 ? 2.429 -9.277 -0.878 1.00 75.25 60 GLU A N 20
ATOM 36294 C CA . GLU A 1 60 ? 3.344 -8.244 -0.350 1.00 20.44 60 GLU A CA 20
ATOM 36295 C C . GLU A 1 60 ? 2.558 -6.953 0.006 1.00 14.21 60 GLU A C 20
ATOM 36296 O O . GLU A 1 60 ? 2.890 -6.256 0.968 1.00 30.03 60 GLU A O 20
ATOM 36308 N N . TYR A 1 61 ? 1.509 -6.647 -0.786 1.00 33.34 61 TYR A N 20
ATOM 36309 C CA . TYR A 1 61 ? 0.616 -5.490 -0.524 1.00 62.55 61 TYR A CA 20
ATOM 36310 C C . TYR A 1 61 ? -0.170 -5.666 0.799 1.00 33.35 61 TYR A C 20
ATOM 36311 O O . TYR A 1 61 ? -0.424 -4.692 1.520 1.00 11.22 61 TYR A O 20
ATOM 36329 N N . ASP A 1 62 ? -0.537 -6.921 1.096 1.00 52.12 62 ASP A N 20
ATOM 36330 C CA . ASP A 1 62 ? -1.184 -7.309 2.366 1.00 71.32 62 ASP A CA 20
ATOM 36331 C C . ASP A 1 62 ? -0.283 -6.972 3.596 1.00 52.21 62 ASP A C 20
ATOM 36332 O O . ASP A 1 62 ? -0.785 -6.615 4.672 1.00 4.31 62 ASP A O 20
ATOM 36341 N N . SER A 1 63 ? 1.050 -7.061 3.401 1.00 33.13 63 SER A N 20
ATOM 36342 C CA . SER A 1 63 ? 2.056 -6.687 4.429 1.00 1.13 63 SER A CA 20
ATOM 36343 C C . SER A 1 63 ? 2.018 -5.167 4.744 1.00 41.14 63 SER A C 20
ATOM 36344 O O . SER A 1 63 ? 2.200 -4.761 5.891 1.00 43.15 63 SER A O 20
ATOM 36352 N N . LEU A 1 64 ? 1.772 -4.340 3.702 1.00 65.25 64 LEU A N 20
ATOM 36353 C CA . LEU A 1 64 ? 1.733 -2.856 3.817 1.00 2.52 64 LEU A CA 20
ATOM 36354 C C . LEU A 1 64 ? 0.500 -2.367 4.626 1.00 13.23 64 LEU A C 20
ATOM 36355 O O . LEU A 1 64 ? 0.550 -1.330 5.292 1.00 32.33 64 LEU A O 20
ATOM 36371 N N . LEU A 1 65 ? -0.596 -3.142 4.564 1.00 60.01 65 LEU A N 20
ATOM 36372 C CA . LEU A 1 65 ? -1.857 -2.844 5.296 1.00 51.13 65 LEU A CA 20
ATOM 36373 C C . LEU A 1 65 ? -1.681 -2.960 6.835 1.00 21.11 65 LEU A C 20
ATOM 36374 O O . LEU A 1 65 ? -2.418 -2.336 7.606 1.00 65.14 65 LEU A O 20
ATOM 36390 N N . ASN A 1 66 ? -0.680 -3.764 7.250 1.00 44.10 66 ASN A N 20
ATOM 36391 C CA . ASN A 1 66 ? -0.351 -4.024 8.674 1.00 74.43 66 ASN A CA 20
ATOM 36392 C C . ASN A 1 66 ? 0.419 -2.842 9.317 1.00 10.34 66 ASN A C 20
ATOM 36393 O O . ASN A 1 66 ? 0.505 -2.742 10.549 1.00 14.22 66 ASN A O 20
ATOM 36404 N N . GLU A 1 67 ? 0.983 -1.963 8.470 1.00 45.42 67 GLU A N 20
ATOM 36405 C CA . GLU A 1 67 ? 1.866 -0.864 8.909 1.00 51.52 67 GLU A CA 20
ATOM 36406 C C . GLU A 1 67 ? 1.055 0.361 9.389 1.00 62.23 67 GLU A C 20
ATOM 36407 O O . GLU A 1 67 ? -0.121 0.534 9.020 1.00 41.33 67 GLU A O 20
ATOM 36419 N N . LEU A 1 68 ? 1.704 1.203 10.214 1.00 15.20 68 LEU A N 20
ATOM 36420 C CA . LEU A 1 68 ? 1.132 2.469 10.701 1.00 14.13 68 LEU A CA 20
ATOM 36421 C C . LEU A 1 68 ? 0.883 3.428 9.501 1.00 12.42 68 LEU A C 20
ATOM 36422 O O . LEU A 1 68 ? 1.732 3.534 8.617 1.00 65.22 68 LEU A O 20
ATOM 36438 N N . ASP A 1 69 ? -0.297 4.075 9.486 1.00 73.53 69 ASP A N 20
ATOM 36439 C CA . ASP A 1 69 ? -0.712 5.063 8.443 1.00 53.24 69 ASP A CA 20
ATOM 36440 C C . ASP A 1 69 ? 0.410 6.081 8.131 1.00 2.25 69 ASP A C 20
ATOM 36441 O O . ASP A 1 69 ? 0.834 6.224 6.976 1.00 72.43 69 ASP A O 20
ATOM 36450 N N . TRP A 1 70 ? 0.891 6.755 9.196 1.00 63.54 70 TRP A N 20
ATOM 36451 C CA . TRP A 1 70 ? 2.009 7.718 9.120 1.00 3.32 70 TRP A CA 20
ATOM 36452 C C . TRP A 1 70 ? 3.266 7.096 8.475 1.00 74.21 70 TRP A C 20
ATOM 36453 O O . TRP A 1 70 ? 3.846 7.687 7.567 1.00 42.41 70 TRP A O 20
ATOM 36474 N N . ASP A 1 71 ? 3.640 5.883 8.917 1.00 10.44 71 ASP A N 20
ATOM 36475 C CA . ASP A 1 71 ? 4.830 5.160 8.407 1.00 3.14 71 ASP A CA 20
ATOM 36476 C C . ASP A 1 71 ? 4.728 4.864 6.890 1.00 5.10 71 ASP A C 20
ATOM 36477 O O . ASP A 1 71 ? 5.666 5.150 6.151 1.00 43.14 71 ASP A O 20
ATOM 36486 N N . ILE A 1 72 ? 3.572 4.330 6.441 1.00 65.42 72 ILE A N 20
ATOM 36487 C CA . ILE A 1 72 ? 3.281 4.089 4.997 1.00 51.34 72 ILE A CA 20
ATOM 36488 C C . ILE A 1 72 ? 3.512 5.379 4.167 1.00 54.30 72 ILE A C 20
ATOM 36489 O O . ILE A 1 72 ? 4.193 5.364 3.138 1.00 73.54 72 ILE A O 20
ATOM 36505 N N . TYR A 1 73 ? 2.970 6.492 4.685 1.00 65.32 73 TYR A N 20
ATOM 36506 C CA . TYR A 1 73 ? 3.018 7.813 4.035 1.00 72.43 73 TYR A CA 20
ATOM 36507 C C . TYR A 1 73 ? 4.463 8.387 3.998 1.00 24.14 73 TYR A C 20
ATOM 36508 O O . TYR A 1 73 ? 4.871 8.983 3.000 1.00 63.34 73 TYR A O 20
ATOM 36526 N N . TYR A 1 74 ? 5.228 8.193 5.092 1.00 54.54 74 TYR A N 20
ATOM 36527 C CA . TYR A 1 74 ? 6.594 8.762 5.236 1.00 54.13 74 TYR A CA 20
ATOM 36528 C C . TYR A 1 74 ? 7.647 7.991 4.415 1.00 62.34 74 TYR A C 20
ATOM 36529 O O . TYR A 1 74 ? 8.512 8.609 3.803 1.00 60.02 74 TYR A O 20
ATOM 36547 N N . TRP A 1 75 ? 7.580 6.647 4.412 1.00 43.34 75 TRP A N 20
ATOM 36548 C CA . TRP A 1 75 ? 8.473 5.808 3.571 1.00 32.41 75 TRP A CA 20
ATOM 36549 C C . TRP A 1 75 ? 8.229 6.101 2.071 1.00 50.34 75 TRP A C 20
ATOM 36550 O O . TRP A 1 75 ? 9.164 6.123 1.264 1.00 33.32 75 TRP A O 20
ATOM 36571 N N . ALA A 1 76 ? 6.946 6.331 1.736 1.00 31.41 76 ALA A N 20
ATOM 36572 C CA . ALA A 1 76 ? 6.494 6.705 0.381 1.00 0.05 76 ALA A CA 20
ATOM 36573 C C . ALA A 1 76 ? 7.060 8.073 -0.071 1.00 45.21 76 ALA A C 20
ATOM 36574 O O . ALA A 1 76 ? 7.562 8.219 -1.189 1.00 3.24 76 ALA A O 20
ATOM 36581 N N . THR A 1 77 ? 6.962 9.077 0.823 1.00 43.12 77 THR A N 20
ATOM 36582 C CA . THR A 1 77 ? 7.506 10.447 0.587 1.00 73.30 77 THR A CA 20
ATOM 36583 C C . THR A 1 77 ? 9.027 10.528 0.884 1.00 73.41 77 THR A C 20
ATOM 36584 O O . THR A 1 77 ? 9.629 11.610 0.783 1.00 4.52 77 THR A O 20
ATOM 36595 N N . LYS A 1 78 ? 9.613 9.374 1.292 1.00 10.31 78 LYS A N 20
ATOM 36596 C CA . LYS A 1 78 ? 11.076 9.169 1.482 1.00 34.02 78 LYS A CA 20
ATOM 36597 C C . LYS A 1 78 ? 11.613 9.865 2.775 1.00 4.53 78 LYS A C 20
ATOM 36598 O O . LYS A 1 78 ? 12.824 9.983 2.970 1.00 51.55 78 LYS A O 20
ATOM 36617 N N . ASN A 1 79 ? 10.691 10.307 3.654 1.00 31.22 79 ASN A N 20
ATOM 36618 C CA . ASN A 1 79 ? 11.023 10.906 4.967 1.00 62.20 79 ASN A CA 20
ATOM 36619 C C . ASN A 1 79 ? 11.188 9.796 6.042 1.00 3.21 79 ASN A C 20
ATOM 36620 O O . ASN A 1 79 ? 10.237 9.434 6.745 1.00 41.20 79 ASN A O 20
ATOM 36631 N N . PHE A 1 80 ? 12.409 9.249 6.140 1.00 30.23 80 PHE A N 20
ATOM 36632 C CA . PHE A 1 80 ? 12.742 8.150 7.085 1.00 23.11 80 PHE A CA 20
ATOM 36633 C C . PHE A 1 80 ? 13.204 8.668 8.477 1.00 32.00 80 PHE A C 20
ATOM 36634 O O . PHE A 1 80 ? 13.594 7.867 9.340 1.00 20.30 80 PHE A O 20
ATOM 36651 N N . LYS A 1 81 ? 13.153 10.002 8.686 1.00 41.31 81 LYS A N 20
ATOM 36652 C CA . LYS A 1 81 ? 13.608 10.648 9.948 1.00 32.31 81 LYS A CA 20
ATOM 36653 C C . LYS A 1 81 ? 12.744 10.208 11.167 1.00 13.43 81 LYS A C 20
ATOM 36654 O O . LYS A 1 81 ? 13.254 9.641 12.141 1.00 42.44 81 LYS A O 20
ATOM 36673 N N . THR A 1 82 ? 11.428 10.495 11.088 1.00 74.22 82 THR A N 20
ATOM 36674 C CA . THR A 1 82 ? 10.441 10.172 12.159 1.00 10.54 82 THR A CA 20
ATOM 36675 C C . THR A 1 82 ? 9.988 8.691 12.099 1.00 12.34 82 THR A C 20
ATOM 36676 O O . THR A 1 82 ? 9.814 8.040 13.136 1.00 74.21 82 THR A O 20
ATOM 36687 N N . SER A 1 83 ? 9.822 8.170 10.872 1.00 32.53 83 SER A N 20
ATOM 36688 C CA . SER A 1 83 ? 9.392 6.773 10.620 1.00 22.12 83 SER A CA 20
ATOM 36689 C C . SER A 1 83 ? 10.524 5.984 9.920 1.00 14.21 83 SER A C 20
ATOM 36690 O O . SER A 1 83 ? 10.690 6.087 8.701 1.00 63.33 83 SER A O 20
ATOM 36698 N N . PRO A 1 84 ? 11.358 5.211 10.698 1.00 54.52 84 PRO A N 20
ATOM 36699 C CA . PRO A 1 84 ? 12.477 4.411 10.134 1.00 1.12 84 PRO A CA 20
ATOM 36700 C C . PRO A 1 84 ? 11.975 3.201 9.305 1.00 54.32 84 PRO A C 20
ATOM 36701 O O . PRO A 1 84 ? 10.909 2.641 9.587 1.00 54.33 84 PRO A O 20
ATOM 36712 N N . LEU A 1 85 ? 12.759 2.804 8.291 1.00 64.34 85 LEU A N 20
ATOM 36713 C CA . LEU A 1 85 ? 12.395 1.716 7.368 1.00 31.45 85 LEU A CA 20
ATOM 36714 C C . LEU A 1 85 ? 12.744 0.314 7.959 1.00 13.41 85 LEU A C 20
ATOM 36715 O O . LEU A 1 85 ? 13.904 0.075 8.328 1.00 13.30 85 LEU A O 20
ATOM 36731 N N . PRO A 1 86 ? 11.743 -0.622 8.076 1.00 21.45 86 PRO A N 20
ATOM 36732 C CA . PRO A 1 86 ? 11.988 -2.049 8.418 1.00 14.23 86 PRO A CA 20
ATOM 36733 C C . PRO A 1 86 ? 12.743 -2.816 7.298 1.00 65.42 86 PRO A C 20
ATOM 36734 O O . PRO A 1 86 ? 12.700 -2.432 6.118 1.00 3.14 86 PRO A O 20
ATOM 36745 N N . ASP A 1 87 ? 13.403 -3.922 7.693 1.00 35.35 87 ASP A N 20
ATOM 36746 C CA . ASP A 1 87 ? 14.253 -4.751 6.797 1.00 41.21 87 ASP A CA 20
ATOM 36747 C C . ASP A 1 87 ? 13.451 -5.396 5.635 1.00 74.21 87 ASP A C 20
ATOM 36748 O O . ASP A 1 87 ? 13.965 -5.531 4.520 1.00 41.10 87 ASP A O 20
ATOM 36757 N N . LYS A 1 88 ? 12.196 -5.795 5.925 1.00 24.02 88 LYS A N 20
ATOM 36758 C CA . LYS A 1 88 ? 11.255 -6.356 4.914 1.00 25.24 88 LYS A CA 20
ATOM 36759 C C . LYS A 1 88 ? 10.954 -5.362 3.756 1.00 54.34 88 LYS A C 20
ATOM 36760 O O . LYS A 1 88 ? 10.638 -5.784 2.639 1.00 1.51 88 LYS A O 20
ATOM 36779 N N . TRP A 1 89 ? 11.052 -4.046 4.030 1.00 14.13 89 TRP A N 20
ATOM 36780 C CA . TRP A 1 89 ? 10.809 -2.994 3.011 1.00 23.25 89 TRP A CA 20
ATOM 36781 C C . TRP A 1 89 ? 12.121 -2.504 2.358 1.00 52.03 89 TRP A C 20
ATOM 36782 O O . TRP A 1 89 ? 12.076 -1.835 1.320 1.00 74.01 89 TRP A O 20
ATOM 36803 N N . ALA A 1 90 ? 13.281 -2.835 2.967 1.00 55.12 90 ALA A N 20
ATOM 36804 C CA . ALA A 1 90 ? 14.612 -2.509 2.395 1.00 12.34 90 ALA A CA 20
ATOM 36805 C C . ALA A 1 90 ? 14.784 -3.148 0.986 1.00 73.42 90 ALA A C 20
ATOM 36806 O O . ALA A 1 90 ? 14.956 -4.373 0.869 1.00 2.23 90 ALA A O 20
ATOM 36813 N N . ASN A 1 91 ? 14.642 -2.297 -0.065 1.00 25.44 91 ASN A N 20
ATOM 36814 C CA . ASN A 1 91 ? 14.755 -2.685 -1.504 1.00 75.45 91 ASN A CA 20
ATOM 36815 C C . ASN A 1 91 ? 13.586 -3.599 -1.989 1.00 42.41 91 ASN A C 20
ATOM 36816 O O . ASN A 1 91 ? 13.687 -4.250 -3.041 1.00 21.44 91 ASN A O 20
ATOM 36827 N N . SER A 1 92 ? 12.479 -3.622 -1.218 1.00 20.14 92 SER A N 20
ATOM 36828 C CA . SER A 1 92 ? 11.222 -4.323 -1.613 1.00 35.51 92 SER A CA 20
ATOM 36829 C C . SER A 1 92 ? 10.571 -3.641 -2.833 1.00 51.11 92 SER A C 20
ATOM 36830 O O . SER A 1 92 ? 10.503 -2.405 -2.878 1.00 12.35 92 SER A O 20
ATOM 36838 N N . LYS A 1 93 ? 10.075 -4.455 -3.802 1.00 62.21 93 LYS A N 20
ATOM 36839 C CA . LYS A 1 93 ? 9.438 -3.942 -5.047 1.00 2.30 93 LYS A CA 20
ATOM 36840 C C . LYS A 1 93 ? 8.274 -2.979 -4.724 1.00 41.45 93 LYS A C 20
ATOM 36841 O O . LYS A 1 93 ? 8.219 -1.874 -5.255 1.00 52.33 93 LYS A O 20
ATOM 36860 N N . LEU A 1 94 ? 7.369 -3.423 -3.829 1.00 72.14 94 LEU A N 20
ATOM 36861 C CA . LEU A 1 94 ? 6.151 -2.666 -3.453 1.00 5.31 94 LEU A CA 20
ATOM 36862 C C . LEU A 1 94 ? 6.481 -1.253 -2.915 1.00 2.32 94 LEU A C 20
ATOM 36863 O O . LEU A 1 94 ? 5.800 -0.278 -3.255 1.00 25.04 94 LEU A O 20
ATOM 36879 N N . LEU A 1 95 ? 7.528 -1.166 -2.067 1.00 62.41 95 LEU A N 20
ATOM 36880 C CA . LEU A 1 95 ? 7.984 0.118 -1.497 1.00 2.13 95 LEU A CA 20
ATOM 36881 C C . LEU A 1 95 ? 8.494 1.073 -2.603 1.00 3.44 95 LEU A C 20
ATOM 36882 O O . LEU A 1 95 ? 8.191 2.266 -2.590 1.00 25.42 95 LEU A O 20
ATOM 36898 N N . LYS A 1 96 ? 9.280 0.519 -3.546 1.00 15.44 96 LYS A N 20
ATOM 36899 C CA . LYS A 1 96 ? 9.802 1.270 -4.712 1.00 33.13 96 LYS A CA 20
ATOM 36900 C C . LYS A 1 96 ? 8.645 1.828 -5.570 1.00 2.23 96 LYS A C 20
ATOM 36901 O O . LYS A 1 96 ? 8.636 3.002 -5.913 1.00 55.32 96 LYS A O 20
ATOM 36920 N N . GLN A 1 97 ? 7.647 0.968 -5.841 1.00 2.22 97 GLN A N 20
ATOM 36921 C CA . GLN A 1 97 ? 6.420 1.327 -6.591 1.00 1.11 97 GLN A CA 20
ATOM 36922 C C . GLN A 1 97 ? 5.614 2.439 -5.869 1.00 33.14 97 GLN A C 20
ATOM 36923 O O . GLN A 1 97 ? 5.040 3.322 -6.513 1.00 0.14 97 GLN A O 20
ATOM 36937 N N . LEU A 1 98 ? 5.586 2.363 -4.523 1.00 73.42 98 LEU A N 20
ATOM 36938 C CA . LEU A 1 98 ? 4.886 3.342 -3.656 1.00 13.44 98 LEU A CA 20
ATOM 36939 C C . LEU A 1 98 ? 5.594 4.724 -3.682 1.00 51.42 98 LEU A C 20
ATOM 36940 O O . LEU A 1 98 ? 4.933 5.761 -3.775 1.00 13.40 98 LEU A O 20
ATOM 36956 N N . GLN A 1 99 ? 6.942 4.713 -3.629 1.00 54.21 99 GLN A N 20
ATOM 36957 C CA . GLN A 1 99 ? 7.778 5.941 -3.690 1.00 73.01 99 GLN A CA 20
ATOM 36958 C C . GLN A 1 99 ? 7.664 6.639 -5.065 1.00 32.11 99 GLN A C 20
ATOM 36959 O O . GLN A 1 99 ? 7.513 7.864 -5.133 1.00 20.20 99 GLN A O 20
ATOM 36973 N N . GLU A 1 100 ? 7.706 5.839 -6.147 1.00 63.44 100 GLU A N 20
ATOM 36974 C CA . GLU A 1 100 ? 7.508 6.334 -7.529 1.00 21.14 100 GLU A CA 20
ATOM 36975 C C . GLU A 1 100 ? 6.085 6.912 -7.712 1.00 31.33 100 GLU A C 20
ATOM 36976 O O . GLU A 1 100 ? 5.900 7.921 -8.386 1.00 64.14 100 GLU A O 20
ATOM 36988 N N . PHE A 1 101 ? 5.081 6.274 -7.077 1.00 11.44 101 PHE A N 20
ATOM 36989 C CA . PHE A 1 101 ? 3.676 6.709 -7.188 1.00 44.14 101 PHE A CA 20
ATOM 36990 C C . PHE A 1 101 ? 3.428 8.042 -6.442 1.00 64.22 101 PHE A C 20
ATOM 36991 O O . PHE A 1 101 ? 2.756 8.925 -6.966 1.00 0.22 101 PHE A O 20
ATOM 37008 N N . SER A 1 102 ? 3.997 8.168 -5.226 1.00 34.23 102 SER A N 20
ATOM 37009 C CA . SER A 1 102 ? 3.767 9.338 -4.330 1.00 15.20 102 SER A CA 20
ATOM 37010 C C . SER A 1 102 ? 4.256 10.671 -4.935 1.00 54.43 102 SER A C 20
ATOM 37011 O O . SER A 1 102 ? 3.629 11.716 -4.734 1.00 52.54 102 SER A O 20
ATOM 37019 N N . GLU A 1 103 ? 5.394 10.636 -5.640 1.00 30.54 103 GLU A N 20
ATOM 37020 C CA . GLU A 1 103 ? 5.945 11.826 -6.335 1.00 71.02 103 GLU A CA 20
ATOM 37021 C C . GLU A 1 103 ? 5.266 12.068 -7.711 1.00 72.01 103 GLU A C 20
ATOM 37022 O O . GLU A 1 103 ? 5.180 13.213 -8.171 1.00 74.55 103 GLU A O 20
ATOM 37034 N N . ASN A 1 104 ? 4.769 10.992 -8.355 1.00 41.21 104 ASN A N 20
ATOM 37035 C CA . ASN A 1 104 ? 4.114 11.066 -9.691 1.00 41.52 104 ASN A CA 20
ATOM 37036 C C . ASN A 1 104 ? 2.570 10.820 -9.591 1.00 22.12 104 ASN A C 20
ATOM 37037 O O . ASN A 1 104 ? 1.966 10.209 -10.478 1.00 40.34 104 ASN A O 20
ATOM 37048 N N . LYS A 1 105 ? 1.944 11.345 -8.510 1.00 60.54 105 LYS A N 20
ATOM 37049 C CA . LYS A 1 105 ? 0.473 11.232 -8.252 1.00 44.30 105 LYS A CA 20
ATOM 37050 C C . LYS A 1 105 ? -0.374 12.002 -9.300 1.00 72.23 105 LYS A C 20
ATOM 37051 O O . LYS A 1 105 ? -1.183 11.416 -10.029 1.00 60.30 105 LYS A O 20
ATOM 37070 N N . GLU A 1 106 ? -0.177 13.331 -9.345 1.00 61.41 106 GLU A N 20
ATOM 37071 C CA . GLU A 1 106 ? -1.059 14.273 -10.082 1.00 35.24 106 GLU A CA 20
ATOM 37072 C C . GLU A 1 106 ? -0.275 15.106 -11.131 1.00 75.23 106 GLU A C 20
ATOM 37073 O O . GLU A 1 106 ? -0.738 16.170 -11.551 1.00 52.24 106 GLU A O 20
ATOM 37085 N N . LYS A 1 107 ? 0.887 14.579 -11.590 1.00 21.22 107 LYS A N 20
ATOM 37086 C CA . LYS A 1 107 ? 1.779 15.288 -12.557 1.00 42.14 107 LYS A CA 20
ATOM 37087 C C . LYS A 1 107 ? 1.171 15.392 -13.982 1.00 71.42 107 LYS A C 20
ATOM 37088 O O . LYS A 1 107 ? 1.722 16.070 -14.857 1.00 21.34 107 LYS A O 20
ATOM 37107 N N . GLU A 1 108 ? 0.052 14.697 -14.195 1.00 12.33 108 GLU A N 20
ATOM 37108 C CA . GLU A 1 108 ? -0.674 14.690 -15.476 1.00 51.35 108 GLU A CA 20
ATOM 37109 C C . GLU A 1 108 ? -1.370 16.051 -15.742 1.00 21.13 108 GLU A C 20
ATOM 37110 O O . GLU A 1 108 ? -1.721 16.786 -14.807 1.00 12.44 108 GLU A O 20
ATOM 37122 N N . ILE A 1 109 ? -1.570 16.364 -17.027 1.00 72.22 109 ILE A N 20
ATOM 37123 C CA . ILE A 1 109 ? -2.297 17.579 -17.473 1.00 63.21 109 ILE A CA 20
ATOM 37124 C C . ILE A 1 109 ? -3.731 17.218 -17.922 1.00 54.45 109 ILE A C 20
ATOM 37125 O O . ILE A 1 109 ? -4.628 18.063 -17.937 1.00 2.53 109 ILE A O 20
#

Organism: Saccharomyces cerevisiae (strain ATCC 204508 / S288c) (NCBI:txid559292)